Protein AF-0000000084512178 (afdb_homodimer)

pLDDT: mean 80.13, std 13.86, range [30.59, 97.69]

Nearest PDB structures (foldseek):
  5dlq-assembly1_B  TM=6.573E-01  e=3.304E-13  Mus musculus
  4xri-assembly1_A  TM=3.432E-01  e=1.211E-05  Thermochaetoides thermophila DSM 1495
  8cwy-assembly1_A  TM=2.406E-01  e=3.031E-02  synthetic construct
  8qai-assembly2_B  TM=3.534E-01  e=3.032E+00  synthetic construct
  5dlq-assembly1_B  TM=6.568E-01  e=6.562E-14  Mus musculus

Solvent-accessible surface area (backbone atoms only — not comparable to full-atom values): 116166 Å² total; per-residue (Å²): 128,63,84,37,84,50,63,65,41,44,38,54,45,29,51,36,33,78,71,64,36,64,70,46,45,47,45,48,70,71,54,32,53,59,50,51,46,60,48,41,31,71,69,50,49,51,43,30,66,72,64,54,84,49,46,52,35,36,29,49,53,24,51,35,45,51,74,32,43,51,74,74,34,19,33,64,63,52,42,48,50,48,40,52,48,50,50,49,45,48,68,70,43,50,86,79,46,50,72,65,26,47,52,26,50,40,50,29,41,32,51,48,30,62,69,32,34,89,74,25,70,65,41,50,37,35,67,54,51,52,46,52,52,44,54,52,32,62,76,62,76,50,66,62,64,58,45,24,52,52,28,44,44,50,26,50,28,47,49,53,46,56,42,78,72,60,24,41,71,66,53,32,28,45,49,32,44,47,42,52,73,72,40,46,61,59,51,43,49,48,22,52,49,45,55,70,64,51,57,79,84,45,50,65,39,42,43,26,21,36,46,24,38,30,40,55,70,65,46,66,77,81,46,66,79,67,76,57,80,60,59,88,71,62,59,64,53,79,73,64,78,89,45,38,75,71,68,70,38,68,69,57,54,51,46,49,53,54,59,61,65,46,82,88,61,56,68,67,49,49,35,34,50,42,49,36,48,33,56,61,48,11,38,49,63,83,62,51,85,48,69,68,59,44,51,50,52,52,49,52,50,49,50,54,51,34,49,37,49,69,66,49,68,77,47,83,45,48,66,38,35,29,50,49,29,44,32,58,38,17,44,56,84,29,42,60,57,53,66,50,63,70,39,86,58,39,68,59,31,54,51,33,48,41,53,39,50,47,52,40,41,75,41,35,91,61,29,61,80,25,49,50,34,45,40,44,30,50,21,54,53,40,59,43,47,82,71,37,87,66,89,57,64,68,57,46,52,42,48,45,49,49,54,53,42,49,56,49,31,49,53,51,52,46,47,50,48,44,51,52,47,47,47,58,56,48,55,51,59,71,55,56,59,85,72,68,66,72,83,75,69,81,72,82,67,47,61,73,74,74,41,49,66,60,51,44,52,43,41,37,28,50,46,47,34,26,60,54,51,36,70,68,34,44,50,51,54,51,49,48,48,49,52,39,50,50,48,35,48,48,51,62,68,48,75,67,86,72,82,48,72,65,51,53,39,36,45,52,48,38,25,50,46,35,46,45,48,37,29,51,68,68,43,89,58,37,68,81,68,48,42,66,62,59,51,47,52,49,50,49,49,50,51,48,44,54,49,46,44,74,40,42,74,61,50,48,71,36,59,36,67,61,37,34,48,34,50,48,29,49,46,51,31,51,50,48,52,45,55,50,44,44,46,42,50,62,67,42,74,44,72,70,34,70,40,55,51,49,48,41,51,49,35,39,72,67,66,76,37,58,93,89,56,49,59,66,36,52,48,51,31,51,52,51,44,35,50,49,34,55,48,48,36,76,45,48,50,67,68,51,44,40,51,48,44,51,51,49,40,55,40,42,73,30,69,74,52,40,58,37,37,67,75,26,77,51,38,67,67,46,65,52,68,44,83,83,54,53,44,65,56,49,71,41,81,84,31,56,71,53,36,28,47,52,38,30,34,32,40,39,57,60,48,63,49,60,97,56,65,36,63,63,52,51,44,55,53,44,48,50,51,52,50,52,51,50,52,60,71,63,62,77,70,86,62,62,71,62,61,54,40,41,50,45,22,51,50,36,35,47,53,34,15,52,57,65,59,57,50,43,65,64,46,54,39,51,49,56,72,43,51,85,51,48,63,62,52,50,55,66,34,65,42,81,87,64,78,37,64,63,22,40,52,30,44,43,52,27,49,31,52,71,40,45,44,50,87,67,22,63,71,70,61,43,60,46,42,57,46,59,53,53,49,40,51,49,25,54,51,41,41,54,50,45,51,51,19,45,55,41,51,55,68,62,71,62,83,84,71,68,82,59,79,80,54,49,63,50,41,52,47,15,51,52,46,45,29,42,42,34,46,33,50,34,25,63,72,62,42,67,58,45,51,52,19,45,40,56,73,68,63,41,59,47,61,57,46,34,53,52,39,52,50,48,61,67,65,62,62,60,67,73,66,43,68,76,35,62,71,44,42,50,27,51,40,51,34,48,39,59,53,36,39,68,73,40,38,72,58,60,63,71,46,58,40,68,60,51,37,50,50,53,47,52,38,48,48,44,38,63,49,94,76,71,54,74,76,44,44,59,49,19,52,49,19,41,51,28,51,42,41,46,50,48,40,29,44,66,68,46,65,65,43,56,66,58,38,50,48,8,51,50,44,42,51,41,50,39,67,33,35,77,52,50,68,38,49,50,51,45,51,32,51,51,40,34,59,60,41,50,39,66,75,46,52,66,39,48,65,50,49,45,65,57,35,62,67,36,48,56,55,43,42,51,58,52,33,75,54,27,41,38,76,66,36,18,50,49,46,48,51,46,47,47,50,50,50,47,54,63,68,67,50,85,62,61,41,73,65,52,51,48,52,48,51,52,50,47,50,52,39,50,51,46,46,60,57,20,37,128,64,84,36,85,50,64,65,42,44,39,53,46,28,49,37,32,79,72,65,35,65,71,47,45,48,45,49,63,71,55,33,52,60,50,52,47,60,47,43,31,70,68,50,48,51,45,31,68,71,64,54,84,49,46,52,34,35,31,48,54,24,50,36,46,52,75,33,42,43,58,72,33,14,37,62,63,53,40,48,50,48,39,52,49,50,48,49,46,47,69,70,43,50,87,80,47,51,69,65,25,46,52,26,51,40,48,29,41,33,51,49,31,61,69,31,35,89,74,24,69,63,42,52,38,36,68,54,50,52,46,51,53,43,54,52,33,62,77,61,78,50,66,61,62,58,44,24,52,51,29,44,43,49,27,50,29,46,50,53,48,55,41,76,71,59,31,46,71,66,54,34,29,46,48,33,45,48,41,53,74,74,40,46,62,59,54,43,51,48,22,51,48,44,54,70,65,52,56,77,86,44,50,64,39,42,45,27,20,38,48,24,38,31,42,54,71,65,45,68,75,80,46,65,79,69,76,59,79,61,59,89,70,63,58,63,50,81,74,66,79,89,46,39,75,71,67,70,39,68,68,55,53,51,46,48,54,54,59,59,66,46,81,87,58,57,67,67,49,47,34,33,49,42,50,36,47,33,57,61,48,10,40,51,62,83,62,50,84,49,68,68,59,44,50,50,50,53,49,50,51,49,51,53,50,34,50,38,50,71,64,50,68,76,47,82,46,48,65,37,34,29,48,49,27,44,32,56,38,16,44,57,83,31,40,61,57,54,66,51,63,69,38,84,59,38,68,58,33,53,51,32,48,42,54,39,52,47,52,39,40,75,42,35,92,62,30,60,80,25,47,51,35,45,41,44,30,50,22,52,51,40,60,43,51,84,72,37,86,64,90,58,65,68,58,44,51,42,50,44,49,50,54,53,42,49,56,49,31,50,51,49,51,46,46,52,47,44,50,52,48,47,47,58,55,49,56,51,58,71,56,56,60,86,70,69,68,73,80,74,70,81,71,80,64,50,60,73,74,72,41,47,66,60,50,42,51,40,43,37,27,50,46,47,34,26,59,52,52,38,69,68,34,45,49,51,54,49,50,48,48,48,52,39,51,50,49,36,47,49,51,62,67,48,75,67,84,72,82,46,75,66,50,53,36,37,43,51,49,39,24,50,48,35,45,47,50,37,27,52,68,69,41,88,59,41,68,81,68,47,42,65,64,61,49,48,52,49,51,48,48,50,51,49,45,54,49,46,39,74,36,39,74,61,48,42,71,35,58,36,66,62,34,31,48,34,50,45,27,48,44,52,30,52,50,48,52,45,53,49,46,46,45,42,49,62,69,42,75,44,73,72,36,68,41,57,50,48,48,40,53,50,35,39,72,68,67,75,37,60,94,88,56,50,58,67,36,52,49,50,33,50,53,50,46,35,51,49,33,55,48,49,34,77,43,47,50,66,68,47,43,38,52,44,43,51,52,49,39,54,41,42,73,31,68,75,50,40,58,37,37,68,73,27,78,52,39,67,67,46,64,50,68,44,83,82,53,54,44,65,56,48,72,40,82,83,30,56,70,52,35,26,46,50,38,30,33,32,40,40,56,59,48,64,50,60,96,58,64,38,63,65,52,51,44,55,54,44,48,48,52,52,50,51,50,51,51,62,72,62,60,79,70,86,60,60,70,63,62,54,42,40,50,45,21,51,50,37,34,46,54,34,14,51,56,63,60,56,49,42,67,63,47,52,39,52,49,55,70,44,53,85,50,48,62,62,52,50,55,64,33,64,42,82,86,64,77,39,64,64,22,41,53,30,44,42,52,28,49,30,53,70,40,45,44,49,85,67,22,63,71,71,61,42,59,47,41,58,46,59,52,53,49,41,52,50,26,54,52,39,40,54,49,46,51,50,19,45,56,40,51,54,66,63,70,60,81,83,72,69,80,60,79,81,53,49,63,50,40,52,47,16,50,51,47,44,29,42,43,34,46,33,49,34,25,62,72,63,42,68,58,45,51,52,18,44,40,58,74,67,65,41,60,46,61,57,46,35,53,52,40,52,50,48,62,67,65,62,62,60,65,73,67,43,70,76,34,62,71,43,42,48,28,50,39,51,33,49,38,56,54,36,39,68,73,40,37,73,59,59,62,71,46,58,40,68,59,52,37,50,53,54,46,52,38,48,48,46,39,62,48,89,76,70,54,75,76,42,44,61,51,18,51,49,19,41,51,28,50,41,40,47,52,49,41,28,45,67,67,44,65,64,44,56,65,60,38,52,48,7,52,50,44,42,51,39,51,38,67,33,35,76,52,49,68,38,49,49,51,47,50,32,51,51,40,33,59,65,44,52,39,66,76,46,53,66,38,47,65,51,50,45,66,58,37,61,68,36,48,56,54,43,42,51,61,50,32,73,48,26,46,33,75,64,34,19,49,50,46,48,50,46,49,48,50,52,48,46,55,63,68,66,50,85,63,61,41,73,65,50,50,49,52,47,50,50,51,48,53,50,40,50,52,46,45,55,51,16,22

Structure (mmCIF, N/CA/C/O backbone):
data_AF-0000000084512178-model_v1
#
loop_
_entity.id
_entity.type
_entity.pdbx_description
1 polymer 'Uncharacterized protein'
#
loop_
_atom_site.group_PDB
_atom_site.id
_atom_site.type_symbol
_atom_site.label_atom_id
_atom_site.label_alt_id
_atom_site.label_comp_id
_atom_site.label_asym_id
_atom_site.label_entity_id
_atom_site.label_seq_id
_atom_site.pdbx_PDB_ins_code
_atom_site.Cartn_x
_atom_site.Cartn_y
_atom_site.Cartn_z
_atom_site.occupancy
_atom_site.B_iso_or_equiv
_atom_site.auth_seq_id
_atom_site.auth_comp_id
_atom_site.auth_asym_id
_atom_site.auth_atom_id
_atom_site.pdbx_PDB_model_num
ATOM 1 N N . MET A 1 1 ? 41.188 -53.906 -5.359 1 37.03 1 MET A N 1
ATOM 2 C CA . MET A 1 1 ? 41.531 -54.344 -6.715 1 37.03 1 MET A CA 1
ATOM 3 C C . MET A 1 1 ? 40.438 -53.906 -7.699 1 37.03 1 MET A C 1
ATOM 5 O O . MET A 1 1 ? 39.25 -54.031 -7.418 1 37.03 1 MET A O 1
ATOM 9 N N . SER A 1 2 ? 40.781 -53.094 -8.656 1 55.5 2 SER A N 1
ATOM 10 C CA . SER A 1 2 ? 39.844 -52.594 -9.641 1 55.5 2 SER A CA 1
ATOM 11 C C . SER A 1 2 ? 39.094 -53.719 -10.344 1 55.5 2 SER A C 1
ATOM 13 O O . SER A 1 2 ? 39.719 -54.688 -10.781 1 55.5 2 SER A O 1
ATOM 15 N N . GLU A 1 3 ? 38.031 -53.969 -10.117 1 67.5 3 GLU A N 1
ATOM 16 C CA . GLU A 1 3 ? 37.219 -55.062 -10.648 1 67.5 3 GLU A CA 1
ATOM 17 C C . GLU A 1 3 ? 37.25 -55.062 -12.172 1 67.5 3 GLU A C 1
ATOM 19 O O . GLU A 1 3 ? 36.875 -56.094 -12.789 1 67.5 3 GLU A O 1
ATOM 24 N N . PHE A 1 4 ? 37.906 -54.031 -12.82 1 78.38 4 PHE A N 1
ATOM 25 C CA . PHE A 1 4 ? 37.938 -53.969 -14.273 1 78.38 4 PHE A CA 1
ATOM 26 C C . PHE A 1 4 ? 39.375 -54 -14.773 1 78.38 4 PHE A C 1
ATOM 28 O O . PHE A 1 4 ? 40.125 -53.031 -14.664 1 78.38 4 PHE A O 1
ATOM 35 N N . THR A 1 5 ? 39.969 -55.094 -15.227 1 76.56 5 THR A N 1
ATOM 36 C CA . THR A 1 5 ? 41.375 -55.188 -15.664 1 76.56 5 THR A CA 1
ATOM 37 C C . THR A 1 5 ? 41.438 -55.406 -17.172 1 76.56 5 THR A C 1
ATOM 39 O O . THR A 1 5 ? 42.469 -55.125 -17.781 1 76.56 5 THR A O 1
ATOM 42 N N . ARG A 1 6 ? 40.531 -55.969 -17.797 1 82 6 ARG A N 1
ATOM 43 C CA . ARG A 1 6 ? 40.5 -56.25 -19.234 1 82 6 ARG A CA 1
ATOM 44 C C . ARG A 1 6 ? 39.188 -55.844 -19.844 1 82 6 ARG A C 1
ATOM 46 O O . ARG A 1 6 ? 38.219 -55.531 -19.141 1 82 6 ARG A O 1
ATOM 53 N N . ILE A 1 7 ? 39.125 -55.906 -21.203 1 85.69 7 ILE A N 1
ATOM 54 C CA . ILE A 1 7 ? 37.938 -55.531 -21.953 1 85.69 7 ILE A CA 1
ATOM 55 C C . ILE A 1 7 ? 36.812 -56.469 -21.609 1 85.69 7 ILE A C 1
ATOM 57 O O . ILE A 1 7 ? 35.656 -56.062 -21.516 1 85.69 7 ILE A O 1
ATOM 61 N N . GLU A 1 8 ? 37.188 -57.719 -21.312 1 86 8 GLU A N 1
ATOM 62 C CA . GLU A 1 8 ? 36.188 -58.75 -21.047 1 86 8 GLU A CA 1
ATOM 63 C C . GLU A 1 8 ? 35.5 -58.531 -19.703 1 86 8 GLU A C 1
ATOM 65 O O . GLU A 1 8 ? 34.344 -58.906 -19.516 1 86 8 GLU A O 1
ATOM 70 N N . ASP A 1 9 ? 36.281 -57.875 -18.812 1 84.94 9 ASP A N 1
ATOM 71 C CA . ASP A 1 9 ? 35.688 -57.562 -17.516 1 84.94 9 ASP A CA 1
ATOM 72 C C . ASP A 1 9 ? 34.594 -56.5 -17.656 1 84.94 9 ASP A C 1
ATOM 74 O O . ASP A 1 9 ? 33.562 -56.562 -17.016 1 84.94 9 ASP A O 1
ATOM 78 N N . VAL A 1 10 ? 34.938 -55.562 -18.5 1 86.25 10 VAL A N 1
ATOM 79 C CA . VAL A 1 10 ? 33.969 -54.5 -18.719 1 86.25 10 VAL A CA 1
ATOM 80 C C . VAL A 1 10 ? 32.75 -55.031 -19.469 1 86.25 10 VAL A C 1
ATOM 82 O O . VAL A 1 10 ? 31.609 -54.688 -19.125 1 86.25 10 VAL A O 1
ATOM 85 N N . ASP A 1 11 ? 33 -55.938 -20.344 1 86.88 11 ASP A N 1
ATOM 86 C CA . ASP A 1 11 ? 31.922 -56.531 -21.109 1 86.88 11 ASP A CA 1
ATOM 87 C C . ASP A 1 11 ? 30.984 -57.344 -20.219 1 86.88 11 ASP A C 1
ATOM 89 O O . ASP A 1 11 ? 29.766 -57.281 -20.375 1 86.88 11 ASP A O 1
ATOM 93 N N . ALA A 1 12 ? 31.594 -58.062 -19.344 1 83.19 12 ALA A N 1
ATOM 94 C CA . ALA A 1 12 ? 30.797 -58.875 -18.438 1 83.19 12 ALA A CA 1
ATOM 95 C C . ALA A 1 12 ? 29.969 -58 -17.5 1 83.19 12 ALA A C 1
ATOM 97 O O . ALA A 1 12 ? 28.797 -58.281 -17.234 1 83.19 12 ALA A O 1
ATOM 98 N N . PHE A 1 13 ? 30.578 -56.938 -17.156 1 83.56 13 PHE A N 1
ATOM 99 C CA . PHE A 1 13 ? 29.875 -56.031 -16.281 1 83.56 13 PHE A CA 1
ATOM 100 C C . PHE A 1 13 ? 28.688 -55.375 -17.016 1 83.56 13 PHE A C 1
ATOM 102 O O . PHE A 1 13 ? 27.578 -55.312 -16.469 1 83.56 13 PHE A O 1
ATOM 109 N N . CYS A 1 14 ? 28.938 -54.844 -18.203 1 84.81 14 CYS A N 1
ATOM 110 C CA . CYS A 1 14 ? 27.922 -54.125 -18.953 1 84.81 14 CYS A CA 1
ATOM 111 C C . CYS A 1 14 ? 26.797 -55.062 -19.375 1 84.81 14 CYS A C 1
ATOM 113 O O . CYS A 1 14 ? 25.625 -54.688 -19.391 1 84.81 14 CYS A O 1
ATOM 115 N N . LEU A 1 15 ? 27.156 -56.344 -19.656 1 81.06 15 LEU A N 1
ATOM 116 C CA . LEU A 1 15 ? 26.125 -57.312 -19.969 1 81.06 15 LEU A CA 1
ATOM 117 C C . LEU A 1 15 ? 25.234 -57.562 -18.766 1 81.06 15 LEU A C 1
ATOM 119 O O . LEU A 1 15 ? 24 -57.656 -18.906 1 81.06 15 LEU A O 1
ATOM 123 N N . LYS A 1 16 ? 25.828 -57.594 -17.625 1 79.69 16 LYS A N 1
ATOM 124 C CA . LYS A 1 16 ? 25.062 -57.719 -16.391 1 79.69 16 LYS A CA 1
ATOM 125 C C . LYS A 1 16 ? 24.203 -56.5 -16.141 1 79.69 16 LYS A C 1
ATOM 127 O O . LYS A 1 16 ? 23.031 -56.625 -15.75 1 79.69 16 LYS A O 1
ATOM 132 N N . LEU A 1 17 ? 24.75 -55.344 -16.453 1 79.69 17 LEU A N 1
ATOM 133 C CA . LEU A 1 17 ? 24.062 -54.094 -16.188 1 79.69 17 LEU A CA 1
ATOM 134 C C . LEU A 1 17 ? 22.828 -53.938 -17.078 1 79.69 17 LEU A C 1
ATOM 136 O O . LEU A 1 17 ? 21.75 -53.625 -16.594 1 79.69 17 LEU A O 1
ATOM 140 N N . TYR A 1 18 ? 22.953 -54.219 -18.469 1 77.25 18 TYR A N 1
ATOM 141 C CA . TYR A 1 18 ? 21.875 -53.938 -19.422 1 77.25 18 TYR A CA 1
ATOM 142 C C . TYR A 1 18 ? 20.922 -55.125 -19.531 1 77.25 18 TYR A C 1
ATOM 144 O O . TYR A 1 18 ? 19.844 -55.031 -20.125 1 77.25 18 TYR A O 1
ATOM 152 N N . SER A 1 19 ? 21.344 -56.344 -18.922 1 67.56 19 SER A N 1
ATOM 153 C CA . SER A 1 19 ? 20.422 -57.469 -18.828 1 67.56 19 SER A CA 1
ATOM 154 C C . SER A 1 19 ? 19.562 -57.375 -17.578 1 67.56 19 SER A C 1
ATOM 156 O O . SER A 1 19 ? 18.672 -58.219 -17.344 1 67.56 19 SER A O 1
ATOM 158 N N . GLY A 1 20 ? 19.734 -56.312 -16.859 1 65.56 20 GLY A N 1
ATOM 159 C CA . GLY A 1 20 ? 18.875 -56.031 -15.727 1 65.56 20 GLY A CA 1
ATOM 160 C C . GLY A 1 20 ? 19.391 -56.625 -14.422 1 65.56 20 GLY A C 1
ATOM 161 O O . GLY A 1 20 ? 18.609 -56.844 -13.5 1 65.56 20 GLY A O 1
ATOM 162 N N . ASP A 1 21 ? 20.703 -56.969 -14.273 1 70.12 21 ASP A N 1
ATOM 163 C CA . ASP A 1 21 ? 21.297 -57.5 -13.039 1 70.12 21 ASP A CA 1
ATOM 164 C C . ASP A 1 21 ? 21.266 -56.469 -11.93 1 70.12 21 ASP A C 1
ATOM 166 O O . ASP A 1 21 ? 21.656 -55.312 -12.133 1 70.12 21 ASP A O 1
ATOM 170 N N . LYS A 1 22 ? 20.672 -56.75 -10.977 1 63.62 22 LYS A N 1
ATOM 171 C CA . LYS A 1 22 ? 20.422 -55.844 -9.859 1 63.62 22 LYS A CA 1
ATOM 172 C C . LYS A 1 22 ? 21.719 -55.344 -9.258 1 63.62 22 LYS A C 1
ATOM 174 O O . LYS A 1 22 ? 21.828 -54.156 -8.898 1 63.62 22 LYS A O 1
ATOM 179 N N . LYS A 1 23 ? 22.75 -56.125 -9.078 1 66.5 23 LYS A N 1
ATOM 180 C CA . LYS A 1 23 ? 24.031 -55.719 -8.484 1 66.5 23 LYS A CA 1
ATOM 181 C C . LYS A 1 23 ? 24.734 -54.688 -9.359 1 66.5 23 LYS A C 1
ATOM 183 O O . LYS A 1 23 ? 25.297 -53.719 -8.852 1 66.5 23 LYS A O 1
ATOM 188 N N . ALA A 1 24 ? 24.734 -54.812 -10.586 1 72.19 24 ALA A N 1
ATOM 189 C CA . ALA A 1 24 ? 25.406 -53.906 -11.5 1 72.19 24 ALA A CA 1
ATOM 190 C C . ALA A 1 24 ? 24.672 -52.562 -11.555 1 72.19 24 ALA A C 1
ATOM 192 O O . ALA A 1 24 ? 25.297 -51.5 -11.57 1 72.19 24 ALA A O 1
ATOM 193 N N . THR A 1 25 ? 23.453 -52.656 -11.633 1 72.12 25 THR A N 1
ATOM 194 C CA . THR A 1 25 ? 22.656 -51.438 -11.656 1 72.12 25 THR A CA 1
ATOM 195 C C . THR A 1 25 ? 22.844 -50.625 -10.375 1 72.12 25 THR A C 1
ATOM 197 O O . THR A 1 25 ? 22.938 -49.406 -10.406 1 72.12 25 THR A O 1
ATOM 200 N N . LEU A 1 26 ? 22.906 -51.344 -9.289 1 64.5 26 LEU A N 1
ATOM 201 C CA . LEU A 1 26 ? 23.141 -50.688 -8 1 64.5 26 LEU A CA 1
ATOM 202 C C . LEU A 1 26 ? 24.531 -50.062 -7.949 1 64.5 26 LEU A C 1
ATOM 204 O O . LEU A 1 26 ? 24.719 -49 -7.383 1 64.5 26 LEU A O 1
ATOM 208 N N . LYS A 1 27 ? 25.469 -50.625 -8.578 1 70.12 27 LYS A N 1
ATOM 209 C CA . LYS A 1 27 ? 26.828 -50.094 -8.586 1 70.12 27 LYS A CA 1
ATOM 210 C C . LYS A 1 27 ? 26.891 -48.781 -9.352 1 70.12 27 LYS A C 1
ATOM 212 O O . LYS A 1 27 ? 27.516 -47.812 -8.891 1 70.12 27 LYS A O 1
ATOM 217 N N . VAL A 1 28 ? 26.25 -48.656 -10.391 1 71.19 28 VAL A N 1
ATOM 218 C CA . VAL A 1 28 ? 26.281 -47.469 -11.211 1 71.19 28 VAL A CA 1
ATOM 219 C C . VAL A 1 28 ? 25.516 -46.344 -10.508 1 71.19 28 VAL A C 1
ATOM 221 O O . VAL A 1 28 ? 25.938 -45.188 -10.539 1 71.19 28 VAL A O 1
ATOM 224 N N . THR A 1 29 ? 24.484 -46.781 -9.906 1 65.81 29 THR A N 1
ATOM 225 C CA . THR A 1 29 ? 23.656 -45.781 -9.219 1 65.81 29 THR A CA 1
ATOM 226 C C . THR A 1 29 ? 24.344 -45.281 -7.953 1 65.81 29 THR A C 1
ATOM 228 O O . THR A 1 29 ? 24.25 -44.094 -7.613 1 65.81 29 THR A O 1
ATOM 231 N N . LEU A 1 30 ? 25.078 -46.156 -7.242 1 58.12 30 LEU A N 1
ATOM 232 C CA . LEU A 1 30 ? 25.75 -45.812 -5.988 1 58.12 30 LEU A CA 1
ATOM 233 C C . LEU A 1 30 ? 27.094 -45.125 -6.25 1 58.12 30 LEU A C 1
ATOM 235 O O . LEU A 1 30 ? 27.438 -44.125 -5.602 1 58.12 30 LEU A O 1
ATOM 239 N N . GLU A 1 31 ? 27.938 -45.531 -7.105 1 63.84 31 GLU A N 1
ATOM 240 C CA . GLU A 1 31 ? 29.297 -45.031 -7.348 1 63.84 31 GLU A CA 1
ATOM 241 C C . GLU A 1 31 ? 29.281 -43.906 -8.359 1 63.84 31 GLU A C 1
ATOM 243 O O . GLU A 1 31 ? 30.172 -43.031 -8.328 1 63.84 31 GLU A O 1
ATOM 248 N N . GLY A 1 32 ? 28.328 -43.719 -9.07 1 65.19 32 GLY A N 1
ATOM 249 C CA . GLY A 1 32 ? 28.25 -42.719 -10.117 1 65.19 32 GLY A CA 1
ATOM 250 C C . GLY A 1 32 ? 29.109 -43.031 -11.328 1 65.19 32 GLY A C 1
ATOM 251 O O . GLY A 1 32 ? 29.984 -43.906 -11.258 1 65.19 32 GLY A O 1
ATOM 252 N N . TRP A 1 33 ? 28.922 -42.312 -12.344 1 70.62 33 TRP A N 1
ATOM 253 C CA . TRP A 1 33 ? 29.625 -42.594 -13.594 1 70.62 33 TRP A CA 1
ATOM 254 C C . TRP A 1 33 ? 31.125 -42.344 -13.453 1 70.62 33 TRP A C 1
ATOM 256 O O . TRP A 1 33 ? 31.938 -43.062 -14 1 70.62 33 TRP A O 1
ATOM 266 N N . ARG A 1 34 ? 31.391 -41.469 -12.719 1 71.5 34 ARG A N 1
ATOM 267 C CA . ARG A 1 34 ? 32.781 -41.062 -12.625 1 71.5 34 ARG A CA 1
ATOM 268 C C . ARG A 1 34 ? 33.625 -42.094 -11.914 1 71.5 34 ARG A C 1
ATOM 270 O O . ARG A 1 34 ? 34.75 -42.406 -12.352 1 71.5 34 ARG A O 1
ATOM 277 N N . ARG A 1 35 ? 33.094 -42.594 -10.844 1 70.12 35 ARG A N 1
ATOM 278 C CA . ARG A 1 35 ? 33.844 -43.594 -10.094 1 70.12 35 ARG A CA 1
ATOM 279 C C . ARG A 1 35 ? 34.031 -44.875 -10.914 1 70.12 35 ARG A C 1
ATOM 281 O O . ARG A 1 35 ? 35.094 -45.5 -10.836 1 70.12 35 ARG A O 1
ATOM 288 N N . ILE A 1 36 ? 33.125 -45.125 -11.609 1 75.06 36 ILE A N 1
ATOM 289 C CA . ILE A 1 36 ? 33.219 -46.344 -12.422 1 75.06 36 ILE A CA 1
ATOM 290 C C . ILE A 1 36 ? 34.25 -46.125 -13.547 1 75.06 36 ILE A C 1
ATOM 292 O O . ILE A 1 36 ? 35.031 -47.031 -13.852 1 75.06 36 ILE A O 1
ATOM 296 N N . ILE A 1 37 ? 34.219 -44.938 -14.055 1 75.88 37 ILE A N 1
ATOM 297 C CA . ILE A 1 37 ? 35.156 -44.625 -15.117 1 75.88 37 ILE A CA 1
ATOM 298 C C . ILE A 1 37 ? 36.594 -44.594 -14.547 1 75.88 37 ILE A C 1
ATOM 300 O O . ILE A 1 37 ? 37.531 -45.031 -15.203 1 75.88 37 ILE A O 1
ATOM 304 N N . ASP A 1 38 ? 36.625 -44.125 -13.359 1 72.62 38 ASP A N 1
ATOM 305 C CA . ASP A 1 38 ? 37.906 -44.062 -12.688 1 72.62 38 ASP A CA 1
ATOM 306 C C . ASP A 1 38 ? 38.438 -45.469 -12.398 1 72.62 38 ASP A C 1
ATOM 308 O O . ASP A 1 38 ? 39.625 -45.719 -12.492 1 72.62 38 ASP A O 1
ATOM 312 N N . GLU A 1 39 ? 37.625 -46.344 -12.07 1 77.81 39 GLU A N 1
ATOM 313 C CA . GLU A 1 39 ? 37.969 -47.75 -11.844 1 77.81 39 GLU A CA 1
ATOM 314 C C . GLU A 1 39 ? 38.344 -48.438 -13.156 1 77.81 39 GLU A C 1
ATOM 316 O O . GLU A 1 39 ? 39.25 -49.281 -13.188 1 77.81 39 GLU A O 1
ATOM 321 N N . ILE A 1 40 ? 37.719 -48.094 -14.172 1 79.56 40 ILE A N 1
ATOM 322 C CA . ILE A 1 40 ? 38 -48.688 -15.477 1 79.56 40 ILE A CA 1
ATOM 323 C C . ILE A 1 40 ? 39.312 -48.125 -16.016 1 79.56 40 ILE A C 1
ATOM 325 O O . ILE A 1 40 ? 40.125 -48.844 -16.562 1 79.56 40 ILE A O 1
ATOM 329 N N . GLY A 1 41 ? 39.594 -46.844 -15.766 1 76.19 41 GLY A N 1
ATOM 330 C CA . GLY A 1 41 ? 40.781 -46.156 -16.234 1 76.19 41 GLY A CA 1
ATOM 331 C C . GLY A 1 41 ? 40.656 -45.656 -17.656 1 76.19 41 GLY A C 1
ATOM 332 O O . GLY A 1 41 ? 39.938 -46.25 -18.469 1 76.19 41 GLY A O 1
ATOM 333 N N . LEU A 1 42 ? 41.406 -44.719 -18.094 1 77.81 42 LEU A N 1
ATOM 334 C CA . LEU A 1 42 ? 41.344 -44.062 -19.406 1 77.81 42 LEU A CA 1
ATOM 335 C C . LEU A 1 42 ? 41.844 -45 -20.484 1 77.81 42 LEU A C 1
ATOM 337 O O . LEU A 1 42 ? 41.312 -45.062 -21.594 1 77.81 42 LEU A O 1
ATOM 341 N N . GLY A 1 43 ? 42.906 -45.719 -20.031 1 78.88 43 GLY A N 1
ATOM 342 C CA . GLY A 1 43 ? 43.469 -46.656 -20.984 1 78.88 43 GLY A CA 1
ATOM 343 C C . GLY A 1 43 ? 42.5 -47.75 -21.375 1 78.88 43 GLY A C 1
ATOM 344 O O . GLY A 1 43 ? 42.344 -48.062 -22.562 1 78.88 43 GLY A O 1
ATOM 345 N N . LEU A 1 44 ? 41.906 -48.312 -20.375 1 82.56 44 LEU A N 1
ATOM 346 C CA . LEU A 1 44 ? 40.938 -49.375 -20.641 1 82.56 44 LEU A CA 1
ATOM 347 C C . LEU A 1 44 ? 39.688 -48.812 -21.328 1 82.56 44 LEU A C 1
ATOM 349 O O . LEU A 1 44 ? 39.062 -49.5 -22.141 1 82.56 44 LEU A O 1
ATOM 353 N N . LEU A 1 45 ? 39.375 -47.656 -21.031 1 85.56 45 LEU A N 1
ATOM 354 C CA . LEU A 1 45 ? 38.219 -47.031 -21.656 1 85.56 45 LEU A CA 1
ATOM 355 C C . LEU A 1 45 ? 38.438 -46.906 -23.172 1 85.56 45 LEU A C 1
ATOM 357 O O . LEU A 1 45 ? 37.531 -47.219 -23.953 1 85.56 45 LEU A O 1
ATOM 361 N N . LEU A 1 46 ? 39.594 -46.469 -23.438 1 83.62 46 LEU A N 1
ATOM 362 C CA . LEU A 1 46 ? 39.906 -46.312 -24.859 1 83.62 46 LEU A CA 1
ATOM 363 C C . LEU A 1 46 ? 40 -47.656 -25.547 1 83.62 46 LEU A C 1
ATOM 365 O O . LEU A 1 46 ? 39.625 -47.812 -26.719 1 83.62 46 LEU A O 1
ATOM 369 N N . ALA A 1 47 ? 40.406 -48.625 -24.734 1 85.19 47 ALA A N 1
ATOM 370 C CA . ALA A 1 47 ? 40.531 -49.969 -25.281 1 85.19 47 ALA A CA 1
ATOM 371 C C . ALA A 1 47 ? 39.156 -50.562 -25.562 1 85.19 47 ALA A C 1
ATOM 373 O O . ALA A 1 47 ? 38.969 -51.281 -26.547 1 85.19 47 ALA A O 1
ATOM 374 N N . VAL A 1 48 ? 38.375 -50.219 -24.719 1 86.44 48 VAL A N 1
ATOM 375 C CA . VAL A 1 48 ? 37 -50.719 -24.906 1 86.44 48 VAL A CA 1
ATOM 376 C C . VAL A 1 48 ? 36.375 -50.094 -26.156 1 86.44 48 VAL A C 1
ATOM 378 O O . VAL A 1 48 ? 35.75 -50.781 -26.969 1 86.44 48 VAL A O 1
ATOM 381 N N . LEU A 1 49 ? 36.656 -48.875 -26.328 1 87.38 49 LEU A N 1
ATOM 382 C CA . LEU A 1 49 ? 36.094 -48.156 -27.5 1 87.38 49 LEU A CA 1
ATOM 383 C C . LEU A 1 49 ? 36.75 -48.656 -28.781 1 87.38 49 LEU A C 1
ATOM 385 O O . LEU A 1 49 ? 36.094 -48.719 -29.828 1 87.38 49 LEU A O 1
ATOM 389 N N . GLN A 1 50 ? 37.938 -49.125 -28.672 1 84.56 50 GLN A N 1
ATOM 390 C CA . GLN A 1 50 ? 38.688 -49.5 -29.859 1 84.56 50 GLN A CA 1
ATOM 391 C C . GLN A 1 50 ? 38.469 -50.969 -30.219 1 84.56 50 GLN A C 1
ATOM 393 O O . GLN A 1 50 ? 38.375 -51.312 -31.406 1 84.56 50 GLN A O 1
ATOM 398 N N . HIS A 1 51 ? 38.219 -51.781 -29.172 1 84.5 51 HIS A N 1
ATOM 399 C CA . HIS A 1 51 ? 38.312 -53.219 -29.5 1 84.5 51 HIS A CA 1
ATOM 400 C C . HIS A 1 51 ? 37.062 -53.938 -29.078 1 84.5 51 HIS A C 1
ATOM 402 O O . HIS A 1 51 ? 36.812 -55.094 -29.516 1 84.5 51 HIS A O 1
ATOM 408 N N . SER A 1 52 ? 36.406 -53.438 -28.266 1 84.62 52 SER A N 1
ATOM 409 C CA . SER A 1 52 ? 35.25 -54.188 -27.766 1 84.62 52 SER A CA 1
ATOM 410 C C . SER A 1 52 ? 34.188 -54.344 -28.844 1 84.62 52 SER A C 1
ATOM 412 O O . SER A 1 52 ? 33.969 -53.406 -29.625 1 84.62 52 SER A O 1
ATOM 414 N N . THR A 1 53 ? 33.531 -55.438 -28.953 1 78.62 53 THR A N 1
ATOM 415 C CA . THR A 1 53 ? 32.469 -55.656 -29.938 1 78.62 53 THR A CA 1
ATOM 416 C C . THR A 1 53 ? 31.094 -55.688 -29.25 1 78.62 53 THR A C 1
ATOM 418 O O . THR A 1 53 ? 30.062 -55.844 -29.906 1 78.62 53 THR A O 1
ATOM 421 N N . SER A 1 54 ? 31.156 -55.5 -27.969 1 81.38 54 SER A N 1
ATOM 422 C CA . SER A 1 54 ? 29.891 -55.469 -27.219 1 81.38 54 SER A CA 1
ATOM 423 C C . SER A 1 54 ? 29.25 -54.094 -27.297 1 81.38 54 SER A C 1
ATOM 425 O O . SER A 1 54 ? 29.859 -53.094 -26.875 1 81.38 54 SER A O 1
ATOM 427 N N . ALA A 1 55 ? 28.031 -54.062 -27.812 1 82.75 55 ALA A N 1
ATOM 428 C CA . ALA A 1 55 ? 27.297 -52.812 -27.906 1 82.75 55 ALA A CA 1
ATOM 429 C C . ALA A 1 55 ? 27.031 -52.219 -26.531 1 82.75 55 ALA A C 1
ATOM 431 O O . ALA A 1 55 ? 27.078 -51 -26.344 1 82.75 55 ALA A O 1
ATOM 432 N N . TYR A 1 56 ? 26.875 -53.062 -25.562 1 83 56 TYR A N 1
ATOM 433 C CA . TYR A 1 56 ? 26.578 -52.594 -24.203 1 83 56 TYR A CA 1
ATOM 434 C C . TYR A 1 56 ? 27.781 -51.906 -23.594 1 83 56 TYR A C 1
ATOM 436 O O . TYR A 1 56 ? 27.625 -50.844 -22.953 1 83 56 TYR A O 1
ATOM 444 N N . SER A 1 57 ? 28.891 -52.531 -23.781 1 84.62 57 SER A N 1
ATOM 445 C CA . SER A 1 57 ? 30.094 -51.938 -23.203 1 84.62 57 SER A CA 1
ATOM 446 C C . SER A 1 57 ? 30.406 -50.594 -23.844 1 84.62 57 SER A C 1
ATOM 448 O O . SER A 1 57 ? 30.766 -49.656 -23.141 1 84.62 57 SER A O 1
ATOM 450 N N . ILE A 1 58 ? 30.234 -50.469 -25.062 1 86 58 ILE A N 1
ATOM 451 C CA . ILE A 1 58 ? 30.531 -49.25 -25.781 1 86 58 ILE A CA 1
ATOM 452 C C . ILE A 1 58 ? 29.547 -48.156 -25.344 1 86 58 ILE A C 1
ATOM 454 O O . ILE A 1 58 ? 29.953 -47 -25.078 1 86 58 ILE A O 1
ATOM 458 N N . MET A 1 59 ? 28.344 -48.531 -25.281 1 87.25 59 MET A N 1
ATOM 459 C CA . MET A 1 59 ? 27.328 -47.562 -24.859 1 87.25 59 MET A CA 1
ATOM 460 C C . MET A 1 59 ? 27.578 -47.062 -23.438 1 87.25 59 MET A C 1
ATOM 462 O O . MET A 1 59 ? 27.469 -45.875 -23.172 1 87.25 59 MET A O 1
ATOM 466 N N . PHE A 1 60 ? 27.906 -47.938 -22.656 1 84.25 60 PHE A N 1
ATOM 467 C CA . PHE A 1 60 ? 28.141 -47.594 -21.266 1 84.25 60 PHE A CA 1
ATOM 468 C C . PHE A 1 60 ? 29.359 -46.688 -21.125 1 84.25 60 PHE A C 1
ATOM 470 O O . PHE A 1 60 ? 29.281 -45.625 -20.5 1 84.25 60 PHE A O 1
ATOM 477 N N . VAL A 1 61 ? 30.406 -47.094 -21.703 1 84.12 61 VAL A N 1
ATOM 478 C CA . VAL A 1 61 ? 31.641 -46.344 -21.594 1 84.12 61 VAL A CA 1
ATOM 479 C C . VAL A 1 61 ? 31.484 -44.969 -22.266 1 84.12 61 VAL A C 1
ATOM 481 O O . VAL A 1 61 ? 31.969 -43.969 -21.766 1 84.12 61 VAL A O 1
ATOM 484 N N . SER A 1 62 ? 30.797 -44.906 -23.328 1 85.38 62 SER A N 1
ATOM 485 C CA . SER A 1 62 ? 30.562 -43.656 -24.031 1 85.38 62 SER A CA 1
ATOM 486 C C . SER A 1 62 ? 29.719 -42.688 -23.203 1 85.38 62 SER A C 1
ATOM 488 O O . SER A 1 62 ? 30.031 -41.5 -23.109 1 85.38 62 SER A O 1
ATOM 490 N N . ARG A 1 63 ? 28.672 -43.156 -22.766 1 81.94 63 ARG A N 1
ATOM 491 C CA . ARG A 1 63 ? 27.797 -42.344 -21.953 1 81.94 63 ARG A CA 1
ATOM 492 C C . ARG A 1 63 ? 28.516 -41.844 -20.688 1 81.94 63 ARG A C 1
ATOM 494 O O . ARG A 1 63 ? 28.406 -40.688 -20.312 1 81.94 63 ARG A O 1
ATOM 501 N N . ALA A 1 64 ? 29.141 -42.781 -20.125 1 78.56 64 ALA A N 1
ATOM 502 C CA . ALA A 1 64 ? 29.906 -42.438 -18.922 1 78.56 64 ALA A CA 1
ATOM 503 C C . ALA A 1 64 ? 30.953 -41.375 -19.25 1 78.56 64 ALA A C 1
ATOM 505 O O . ALA A 1 64 ? 31.141 -40.406 -18.5 1 78.56 64 ALA A O 1
ATOM 506 N N . ALA A 1 65 ? 31.672 -41.562 -20.312 1 80.31 65 ALA A N 1
ATOM 507 C CA . ALA A 1 65 ? 32.688 -40.594 -20.734 1 80.31 65 ALA A CA 1
ATOM 508 C C . ALA A 1 65 ? 32.062 -39.25 -21.031 1 80.31 65 ALA A C 1
ATOM 510 O O . ALA A 1 65 ? 32.625 -38.188 -20.688 1 80.31 65 ALA A O 1
ATOM 511 N N . SER A 1 66 ? 30.922 -39.25 -21.641 1 81.12 66 SER A N 1
ATOM 512 C CA . SER A 1 66 ? 30.234 -38 -22.031 1 81.12 66 SER A CA 1
ATOM 513 C C . SER A 1 66 ? 29.844 -37.188 -20.797 1 81.12 66 SER A C 1
ATOM 515 O O . SER A 1 66 ? 29.922 -35.969 -20.797 1 81.12 66 SER A O 1
ATOM 517 N N . GLU A 1 67 ? 29.484 -37.938 -19.875 1 72.31 67 GLU A N 1
ATOM 518 C CA . GLU A 1 67 ? 29.031 -37.281 -18.656 1 72.31 67 GLU A CA 1
ATOM 519 C C . GLU A 1 67 ? 30.203 -36.75 -17.844 1 72.31 67 GLU A C 1
ATOM 521 O O . GLU A 1 67 ? 30.062 -35.812 -17.062 1 72.31 67 GLU A O 1
ATOM 526 N N . CYS A 1 68 ? 31.391 -37.312 -18.172 1 74.62 68 CYS A N 1
ATOM 527 C CA . CYS A 1 68 ? 32.562 -36.969 -17.344 1 74.62 68 CYS A CA 1
ATOM 528 C C . CYS A 1 68 ? 33.656 -36.312 -18.188 1 74.62 68 CYS A C 1
ATOM 530 O O . CYS A 1 68 ? 34.812 -36.375 -17.828 1 74.62 68 CYS A O 1
ATOM 532 N N . LEU A 1 69 ? 33.406 -35.75 -19.203 1 76.25 69 LEU A N 1
ATOM 533 C CA . LEU A 1 69 ? 34.375 -35.188 -20.125 1 76.25 69 LEU A CA 1
ATOM 534 C C . LEU A 1 69 ? 35.188 -34.062 -19.469 1 76.25 69 LEU A C 1
ATOM 536 O O . LEU A 1 69 ? 36.406 -33.969 -19.672 1 76.25 69 LEU A O 1
ATOM 540 N N . GLU A 1 70 ? 34.406 -33.25 -18.766 1 65.19 70 GLU A N 1
ATOM 541 C CA . GLU A 1 70 ? 35.031 -32.094 -18.125 1 65.19 70 GLU A CA 1
ATOM 542 C C . GLU A 1 70 ? 36.031 -32.531 -17.047 1 65.19 70 GLU A C 1
ATOM 544 O O . GLU A 1 70 ? 37.062 -31.875 -16.828 1 65.19 70 GLU A O 1
ATOM 549 N N . THR A 1 71 ? 35.781 -33.75 -16.469 1 67.12 71 THR A N 1
ATOM 550 C CA . THR A 1 71 ? 36.594 -34.25 -15.391 1 67.12 71 THR A CA 1
ATOM 551 C C . THR A 1 71 ? 37.688 -35.188 -15.922 1 67.12 71 THR A C 1
ATOM 553 O O . THR A 1 71 ? 38.75 -35.312 -15.305 1 67.12 71 THR A O 1
ATOM 556 N N . ILE A 1 72 ? 37.594 -35.812 -16.969 1 69.81 72 ILE A N 1
ATOM 557 C CA . ILE A 1 72 ? 38.562 -36.75 -17.547 1 69.81 72 ILE A CA 1
ATOM 558 C C . ILE A 1 72 ? 39.688 -35.969 -18.234 1 69.81 72 ILE A C 1
ATOM 560 O O . ILE A 1 72 ? 40.844 -36.344 -18.125 1 69.81 72 ILE A O 1
ATOM 564 N N . PHE A 1 73 ? 39.281 -34.875 -18.969 1 70.75 73 PHE A N 1
ATOM 565 C CA . PHE A 1 73 ? 40.281 -34.125 -19.734 1 70.75 73 PHE A CA 1
ATOM 566 C C . PHE A 1 73 ? 40.406 -32.719 -19.219 1 70.75 73 PHE A C 1
ATOM 568 O O . PHE A 1 73 ? 39.438 -31.938 -19.312 1 70.75 73 PHE A O 1
ATOM 575 N N . SER A 1 74 ? 41.344 -32.344 -18.547 1 64.06 74 SER A N 1
ATOM 576 C CA . SER A 1 74 ? 41.562 -31.016 -17.969 1 64.06 74 SER A CA 1
ATOM 577 C C . SER A 1 74 ? 42.125 -30.047 -19.016 1 64.06 74 SER A C 1
ATOM 579 O O . SER A 1 74 ? 41.906 -28.844 -18.922 1 64.06 74 SER A O 1
ATOM 581 N N . ASP A 1 75 ? 42.812 -30.531 -20.016 1 72.19 75 ASP A N 1
ATOM 582 C CA . ASP A 1 75 ? 43.469 -29.75 -21.062 1 72.19 75 ASP A CA 1
ATOM 583 C C . ASP A 1 75 ? 42.688 -29.797 -22.359 1 72.19 75 ASP A C 1
ATOM 585 O O . ASP A 1 75 ? 42.219 -30.859 -22.781 1 72.19 75 ASP A O 1
ATOM 589 N N . VAL A 1 76 ? 42.5 -28.672 -22.969 1 77.31 76 VAL A N 1
ATOM 590 C CA . VAL A 1 76 ? 41.75 -28.531 -24.219 1 77.31 76 VAL A CA 1
ATOM 591 C C . VAL A 1 76 ? 42.406 -29.344 -25.328 1 77.31 76 VAL A C 1
ATOM 593 O O . VAL A 1 76 ? 41.719 -29.875 -26.203 1 77.31 76 VAL A O 1
ATOM 596 N N . GLU A 1 77 ? 43.656 -29.469 -25.141 1 80.81 77 GLU A N 1
ATOM 597 C CA . GLU A 1 77 ? 44.375 -30.219 -26.172 1 80.81 77 GLU A CA 1
ATOM 598 C C . GLU A 1 77 ? 44.094 -31.703 -26.062 1 80.81 77 GLU A C 1
ATOM 600 O O . GLU A 1 77 ? 43.938 -32.406 -27.078 1 80.81 77 GLU A O 1
ATOM 605 N N . GLN A 1 78 ? 44 -32.125 -24.906 1 80.81 78 GLN A N 1
ATOM 606 C CA . GLN A 1 78 ? 43.688 -33.531 -24.703 1 80.81 78 GLN A CA 1
ATOM 607 C C . GLN A 1 78 ? 42.25 -33.844 -25.141 1 80.81 78 GLN A C 1
ATOM 609 O O . GLN A 1 78 ? 42 -34.875 -25.75 1 80.81 78 GLN A O 1
ATOM 614 N N . LEU A 1 79 ? 41.562 -32.969 -24.766 1 86.62 79 LEU A N 1
ATOM 615 C CA . LEU A 1 79 ? 40.188 -33.156 -25.203 1 86.62 79 LEU A CA 1
ATOM 616 C C . LEU A 1 79 ? 40.094 -33.156 -26.719 1 86.62 79 LEU A C 1
ATOM 618 O O . LEU A 1 79 ? 39.344 -33.969 -27.297 1 86.62 79 LEU A O 1
ATOM 622 N N . THR A 1 80 ? 40.812 -32.25 -27.25 1 87.88 80 THR A N 1
ATOM 623 C CA . THR A 1 80 ? 40.844 -32.188 -28.703 1 87.88 80 THR A CA 1
ATOM 624 C C . THR A 1 80 ? 41.375 -33.5 -29.297 1 87.88 80 THR A C 1
ATOM 626 O O . THR A 1 80 ? 40.781 -34.031 -30.25 1 87.88 80 THR A O 1
ATOM 629 N N . GLN A 1 81 ? 42.406 -33.969 -28.688 1 85.81 81 GLN A N 1
ATOM 630 C CA . GLN A 1 81 ? 43 -35.188 -29.188 1 85.81 81 GLN A CA 1
ATOM 631 C C . GLN A 1 81 ? 42.062 -36.375 -28.953 1 85.81 81 GLN A C 1
ATOM 633 O O . GLN A 1 81 ? 41.906 -37.25 -29.812 1 85.81 81 GLN A O 1
ATOM 638 N N . PHE A 1 82 ? 41.531 -36.375 -27.875 1 85.75 82 PHE A N 1
ATOM 639 C CA . PHE A 1 82 ? 40.562 -37.406 -27.562 1 85.75 82 PHE A CA 1
ATOM 640 C C . PHE A 1 82 ? 39.406 -37.406 -28.547 1 85.75 82 PHE A C 1
ATOM 642 O O . PHE A 1 82 ? 39.031 -38.438 -29.094 1 85.75 82 PHE A O 1
ATOM 649 N N . THR A 1 83 ? 38.906 -36.281 -28.734 1 89.81 83 THR A N 1
ATOM 650 C CA . THR A 1 83 ? 37.75 -36.156 -29.594 1 89.81 83 THR A CA 1
ATOM 651 C C . THR A 1 83 ? 38.094 -36.562 -31.016 1 89.81 83 THR A C 1
ATOM 653 O O . THR A 1 83 ? 37.312 -37.281 -31.656 1 89.81 83 THR A O 1
ATOM 656 N N . THR A 1 84 ? 39.188 -36.125 -31.422 1 87.94 84 THR A N 1
ATOM 657 C CA . THR A 1 84 ? 39.625 -36.469 -32.781 1 87.94 84 THR A CA 1
ATOM 658 C C . THR A 1 84 ? 39.875 -37.969 -32.875 1 87.94 84 THR A C 1
ATOM 660 O O . THR A 1 84 ? 39.594 -38.594 -33.906 1 87.94 84 THR A O 1
ATOM 663 N N . SER A 1 85 ? 40.438 -38.531 -31.812 1 86.62 85 SER A N 1
ATOM 664 C CA . SER A 1 85 ? 40.688 -39.969 -31.797 1 86.62 85 SER A CA 1
ATOM 665 C C . SER A 1 85 ? 39.406 -40.75 -31.812 1 86.62 85 SER A C 1
ATOM 667 O O . SER A 1 85 ? 39.312 -41.781 -32.5 1 86.62 85 SER A O 1
ATOM 669 N N . VAL A 1 86 ? 38.562 -40.281 -31.094 1 87.81 86 VAL A N 1
ATOM 670 C CA . VAL A 1 86 ? 37.281 -41 -31.031 1 87.81 86 VAL A CA 1
ATOM 671 C C . VAL A 1 86 ? 36.531 -40.844 -32.375 1 87.81 86 VAL A C 1
ATOM 673 O O . VAL A 1 86 ? 35.906 -41.812 -32.844 1 87.81 86 VAL A O 1
ATOM 676 N N . TYR A 1 87 ? 36.625 -39.75 -32.906 1 90.62 87 TYR A N 1
ATOM 677 C CA . TYR A 1 87 ? 36 -39.531 -34.219 1 90.62 87 TYR A CA 1
ATOM 678 C C . TYR A 1 87 ? 36.656 -40.438 -35.281 1 90.62 87 TYR A C 1
ATOM 680 O O . TYR A 1 87 ? 35.938 -41.031 -36.094 1 90.62 87 TYR A O 1
ATOM 688 N N . ASP A 1 88 ? 37.906 -40.562 -35.156 1 87.56 88 ASP A N 1
ATOM 689 C CA . ASP A 1 88 ? 38.625 -41.469 -36.094 1 87.56 88 ASP A CA 1
ATOM 690 C C . ASP A 1 88 ? 38.219 -42.906 -35.844 1 87.56 88 ASP A C 1
ATOM 692 O O . ASP A 1 88 ? 38.094 -43.688 -36.812 1 87.56 88 ASP A O 1
ATOM 696 N N . LEU A 1 89 ? 38.094 -43.156 -34.656 1 87.5 89 LEU A N 1
ATOM 697 C CA . LEU A 1 89 ? 37.656 -44.5 -34.281 1 87.5 89 LEU A CA 1
ATOM 698 C C . LEU A 1 89 ? 36.25 -44.781 -34.812 1 87.5 89 LEU A C 1
ATOM 700 O O . LEU A 1 89 ? 35.969 -45.906 -35.312 1 87.5 89 LEU A O 1
ATOM 704 N N . LEU A 1 90 ? 35.469 -43.812 -34.719 1 89 90 LEU A N 1
ATOM 705 C CA . LEU A 1 90 ? 34.094 -43.938 -35.219 1 89 90 LEU A CA 1
ATOM 706 C C . LEU A 1 90 ? 34.125 -44.156 -36.75 1 89 90 LEU A C 1
ATOM 708 O O . LEU A 1 90 ? 33.375 -45 -37.25 1 89 90 LEU A O 1
ATOM 712 N N . CYS A 1 91 ? 34.938 -43.531 -37.375 1 86.25 91 CYS A N 1
ATOM 713 C CA . CYS A 1 91 ? 35.031 -43.656 -38.812 1 86.25 91 CYS A CA 1
ATOM 714 C C . CYS A 1 91 ? 35.594 -45 -39.219 1 86.25 91 CYS A C 1
ATOM 716 O O . CYS A 1 91 ? 35.156 -45.625 -40.188 1 86.25 91 CYS A O 1
ATOM 718 N N . ALA A 1 92 ? 36.469 -45.531 -38.406 1 85.56 92 ALA A N 1
ATOM 719 C CA . ALA A 1 92 ? 37.156 -46.781 -38.719 1 85.56 92 ALA A CA 1
ATOM 720 C C . ALA A 1 92 ? 36.281 -47.969 -38.344 1 85.56 92 ALA A C 1
ATOM 722 O O . ALA A 1 92 ? 36.25 -48.969 -39.062 1 85.56 92 ALA A O 1
ATOM 723 N N . ARG A 1 93 ? 35.562 -47.875 -37.375 1 86.12 93 ARG A N 1
ATOM 724 C CA . ARG A 1 93 ? 34.844 -49.031 -36.844 1 86.12 93 ARG A CA 1
ATOM 725 C C . ARG A 1 93 ? 33.375 -49 -37.219 1 86.12 93 ARG A C 1
ATOM 727 O O . ARG A 1 93 ? 32.594 -49.906 -36.875 1 86.12 93 ARG A O 1
ATOM 734 N N . ASP A 1 94 ? 32.906 -48.094 -37.969 1 85.94 94 ASP A N 1
ATOM 735 C CA . ASP A 1 94 ? 31.484 -47.844 -38.219 1 85.94 94 ASP A CA 1
ATOM 736 C C . ASP A 1 94 ? 30.828 -49.062 -38.844 1 85.94 94 ASP A C 1
ATOM 738 O O . ASP A 1 94 ? 29.734 -49.469 -38.438 1 85.94 94 ASP A O 1
ATOM 742 N N . PRO A 1 95 ? 31.531 -49.812 -39.688 1 82.12 95 PRO A N 1
ATOM 743 C CA . PRO A 1 95 ? 30.859 -50.938 -40.312 1 82.12 95 PRO A CA 1
ATOM 744 C C . PRO A 1 95 ? 30.656 -52.125 -39.375 1 82.12 95 PRO A C 1
ATOM 746 O O . PRO A 1 95 ? 29.734 -52.938 -39.562 1 82.12 95 PRO A O 1
ATOM 749 N N . GLU A 1 96 ? 31.469 -52.219 -38.312 1 82.06 96 GLU A N 1
ATOM 750 C CA . GLU A 1 96 ? 31.438 -53.344 -37.438 1 82.06 96 GLU A CA 1
ATOM 751 C C . GLU A 1 96 ? 30.547 -53.094 -36.219 1 82.06 96 GLU A C 1
ATOM 753 O O . GLU A 1 96 ? 30.172 -54.031 -35.5 1 82.06 96 GLU A O 1
ATOM 758 N N . LEU A 1 97 ? 30.141 -51.906 -36.125 1 83 97 LEU A N 1
ATOM 759 C CA . LEU A 1 97 ? 29.438 -51.562 -34.906 1 83 97 LEU A CA 1
ATOM 760 C C . LEU A 1 97 ? 27.938 -51.594 -35.094 1 83 97 LEU A C 1
ATOM 762 O O . LEU A 1 97 ? 27.438 -51.406 -36.219 1 83 97 LEU A O 1
ATOM 766 N N . ASN A 1 98 ? 27.297 -52 -34 1 81.62 98 ASN A N 1
ATOM 767 C CA . ASN A 1 98 ? 25.828 -51.969 -34.031 1 81.62 98 ASN A CA 1
ATOM 768 C C . ASN A 1 98 ? 25.297 -50.531 -33.938 1 81.62 98 ASN A C 1
ATOM 770 O O . ASN A 1 98 ? 26.031 -49.625 -33.562 1 81.62 98 ASN A O 1
ATOM 774 N N . ALA A 1 99 ? 24.062 -50.344 -34.25 1 81.44 99 ALA A N 1
ATOM 775 C CA . ALA A 1 99 ? 23.438 -49.031 -34.312 1 81.44 99 ALA A CA 1
ATOM 776 C C . ALA A 1 99 ? 23.516 -48.312 -32.969 1 81.44 99 ALA A C 1
ATOM 778 O O . ALA A 1 99 ? 23.781 -47.094 -32.938 1 81.44 99 ALA A O 1
ATOM 779 N N . ALA A 1 100 ? 23.328 -49.062 -31.953 1 83.31 100 ALA A N 1
ATOM 780 C CA . ALA A 1 100 ? 23.344 -48.438 -30.625 1 83.31 100 ALA A CA 1
ATOM 781 C C . ALA A 1 100 ? 24.734 -47.969 -30.266 1 83.31 100 ALA A C 1
ATOM 783 O O . ALA A 1 100 ? 24.891 -46.875 -29.688 1 83.31 100 ALA A O 1
ATOM 784 N N . ALA A 1 101 ? 25.688 -48.844 -30.531 1 83.12 101 ALA A N 1
ATOM 785 C CA . ALA A 1 101 ? 27.078 -48.438 -30.266 1 83.12 101 ALA A CA 1
ATOM 786 C C . ALA A 1 101 ? 27.484 -47.25 -31.109 1 83.12 101 ALA A C 1
ATOM 788 O O . ALA A 1 101 ? 28.188 -46.344 -30.625 1 83.12 101 ALA A O 1
ATOM 789 N N . LYS A 1 102 ? 27.031 -47.156 -32.312 1 86.38 102 LYS A N 1
ATOM 790 C CA . LYS A 1 102 ? 27.328 -46.031 -33.156 1 86.38 102 LYS A CA 1
ATOM 791 C C . LYS A 1 102 ? 26.766 -44.719 -32.594 1 86.38 102 LYS A C 1
ATOM 793 O O . LYS A 1 102 ? 27.453 -43.719 -32.562 1 86.38 102 LYS A O 1
ATOM 798 N N . LEU A 1 103 ? 25.516 -44.812 -32.219 1 87.62 103 LEU A N 1
ATOM 799 C CA . LEU A 1 103 ? 24.844 -43.656 -31.672 1 87.62 103 LEU A CA 1
ATOM 800 C C . LEU A 1 103 ? 25.578 -43.156 -30.422 1 87.62 103 LEU A C 1
ATOM 802 O O . LEU A 1 103 ? 25.75 -41.938 -30.234 1 87.62 103 LEU A O 1
ATOM 806 N N . ALA A 1 104 ? 25.969 -44.094 -29.594 1 85.19 104 ALA A N 1
ATOM 807 C CA . ALA A 1 104 ? 26.656 -43.75 -28.359 1 85.19 104 ALA A CA 1
ATOM 808 C C . ALA A 1 104 ? 27.984 -43.031 -28.656 1 85.19 104 ALA A C 1
ATOM 810 O O . ALA A 1 104 ? 28.312 -42.031 -28.016 1 85.19 104 ALA A O 1
ATOM 811 N N . LEU A 1 105 ? 28.734 -43.594 -29.562 1 86.44 105 LEU A N 1
ATOM 812 C CA . LEU A 1 105 ? 30 -43 -29.922 1 86.44 105 LEU A CA 1
ATOM 813 C C . LEU A 1 105 ? 29.812 -41.625 -30.547 1 86.44 105 LEU A C 1
ATOM 815 O O . LEU A 1 105 ? 30.562 -40.688 -30.281 1 86.44 105 LEU A O 1
ATOM 819 N N . ARG A 1 106 ? 28.828 -41.469 -31.312 1 90.44 106 ARG A N 1
ATOM 820 C CA . ARG A 1 106 ? 28.531 -40.188 -31.938 1 90.44 106 ARG A CA 1
ATOM 821 C C . ARG A 1 106 ? 28.188 -39.156 -30.891 1 90.44 106 ARG A C 1
ATOM 823 O O . ARG A 1 106 ? 28.656 -38 -30.953 1 90.44 106 ARG A O 1
ATOM 830 N N . GLN A 1 107 ? 27.359 -39.562 -30.094 1 88.38 107 GLN A N 1
ATOM 831 C CA . GLN A 1 107 ? 26.953 -38.656 -29.047 1 88.38 107 GLN A CA 1
ATOM 832 C C . GLN A 1 107 ? 28.141 -38.219 -28.203 1 88.38 107 GLN A C 1
ATOM 834 O O . GLN A 1 107 ? 28.234 -37.062 -27.797 1 88.38 107 GLN A O 1
ATOM 839 N N . LEU A 1 108 ? 28.969 -39.156 -27.984 1 86.44 108 LEU A N 1
ATOM 840 C CA . LEU A 1 108 ? 30.188 -38.812 -27.234 1 86.44 108 LEU A CA 1
ATOM 841 C C . LEU A 1 108 ? 31 -37.781 -27.969 1 86.44 108 LEU A C 1
ATOM 843 O O . LEU A 1 108 ? 31.469 -36.812 -27.375 1 86.44 108 LEU A O 1
ATOM 847 N N . VAL A 1 109 ? 31.156 -37.938 -29.188 1 88.5 109 VAL A N 1
ATOM 848 C CA . VAL A 1 109 ? 31.906 -37 -30 1 88.5 109 VAL A CA 1
ATOM 849 C C . VAL A 1 109 ? 31.234 -35.625 -29.938 1 88.5 109 VAL A C 1
ATOM 851 O O . VAL A 1 109 ? 31.891 -34.594 -29.75 1 88.5 109 VAL A O 1
ATOM 854 N N . CYS A 1 110 ? 29.969 -35.562 -30.094 1 89.5 110 CYS A N 1
ATOM 855 C CA . CYS A 1 110 ? 29.219 -34.312 -30.156 1 89.5 110 CYS A CA 1
ATOM 856 C C . CYS A 1 110 ? 29.266 -33.562 -28.828 1 89.5 110 CYS A C 1
ATOM 858 O O . CYS A 1 110 ? 29.453 -32.344 -28.797 1 89.5 110 CYS A O 1
ATOM 860 N N . VAL A 1 111 ? 29.109 -34.312 -27.859 1 85 111 VAL A N 1
ATOM 861 C CA . VAL A 1 111 ? 29.141 -33.688 -26.531 1 85 111 VAL A CA 1
ATOM 862 C C . VAL A 1 111 ? 30.531 -33.156 -26.25 1 85 111 VAL A C 1
ATOM 864 O O . VAL A 1 111 ? 30.688 -32.062 -25.672 1 85 111 VAL A O 1
ATOM 867 N N . ALA A 1 112 ? 31.453 -33.875 -26.688 1 84.25 112 ALA A N 1
ATOM 868 C CA . ALA A 1 112 ? 32.844 -33.438 -26.547 1 84.25 112 ALA A CA 1
ATOM 869 C C . ALA A 1 112 ? 33.094 -32.156 -27.344 1 84.25 112 ALA A C 1
ATOM 871 O O . ALA A 1 112 ? 33.781 -31.25 -26.875 1 84.25 112 ALA A O 1
ATOM 872 N N . VAL A 1 113 ? 32.594 -32.031 -28.438 1 88.19 113 VAL A N 1
ATOM 873 C CA . VAL A 1 113 ? 32.719 -30.844 -29.266 1 88.19 113 VAL A CA 1
ATOM 874 C C . VAL A 1 113 ? 32.031 -29.656 -28.609 1 88.19 113 VAL A C 1
ATOM 876 O O . VAL A 1 113 ? 32.562 -28.547 -28.578 1 88.19 113 VAL A O 1
ATOM 879 N N . GLN A 1 114 ? 30.844 -29.906 -28.219 1 86.12 114 GLN A N 1
ATOM 880 C CA . GLN A 1 114 ? 30.078 -28.844 -27.562 1 86.12 114 GLN A CA 1
ATOM 881 C C . GLN A 1 114 ? 30.828 -28.281 -26.375 1 86.12 114 GLN A C 1
ATOM 883 O O . GLN A 1 114 ? 30.891 -27.062 -26.188 1 86.12 114 GLN A O 1
ATOM 888 N N . ARG A 1 115 ? 31.453 -29.172 -25.781 1 77.12 115 ARG A N 1
ATOM 889 C CA . ARG A 1 115 ? 32.188 -28.797 -24.578 1 77.12 115 ARG A CA 1
ATOM 890 C C . ARG A 1 115 ? 33.469 -28.031 -24.953 1 77.12 115 ARG A C 1
ATOM 892 O O . ARG A 1 115 ? 33.844 -27.094 -24.25 1 77.12 115 ARG A O 1
ATOM 899 N N . GLY A 1 116 ? 34.062 -28.406 -25.938 1 79.75 116 GLY A N 1
ATOM 900 C CA . GLY A 1 116 ? 35.312 -27.797 -26.375 1 79.75 116 GLY A CA 1
ATOM 901 C C . GLY A 1 116 ? 35.125 -26.688 -27.391 1 79.75 116 GLY A C 1
ATOM 902 O O . GLY A 1 116 ? 36.094 -26.109 -27.891 1 79.75 116 GLY A O 1
ATOM 903 N N . TYR A 1 117 ? 33.938 -26.219 -27.688 1 85.19 117 TYR A N 1
ATOM 904 C CA . TYR A 1 117 ? 33.625 -25.344 -28.828 1 85.19 117 TYR A CA 1
ATOM 905 C C . TYR A 1 117 ? 34.25 -23.969 -28.641 1 85.19 117 TYR A C 1
ATOM 907 O O . TYR A 1 117 ? 34.781 -23.391 -29.578 1 85.19 117 TYR A O 1
ATOM 915 N N . ARG A 1 118 ? 34.312 -23.484 -27.5 1 73.5 118 ARG A N 1
ATOM 916 C CA . ARG A 1 118 ? 34.781 -22.125 -27.25 1 73.5 118 ARG A CA 1
ATOM 917 C C . ARG A 1 118 ? 36.281 -22.109 -26.984 1 73.5 118 ARG A C 1
ATOM 919 O O . ARG A 1 118 ? 36.938 -21.078 -27.156 1 73.5 118 ARG A O 1
ATOM 926 N N . TYR A 1 119 ? 36.812 -23.312 -26.703 1 77.06 119 TYR A N 1
ATOM 927 C CA . TYR A 1 119 ? 38.156 -23.375 -26.203 1 77.06 119 TYR A CA 1
ATOM 928 C C . TYR A 1 119 ? 39.125 -23.922 -27.266 1 77.06 119 TYR A C 1
ATOM 930 O O . TYR A 1 119 ? 40.312 -23.625 -27.25 1 77.06 119 TYR A O 1
ATOM 938 N N . SER A 1 120 ? 38.656 -24.734 -28.047 1 80.88 120 SER A N 1
ATOM 939 C CA . SER A 1 120 ? 39.469 -25.359 -29.078 1 80.88 120 SER A CA 1
ATOM 940 C C . SER A 1 120 ? 39 -24.938 -30.469 1 80.88 120 SER A C 1
ATOM 942 O O . SER A 1 120 ? 37.906 -25.281 -30.891 1 80.88 120 SER A O 1
ATOM 944 N N . PRO A 1 121 ? 39.875 -24.25 -31.094 1 84.31 121 PRO A N 1
ATOM 945 C CA . PRO A 1 121 ? 39.5 -23.891 -32.469 1 84.31 121 PRO A CA 1
ATOM 946 C C . PRO A 1 121 ? 39.281 -25.109 -33.375 1 84.31 121 PRO A C 1
ATOM 948 O O . PRO A 1 121 ? 38.469 -25.047 -34.281 1 84.31 121 PRO A O 1
ATOM 951 N N . THR A 1 122 ? 40 -26.109 -32.969 1 85.94 122 THR A N 1
ATOM 952 C CA . THR A 1 122 ? 39.844 -27.328 -33.781 1 85.94 122 THR A CA 1
ATOM 953 C C . THR A 1 122 ? 38.438 -27.922 -33.562 1 85.94 122 THR A C 1
ATOM 955 O O . THR A 1 122 ? 37.781 -28.328 -34.531 1 85.94 122 THR A O 1
ATOM 958 N N . LEU A 1 123 ? 38.062 -27.875 -32.438 1 86.31 123 LEU A N 1
ATOM 959 C CA . LEU A 1 123 ? 36.75 -28.422 -32.156 1 86.31 123 LEU A CA 1
ATOM 960 C C . LEU A 1 123 ? 35.656 -27.469 -32.625 1 86.31 123 LEU A C 1
ATOM 962 O O . LEU A 1 123 ? 34.594 -27.906 -33.062 1 86.31 123 LEU A O 1
ATOM 966 N N . ALA A 1 124 ? 35.969 -26.219 -32.531 1 86.56 124 ALA A N 1
ATOM 967 C CA . ALA A 1 124 ? 35 -25.25 -33.031 1 86.56 124 ALA A CA 1
ATOM 968 C C . ALA A 1 124 ? 34.812 -25.359 -34.531 1 86.56 124 ALA A C 1
ATOM 970 O O . ALA A 1 124 ? 33.719 -25.141 -35.031 1 86.56 124 ALA A O 1
ATOM 971 N N . GLN A 1 125 ? 35.906 -25.844 -35.062 1 86.44 125 GLN A N 1
ATOM 972 C CA . GLN A 1 125 ? 35.875 -25.938 -36.531 1 86.44 125 GLN A CA 1
ATOM 973 C C . GLN A 1 125 ? 35.594 -27.359 -37 1 86.44 125 GLN A C 1
ATOM 975 O O . GLN A 1 125 ? 35.656 -27.656 -38.188 1 86.44 125 GLN A O 1
ATOM 980 N N . MET A 1 126 ? 35.312 -28.062 -36.125 1 89.56 126 MET A N 1
ATOM 981 C CA . MET A 1 126 ? 35.094 -29.469 -36.469 1 89.56 126 MET A CA 1
ATOM 982 C C . MET A 1 126 ? 33.969 -29.625 -37.469 1 89.56 126 MET A C 1
ATOM 984 O O . MET A 1 126 ? 34.094 -30.375 -38.438 1 89.56 126 MET A O 1
ATOM 988 N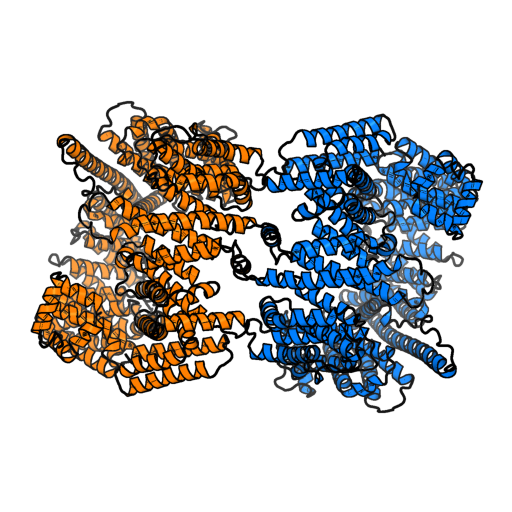 N . ALA A 1 127 ? 32.906 -28.953 -37.281 1 90.81 127 ALA A N 1
ATOM 989 C CA . ALA A 1 127 ? 31.797 -29.047 -38.219 1 90.81 127 ALA A CA 1
ATOM 990 C C . ALA A 1 127 ? 32.25 -28.688 -39.625 1 90.81 127 ALA A C 1
ATOM 992 O O . ALA A 1 127 ? 31.891 -29.391 -40.562 1 90.81 127 ALA A O 1
ATOM 993 N N . SER A 1 128 ? 33 -27.719 -39.719 1 89.38 128 SER A N 1
ATOM 994 C CA . SER A 1 128 ? 33.469 -27.281 -41 1 89.38 128 SER A CA 1
ATOM 995 C C . SER A 1 128 ? 34.5 -28.266 -41.594 1 89.38 128 SER A C 1
ATOM 997 O O . SER A 1 128 ? 34.531 -28.5 -42.781 1 89.38 128 SER A O 1
ATOM 999 N N . SER A 1 129 ? 35.312 -28.797 -40.719 1 88.5 129 SER A N 1
ATOM 1000 C CA . SER A 1 129 ? 36.312 -29.781 -41.156 1 88.5 129 SER A CA 1
ATOM 1001 C C . SER A 1 129 ? 35.625 -31.031 -41.688 1 88.5 129 SER A C 1
ATOM 1003 O O . SER A 1 129 ? 36.031 -31.578 -42.719 1 88.5 129 SER A O 1
ATOM 1005 N N . VAL A 1 130 ? 34.719 -31.406 -41 1 90.56 130 VAL A N 1
ATOM 1006 C CA . VAL A 1 130 ? 33.969 -32.594 -41.438 1 90.56 130 VAL A CA 1
ATOM 1007 C C . VAL A 1 130 ? 33.25 -32.281 -42.75 1 90.56 130 VAL A C 1
ATOM 1009 O O . VAL A 1 130 ? 33.219 -33.125 -43.656 1 90.56 130 VAL A O 1
ATOM 1012 N N . CYS A 1 131 ? 32.719 -31.141 -42.906 1 91.38 131 CYS A N 1
ATOM 1013 C CA . CYS A 1 131 ? 32.062 -30.734 -44.125 1 91.38 131 CYS A CA 1
ATOM 1014 C C . CYS A 1 131 ? 33.031 -30.75 -45.312 1 91.38 131 CYS A C 1
ATOM 1016 O O . CYS A 1 131 ? 32.688 -31.25 -46.375 1 91.38 131 CYS A O 1
ATOM 1018 N N . THR A 1 132 ? 34.219 -30.234 -45 1 88.69 132 THR A N 1
ATOM 1019 C CA . THR A 1 132 ? 35.219 -30.203 -46.062 1 88.69 132 THR A CA 1
ATOM 1020 C C . THR A 1 132 ? 35.625 -31.625 -46.469 1 88.69 132 THR A C 1
ATOM 1022 O O . THR A 1 132 ? 35.781 -31.891 -47.656 1 88.69 132 THR A O 1
ATOM 1025 N N . SER A 1 133 ? 35.75 -32.438 -45.562 1 86.81 133 SER A N 1
ATOM 1026 C CA . SER A 1 133 ? 36.062 -33.812 -45.844 1 86.81 133 SER A CA 1
ATOM 1027 C C . SER A 1 133 ? 34.969 -34.469 -46.656 1 86.81 133 SER A C 1
ATOM 1029 O O . SER A 1 133 ? 35.219 -35.219 -47.594 1 86.81 133 SER A O 1
ATOM 1031 N N . CYS A 1 134 ? 33.781 -34.188 -46.312 1 87.56 134 CYS A N 1
ATOM 1032 C CA . CYS A 1 134 ? 32.625 -34.781 -47 1 87.56 134 CYS A CA 1
ATOM 1033 C C . CYS A 1 134 ? 32.531 -34.25 -48.438 1 87.56 134 CYS A C 1
ATOM 1035 O O . CYS A 1 134 ? 32.219 -35 -49.344 1 87.56 134 CYS A O 1
ATOM 1037 N N . PHE A 1 135 ? 32.781 -32.938 -48.625 1 86.88 135 PHE A N 1
ATOM 1038 C CA . PHE A 1 135 ? 32.781 -32.375 -49.969 1 86.88 135 PHE A CA 1
ATOM 1039 C C . PHE A 1 135 ? 33.812 -33.031 -50.844 1 86.88 135 PHE A C 1
ATOM 1041 O O . PHE A 1 135 ? 33.562 -33.281 -52.031 1 86.88 135 PHE A O 1
ATOM 1048 N N . SER A 1 136 ? 34.938 -33.344 -50.188 1 82.88 136 SER A N 1
ATOM 1049 C CA . SER A 1 136 ? 36 -34.031 -50.938 1 82.88 136 SER A CA 1
ATOM 1050 C C . SER A 1 136 ? 35.594 -35.438 -51.344 1 82.88 136 SER A C 1
ATOM 1052 O O . SER A 1 136 ? 35.938 -35.906 -52.406 1 82.88 136 SER A O 1
ATOM 1054 N N . PHE A 1 137 ? 34.844 -36.062 -50.594 1 81.44 137 PHE A N 1
ATOM 1055 C CA . PHE A 1 137 ? 34.375 -37.406 -50.875 1 81.44 137 PHE A CA 1
ATOM 1056 C C . PHE A 1 137 ? 33.375 -37.406 -52 1 81.44 137 PHE A C 1
ATOM 1058 O O . PHE A 1 137 ? 33.344 -38.312 -52.844 1 81.44 137 PHE A O 1
ATOM 1065 N N . ILE A 1 138 ? 32.5 -36.344 -52.094 1 78.31 138 ILE A N 1
ATOM 1066 C CA . ILE A 1 138 ? 31.5 -36.188 -53.156 1 78.31 138 ILE A CA 1
ATOM 1067 C C . ILE A 1 138 ? 32.188 -36.031 -54.5 1 78.31 138 ILE A C 1
ATOM 1069 O O . ILE A 1 138 ? 31.781 -36.625 -55.5 1 78.31 138 ILE A O 1
ATOM 1073 N N . ARG A 1 139 ? 33.344 -35.281 -54.625 1 76.44 139 ARG A N 1
ATOM 1074 C CA . ARG A 1 139 ? 34.062 -35 -55.844 1 76.44 139 ARG A CA 1
ATOM 1075 C C . ARG A 1 139 ? 34.781 -36.219 -56.375 1 76.44 139 ARG A C 1
ATOM 1077 O O . ARG A 1 139 ? 34.844 -36.438 -57.594 1 76.44 139 ARG A O 1
ATOM 1084 N N . HIS A 1 140 ? 35.125 -37.031 -55.438 1 71.44 140 HIS A N 1
ATOM 1085 C CA . HIS A 1 140 ? 35.938 -38.156 -55.906 1 71.44 140 HIS A CA 1
ATOM 1086 C C . HIS A 1 140 ? 35.062 -39.438 -56 1 71.44 140 HIS A C 1
ATOM 1088 O O . HIS A 1 140 ? 35.562 -40.5 -56.344 1 71.44 140 HIS A O 1
ATOM 1094 N N . GLU A 1 141 ? 33.688 -39.25 -55.906 1 66.19 141 GLU A N 1
ATOM 1095 C CA . GLU A 1 141 ? 32.719 -40.344 -56.094 1 66.19 141 GLU A CA 1
ATOM 1096 C C . GLU A 1 141 ? 33.125 -41.594 -55.312 1 66.19 141 GLU A C 1
ATOM 1098 O O . GLU A 1 141 ? 33 -42.688 -55.844 1 66.19 141 GLU A O 1
ATOM 1103 N N . ALA A 1 142 ? 34 -41.5 -54.25 1 62.25 142 ALA A N 1
ATOM 1104 C CA . ALA A 1 142 ? 34.594 -42.562 -53.469 1 62.25 142 ALA A CA 1
ATOM 1105 C C . ALA A 1 142 ? 34.062 -42.531 -52.031 1 62.25 142 ALA A C 1
ATOM 1107 O O . ALA A 1 142 ? 33.562 -41.5 -51.562 1 62.25 142 ALA A O 1
ATOM 1108 N N . GLN A 1 143 ? 33.625 -43.875 -51.406 1 71.94 143 GLN A N 1
ATOM 1109 C CA . GLN A 1 143 ? 33.469 -44.312 -50.031 1 71.94 143 GLN A CA 1
ATOM 1110 C C . GLN A 1 143 ? 32.188 -43.75 -49.438 1 71.94 143 GLN A C 1
ATOM 1112 O O . GLN A 1 143 ? 32.219 -42.906 -48.531 1 71.94 143 GLN A O 1
ATOM 1117 N N . TRP A 1 144 ? 31.016 -44.062 -49.812 1 75.62 144 TRP A N 1
ATOM 1118 C CA . TRP A 1 144 ? 29.688 -43.625 -49.375 1 75.62 144 TRP A CA 1
ATOM 1119 C C . TRP A 1 144 ? 29.469 -43.906 -47.906 1 75.62 144 TRP A C 1
ATOM 1121 O O . TRP A 1 144 ? 28.703 -43.188 -47.25 1 75.62 144 TRP A O 1
ATOM 1131 N N . ASP A 1 145 ? 30.172 -44.719 -47.438 1 79.5 145 ASP A N 1
ATOM 1132 C CA . ASP A 1 145 ? 30.031 -45.062 -46.031 1 79.5 145 ASP A CA 1
ATOM 1133 C C . ASP A 1 145 ? 30.609 -43.969 -45.125 1 79.5 145 ASP A C 1
ATOM 1135 O O . ASP A 1 145 ? 30.047 -43.625 -44.094 1 79.5 145 ASP A O 1
ATOM 1139 N N . ARG A 1 146 ? 31.641 -43.469 -45.625 1 80.12 146 ARG A N 1
ATOM 1140 C CA . ARG A 1 146 ? 32.25 -42.375 -44.844 1 80.12 146 ARG A CA 1
ATOM 1141 C C . ARG A 1 146 ? 31.375 -41.125 -44.875 1 80.12 146 ARG A C 1
ATOM 1143 O O . ARG A 1 146 ? 31.328 -40.375 -43.906 1 80.12 146 ARG A O 1
ATOM 1150 N N . LEU A 1 147 ? 30.734 -41 -46 1 86 147 LEU A N 1
ATOM 1151 C CA . LEU A 1 147 ? 29.828 -39.875 -46.125 1 86 147 LEU A CA 1
ATOM 1152 C C . LEU A 1 147 ? 28.656 -40 -45.156 1 86 147 LEU A C 1
ATOM 1154 O O . LEU A 1 147 ? 28.25 -39.031 -44.5 1 86 147 LEU A O 1
ATOM 1158 N N . ARG A 1 148 ? 28.234 -41.156 -45.062 1 87.88 148 ARG A N 1
ATOM 1159 C CA . ARG A 1 148 ? 27.141 -41.406 -44.156 1 87.88 148 ARG A CA 1
ATOM 1160 C C . ARG A 1 148 ? 27.547 -41.094 -42.719 1 87.88 148 ARG A C 1
ATOM 1162 O O . ARG A 1 148 ? 26.812 -40.438 -41.969 1 87.88 148 ARG A O 1
ATOM 1169 N N . VAL A 1 149 ? 28.625 -41.562 -42.312 1 88.25 149 VAL A N 1
ATOM 1170 C CA . VAL A 1 149 ? 29.109 -41.344 -40.969 1 88.25 149 VAL A CA 1
ATOM 1171 C C . VAL A 1 149 ? 29.266 -39.844 -40.719 1 88.25 149 VAL A C 1
ATOM 1173 O O . VAL A 1 149 ? 28.875 -39.344 -39.656 1 88.25 149 VAL A O 1
ATOM 1176 N N . GLY A 1 150 ? 29.828 -39.188 -41.656 1 88.88 150 GLY A N 1
ATOM 1177 C CA . GLY A 1 150 ? 29.984 -37.75 -41.531 1 88.88 150 GLY A CA 1
ATOM 1178 C C . GLY A 1 150 ? 28.656 -37.031 -41.344 1 88.88 150 GLY A C 1
ATOM 1179 O O . GLY A 1 150 ? 28.547 -36.156 -40.469 1 88.88 150 GLY A O 1
ATOM 1180 N N . CYS A 1 151 ? 27.703 -37.375 -42.062 1 91.75 151 CYS A N 1
ATOM 1181 C CA . CYS A 1 151 ? 26.391 -36.75 -41.969 1 91.75 151 CYS A CA 1
ATOM 1182 C C . CYS A 1 151 ? 25.719 -37.031 -40.625 1 91.75 151 CYS A C 1
ATOM 1184 O O . CYS A 1 151 ? 25.109 -36.156 -40.031 1 91.75 151 CYS A O 1
ATOM 1186 N N . GLU A 1 152 ? 25.891 -38.188 -40.219 1 91.25 152 GLU A N 1
ATOM 1187 C CA . GLU A 1 152 ? 25.266 -38.594 -38.969 1 91.25 152 GLU A CA 1
ATOM 1188 C C . GLU A 1 152 ? 25.906 -37.844 -37.781 1 91.25 152 GLU A C 1
ATOM 1190 O O . GLU A 1 152 ? 25.203 -37.406 -36.875 1 91.25 152 GLU A O 1
ATOM 1195 N N . VAL A 1 153 ? 27.078 -37.781 -37.875 1 91.44 153 VAL A N 1
ATOM 1196 C CA . VAL A 1 153 ? 27.766 -37.031 -36.812 1 91.44 153 VAL A CA 1
ATOM 1197 C C . VAL A 1 153 ? 27.344 -35.562 -36.812 1 91.44 153 VAL A C 1
ATOM 1199 O O . VAL A 1 153 ? 27.094 -35 -35.781 1 91.44 153 VAL A O 1
ATOM 1202 N N . LEU A 1 154 ? 27.312 -35.031 -37.969 1 93.06 154 LEU A N 1
ATOM 1203 C CA . LEU A 1 154 ? 26.906 -33.625 -38.062 1 93.06 154 LEU A CA 1
ATOM 1204 C C . LEU A 1 154 ? 25.484 -33.438 -37.594 1 93.06 154 LEU A C 1
ATOM 1206 O O . LEU A 1 154 ? 25.172 -32.438 -36.938 1 93.06 154 LEU A O 1
ATOM 1210 N N . ALA A 1 155 ? 24.641 -34.281 -37.875 1 92.25 155 ALA A N 1
ATOM 1211 C CA . ALA A 1 155 ? 23.25 -34.188 -37.438 1 92.25 155 ALA A CA 1
ATOM 1212 C C . ALA A 1 155 ? 23.141 -34.219 -35.938 1 92.25 155 ALA A C 1
ATOM 1214 O O . ALA A 1 155 ? 22.422 -33.406 -35.344 1 92.25 155 ALA A O 1
ATOM 1215 N N . ASP A 1 156 ? 23.828 -35.156 -35.438 1 90.56 156 ASP A N 1
ATOM 1216 C CA . ASP A 1 156 ? 23.812 -35.219 -34 1 90.56 156 ASP A CA 1
ATOM 1217 C C . ASP A 1 156 ? 24.469 -34 -33.375 1 90.56 156 ASP A C 1
ATOM 1219 O O . ASP A 1 156 ? 24.062 -33.531 -32.312 1 90.56 156 ASP A O 1
ATOM 1223 N N . LEU A 1 157 ? 25.375 -33.562 -34 1 91 157 LEU A N 1
ATOM 1224 C CA . LEU A 1 157 ? 26.047 -32.375 -33.531 1 91 157 LEU A CA 1
ATOM 1225 C C . LEU A 1 157 ? 25.109 -31.156 -33.562 1 91 157 LEU A C 1
ATOM 1227 O O . LEU A 1 157 ? 25.094 -30.359 -32.625 1 91 157 LEU A O 1
ATOM 1231 N N . VAL A 1 158 ? 24.391 -30.953 -34.562 1 91.31 158 VAL A N 1
ATOM 1232 C CA . VAL A 1 158 ? 23.438 -29.859 -34.719 1 91.31 158 VAL A CA 1
ATOM 1233 C C . VAL A 1 158 ? 22.422 -29.906 -33.562 1 91.31 158 VAL A C 1
ATOM 1235 O O . VAL A 1 158 ? 22.125 -28.891 -32.938 1 91.31 158 VAL A O 1
ATOM 1238 N N . VAL A 1 159 ? 21.969 -31.062 -33.344 1 86.88 159 VAL A N 1
ATOM 1239 C CA . VAL A 1 159 ? 20.984 -31.234 -32.281 1 86.88 159 VAL A CA 1
ATOM 1240 C C . VAL A 1 159 ? 21.609 -30.922 -30.922 1 86.88 159 VAL A C 1
ATOM 1242 O O . VAL A 1 159 ? 21.016 -30.203 -30.109 1 86.88 159 VAL A O 1
ATOM 1245 N N . THR A 1 160 ? 22.766 -31.391 -30.797 1 84.81 160 THR A N 1
ATOM 1246 C CA . THR A 1 160 ? 23.469 -31.203 -29.531 1 84.81 160 THR A CA 1
ATOM 1247 C C . THR A 1 160 ? 23.781 -29.734 -29.281 1 84.81 160 THR A C 1
ATOM 1249 O O . THR A 1 160 ? 23.625 -29.234 -28.172 1 84.81 160 THR A O 1
ATOM 1252 N N . LEU A 1 161 ? 24.203 -29.078 -30.297 1 84.56 161 LEU A N 1
ATOM 1253 C CA . LEU A 1 161 ? 24.578 -27.672 -30.156 1 84.56 161 LEU A CA 1
ATOM 1254 C C . LEU A 1 161 ? 23.328 -26.797 -30.062 1 84.56 161 LEU A C 1
ATOM 1256 O O . LEU A 1 161 ? 23.406 -25.672 -29.562 1 84.56 161 LEU A O 1
ATOM 1260 N N . ASN A 1 162 ? 22.172 -27.312 -30.562 1 80.31 162 ASN A N 1
ATOM 1261 C CA . ASN A 1 162 ? 20.906 -26.609 -30.453 1 80.31 162 ASN A CA 1
ATOM 1262 C C . ASN A 1 162 ? 20.312 -26.75 -29.062 1 80.31 162 ASN A C 1
ATOM 1264 O O . ASN A 1 162 ? 19.594 -25.859 -28.594 1 80.31 162 ASN A O 1
ATOM 1268 N N . GLU A 1 163 ? 20.5 -27.859 -28.656 1 67.19 163 GLU A N 1
ATOM 1269 C CA . GLU A 1 163 ? 19.938 -28.188 -27.344 1 67.19 163 GLU A CA 1
ATOM 1270 C C . GLU A 1 163 ? 20.719 -27.516 -26.219 1 67.19 163 GLU A C 1
ATOM 1272 O O . GLU A 1 163 ? 21.938 -27.344 -26.328 1 67.19 163 GLU A O 1
ATOM 1277 N N . HIS A 1 164 ? 19.984 -26.703 -25.516 1 53.91 164 HIS A N 1
ATOM 1278 C CA . HIS A 1 164 ? 20.594 -25.984 -24.422 1 53.91 164 HIS A CA 1
ATOM 1279 C C . HIS A 1 164 ? 20.984 -26.938 -23.281 1 53.91 164 HIS A C 1
ATOM 1281 O O . HIS A 1 164 ? 20.203 -27.109 -22.344 1 53.91 164 HIS A O 1
ATOM 1287 N N . ARG A 1 165 ? 21.875 -27.766 -23.641 1 48.03 165 ARG A N 1
ATOM 1288 C CA . ARG A 1 165 ? 22.219 -28.812 -22.688 1 48.03 165 ARG A CA 1
ATOM 1289 C C . ARG A 1 165 ? 23.281 -28.328 -21.703 1 48.03 165 ARG A C 1
ATOM 1291 O O . ARG A 1 165 ? 23.609 -29.031 -20.734 1 48.03 165 ARG A O 1
ATOM 1298 N N . MET A 1 166 ? 23.969 -27.266 -22.062 1 48.41 166 MET A N 1
ATOM 1299 C CA . MET A 1 166 ? 25.172 -27 -21.281 1 48.41 166 MET A CA 1
ATOM 1300 C C . MET A 1 166 ? 24.828 -26.281 -19.984 1 48.41 166 MET A C 1
ATOM 1302 O O . MET A 1 166 ? 23.688 -25.875 -19.766 1 48.41 166 MET A O 1
ATOM 1306 N N . SER A 1 167 ? 25.766 -25.875 -19.188 1 45.28 167 SER A N 1
ATOM 1307 C CA . SER A 1 167 ? 25.766 -25.453 -17.797 1 45.28 167 SER A CA 1
ATOM 1308 C C . SER A 1 167 ? 25.031 -24.125 -17.625 1 45.28 167 SER A C 1
ATOM 1310 O O . SER A 1 167 ? 24.297 -23.922 -16.641 1 45.28 167 SER A O 1
ATOM 1312 N N . THR A 1 168 ? 25.469 -22.969 -18.5 1 50.06 168 THR A N 1
ATOM 1313 C CA . THR A 1 168 ? 24.812 -21.672 -18.391 1 50.06 168 THR A CA 1
ATOM 1314 C C . THR A 1 168 ? 24.047 -21.344 -19.672 1 50.06 168 THR A C 1
ATOM 1316 O O . THR A 1 168 ? 24.547 -21.625 -20.781 1 50.06 168 THR A O 1
ATOM 1319 N N . PHE A 1 169 ? 22.969 -20.938 -19.578 1 56.69 169 PHE A N 1
ATOM 1320 C CA . PHE A 1 169 ? 22.109 -20.547 -20.688 1 56.69 169 PHE A CA 1
ATOM 1321 C C . PHE A 1 169 ? 22.812 -19.531 -21.594 1 56.69 169 PHE A C 1
ATOM 1323 O O . PHE A 1 169 ? 22.719 -19.625 -22.812 1 56.69 169 PHE A O 1
ATOM 1330 N N . ALA A 1 170 ? 23.656 -18.75 -20.969 1 57.78 170 ALA A N 1
ATOM 1331 C CA . ALA A 1 170 ? 24.312 -17.703 -21.75 1 57.78 170 ALA A CA 1
ATOM 1332 C C . ALA A 1 170 ? 25.375 -18.297 -22.672 1 57.78 170 ALA A C 1
ATOM 1334 O O . ALA A 1 170 ? 25.516 -17.875 -23.812 1 57.78 170 ALA A O 1
ATOM 1335 N N . SER A 1 171 ? 26.078 -19.297 -22.234 1 66.25 171 SER A N 1
ATOM 1336 C CA . SER A 1 171 ? 27.094 -19.922 -23.062 1 66.25 171 SER A CA 1
ATOM 1337 C C . SER A 1 171 ? 26.484 -20.719 -24.188 1 66.25 171 SER A C 1
ATOM 1339 O O . SER A 1 171 ? 26.969 -20.688 -25.328 1 66.25 171 SER A O 1
ATOM 1341 N N . ASP A 1 172 ? 25.5 -21.422 -23.812 1 67.12 172 ASP A N 1
ATOM 1342 C CA . ASP A 1 172 ? 24.828 -22.203 -24.844 1 67.12 172 ASP A CA 1
ATOM 1343 C C . ASP A 1 172 ? 24.281 -21.312 -25.938 1 67.12 172 ASP A C 1
ATOM 1345 O O . ASP A 1 172 ? 24.391 -21.641 -27.125 1 67.12 172 ASP A O 1
ATOM 1349 N N . VAL A 1 173 ? 23.797 -20.266 -25.391 1 71.25 173 VAL A N 1
ATOM 1350 C CA . VAL A 1 173 ? 23.25 -19.344 -26.375 1 71.25 173 VAL A CA 1
ATOM 1351 C C . VAL A 1 173 ? 24.359 -18.766 -27.25 1 71.25 173 VAL A C 1
ATOM 1353 O O . VAL A 1 173 ? 24.203 -18.641 -28.453 1 71.25 173 VAL A O 1
ATOM 1356 N N . SER A 1 174 ? 25.406 -18.578 -26.531 1 76.56 174 SER A N 1
ATOM 1357 C CA . SER A 1 174 ? 26.531 -18.031 -27.266 1 76.56 174 SER A CA 1
ATOM 1358 C C . SER A 1 174 ? 27.094 -19.047 -28.266 1 76.56 174 SER A C 1
ATOM 1360 O O . SER A 1 174 ? 27.438 -18.688 -29.391 1 76.56 174 SER A O 1
ATOM 1362 N N . ILE A 1 175 ? 27.266 -20.188 -27.859 1 79 175 ILE A N 1
ATOM 1363 C CA . ILE A 1 175 ? 27.75 -21.25 -28.75 1 79 175 ILE A CA 1
ATOM 1364 C C . ILE A 1 175 ? 26.766 -21.453 -29.891 1 79 175 ILE A C 1
ATOM 1366 O O . ILE A 1 175 ? 27.156 -21.562 -31.062 1 79 175 ILE A O 1
ATOM 1370 N N . ALA A 1 176 ? 25.594 -21.547 -29.469 1 80.75 176 ALA A N 1
ATOM 1371 C CA . ALA A 1 176 ? 24.578 -21.734 -30.5 1 80.75 176 ALA A CA 1
ATOM 1372 C C . ALA A 1 176 ? 24.594 -20.594 -31.516 1 80.75 176 ALA A C 1
ATOM 1374 O O . ALA A 1 176 ? 24.484 -20.812 -32.719 1 80.75 176 ALA A O 1
ATOM 1375 N N . LYS A 1 177 ? 24.781 -19.438 -30.984 1 80.75 177 LYS A N 1
ATOM 1376 C CA . LYS A 1 177 ? 24.828 -18.266 -31.859 1 80.75 177 LYS A CA 1
ATOM 1377 C C . LYS A 1 177 ? 26.047 -18.312 -32.781 1 80.75 177 LYS A C 1
ATOM 1379 O O . LYS A 1 177 ? 25.953 -18.047 -33.969 1 80.75 177 LYS A O 1
ATOM 1384 N N . SER A 1 178 ? 27.094 -18.672 -32.125 1 82.44 178 SER A N 1
ATOM 1385 C CA . SER A 1 178 ? 28.328 -18.797 -32.906 1 82.44 178 SER A CA 1
ATOM 1386 C C . SER A 1 178 ? 28.203 -19.891 -33.969 1 82.44 178 SER A C 1
ATOM 1388 O O . SER A 1 178 ? 28.594 -19.688 -35.125 1 82.44 178 SER A O 1
ATOM 1390 N N . PHE A 1 179 ? 27.797 -20.953 -33.594 1 89.44 179 PHE A N 1
ATOM 1391 C CA . PHE A 1 179 ? 27.609 -22.062 -34.5 1 89.44 179 PHE A CA 1
ATOM 1392 C C . PHE A 1 179 ? 26.672 -21.672 -35.625 1 89.44 179 PHE A C 1
ATOM 1394 O O . PHE A 1 179 ? 26.938 -21.953 -36.812 1 89.44 179 PHE A O 1
ATOM 1401 N N . ARG A 1 180 ? 25.609 -21.094 -35.281 1 88.44 180 ARG A N 1
ATOM 1402 C CA . ARG A 1 180 ? 24.625 -20.656 -36.281 1 88.44 180 ARG A CA 1
ATOM 1403 C C . ARG A 1 180 ? 25.266 -19.734 -37.312 1 88.44 180 ARG A C 1
ATOM 1405 O O . ARG A 1 180 ? 25.094 -19.922 -38.531 1 88.44 180 ARG A O 1
ATOM 1412 N N . ASP A 1 181 ? 26.047 -18.828 -36.844 1 84.44 181 ASP A N 1
ATOM 1413 C CA . ASP A 1 181 ? 26.562 -17.781 -37.719 1 84.44 181 ASP A CA 1
ATOM 1414 C C . ASP A 1 181 ? 27.766 -18.266 -38.531 1 84.44 181 ASP A C 1
ATOM 1416 O O . ASP A 1 181 ? 27.922 -17.891 -39.688 1 84.44 181 ASP A O 1
ATOM 1420 N N . GLU A 1 182 ? 28.531 -19.219 -37.969 1 86.75 182 GLU A N 1
ATOM 1421 C CA . GLU A 1 182 ? 29.797 -19.562 -38.625 1 86.75 182 GLU A CA 1
ATOM 1422 C C . GLU A 1 182 ? 29.688 -20.875 -39.406 1 86.75 182 GLU A C 1
ATOM 1424 O O . GLU A 1 182 ? 30.344 -21.047 -40.438 1 86.75 182 GLU A O 1
ATOM 1429 N N . HIS A 1 183 ? 28.922 -21.781 -38.906 1 90.44 183 HIS A N 1
ATOM 1430 C CA . HIS A 1 183 ? 29.047 -23.125 -39.438 1 90.44 183 HIS A CA 1
ATOM 1431 C C . HIS A 1 183 ? 27.719 -23.641 -39.969 1 90.44 183 HIS A C 1
ATOM 1433 O O . HIS A 1 183 ? 27.688 -24.438 -40.906 1 90.44 183 HIS A O 1
ATOM 1439 N N . LEU A 1 184 ? 26.672 -23.312 -39.5 1 92.38 184 LEU A N 1
ATOM 1440 C CA . LEU A 1 184 ? 25.375 -23.953 -39.75 1 92.38 184 LEU A CA 1
ATOM 1441 C C . LEU A 1 184 ? 25 -23.859 -41.219 1 92.38 184 LEU A C 1
ATOM 1443 O O . LEU A 1 184 ? 24.453 -24.812 -41.781 1 92.38 184 LEU A O 1
ATOM 1447 N N . LEU A 1 185 ? 25.312 -22.797 -41.781 1 92.25 185 LEU A N 1
ATOM 1448 C CA . LEU A 1 185 ? 24.969 -22.641 -43.188 1 92.25 185 LEU A CA 1
ATOM 1449 C C . LEU A 1 185 ? 25.766 -23.609 -44.062 1 92.25 185 LEU A C 1
ATOM 1451 O O . LEU A 1 185 ? 25.219 -24.188 -45 1 92.25 185 LEU A O 1
ATOM 1455 N N . ASP A 1 186 ? 27.016 -23.797 -43.719 1 91.62 186 ASP A N 1
ATOM 1456 C CA . ASP A 1 186 ? 27.844 -24.734 -44.438 1 91.62 186 ASP A CA 1
ATOM 1457 C C . ASP A 1 186 ? 27.328 -26.172 -44.281 1 91.62 186 ASP A C 1
ATOM 1459 O O . ASP A 1 186 ? 27.359 -26.953 -45.25 1 91.62 186 ASP A O 1
ATOM 1463 N N . VAL A 1 187 ? 26.922 -26.422 -43.219 1 93.44 187 VAL A N 1
ATOM 1464 C CA . VAL A 1 187 ? 26.375 -27.75 -42.969 1 93.44 187 VAL A CA 1
ATOM 1465 C C . VAL A 1 187 ? 25.094 -27.938 -43.781 1 93.44 187 VAL A C 1
ATOM 1467 O O . VAL A 1 187 ? 24.875 -29.016 -44.344 1 93.44 187 VAL A O 1
ATOM 1470 N N . TYR A 1 188 ? 24.328 -27 -43.844 1 94.56 188 TYR A N 1
ATOM 1471 C CA . TYR A 1 188 ? 23.109 -27.078 -44.656 1 94.56 188 TYR A CA 1
ATOM 1472 C C . TYR A 1 188 ? 23.453 -27.281 -46.125 1 94.56 188 TYR A C 1
ATOM 1474 O O . TYR A 1 188 ? 22.844 -28.125 -46.781 1 94.56 188 TYR A O 1
ATOM 1482 N N . ARG A 1 189 ? 24.406 -26.562 -46.531 1 92.75 189 ARG A N 1
ATOM 1483 C CA . ARG A 1 189 ? 24.812 -26.672 -47.938 1 92.75 189 ARG A CA 1
ATOM 1484 C C . ARG A 1 189 ? 25.344 -28.062 -48.25 1 92.75 189 ARG A C 1
ATOM 1486 O O . ARG A 1 189 ? 25.078 -28.594 -49.344 1 92.75 189 ARG A O 1
ATOM 1493 N N . LEU A 1 190 ? 26.031 -28.547 -47.375 1 92.62 190 LEU A N 1
ATOM 1494 C CA . LEU A 1 190 ? 26.516 -29.906 -47.531 1 92.62 190 LEU A CA 1
ATOM 1495 C C . LEU A 1 190 ? 25.359 -30.891 -47.656 1 92.62 190 LEU A C 1
ATOM 1497 O O . LEU A 1 190 ? 25.359 -31.719 -48.562 1 92.62 190 LEU A O 1
ATOM 1501 N N . ALA A 1 191 ? 24.469 -30.812 -46.781 1 93.31 191 ALA A N 1
ATOM 1502 C CA . ALA A 1 191 ? 23.328 -31.719 -46.812 1 93.31 191 ALA A CA 1
ATOM 1503 C C . ALA A 1 191 ? 22.562 -31.625 -48.125 1 93.31 191 ALA A C 1
ATOM 1505 O O . ALA A 1 191 ? 22.203 -32.625 -48.719 1 93.31 191 ALA A O 1
ATOM 1506 N N . VAL A 1 192 ? 22.359 -30.422 -48.562 1 93.5 192 VAL A N 1
ATOM 1507 C CA . VAL A 1 192 ? 21.625 -30.172 -49.812 1 93.5 192 VAL A CA 1
ATOM 1508 C C . VAL A 1 192 ? 22.406 -30.75 -50.969 1 93.5 192 VAL A C 1
ATOM 1510 O O . VAL A 1 192 ? 21.828 -31.406 -51.844 1 93.5 192 VAL A O 1
ATOM 1513 N N . GLU A 1 193 ? 23.688 -30.578 -50.906 1 90.44 193 GLU A N 1
ATOM 1514 C CA . GLU A 1 193 ? 24.516 -31.062 -52.031 1 90.44 193 GLU A CA 1
ATOM 1515 C C . GLU A 1 193 ? 24.531 -32.594 -52.062 1 90.44 193 GLU A C 1
ATOM 1517 O O . GLU A 1 193 ? 24.516 -33.188 -53.156 1 90.44 193 GLU A O 1
ATOM 1522 N N . ILE A 1 194 ? 24.578 -33.156 -51 1 90.69 194 ILE A N 1
ATOM 1523 C CA . ILE A 1 194 ? 24.578 -34.625 -50.969 1 90.69 194 ILE A CA 1
ATOM 1524 C C . ILE A 1 194 ? 23.25 -35.156 -51.5 1 90.69 194 ILE A C 1
ATOM 1526 O O . ILE A 1 194 ? 23.234 -36.094 -52.312 1 90.69 194 ILE A O 1
ATOM 1530 N N . VAL A 1 195 ? 22.172 -34.531 -51.125 1 91.56 195 VAL A N 1
ATOM 1531 C CA . VAL A 1 195 ? 20.844 -35 -51.562 1 91.56 195 VAL A CA 1
ATOM 1532 C C . VAL A 1 195 ? 20.719 -34.781 -53.062 1 91.56 195 VAL A C 1
ATOM 1534 O O . VAL A 1 195 ? 20.125 -35.625 -53.75 1 91.56 195 VAL A O 1
ATOM 1537 N N . LYS A 1 196 ? 21.266 -33.781 -53.562 1 88.56 196 LYS A N 1
ATOM 1538 C CA . LYS A 1 196 ? 21.141 -33.469 -54.969 1 88.56 196 LYS A CA 1
ATOM 1539 C C . LYS A 1 196 ? 22.062 -34.344 -55.812 1 88.56 196 LYS A C 1
ATOM 1541 O O . LYS A 1 196 ? 21.656 -34.812 -56.875 1 88.56 196 LYS A O 1
ATOM 1546 N N . GLN A 1 197 ? 23.203 -34.719 -55.281 1 86.38 197 GLN A N 1
ATOM 1547 C CA . GLN A 1 197 ? 24.234 -35.312 -56.125 1 86.38 197 GLN A CA 1
ATOM 1548 C C . GLN A 1 197 ? 24.297 -36.844 -55.906 1 86.38 197 GLN A C 1
ATOM 1550 O O . GLN A 1 197 ? 24.625 -37.594 -56.812 1 86.38 197 GLN A O 1
ATOM 1555 N N . VAL A 1 198 ? 24.125 -37.281 -54.781 1 84.88 198 VAL A N 1
ATOM 1556 C CA . VAL A 1 198 ? 24.266 -38.719 -54.5 1 84.88 198 VAL A CA 1
ATOM 1557 C C . VAL A 1 198 ? 23.094 -39.5 -55.094 1 84.88 198 VAL A C 1
ATOM 1559 O O . VAL A 1 198 ? 21.938 -39.094 -54.906 1 84.88 198 VAL A O 1
ATOM 1562 N N . PRO A 1 199 ? 23.391 -40.438 -55.781 1 82 199 PRO A N 1
ATOM 1563 C CA . PRO A 1 199 ? 22.328 -41.219 -56.438 1 82 199 PRO A CA 1
ATOM 1564 C C . PRO A 1 199 ? 21.438 -41.938 -55.406 1 82 199 PRO A C 1
ATOM 1566 O O . PRO A 1 199 ? 21.922 -42.344 -54.344 1 82 199 PRO A O 1
ATOM 1569 N N . PRO A 1 200 ? 20.203 -42.031 -55.688 1 78.12 200 PRO A N 1
ATOM 1570 C CA . PRO A 1 200 ? 19.234 -42.656 -54.781 1 78.12 200 PRO A CA 1
ATOM 1571 C C . PRO A 1 200 ? 19.547 -44.094 -54.469 1 78.12 200 PRO A C 1
ATOM 1573 O O . PRO A 1 200 ? 19.016 -44.656 -53.5 1 78.12 200 PRO A O 1
ATOM 1576 N N . SER A 1 201 ? 20.5 -44.719 -55.281 1 78.75 201 SER A N 1
ATOM 1577 C CA . SER A 1 201 ? 20.891 -46.094 -55 1 78.75 201 SER A CA 1
ATOM 1578 C C . SER A 1 201 ? 21.625 -46.219 -53.656 1 78.75 201 SER A C 1
ATOM 1580 O O . SER A 1 201 ? 21.578 -47.25 -53.031 1 78.75 201 SER A O 1
ATOM 1582 N N . CYS A 1 202 ? 22.234 -45.156 -53.344 1 82.44 202 CYS A N 1
ATOM 1583 C CA . CYS A 1 202 ? 22.859 -45.125 -52 1 82.44 202 CYS A CA 1
ATOM 1584 C C . CYS A 1 202 ? 21.859 -44.625 -50.969 1 82.44 202 CYS A C 1
ATOM 1586 O O . CYS A 1 202 ? 21.938 -43.469 -50.531 1 82.44 202 CYS A O 1
ATOM 1588 N N . ARG A 1 203 ? 21.078 -45.5 -50.625 1 81.44 203 ARG A N 1
ATOM 1589 C CA . ARG A 1 203 ? 19.938 -45.156 -49.75 1 81.44 203 ARG A CA 1
ATOM 1590 C C . ARG A 1 203 ? 20.406 -44.688 -48.375 1 81.44 203 ARG A C 1
ATOM 1592 O O . ARG A 1 203 ? 19.859 -43.719 -47.844 1 81.44 203 ARG A O 1
ATOM 1599 N N . ILE A 1 204 ? 21.453 -45.219 -47.906 1 83.31 204 ILE A N 1
ATOM 1600 C CA . ILE A 1 204 ? 21.906 -44.938 -46.562 1 83.31 204 ILE A CA 1
ATOM 1601 C C . ILE A 1 204 ? 22.5 -43.531 -46.531 1 83.31 204 ILE A C 1
ATOM 1603 O O . ILE A 1 204 ? 22.266 -42.781 -45.562 1 83.31 204 ILE A O 1
ATOM 1607 N N . GLY A 1 205 ? 23.219 -43.219 -47.594 1 82.62 205 GLY A N 1
ATOM 1608 C CA . GLY A 1 205 ? 23.797 -41.906 -47.656 1 82.62 205 GLY A CA 1
ATOM 1609 C C . GLY A 1 205 ? 22.75 -40.812 -47.781 1 82.62 205 GLY A C 1
ATOM 1610 O O . GLY A 1 205 ? 22.828 -39.781 -47.094 1 82.62 205 GLY A O 1
ATOM 1611 N N . VAL A 1 206 ? 21.797 -41.031 -48.531 1 88.25 206 VAL A N 1
ATOM 1612 C CA . VAL A 1 206 ? 20.734 -40.062 -48.75 1 88.25 206 VAL A CA 1
ATOM 1613 C C . VAL A 1 206 ? 19.906 -39.875 -47.469 1 88.25 206 VAL A C 1
ATOM 1615 O O . VAL A 1 206 ? 19.547 -38.75 -47.094 1 88.25 206 VAL A O 1
ATOM 1618 N N . ALA A 1 207 ? 19.641 -40.969 -46.875 1 89.12 207 ALA A N 1
ATOM 1619 C CA . ALA A 1 207 ? 18.859 -40.906 -45.625 1 89.12 207 ALA A CA 1
ATOM 1620 C C . ALA A 1 207 ? 19.578 -40.094 -44.562 1 89.12 207 ALA A C 1
ATOM 1622 O O . ALA A 1 207 ? 18.953 -39.312 -43.844 1 89.12 207 ALA A O 1
ATOM 1623 N N . ALA A 1 208 ? 20.828 -40.312 -44.5 1 90.12 208 ALA A N 1
ATOM 1624 C CA . ALA A 1 208 ? 21.609 -39.562 -43.5 1 90.12 208 ALA A CA 1
ATOM 1625 C C . ALA A 1 208 ? 21.625 -38.062 -43.812 1 90.12 208 ALA A C 1
ATOM 1627 O O . ALA A 1 208 ? 21.531 -37.25 -42.906 1 90.12 208 ALA A O 1
ATOM 1628 N N . ALA A 1 209 ? 21.703 -37.781 -45.031 1 92.69 209 ALA A N 1
ATOM 1629 C CA . ALA A 1 209 ? 21.734 -36.375 -45.438 1 92.69 209 ALA A CA 1
ATOM 1630 C C . ALA A 1 209 ? 20.391 -35.719 -45.188 1 92.69 209 ALA A C 1
ATOM 1632 O O . ALA A 1 209 ? 20.328 -34.531 -44.812 1 92.69 209 ALA A O 1
ATOM 1633 N N . LEU A 1 210 ? 19.406 -36.375 -45.406 1 93.25 210 LEU A N 1
ATOM 1634 C CA . LEU A 1 210 ? 18.078 -35.844 -45.156 1 93.25 210 LEU A CA 1
ATOM 1635 C C . LEU A 1 210 ? 17.875 -35.562 -43.656 1 93.25 210 LEU A C 1
ATOM 1637 O O . LEU A 1 210 ? 17.328 -34.531 -43.281 1 93.25 210 LEU A O 1
ATOM 1641 N N . ARG A 1 211 ? 18.25 -36.438 -42.938 1 92.06 211 ARG A N 1
ATOM 1642 C CA . ARG A 1 211 ? 18.156 -36.219 -41.5 1 92.06 211 ARG A CA 1
ATOM 1643 C C . ARG A 1 211 ? 18.969 -35.031 -41.062 1 92.06 211 ARG A C 1
ATOM 1645 O O . ARG A 1 211 ? 18.547 -34.25 -40.188 1 92.06 211 ARG A O 1
ATOM 1652 N N . LEU A 1 212 ? 20.062 -34.938 -41.656 1 94.06 212 LEU A N 1
ATOM 1653 C CA . LEU A 1 212 ? 20.906 -33.781 -41.375 1 94.06 212 LEU A CA 1
ATOM 1654 C C . LEU A 1 212 ? 20.203 -32.469 -41.75 1 94.06 212 LEU A C 1
ATOM 1656 O O . LEU A 1 212 ? 20.172 -31.531 -41 1 94.06 212 LEU A O 1
ATOM 1660 N N . ALA A 1 213 ? 19.688 -32.469 -42.875 1 93.56 213 ALA A N 1
ATOM 1661 C CA . ALA A 1 213 ? 18.969 -31.297 -43.344 1 93.56 213 ALA A CA 1
ATOM 1662 C C . ALA A 1 213 ? 17.812 -30.953 -42.406 1 93.56 213 ALA A C 1
ATOM 1664 O O . ALA A 1 213 ? 17.594 -29.781 -42.062 1 93.56 213 ALA A O 1
ATOM 1665 N N . GLN A 1 214 ? 17.172 -31.922 -42.031 1 92.25 214 GLN A N 1
ATOM 1666 C CA . GLN A 1 214 ? 16.047 -31.734 -41.125 1 92.25 214 GLN A CA 1
ATOM 1667 C C . GLN A 1 214 ? 16.516 -31.109 -39.812 1 92.25 214 GLN A C 1
ATOM 1669 O O . GLN A 1 214 ? 15.922 -30.141 -39.344 1 92.25 214 GLN A O 1
ATOM 1674 N N . ARG A 1 215 ? 17.453 -31.656 -39.344 1 92.19 215 ARG A N 1
ATOM 1675 C CA . ARG A 1 215 ? 17.953 -31.172 -38.062 1 92.19 215 ARG A CA 1
ATOM 1676 C C . ARG A 1 215 ? 18.453 -29.734 -38.156 1 92.19 215 ARG A C 1
ATOM 1678 O O . ARG A 1 215 ? 18.281 -28.953 -37.25 1 92.19 215 ARG A O 1
ATOM 1685 N N . VAL A 1 216 ? 19.078 -29.422 -39.188 1 92.81 216 VAL A N 1
ATOM 1686 C CA . VAL A 1 216 ? 19.578 -28.062 -39.406 1 92.81 216 VAL A CA 1
ATOM 1687 C C . VAL A 1 216 ? 18.406 -27.094 -39.5 1 92.81 216 VAL A C 1
ATOM 1689 O O . VAL A 1 216 ? 18.422 -26.031 -38.875 1 92.81 216 VAL A O 1
ATOM 1692 N N . LEU A 1 217 ? 17.438 -27.438 -40.156 1 90.06 217 LEU A N 1
ATOM 1693 C CA . LEU A 1 217 ? 16.281 -26.562 -40.375 1 90.06 217 LEU A CA 1
ATOM 1694 C C . LEU A 1 217 ? 15.484 -26.422 -39.062 1 90.06 217 LEU A C 1
ATOM 1696 O O . LEU A 1 217 ? 14.781 -25.422 -38.875 1 90.06 217 LEU A O 1
ATOM 1700 N N . ASP A 1 218 ? 15.625 -27.328 -38.312 1 85.31 218 ASP A N 1
ATOM 1701 C CA . ASP A 1 218 ? 14.898 -27.297 -37.031 1 85.31 218 ASP A CA 1
ATOM 1702 C C . ASP A 1 218 ? 15.711 -26.594 -35.938 1 85.31 218 ASP A C 1
ATOM 1704 O O . ASP A 1 218 ? 15.266 -26.484 -34.812 1 85.31 218 ASP A O 1
ATOM 1708 N N . PHE A 1 219 ? 16.781 -26.172 -36.312 1 87 219 PHE A N 1
ATOM 1709 C CA . PHE A 1 219 ? 17.641 -25.438 -35.375 1 87 219 PHE A CA 1
ATOM 1710 C C . PHE A 1 219 ? 16.953 -24.172 -34.906 1 87 219 PHE A C 1
ATOM 1712 O O . PHE A 1 219 ? 16.297 -23.469 -35.688 1 87 219 PHE A O 1
ATOM 1719 N N . ASP A 1 220 ? 17.109 -23.672 -33.625 1 78.88 220 ASP A N 1
ATOM 1720 C CA . ASP A 1 220 ? 16.547 -22.438 -33.094 1 78.88 220 ASP A CA 1
ATOM 1721 C C . ASP A 1 220 ? 17.406 -21.219 -33.469 1 78.88 220 ASP A C 1
ATOM 1723 O O . ASP A 1 220 ? 18.406 -20.938 -32.844 1 78.88 220 ASP A O 1
ATOM 1727 N N . PHE A 1 221 ? 17.016 -20.609 -34.438 1 82.31 221 PHE A N 1
ATOM 1728 C CA . PHE A 1 221 ? 17.812 -19.531 -35.031 1 82.31 221 PHE A CA 1
ATOM 1729 C C . PHE A 1 221 ? 17.766 -18.281 -34.156 1 82.31 221 PHE A C 1
ATOM 1731 O O . PHE A 1 221 ? 18.578 -17.375 -34.312 1 82.31 221 PHE A O 1
ATOM 1738 N N . THR A 1 222 ? 16.781 -17.922 -33.375 1 71.44 222 THR A N 1
ATOM 1739 C CA . THR A 1 222 ? 16.734 -16.766 -32.469 1 71.44 222 THR A CA 1
ATOM 1740 C C . THR A 1 222 ? 17.703 -16.938 -31.312 1 71.44 222 THR A C 1
ATOM 1742 O O . THR A 1 222 ? 18.188 -15.961 -30.75 1 71.44 222 THR A O 1
ATOM 1745 N N . CYS A 1 223 ? 18.109 -18.156 -31.047 1 63.28 223 CYS A N 1
ATOM 1746 C CA . CYS A 1 223 ? 19.016 -18.547 -29.969 1 63.28 223 CYS A CA 1
ATOM 1747 C C . CYS A 1 223 ? 18.562 -18 -28.625 1 63.28 223 CYS A C 1
ATOM 1749 O O . CYS A 1 223 ? 19.391 -17.75 -27.75 1 63.28 223 CYS A O 1
ATOM 1751 N N . ASP A 1 224 ? 17.312 -17.078 -28.422 1 51.72 224 ASP A N 1
ATOM 1752 C CA . ASP A 1 224 ? 16.844 -16.484 -27.156 1 51.72 224 ASP A CA 1
ATOM 1753 C C . ASP A 1 224 ? 16.359 -17.562 -26.188 1 51.72 224 ASP A C 1
ATOM 1755 O O . ASP A 1 224 ? 15.836 -18.594 -26.609 1 51.72 224 ASP A O 1
ATOM 1759 N N . ALA A 1 225 ? 16.984 -17.656 -25.297 1 46.62 225 ALA A N 1
ATOM 1760 C CA . ALA A 1 225 ? 16.734 -18.656 -24.266 1 46.62 225 ALA A CA 1
ATOM 1761 C C . ALA A 1 225 ? 15.25 -18.781 -23.953 1 46.62 225 ALA A C 1
ATOM 1763 O O . ALA A 1 225 ? 14.844 -19.641 -23.172 1 46.62 225 ALA A O 1
ATOM 1764 N N . GLY A 1 226 ? 14.461 -17.578 -23.766 1 40.66 226 GLY A N 1
ATOM 1765 C CA . GLY A 1 226 ? 13.195 -17.531 -23.047 1 40.66 226 GLY A CA 1
ATOM 1766 C C . GLY A 1 226 ? 12.195 -18.547 -23.531 1 40.66 226 GLY A C 1
ATOM 1767 O O . GLY A 1 226 ? 12.32 -19.078 -24.641 1 40.66 226 GLY A O 1
ATOM 1768 N N . LEU A 1 227 ? 11.531 -18.984 -22.438 1 39.62 227 LEU A N 1
ATOM 1769 C CA . LEU A 1 227 ? 10.367 -19.859 -22.406 1 39.62 227 LEU A CA 1
ATOM 1770 C C . LEU A 1 227 ? 9.422 -19.531 -23.562 1 39.62 227 LEU A C 1
ATOM 1772 O O . LEU A 1 227 ? 8.391 -18.875 -23.359 1 39.62 227 LEU A O 1
ATOM 1776 N N . VAL A 1 228 ? 9.805 -18.594 -24.328 1 37.5 228 VAL A N 1
ATOM 1777 C CA . VAL A 1 228 ? 8.625 -18.438 -25.172 1 37.5 228 VAL A CA 1
ATOM 1778 C C . VAL A 1 228 ? 8 -19.797 -25.453 1 37.5 228 VAL A C 1
ATOM 1780 O O . VAL A 1 228 ? 8.703 -20.781 -25.703 1 37.5 228 VAL A O 1
ATOM 1783 N N . ASP A 1 229 ? 7.02 -20.031 -24.703 1 38.44 229 ASP A N 1
ATOM 1784 C CA . ASP A 1 229 ? 6.16 -21.125 -25.156 1 38.44 229 ASP A CA 1
ATOM 1785 C C . ASP A 1 229 ? 6.383 -21.422 -26.641 1 38.44 229 ASP A C 1
ATOM 1787 O O . ASP A 1 229 ? 5.844 -20.734 -27.5 1 38.44 229 ASP A O 1
ATOM 1791 N N . ALA A 1 230 ? 7.543 -21.594 -27 1 39.78 230 ALA A N 1
ATOM 1792 C CA . ALA A 1 230 ? 7.84 -22.094 -28.344 1 39.78 230 ALA A CA 1
ATOM 1793 C C . ALA A 1 230 ? 6.695 -22.938 -28.875 1 39.78 230 ALA A C 1
ATOM 1795 O O . ALA A 1 230 ? 6.363 -23.984 -28.297 1 39.78 230 ALA A O 1
ATOM 1796 N N . GLU A 1 231 ? 5.797 -22.359 -29.188 1 43.56 231 GLU A N 1
ATOM 1797 C CA . GLU A 1 231 ? 4.852 -23.156 -29.969 1 43.56 231 GLU A CA 1
ATOM 1798 C C . GLU A 1 231 ? 5.559 -24.266 -30.719 1 43.56 231 GLU A C 1
ATOM 1800 O O . GLU A 1 231 ? 6.539 -24.016 -31.438 1 43.56 231 GLU A O 1
ATOM 1805 N N . GLU A 1 232 ? 5.91 -25.438 -30.172 1 48.94 232 GLU A N 1
ATOM 1806 C CA . GLU A 1 232 ? 6.59 -26.609 -30.688 1 48.94 232 GLU A CA 1
ATOM 1807 C C . GLU A 1 232 ? 6.703 -26.562 -32.219 1 48.94 232 GLU A C 1
ATOM 1809 O O . GLU A 1 232 ? 7.699 -27.016 -32.781 1 48.94 232 GLU A O 1
ATOM 1814 N N . ASN A 1 233 ? 5.727 -26.219 -32.906 1 52.25 233 ASN A N 1
ATOM 1815 C CA . ASN A 1 233 ? 5.766 -26.25 -34.344 1 52.25 233 ASN A CA 1
ATOM 1816 C C . ASN A 1 233 ? 5.281 -24.938 -34.969 1 52.25 233 ASN A C 1
ATOM 1818 O O . ASN A 1 233 ? 4.098 -24.797 -35.25 1 52.25 233 ASN A O 1
ATOM 1822 N N . PRO A 1 234 ? 6.203 -24.016 -34.844 1 58.66 234 PRO A N 1
ATOM 1823 C CA . PRO A 1 234 ? 5.746 -22.734 -35.375 1 58.66 234 PRO A CA 1
ATOM 1824 C C . PRO A 1 234 ? 5.25 -22.859 -36.812 1 58.66 234 PRO A C 1
ATOM 1826 O O . PRO A 1 234 ? 5.84 -23.594 -37.625 1 58.66 234 PRO A O 1
ATOM 1829 N N . VAL A 1 235 ? 4.152 -22.328 -37.219 1 73.94 235 VAL A N 1
ATOM 1830 C CA . VAL A 1 235 ? 3.561 -22.344 -38.562 1 73.94 235 VAL A CA 1
ATOM 1831 C C . VAL A 1 235 ? 4.473 -21.625 -39.531 1 73.94 235 VAL A C 1
ATOM 1833 O O . VAL A 1 235 ? 4.602 -22.031 -40.688 1 73.94 235 VAL A O 1
ATOM 1836 N N . THR A 1 236 ? 5.277 -20.641 -39 1 80.12 236 THR A N 1
ATOM 1837 C CA . THR A 1 236 ? 6.195 -19.891 -39.844 1 80.12 236 THR A CA 1
ATOM 1838 C C . THR A 1 236 ? 7.598 -19.859 -39.25 1 80.12 236 THR A C 1
ATOM 1840 O O . THR A 1 236 ? 7.754 -19.703 -38.031 1 80.12 236 THR A O 1
ATOM 1843 N N . ARG A 1 237 ? 8.469 -20.141 -40.094 1 81.88 237 ARG A N 1
ATOM 1844 C CA . ARG A 1 237 ? 9.852 -20.172 -39.656 1 81.88 237 ARG A CA 1
ATOM 1845 C C . ARG A 1 237 ? 10.656 -19.031 -40.219 1 81.88 237 ARG A C 1
ATOM 1847 O O . ARG A 1 237 ? 10.469 -18.656 -41.406 1 81.88 237 ARG A O 1
ATOM 1854 N N . THR A 1 238 ? 11.406 -18.375 -39.438 1 83.5 238 THR A N 1
ATOM 1855 C CA . THR A 1 238 ? 12.242 -17.266 -39.875 1 83.5 238 THR A CA 1
ATOM 1856 C C . THR A 1 238 ? 13.719 -17.641 -39.812 1 83.5 238 THR A C 1
ATOM 1858 O O . THR A 1 238 ? 14.172 -18.203 -38.812 1 83.5 238 THR A O 1
ATOM 1861 N N . TYR A 1 239 ? 14.383 -17.562 -40.938 1 84.69 239 TYR A N 1
ATOM 1862 C CA . TYR A 1 239 ? 15.812 -17.828 -41.062 1 84.69 239 TYR A CA 1
ATOM 1863 C C . TYR A 1 239 ? 16.594 -16.547 -41.281 1 84.69 239 TYR A C 1
ATOM 1865 O O . TYR A 1 239 ? 16.031 -15.547 -41.75 1 84.69 239 TYR A O 1
ATOM 1873 N N . PRO A 1 240 ? 17.844 -16.531 -41 1 83.44 240 PRO A N 1
ATOM 1874 C CA . PRO A 1 240 ? 18.641 -15.328 -41.25 1 83.44 240 PRO A CA 1
ATOM 1875 C C . PRO A 1 240 ? 18.672 -14.953 -42.719 1 83.44 240 PRO A C 1
ATOM 1877 O O . PRO A 1 240 ? 18.594 -15.82 -43.594 1 83.44 240 PRO A O 1
ATOM 1880 N N . GLU A 1 241 ? 18.828 -13.656 -43.125 1 82.44 241 GLU A N 1
ATOM 1881 C CA . GLU A 1 241 ? 18.766 -13.133 -44.5 1 82.44 241 GLU A CA 1
ATOM 1882 C C . GLU A 1 241 ? 19.859 -13.75 -45.375 1 82.44 241 GLU A C 1
ATOM 1884 O O . GLU A 1 241 ? 19.656 -13.953 -46.562 1 82.44 241 GLU A O 1
ATOM 1889 N N . SER A 1 242 ? 20.969 -14.086 -44.844 1 84.31 242 SER A N 1
ATOM 1890 C CA . SER A 1 242 ? 22.094 -14.648 -45.562 1 84.31 242 SER A CA 1
ATOM 1891 C C . SER A 1 242 ? 21.766 -16.047 -46.094 1 84.31 242 SER A C 1
ATOM 1893 O O . SER A 1 242 ? 22.422 -16.547 -47 1 84.31 242 SER A O 1
ATOM 1895 N N . TRP A 1 243 ? 20.703 -16.656 -45.625 1 89.25 243 TRP A N 1
ATOM 1896 C CA . TRP A 1 243 ? 20.344 -18.016 -45.969 1 89.25 243 TRP A CA 1
ATOM 1897 C C . TRP A 1 243 ? 19.391 -18.047 -47.188 1 89.25 243 TRP A C 1
ATOM 1899 O O . TRP A 1 243 ? 19.156 -19.094 -47.781 1 89.25 243 TRP A O 1
ATOM 1909 N N . THR A 1 244 ? 18.828 -17.016 -47.625 1 87.19 244 THR A N 1
ATOM 1910 C CA . THR A 1 244 ? 17.734 -16.906 -48.562 1 87.19 244 THR A CA 1
ATOM 1911 C C . THR A 1 244 ? 18.078 -17.578 -49.875 1 87.19 244 THR A C 1
ATOM 1913 O O . THR A 1 244 ? 17.297 -18.375 -50.406 1 87.19 244 THR A O 1
ATOM 1916 N N . PRO A 1 245 ? 19.344 -17.344 -50.312 1 85.12 245 PRO A N 1
ATOM 1917 C CA . PRO A 1 245 ? 19.656 -17.953 -51.625 1 85.12 245 PRO A CA 1
ATOM 1918 C C . PRO A 1 245 ? 19.766 -19.469 -51.562 1 85.12 245 PRO A C 1
ATOM 1920 O O . PRO A 1 245 ? 19.594 -20.156 -52.562 1 85.12 245 PRO A O 1
ATOM 1923 N N . TYR A 1 246 ? 19.969 -19.984 -50.438 1 89.31 246 TYR A N 1
ATOM 1924 C CA . TYR A 1 246 ? 20.188 -21.406 -50.281 1 89.31 246 TYR A CA 1
ATOM 1925 C C . TYR A 1 246 ? 18.891 -22.109 -49.906 1 89.31 246 TYR A C 1
ATOM 1927 O O . TYR A 1 246 ? 18.734 -23.312 -50.094 1 89.31 246 TYR A O 1
ATOM 1935 N N . LEU A 1 247 ? 18.047 -21.422 -49.375 1 91.5 247 LEU A N 1
ATOM 1936 C CA . LEU A 1 247 ? 16.766 -21.984 -48.969 1 91.5 247 LEU A CA 1
ATOM 1937 C C . LEU A 1 247 ? 15.805 -22.078 -50.156 1 91.5 247 LEU A C 1
ATOM 1939 O O . LEU A 1 247 ? 15.117 -23.094 -50.312 1 91.5 247 LEU A O 1
ATOM 1943 N N . VAL A 1 248 ? 15.82 -21 -50.906 1 91.06 248 VAL A N 1
ATOM 1944 C CA . VAL A 1 248 ? 14.938 -20.969 -52.062 1 91.06 248 VAL A CA 1
ATOM 1945 C C . VAL A 1 248 ? 15.641 -21.625 -53.25 1 91.06 248 VAL A C 1
ATOM 1947 O O . VAL A 1 248 ? 16.094 -20.922 -54.156 1 91.06 248 VAL A O 1
ATOM 1950 N N . ASP A 1 249 ? 15.797 -22.922 -53.219 1 89.69 249 ASP A N 1
ATOM 1951 C CA . ASP A 1 249 ? 16.422 -23.734 -54.281 1 89.69 249 ASP A CA 1
ATOM 1952 C C . ASP A 1 249 ? 15.406 -24.688 -54.906 1 89.69 249 ASP A C 1
ATOM 1954 O O . ASP A 1 249 ? 15.102 -25.734 -54.344 1 89.69 249 ASP A O 1
ATOM 1958 N N . VAL A 1 250 ? 14.945 -24.375 -56.094 1 88.62 250 VAL A N 1
ATOM 1959 C CA . VAL A 1 250 ? 13.891 -25.109 -56.781 1 88.62 250 VAL A CA 1
ATOM 1960 C C . VAL A 1 250 ? 14.398 -26.516 -57.125 1 88.62 250 VAL A C 1
ATOM 1962 O O . VAL A 1 250 ? 13.641 -27.484 -57.062 1 88.62 250 VAL A O 1
ATOM 1965 N N . SER A 1 251 ? 15.625 -26.516 -57.469 1 89.19 251 SER A N 1
ATOM 1966 C CA . SER A 1 251 ? 16.188 -27.812 -57.812 1 89.19 251 SER A CA 1
ATOM 1967 C C . SER A 1 251 ? 16.219 -28.75 -56.625 1 89.19 251 SER A C 1
ATOM 1969 O O . SER A 1 251 ? 16 -29.953 -56.75 1 89.19 251 SER A O 1
ATOM 1971 N N . PHE A 1 252 ? 16.453 -28.25 -55.531 1 93.12 252 PHE A N 1
ATOM 1972 C CA . PHE A 1 252 ? 16.469 -29.047 -54.312 1 93.12 252 PHE A CA 1
ATOM 1973 C C . PHE A 1 252 ? 15.078 -29.578 -53.969 1 93.12 252 PHE A C 1
ATOM 1975 O O . PHE A 1 252 ? 14.906 -30.75 -53.656 1 93.12 252 PHE A O 1
ATOM 1982 N N . VAL A 1 253 ? 14.07 -28.797 -54.094 1 93.12 253 VAL A N 1
ATOM 1983 C CA . VAL A 1 253 ? 12.695 -29.172 -53.812 1 93.12 253 VAL A CA 1
ATOM 1984 C C . VAL A 1 253 ? 12.219 -30.25 -54.781 1 93.12 253 VAL A C 1
ATOM 1986 O O . VAL A 1 253 ? 11.562 -31.203 -54.375 1 93.12 253 VAL A O 1
ATOM 1989 N N . ASP A 1 254 ? 12.641 -30.062 -55.938 1 91.38 254 ASP A N 1
ATOM 1990 C CA . ASP A 1 254 ? 12.281 -31.047 -56.969 1 91.38 254 ASP A CA 1
ATOM 1991 C C . ASP A 1 254 ? 12.906 -32.406 -56.656 1 91.38 254 ASP A C 1
ATOM 1993 O O . ASP A 1 254 ? 12.273 -33.438 -56.844 1 91.38 254 ASP A O 1
ATOM 1997 N N . ARG A 1 255 ? 14.055 -32.281 -56.25 1 92.31 255 ARG A N 1
ATOM 1998 C CA . ARG A 1 255 ? 14.742 -33.5 -55.875 1 92.31 255 ARG A CA 1
ATOM 1999 C C . ARG A 1 255 ? 14.078 -34.156 -54.688 1 92.31 255 ARG A C 1
ATOM 2001 O O . ARG A 1 255 ? 13.953 -35.406 -54.625 1 92.31 255 ARG A O 1
ATOM 2008 N N . LEU A 1 256 ? 13.688 -33.438 -53.812 1 94 256 LEU A N 1
ATOM 2009 C CA . LEU A 1 256 ? 13.031 -33.969 -52.625 1 94 256 LEU A CA 1
ATOM 2010 C C . LEU A 1 256 ? 11.734 -34.688 -53 1 94 256 LEU A C 1
ATOM 2012 O O . LEU A 1 256 ? 11.477 -35.812 -52.531 1 94 256 LEU A O 1
ATOM 2016 N N . TRP A 1 257 ? 10.953 -34.125 -53.844 1 93.31 257 TRP A N 1
ATOM 2017 C CA . TRP A 1 257 ? 9.711 -34.75 -54.281 1 93.31 257 TRP A CA 1
ATOM 2018 C C . TRP A 1 257 ? 9.992 -36 -55.125 1 93.31 257 TRP A C 1
ATOM 2020 O O . TRP A 1 257 ? 9.25 -36.969 -55.031 1 93.31 257 TRP A O 1
ATOM 2030 N N . SER A 1 258 ? 11.094 -35.875 -55.844 1 90.94 258 SER A N 1
ATOM 2031 C CA . SER A 1 258 ? 11.484 -37.062 -56.625 1 90.94 258 SER A CA 1
ATOM 2032 C C . SER A 1 258 ? 11.867 -38.219 -55.719 1 90.94 258 SER A C 1
ATOM 2034 O O . SER A 1 258 ? 11.523 -39.375 -56 1 90.94 258 SER A O 1
ATOM 2036 N N . LEU A 1 259 ? 12.508 -37.906 -54.688 1 91.31 259 LEU A N 1
ATOM 2037 C CA . LEU A 1 259 ? 12.883 -38.938 -53.719 1 91.31 259 LEU A CA 1
ATOM 2038 C C . LEU A 1 259 ? 11.648 -39.5 -53 1 91.31 259 LEU A C 1
ATOM 2040 O O . LEU A 1 259 ? 11.562 -40.719 -52.75 1 91.31 259 LEU A O 1
ATOM 2044 N N . TYR A 1 260 ? 10.648 -38.688 -52.75 1 92.94 260 TYR A N 1
ATOM 2045 C CA . TYR A 1 260 ? 9.445 -39.125 -52.062 1 92.94 260 TYR A CA 1
ATOM 2046 C C . TYR A 1 260 ? 8.617 -40.062 -52.938 1 92.94 260 TYR A C 1
ATOM 2048 O O . TYR A 1 260 ? 7.922 -40.938 -52.438 1 92.94 260 TYR A O 1
ATOM 2056 N N . ARG A 1 261 ? 8.75 -40 -54.219 1 88.25 261 ARG A N 1
ATOM 2057 C CA . ARG A 1 261 ? 7.957 -40.781 -55.156 1 88.25 261 ARG A CA 1
ATOM 2058 C C . ARG A 1 261 ? 8.492 -42.219 -55.281 1 88.25 261 ARG A C 1
ATOM 2060 O O . ARG A 1 261 ? 7.793 -43.094 -55.75 1 88.25 261 ARG A O 1
ATOM 2067 N N . ILE A 1 262 ? 9.648 -42.344 -54.75 1 87.75 262 ILE A N 1
ATOM 2068 C CA . ILE A 1 262 ? 10.211 -43.688 -54.812 1 87.75 262 ILE A CA 1
ATOM 2069 C C . ILE A 1 262 ? 9.43 -44.625 -53.906 1 87.75 262 ILE A C 1
ATOM 2071 O O . ILE A 1 262 ? 9.305 -44.375 -52.688 1 87.75 262 ILE A O 1
ATOM 2075 N N . ALA A 1 263 ? 8.812 -45.656 -54.406 1 80.12 263 ALA A N 1
ATOM 2076 C CA . ALA A 1 263 ? 7.84 -46.5 -53.75 1 80.12 263 ALA A CA 1
ATOM 2077 C C . ALA A 1 263 ? 8.516 -47.375 -52.688 1 80.12 263 ALA A C 1
ATOM 2079 O O . ALA A 1 263 ? 7.918 -47.688 -51.625 1 80.12 263 ALA A O 1
ATOM 2080 N N . ASP A 1 264 ? 9.797 -47.781 -52.875 1 81.31 264 ASP A N 1
ATOM 2081 C CA . ASP A 1 264 ? 10.406 -48.781 -52.031 1 81.31 264 ASP A CA 1
ATOM 2082 C C . ASP A 1 264 ? 11.242 -48.125 -50.938 1 81.31 264 ASP A C 1
ATOM 2084 O O . ASP A 1 264 ? 12.141 -48.781 -50.344 1 81.31 264 ASP A O 1
ATOM 2088 N N . TRP A 1 265 ? 10.922 -46.844 -50.469 1 79.12 265 TRP A N 1
ATOM 2089 C CA . TRP A 1 265 ? 11.68 -46.188 -49.406 1 79.12 265 TRP A CA 1
ATOM 2090 C C . TRP A 1 265 ? 11.211 -46.656 -48.031 1 79.12 265 TRP A C 1
ATOM 2092 O O . TRP A 1 265 ? 10.031 -46.938 -47.844 1 79.12 265 TRP A O 1
ATOM 2102 N N . GLU A 1 266 ? 12.125 -46.875 -47.094 1 82 266 GLU A N 1
ATOM 2103 C CA . GLU A 1 266 ? 11.773 -47.125 -45.688 1 82 266 GLU A CA 1
ATOM 2104 C C . GLU A 1 266 ? 10.938 -45.969 -45.125 1 82 266 GLU A C 1
ATOM 2106 O O . GLU A 1 266 ? 11.117 -44.812 -45.531 1 82 266 GLU A O 1
ATOM 2111 N N . ALA A 1 267 ? 10 -46.219 -44.406 1 84 267 ALA A N 1
ATOM 2112 C CA . ALA A 1 267 ? 9.047 -45.25 -43.844 1 84 267 ALA A CA 1
ATOM 2113 C C . ALA A 1 267 ? 9.773 -44.094 -43.156 1 84 267 ALA A C 1
ATOM 2115 O O . ALA A 1 267 ? 9.336 -42.938 -43.219 1 84 267 ALA A O 1
ATOM 2116 N N . GLU A 1 268 ? 10.844 -44.375 -42.562 1 85.94 268 GLU A N 1
ATOM 2117 C CA . GLU A 1 268 ? 11.586 -43.344 -41.844 1 85.94 268 GLU A CA 1
ATOM 2118 C C . GLU A 1 268 ? 12.172 -42.312 -42.781 1 85.94 268 GLU A C 1
ATOM 2120 O O . GLU A 1 268 ? 12.211 -41.125 -42.5 1 85.94 268 GLU A O 1
ATOM 2125 N N . VAL A 1 269 ? 12.602 -42.781 -43.906 1 87.94 269 VAL A N 1
ATOM 2126 C CA . VAL A 1 269 ? 13.195 -41.875 -44.875 1 87.94 269 VAL A CA 1
ATOM 2127 C C . VAL A 1 269 ? 12.109 -41 -45.5 1 87.94 269 VAL A C 1
ATOM 2129 O O . VAL A 1 269 ? 12.312 -39.781 -45.688 1 87.94 269 VAL A O 1
ATOM 2132 N N . ALA A 1 270 ? 11.039 -41.656 -45.75 1 90.94 270 ALA A N 1
ATOM 2133 C CA . ALA A 1 270 ? 9.93 -40.875 -46.281 1 90.94 270 ALA A CA 1
ATOM 2134 C C . ALA A 1 270 ? 9.508 -39.781 -45.281 1 90.94 270 ALA A C 1
ATOM 2136 O O . ALA A 1 270 ? 9.211 -38.656 -45.688 1 90.94 270 ALA A O 1
ATOM 2137 N N . GLN A 1 271 ? 9.516 -40.094 -44.125 1 91.81 271 GLN A N 1
ATOM 2138 C CA . GLN A 1 271 ? 9.164 -39.125 -43.094 1 91.81 271 GLN A CA 1
ATOM 2139 C C . GLN A 1 271 ? 10.156 -37.969 -43.062 1 91.81 271 GLN A C 1
ATOM 2141 O O . GLN A 1 271 ? 9.758 -36.812 -42.938 1 91.81 271 GLN A O 1
ATOM 2146 N N . SER A 1 272 ? 11.391 -38.312 -43.094 1 91.81 272 SER A N 1
ATOM 2147 C CA . SER A 1 272 ? 12.422 -37.281 -43.062 1 91.81 272 SER A CA 1
ATOM 2148 C C . SER A 1 272 ? 12.289 -36.344 -44.25 1 91.81 272 SER A C 1
ATOM 2150 O O . SER A 1 272 ? 12.508 -35.125 -44.125 1 91.81 272 SER A O 1
ATOM 2152 N N . VAL A 1 273 ? 11.984 -36.906 -45.375 1 93.69 273 VAL A N 1
ATOM 2153 C CA . VAL A 1 273 ? 11.781 -36.062 -46.562 1 93.69 273 VAL A CA 1
ATOM 2154 C C . VAL A 1 273 ? 10.648 -35.062 -46.312 1 93.69 273 VAL A C 1
ATOM 2156 O O . VAL A 1 273 ? 10.797 -33.875 -46.594 1 93.69 273 VAL A O 1
ATOM 2159 N N . LEU A 1 274 ? 9.617 -35.594 -45.75 1 93.5 274 LEU A N 1
ATOM 2160 C CA . LEU A 1 274 ? 8.461 -34.719 -45.5 1 93.5 274 LEU A CA 1
ATOM 2161 C C . LEU A 1 274 ? 8.789 -33.656 -44.469 1 93.5 274 LEU A C 1
ATOM 2163 O O . LEU A 1 274 ? 8.312 -32.531 -44.531 1 93.5 274 LEU A O 1
ATOM 2167 N N . GLU A 1 275 ? 9.547 -34.031 -43.562 1 93 275 GLU A N 1
ATOM 2168 C CA . GLU A 1 275 ? 9.938 -33.094 -42.531 1 93 275 GLU A CA 1
ATOM 2169 C C . GLU A 1 275 ? 10.734 -31.938 -43.125 1 93 275 GLU A C 1
ATOM 2171 O O . GLU A 1 275 ? 10.547 -30.781 -42.719 1 93 275 GLU A O 1
ATOM 2176 N N . VAL A 1 276 ? 11.609 -32.219 -43.906 1 93.5 276 VAL A N 1
ATOM 2177 C CA . VAL A 1 276 ? 12.398 -31.203 -44.594 1 93.5 276 VAL A CA 1
ATOM 2178 C C . VAL A 1 276 ? 11.492 -30.328 -45.438 1 93.5 276 VAL A C 1
ATOM 2180 O O . VAL A 1 276 ? 11.602 -29.109 -45.438 1 93.5 276 VAL A O 1
ATOM 2183 N N . LEU A 1 277 ? 10.664 -31.016 -46.125 1 94 277 LEU A N 1
ATOM 2184 C CA . LEU A 1 277 ? 9.727 -30.281 -46.969 1 94 277 LEU A CA 1
ATOM 2185 C C . LEU A 1 277 ? 8.844 -29.375 -46.125 1 94 277 LEU A C 1
ATOM 2187 O O . LEU A 1 277 ? 8.555 -28.234 -46.531 1 94 277 LEU A O 1
ATOM 2191 N N . ALA A 1 278 ? 8.352 -29.891 -45.094 1 92.31 278 ALA A N 1
ATOM 2192 C CA . ALA A 1 278 ? 7.512 -29.094 -44.188 1 92.31 278 ALA A CA 1
ATOM 2193 C C . ALA A 1 278 ? 8.242 -27.844 -43.719 1 92.31 278 ALA A C 1
ATOM 2195 O O . ALA A 1 278 ? 7.645 -26.766 -43.625 1 92.31 278 ALA A O 1
ATOM 2196 N N . ALA A 1 279 ? 9.469 -27.969 -43.406 1 90.81 279 ALA A N 1
ATOM 2197 C CA . ALA A 1 279 ? 10.258 -26.828 -43 1 90.81 279 ALA A CA 1
ATOM 2198 C C . ALA A 1 279 ? 10.398 -25.812 -44.125 1 90.81 279 ALA A C 1
ATOM 2200 O O . ALA A 1 279 ? 10.336 -24.594 -43.906 1 90.81 279 ALA A O 1
ATOM 2201 N N . LEU A 1 280 ? 10.547 -26.281 -45.281 1 91.69 280 LEU A N 1
ATOM 2202 C CA . LEU A 1 280 ? 10.742 -25.406 -46.438 1 91.69 280 LEU A CA 1
ATOM 2203 C C . LEU A 1 280 ? 9.43 -24.734 -46.844 1 91.69 280 LEU A C 1
ATOM 2205 O O . LEU A 1 280 ? 9.438 -23.625 -47.375 1 91.69 280 LEU A O 1
ATOM 2209 N N . VAL A 1 281 ? 8.367 -25.375 -46.594 1 91.44 281 VAL A N 1
ATOM 2210 C CA . VAL A 1 281 ? 7.066 -24.781 -46.906 1 91.44 281 VAL A CA 1
ATOM 2211 C C . VAL A 1 281 ? 6.738 -23.703 -45.875 1 91.44 281 VAL A C 1
ATOM 2213 O O . VAL A 1 281 ? 5.957 -22.797 -46.125 1 91.44 281 VAL A O 1
ATOM 2216 N N . SER A 1 282 ? 7.379 -23.719 -44.812 1 90.31 282 SER A N 1
ATOM 2217 C CA . SER A 1 282 ? 7.117 -22.797 -43.719 1 90.31 282 SER A CA 1
ATOM 2218 C C . SER A 1 282 ? 7.879 -21.484 -43.906 1 90.31 282 SER A C 1
ATOM 2220 O O . SER A 1 282 ? 7.879 -20.625 -43 1 90.31 282 SER A O 1
ATOM 2222 N N . LEU A 1 283 ? 8.406 -21.281 -45.031 1 89.56 283 LEU A N 1
ATOM 2223 C CA . LEU A 1 283 ? 9.148 -20.047 -45.312 1 89.56 283 LEU A CA 1
ATOM 2224 C C . LEU A 1 283 ? 8.195 -18.891 -45.594 1 89.56 283 LEU A C 1
ATOM 2226 O O . LEU A 1 283 ? 7.184 -19.062 -46.281 1 89.56 283 LEU A O 1
ATOM 2230 N N . ARG A 1 284 ? 8.531 -17.688 -45.156 1 83.44 284 ARG A N 1
ATOM 2231 C CA . ARG A 1 284 ? 7.707 -16.5 -45.344 1 83.44 284 ARG A CA 1
ATOM 2232 C C . ARG A 1 284 ? 7.797 -15.984 -46.781 1 83.44 284 ARG A C 1
ATOM 2234 O O . ARG A 1 284 ? 8.781 -16.234 -47.469 1 83.44 284 ARG A O 1
ATOM 2241 N N . LYS A 1 285 ? 6.871 -15.297 -47.125 1 84.56 285 LYS A N 1
ATOM 2242 C CA . LYS A 1 285 ? 6.777 -14.742 -48.469 1 84.56 285 LYS A CA 1
ATOM 2243 C C . LYS A 1 285 ? 7.938 -13.789 -48.75 1 84.56 285 LYS A C 1
ATOM 2245 O O . LYS A 1 285 ? 8.422 -13.711 -49.875 1 84.56 285 LYS A O 1
ATOM 2250 N N . THR A 1 286 ? 8.398 -13.117 -47.781 1 82.06 286 THR A N 1
ATOM 2251 C CA . THR A 1 286 ? 9.398 -12.062 -47.938 1 82.06 286 THR A CA 1
ATOM 2252 C C . THR A 1 286 ? 10.75 -12.656 -48.312 1 82.06 286 THR A C 1
ATOM 2254 O O . THR A 1 286 ? 11.633 -11.945 -48.812 1 82.06 286 THR A O 1
ATOM 2257 N N . VAL A 1 287 ? 10.828 -13.891 -48.188 1 87.06 287 VAL A N 1
ATOM 2258 C CA . VAL A 1 287 ? 12.102 -14.547 -48.469 1 87.06 287 VAL A CA 1
ATOM 2259 C C . VAL A 1 287 ? 12.289 -14.711 -49.969 1 87.06 287 VAL A C 1
ATOM 2261 O O . VAL A 1 287 ? 13.414 -14.758 -50.469 1 87.06 287 VAL A O 1
ATOM 2264 N N . PHE A 1 288 ? 11.227 -14.727 -50.688 1 87.81 288 PHE A N 1
ATOM 2265 C CA . PHE A 1 288 ? 11.273 -14.859 -52.125 1 87.81 288 PHE A CA 1
ATOM 2266 C C . PHE A 1 288 ? 11.531 -13.516 -52.781 1 87.81 288 PHE A C 1
ATOM 2268 O O . PHE A 1 288 ? 10.641 -12.664 -52.875 1 87.81 288 PHE A O 1
ATOM 2275 N N . VAL A 1 289 ? 12.727 -13.266 -53.25 1 80.81 289 VAL A N 1
ATOM 2276 C CA . VAL A 1 289 ? 13.094 -12.008 -53.906 1 80.81 289 VAL A CA 1
ATOM 2277 C C . VAL A 1 289 ? 12.438 -11.922 -55.281 1 80.81 289 VAL A C 1
ATOM 2279 O O . VAL A 1 289 ? 11.953 -10.859 -55.688 1 80.81 289 VAL A O 1
ATOM 2282 N N . ASP A 1 290 ? 12.359 -13.078 -55.969 1 82.94 290 ASP A N 1
ATOM 2283 C CA . ASP A 1 290 ? 11.789 -13.141 -57.312 1 82.94 290 ASP A CA 1
ATOM 2284 C C . ASP A 1 290 ? 10.367 -13.695 -57.281 1 82.94 290 ASP A C 1
ATOM 2286 O O . ASP A 1 290 ? 10.148 -14.82 -56.844 1 82.94 290 ASP A O 1
ATOM 2290 N N . ALA A 1 291 ? 9.422 -12.977 -57.906 1 84.12 291 ALA A N 1
ATOM 2291 C CA . ALA A 1 291 ? 8.008 -13.359 -57.906 1 84.12 291 ALA A CA 1
ATOM 2292 C C . ALA A 1 291 ? 7.77 -14.594 -58.781 1 84.12 291 ALA A C 1
ATOM 2294 O O . ALA A 1 291 ? 6.91 -15.422 -58.469 1 84.12 291 ALA A O 1
ATOM 2295 N N . ALA A 1 292 ? 8.586 -14.664 -59.75 1 87.19 292 ALA A N 1
ATOM 2296 C CA . ALA A 1 292 ? 8.398 -15.797 -60.656 1 87.19 292 ALA A CA 1
ATOM 2297 C C . ALA A 1 292 ? 8.805 -17.109 -60 1 87.19 292 ALA A C 1
ATOM 2299 O O . ALA A 1 292 ? 8.133 -18.125 -60.156 1 87.19 292 ALA A O 1
ATOM 2300 N N . VAL A 1 293 ? 9.805 -17.078 -59.25 1 89.5 293 VAL A N 1
ATOM 2301 C CA . VAL A 1 293 ? 10.289 -18.25 -58.531 1 89.5 293 VAL A CA 1
ATOM 2302 C C . VAL A 1 293 ? 9.281 -18.641 -57.438 1 89.5 293 VAL A C 1
ATOM 2304 O O . VAL A 1 293 ? 9.031 -19.828 -57.219 1 89.5 293 VAL A O 1
ATOM 2307 N N . ARG A 1 294 ? 8.727 -17.641 -56.969 1 90.69 294 ARG A N 1
ATOM 2308 C CA . ARG A 1 294 ? 7.734 -17.875 -55.906 1 90.69 294 ARG A CA 1
ATOM 2309 C C . ARG A 1 294 ? 6.512 -18.594 -56.469 1 90.69 294 ARG A C 1
ATOM 2311 O O . ARG A 1 294 ? 6.031 -19.562 -55.875 1 90.69 294 ARG A O 1
ATOM 2318 N N . GLN A 1 295 ? 6.109 -18.25 -57.594 1 89 295 GLN A N 1
ATOM 2319 C CA . GLN A 1 295 ? 4.945 -18.859 -58.219 1 89 295 GLN A CA 1
ATOM 2320 C C . GLN A 1 295 ? 5.238 -20.297 -58.656 1 89 295 GLN A C 1
ATOM 2322 O O . GLN A 1 295 ? 4.379 -21.172 -58.531 1 89 295 GLN A O 1
ATOM 2327 N N . GLN A 1 296 ? 6.395 -20.422 -59.062 1 89.81 296 GLN A N 1
ATOM 2328 C CA . GLN A 1 296 ? 6.789 -21.781 -59.406 1 89.81 296 GLN A CA 1
ATOM 2329 C C . GLN A 1 296 ? 6.859 -22.672 -58.156 1 89.81 296 GLN A C 1
ATOM 2331 O O . GLN A 1 296 ? 6.406 -23.812 -58.188 1 89.81 296 GLN A O 1
ATOM 2336 N N . TRP A 1 297 ? 7.363 -22.078 -57.156 1 91.25 297 TRP A N 1
ATOM 2337 C CA . TRP A 1 297 ? 7.473 -22.766 -55.875 1 91.25 297 TRP A CA 1
ATOM 2338 C C . TRP A 1 297 ? 6.102 -23.203 -55.375 1 91.25 297 TRP A C 1
ATOM 2340 O O . TRP A 1 297 ? 5.914 -24.375 -55.031 1 91.25 297 TRP A O 1
ATOM 2350 N N . TYR A 1 298 ? 5.09 -22.406 -55.438 1 92.5 298 TYR A N 1
ATOM 2351 C CA . TYR A 1 298 ? 3.738 -22.703 -54.969 1 92.5 298 TYR A CA 1
ATOM 2352 C C . TYR A 1 298 ? 3.064 -23.734 -55.875 1 92.5 298 TYR A C 1
ATOM 2354 O O . TYR A 1 298 ? 2.375 -24.625 -55.375 1 92.5 298 TYR A O 1
ATOM 2362 N N . GLY A 1 299 ? 3.369 -23.562 -57.094 1 90.75 299 GLY A N 1
ATOM 2363 C CA . GLY A 1 299 ? 2.771 -24.469 -58.062 1 90.75 299 GLY A CA 1
ATOM 2364 C C . GLY A 1 299 ? 3.221 -25.906 -57.875 1 90.75 299 GLY A C 1
ATOM 2365 O O . GLY A 1 299 ? 2.398 -26.828 -57.906 1 90.75 299 GLY A O 1
ATOM 2366 N N . VAL A 1 300 ? 4.469 -26.078 -57.625 1 91.19 300 VAL A N 1
ATOM 2367 C CA . VAL A 1 300 ? 5.02 -27.406 -57.438 1 91.19 300 VAL A CA 1
ATOM 2368 C C . VAL A 1 300 ? 4.5 -27.984 -56.125 1 91.19 300 VAL A C 1
ATOM 2370 O O . VAL A 1 300 ? 4.16 -29.172 -56.031 1 91.19 300 VAL A O 1
ATOM 2373 N N . LEU A 1 301 ? 4.438 -27.219 -55.156 1 93.19 301 LEU A N 1
ATOM 2374 C CA . LEU A 1 301 ? 3.963 -27.656 -53.875 1 93.19 301 LEU A CA 1
ATOM 2375 C C . LEU A 1 301 ? 2.518 -28.141 -53.938 1 93.19 301 LEU A C 1
ATOM 2377 O O . LEU A 1 301 ? 2.186 -29.203 -53.438 1 93.19 301 LEU A O 1
ATOM 2381 N N . LEU A 1 302 ? 1.674 -27.422 -54.594 1 94.5 302 LEU A N 1
ATOM 2382 C CA . LEU A 1 302 ? 0.262 -27.766 -54.719 1 94.5 302 LEU A CA 1
ATOM 2383 C C . LEU A 1 302 ? 0.08 -29.047 -55.531 1 94.5 302 LEU A C 1
ATOM 2385 O O . LEU A 1 302 ? -0.68 -29.938 -55.156 1 94.5 302 LEU A O 1
ATOM 2389 N N . LEU A 1 303 ? 0.854 -29.125 -56.531 1 93.88 303 LEU A N 1
ATOM 2390 C CA . LEU A 1 303 ? 0.717 -30.266 -57.438 1 93.88 303 LEU A CA 1
ATOM 2391 C C . LEU A 1 303 ? 1.186 -31.547 -56.75 1 93.88 303 LEU A C 1
ATOM 2393 O O . LEU A 1 303 ? 0.484 -32.562 -56.75 1 93.88 303 LEU A O 1
ATOM 2397 N N . GLN A 1 304 ? 2.332 -31.469 -56.188 1 93.06 304 GLN A N 1
ATOM 2398 C CA . GLN A 1 304 ? 2.9 -32.656 -55.562 1 93.06 304 GLN A CA 1
ATOM 2399 C C . GLN A 1 304 ? 2.09 -33.094 -54.344 1 93.06 304 GLN A C 1
ATOM 2401 O O . GLN A 1 304 ? 1.874 -34.281 -54.125 1 93.06 304 GLN A O 1
ATOM 2406 N N . SER A 1 305 ? 1.675 -32.156 -53.562 1 94.38 305 SER A N 1
ATOM 2407 C CA . SER A 1 305 ? 0.86 -32.531 -52.406 1 94.38 305 SER A CA 1
ATOM 2408 C C . SER A 1 305 ? -0.494 -33.094 -52.844 1 94.38 305 SER A C 1
ATOM 2410 O O . SER A 1 305 ? -1.033 -33.969 -52.188 1 94.38 305 SER A O 1
ATOM 2412 N N . GLN A 1 306 ? -1.048 -32.562 -53.812 1 95.06 306 GLN A N 1
ATOM 2413 C CA . GLN A 1 306 ? -2.295 -33.094 -54.375 1 95.06 306 GLN A CA 1
ATOM 2414 C C . GLN A 1 306 ? -2.139 -34.562 -54.781 1 95.06 306 GLN A C 1
ATOM 2416 O O . GLN A 1 306 ? -3.012 -35.375 -54.5 1 95.06 306 GLN A O 1
ATOM 2421 N N . LEU A 1 307 ? -1.05 -34.844 -55.406 1 92.88 307 LEU A N 1
ATOM 2422 C CA . LEU A 1 307 ? -0.797 -36.188 -55.844 1 92.88 307 LEU A CA 1
ATOM 2423 C C . LEU A 1 307 ? -0.614 -37.125 -54.656 1 92.88 307 LEU A C 1
ATOM 2425 O O . LEU A 1 307 ? -1.075 -38.281 -54.688 1 92.88 307 LEU A O 1
ATOM 2429 N N . VAL A 1 308 ? 0.006 -36.656 -53.656 1 93.12 308 VAL A N 1
ATOM 2430 C CA . VAL A 1 308 ? 0.203 -37.469 -52.469 1 93.12 308 VAL A CA 1
ATOM 2431 C C . VAL A 1 308 ? -1.145 -37.75 -51.812 1 93.12 308 VAL A C 1
ATOM 2433 O O . VAL A 1 308 ? -1.396 -38.875 -51.375 1 93.12 308 VAL A O 1
ATOM 2436 N N . MET A 1 309 ? -2.006 -36.844 -51.75 1 94.69 309 MET A N 1
ATOM 2437 C CA . MET A 1 309 ? -3.322 -37.031 -51.156 1 94.69 309 MET A CA 1
ATOM 2438 C C . MET A 1 309 ? -4.172 -38 -51.938 1 94.69 309 MET A C 1
ATOM 2440 O O . MET A 1 309 ? -4.949 -38.781 -51.375 1 94.69 309 MET A O 1
ATOM 2444 N N . LYS A 1 310 ? -3.926 -38.031 -53.188 1 92.12 310 LYS A N 1
ATOM 2445 C CA . LYS A 1 310 ? -4.723 -38.906 -54.062 1 92.12 310 LYS A CA 1
ATOM 2446 C C . LYS A 1 310 ? -4.207 -40.344 -54.031 1 92.12 310 LYS A C 1
ATOM 2448 O O . LYS A 1 310 ? -4.996 -41.281 -54 1 92.12 310 LYS A O 1
ATOM 2453 N N . ARG A 1 311 ? -2.967 -40.406 -54 1 90.12 311 ARG A N 1
ATOM 2454 C CA . ARG A 1 311 ? -2.381 -41.75 -54.156 1 90.12 311 ARG A CA 1
ATOM 2455 C C . ARG A 1 311 ? -2.059 -42.344 -52.781 1 90.12 311 ARG A C 1
ATOM 2457 O O . ARG A 1 311 ? -1.819 -43.562 -52.656 1 90.12 311 ARG A O 1
ATOM 2464 N N . TYR A 1 312 ? -2.043 -41.562 -51.812 1 91 312 TYR A N 1
ATOM 2465 C CA . TYR A 1 312 ? -1.734 -41.969 -50.438 1 91 312 TYR A CA 1
ATOM 2466 C C . TYR A 1 312 ? -0.361 -42.625 -50.375 1 91 312 TYR A C 1
ATOM 2468 O O . TYR A 1 312 ? -0.189 -43.656 -49.719 1 91 312 TYR A O 1
ATOM 2476 N N . THR A 1 313 ? 0.549 -42.031 -51.094 1 89.12 313 THR A N 1
ATOM 2477 C CA . THR A 1 313 ? 1.892 -42.594 -51.156 1 89.12 313 THR A CA 1
ATOM 2478 C C . THR A 1 313 ? 2.564 -42.5 -49.781 1 89.12 313 THR A C 1
ATOM 2480 O O . THR A 1 313 ? 2.727 -41.438 -49.25 1 89.12 313 THR A O 1
ATOM 2483 N N . HIS A 1 314 ? 2.971 -43.594 -49.125 1 88.25 314 HIS A N 1
ATOM 2484 C CA . HIS A 1 314 ? 3.723 -43.75 -47.875 1 88.25 314 HIS A CA 1
ATOM 2485 C C . HIS A 1 314 ? 2.914 -43.281 -46.688 1 88.25 314 HIS A C 1
ATOM 2487 O O . HIS A 1 314 ? 3.482 -42.844 -45.656 1 88.25 314 HIS A O 1
ATOM 2493 N N . LEU A 1 315 ? 1.631 -43.188 -46.688 1 89.75 315 LEU A N 1
ATOM 2494 C CA . LEU A 1 315 ? 0.829 -42.625 -45.625 1 89.75 315 LEU A CA 1
ATOM 2495 C C . LEU A 1 315 ? 0.182 -43.719 -44.781 1 89.75 315 LEU A C 1
ATOM 2497 O O . LEU A 1 315 ? -0.759 -43.469 -44.031 1 89.75 315 LEU A O 1
ATOM 2501 N N . GLU A 1 316 ? 0.73 -44.906 -44.875 1 85.94 316 GLU A N 1
ATOM 2502 C CA . GLU A 1 316 ? 0.188 -46.031 -44.125 1 85.94 316 GLU A CA 1
ATOM 2503 C C . GLU A 1 316 ? 0.594 -45.969 -42.656 1 85.94 316 GLU A C 1
ATOM 2505 O O . GLU A 1 316 ? -0.177 -46.375 -41.781 1 85.94 316 GLU A O 1
ATOM 2510 N N . GLU A 1 317 ? 1.739 -45.406 -42.438 1 85.44 317 GLU A N 1
ATOM 2511 C CA . GLU A 1 317 ? 2.207 -45.281 -41.062 1 85.44 317 GLU A CA 1
ATOM 2512 C C . GLU A 1 317 ? 1.663 -44 -40.438 1 85.44 317 GLU A C 1
ATOM 2514 O O . GLU A 1 317 ? 1.665 -42.938 -41.062 1 85.44 317 GLU A O 1
ATOM 2519 N N . GLU A 1 318 ? 1.193 -44.062 -39.312 1 86.81 318 GLU A N 1
ATOM 2520 C CA . GLU A 1 318 ? 0.561 -42.938 -38.594 1 86.81 318 GLU A CA 1
ATOM 2521 C C . GLU A 1 318 ? 1.518 -41.75 -38.469 1 86.81 318 GLU A C 1
ATOM 2523 O O . GLU A 1 318 ? 1.112 -40.594 -38.625 1 86.81 318 GLU A O 1
ATOM 2528 N N . ASP A 1 319 ? 2.74 -42.031 -38.219 1 87 319 ASP A N 1
ATOM 2529 C CA . ASP A 1 319 ? 3.699 -40.938 -38 1 87 319 ASP A CA 1
ATOM 2530 C C . ASP A 1 319 ? 3.92 -40.188 -39.312 1 87 319 ASP A C 1
ATOM 2532 O O . ASP A 1 319 ? 4.02 -38.938 -39.281 1 87 319 ASP A O 1
ATOM 2536 N N . THR A 1 320 ? 4.094 -40.906 -40.344 1 90 320 THR A N 1
ATOM 2537 C CA . THR A 1 320 ? 4.273 -40.25 -41.625 1 90 320 THR A CA 1
ATOM 2538 C C . THR A 1 320 ? 3.031 -39.438 -42 1 90 320 THR A C 1
ATOM 2540 O O . THR A 1 320 ? 3.141 -38.344 -42.531 1 90 320 THR A O 1
ATOM 2543 N N . LEU A 1 321 ? 1.944 -40.062 -41.625 1 92 321 LEU A N 1
ATOM 2544 C CA . LEU A 1 321 ? 0.687 -39.375 -41.906 1 92 321 LEU A CA 1
ATOM 2545 C C . LEU A 1 321 ? 0.609 -38.062 -41.094 1 92 321 LEU A C 1
ATOM 2547 O O . LEU A 1 321 ? 0.161 -37.031 -41.625 1 92 321 LEU A O 1
ATOM 2551 N N . SER A 1 322 ? 1.027 -38.156 -40 1 91.12 322 SER A N 1
ATOM 2552 C CA . SER A 1 322 ? 0.998 -36.969 -39.125 1 91.12 322 SER A CA 1
ATOM 2553 C C . SER A 1 322 ? 1.892 -35.844 -39.688 1 91.12 322 SER A C 1
ATOM 2555 O O . SER A 1 322 ? 1.5 -34.688 -39.688 1 91.12 322 SER A O 1
ATOM 2557 N N . VAL A 1 323 ? 3.102 -36.156 -40.094 1 92.19 323 VAL A N 1
ATOM 2558 C CA . VAL A 1 323 ? 4.023 -35.156 -40.625 1 92.19 323 VAL A CA 1
ATOM 2559 C C . VAL A 1 323 ? 3.465 -34.562 -41.906 1 92.19 323 VAL A C 1
ATOM 2561 O O . VAL A 1 323 ? 3.57 -33.344 -42.156 1 92.19 323 VAL A O 1
ATOM 2564 N N . PHE A 1 324 ? 2.914 -35.406 -42.719 1 93.25 324 PHE A N 1
ATOM 2565 C CA . PHE A 1 324 ? 2.311 -34.906 -43.938 1 93.25 324 PHE A CA 1
ATOM 2566 C C . PHE A 1 324 ? 1.178 -33.938 -43.656 1 93.25 324 PHE A C 1
ATOM 2568 O O . PHE A 1 324 ? 1.054 -32.906 -44.312 1 93.25 324 PHE A O 1
ATOM 2575 N N . SER A 1 325 ? 0.349 -34.281 -42.719 1 92.81 325 SER A N 1
ATOM 2576 C CA . SER A 1 325 ? -0.739 -33.406 -42.344 1 92.81 325 SER A CA 1
ATOM 2577 C C . SER A 1 325 ? -0.205 -32.062 -41.812 1 92.81 325 SER A C 1
ATOM 2579 O O . SER A 1 325 ? -0.787 -31.016 -42.062 1 92.81 325 SER A O 1
ATOM 2581 N N . ARG A 1 326 ? 0.801 -32.188 -41.125 1 91.38 326 ARG A N 1
ATOM 2582 C CA . ARG A 1 326 ? 1.43 -30.953 -40.625 1 91.38 326 ARG A CA 1
ATOM 2583 C C . ARG A 1 326 ? 1.946 -30.109 -41.781 1 91.38 326 ARG A C 1
ATOM 2585 O O . ARG A 1 326 ? 1.884 -28.875 -41.75 1 91.38 326 ARG A O 1
ATOM 2592 N N . LEU A 1 327 ? 2.512 -30.75 -42.719 1 93.62 327 LEU A N 1
ATOM 2593 C CA . LEU A 1 327 ? 2.98 -30.062 -43.906 1 93.62 327 LEU A CA 1
ATOM 2594 C C . LEU A 1 327 ? 1.84 -29.312 -44.594 1 93.62 327 LEU A C 1
ATOM 2596 O O . LEU A 1 327 ? 1.995 -28.141 -44.969 1 93.62 327 LEU A O 1
ATOM 2600 N N . LEU A 1 328 ? 0.75 -29.953 -44.656 1 93.56 328 LEU A N 1
ATOM 2601 C CA . LEU A 1 328 ? -0.412 -29.312 -45.281 1 93.56 328 LEU A CA 1
ATOM 2602 C C . LEU A 1 328 ? -0.84 -28.094 -44.469 1 93.56 328 LEU A C 1
ATOM 2604 O O . LEU A 1 328 ? -1.249 -27.078 -45.062 1 93.56 328 LEU A O 1
ATOM 2608 N N . ASN A 1 329 ? -0.753 -28.203 -43.281 1 92.38 329 ASN A N 1
ATOM 2609 C CA . ASN A 1 329 ? -1.158 -27.141 -42.375 1 92.38 329 ASN A CA 1
ATOM 2610 C C . ASN A 1 329 ? -0.268 -25.906 -42.531 1 92.38 329 ASN A C 1
ATOM 2612 O O . ASN A 1 329 ? -0.679 -24.797 -42.188 1 92.38 329 ASN A O 1
ATOM 2616 N N . ARG A 1 330 ? 0.824 -26.031 -43.062 1 91.62 330 ARG A N 1
ATOM 2617 C CA . ARG A 1 330 ? 1.775 -24.938 -43.156 1 91.62 330 ARG A CA 1
ATOM 2618 C C . ARG A 1 330 ? 1.592 -24.188 -44.5 1 91.62 330 ARG A C 1
ATOM 2620 O O . ARG A 1 330 ? 2.16 -23.125 -44.688 1 91.62 330 ARG A O 1
ATOM 2627 N N . VAL A 1 331 ? 0.834 -24.594 -45.312 1 90.69 331 VAL A N 1
ATOM 2628 C CA . VAL A 1 331 ? 0.716 -24.047 -46.656 1 90.69 331 VAL A CA 1
ATOM 2629 C C . VAL A 1 331 ? 0.037 -22.688 -46.625 1 90.69 331 VAL A C 1
ATOM 2631 O O . VAL A 1 331 ? 0.624 -21.688 -47.031 1 90.69 331 VAL A O 1
ATOM 2634 N N . LYS A 1 332 ? -1.093 -22.609 -46.094 1 89.62 332 LYS A N 1
ATOM 2635 C CA . LYS A 1 332 ? -1.882 -21.391 -46.156 1 89.62 332 LYS A CA 1
ATOM 2636 C C . LYS A 1 332 ? -1.239 -20.281 -45.344 1 89.62 332 LYS A C 1
ATOM 2638 O O . LYS A 1 332 ? -1.173 -19.125 -45.781 1 89.62 332 LYS A O 1
ATOM 2643 N N . PRO A 1 333 ? -0.805 -20.562 -44.219 1 86.62 333 PRO A N 1
ATOM 2644 C CA . PRO A 1 333 ? -0.255 -19.484 -43.406 1 86.62 333 PRO A CA 1
ATOM 2645 C C . PRO A 1 333 ? 0.936 -18.797 -44.094 1 86.62 333 PRO A C 1
ATOM 2647 O O . PRO A 1 333 ? 1.187 -17.609 -43.844 1 86.62 333 PRO A O 1
ATOM 2650 N N . ASN A 1 334 ? 1.559 -19.484 -44.812 1 87.31 334 ASN A N 1
ATOM 2651 C CA . ASN A 1 334 ? 2.783 -18.922 -45.406 1 87.31 334 ASN A CA 1
ATOM 2652 C C . ASN A 1 334 ? 2.584 -18.516 -46.844 1 87.31 334 ASN A C 1
ATOM 2654 O O . ASN A 1 334 ? 3.51 -18 -47.469 1 87.31 334 ASN A O 1
ATOM 2658 N N . CYS A 1 335 ? 1.457 -18.719 -47.406 1 87.94 335 CYS A N 1
ATOM 2659 C CA . CYS A 1 335 ? 1.118 -18.328 -48.781 1 87.94 335 CYS A CA 1
ATOM 2660 C C . CYS A 1 335 ? -0.144 -17.469 -48.781 1 87.94 335 CYS A C 1
ATOM 2662 O O . CYS A 1 335 ? -1.111 -17.766 -48.094 1 87.94 335 CYS A O 1
ATOM 2664 N N . GLU A 1 336 ? -0.104 -16.391 -49.562 1 88.19 336 GLU A N 1
ATOM 2665 C CA . GLU A 1 336 ? -1.304 -15.562 -49.688 1 88.19 336 GLU A CA 1
ATOM 2666 C C . GLU A 1 336 ? -2.391 -16.281 -50.469 1 88.19 336 GLU A C 1
ATOM 2668 O O . GLU A 1 336 ? -2.102 -16.969 -51.469 1 88.19 336 GLU A O 1
ATOM 2673 N N . MET A 1 337 ? -3.568 -16.203 -50.094 1 89.38 337 MET A N 1
ATOM 2674 C CA . MET A 1 337 ? -4.707 -16.922 -50.656 1 89.38 337 MET A CA 1
ATOM 2675 C C . MET A 1 337 ? -4.852 -16.609 -52.156 1 89.38 337 MET A C 1
ATOM 2677 O O . MET A 1 337 ? -5.047 -17.5 -52.969 1 89.38 337 MET A O 1
ATOM 2681 N N . ASN A 1 338 ? -4.625 -15.336 -52.469 1 88.62 338 ASN A N 1
ATOM 2682 C CA . ASN A 1 338 ? -4.793 -14.938 -53.875 1 88.62 338 ASN A CA 1
ATOM 2683 C C . ASN A 1 338 ? -3.715 -15.555 -54.781 1 88.62 338 ASN A C 1
ATOM 2685 O O . ASN A 1 338 ? -3.984 -15.914 -55.906 1 88.62 338 ASN A O 1
ATOM 2689 N N . GLU A 1 339 ? -2.57 -15.688 -54.281 1 89.75 339 GLU A N 1
ATOM 2690 C CA . GLU A 1 339 ? -1.479 -16.297 -55.031 1 89.75 339 GLU A CA 1
ATOM 2691 C C . GLU A 1 339 ? -1.712 -17.797 -55.219 1 89.75 339 GLU A C 1
ATOM 2693 O O . GLU A 1 339 ? -1.376 -18.359 -56.25 1 89.75 339 GLU A O 1
ATOM 2698 N N . LEU A 1 340 ? -2.27 -18.422 -54.25 1 91.56 340 LEU A N 1
ATOM 2699 C CA . LEU A 1 340 ? -2.594 -19.844 -54.344 1 91.56 340 LEU A CA 1
ATOM 2700 C C . LEU A 1 340 ? -3.709 -20.078 -55.344 1 91.56 340 LEU A C 1
ATOM 2702 O O . LEU A 1 340 ? -3.641 -21.016 -56.156 1 91.56 340 LEU A O 1
ATOM 2706 N N . MET A 1 341 ? -4.676 -19.234 -55.344 1 91.44 341 MET A N 1
ATOM 2707 C CA . MET A 1 341 ? -5.848 -19.391 -56.188 1 91.44 341 MET A CA 1
ATOM 2708 C C . MET A 1 341 ? -5.508 -19.109 -57.656 1 91.44 341 MET A C 1
ATOM 2710 O O . MET A 1 341 ? -6.258 -19.484 -58.562 1 91.44 341 MET A O 1
ATOM 2714 N N . GLN A 1 342 ? -4.434 -18.438 -57.875 1 89.31 342 GLN A N 1
ATOM 2715 C CA . GLN A 1 342 ? -3.996 -18.125 -59.25 1 89.31 342 GLN A CA 1
ATOM 2716 C C . GLN A 1 342 ? -3.549 -19.391 -59.969 1 89.31 342 GLN A C 1
ATOM 2718 O O . GLN A 1 342 ? -3.537 -19.438 -61.219 1 89.31 342 GLN A O 1
ATOM 2723 N N . HIS A 1 343 ? -3.24 -20.391 -59.25 1 91.44 343 HIS A N 1
ATOM 2724 C CA . HIS A 1 343 ? -2.787 -21.641 -59.844 1 91.44 343 HIS A CA 1
ATOM 2725 C C . HIS A 1 343 ? -3.967 -22.516 -60.25 1 91.44 343 HIS A C 1
ATOM 2727 O O . HIS A 1 343 ? -4.902 -22.703 -59.469 1 91.44 343 HIS A O 1
ATOM 2733 N N . ASP A 1 344 ? -3.906 -23.109 -61.375 1 88.38 344 ASP A N 1
ATOM 2734 C CA . ASP A 1 344 ? -4.996 -23.922 -61.938 1 88.38 344 ASP A CA 1
ATOM 2735 C C . ASP A 1 344 ? -5.195 -25.188 -61.094 1 88.38 344 ASP A C 1
ATOM 2737 O O . ASP A 1 344 ? -6.258 -25.812 -61.156 1 88.38 344 ASP A O 1
ATOM 2741 N N . VAL A 1 345 ? -4.25 -25.578 -60.406 1 90.31 345 VAL A N 1
ATOM 2742 C CA . VAL A 1 345 ? -4.293 -26.828 -59.656 1 90.31 345 VAL A CA 1
ATOM 2743 C C . VAL A 1 345 ? -5.016 -26.609 -58.312 1 90.31 345 VAL A C 1
ATOM 2745 O O . VAL A 1 345 ? -5.457 -27.578 -57.688 1 90.31 345 VAL A O 1
ATOM 2748 N N . PHE A 1 346 ? -5.328 -25.438 -57.938 1 92.75 346 PHE A N 1
ATOM 2749 C CA . PHE A 1 346 ? -5.793 -25.109 -56.594 1 92.75 346 PHE A CA 1
ATOM 2750 C C . PHE A 1 346 ? -7.188 -25.688 -56.375 1 92.75 346 PHE A C 1
ATOM 2752 O O . PHE A 1 346 ? -7.438 -26.328 -55.344 1 92.75 346 PHE A O 1
ATOM 2759 N N . PRO A 1 347 ? -8.086 -25.609 -57.312 1 90.94 347 PRO A N 1
ATOM 2760 C CA . PRO A 1 347 ? -9.398 -26.203 -57.062 1 90.94 347 PRO A CA 1
ATOM 2761 C C . PRO A 1 347 ? -9.344 -27.719 -56.906 1 90.94 347 PRO A C 1
ATOM 2763 O O . PRO A 1 347 ? -10.062 -28.281 -56.094 1 90.94 347 PRO A O 1
ATOM 2766 N N . ARG A 1 348 ? -8.531 -28.344 -57.625 1 93.06 348 ARG A N 1
ATOM 2767 C CA . ARG A 1 348 ? -8.359 -29.781 -57.5 1 93.06 348 ARG A CA 1
ATOM 2768 C C . ARG A 1 348 ? -7.699 -30.141 -56.188 1 93.06 348 ARG A C 1
ATOM 2770 O O . ARG A 1 348 ? -8 -31.188 -55.594 1 93.06 348 ARG A O 1
ATOM 2777 N N . TRP A 1 349 ? -6.82 -29.25 -55.812 1 94 349 TRP A N 1
ATOM 2778 C CA . TRP A 1 349 ? -6.148 -29.438 -54.531 1 94 349 TRP A CA 1
ATOM 2779 C C . TRP A 1 349 ? -7.148 -29.391 -53.375 1 94 349 TRP A C 1
ATOM 2781 O O . TRP A 1 349 ? -7.09 -30.219 -52.469 1 94 349 TRP A O 1
ATOM 2791 N N . ILE A 1 350 ? -8.078 -28.547 -53.375 1 93.94 350 ILE A N 1
ATOM 2792 C CA . ILE A 1 350 ? -9.094 -28.406 -52.344 1 93.94 350 ILE A CA 1
ATOM 2793 C C . ILE A 1 350 ? -9.977 -29.656 -52.312 1 93.94 350 ILE A C 1
ATOM 2795 O O . ILE A 1 350 ? -10.312 -30.172 -51.25 1 93.94 350 ILE A O 1
ATOM 2799 N N . GLU A 1 351 ? -10.234 -30.172 -53.469 1 93.62 351 GLU A N 1
ATOM 2800 C CA . GLU A 1 351 ? -11.039 -31.375 -53.562 1 93.62 351 GLU A CA 1
ATOM 2801 C C . GLU A 1 351 ? -10.289 -32.594 -53 1 93.62 351 GLU A C 1
ATOM 2803 O O . GLU A 1 351 ? -10.883 -33.406 -52.281 1 93.62 351 GLU A O 1
ATOM 2808 N N . SER A 1 352 ? -9.117 -32.656 -53.344 1 94.69 352 SER A N 1
ATOM 2809 C CA . SER A 1 352 ? -8.305 -33.75 -52.812 1 94.69 352 SER A CA 1
ATOM 2810 C C . SER A 1 352 ? -8.141 -33.625 -51.312 1 94.69 352 SER A C 1
ATOM 2812 O O . SER A 1 352 ? -8.125 -34.656 -50.594 1 94.69 352 SER A O 1
ATOM 2814 N N . LEU A 1 353 ? -8.016 -32.438 -50.844 1 95.69 353 LEU A N 1
ATOM 2815 C CA . LEU A 1 353 ? -7.902 -32.219 -49.406 1 95.69 353 LEU A CA 1
ATOM 2816 C C . LEU A 1 353 ? -9.18 -32.656 -48.688 1 95.69 353 LEU A C 1
ATOM 2818 O O . LEU A 1 353 ? -9.117 -33.25 -47.594 1 95.69 353 LEU A O 1
ATOM 2822 N N . ARG A 1 354 ? -10.281 -32.312 -49.25 1 95.31 354 ARG A N 1
ATOM 2823 C CA . ARG A 1 354 ? -11.57 -32.75 -48.688 1 95.31 354 ARG A CA 1
ATOM 2824 C C . ARG A 1 354 ? -11.656 -34.25 -48.594 1 95.31 354 ARG A C 1
ATOM 2826 O O . ARG A 1 354 ? -11.984 -34.812 -47.531 1 95.31 354 ARG A O 1
ATOM 2833 N N . ASP A 1 355 ? -11.297 -34.906 -49.688 1 94.88 355 ASP A N 1
ATOM 2834 C CA . ASP A 1 355 ? -11.391 -36.344 -49.719 1 94.88 355 ASP A CA 1
ATOM 2835 C C . ASP A 1 355 ? -10.383 -37 -48.781 1 94.88 355 ASP A C 1
ATOM 2837 O O . ASP A 1 355 ? -10.68 -38 -48.156 1 94.88 355 ASP A O 1
ATOM 2841 N N . PHE A 1 356 ? -9.273 -36.438 -48.781 1 94.62 356 PHE A N 1
ATOM 2842 C CA . PHE A 1 356 ? -8.234 -36.938 -47.875 1 94.62 356 PHE A CA 1
ATOM 2843 C C . PHE A 1 356 ? -8.68 -36.781 -46.438 1 94.62 356 PHE A C 1
ATOM 2845 O O . PHE A 1 356 ? -8.508 -37.719 -45.625 1 94.62 356 PHE A O 1
ATOM 2852 N N . THR A 1 357 ? -9.211 -35.656 -46.062 1 95.19 357 THR A N 1
ATOM 2853 C CA . THR A 1 357 ? -9.695 -35.438 -44.719 1 95.19 357 THR A CA 1
ATOM 2854 C C . THR A 1 357 ? -10.812 -36.406 -44.344 1 95.19 357 THR A C 1
ATOM 2856 O O . THR A 1 357 ? -10.867 -36.938 -43.25 1 95.19 357 THR A O 1
ATOM 2859 N N . LYS A 1 358 ? -11.672 -36.688 -45.25 1 94.38 358 LYS A N 1
ATOM 2860 C CA . LYS A 1 358 ? -12.75 -37.625 -45.031 1 94.38 358 LYS A CA 1
ATOM 2861 C C . LYS A 1 358 ? -12.203 -39.031 -44.75 1 94.38 358 LYS A C 1
ATOM 2863 O O . LYS A 1 358 ? -12.672 -39.719 -43.844 1 94.38 358 LYS A O 1
ATOM 2868 N N . GLN A 1 359 ? -11.25 -39.375 -45.469 1 93.38 359 GLN A N 1
ATOM 2869 C CA . GLN A 1 359 ? -10.641 -40.688 -45.281 1 93.38 359 GLN A CA 1
ATOM 2870 C C . GLN A 1 359 ? -9.984 -40.781 -43.906 1 93.38 359 GLN A C 1
ATOM 2872 O O . GLN A 1 359 ? -10.031 -41.844 -43.25 1 93.38 359 GLN A O 1
ATOM 2877 N N . CYS A 1 360 ? -9.391 -39.719 -43.562 1 92.38 360 CYS A N 1
ATOM 2878 C CA . CYS A 1 360 ? -8.766 -39.719 -42.25 1 92.38 360 CYS A CA 1
ATOM 2879 C C . CYS A 1 360 ? -9.82 -39.781 -41.156 1 92.38 360 CYS A C 1
ATOM 2881 O O . CYS A 1 360 ? -9.617 -40.438 -40.125 1 92.38 360 CYS A O 1
ATOM 2883 N N . PHE A 1 361 ? -11.016 -39.188 -41.344 1 92.94 361 PHE A N 1
ATOM 2884 C CA . PHE A 1 361 ? -12.109 -39.219 -40.375 1 92.94 361 PHE A CA 1
ATOM 2885 C C . PHE A 1 361 ? -12.656 -40.656 -40.25 1 92.94 361 PHE A C 1
ATOM 2887 O O . PHE A 1 361 ? -12.945 -41.125 -39.156 1 92.94 361 PHE A O 1
ATOM 2894 N N . THR A 1 362 ? -12.711 -41.312 -41.344 1 90.56 362 THR A N 1
ATOM 2895 C CA . THR A 1 362 ? -13.258 -42.688 -41.375 1 90.56 362 THR A CA 1
ATOM 2896 C C . THR A 1 362 ? -12.312 -43.656 -40.688 1 90.56 362 THR A C 1
ATOM 2898 O O . THR A 1 362 ? -12.75 -44.594 -40.031 1 90.56 362 THR A O 1
ATOM 2901 N N . ASN A 1 363 ? -11.039 -43.344 -40.812 1 88.56 363 ASN A N 1
ATOM 2902 C CA . ASN A 1 363 ? -10.031 -44.188 -40.188 1 88.56 363 ASN A CA 1
ATOM 2903 C C . ASN A 1 363 ? -9.383 -43.5 -39 1 88.56 363 ASN A C 1
ATOM 2905 O O . ASN A 1 363 ? -8.156 -43.5 -38.875 1 88.56 363 ASN A O 1
ATOM 2909 N N . TRP A 1 364 ? -10.234 -42.938 -38.219 1 86.38 364 TRP A N 1
ATOM 2910 C CA . TRP A 1 364 ? -9.758 -42.094 -37.156 1 86.38 364 TRP A CA 1
ATOM 2911 C C . TRP A 1 364 ? -8.898 -42.875 -36.156 1 86.38 364 TRP A C 1
ATOM 2913 O O . TRP A 1 364 ? -8.031 -42.312 -35.5 1 86.38 364 TRP A O 1
ATOM 2923 N N . ARG A 1 365 ? -8.977 -44.188 -36 1 82.62 365 ARG A N 1
ATOM 2924 C CA . ARG A 1 365 ? -8.219 -45 -35.062 1 82.62 365 ARG A CA 1
ATOM 2925 C C . ARG A 1 365 ? -6.727 -44.969 -35.375 1 82.62 365 ARG A C 1
ATOM 2927 O O . ARG A 1 365 ? -5.891 -45 -34.469 1 82.62 365 ARG A O 1
ATOM 2934 N N . HIS A 1 366 ? -6.512 -44.688 -36.625 1 82.94 366 HIS A N 1
ATOM 2935 C CA . HIS A 1 366 ? -5.121 -44.688 -37.062 1 82.94 366 HIS A CA 1
ATOM 2936 C C . HIS A 1 366 ? -4.652 -43.25 -37.375 1 82.94 366 HIS A C 1
ATOM 2938 O O . HIS A 1 366 ? -3.49 -43.062 -37.75 1 82.94 366 HIS A O 1
ATOM 2944 N N . ALA A 1 367 ? -5.574 -42.375 -37.344 1 86.56 367 ALA A N 1
ATOM 2945 C CA . ALA A 1 367 ? -5.227 -41 -37.75 1 86.56 367 ALA A CA 1
ATOM 2946 C C . ALA A 1 367 ? -5.5 -40.031 -36.594 1 86.56 367 ALA A C 1
ATOM 2948 O O . ALA A 1 367 ? -5.715 -38.844 -36.812 1 86.56 367 ALA A O 1
ATOM 2949 N N . SER A 1 368 ? -5.488 -40.438 -35.531 1 80.56 368 SER A N 1
ATOM 2950 C CA . SER A 1 368 ? -5.902 -39.625 -34.406 1 80.56 368 SER A CA 1
ATOM 2951 C C . SER A 1 368 ? -4.977 -38.438 -34.219 1 80.56 368 SER A C 1
ATOM 2953 O O . SER A 1 368 ? -5.434 -37.312 -33.938 1 80.56 368 SER A O 1
ATOM 2955 N N . THR A 1 369 ? -3.719 -38.5 -34.469 1 80.81 369 THR A N 1
ATOM 2956 C CA . THR A 1 369 ? -2.752 -37.438 -34.25 1 80.81 369 THR A CA 1
ATOM 2957 C C . THR A 1 369 ? -2.814 -36.438 -35.406 1 80.81 369 THR A C 1
ATOM 2959 O O . THR A 1 369 ? -2.352 -35.281 -35.25 1 80.81 369 THR A O 1
ATOM 2962 N N . SER A 1 370 ? -3.412 -36.844 -36.438 1 89.12 370 SER A N 1
ATOM 2963 C CA . SER A 1 370 ? -3.402 -36 -37.656 1 89.12 370 SER A CA 1
ATOM 2964 C C . SER A 1 370 ? -4.66 -35.156 -37.719 1 89.12 370 SER A C 1
ATOM 2966 O O . SER A 1 370 ? -4.699 -34.156 -38.469 1 89.12 370 SER A O 1
ATOM 2968 N N . LEU A 1 371 ? -5.609 -35.5 -37.031 1 89.5 371 LEU A N 1
ATOM 2969 C CA . LEU A 1 371 ? -6.902 -34.844 -37.156 1 89.5 371 LEU A CA 1
ATOM 2970 C C . LEU A 1 371 ? -6.801 -33.375 -36.75 1 89.5 371 LEU A C 1
ATOM 2972 O O . LEU A 1 371 ? -7.395 -32.5 -37.406 1 89.5 371 LEU A O 1
ATOM 2976 N N . LEU A 1 372 ? -6.059 -33.125 -35.844 1 88.19 372 LEU A N 1
ATOM 2977 C CA . LEU A 1 372 ? -5.91 -31.766 -35.375 1 88.19 372 LEU A CA 1
ATOM 2978 C C . LEU A 1 372 ? -5.281 -30.891 -36.438 1 88.19 372 LEU A C 1
ATOM 2980 O O . LEU A 1 372 ? -5.762 -29.781 -36.688 1 88.19 372 LEU A O 1
ATOM 2984 N N . SER A 1 373 ? -4.242 -31.391 -37 1 90 373 SER A N 1
ATOM 2985 C CA . SER A 1 373 ? -3.545 -30.625 -38.031 1 90 373 SER A CA 1
ATOM 2986 C C . SER A 1 373 ? -4.434 -30.406 -39.25 1 90 373 SER A C 1
ATOM 2988 O O . SER A 1 373 ? -4.43 -29.328 -39.844 1 90 373 SER A O 1
ATOM 2990 N N . LEU A 1 374 ? -5.152 -31.375 -39.562 1 93.38 374 LEU A N 1
ATOM 2991 C CA . LEU A 1 374 ? -6.023 -31.266 -40.719 1 93.38 374 LEU A CA 1
ATOM 2992 C C . LEU A 1 374 ? -7.145 -30.266 -40.5 1 93.38 374 LEU A C 1
ATOM 2994 O O . LEU A 1 374 ? -7.449 -29.453 -41.375 1 93.38 374 LEU A O 1
ATOM 2998 N N . LEU A 1 375 ? -7.711 -30.344 -39.344 1 92.81 375 LEU A N 1
ATOM 2999 C CA . LEU A 1 375 ? -8.766 -29.406 -39.031 1 92.81 375 LEU A CA 1
ATOM 3000 C C . LEU A 1 375 ? -8.219 -27.984 -38.938 1 92.81 375 LEU A C 1
ATOM 3002 O O . LEU A 1 375 ? -8.883 -27.031 -39.375 1 92.81 375 LEU A O 1
ATOM 3006 N N . SER A 1 376 ? -7.102 -27.844 -38.469 1 91.25 376 SER A N 1
ATOM 3007 C CA . SER A 1 376 ? -6.453 -26.547 -38.406 1 91.25 376 SER A CA 1
ATOM 3008 C C . SER A 1 376 ? -6.211 -26 -39.844 1 91.25 376 SER A C 1
ATOM 3010 O O . SER A 1 376 ? -6.363 -24.812 -40.094 1 91.25 376 SER A O 1
ATOM 3012 N N . THR A 1 377 ? -5.812 -26.859 -40.75 1 93.75 377 THR A N 1
ATOM 3013 C CA . THR A 1 377 ? -5.602 -26.469 -42.125 1 93.75 377 THR A CA 1
ATOM 3014 C C . THR A 1 377 ? -6.883 -25.906 -42.75 1 93.75 377 THR A C 1
ATOM 3016 O O . THR A 1 377 ? -6.867 -24.844 -43.344 1 93.75 377 THR A O 1
ATOM 3019 N N . TRP A 1 378 ? -7.871 -26.609 -42.5 1 93.44 378 TRP A N 1
ATOM 3020 C CA . TRP A 1 378 ? -9.156 -26.156 -43.031 1 93.44 378 TRP A CA 1
ATOM 3021 C C . TRP A 1 378 ? -9.57 -24.844 -42.406 1 93.44 378 TRP A C 1
ATOM 3023 O O . TRP A 1 378 ? -10.086 -23.953 -43.062 1 93.44 378 TRP A O 1
ATOM 3033 N N . ALA A 1 379 ? -9.406 -24.703 -41.156 1 90.38 379 ALA A N 1
ATOM 3034 C CA . ALA A 1 379 ? -9.75 -23.469 -40.469 1 90.38 379 ALA A CA 1
ATOM 3035 C C . ALA A 1 379 ? -8.977 -22.281 -41.031 1 90.38 379 ALA A C 1
ATOM 3037 O O . ALA A 1 379 ? -9.555 -21.219 -41.25 1 90.38 379 ALA A O 1
ATOM 3038 N N . CYS A 1 380 ? -7.754 -22.438 -41.281 1 89.06 380 CYS A N 1
ATOM 3039 C CA . CYS A 1 380 ? -6.922 -21.359 -41.844 1 89.06 380 CYS A CA 1
ATOM 3040 C C . CYS A 1 380 ? -7.367 -21 -43.25 1 89.06 380 CYS A C 1
ATOM 3042 O O . CYS A 1 380 ? -7.406 -19.828 -43.594 1 89.06 380 CYS A O 1
ATOM 3044 N N . LEU A 1 381 ? -7.688 -21.969 -44.031 1 92.06 381 LEU A N 1
ATOM 3045 C CA . LEU A 1 381 ? -8.133 -21.75 -45.406 1 92.06 381 LEU A CA 1
ATOM 3046 C C . LEU A 1 381 ? -9.445 -20.969 -45.406 1 92.06 381 LEU A C 1
ATOM 3048 O O . LEU A 1 381 ? -9.594 -20.016 -46.188 1 92.06 381 LEU A O 1
ATOM 3052 N N . ILE A 1 382 ? -10.312 -21.359 -44.562 1 90.75 382 ILE A N 1
ATOM 3053 C CA . ILE A 1 382 ? -11.633 -20.75 -44.562 1 90.75 382 ILE A CA 1
ATOM 3054 C C . ILE A 1 382 ? -11.555 -19.344 -44 1 90.75 382 ILE A C 1
ATOM 3056 O O . ILE A 1 382 ? -12.242 -18.422 -44.469 1 90.75 382 ILE A O 1
ATOM 3060 N N . GLU A 1 383 ? -10.789 -19.156 -43.094 1 85.5 383 GLU A N 1
ATOM 3061 C CA . GLU A 1 383 ? -10.602 -17.828 -42.531 1 85.5 383 GLU A CA 1
ATOM 3062 C C . GLU A 1 383 ? -10.023 -16.859 -43.562 1 85.5 383 GLU A C 1
ATOM 3064 O O . GLU A 1 383 ? -10.344 -15.672 -43.531 1 85.5 383 GLU A O 1
ATOM 3069 N N . ALA A 1 384 ? -9.242 -17.375 -44.344 1 86.62 384 ALA A N 1
ATOM 3070 C CA . ALA A 1 384 ? -8.562 -16.547 -45.344 1 86.62 384 ALA A CA 1
ATOM 3071 C C . ALA A 1 384 ? -9.484 -16.25 -46.531 1 86.62 384 ALA A C 1
ATOM 3073 O O . ALA A 1 384 ? -9.133 -15.477 -47.406 1 86.62 384 ALA A O 1
ATOM 3074 N N . ARG A 1 385 ? -10.641 -16.75 -46.562 1 86.69 385 ARG A N 1
ATOM 3075 C CA . ARG A 1 385 ? -11.602 -16.531 -47.656 1 86.69 385 ARG A CA 1
ATOM 3076 C C . ARG A 1 385 ? -11.969 -15.062 -47.781 1 86.69 385 ARG A C 1
ATOM 3078 O O . ARG A 1 385 ? -12.219 -14.57 -48.875 1 86.69 385 ARG A O 1
ATOM 3085 N N . SER A 1 386 ? -12 -14.328 -46.719 1 79.56 386 SER A N 1
ATOM 3086 C CA . SER A 1 386 ? -12.414 -12.93 -46.719 1 79.56 386 SER A CA 1
ATOM 3087 C C . SER A 1 386 ? -11.414 -12.055 -47.469 1 79.56 386 SER A C 1
ATOM 3089 O O . SER A 1 386 ? -11.758 -10.984 -47.969 1 79.56 386 SER A O 1
ATOM 3091 N N . TYR A 1 387 ? -10.258 -12.648 -47.656 1 78.19 387 TYR A N 1
ATOM 3092 C CA . TYR A 1 387 ? -9.203 -11.891 -48.344 1 78.19 387 TYR A CA 1
ATOM 3093 C C . TYR A 1 387 ? -9.031 -12.352 -49.781 1 78.19 387 TYR A C 1
ATOM 3095 O O . TYR A 1 387 ? -8.195 -11.82 -50.5 1 78.19 387 TYR A O 1
ATOM 3103 N N . ALA A 1 388 ? -9.875 -13.305 -50.156 1 83.88 388 ALA A N 1
ATOM 3104 C CA . ALA A 1 388 ? -9.703 -13.891 -51.469 1 83.88 388 ALA A CA 1
ATOM 3105 C C . ALA A 1 388 ? -10.406 -13.047 -52.531 1 83.88 388 ALA A C 1
ATOM 3107 O O . ALA A 1 388 ? -11.516 -12.547 -52.312 1 83.88 388 ALA A O 1
ATOM 3108 N N . SER A 1 389 ? -9.789 -12.633 -53.625 1 77 389 SER A N 1
ATOM 3109 C CA . SER A 1 389 ? -10.336 -11.875 -54.75 1 77 389 SER A CA 1
ATOM 3110 C C . SER A 1 389 ? -11.055 -12.797 -55.719 1 77 389 SER A C 1
ATOM 3112 O O . SER A 1 389 ? -11.773 -12.32 -56.625 1 77 389 SER A O 1
ATOM 3114 N N . TYR A 1 390 ? -10.867 -14.156 -55.688 1 84.19 390 TYR A N 1
ATOM 3115 C CA . TYR A 1 390 ? -11.469 -15.133 -56.594 1 84.19 390 TYR A CA 1
ATOM 3116 C C . TYR A 1 390 ? -12.664 -15.82 -55.938 1 84.19 390 TYR A C 1
ATOM 3118 O O . TYR A 1 390 ? -12.945 -15.609 -54.781 1 84.19 390 TYR A O 1
ATOM 3126 N N . ASP A 1 391 ? -13.328 -16.625 -56.688 1 82.12 391 ASP A N 1
ATOM 3127 C CA . ASP A 1 391 ? -14.523 -17.328 -56.219 1 82.12 391 ASP A CA 1
ATOM 3128 C C . ASP A 1 391 ? -14.156 -18.422 -55.219 1 82.12 391 ASP A C 1
ATOM 3130 O O . ASP A 1 391 ? -13.352 -19.297 -55.531 1 82.12 391 ASP A O 1
ATOM 3134 N N . THR A 1 392 ? -14.703 -18.359 -54.031 1 88.5 392 THR A N 1
ATOM 3135 C CA . THR A 1 392 ? -14.352 -19.281 -52.969 1 88.5 392 THR A CA 1
ATOM 3136 C C . THR A 1 392 ? -15.516 -20.219 -52.656 1 88.5 392 THR A C 1
ATOM 3138 O O . THR A 1 392 ? -15.523 -20.875 -51.625 1 88.5 392 THR A O 1
ATOM 3141 N N . ALA A 1 393 ? -16.484 -20.344 -53.5 1 84.69 393 ALA A N 1
ATOM 3142 C CA . ALA A 1 393 ? -17.688 -21.125 -53.25 1 84.69 393 ALA A CA 1
ATOM 3143 C C . ALA A 1 393 ? -17.359 -22.609 -53.125 1 84.69 393 ALA A C 1
ATOM 3145 O O . ALA A 1 393 ? -17.906 -23.312 -52.281 1 84.69 393 ALA A O 1
ATOM 3146 N N . ALA A 1 394 ? -16.484 -23.094 -53.938 1 86.75 394 ALA A N 1
ATOM 3147 C CA . ALA A 1 394 ? -16.109 -24.5 -53.906 1 86.75 394 ALA A CA 1
ATOM 3148 C C . ALA A 1 394 ? -15.391 -24.844 -52.625 1 86.75 394 ALA A C 1
ATOM 3150 O O . ALA A 1 394 ? -15.586 -25.938 -52.062 1 86.75 394 ALA A O 1
ATOM 3151 N N . MET A 1 395 ? -14.664 -23.953 -52.156 1 90.62 395 MET A N 1
ATOM 3152 C CA . MET A 1 395 ? -13.953 -24.156 -50.906 1 90.62 395 MET A CA 1
ATOM 3153 C C . MET A 1 395 ? -14.914 -24.188 -49.719 1 90.62 395 MET A C 1
ATOM 3155 O O . MET A 1 395 ? -14.766 -25 -48.812 1 90.62 395 MET A O 1
ATOM 3159 N N . ALA A 1 396 ? -15.875 -23.359 -49.75 1 90.31 396 ALA A N 1
ATOM 3160 C CA . ALA A 1 396 ? -16.875 -23.312 -48.688 1 90.31 396 ALA A CA 1
ATOM 3161 C C . ALA A 1 396 ? -17.703 -24.594 -48.656 1 90.31 396 ALA A C 1
ATOM 3163 O O . ALA A 1 396 ? -18.016 -25.109 -47.594 1 90.31 396 ALA A O 1
ATOM 3164 N N . GLN A 1 397 ? -17.938 -25.109 -49.812 1 90 397 GLN A N 1
ATOM 3165 C CA . GLN A 1 397 ? -18.703 -26.359 -49.906 1 90 397 GLN A CA 1
ATOM 3166 C C . GLN A 1 397 ? -17.891 -27.547 -49.375 1 90 397 GLN A C 1
ATOM 3168 O O . GLN A 1 397 ? -18.422 -28.438 -48.719 1 90 397 GLN A O 1
ATOM 3173 N N . ALA A 1 398 ? -16.703 -27.578 -49.719 1 92.75 398 ALA A N 1
ATOM 3174 C CA . ALA A 1 398 ? -15.82 -28.641 -49.25 1 92.75 398 ALA A CA 1
ATOM 3175 C C . ALA A 1 398 ? -15.695 -28.578 -47.719 1 92.75 398 ALA A C 1
ATOM 3177 O O . ALA A 1 398 ? -15.68 -29.625 -47.062 1 92.75 398 ALA A O 1
ATOM 3178 N N . ALA A 1 399 ? -15.633 -27.391 -47.281 1 93.5 399 ALA A N 1
ATOM 3179 C CA . ALA A 1 399 ? -15.508 -27.219 -45.812 1 93.5 399 ALA A CA 1
ATOM 3180 C C . ALA A 1 399 ? -16.766 -27.688 -45.094 1 93.5 399 ALA A C 1
ATOM 3182 O O . ALA A 1 399 ? -16.688 -28.25 -44 1 93.5 399 ALA A O 1
ATOM 3183 N N . LEU A 1 400 ? -17.875 -27.453 -45.656 1 92 400 LEU A N 1
ATOM 3184 C CA . LEU A 1 400 ? -19.141 -27.906 -45.094 1 92 400 LEU A CA 1
ATOM 3185 C C . LEU A 1 400 ? -19.172 -29.422 -45 1 92 400 LEU A C 1
ATOM 3187 O O . LEU A 1 400 ? -19.641 -29.969 -44 1 92 400 LEU A O 1
ATOM 3191 N N . GLU A 1 401 ? -18.641 -30 -45.938 1 93.44 401 GLU A N 1
ATOM 3192 C CA . GLU A 1 401 ? -18.578 -31.469 -45.906 1 93.44 401 GLU A CA 1
ATOM 3193 C C . GLU A 1 401 ? -17.625 -31.969 -44.812 1 93.44 401 GLU A C 1
ATOM 3195 O O . GLU A 1 401 ? -17.875 -33 -44.219 1 93.44 401 GLU A O 1
ATOM 3200 N N . VAL A 1 402 ? -16.594 -31.266 -44.688 1 93.94 402 VAL A N 1
ATOM 3201 C CA . VAL A 1 402 ? -15.641 -31.625 -43.625 1 93.94 402 VAL A CA 1
ATOM 3202 C C . VAL A 1 402 ? -16.328 -31.562 -42.25 1 93.94 402 VAL A C 1
ATOM 3204 O O . VAL A 1 402 ? -16.094 -32.438 -41.406 1 93.94 402 VAL A O 1
ATOM 3207 N N . VAL A 1 403 ? -17.125 -30.562 -42.031 1 91.94 403 VAL A N 1
ATOM 3208 C CA . VAL A 1 403 ? -17.828 -30.422 -40.75 1 91.94 403 VAL A CA 1
ATOM 3209 C C . VAL A 1 403 ? -18.781 -31.594 -40.562 1 91.94 403 VAL A C 1
ATOM 3211 O O . VAL A 1 403 ? -18.828 -32.188 -39.469 1 91.94 403 VAL A O 1
ATOM 3214 N N . LYS A 1 404 ? -19.453 -32 -41.594 1 91.69 404 LYS A N 1
ATOM 3215 C CA . LYS A 1 404 ? -20.391 -33.125 -41.531 1 91.69 404 LYS A CA 1
ATOM 3216 C C . LYS A 1 404 ? -19.641 -34.438 -41.25 1 91.69 404 LYS A C 1
ATOM 3218 O O . LYS A 1 404 ? -20.094 -35.219 -40.406 1 91.69 404 LYS A O 1
ATOM 3223 N N . ASN A 1 405 ? -18.578 -34.562 -41.906 1 92.81 405 ASN A N 1
ATOM 3224 C CA . ASN A 1 405 ? -17.797 -35.75 -41.719 1 92.81 405 ASN A CA 1
ATOM 3225 C C . ASN A 1 405 ? -17.203 -35.844 -40.312 1 92.81 405 ASN A C 1
ATOM 3227 O O . ASN A 1 405 ? -17.047 -36.938 -39.75 1 92.81 405 ASN A O 1
ATOM 3231 N N . TYR A 1 406 ? -16.812 -34.688 -39.781 1 91.44 406 TYR A N 1
ATOM 3232 C CA . TYR A 1 406 ? -16.281 -34.688 -38.406 1 91.44 406 TYR A CA 1
ATOM 3233 C C . TYR A 1 406 ? -17.344 -35.125 -37.406 1 91.44 406 TYR A C 1
ATOM 3235 O O . TYR A 1 406 ? -17.047 -35.875 -36.469 1 91.44 406 TYR A O 1
ATOM 3243 N N . LEU A 1 407 ? -18.609 -34.688 -37.625 1 89.12 407 LEU A N 1
ATOM 3244 C CA . LEU A 1 407 ? -19.703 -35.062 -36.75 1 89.12 407 LEU A CA 1
ATOM 3245 C C . LEU A 1 407 ? -19.984 -36.562 -36.844 1 89.12 407 LEU A C 1
ATOM 3247 O O . LEU A 1 407 ? -20.266 -37.219 -35.844 1 89.12 407 LEU A O 1
ATOM 3251 N N . ASP A 1 408 ? -19.828 -37.094 -37.969 1 89.12 408 ASP A N 1
ATOM 3252 C CA . ASP A 1 408 ? -19.969 -38.531 -38.156 1 89.12 408 ASP A CA 1
ATOM 3253 C C . ASP A 1 408 ? -18.828 -39.281 -37.5 1 89.12 408 ASP A C 1
ATOM 3255 O O . ASP A 1 408 ? -19.031 -40.375 -36.969 1 89.12 408 ASP A O 1
ATOM 3259 N N . CYS A 1 409 ? -17.734 -38.625 -37.625 1 88.44 409 CYS A N 1
ATOM 3260 C CA . CYS A 1 409 ? -16.578 -39.219 -36.938 1 88.44 409 CYS A CA 1
ATOM 3261 C C . CYS A 1 409 ? -16.797 -39.312 -35.438 1 88.44 409 CYS A C 1
ATOM 3263 O O . CYS A 1 409 ? -16.469 -40.312 -34.812 1 88.44 409 CYS A O 1
ATOM 3265 N N . ILE A 1 410 ? -17.422 -38.344 -34.875 1 85.31 410 ILE A N 1
ATOM 3266 C CA . ILE A 1 410 ? -17.719 -38.344 -33.469 1 85.31 410 ILE A CA 1
ATOM 3267 C C . ILE A 1 410 ? -18.703 -39.469 -33.125 1 85.31 410 ILE A C 1
ATOM 3269 O O . ILE A 1 410 ? -18.516 -40.188 -32.156 1 85.31 410 ILE A O 1
ATOM 3273 N N . HIS A 1 411 ? -19.641 -39.625 -33.938 1 83.12 411 HIS A N 1
ATOM 3274 C CA . HIS A 1 411 ? -20.625 -40.688 -33.75 1 83.12 411 HIS A CA 1
ATOM 3275 C C . HIS A 1 411 ? -19.953 -42.062 -33.75 1 83.12 411 HIS A C 1
ATOM 3277 O O . HIS A 1 411 ? -20.266 -42.938 -32.938 1 83.12 411 HIS A O 1
ATOM 3283 N N . SER A 1 412 ? -19.078 -42.156 -34.656 1 85.38 412 SER A N 1
ATOM 3284 C CA . SER A 1 412 ? -18.375 -43.438 -34.781 1 85.38 412 SER A CA 1
ATOM 3285 C C . SER A 1 412 ? -17.484 -43.688 -33.562 1 85.38 412 SER A C 1
ATOM 3287 O O . SER A 1 412 ? -17.422 -44.781 -33.062 1 85.38 412 SER A O 1
ATOM 3289 N N . ARG A 1 413 ? -16.891 -42.688 -33.156 1 82.94 413 ARG A N 1
ATOM 3290 C CA . ARG A 1 413 ? -16.031 -42.812 -32 1 82.94 413 ARG A CA 1
ATOM 3291 C C . ARG A 1 413 ? -16.828 -43.188 -30.766 1 82.94 413 ARG A C 1
ATOM 3293 O O . ARG A 1 413 ? -16.406 -44.031 -29.969 1 82.94 413 ARG A O 1
ATOM 3300 N N . VAL A 1 414 ? -17.969 -42.594 -30.609 1 82.62 414 VAL A N 1
ATOM 3301 C CA . VAL A 1 414 ? -18.828 -42.875 -29.469 1 82.62 414 VAL A CA 1
ATOM 3302 C C . VAL A 1 414 ? -19.344 -44.312 -29.531 1 82.62 414 VAL A C 1
ATOM 3304 O O . VAL A 1 414 ? -19.375 -45 -28.531 1 82.62 414 VAL A O 1
ATOM 3307 N N . HIS A 1 415 ? -19.641 -44.75 -30.672 1 80.75 415 HIS A N 1
ATOM 3308 C CA . HIS A 1 415 ? -20.156 -46.094 -30.859 1 80.75 415 HIS A CA 1
ATOM 3309 C C . HIS A 1 415 ? -19.094 -47.156 -30.547 1 80.75 415 HIS A C 1
ATOM 3311 O O . HIS A 1 415 ? -19.391 -48.156 -29.906 1 80.75 415 HIS A O 1
ATOM 3317 N N . VAL A 1 416 ? -17.969 -46.844 -30.984 1 79.31 416 VAL A N 1
ATOM 3318 C CA . VAL A 1 416 ? -16.891 -47.812 -30.719 1 79.31 416 VAL A CA 1
ATOM 3319 C C . VAL A 1 416 ? -16.609 -47.844 -29.219 1 79.31 416 VAL A C 1
ATOM 3321 O O . VAL A 1 416 ? -16.391 -48.938 -28.656 1 79.31 416 VAL A O 1
ATOM 3324 N N . PHE A 1 417 ? -16.625 -46.781 -28.641 1 75.69 417 PHE A N 1
ATOM 3325 C CA . PHE A 1 417 ? -16.391 -46.719 -27.203 1 75.69 417 PHE A CA 1
ATOM 3326 C C . PHE A 1 417 ? -17.469 -47.5 -26.453 1 75.69 417 PHE A C 1
ATOM 3328 O O . PHE A 1 417 ? -17.156 -48.281 -25.547 1 75.69 417 PHE A O 1
ATOM 3335 N N . THR A 1 418 ? -18.734 -47.25 -26.828 1 75.69 418 THR A N 1
ATOM 3336 C CA . THR A 1 418 ? -19.859 -47.906 -26.141 1 75.69 418 THR A CA 1
ATOM 3337 C C . THR A 1 418 ? -19.828 -49.406 -26.344 1 75.69 418 THR A C 1
ATOM 3339 O O . THR A 1 418 ? -20.141 -50.156 -25.422 1 75.69 418 THR A O 1
ATOM 3342 N N . THR A 1 419 ? -19.422 -49.75 -27.516 1 75.25 419 THR A N 1
ATOM 3343 C CA . THR A 1 419 ? -19.344 -51.188 -27.812 1 75.25 419 THR A CA 1
ATOM 3344 C C . THR A 1 419 ? -18.219 -51.844 -27.016 1 75.25 419 THR A C 1
ATOM 3346 O O . THR A 1 419 ? -18.391 -52.938 -26.469 1 75.25 419 THR A O 1
ATOM 3349 N N . GLU A 1 420 ? -17.188 -51.094 -27 1 71.81 420 GLU A N 1
ATOM 3350 C CA . GLU A 1 420 ? -16.062 -51.656 -26.219 1 71.81 420 GLU A CA 1
ATOM 3351 C C . GLU A 1 420 ? -16.391 -51.656 -24.734 1 71.81 420 GLU A C 1
ATOM 3353 O O . GLU A 1 420 ? -16.031 -52.594 -24.016 1 71.81 420 GLU A O 1
ATOM 3358 N N . PHE A 1 421 ? -17.047 -50.594 -24.422 1 72.44 421 PHE A N 1
ATOM 3359 C CA . PHE A 1 421 ? -17.469 -50.5 -23.031 1 72.44 421 PHE A CA 1
ATOM 3360 C C . PHE A 1 421 ? -18.469 -51.594 -22.672 1 72.44 421 PHE A C 1
ATOM 3362 O O . PHE A 1 421 ? -18.391 -52.188 -21.609 1 72.44 421 PHE A O 1
ATOM 3369 N N . GLY A 1 422 ? -19.422 -51.875 -23.5 1 63.41 422 GLY A N 1
ATOM 3370 C CA . GLY A 1 422 ? -20.391 -52.938 -23.344 1 63.41 422 GLY A CA 1
ATOM 3371 C C . GLY A 1 422 ? -19.766 -54.312 -23.25 1 63.41 422 GLY A C 1
ATOM 3372 O O . GLY A 1 422 ? -20.203 -55.156 -22.453 1 63.41 422 GLY A O 1
ATOM 3373 N N . ARG A 1 423 ? -18.734 -54.531 -23.953 1 64.38 423 ARG A N 1
ATOM 3374 C CA . ARG A 1 423 ? -18.031 -55.812 -23.922 1 64.38 423 ARG A CA 1
ATOM 3375 C C . ARG A 1 423 ? -17.344 -56.031 -22.594 1 64.38 423 ARG A C 1
ATOM 3377 O O . ARG A 1 423 ? -17.328 -57.156 -22.062 1 64.38 423 ARG A O 1
ATOM 3384 N N . VAL A 1 424 ? -16.766 -54.875 -22.312 1 60.84 424 VAL A N 1
ATOM 3385 C CA . VAL A 1 424 ? -16.094 -54.969 -21.031 1 60.84 424 VAL A CA 1
ATOM 3386 C C . VAL A 1 424 ? -17.109 -55.219 -19.922 1 60.84 424 VAL A C 1
ATOM 3388 O O . VAL A 1 424 ? -16.859 -56 -19.016 1 60.84 424 VAL A O 1
ATOM 3391 N N . MET A 1 425 ? -18.297 -54.594 -20.047 1 59.19 425 MET A N 1
ATOM 3392 C CA . MET A 1 425 ? -19.344 -54.719 -19.031 1 59.19 425 MET A CA 1
ATOM 3393 C C . MET A 1 425 ? -19.984 -56.125 -19.109 1 59.19 425 MET A C 1
ATOM 3395 O O . MET A 1 425 ? -20.359 -56.688 -18.078 1 59.19 425 MET A O 1
ATOM 3399 N N . ALA A 1 426 ? -20.219 -56.812 -20.312 1 55.16 426 ALA A N 1
ATOM 3400 C CA . ALA A 1 426 ? -20.812 -58.125 -20.516 1 55.16 426 ALA A CA 1
ATOM 3401 C C . ALA A 1 426 ? -19.891 -59.219 -20.031 1 55.16 426 ALA A C 1
ATOM 3403 O O . ALA A 1 426 ? -20.344 -60.25 -19.531 1 55.16 426 ALA A O 1
ATOM 3404 N N . VAL A 1 427 ? -18.641 -59.156 -20.406 1 50.56 427 VAL A N 1
ATOM 3405 C CA . VAL A 1 427 ? -17.703 -60.156 -19.906 1 50.56 427 VAL A CA 1
ATOM 3406 C C . VAL A 1 427 ? -17.75 -60.188 -18.375 1 50.56 427 VAL A C 1
ATOM 3408 O O . VAL A 1 427 ? -17.656 -61.25 -17.766 1 50.56 427 VAL A O 1
ATOM 3411 N N . ASP A 1 428 ? -17.953 -59.094 -17.875 1 45.88 428 ASP A N 1
ATOM 3412 C CA . ASP A 1 428 ? -18.016 -59.062 -16.422 1 45.88 428 ASP A CA 1
ATOM 3413 C C . ASP A 1 428 ? -19.266 -59.781 -15.914 1 45.88 428 ASP A C 1
ATOM 3415 O O . ASP A 1 428 ? -19.266 -60.375 -14.828 1 45.88 428 ASP A O 1
ATOM 3419 N N . ASP A 1 429 ? -20.375 -59.781 -16.703 1 44.66 429 ASP A N 1
ATOM 3420 C CA . ASP A 1 429 ? -21.562 -60.469 -16.203 1 44.66 429 ASP A CA 1
ATOM 3421 C C . ASP A 1 429 ? -21.422 -62 -16.375 1 44.66 429 ASP A C 1
ATOM 3423 O O . ASP A 1 429 ? -22.062 -62.75 -15.641 1 44.66 429 ASP A O 1
ATOM 3427 N N . ALA A 1 430 ? -21.016 -62.625 -17.531 1 44.66 430 ALA A N 1
ATOM 3428 C CA . ALA A 1 430 ? -20.984 -64.062 -17.609 1 44.66 430 ALA A CA 1
ATOM 3429 C C . ALA A 1 430 ? -20.078 -64.688 -16.531 1 44.66 430 ALA A C 1
ATOM 3431 O O . ALA A 1 430 ? -20.359 -65.75 -15.984 1 44.66 430 ALA A O 1
ATOM 3432 N N . GLN A 1 431 ? -18.766 -64.375 -16.609 1 37.5 431 GLN A N 1
ATOM 3433 C CA . GLN A 1 431 ? -17.938 -65 -15.578 1 37.5 431 GLN A CA 1
ATOM 3434 C C . GLN A 1 431 ? -18.219 -64.312 -14.219 1 37.5 431 GLN A C 1
ATOM 3436 O O . GLN A 1 431 ? -17.391 -63.562 -13.695 1 37.5 431 GLN A O 1
ATOM 3441 N N . ALA A 1 432 ? -19.359 -63.875 -14.023 1 39.25 432 ALA A N 1
ATOM 3442 C CA . ALA A 1 432 ? -19.609 -63.594 -12.617 1 39.25 432 ALA A CA 1
ATOM 3443 C C . ALA A 1 432 ? -19.25 -64.812 -11.734 1 39.25 432 ALA A C 1
ATOM 3445 O O . ALA A 1 432 ? -19.641 -64.812 -10.57 1 39.25 432 ALA A O 1
ATOM 3446 N N . GLY A 1 433 ? -18.922 -66 -12.242 1 33.5 433 GLY A N 1
ATOM 3447 C CA . GLY A 1 433 ? -18.312 -66.625 -11.094 1 33.5 433 GLY A CA 1
ATOM 3448 C C . GLY A 1 433 ? -17.219 -65.812 -10.453 1 33.5 433 GLY A C 1
ATOM 3449 O O . GLY A 1 433 ? -16.938 -64.688 -10.898 1 33.5 433 GLY A O 1
ATOM 3450 N N . GLY A 1 434 ? -16.141 -66.5 -9.664 1 31.42 434 GLY A N 1
ATOM 3451 C CA . GLY A 1 434 ? -15.133 -66 -8.742 1 31.42 434 GLY A CA 1
ATOM 3452 C C . GLY A 1 434 ? -14.297 -64.875 -9.312 1 31.42 434 GLY A C 1
ATOM 3453 O O . GLY A 1 434 ? -13.797 -64 -8.562 1 31.42 434 GLY A O 1
ATOM 3454 N N . LEU A 1 435 ? -13.469 -65.188 -10.461 1 30.69 435 LEU A N 1
ATOM 3455 C CA . LEU A 1 435 ? -12.25 -64.438 -10.688 1 30.69 435 LEU A CA 1
ATOM 3456 C C . LEU A 1 435 ? -12.578 -63 -11.109 1 30.69 435 LEU A C 1
ATOM 3458 O O . LEU A 1 435 ? -13.273 -62.781 -12.109 1 30.69 435 LEU A O 1
ATOM 3462 N N . ARG A 1 436 ? -12.703 -62.031 -10.188 1 37.91 436 ARG A N 1
ATOM 3463 C CA . ARG A 1 436 ? -12.648 -60.562 -10.273 1 37.91 436 ARG A CA 1
ATOM 3464 C C . ARG A 1 436 ? -11.828 -60.125 -11.484 1 37.91 436 ARG A C 1
ATOM 3466 O O . ARG A 1 436 ? -10.633 -60.406 -11.57 1 37.91 436 ARG A O 1
ATOM 3473 N N . LEU A 1 437 ? -12.273 -60.344 -12.586 1 33.44 437 LEU A N 1
ATOM 3474 C CA . LEU A 1 437 ? -11.438 -59.781 -13.648 1 33.44 437 LEU A CA 1
ATOM 3475 C C . LEU A 1 437 ? -10.695 -58.562 -13.164 1 33.44 437 LEU A C 1
ATOM 3477 O O . LEU A 1 437 ? -11.281 -57.688 -12.516 1 33.44 437 LEU A O 1
ATOM 3481 N N . PRO A 1 438 ? -9.375 -58.719 -12.867 1 33.78 438 PRO A N 1
ATOM 3482 C CA . PRO A 1 438 ? -8.586 -57.531 -12.484 1 33.78 438 PRO A CA 1
ATOM 3483 C C . PRO A 1 438 ? -8.977 -56.281 -13.258 1 33.78 438 PRO A C 1
ATOM 3485 O O . PRO A 1 438 ? -8.914 -56.281 -14.492 1 33.78 438 PRO A O 1
ATOM 3488 N N . THR A 1 439 ? -10.164 -55.656 -13.008 1 36.09 439 THR A N 1
ATOM 3489 C CA . THR A 1 439 ? -10.617 -54.344 -13.398 1 36.09 439 THR A CA 1
ATOM 3490 C C . THR A 1 439 ? -9.438 -53.469 -13.812 1 36.09 439 THR A C 1
ATOM 3492 O O . THR A 1 439 ? -9.617 -52.281 -14.164 1 36.09 439 THR A O 1
ATOM 3495 N N . HIS A 1 440 ? -8.219 -53.812 -13.391 1 33.81 440 HIS A N 1
ATOM 3496 C CA . HIS A 1 440 ? -7.031 -52.969 -13.508 1 33.81 440 HIS A CA 1
ATOM 3497 C C . HIS A 1 440 ? -6.641 -52.781 -14.969 1 33.81 440 HIS A C 1
ATOM 3499 O O . HIS A 1 440 ? -5.895 -51.875 -15.297 1 33.81 440 HIS A O 1
ATOM 3505 N N . ASN A 1 441 ? -6.562 -53.875 -15.859 1 36.75 441 ASN A N 1
ATOM 3506 C CA . ASN A 1 441 ? -5.664 -53.844 -17 1 36.75 441 ASN A CA 1
ATOM 3507 C C . ASN A 1 441 ? -6.301 -53.125 -18.188 1 36.75 441 ASN A C 1
ATOM 3509 O O . ASN A 1 441 ? -5.598 -52.594 -19.047 1 36.75 441 ASN A O 1
ATOM 3513 N N . THR A 1 442 ? -7.531 -53.656 -18.734 1 40.34 442 THR A N 1
ATOM 3514 C CA . THR A 1 442 ? -7.859 -53.031 -20.031 1 40.34 442 THR A CA 1
ATOM 3515 C C . THR A 1 442 ? -8.414 -51.625 -19.828 1 40.34 442 THR A C 1
ATOM 3517 O O . THR A 1 442 ? -9.531 -51.469 -19.328 1 40.34 442 THR A O 1
ATOM 3520 N N . HIS A 1 443 ? -7.754 -50.625 -19.484 1 42.62 443 HIS A N 1
ATOM 3521 C CA . HIS A 1 443 ? -8.078 -49.188 -19.375 1 42.62 443 HIS A CA 1
ATOM 3522 C C . HIS A 1 443 ? -8.914 -48.75 -20.562 1 42.62 443 HIS A C 1
ATOM 3524 O O . HIS A 1 443 ? -8.398 -48.594 -21.672 1 42.62 443 HIS A O 1
ATOM 3530 N N . VAL A 1 444 ? -10.133 -49.062 -20.703 1 49.78 444 VAL A N 1
ATOM 3531 C CA . VAL A 1 444 ? -10.961 -48.406 -21.688 1 49.78 444 VAL A CA 1
ATOM 3532 C C . VAL A 1 444 ? -10.906 -46.875 -21.469 1 49.78 444 VAL A C 1
ATOM 3534 O O . VAL A 1 444 ? -11.469 -46.375 -20.484 1 49.78 444 VAL A O 1
ATOM 3537 N N . VAL A 1 445 ? -9.906 -46.281 -21.859 1 53.53 445 VAL A N 1
ATOM 3538 C CA . VAL A 1 445 ? -9.664 -44.875 -21.734 1 53.53 445 VAL A CA 1
ATOM 3539 C C . VAL A 1 445 ? -10.539 -44.094 -22.719 1 53.53 445 VAL A C 1
ATOM 3541 O O . VAL A 1 445 ? -10.477 -44.344 -23.922 1 53.53 445 VAL A O 1
ATOM 3544 N N . TYR A 1 446 ? -11.641 -43.594 -22.25 1 59.66 446 TYR A N 1
ATOM 3545 C CA . TYR A 1 446 ? -12.469 -42.719 -23.062 1 59.66 446 TYR A CA 1
ATOM 3546 C C . TYR A 1 446 ? -11.711 -41.438 -23.453 1 59.66 446 TYR A C 1
ATOM 3548 O O . TYR A 1 446 ? -10.898 -40.938 -22.688 1 59.66 446 TYR A O 1
ATOM 3556 N N . MET A 1 447 ? -11.789 -41.156 -24.703 1 62.56 447 MET A N 1
ATOM 3557 C CA . MET A 1 447 ? -11.055 -40.031 -25.25 1 62.56 447 MET A CA 1
ATOM 3558 C C . MET A 1 447 ? -11.219 -38.781 -24.359 1 62.56 447 MET A C 1
ATOM 3560 O O . MET A 1 447 ? -10.266 -38.031 -24.156 1 62.56 447 MET A O 1
ATOM 3564 N N . LEU A 1 448 ? -12.422 -38.656 -23.828 1 62.5 448 LEU A N 1
ATOM 3565 C CA . LEU A 1 448 ? -12.672 -37.469 -23 1 62.5 448 LEU A CA 1
ATOM 3566 C C . LEU A 1 448 ? -12 -37.594 -21.641 1 62.5 448 LEU A C 1
ATOM 3568 O O . LEU A 1 448 ? -11.773 -36.594 -20.969 1 62.5 448 LEU A O 1
ATOM 3572 N N . ASP A 1 449 ? -11.633 -38.781 -21.328 1 59.72 449 ASP A N 1
ATOM 3573 C CA . ASP A 1 449 ? -10.945 -39 -20.062 1 59.72 449 ASP A CA 1
ATOM 3574 C C . ASP A 1 449 ? -9.438 -38.781 -20.219 1 59.72 449 ASP A C 1
ATOM 3576 O O . ASP A 1 449 ? -8.789 -38.219 -19.344 1 59.72 449 ASP A O 1
ATOM 3580 N N . ASP A 1 450 ? -8.945 -39.188 -21.438 1 57.56 450 ASP A N 1
ATOM 3581 C CA . ASP A 1 450 ? -7.496 -39.25 -21.609 1 57.56 450 ASP A CA 1
ATOM 3582 C C . ASP A 1 450 ? -6.961 -37.938 -22.156 1 57.56 450 ASP A C 1
ATOM 3584 O O . ASP A 1 450 ? -5.895 -37.469 -21.75 1 57.56 450 ASP A O 1
ATOM 3588 N N . ASP A 1 451 ? -7.742 -37.344 -23.281 1 64.06 451 ASP A N 1
ATOM 3589 C CA . ASP A 1 451 ? -7.203 -36.188 -23.969 1 64.06 451 ASP A CA 1
ATOM 3590 C C . ASP A 1 451 ? -8.258 -35.094 -24.078 1 64.06 451 ASP A C 1
ATOM 3592 O O . ASP A 1 451 ? -8.672 -34.719 -25.188 1 64.06 451 ASP A O 1
ATOM 3596 N N . ARG A 1 452 ? -8.594 -34.531 -23.062 1 67.94 452 ARG A N 1
ATOM 3597 C CA . ARG A 1 452 ? -9.617 -33.5 -23.016 1 67.94 452 ARG A CA 1
ATOM 3598 C C . ARG A 1 452 ? -9.164 -32.25 -23.781 1 67.94 452 ARG A C 1
ATOM 3600 O O . ARG A 1 452 ? -9.953 -31.625 -24.484 1 67.94 452 ARG A O 1
ATOM 3607 N N . GLU A 1 453 ? -7.93 -31.938 -23.703 1 69.81 453 GLU A N 1
ATOM 3608 C CA . GLU A 1 453 ? -7.422 -30.734 -24.359 1 69.81 453 GLU A CA 1
ATOM 3609 C C . GLU A 1 453 ? -7.387 -30.891 -25.875 1 69.81 453 GLU A C 1
ATOM 3611 O O . GLU A 1 453 ? -7.699 -29.953 -26.609 1 69.81 453 GLU A O 1
ATOM 3616 N N . GLY A 1 454 ? -7.004 -32.062 -26.25 1 71.81 454 GLY A N 1
ATOM 3617 C CA . GLY A 1 454 ? -6.992 -32.344 -27.672 1 71.81 454 GLY A CA 1
ATOM 3618 C C . GLY A 1 454 ? -8.367 -32.219 -28.312 1 71.81 454 GLY A C 1
ATOM 3619 O O . GLY A 1 454 ? -8.508 -31.625 -29.375 1 71.81 454 GLY A O 1
ATOM 3620 N N . VAL A 1 455 ? -9.305 -32.688 -27.562 1 75.88 455 VAL A N 1
ATOM 3621 C CA . VAL A 1 455 ? -10.664 -32.625 -28.078 1 75.88 455 VAL A CA 1
ATOM 3622 C C . VAL A 1 455 ? -11.148 -31.172 -28.094 1 75.88 455 VAL A C 1
ATOM 3624 O O . VAL A 1 455 ? -11.828 -30.734 -29.031 1 75.88 455 VAL A O 1
ATOM 3627 N N . ARG A 1 456 ? -10.828 -30.531 -27.203 1 76 456 ARG A N 1
ATOM 3628 C CA . ARG A 1 456 ? -11.211 -29.125 -27.141 1 76 456 ARG A CA 1
ATOM 3629 C C . ARG A 1 456 ? -10.648 -28.359 -28.328 1 76 456 ARG A C 1
ATOM 3631 O O . ARG A 1 456 ? -11.359 -27.562 -28.953 1 76 456 ARG A O 1
ATOM 3638 N N . LEU A 1 457 ? -9.422 -28.562 -28.609 1 77.44 457 LEU A N 1
ATOM 3639 C CA . LEU A 1 457 ? -8.797 -27.875 -29.734 1 77.44 457 LEU A CA 1
ATOM 3640 C C . LEU A 1 457 ? -9.438 -28.297 -31.047 1 77.44 457 LEU A C 1
ATOM 3642 O O . LEU A 1 457 ? -9.656 -27.453 -31.938 1 77.44 457 LEU A O 1
ATOM 3646 N N . GLU A 1 458 ? -9.719 -29.562 -31.141 1 83.44 458 GLU A N 1
ATOM 3647 C CA . GLU A 1 458 ? -10.406 -30.031 -32.344 1 83.44 458 GLU A CA 1
ATOM 3648 C C . GLU A 1 458 ? -11.734 -29.297 -32.531 1 83.44 458 GLU A C 1
ATOM 3650 O O . GLU A 1 458 ? -12.016 -28.812 -33.625 1 83.44 458 GLU A O 1
ATOM 3655 N N . THR A 1 459 ? -12.422 -29.266 -31.484 1 82 459 THR A N 1
ATOM 3656 C CA . THR A 1 459 ? -13.734 -28.641 -31.578 1 82 459 THR A CA 1
ATOM 3657 C C . THR A 1 459 ? -13.594 -27.141 -31.859 1 82 459 THR A C 1
ATOM 3659 O O . THR A 1 459 ? -14.406 -26.562 -32.562 1 82 459 THR A O 1
ATOM 3662 N N . GLU A 1 460 ? -12.68 -26.562 -31.453 1 80.44 460 GLU A N 1
ATOM 3663 C CA . GLU A 1 460 ? -12.438 -25.156 -31.719 1 80.44 460 GLU A CA 1
ATOM 3664 C C . GLU A 1 460 ? -12.172 -24.906 -33.219 1 80.44 460 GLU A C 1
ATOM 3666 O O . GLU A 1 460 ? -12.68 -23.953 -33.781 1 80.44 460 GLU A O 1
ATOM 3671 N N . PHE A 1 461 ? -11.336 -25.688 -33.688 1 86.5 461 PHE A N 1
ATOM 3672 C CA . PHE A 1 461 ? -11.023 -25.547 -35.094 1 86.5 461 PHE A CA 1
ATOM 3673 C C . PHE A 1 461 ? -12.258 -25.797 -35.969 1 86.5 461 PHE A C 1
ATOM 3675 O O . PHE A 1 461 ? -12.484 -25.094 -36.938 1 86.5 461 PHE A O 1
ATOM 3682 N N . VAL A 1 462 ? -13.016 -26.734 -35.531 1 88.19 462 VAL A N 1
ATOM 3683 C CA . VAL A 1 462 ? -14.242 -27.016 -36.281 1 88.19 462 VAL A CA 1
ATOM 3684 C C . VAL A 1 462 ? -15.172 -25.797 -36.219 1 88.19 462 VAL A C 1
ATOM 3686 O O . VAL A 1 462 ? -15.789 -25.422 -37.219 1 88.19 462 VAL A O 1
ATOM 3689 N N . LEU A 1 463 ? -15.188 -25.234 -35.188 1 82.94 463 LEU A N 1
ATOM 3690 C CA . LEU A 1 463 ? -16.078 -24.094 -35.031 1 82.94 463 LEU A CA 1
ATOM 3691 C C . LEU A 1 463 ? -15.555 -22.891 -35.844 1 82.94 463 LEU A C 1
ATOM 3693 O O . LEU A 1 463 ? -16.344 -22.078 -36.312 1 82.94 463 LEU A O 1
ATOM 3697 N N . LYS A 1 464 ? -14.328 -22.766 -35.906 1 82.31 464 LYS A N 1
ATOM 3698 C CA . LYS A 1 464 ? -13.773 -21.734 -36.75 1 82.31 464 LYS A CA 1
ATOM 3699 C C . LYS A 1 464 ? -14.195 -21.953 -38.219 1 82.31 464 LYS A C 1
ATOM 3701 O O . LYS A 1 464 ? -14.5 -20.984 -38.938 1 82.31 464 LYS A O 1
ATOM 3706 N N . ILE A 1 465 ? -14.219 -23.188 -38.562 1 88.25 465 ILE A N 1
ATOM 3707 C CA . ILE A 1 465 ? -14.664 -23.531 -39.906 1 88.25 465 ILE A CA 1
ATOM 3708 C C . ILE A 1 465 ? -16.141 -23.203 -40.062 1 88.25 465 ILE A C 1
ATOM 3710 O O . ILE A 1 465 ? -16.547 -22.594 -41.094 1 88.25 465 ILE A O 1
ATOM 3714 N N . VAL A 1 466 ? -16.859 -23.453 -39.094 1 84.44 466 VAL A N 1
ATOM 3715 C CA . VAL A 1 466 ? -18.297 -23.203 -39.125 1 84.44 466 VAL A CA 1
ATOM 3716 C C . VAL A 1 466 ? -18.562 -21.703 -39.188 1 84.44 466 VAL A C 1
ATOM 3718 O O . VAL A 1 466 ? -19.391 -21.266 -40 1 84.44 466 VAL A O 1
ATOM 3721 N N . THR A 1 467 ? -17.891 -21 -38.531 1 79.19 467 THR A N 1
ATOM 3722 C CA . THR A 1 467 ? -18.094 -19.562 -38.531 1 79.19 467 THR A CA 1
ATOM 3723 C C . THR A 1 467 ? -17.688 -18.953 -39.875 1 79.19 467 THR A C 1
ATOM 3725 O O . THR A 1 467 ? -18.328 -18.031 -40.375 1 79.19 467 THR A O 1
ATOM 3728 N N . GLY A 1 468 ? -16.609 -19.438 -40.375 1 80.75 468 GLY A N 1
ATOM 3729 C CA . GLY A 1 468 ? -16.141 -18.938 -41.656 1 80.75 468 GLY A CA 1
ATOM 3730 C C . GLY A 1 468 ? -17.047 -19.297 -42.812 1 80.75 468 GLY A C 1
ATOM 3731 O O . GLY A 1 468 ? -17.125 -18.547 -43.812 1 80.75 468 GLY A O 1
ATOM 3732 N N . CYS A 1 469 ? -17.734 -20.438 -42.688 1 83.62 469 CYS A N 1
ATOM 3733 C CA . CYS A 1 469 ? -18.625 -20.891 -43.719 1 83.62 469 CYS A CA 1
ATOM 3734 C C . CYS A 1 469 ? -20 -20.25 -43.594 1 83.62 469 CYS A C 1
ATOM 3736 O O . CYS A 1 469 ? -20.812 -20.312 -44.531 1 83.62 469 CYS A O 1
ATOM 3738 N N . GLY A 1 470 ? -20.219 -19.625 -42.469 1 75.06 470 GLY A N 1
ATOM 3739 C CA . GLY A 1 470 ? -21.406 -18.812 -42.312 1 75.06 470 GLY A CA 1
ATOM 3740 C C . GLY A 1 470 ? -22.609 -19.609 -41.875 1 75.06 470 GLY A C 1
ATOM 3741 O O . GLY A 1 470 ? -22.469 -20.594 -41.125 1 75.06 470 GLY A O 1
ATOM 3742 N N . GLU A 1 471 ? -23.875 -19.359 -42.406 1 74.62 471 GLU A N 1
ATOM 3743 C CA . GLU A 1 471 ? -25.156 -19.828 -41.875 1 74.62 471 GLU A CA 1
ATOM 3744 C C . GLU A 1 471 ? -25.375 -21.297 -42.219 1 74.62 471 GLU A C 1
ATOM 3746 O O . GLU A 1 471 ? -25.906 -22.047 -41.406 1 74.62 471 GLU A O 1
ATOM 3751 N N . GLU A 1 472 ? -24.891 -21.734 -43.312 1 82 472 GLU A N 1
ATOM 3752 C CA . GLU A 1 472 ? -25.109 -23.125 -43.719 1 82 472 GLU A CA 1
ATOM 3753 C C . GLU A 1 472 ? -24.391 -24.094 -42.812 1 82 472 GLU A C 1
ATOM 3755 O O . GLU A 1 472 ? -24.922 -25.156 -42.469 1 82 472 GLU A O 1
ATOM 3760 N N . ALA A 1 473 ? -23.234 -23.766 -42.469 1 82.62 473 ALA A N 1
ATOM 3761 C CA . ALA A 1 473 ? -22.453 -24.625 -41.562 1 82.62 473 ALA A CA 1
ATOM 3762 C C . ALA A 1 473 ? -23.062 -24.641 -40.188 1 82.62 473 ALA A C 1
ATOM 3764 O O . ALA A 1 473 ? -23.078 -25.688 -39.531 1 82.62 473 ALA A O 1
ATOM 3765 N N . TRP A 1 474 ? -23.594 -23.562 -39.781 1 78.75 474 TRP A N 1
ATOM 3766 C CA . TRP A 1 474 ? -24.219 -23.484 -38.438 1 78.75 474 TRP A CA 1
ATOM 3767 C C . TRP A 1 474 ? -25.484 -24.328 -38.406 1 78.75 474 TRP A C 1
ATOM 3769 O O . TRP A 1 474 ? -25.781 -24.953 -37.375 1 78.75 474 TRP A O 1
ATOM 3779 N N . ASP A 1 475 ? -26.109 -24.406 -39.469 1 78.56 475 ASP A N 1
ATOM 3780 C CA . ASP A 1 475 ? -27.312 -25.203 -39.562 1 78.56 475 ASP A CA 1
ATOM 3781 C C . ASP A 1 475 ? -27 -26.688 -39.344 1 78.56 475 ASP A C 1
ATOM 3783 O O . ASP A 1 475 ? -27.781 -27.406 -38.688 1 78.56 475 ASP A O 1
ATOM 3787 N N . VAL A 1 476 ? -25.906 -27.031 -39.75 1 83.5 476 VAL A N 1
ATOM 3788 C CA . VAL A 1 476 ? -25.516 -28.438 -39.594 1 83.5 476 VAL A CA 1
ATOM 3789 C C . VAL A 1 476 ? -25.203 -28.734 -38.156 1 83.5 476 VAL A C 1
ATOM 3791 O O . VAL A 1 476 ? -25.656 -29.75 -37.594 1 83.5 476 VAL A O 1
ATOM 3794 N N . VAL A 1 477 ? -24.5 -27.859 -37.562 1 80.44 477 VAL A N 1
ATOM 3795 C CA . VAL A 1 477 ? -24.094 -28.062 -36.188 1 80.44 477 VAL A CA 1
ATOM 3796 C C . VAL A 1 477 ? -25.328 -27.969 -35.281 1 80.44 477 VAL A C 1
ATOM 3798 O O . VAL A 1 477 ? -25.453 -28.75 -34.312 1 80.44 477 VAL A O 1
ATOM 3801 N N . GLU A 1 478 ? -26.203 -27.062 -35.594 1 74.56 478 GLU A N 1
ATOM 3802 C CA . GLU A 1 478 ? -27.438 -26.906 -34.812 1 74.56 478 GLU A CA 1
ATOM 3803 C C . GLU A 1 478 ? -28.328 -28.141 -34.938 1 74.56 478 GLU A C 1
ATOM 3805 O O . GLU A 1 478 ? -28.938 -28.578 -33.969 1 74.56 478 GLU A O 1
ATOM 3810 N N . ALA A 1 479 ? -28.344 -28.609 -36.125 1 77.94 479 ALA A N 1
ATOM 3811 C CA . ALA A 1 479 ? -29.156 -29.797 -36.375 1 77.94 479 ALA A CA 1
ATOM 3812 C C . ALA A 1 479 ? -28.609 -31 -35.594 1 77.94 479 ALA A C 1
ATOM 3814 O O . ALA A 1 479 ? -29.391 -31.797 -35.062 1 77.94 479 ALA A O 1
ATOM 3815 N N . TYR A 1 480 ? -27.406 -31.078 -35.594 1 79.5 480 TYR A N 1
ATOM 3816 C CA . TYR A 1 480 ? -26.781 -32.156 -34.844 1 79.5 480 TYR A CA 1
ATOM 3817 C C . TYR A 1 480 ? -27.062 -32 -33.344 1 79.5 480 TYR A C 1
ATOM 3819 O O . TYR A 1 480 ? -27.453 -32.969 -32.688 1 79.5 480 TYR A O 1
ATOM 3827 N N . ALA A 1 481 ? -26.859 -30.891 -32.875 1 74.88 481 ALA A N 1
ATOM 3828 C CA . ALA A 1 481 ? -27.047 -30.625 -31.453 1 74.88 481 ALA A CA 1
ATOM 3829 C C . ALA A 1 481 ? -28.5 -30.859 -31.047 1 74.88 481 ALA A C 1
ATOM 3831 O O . ALA A 1 481 ? -28.766 -31.422 -29.969 1 74.88 481 ALA A O 1
ATOM 3832 N N . GLU A 1 482 ? -29.328 -30.469 -31.844 1 73.5 482 GLU A N 1
ATOM 3833 C CA . GLU A 1 482 ? -30.75 -30.672 -31.578 1 73.5 482 GLU A CA 1
ATOM 3834 C C . GLU A 1 482 ? -31.109 -32.156 -31.609 1 73.5 482 GLU A C 1
ATOM 3836 O O . GLU A 1 482 ? -31.891 -32.625 -30.781 1 73.5 482 GLU A O 1
ATOM 3841 N N . GLY A 1 483 ? -30.578 -32.812 -32.562 1 77.62 483 GLY A N 1
ATOM 3842 C CA . GLY A 1 483 ? -30.844 -34.219 -32.688 1 77.62 483 GLY A CA 1
ATOM 3843 C C . GLY A 1 483 ? -30.359 -35 -31.469 1 77.62 483 GLY A C 1
ATOM 3844 O O . GLY A 1 483 ? -31.094 -35.844 -30.922 1 77.62 483 GLY A O 1
ATOM 3845 N N . VAL A 1 484 ? -29.188 -34.688 -31.078 1 77.56 484 VAL A N 1
ATOM 3846 C CA . VAL A 1 484 ? -28.625 -35.375 -29.922 1 77.56 484 VAL A CA 1
ATOM 3847 C C . VAL A 1 484 ? -29.391 -34.969 -28.656 1 77.56 484 VAL A C 1
ATOM 3849 O O . VAL A 1 484 ? -29.672 -35.812 -27.797 1 77.56 484 VAL A O 1
ATOM 3852 N N . GLY A 1 485 ? -29.672 -33.688 -28.562 1 72.69 485 GLY A N 1
ATOM 3853 C CA . GLY A 1 485 ? -30.422 -33.188 -27.422 1 72.69 485 GLY A CA 1
ATOM 3854 C C . GLY A 1 485 ? -31.766 -33.875 -27.25 1 72.69 485 GLY A C 1
ATOM 3855 O O . GLY A 1 485 ? -32.125 -34.281 -26.156 1 72.69 485 GLY A O 1
ATOM 3856 N N . GLN A 1 486 ? -32.406 -34.062 -28.344 1 73.5 486 GLN A N 1
ATOM 3857 C CA . GLN A 1 486 ? -33.719 -34.719 -28.328 1 73.5 486 GLN A CA 1
ATOM 3858 C C . GLN A 1 486 ? -33.594 -36.188 -27.953 1 73.5 486 GLN A C 1
ATOM 3860 O O . GLN A 1 486 ? -34.438 -36.719 -27.25 1 73.5 486 GLN A O 1
ATOM 3865 N N . ALA A 1 487 ? -32.594 -36.75 -28.391 1 76.31 487 ALA A N 1
ATOM 3866 C CA . ALA A 1 487 ? -32.375 -38.156 -28.094 1 76.31 487 ALA A CA 1
ATOM 3867 C C . ALA A 1 487 ? -32.094 -38.344 -26.609 1 76.31 487 ALA A C 1
ATOM 3869 O O . ALA A 1 487 ? -32.594 -39.281 -26 1 76.31 487 ALA A O 1
ATOM 3870 N N . VAL A 1 488 ? -31.312 -37.5 -26.156 1 73.12 488 VAL A N 1
ATOM 3871 C CA . VAL A 1 488 ? -30.953 -37.594 -24.75 1 73.12 488 VAL A CA 1
ATOM 3872 C C . VAL A 1 488 ? -32.188 -37.344 -23.891 1 73.12 488 VAL A C 1
ATOM 3874 O O . VAL A 1 488 ? -32.438 -38.062 -22.922 1 73.12 488 VAL A O 1
ATOM 3877 N N . LEU A 1 489 ? -32.969 -36.344 -24.281 1 69.44 489 LEU A N 1
ATOM 3878 C CA . LEU A 1 489 ? -34.156 -36 -23.516 1 69.44 489 LEU A CA 1
ATOM 3879 C C . LEU A 1 489 ? -35.188 -37.125 -23.562 1 69.44 489 LEU A C 1
ATOM 3881 O O . LEU A 1 489 ? -35.844 -37.406 -22.562 1 69.44 489 LEU A O 1
ATOM 3885 N N . SER A 1 490 ? -35.312 -37.688 -24.672 1 72.56 490 SER A N 1
ATOM 3886 C CA . SER A 1 490 ? -36.25 -38.781 -24.812 1 72.56 490 SER A CA 1
ATOM 3887 C C . SER A 1 490 ? -35.844 -39.969 -23.953 1 72.56 490 SER A C 1
ATOM 3889 O O . SER A 1 490 ? -36.688 -40.656 -23.391 1 72.56 490 SER A O 1
ATOM 3891 N N . LEU A 1 491 ? -34.625 -40.094 -23.922 1 71.56 491 LEU A N 1
ATOM 3892 C CA . LEU A 1 491 ? -34.125 -41.188 -23.078 1 71.56 491 LEU A CA 1
ATOM 3893 C C . LEU A 1 491 ? -34.375 -40.906 -21.609 1 71.56 491 LEU A C 1
ATOM 3895 O O . LEU A 1 491 ? -34.75 -41.781 -20.844 1 71.56 491 LEU A O 1
ATOM 3899 N N . LEU A 1 492 ? -34.125 -39.656 -21.297 1 64.75 492 LEU A N 1
ATOM 3900 C CA . LEU A 1 492 ? -34.25 -39.281 -19.906 1 64.75 492 LEU A CA 1
ATOM 3901 C C . LEU A 1 492 ? -35.719 -39.312 -19.469 1 64.75 492 LEU A C 1
ATOM 3903 O O . LEU A 1 492 ? -36.031 -39.625 -18.312 1 64.75 492 LEU A O 1
ATOM 3907 N N . ARG A 1 493 ? -36.594 -38.875 -20.406 1 61.88 493 ARG A N 1
ATOM 3908 C CA . ARG A 1 493 ? -38.031 -38.906 -20.109 1 61.88 493 ARG A CA 1
ATOM 3909 C C . ARG A 1 493 ? -38.562 -40.344 -20.125 1 61.88 493 ARG A C 1
ATOM 3911 O O . ARG A 1 493 ? -39.5 -40.656 -19.391 1 61.88 493 ARG A O 1
ATOM 3918 N N . GLY A 1 494 ? -38.062 -41.25 -21.062 1 58.78 494 GLY A N 1
ATOM 3919 C CA . GLY A 1 494 ? -38.562 -42.594 -21.234 1 58.78 494 GLY A CA 1
ATOM 3920 C C . GLY A 1 494 ? -38.094 -43.562 -20.141 1 58.78 494 GLY A C 1
ATOM 3921 O O . GLY A 1 494 ? -36.906 -43.625 -19.844 1 58.78 494 GLY A O 1
ATOM 3922 N N . ALA A 1 495 ? -38.781 -43.625 -19.078 1 50.22 495 ALA A N 1
ATOM 3923 C CA . ALA A 1 495 ? -38.781 -44.438 -17.875 1 50.22 495 ALA A CA 1
ATOM 3924 C C . ALA A 1 495 ? -38.25 -45.844 -18.156 1 50.22 495 ALA A C 1
ATOM 3926 O O . ALA A 1 495 ? -38.781 -46.812 -17.609 1 50.22 495 ALA A O 1
ATOM 3927 N N . SER A 1 496 ? -37.719 -46.188 -19.359 1 49.59 496 SER A N 1
ATOM 3928 C CA . SER A 1 496 ? -37.531 -47.656 -19.391 1 49.59 496 SER A CA 1
ATOM 3929 C C . SER A 1 496 ? -36.438 -48.094 -18.406 1 49.59 496 SER A C 1
ATOM 3931 O O . SER A 1 496 ? -35.375 -47.5 -18.359 1 49.59 496 SER A O 1
ATOM 3933 N N . PRO A 1 497 ? -36.75 -48.812 -17.469 1 51.97 497 PRO A N 1
ATOM 3934 C CA . PRO A 1 497 ? -35.938 -49.375 -16.391 1 51.97 497 PRO A CA 1
ATOM 3935 C C . PRO A 1 497 ? -34.594 -49.938 -16.891 1 51.97 497 PRO A C 1
ATOM 3937 O O . PRO A 1 497 ? -33.625 -50.031 -16.125 1 51.97 497 PRO A O 1
ATOM 3940 N N . ASN A 1 498 ? -34.5 -50.562 -18.156 1 51.72 498 ASN A N 1
ATOM 3941 C CA . ASN A 1 498 ? -33.312 -51.312 -18.562 1 51.72 498 ASN A CA 1
ATOM 3942 C C . ASN A 1 498 ? -32.406 -50.469 -19.438 1 51.72 498 ASN A C 1
ATOM 3944 O O . ASN A 1 498 ? -32.812 -50 -20.5 1 51.72 498 ASN A O 1
ATOM 3948 N N . LEU A 1 499 ? -31.359 -49.875 -18.922 1 58.66 499 LEU A N 1
ATOM 3949 C CA . LEU A 1 499 ? -30.359 -49.062 -19.641 1 58.66 499 LEU A CA 1
ATOM 3950 C C . LEU A 1 499 ? -29.719 -49.906 -20.75 1 58.66 499 LEU A C 1
ATOM 3952 O O . LEU A 1 499 ? -29.109 -50.938 -20.5 1 58.66 499 LEU A O 1
ATOM 3956 N N . SER A 1 500 ? -30.219 -49.906 -21.953 1 65.12 500 SER A N 1
ATOM 3957 C CA . SER A 1 500 ? -29.672 -50.594 -23.125 1 65.12 500 SER A CA 1
ATOM 3958 C C . SER A 1 500 ? -28.422 -49.875 -23.641 1 65.12 500 SER A C 1
ATOM 3960 O O . SER A 1 500 ? -28.109 -48.781 -23.219 1 65.12 500 SER A O 1
ATOM 3962 N N . ALA A 1 501 ? -27.531 -50.5 -24.344 1 68.31 501 ALA A N 1
ATOM 3963 C CA . ALA A 1 501 ? -26.344 -49.969 -24.984 1 68.31 501 ALA A CA 1
ATOM 3964 C C . ALA A 1 501 ? -26.688 -48.688 -25.766 1 68.31 501 ALA A C 1
ATOM 3966 O O . ALA A 1 501 ? -25.891 -47.75 -25.797 1 68.31 501 ALA A O 1
ATOM 3967 N N . ASP A 1 502 ? -27.906 -48.688 -26.156 1 71.19 502 ASP A N 1
ATOM 3968 C CA . ASP A 1 502 ? -28.328 -47.562 -26.953 1 71.19 502 ASP A CA 1
ATOM 3969 C C . ASP A 1 502 ? -28.469 -46.312 -26.078 1 71.19 502 ASP A C 1
ATOM 3971 O O . ASP A 1 502 ? -28.188 -45.188 -26.531 1 71.19 502 ASP A O 1
ATOM 3975 N N . HIS A 1 503 ? -28.766 -46.688 -24.938 1 73.25 503 HIS A N 1
ATOM 3976 C CA . HIS A 1 503 ? -28.922 -45.562 -24.016 1 73.25 503 HIS A CA 1
ATOM 3977 C C . HIS A 1 503 ? -27.578 -44.938 -23.672 1 73.25 503 HIS A C 1
ATOM 3979 O O . HIS A 1 503 ? -27.453 -43.719 -23.578 1 73.25 503 HIS A O 1
ATOM 3985 N N . VAL A 1 504 ? -26.609 -45.719 -23.609 1 74.81 504 VAL A N 1
ATOM 3986 C CA . VAL A 1 504 ? -25.281 -45.25 -23.266 1 74.81 504 VAL A CA 1
ATOM 3987 C C . VAL A 1 504 ? -24.719 -44.406 -24.406 1 74.81 504 VAL A C 1
ATOM 3989 O O . VAL A 1 504 ? -24.062 -43.375 -24.172 1 74.81 504 VAL A O 1
ATOM 3992 N N . VAL A 1 505 ? -25.031 -44.844 -25.547 1 78.31 505 VAL A N 1
ATOM 3993 C CA . VAL A 1 505 ? -24.547 -44.125 -26.734 1 78.31 505 VAL A CA 1
ATOM 3994 C C . VAL A 1 505 ? -25.125 -42.719 -26.75 1 78.31 505 VAL A C 1
ATOM 3996 O O . VAL A 1 505 ? -24.406 -41.75 -26.984 1 78.31 505 VAL A O 1
ATOM 3999 N N . VAL A 1 506 ? -26.328 -42.625 -26.469 1 75.94 506 VAL A N 1
ATOM 4000 C CA . VAL A 1 506 ? -27.016 -41.344 -26.531 1 75.94 506 VAL A CA 1
ATOM 4001 C C . VAL A 1 506 ? -26.453 -40.406 -25.469 1 75.94 506 VAL A C 1
ATOM 4003 O O . VAL A 1 506 ? -26.234 -39.219 -25.734 1 75.94 506 VAL A O 1
ATOM 4006 N N . ILE A 1 507 ? -26.172 -40.969 -24.422 1 75.31 507 ILE A N 1
ATOM 4007 C CA . ILE A 1 507 ? -25.688 -40.156 -23.312 1 75.31 507 ILE A CA 1
ATOM 4008 C C . ILE A 1 507 ? -24.266 -39.656 -23.609 1 75.31 507 ILE A C 1
ATOM 4010 O O . ILE A 1 507 ? -23.938 -38.531 -23.344 1 75.31 507 ILE A O 1
ATOM 4014 N N . GLU A 1 508 ? -23.531 -40.531 -24.109 1 76.81 508 GLU A N 1
ATOM 4015 C CA . GLU A 1 508 ? -22.172 -40.125 -24.469 1 76.81 508 GLU A CA 1
ATOM 4016 C C . GLU A 1 508 ? -22.156 -39.094 -25.578 1 76.81 508 GLU A C 1
ATOM 4018 O O . GLU A 1 508 ? -21.312 -38.188 -25.594 1 76.81 508 GLU A O 1
ATOM 4023 N N . GLU A 1 509 ? -23.031 -39.281 -26.438 1 78.19 509 GLU A N 1
ATOM 4024 C CA . GLU A 1 509 ? -23.156 -38.25 -27.484 1 78.19 509 GLU A CA 1
ATOM 4025 C C . GLU A 1 509 ? -23.578 -36.906 -26.906 1 78.19 509 GLU A C 1
ATOM 4027 O O . GLU A 1 509 ? -23.156 -35.875 -27.391 1 78.19 509 GLU A O 1
ATOM 4032 N N . GLY A 1 510 ? -24.375 -37.062 -25.938 1 75.75 510 GLY A N 1
ATOM 4033 C CA . GLY A 1 510 ? -24.75 -35.844 -25.234 1 75.75 510 GLY A CA 1
ATOM 4034 C C . GLY A 1 510 ? -23.562 -35.156 -24.578 1 75.75 510 GLY A C 1
ATOM 4035 O O . GLY A 1 510 ? -23.438 -33.938 -24.625 1 75.75 510 GLY A O 1
ATOM 4036 N N . ALA A 1 511 ? -22.75 -35.938 -24 1 76.38 511 ALA A N 1
ATOM 4037 C CA . ALA A 1 511 ? -21.547 -35.375 -23.375 1 76.38 511 ALA A CA 1
ATOM 4038 C C . ALA A 1 511 ? -20.688 -34.656 -24.406 1 76.38 511 ALA A C 1
ATOM 4040 O O . ALA A 1 511 ? -20.156 -33.594 -24.141 1 76.38 511 ALA A O 1
ATOM 4041 N N . TRP A 1 512 ? -20.562 -35.188 -25.578 1 77.56 512 TRP A N 1
ATOM 4042 C CA . TRP A 1 512 ? -19.781 -34.594 -26.656 1 77.56 512 TRP A CA 1
ATOM 4043 C C . TRP A 1 512 ? -20.438 -33.281 -27.125 1 77.56 512 TRP A C 1
ATOM 4045 O O . TRP A 1 512 ? -19.734 -32.344 -27.453 1 77.56 512 TRP A O 1
ATOM 4055 N N . SER A 1 513 ? -21.688 -33.344 -27.172 1 75.56 513 SER A N 1
ATOM 4056 C CA . SER A 1 513 ? -22.391 -32.125 -27.562 1 75.56 513 SER A CA 1
ATOM 4057 C C . SER A 1 513 ? -22.125 -31 -26.594 1 75.56 513 SER A C 1
ATOM 4059 O O . SER A 1 513 ? -21.969 -29.844 -27 1 75.56 513 SER A O 1
ATOM 4061 N N . LEU A 1 514 ? -22.094 -31.422 -25.438 1 74.44 514 LEU A N 1
ATOM 4062 C CA . LEU A 1 514 ? -21.797 -30.406 -24.422 1 74.44 514 LEU A CA 1
ATOM 4063 C C . LEU A 1 514 ? -20.375 -29.891 -24.578 1 74.44 514 LEU A C 1
ATOM 4065 O O . LEU A 1 514 ? -20.109 -28.703 -24.375 1 74.44 514 LEU A O 1
ATOM 4069 N N . HIS A 1 515 ? -19.484 -30.672 -24.891 1 72.19 515 HIS A N 1
ATOM 4070 C CA . HIS A 1 515 ? -18.109 -30.234 -25.141 1 72.19 515 HIS A CA 1
ATOM 4071 C C . HIS A 1 515 ? -18.062 -29.281 -26.328 1 72.19 515 HIS A C 1
ATOM 4073 O O . HIS A 1 515 ? -17.297 -28.312 -26.312 1 72.19 515 HIS A O 1
ATOM 4079 N N . LEU A 1 516 ? -18.797 -29.641 -27.297 1 73.44 516 LEU A N 1
ATOM 4080 C CA . LEU A 1 516 ? -18.891 -28.766 -28.469 1 73.44 516 LEU A CA 1
ATOM 4081 C C . LEU A 1 516 ? -19.438 -27.391 -28.094 1 73.44 516 LEU A C 1
ATOM 4083 O O . LEU A 1 516 ? -18.938 -26.375 -28.562 1 73.44 516 LEU A O 1
ATOM 4087 N N . LEU A 1 517 ? -20.344 -27.469 -27.312 1 70.81 517 LEU A N 1
ATOM 4088 C CA . LEU A 1 517 ? -20.906 -26.203 -26.828 1 70.81 517 LEU A CA 1
ATOM 4089 C C . LEU A 1 517 ? -19.859 -25.422 -26.047 1 70.81 517 LEU A C 1
ATOM 4091 O O . LEU A 1 517 ? -19.719 -24.219 -26.219 1 70.81 517 LEU A O 1
ATOM 4095 N N . ASN A 1 518 ? -19.25 -26.094 -25.203 1 72.12 518 ASN A N 1
ATOM 4096 C CA . ASN A 1 518 ? -18.188 -25.453 -24.422 1 72.12 518 ASN A CA 1
ATOM 4097 C C . ASN A 1 518 ? -17.156 -24.781 -25.312 1 72.12 518 ASN A C 1
ATOM 4099 O O . ASN A 1 518 ? -16.781 -23.625 -25.078 1 72.12 518 ASN A O 1
ATOM 4103 N N . ALA A 1 519 ? -16.766 -25.406 -26.25 1 70.88 519 ALA A N 1
ATOM 4104 C CA . ALA A 1 519 ? -15.766 -24.875 -27.172 1 70.88 519 ALA A CA 1
ATOM 4105 C C . ALA A 1 519 ? -16.312 -23.672 -27.938 1 70.88 519 ALA A C 1
ATOM 4107 O O . ALA A 1 519 ? -15.594 -22.719 -28.203 1 70.88 519 ALA A O 1
ATOM 4108 N N . ALA A 1 520 ? -17.531 -23.766 -28.344 1 70 520 ALA A N 1
ATOM 4109 C CA . ALA A 1 520 ? -18.172 -22.672 -29.078 1 70 520 ALA A CA 1
ATOM 4110 C C . ALA A 1 520 ? -18.234 -21.406 -28.25 1 70 520 ALA A C 1
ATOM 4112 O O . ALA A 1 520 ? -18 -20.312 -28.766 1 70 520 ALA A O 1
ATOM 4113 N N . LEU A 1 521 ? -18.438 -21.609 -27.031 1 68.81 521 LEU A N 1
ATOM 4114 C CA . LEU A 1 521 ? -18.531 -20.469 -26.141 1 68.81 521 LEU A CA 1
ATOM 4115 C C . LEU A 1 521 ? -17.172 -19.828 -25.906 1 68.81 521 LEU A C 1
ATOM 4117 O O . LEU A 1 521 ? -17.078 -18.625 -25.688 1 68.81 521 LEU A O 1
ATOM 4121 N N . LEU A 1 522 ? -16.141 -20.547 -25.875 1 63.28 522 LEU A N 1
ATOM 4122 C CA . LEU A 1 522 ? -14.797 -20.047 -25.641 1 63.28 522 LEU A CA 1
ATOM 4123 C C . LEU A 1 522 ? -14.227 -19.406 -26.891 1 63.28 522 LEU A C 1
ATOM 4125 O O . LEU A 1 522 ? -13.273 -18.625 -26.812 1 63.28 522 LEU A O 1
ATOM 4129 N N . SER A 1 523 ? -14.656 -19.688 -28.016 1 60.53 523 SER A N 1
ATOM 4130 C CA . SER A 1 523 ? -14.125 -19.188 -29.266 1 60.53 523 SER A CA 1
ATOM 4131 C C . SER A 1 523 ? -14.367 -17.688 -29.406 1 60.53 523 SER A C 1
ATOM 4133 O O . SER A 1 523 ? -15.383 -17.172 -28.938 1 60.53 523 SER A O 1
ATOM 4135 N N . ALA A 1 524 ? -13.336 -16.844 -29.766 1 53.31 524 ALA A N 1
ATOM 4136 C CA . ALA A 1 524 ? -13.32 -15.398 -29.953 1 53.31 524 ALA A CA 1
ATOM 4137 C C . ALA A 1 524 ? -14.406 -14.961 -30.938 1 53.31 524 ALA A C 1
ATOM 4139 O O . ALA A 1 524 ? -14.602 -15.586 -31.984 1 53.31 524 ALA A O 1
ATOM 4140 N N . GLY A 1 525 ? -15.391 -14.023 -30.625 1 52.34 525 GLY A N 1
ATOM 4141 C CA . GLY A 1 525 ? -16.359 -13.422 -31.531 1 52.34 525 GLY A CA 1
ATOM 4142 C C . GLY A 1 525 ? -17.766 -13.938 -31.328 1 52.34 525 GLY A C 1
ATOM 4143 O O . GLY A 1 525 ? -18.719 -13.422 -31.938 1 52.34 525 GLY A O 1
ATOM 4144 N N . ALA A 1 526 ? -17.75 -15.039 -30.703 1 51.94 526 ALA A N 1
ATOM 4145 C CA . ALA A 1 526 ? -19.062 -15.672 -30.656 1 51.94 526 ALA A CA 1
ATOM 4146 C C . ALA A 1 526 ? -20.062 -14.797 -29.906 1 51.94 526 ALA A C 1
ATOM 4148 O O . ALA A 1 526 ? -21.172 -14.57 -30.391 1 51.94 526 ALA A O 1
ATOM 4149 N N . VAL A 1 527 ? -19.562 -14.422 -28.656 1 53.16 527 VAL A N 1
ATOM 4150 C CA . VAL A 1 527 ? -20.531 -13.703 -27.844 1 53.16 527 VAL A CA 1
ATOM 4151 C C . VAL A 1 527 ? -20.625 -12.25 -28.297 1 53.16 527 VAL A C 1
ATOM 4153 O O . VAL A 1 527 ? -21.703 -11.664 -28.312 1 53.16 527 VAL A O 1
ATOM 4156 N N . ASP A 1 528 ? -19.484 -11.648 -28.656 1 48.12 528 ASP A N 1
ATOM 4157 C CA . ASP A 1 528 ? -19.484 -10.219 -28.938 1 48.12 528 ASP A CA 1
ATOM 4158 C C . ASP A 1 528 ? -20.297 -9.914 -30.203 1 48.12 528 ASP A C 1
ATOM 4160 O O . ASP A 1 528 ? -20.922 -8.852 -30.297 1 48.12 528 ASP A O 1
ATOM 4164 N N . GLN A 1 529 ? -20.156 -10.711 -31.328 1 47 529 GLN A N 1
ATOM 4165 C CA . GLN A 1 529 ? -20.812 -10.32 -32.562 1 47 529 GLN A CA 1
ATOM 4166 C C . GLN A 1 529 ? -22.266 -10.773 -32.594 1 47 529 GLN A C 1
ATOM 4168 O O . GLN A 1 529 ? -22.906 -10.766 -33.656 1 47 529 GLN A O 1
ATOM 4173 N N . GLY A 1 530 ? -22.844 -11.102 -31.469 1 50.97 530 GLY A N 1
ATOM 4174 C CA . GLY A 1 530 ? -24.266 -11.398 -31.422 1 50.97 530 GLY A CA 1
ATOM 4175 C C . GLY A 1 530 ? -24.641 -12.648 -32.188 1 50.97 530 GLY A C 1
ATOM 4176 O O . GLY A 1 530 ? -25.703 -12.695 -32.844 1 50.97 530 GLY A O 1
ATOM 4177 N N . ALA A 1 531 ? -23.859 -13.594 -32.344 1 55.62 531 ALA A N 1
ATOM 4178 C CA . ALA A 1 531 ? -24.125 -14.688 -33.25 1 55.62 531 ALA A CA 1
ATOM 4179 C C . ALA A 1 531 ? -25.312 -15.523 -32.781 1 55.62 531 ALA A C 1
ATOM 4181 O O . ALA A 1 531 ? -25.312 -16.047 -31.672 1 55.62 531 ALA A O 1
ATOM 4182 N N . PRO A 1 532 ? -26.516 -15.453 -33.281 1 59.47 532 PRO A N 1
ATOM 4183 C CA . PRO A 1 532 ? -27.781 -16.125 -32.969 1 59.47 532 PRO A CA 1
ATOM 4184 C C . PRO A 1 532 ? -27.609 -17.641 -32.75 1 59.47 532 PRO A C 1
ATOM 4186 O O . PRO A 1 532 ? -28.328 -18.234 -31.953 1 59.47 532 PRO A O 1
ATOM 4189 N N . HIS A 1 533 ? -26.531 -18.156 -33.375 1 62.03 533 HIS A N 1
ATOM 4190 C CA . HIS A 1 533 ? -26.375 -19.609 -33.312 1 62.03 533 HIS A CA 1
ATOM 4191 C C . HIS A 1 533 ? -25.797 -20.031 -31.984 1 62.03 533 HIS A C 1
ATOM 4193 O O . HIS A 1 533 ? -26.203 -21.047 -31.406 1 62.03 533 HIS A O 1
ATOM 4199 N N . VAL A 1 534 ? -24.906 -19.234 -31.578 1 62.38 534 VAL A N 1
ATOM 4200 C CA . VAL A 1 534 ? -24.312 -19.531 -30.281 1 62.38 534 VAL A CA 1
ATOM 4201 C C . VAL A 1 534 ? -25.375 -19.391 -29.188 1 62.38 534 VAL A C 1
ATOM 4203 O O . VAL A 1 534 ? -25.438 -20.188 -28.266 1 62.38 534 VAL A O 1
ATOM 4206 N N . LEU A 1 535 ? -26.203 -18.453 -29.422 1 60.69 535 LEU A N 1
ATOM 4207 C CA . LEU A 1 535 ? -27.297 -18.234 -28.484 1 60.69 535 LEU A CA 1
ATOM 4208 C C . LEU A 1 535 ? -28.234 -19.438 -28.453 1 60.69 535 LEU A C 1
ATOM 4210 O O . LEU A 1 535 ? -28.672 -19.859 -27.391 1 60.69 535 LEU A O 1
ATOM 4214 N N . LEU A 1 536 ? -28.438 -19.953 -29.578 1 61.75 536 LEU A N 1
ATOM 4215 C CA . LEU A 1 536 ? -29.328 -21.094 -29.672 1 61.75 536 LEU A CA 1
ATOM 4216 C C . LEU A 1 536 ? -28.734 -22.328 -29 1 61.75 536 LEU A C 1
ATOM 4218 O O . LEU A 1 536 ? -29.438 -23.047 -28.281 1 61.75 536 LEU A O 1
ATOM 4222 N N . MET A 1 537 ? -27.578 -22.484 -29.219 1 63.78 537 MET A N 1
ATOM 4223 C CA . MET A 1 537 ? -26.906 -23.625 -28.594 1 63.78 537 MET A CA 1
ATOM 4224 C C . MET A 1 537 ? -26.891 -23.484 -27.078 1 63.78 537 MET A C 1
ATOM 4226 O O . MET A 1 537 ? -27.094 -24.453 -26.359 1 63.78 537 MET A O 1
ATOM 4230 N N . LEU A 1 538 ? -26.688 -22.281 -26.703 1 65.62 538 LEU A N 1
ATOM 4231 C CA . LEU A 1 538 ? -26.703 -22.031 -25.266 1 65.62 538 LEU A CA 1
ATOM 4232 C C . LEU A 1 538 ? -28.078 -22.328 -24.672 1 65.62 538 LEU A C 1
ATOM 4234 O O . LEU A 1 538 ? -28.172 -22.969 -23.625 1 65.62 538 LEU A O 1
ATOM 4238 N N . LEU A 1 539 ? -29.047 -21.844 -25.391 1 62.72 539 LEU A N 1
ATOM 4239 C CA . LEU A 1 539 ? -30.406 -22.047 -24.922 1 62.72 539 LEU A CA 1
ATOM 4240 C C . LEU A 1 539 ? -30.75 -23.531 -24.859 1 62.72 539 LEU A C 1
ATOM 4242 O O . LEU A 1 539 ? -31.344 -24 -23.891 1 62.72 539 LEU A O 1
ATOM 4246 N N . HIS A 1 540 ? -30.281 -24.156 -25.781 1 62.84 540 HIS A N 1
ATOM 4247 C CA . HIS A 1 540 ? -30.531 -25.578 -25.828 1 62.84 540 HIS A CA 1
ATOM 4248 C C . HIS A 1 540 ? -29.828 -26.312 -24.688 1 62.84 540 HIS A C 1
ATOM 4250 O O . HIS A 1 540 ? -30.422 -27.156 -24.016 1 62.84 540 HIS A O 1
ATOM 4256 N N . SER A 1 541 ? -28.703 -25.875 -24.547 1 63.81 541 SER A N 1
ATOM 4257 C CA . SER A 1 541 ? -27.938 -26.484 -23.469 1 63.81 541 SER A CA 1
ATOM 4258 C C . SER A 1 541 ? -28.578 -26.188 -22.109 1 63.81 541 SER A C 1
ATOM 4260 O O . SER A 1 541 ? -28.609 -27.062 -21.25 1 63.81 541 SER A O 1
ATOM 4262 N N . LEU A 1 542 ? -29.047 -25.047 -22 1 64.44 542 LEU A N 1
ATOM 4263 C CA . LEU A 1 542 ? -29.703 -24.672 -20.766 1 64.44 542 LEU A CA 1
ATOM 4264 C C . LEU A 1 542 ? -30.969 -25.5 -20.562 1 64.44 542 LEU A C 1
ATOM 4266 O O . LEU A 1 542 ? -31.266 -25.938 -19.438 1 64.44 542 LEU A O 1
ATOM 4270 N N . MET A 1 543 ? -31.609 -25.75 -21.609 1 63.44 543 MET A N 1
ATOM 4271 C CA . MET A 1 543 ? -32.812 -26.578 -21.547 1 63.44 543 MET A CA 1
ATOM 4272 C C . MET A 1 543 ? -32.469 -28.016 -21.156 1 63.44 543 MET A C 1
ATOM 4274 O O . MET A 1 543 ? -33.156 -28.625 -20.344 1 63.44 543 MET A O 1
ATOM 4278 N N . GLN A 1 544 ? -31.406 -28.406 -21.672 1 63.12 544 GLN A N 1
ATOM 4279 C CA . GLN A 1 544 ? -30.953 -29.75 -21.328 1 63.12 544 GLN A CA 1
ATOM 4280 C C . GLN A 1 544 ? -30.562 -29.844 -19.859 1 63.12 544 GLN A C 1
ATOM 4282 O O . GLN A 1 544 ? -30.906 -30.828 -19.188 1 63.12 544 GLN A O 1
ATOM 4287 N N . LEU A 1 545 ? -29.953 -28.859 -19.5 1 64.56 545 LEU A N 1
ATOM 4288 C CA . LEU A 1 545 ? -29.531 -28.812 -18.109 1 64.56 545 LEU A CA 1
ATOM 4289 C C . LEU A 1 545 ? -30.734 -28.797 -17.172 1 64.56 545 LEU A C 1
ATOM 4291 O O . LEU A 1 545 ? -30.719 -29.438 -16.125 1 64.56 545 LEU A O 1
ATOM 4295 N N . THR A 1 546 ? -31.734 -28.062 -17.516 1 62.75 546 THR A N 1
ATOM 4296 C CA . THR A 1 546 ? -32.938 -28.031 -16.703 1 62.75 546 THR A CA 1
ATOM 4297 C C . THR A 1 546 ? -33.562 -29.422 -16.609 1 62.75 546 THR A C 1
ATOM 4299 O O . THR A 1 546 ? -34.031 -29.828 -15.539 1 62.75 546 THR A O 1
ATOM 4302 N N . GLN A 1 547 ? -33.5 -30.031 -17.656 1 64.62 547 GLN A N 1
ATOM 4303 C CA . GLN A 1 547 ? -34.125 -31.359 -17.703 1 64.62 547 GLN A CA 1
ATOM 4304 C C . GLN A 1 547 ? -33.281 -32.375 -16.938 1 64.62 547 GLN A C 1
ATOM 4306 O O . GLN A 1 547 ? -33.844 -33.281 -16.281 1 64.62 547 GLN A O 1
ATOM 4311 N N . TYR A 1 548 ? -32.062 -32.156 -17.047 1 60.94 548 TYR A N 1
ATOM 4312 C CA . TYR A 1 548 ? -31.172 -33 -16.25 1 60.94 548 TYR A CA 1
ATOM 4313 C C . TYR A 1 548 ? -31.438 -32.812 -14.766 1 60.94 548 TYR A C 1
ATOM 4315 O O . TYR A 1 548 ? -31.469 -33.812 -14.016 1 60.94 548 TYR A O 1
ATOM 4323 N N . ALA A 1 549 ? -31.562 -31.656 -14.336 1 59.78 549 ALA A N 1
ATOM 4324 C CA . ALA A 1 549 ? -31.797 -31.344 -12.93 1 59.78 549 ALA A CA 1
ATOM 4325 C C . ALA A 1 549 ? -33.094 -31.984 -12.43 1 59.78 549 ALA A C 1
ATOM 4327 O O . ALA A 1 549 ? -33.188 -32.406 -11.281 1 59.78 549 ALA A O 1
ATOM 4328 N N . SER A 1 550 ? -34.031 -32.156 -13.344 1 59.12 550 SER A N 1
ATOM 4329 C CA . SER A 1 550 ? -35.312 -32.75 -12.961 1 59.12 550 SER A CA 1
ATOM 4330 C C . SER A 1 550 ? -35.25 -34.281 -13.031 1 59.12 550 SER A C 1
ATOM 4332 O O . SER A 1 550 ? -36.031 -34.969 -12.359 1 59.12 550 SER A O 1
ATOM 4334 N N . GLY A 1 551 ? -34.344 -34.906 -13.844 1 57.34 551 GLY A N 1
ATOM 4335 C CA . GLY A 1 551 ? -34.312 -36.344 -14.078 1 57.34 551 GLY A CA 1
ATOM 4336 C C . GLY A 1 551 ? -33.156 -37.031 -13.328 1 57.34 551 GLY A C 1
ATOM 4337 O O . GLY A 1 551 ? -32.656 -38.062 -13.758 1 57.34 551 GLY A O 1
ATOM 4338 N N . ALA A 1 552 ? -32.625 -36.594 -12.273 1 56.34 552 ALA A N 1
ATOM 4339 C CA . ALA A 1 552 ? -31.484 -37.031 -11.5 1 56.34 552 ALA A CA 1
ATOM 4340 C C . ALA A 1 552 ? -31.625 -38.5 -11.117 1 56.34 552 ALA A C 1
ATOM 4342 O O . ALA A 1 552 ? -30.641 -39.25 -11.094 1 56.34 552 ALA A O 1
ATOM 4343 N N . ASP A 1 553 ? -32.812 -39 -10.977 1 59.03 553 ASP A N 1
ATOM 4344 C CA . ASP A 1 553 ? -33.062 -40.406 -10.602 1 59.03 553 ASP A CA 1
ATOM 4345 C C . ASP A 1 553 ? -32.656 -41.344 -11.734 1 59.03 553 ASP A C 1
ATOM 4347 O O . ASP A 1 553 ? -32.156 -42.438 -11.492 1 59.03 553 ASP A O 1
ATOM 4351 N N . SER A 1 554 ? -32.844 -40.875 -12.93 1 58.53 554 SER A N 1
ATOM 4352 C CA . SER A 1 554 ? -32.531 -41.719 -14.078 1 58.53 554 SER A CA 1
ATOM 4353 C C . SER A 1 554 ? -31.016 -41.812 -14.312 1 58.53 554 SER A C 1
ATOM 4355 O O . SER A 1 554 ? -30.516 -42.812 -14.805 1 58.53 554 SER A O 1
ATOM 4357 N N . LEU A 1 555 ? -30.375 -40.781 -13.891 1 62.16 555 LEU A N 1
ATOM 4358 C CA . LEU A 1 555 ? -28.922 -40.781 -14.062 1 62.16 555 LEU A CA 1
ATOM 4359 C C . LEU A 1 555 ? -28.25 -41.75 -13.094 1 62.16 555 LEU A C 1
ATOM 4361 O O . LEU A 1 555 ? -27.188 -42.281 -13.398 1 62.16 555 LEU A O 1
ATOM 4365 N N . ASP A 1 556 ? -28.859 -41.938 -12 1 62.16 556 ASP A N 1
ATOM 4366 C CA . ASP A 1 556 ? -28.281 -42.812 -10.992 1 62.16 556 ASP A CA 1
ATOM 4367 C C . ASP A 1 556 ? -28.266 -44.281 -11.484 1 62.16 556 ASP A C 1
ATOM 4369 O O . ASP A 1 556 ? -27.547 -45.125 -10.938 1 62.16 556 ASP A O 1
ATOM 4373 N N . ARG A 1 557 ? -29.078 -44.438 -12.547 1 69.5 557 ARG A N 1
ATOM 4374 C CA . ARG A 1 557 ? -29.188 -45.812 -13.086 1 69.5 557 ARG A CA 1
ATOM 4375 C C . ARG A 1 557 ? -28.078 -46.094 -14.102 1 69.5 557 ARG A C 1
ATOM 4377 O O . ARG A 1 557 ? -27.844 -47.219 -14.477 1 69.5 557 ARG A O 1
ATOM 4384 N N . LEU A 1 558 ? -27.312 -44.938 -14.43 1 69.75 558 LEU A N 1
ATOM 4385 C CA . LEU A 1 558 ? -26.234 -45.094 -15.414 1 69.75 558 LEU A CA 1
ATOM 4386 C C . LEU A 1 558 ? -24.969 -45.625 -14.766 1 69.75 558 LEU A C 1
ATOM 4388 O O . LEU A 1 558 ? -24.75 -45.438 -13.562 1 69.75 558 LEU A O 1
ATOM 4392 N N . PRO A 1 559 ? -24.281 -46.5 -15.633 1 68.12 559 PRO A N 1
ATOM 4393 C CA . PRO A 1 559 ? -22.984 -46.906 -15.086 1 68.12 559 PRO A CA 1
ATOM 4394 C C . PRO A 1 559 ? -22.109 -45.75 -14.648 1 68.12 559 PRO A C 1
ATOM 4396 O O . PRO A 1 559 ? -22.172 -44.656 -15.25 1 68.12 559 PRO A O 1
ATOM 4399 N N . GLY A 1 560 ? -21.453 -45.844 -13.672 1 66.88 560 GLY A N 1
ATOM 4400 C CA . GLY A 1 560 ? -20.672 -44.812 -13.016 1 66.88 560 GLY A CA 1
ATOM 4401 C C . GLY A 1 560 ? -19.797 -44.031 -13.984 1 66.88 560 GLY A C 1
ATOM 4402 O O . GLY A 1 560 ? -19.703 -42.812 -13.891 1 66.88 560 GLY A O 1
ATOM 4403 N N . LEU A 1 561 ? -19.188 -44.781 -14.883 1 68.94 561 LEU A N 1
ATOM 4404 C CA . LEU A 1 561 ? -18.266 -44.125 -15.812 1 68.94 561 LEU A CA 1
ATOM 4405 C C . LEU A 1 561 ? -19.016 -43.219 -16.781 1 68.94 561 LEU A C 1
ATOM 4407 O O . LEU A 1 561 ? -18.578 -42.094 -17.062 1 68.94 561 LEU A O 1
ATOM 4411 N N . VAL A 1 562 ? -20.141 -43.75 -17.266 1 70.88 562 VAL A N 1
ATOM 4412 C CA . VAL A 1 562 ? -20.938 -43 -18.219 1 70.88 562 VAL A CA 1
ATOM 4413 C C . VAL A 1 562 ? -21.531 -41.75 -17.547 1 70.88 562 VAL A C 1
ATOM 4415 O O . VAL A 1 562 ? -21.516 -40.656 -18.109 1 70.88 562 VAL A O 1
ATOM 4418 N N . HIS A 1 563 ? -21.922 -42.062 -16.375 1 69.5 563 HIS A N 1
ATOM 4419 C CA . HIS A 1 563 ? -22.453 -40.969 -15.578 1 69.5 563 HIS A CA 1
ATOM 4420 C C . HIS A 1 563 ? -21.391 -39.906 -15.305 1 69.5 563 HIS A C 1
ATOM 4422 O O . HIS A 1 563 ? -21.641 -38.719 -15.391 1 69.5 563 HIS A O 1
ATOM 4428 N N . GLY A 1 564 ? -20.297 -40.375 -15.031 1 70.25 564 GLY A N 1
ATOM 4429 C CA . GLY A 1 564 ? -19.188 -39.5 -14.727 1 70.25 564 GLY A CA 1
ATOM 4430 C C . GLY A 1 564 ? -18.812 -38.594 -15.898 1 70.25 564 GLY A C 1
ATOM 4431 O O . GLY A 1 564 ? -18.562 -37.406 -15.719 1 70.25 564 GLY A O 1
ATOM 4432 N N . HIS A 1 565 ? -18.812 -39.156 -17.031 1 71.81 565 HIS A N 1
ATOM 4433 C CA . HIS A 1 565 ? -18.469 -38.406 -18.219 1 71.81 565 HIS A CA 1
ATOM 4434 C C . HIS A 1 565 ? -19.5 -37.312 -18.484 1 71.81 565 HIS A C 1
ATOM 4436 O O . HIS A 1 565 ? -19.125 -36.156 -18.766 1 71.81 565 HIS A O 1
ATOM 4442 N N . PHE A 1 566 ? -20.594 -37.719 -18.391 1 71.19 566 PHE A N 1
ATOM 4443 C CA . PHE A 1 566 ? -21.656 -36.75 -18.656 1 71.19 566 PHE A CA 1
ATOM 4444 C C . PHE A 1 566 ? -21.625 -35.656 -17.625 1 71.19 566 PHE A C 1
ATOM 4446 O O . PHE A 1 566 ? -21.719 -34.469 -17.984 1 71.19 566 PHE A O 1
ATOM 4453 N N . ALA A 1 567 ? -21.5 -36.094 -16.438 1 70.81 567 ALA A N 1
ATOM 4454 C CA . ALA A 1 567 ? -21.484 -35.094 -15.359 1 70.81 567 ALA A CA 1
ATOM 4455 C C . ALA A 1 567 ? -20.281 -34.188 -15.477 1 70.81 567 ALA A C 1
ATOM 4457 O O . ALA A 1 567 ? -20.406 -32.969 -15.289 1 70.81 567 ALA A O 1
ATOM 4458 N N . SER A 1 568 ? -19.156 -34.688 -15.758 1 73.06 568 SER A N 1
ATOM 4459 C CA . SER A 1 568 ? -17.953 -33.875 -15.914 1 73.06 568 SER A CA 1
ATOM 4460 C C . SER A 1 568 ? -18.109 -32.875 -17.047 1 73.06 568 SER A C 1
ATOM 4462 O O . SER A 1 568 ? -17.719 -31.719 -16.922 1 73.06 568 SER A O 1
ATOM 4464 N N . SER A 1 569 ? -18.719 -33.375 -18.125 1 71.88 569 SER A N 1
ATOM 4465 C CA . SER A 1 569 ? -18.953 -32.5 -19.281 1 71.88 569 SER A CA 1
ATOM 4466 C C . SER A 1 569 ? -19.938 -31.391 -18.938 1 71.88 569 SER A C 1
ATOM 4468 O O . SER A 1 569 ? -19.781 -30.25 -19.375 1 71.88 569 SER A O 1
ATOM 4470 N N . ALA A 1 570 ? -20.859 -31.781 -18.188 1 69.38 570 ALA A N 1
ATOM 4471 C CA . ALA A 1 570 ? -21.859 -30.781 -17.781 1 69.38 570 ALA A CA 1
ATOM 4472 C C . ALA A 1 570 ? -21.234 -29.734 -16.875 1 69.38 570 ALA A C 1
ATOM 4474 O O . ALA A 1 570 ? -21.5 -28.531 -17.016 1 69.38 570 ALA A O 1
ATOM 4475 N N . VAL A 1 571 ? -20.391 -30.219 -16.016 1 73.12 571 VAL A N 1
ATOM 4476 C CA . VAL A 1 571 ? -19.719 -29.297 -15.094 1 73.12 571 VAL A CA 1
ATOM 4477 C C . VAL A 1 571 ? -18.844 -28.328 -15.883 1 73.12 571 VAL A C 1
ATOM 4479 O O . VAL A 1 571 ? -18.828 -27.125 -15.602 1 73.12 571 VAL A O 1
ATOM 4482 N N . GLN A 1 572 ? -18.203 -28.797 -16.828 1 70.5 572 GLN A N 1
ATOM 4483 C CA . GLN A 1 572 ? -17.328 -27.938 -17.625 1 70.5 572 GLN A CA 1
ATOM 4484 C C . GLN A 1 572 ? -18.141 -26.922 -18.422 1 70.5 572 GLN A C 1
ATOM 4486 O O . GLN A 1 572 ? -17.75 -25.75 -18.5 1 70.5 572 GLN A O 1
ATOM 4491 N N . ALA A 1 573 ? -19.156 -27.406 -18.953 1 70.56 573 ALA A N 1
ATOM 4492 C CA . ALA A 1 573 ? -20.016 -26.516 -19.719 1 70.56 573 ALA A CA 1
ATOM 4493 C C . ALA A 1 573 ? -20.594 -25.406 -18.828 1 70.56 573 ALA A C 1
ATOM 4495 O O . ALA A 1 573 ? -20.625 -24.234 -19.203 1 70.56 573 ALA A O 1
ATOM 4496 N N . LEU A 1 574 ? -21.031 -25.875 -17.719 1 69.94 574 LEU A N 1
ATOM 4497 C CA . LEU A 1 574 ? -21.562 -24.906 -16.766 1 69.94 574 LEU A CA 1
ATOM 4498 C C . LEU A 1 574 ? -20.5 -23.891 -1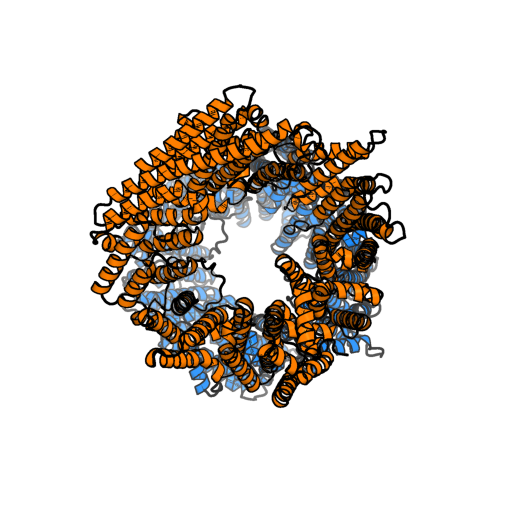6.375 1 69.94 574 LEU A C 1
ATOM 4500 O O . LEU A 1 574 ? -20.781 -22.703 -16.281 1 69.94 574 LEU A O 1
ATOM 4504 N N . GLY A 1 575 ? -19.344 -24.375 -16.156 1 70.06 575 GLY A N 1
ATOM 4505 C CA . GLY A 1 575 ? -18.234 -23.484 -15.812 1 70.06 575 GLY A CA 1
ATOM 4506 C C . GLY A 1 575 ? -17.953 -22.453 -16.875 1 70.06 575 GLY A C 1
ATOM 4507 O O . GLY A 1 575 ? -17.75 -21.281 -16.562 1 70.06 575 GLY A O 1
ATOM 4508 N N . THR A 1 576 ? -18 -22.797 -18.078 1 66.56 576 THR A N 1
ATOM 4509 C CA . THR A 1 576 ? -17.703 -21.906 -19.188 1 66.56 576 THR A CA 1
ATOM 4510 C C . THR A 1 576 ? -18.828 -20.875 -19.359 1 66.56 576 THR A C 1
ATOM 4512 O O . THR A 1 576 ? -18.562 -19.703 -19.625 1 66.56 576 THR A O 1
ATOM 4515 N N . VAL A 1 577 ? -20 -21.297 -19.25 1 65.38 577 VAL A N 1
ATOM 4516 C CA . VAL A 1 577 ? -21.125 -20.375 -19.359 1 65.38 577 VAL A CA 1
ATOM 4517 C C . VAL A 1 577 ? -21.031 -19.312 -18.266 1 65.38 577 VAL A C 1
ATOM 4519 O O . VAL A 1 577 ? -21.266 -18.141 -18.516 1 65.38 577 VAL A O 1
ATOM 4522 N N . LEU A 1 578 ? -20.703 -19.828 -17.203 1 65.44 578 LEU A N 1
ATOM 4523 C CA . LEU A 1 578 ? -20.562 -18.891 -16.094 1 65.44 578 LEU A CA 1
ATOM 4524 C C . LEU A 1 578 ? -19.438 -17.891 -16.359 1 65.44 578 LEU A C 1
ATOM 4526 O O . LEU A 1 578 ? -19.609 -16.688 -16.141 1 65.44 578 LEU A O 1
ATOM 4530 N N . ALA A 1 579 ? -18.312 -18.391 -16.688 1 62.5 579 ALA A N 1
ATOM 4531 C CA . ALA A 1 579 ? -17.172 -17.516 -16.969 1 62.5 579 ALA A CA 1
ATOM 4532 C C . ALA A 1 579 ? -17.547 -16.438 -17.984 1 62.5 579 ALA A C 1
ATOM 4534 O O . ALA A 1 579 ? -17.172 -15.273 -17.844 1 62.5 579 ALA A O 1
ATOM 4535 N N . LYS A 1 580 ? -18.344 -16.797 -18.906 1 60.91 580 LYS A N 1
ATOM 4536 C CA . LYS A 1 580 ? -18.75 -15.867 -19.953 1 60.91 580 LYS A CA 1
ATOM 4537 C C . LYS A 1 580 ? -19.797 -14.883 -19.453 1 60.91 580 LYS A C 1
ATOM 4539 O O . LYS A 1 580 ? -19.797 -13.711 -19.812 1 60.91 580 LYS A O 1
ATOM 4544 N N . THR A 1 581 ? -20.594 -15.406 -18.625 1 59 581 THR A N 1
ATOM 4545 C CA . THR A 1 581 ? -21.594 -14.539 -18.031 1 59 581 THR A CA 1
ATOM 4546 C C . THR A 1 581 ? -20.953 -13.492 -17.141 1 59 581 THR A C 1
ATOM 4548 O O . THR A 1 581 ? -21.312 -12.312 -17.188 1 59 581 THR A O 1
ATOM 4551 N N . VAL A 1 582 ? -20.094 -13.953 -16.359 1 60.25 582 VAL A N 1
ATOM 4552 C CA . VAL A 1 582 ? -19.391 -13.031 -15.477 1 60.25 582 VAL A CA 1
ATOM 4553 C C . VAL A 1 582 ? -18.609 -12.016 -16.312 1 60.25 582 VAL A C 1
ATOM 4555 O O . VAL A 1 582 ? -18.609 -10.82 -16 1 60.25 582 VAL A O 1
ATOM 4558 N N . SER A 1 583 ? -17.906 -12.477 -17.297 1 57.41 583 SER A N 1
ATOM 4559 C CA . SER A 1 583 ? -17.125 -11.594 -18.156 1 57.41 583 SER A CA 1
ATOM 4560 C C . SER A 1 583 ? -18.016 -10.57 -18.859 1 57.41 583 SER A C 1
ATOM 4562 O O . SER A 1 583 ? -17.656 -9.398 -18.969 1 57.41 583 SER A O 1
ATOM 4564 N N . VAL A 1 584 ? -19.078 -11.016 -19.344 1 54.47 584 VAL A N 1
ATOM 4565 C CA . VAL A 1 584 ? -19.984 -10.141 -20.078 1 54.47 584 VAL A CA 1
ATOM 4566 C C . VAL A 1 584 ? -20.734 -9.227 -19.125 1 54.47 584 VAL A C 1
ATOM 4568 O O . VAL A 1 584 ? -20.859 -8.023 -19.375 1 54.47 584 VAL A O 1
ATOM 4571 N N . TYR A 1 585 ? -21.219 -9.828 -18.125 1 52.5 585 TYR A N 1
ATOM 4572 C CA . TYR A 1 585 ? -22.094 -9.062 -17.234 1 52.5 585 TYR A CA 1
ATOM 4573 C C . TYR A 1 585 ? -21.266 -8.234 -16.25 1 52.5 585 TYR A C 1
ATOM 4575 O O . TYR A 1 585 ? -21.656 -7.117 -15.891 1 52.5 585 TYR A O 1
ATOM 4583 N N . VAL A 1 586 ? -20.344 -8.82 -15.727 1 51.38 586 VAL A N 1
ATOM 4584 C CA . VAL A 1 586 ? -19.688 -8.156 -14.609 1 51.38 586 VAL A CA 1
ATOM 4585 C C . VAL A 1 586 ? -18.594 -7.23 -15.125 1 51.38 586 VAL A C 1
ATOM 4587 O O . VAL A 1 586 ? -18.484 -6.086 -14.68 1 51.38 586 VAL A O 1
ATOM 4590 N N . HIS A 1 587 ? -17.75 -7.758 -15.945 1 48.06 587 HIS A N 1
ATOM 4591 C CA . HIS A 1 587 ? -16.578 -6.965 -16.312 1 48.06 587 HIS A CA 1
ATOM 4592 C C . HIS A 1 587 ? -16.906 -5.996 -17.453 1 48.06 587 HIS A C 1
ATOM 4594 O O . HIS A 1 587 ? -16.391 -4.871 -17.469 1 48.06 587 HIS A O 1
ATOM 4600 N N . SER A 1 588 ? -17.547 -6.562 -18.438 1 47.34 588 SER A N 1
ATOM 4601 C CA . SER A 1 588 ? -17.828 -5.637 -19.547 1 47.34 588 SER A CA 1
ATOM 4602 C C . SER A 1 588 ? -19.062 -4.793 -19.266 1 47.34 588 SER A C 1
ATOM 4604 O O . SER A 1 588 ? -20.141 -5.324 -18.984 1 47.34 588 SER A O 1
ATOM 4606 N N . ASN A 1 589 ? -19.109 -4.07 -18.156 1 42.66 589 ASN A N 1
ATOM 4607 C CA . ASN A 1 589 ? -20.203 -3.156 -17.875 1 42.66 589 ASN A CA 1
ATOM 4608 C C . ASN A 1 589 ? -21.297 -3.227 -18.938 1 42.66 589 ASN A C 1
ATOM 4610 O O . ASN A 1 589 ? -22.047 -2.27 -19.141 1 42.66 589 ASN A O 1
ATOM 4614 N N . ARG A 1 590 ? -21.234 -3.975 -19.875 1 43.66 590 ARG A N 1
ATOM 4615 C CA . ARG A 1 590 ? -22.125 -3.945 -21.031 1 43.66 590 ARG A CA 1
ATOM 4616 C C . ARG A 1 590 ? -23.453 -4.625 -20.703 1 43.66 590 ARG A C 1
ATOM 4618 O O . ARG A 1 590 ? -23.703 -5.754 -21.141 1 43.66 590 ARG A O 1
ATOM 4625 N N . LYS A 1 591 ? -23.938 -4.434 -19.547 1 48.09 591 LYS A N 1
ATOM 4626 C CA . LYS A 1 591 ? -25.281 -4.887 -19.203 1 48.09 591 LYS A CA 1
ATOM 4627 C C . LYS A 1 591 ? -26.125 -5.066 -20.453 1 48.09 591 LYS A C 1
ATOM 4629 O O . LYS A 1 591 ? -27.109 -5.82 -20.453 1 48.09 591 LYS A O 1
ATOM 4634 N N . THR A 1 592 ? -25.828 -4.27 -21.375 1 50.34 592 THR A N 1
ATOM 4635 C CA . THR A 1 592 ? -26.719 -4.074 -22.516 1 50.34 592 THR A CA 1
ATOM 4636 C C . THR A 1 592 ? -26.156 -4.777 -23.75 1 50.34 592 THR A C 1
ATOM 4638 O O . THR A 1 592 ? -26.266 -4.254 -24.859 1 50.34 592 THR A O 1
ATOM 4641 N N . SER A 1 593 ? -25.359 -5.762 -23.438 1 51.62 593 SER A N 1
ATOM 4642 C CA . SER A 1 593 ? -24.938 -6.305 -24.734 1 51.62 593 SER A CA 1
ATOM 4643 C C . SER A 1 593 ? -26.109 -6.891 -25.5 1 51.62 593 SER A C 1
ATOM 4645 O O . SER A 1 593 ? -27.094 -7.332 -24.906 1 51.62 593 SER A O 1
ATOM 4647 N N . ALA A 1 594 ? -26.141 -6.594 -26.734 1 57.5 594 ALA A N 1
ATOM 4648 C CA . ALA A 1 594 ? -27.188 -7.07 -27.641 1 57.5 594 ALA A CA 1
ATOM 4649 C C . ALA A 1 594 ? -27.453 -8.562 -27.438 1 57.5 594 ALA A C 1
ATOM 4651 O O . ALA A 1 594 ? -28.594 -9.008 -27.531 1 57.5 594 ALA A O 1
ATOM 4652 N N . PHE A 1 595 ? -26.422 -9.242 -26.922 1 60.66 595 PHE A N 1
ATOM 4653 C CA . PHE A 1 595 ? -26.547 -10.68 -26.734 1 60.66 595 PHE A CA 1
ATOM 4654 C C . PHE A 1 595 ? -27.391 -11 -25.516 1 60.66 595 PHE A C 1
ATOM 4656 O O . PHE A 1 595 ? -28.312 -11.828 -25.578 1 60.66 595 PHE A O 1
ATOM 4663 N N . VAL A 1 596 ? -27.125 -10.375 -24.438 1 62.88 596 VAL A N 1
ATOM 4664 C CA . VAL A 1 596 ? -27.844 -10.648 -23.203 1 62.88 596 VAL A CA 1
ATOM 4665 C C . VAL A 1 596 ? -29.297 -10.227 -23.328 1 62.88 596 VAL A C 1
ATOM 4667 O O . VAL A 1 596 ? -30.203 -10.906 -22.828 1 62.88 596 VAL A O 1
ATOM 4670 N N . GLU A 1 597 ? -29.359 -9.203 -24.094 1 65 597 GLU A N 1
ATOM 4671 C CA . GLU A 1 597 ? -30.719 -8.742 -24.312 1 65 597 GLU A CA 1
ATOM 4672 C C . GLU A 1 597 ? -31.516 -9.742 -25.156 1 65 597 GLU A C 1
ATOM 4674 O O . GLU A 1 597 ? -32.688 -10 -24.875 1 65 597 GLU A O 1
ATOM 4679 N N . GLN A 1 598 ? -30.828 -10.289 -26.141 1 67 598 GLN A N 1
ATOM 4680 C CA . GLN A 1 598 ? -31.484 -11.273 -27 1 67 598 GLN A CA 1
ATOM 4681 C C . GLN A 1 598 ? -31.766 -12.562 -26.234 1 67 598 GLN A C 1
ATOM 4683 O O . GLN A 1 598 ? -32.844 -13.172 -26.406 1 67 598 GLN A O 1
ATOM 4688 N N . LEU A 1 599 ? -30.875 -12.852 -25.438 1 69.31 599 LEU A N 1
ATOM 4689 C CA . LEU A 1 599 ? -31.062 -14.062 -24.641 1 69.31 599 LEU A CA 1
ATOM 4690 C C . LEU A 1 599 ? -32.188 -13.891 -23.641 1 69.31 599 LEU A C 1
ATOM 4692 O O . LEU A 1 599 ? -33 -14.797 -23.453 1 69.31 599 LEU A O 1
ATOM 4696 N N . ASN A 1 600 ? -32.188 -12.805 -23.031 1 71.19 600 ASN A N 1
ATOM 4697 C CA . ASN A 1 600 ? -33.281 -12.508 -22.094 1 71.19 600 ASN A CA 1
ATOM 4698 C C . ASN A 1 600 ? -34.625 -12.562 -22.781 1 71.19 600 ASN A C 1
ATOM 4700 O O . ASN A 1 600 ? -35.562 -13.148 -22.234 1 71.19 600 ASN A O 1
ATOM 4704 N N . ALA A 1 601 ? -34.594 -11.953 -23.953 1 71.19 601 ALA A N 1
ATOM 4705 C CA . ALA A 1 601 ? -35.844 -11.906 -24.703 1 71.19 601 ALA A CA 1
ATOM 4706 C C . ALA A 1 601 ? -36.312 -13.312 -25.078 1 71.19 601 ALA A C 1
ATOM 4708 O O . ALA A 1 601 ? -37.469 -13.641 -24.938 1 71.19 601 ALA A O 1
ATOM 4709 N N . ARG A 1 602 ? -35.375 -14.172 -25.453 1 71.25 602 ARG A N 1
ATOM 4710 C CA . ARG A 1 602 ? -35.719 -15.523 -25.875 1 71.25 602 ARG A CA 1
ATOM 4711 C C . ARG A 1 602 ? -36.156 -16.391 -24.703 1 71.25 602 ARG A C 1
ATOM 4713 O O . ARG A 1 602 ? -37.062 -17.188 -24.812 1 71.25 602 ARG A O 1
ATOM 4720 N N . LEU A 1 603 ? -35.562 -16.266 -23.672 1 74.69 603 LEU A N 1
ATOM 4721 C CA . LEU A 1 603 ? -35.906 -17.031 -22.469 1 74.69 603 LEU A CA 1
ATOM 4722 C C . LEU A 1 603 ? -37.25 -16.625 -21.922 1 74.69 603 LEU A C 1
ATOM 4724 O O . LEU A 1 603 ? -38 -17.469 -21.438 1 74.69 603 LEU A O 1
ATOM 4728 N N . ARG A 1 604 ? -37.562 -15.406 -22.078 1 75.62 604 ARG A N 1
ATOM 4729 C CA . ARG A 1 604 ? -38.875 -14.922 -21.672 1 75.62 604 ARG A CA 1
ATOM 4730 C C . ARG A 1 604 ? -39.938 -15.453 -22.609 1 75.62 604 ARG A C 1
ATOM 4732 O O . ARG A 1 604 ? -41.031 -15.836 -22.156 1 75.62 604 ARG A O 1
ATOM 4739 N N . GLN A 1 605 ? -39.531 -15.445 -23.812 1 71.56 605 GLN A N 1
ATOM 4740 C CA . GLN A 1 605 ? -40.469 -15.938 -24.828 1 71.56 605 GLN A CA 1
ATOM 4741 C C . GLN A 1 605 ? -40.781 -17.422 -24.609 1 71.56 605 GLN A C 1
ATOM 4743 O O . GLN A 1 605 ? -41.906 -17.859 -24.797 1 71.56 605 GLN A O 1
ATOM 4748 N N . CYS A 1 606 ? -39.781 -18.094 -24.125 1 65.69 606 CYS A N 1
ATOM 4749 C CA . CYS A 1 606 ? -39.938 -19.516 -23.906 1 65.69 606 CYS A CA 1
ATOM 4750 C C . CYS A 1 606 ? -40.562 -19.781 -22.531 1 65.69 606 CYS A C 1
ATOM 4752 O O . CYS A 1 606 ? -40.719 -20.938 -22.141 1 65.69 606 CYS A O 1
ATOM 4754 N N . GLU A 1 607 ? -40.875 -18.781 -21.703 1 64.12 607 GLU A N 1
ATOM 4755 C CA . GLU A 1 607 ? -41.531 -18.828 -20.406 1 64.12 607 GLU A CA 1
ATOM 4756 C C . GLU A 1 607 ? -40.656 -19.484 -19.359 1 64.12 607 GLU A C 1
ATOM 4758 O O . GLU A 1 607 ? -41.125 -20.125 -18.422 1 64.12 607 GLU A O 1
ATOM 4763 N N . GLU A 1 608 ? -39.406 -19.484 -19.688 1 66.94 608 GLU A N 1
ATOM 4764 C CA . GLU A 1 608 ? -38.469 -20.078 -18.734 1 66.94 608 GLU A CA 1
ATOM 4765 C C . GLU A 1 608 ? -38.031 -19.062 -17.688 1 66.94 608 GLU A C 1
ATOM 4767 O O . GLU A 1 608 ? -37.625 -19.438 -16.578 1 66.94 608 GLU A O 1
ATOM 4772 N N . MET A 1 609 ? -38.094 -17.844 -18.078 1 73.75 609 MET A N 1
ATOM 4773 C CA . MET A 1 609 ? -37.688 -16.766 -17.172 1 73.75 609 MET A CA 1
ATOM 4774 C C . MET A 1 609 ? -38.844 -15.797 -16.906 1 73.75 609 MET A C 1
ATOM 4776 O O . MET A 1 609 ? -39.625 -15.492 -17.812 1 73.75 609 MET A O 1
ATOM 4780 N N . ASP A 1 610 ? -38.938 -15.484 -15.656 1 67.25 610 ASP A N 1
ATOM 4781 C CA . ASP A 1 610 ? -39.969 -14.523 -15.297 1 67.25 610 ASP A CA 1
ATOM 4782 C C . ASP A 1 610 ? -39.688 -13.156 -15.922 1 67.25 610 ASP A C 1
ATOM 4784 O O . ASP A 1 610 ? -38.562 -12.852 -16.312 1 67.25 610 ASP A O 1
ATOM 4788 N N . ALA A 1 611 ? -40.781 -12.438 -16.125 1 63.84 611 ALA A N 1
ATOM 4789 C CA . ALA A 1 611 ? -40.75 -11.133 -16.781 1 63.84 611 ALA A CA 1
ATOM 4790 C C . ALA A 1 611 ? -39.719 -10.219 -16.109 1 63.84 611 ALA A C 1
ATOM 4792 O O . ALA A 1 611 ? -39.062 -9.414 -16.781 1 63.84 611 ALA A O 1
ATOM 4793 N N . ALA A 1 612 ? -39.469 -10.359 -14.758 1 66.44 612 ALA A N 1
ATOM 4794 C CA . ALA A 1 612 ? -38.594 -9.445 -14.031 1 66.44 612 ALA A CA 1
ATOM 4795 C C . ALA A 1 612 ? -37.188 -10.062 -13.836 1 66.44 612 ALA A C 1
ATOM 4797 O O . ALA A 1 612 ? -36.281 -9.406 -13.328 1 66.44 612 ALA A O 1
ATOM 4798 N N . GLY A 1 613 ? -37.062 -11.242 -14.586 1 68.81 613 GLY A N 1
ATOM 4799 C CA . GLY A 1 613 ? -35.812 -11.945 -14.281 1 68.81 613 GLY A CA 1
ATOM 4800 C C . GLY A 1 613 ? -34.688 -11.602 -15.234 1 68.81 613 GLY A C 1
ATOM 4801 O O . GLY A 1 613 ? -34.938 -11.094 -16.328 1 68.81 613 GLY A O 1
ATOM 4802 N N . THR A 1 614 ? -33.469 -11.516 -14.648 1 72.69 614 THR A N 1
ATOM 4803 C CA . THR A 1 614 ? -32.281 -11.328 -15.477 1 72.69 614 THR A CA 1
ATOM 4804 C C . THR A 1 614 ? -31.594 -12.656 -15.766 1 72.69 614 THR A C 1
ATOM 4806 O O . THR A 1 614 ? -31.703 -13.594 -14.969 1 72.69 614 THR A O 1
ATOM 4809 N N . PHE A 1 615 ? -31.047 -12.828 -16.953 1 73.44 615 PHE A N 1
ATOM 4810 C CA . PHE A 1 615 ? -30.391 -14.062 -17.359 1 73.44 615 PHE A CA 1
ATOM 4811 C C . PHE A 1 615 ? -29.422 -14.547 -16.281 1 73.44 615 PHE A C 1
ATOM 4813 O O . PHE A 1 615 ? -29.359 -15.75 -16 1 73.44 615 PHE A O 1
ATOM 4820 N N . GLY A 1 616 ? -28.75 -13.609 -15.703 1 71.56 616 GLY A N 1
ATOM 4821 C CA . GLY A 1 616 ? -27.797 -13.992 -14.688 1 71.56 616 GLY A CA 1
ATOM 4822 C C . GLY A 1 616 ? -28.422 -14.758 -13.531 1 71.56 616 GLY A C 1
ATOM 4823 O O . GLY A 1 616 ? -27.906 -15.812 -13.141 1 71.56 616 GLY A O 1
ATOM 4824 N N . VAL A 1 617 ? -29.484 -14.297 -13.109 1 78.31 617 VAL A N 1
ATOM 4825 C CA . VAL A 1 617 ? -30.156 -14.914 -11.969 1 78.31 617 VAL A CA 1
ATOM 4826 C C . VAL A 1 617 ? -30.734 -16.266 -12.391 1 78.31 617 VAL A C 1
ATOM 4828 O O . VAL A 1 617 ? -30.641 -17.25 -11.641 1 78.31 617 VAL A O 1
ATOM 4831 N N . TYR A 1 618 ? -31.234 -16.281 -13.57 1 78.81 618 TYR A N 1
ATOM 4832 C CA . TYR A 1 618 ? -31.812 -17.516 -14.086 1 78.81 618 TYR A CA 1
ATOM 4833 C C . TYR A 1 618 ? -30.734 -18.594 -14.242 1 78.81 618 TYR A C 1
ATOM 4835 O O . TYR A 1 618 ? -30.922 -19.734 -13.828 1 78.81 618 TYR A O 1
ATOM 4843 N N . PHE A 1 619 ? -29.703 -18.266 -14.805 1 77.44 619 PHE A N 1
ATOM 4844 C CA . PHE A 1 619 ? -28.641 -19.234 -15.055 1 77.44 619 PHE A CA 1
ATOM 4845 C C . PHE A 1 619 ? -28.062 -19.766 -13.75 1 77.44 619 PHE A C 1
ATOM 4847 O O . PHE A 1 619 ? -27.875 -20.969 -13.602 1 77.44 619 PHE A O 1
ATOM 4854 N N . VAL A 1 620 ? -27.734 -18.922 -12.867 1 80.5 620 VAL A N 1
ATOM 4855 C CA . VAL A 1 620 ? -27.141 -19.359 -11.609 1 80.5 620 VAL A CA 1
ATOM 4856 C C . VAL A 1 620 ? -28.094 -20.281 -10.867 1 80.5 620 VAL A C 1
ATOM 4858 O O . VAL A 1 620 ? -27.672 -21.266 -10.258 1 80.5 620 VAL A O 1
ATOM 4861 N N . ASN A 1 621 ? -29.312 -19.984 -10.977 1 81.06 621 ASN A N 1
ATOM 4862 C CA . ASN A 1 621 ? -30.297 -20.844 -10.344 1 81.06 621 ASN A CA 1
ATOM 4863 C C . ASN A 1 621 ? -30.281 -22.25 -10.93 1 81.06 621 ASN A C 1
ATOM 4865 O O . ASN A 1 621 ? -30.25 -23.234 -10.195 1 81.06 621 ASN A O 1
ATOM 4869 N N . LEU A 1 622 ? -30.25 -22.281 -12.219 1 78.25 622 LEU A N 1
ATOM 4870 C CA . LEU A 1 622 ? -30.234 -23.562 -12.906 1 78.25 622 LEU A CA 1
ATOM 4871 C C . LEU A 1 622 ? -28.922 -24.312 -12.648 1 78.25 622 LEU A C 1
ATOM 4873 O O . LEU A 1 622 ? -28.906 -25.531 -12.469 1 78.25 622 LEU A O 1
ATOM 4877 N N . ALA A 1 623 ? -27.906 -23.594 -12.711 1 80.19 623 ALA A N 1
ATOM 4878 C CA . ALA A 1 623 ? -26.578 -24.188 -12.523 1 80.19 623 ALA A CA 1
ATOM 4879 C C . ALA A 1 623 ? -26.453 -24.812 -11.133 1 80.19 623 ALA A C 1
ATOM 4881 O O . ALA A 1 623 ? -25.922 -25.906 -10.984 1 80.19 623 ALA A O 1
ATOM 4882 N N . VAL A 1 624 ? -26.938 -24.203 -10.141 1 83.19 624 VAL A N 1
ATOM 4883 C CA . VAL A 1 624 ? -26.828 -24.703 -8.773 1 83.19 624 VAL A CA 1
ATOM 4884 C C . VAL A 1 624 ? -27.703 -25.938 -8.594 1 83.19 624 VAL A C 1
ATOM 4886 O O . VAL A 1 624 ? -27.281 -26.906 -7.938 1 83.19 624 VAL A O 1
ATOM 4889 N N . TYR A 1 625 ? -28.812 -25.969 -9.219 1 81.12 625 TYR A N 1
ATOM 4890 C CA . TYR A 1 625 ? -29.672 -27.141 -9.148 1 81.12 625 TYR A CA 1
ATOM 4891 C C . TYR A 1 625 ? -29.031 -28.344 -9.836 1 81.12 625 TYR A C 1
ATOM 4893 O O . TYR A 1 625 ? -29.141 -29.469 -9.367 1 81.12 625 TYR A O 1
ATOM 4901 N N . THR A 1 626 ? -28.375 -28.062 -10.922 1 78.94 626 THR A N 1
ATOM 4902 C CA . THR A 1 626 ? -27.688 -29.141 -11.633 1 78.94 626 THR A CA 1
ATOM 4903 C C . THR A 1 626 ? -26.547 -29.703 -10.789 1 78.94 626 THR A C 1
ATOM 4905 O O . THR A 1 626 ? -26.391 -30.922 -10.688 1 78.94 626 THR A O 1
ATOM 4908 N N . LEU A 1 627 ? -25.812 -28.844 -10.234 1 82.38 627 LEU A N 1
ATOM 4909 C CA . LEU A 1 627 ? -24.719 -29.281 -9.375 1 82.38 627 LEU A CA 1
ATOM 4910 C C . LEU A 1 627 ? -25.266 -30.062 -8.172 1 82.38 627 LEU A C 1
ATOM 4912 O O . LEU A 1 627 ? -24.656 -31.062 -7.762 1 82.38 627 LEU A O 1
ATOM 4916 N N . TRP A 1 628 ? -26.406 -29.625 -7.688 1 82.94 628 TRP A N 1
ATOM 4917 C CA . TRP A 1 628 ? -27.016 -30.297 -6.551 1 82.94 628 TRP A CA 1
ATOM 4918 C C . TRP A 1 628 ? -27.438 -31.719 -6.914 1 82.94 628 TRP A C 1
ATOM 4920 O O . TRP A 1 628 ? -27.234 -32.656 -6.129 1 82.94 628 TRP A O 1
ATOM 4930 N N . ALA A 1 629 ? -27.859 -31.859 -8.094 1 79.31 629 ALA A N 1
ATOM 4931 C CA . ALA A 1 629 ? -28.25 -33.188 -8.57 1 79.31 629 ALA A CA 1
ATOM 4932 C C . ALA A 1 629 ? -27.047 -34.094 -8.719 1 79.31 629 ALA A C 1
ATOM 4934 O O . ALA A 1 629 ? -27.109 -35.281 -8.391 1 79.31 629 ALA A O 1
ATOM 4935 N N . MET A 1 630 ? -26.047 -33.531 -9.109 1 77.88 630 MET A N 1
ATOM 4936 C CA . MET A 1 630 ? -24.812 -34.281 -9.258 1 77.88 630 MET A CA 1
ATOM 4937 C C . MET A 1 630 ? -24.25 -34.688 -7.898 1 77.88 630 MET A C 1
ATOM 4939 O O . MET A 1 630 ? -23.75 -35.812 -7.734 1 77.88 630 MET A O 1
ATOM 4943 N N . LEU A 1 631 ? -24.375 -33.844 -6.941 1 84.06 631 LEU A N 1
ATOM 4944 C CA . LEU A 1 631 ? -23.844 -34.094 -5.609 1 84.06 631 LEU A CA 1
ATOM 4945 C C . LEU A 1 631 ? -24.672 -35.188 -4.898 1 84.06 631 LEU A C 1
ATOM 4947 O O . LEU A 1 631 ? -24.141 -35.938 -4.09 1 84.06 631 LEU A O 1
ATOM 4951 N N . ASN A 1 632 ? -25.891 -35.312 -5.277 1 82.06 632 ASN A N 1
ATOM 4952 C CA . ASN A 1 632 ? -26.781 -36.25 -4.609 1 82.06 632 ASN A CA 1
ATOM 4953 C C . ASN A 1 632 ? -26.781 -37.594 -5.32 1 82.06 632 ASN A C 1
ATOM 4955 O O . ASN A 1 632 ? -27.281 -38.594 -4.781 1 82.06 632 ASN A O 1
ATOM 4959 N N . ALA A 1 633 ? -26.078 -37.625 -6.414 1 76.75 633 ALA A N 1
ATOM 4960 C CA . ALA A 1 633 ? -26.062 -38.875 -7.168 1 76.75 633 ALA A CA 1
ATOM 4961 C C . ALA A 1 633 ? -25.203 -39.938 -6.461 1 76.75 633 ALA A C 1
ATOM 4963 O O . ALA A 1 633 ? -24.109 -39.625 -5.996 1 76.75 633 ALA A O 1
ATOM 4964 N N . THR A 1 634 ? -25.688 -41.062 -6.195 1 74.12 634 THR A N 1
ATOM 4965 C CA . THR A 1 634 ? -25.016 -42.094 -5.426 1 74.12 634 THR A CA 1
ATOM 4966 C C . THR A 1 634 ? -23.953 -42.812 -6.27 1 74.12 634 THR A C 1
ATOM 4968 O O . THR A 1 634 ? -22.938 -43.25 -5.75 1 74.12 634 THR A O 1
ATOM 4971 N N . ASN A 1 635 ? -24.203 -42.938 -7.613 1 71.69 635 ASN A N 1
ATOM 4972 C CA . ASN A 1 635 ? -23.297 -43.719 -8.453 1 71.69 635 ASN A CA 1
ATOM 4973 C C . ASN A 1 635 ? -22.297 -42.812 -9.172 1 71.69 635 ASN A C 1
ATOM 4975 O O . ASN A 1 635 ? -21.875 -43.125 -10.297 1 71.69 635 ASN A O 1
ATOM 4979 N N . MET A 1 636 ? -21.891 -41.781 -8.523 1 75.44 636 MET A N 1
ATOM 4980 C CA . MET A 1 636 ? -20.938 -40.844 -9.125 1 75.44 636 MET A CA 1
ATOM 4981 C C . MET A 1 636 ? -19.562 -41 -8.484 1 75.44 636 MET A C 1
ATOM 4983 O O . MET A 1 636 ? -19.453 -41.125 -7.262 1 75.44 636 MET A O 1
ATOM 4987 N N . PRO A 1 637 ? -18.641 -41.094 -9.328 1 72.44 637 PRO A N 1
ATOM 4988 C CA . PRO A 1 637 ? -17.281 -41.156 -8.773 1 72.44 637 PRO A CA 1
ATOM 4989 C C . PRO A 1 637 ? -16.938 -39.938 -7.914 1 72.44 637 PRO A C 1
ATOM 4991 O O . PRO A 1 637 ? -17.422 -38.844 -8.172 1 72.44 637 PRO A O 1
ATOM 4994 N N . SER A 1 638 ? -16.172 -40.125 -6.98 1 78 638 SER A N 1
ATOM 4995 C CA . SER A 1 638 ? -15.812 -39.094 -6.02 1 78 638 SER A CA 1
ATOM 4996 C C . SER A 1 638 ? -15.023 -37.969 -6.695 1 78 638 SER A C 1
ATOM 4998 O O . SER A 1 638 ? -15.141 -36.812 -6.305 1 78 638 SER A O 1
ATOM 5000 N N . GLU A 1 639 ? -14.312 -38.281 -7.746 1 77.06 639 GLU A N 1
ATOM 5001 C CA . GLU A 1 639 ? -13.508 -37.281 -8.438 1 77.06 639 GLU A CA 1
ATOM 5002 C C . GLU A 1 639 ? -14.383 -36.25 -9.125 1 77.06 639 GLU A C 1
ATOM 5004 O O . GLU A 1 639 ? -14.062 -35.062 -9.133 1 77.06 639 GLU A O 1
ATOM 5009 N N . VAL A 1 640 ? -15.469 -36.75 -9.609 1 78.19 640 VAL A N 1
ATOM 5010 C CA . VAL A 1 640 ? -16.391 -35.844 -10.305 1 78.19 640 VAL A CA 1
ATOM 5011 C C . VAL A 1 640 ? -17.109 -34.969 -9.297 1 78.19 640 VAL A C 1
ATOM 5013 O O . VAL A 1 640 ? -17.375 -33.781 -9.562 1 78.19 640 VAL A O 1
ATOM 5016 N N . ARG A 1 641 ? -17.391 -35.562 -8.188 1 82.94 641 ARG A N 1
ATOM 5017 C CA . ARG A 1 641 ? -18.016 -34.781 -7.125 1 82.94 641 ARG A CA 1
ATOM 5018 C C . ARG A 1 641 ? -17.109 -33.625 -6.676 1 82.94 641 ARG A C 1
ATOM 5020 O O . ARG A 1 641 ? -17.578 -32.5 -6.465 1 82.94 641 ARG A O 1
ATOM 5027 N N . ILE A 1 642 ? -15.867 -33.938 -6.609 1 87.06 642 ILE A N 1
ATOM 5028 C CA . ILE A 1 642 ? -14.898 -32.938 -6.191 1 87.06 642 ILE A CA 1
ATOM 5029 C C . ILE A 1 642 ? -14.797 -31.844 -7.254 1 87.06 642 ILE A C 1
ATOM 5031 O O . ILE A 1 642 ? -14.711 -30.656 -6.926 1 87.06 642 ILE A O 1
ATOM 5035 N N . GLU A 1 643 ? -14.906 -32.219 -8.484 1 81.56 643 GLU A N 1
ATOM 5036 C CA . GLU A 1 643 ? -14.852 -31.234 -9.562 1 81.56 643 GLU A CA 1
ATOM 5037 C C . GLU A 1 643 ? -16.047 -30.281 -9.516 1 81.56 643 GLU A C 1
ATOM 5039 O O . GLU A 1 643 ? -15.914 -29.094 -9.75 1 81.56 643 GLU A O 1
ATOM 5044 N N . ALA A 1 644 ? -17.125 -30.906 -9.258 1 83.38 644 ALA A N 1
ATOM 5045 C CA . ALA A 1 644 ? -18.344 -30.109 -9.164 1 83.38 644 ALA A CA 1
ATOM 5046 C C . ALA A 1 644 ? -18.266 -29.109 -8.008 1 83.38 644 ALA A C 1
ATOM 5048 O O . ALA A 1 644 ? -18.625 -27.938 -8.156 1 83.38 644 ALA A O 1
ATOM 5049 N N . LEU A 1 645 ? -17.734 -29.609 -6.953 1 88.88 645 LEU A N 1
ATOM 5050 C CA . LEU A 1 645 ? -17.625 -28.75 -5.773 1 88.88 645 LEU A CA 1
ATOM 5051 C C . LEU A 1 645 ? -16.547 -27.688 -5.973 1 88.88 645 LEU A C 1
ATOM 5053 O O . LEU A 1 645 ? -16.656 -26.578 -5.453 1 88.88 645 LEU A O 1
ATOM 5057 N N . GLU A 1 646 ? -15.555 -28.016 -6.699 1 87.38 646 GLU A N 1
ATOM 5058 C CA . GLU A 1 646 ? -14.523 -27.031 -7.012 1 87.38 646 GLU A CA 1
ATOM 5059 C C . GLU A 1 646 ? -15.102 -25.891 -7.848 1 87.38 646 GLU A C 1
ATOM 5061 O O . GLU A 1 646 ? -14.734 -24.719 -7.652 1 87.38 646 GLU A O 1
ATOM 5066 N N . LEU A 1 647 ? -15.969 -26.219 -8.703 1 84.88 647 LEU A N 1
ATOM 5067 C CA . LEU A 1 647 ? -16.656 -25.188 -9.477 1 84.88 647 LEU A CA 1
ATOM 5068 C C . LEU A 1 647 ? -17.516 -24.312 -8.586 1 84.88 647 LEU A C 1
ATOM 5070 O O . LEU A 1 647 ? -17.516 -23.078 -8.711 1 84.88 647 LEU A O 1
ATOM 5074 N N . LEU A 1 648 ? -18.203 -24.969 -7.715 1 85.62 648 LEU A N 1
ATOM 5075 C CA . LEU A 1 648 ? -19.031 -24.219 -6.777 1 85.62 648 LEU A CA 1
ATOM 5076 C C . LEU A 1 648 ? -18.188 -23.312 -5.902 1 85.62 648 LEU A C 1
ATOM 5078 O O . LEU A 1 648 ? -18.578 -22.172 -5.605 1 85.62 648 LEU A O 1
ATOM 5082 N N . ASN A 1 649 ? -17.094 -23.812 -5.52 1 87.75 649 ASN A N 1
ATOM 5083 C CA . ASN A 1 649 ? -16.156 -23.031 -4.711 1 87.75 649 ASN A CA 1
ATOM 5084 C C . ASN A 1 649 ? -15.68 -21.797 -5.457 1 87.75 649 ASN A C 1
ATOM 5086 O O . ASN A 1 649 ? -15.555 -20.719 -4.867 1 87.75 649 ASN A O 1
ATOM 5090 N N . GLU A 1 650 ? -15.5 -21.875 -6.652 1 81.38 650 GLU A N 1
ATOM 5091 C CA . GLU A 1 650 ? -15.102 -20.734 -7.465 1 81.38 650 GLU A CA 1
ATOM 5092 C C . GLU A 1 650 ? -16.219 -19.688 -7.535 1 81.38 650 GLU A C 1
ATOM 5094 O O . GLU A 1 650 ? -15.945 -18.484 -7.48 1 81.38 650 GLU A O 1
ATOM 5099 N N . TRP A 1 651 ? -17.344 -20.203 -7.547 1 81.38 651 TRP A N 1
ATOM 5100 C CA . TRP A 1 651 ? -18.5 -19.328 -7.645 1 81.38 651 TRP A CA 1
ATOM 5101 C C . TRP A 1 651 ? -18.734 -18.578 -6.332 1 81.38 651 TRP A C 1
ATOM 5103 O O . TRP A 1 651 ? -18.984 -17.375 -6.328 1 81.38 651 TRP A O 1
ATOM 5113 N N . THR A 1 652 ? -18.609 -19.281 -5.316 1 84.38 652 THR A N 1
ATOM 5114 C CA . THR A 1 652 ? -18.875 -18.688 -4.012 1 84.38 652 THR A CA 1
ATOM 5115 C C . THR A 1 652 ? -17.75 -17.75 -3.598 1 84.38 652 THR A C 1
ATOM 5117 O O . THR A 1 652 ? -17.938 -16.875 -2.756 1 84.38 652 THR A O 1
ATOM 5120 N N . SER A 1 653 ? -16.625 -17.906 -4.176 1 82 653 SER A N 1
ATOM 5121 C CA . SER A 1 653 ? -15.477 -17.062 -3.857 1 82 653 SER A CA 1
ATOM 5122 C C . SER A 1 653 ? -15.5 -15.766 -4.672 1 82 653 SER A C 1
ATOM 5124 O O . SER A 1 653 ? -14.727 -14.844 -4.402 1 82 653 SER A O 1
ATOM 5126 N N . THR A 1 654 ? -16.516 -15.672 -5.668 1 76.62 654 THR A N 1
ATOM 5127 C CA . THR A 1 654 ? -16.641 -14.5 -6.52 1 76.62 654 THR A CA 1
ATOM 5128 C C . THR A 1 654 ? -17.812 -13.625 -6.066 1 76.62 654 THR A C 1
ATOM 5130 O O . THR A 1 654 ? -18.969 -14.023 -6.18 1 76.62 654 THR A O 1
ATOM 5133 N N . PRO A 1 655 ? -17.562 -12.477 -5.574 1 75.06 655 PRO A N 1
ATOM 5134 C CA . PRO A 1 655 ? -18.625 -11.641 -4.988 1 75.06 655 PRO A CA 1
ATOM 5135 C C . PRO A 1 655 ? -19.734 -11.32 -5.973 1 75.06 655 PRO A C 1
ATOM 5137 O O . PRO A 1 655 ? -20.906 -11.273 -5.586 1 75.06 655 PRO A O 1
ATOM 5140 N N . SER A 1 656 ? -19.453 -11.148 -7.289 1 74.19 656 SER A N 1
ATOM 5141 C CA . SER A 1 656 ? -20.484 -10.82 -8.281 1 74.19 656 SER A CA 1
ATOM 5142 C C . SER A 1 656 ? -21.469 -11.977 -8.461 1 74.19 656 SER A C 1
ATOM 5144 O O . SER A 1 656 ? -22.672 -11.75 -8.617 1 74.19 656 SER A O 1
ATOM 5146 N N . VAL A 1 657 ? -20.938 -13.164 -8.398 1 79.19 657 VAL A N 1
ATOM 5147 C CA . VAL A 1 657 ? -21.781 -14.336 -8.57 1 79.19 657 VAL A CA 1
ATOM 5148 C C . VAL A 1 657 ? -22.609 -14.57 -7.301 1 79.19 657 VAL A C 1
ATOM 5150 O O . VAL A 1 657 ? -23.766 -14.984 -7.371 1 79.19 657 VAL A O 1
ATOM 5153 N N . LEU A 1 658 ? -22.016 -14.312 -6.223 1 80.75 658 LEU A N 1
ATOM 5154 C CA . LEU A 1 658 ? -22.703 -14.516 -4.949 1 80.75 658 LEU A CA 1
ATOM 5155 C C . LEU A 1 658 ? -23.875 -13.555 -4.805 1 80.75 658 LEU A C 1
ATOM 5157 O O . LEU A 1 658 ? -24.906 -13.914 -4.234 1 80.75 658 LEU A O 1
ATOM 5161 N N . ARG A 1 659 ? -23.766 -12.391 -5.297 1 78.06 659 ARG A N 1
ATOM 5162 C CA . ARG A 1 659 ? -24.875 -11.438 -5.27 1 78.06 659 ARG A CA 1
ATOM 5163 C C . ARG A 1 659 ? -26.047 -11.938 -6.094 1 78.06 659 ARG A C 1
ATOM 5165 O O . ARG A 1 659 ? -27.203 -11.797 -5.691 1 78.06 659 ARG A O 1
ATOM 5172 N N . LEU A 1 660 ? -25.734 -12.555 -7.203 1 79.38 660 LEU A N 1
ATOM 5173 C CA . LEU A 1 660 ? -26.766 -13.133 -8.055 1 79.38 660 LEU A CA 1
ATOM 5174 C C . LEU A 1 660 ? -27.406 -14.344 -7.391 1 79.38 660 LEU A C 1
ATOM 5176 O O . LEU A 1 660 ? -28.609 -14.539 -7.48 1 79.38 660 LEU A O 1
ATOM 5180 N N . LEU A 1 661 ? -26.547 -15.062 -6.738 1 83 661 LEU A N 1
ATOM 5181 C CA . LEU A 1 661 ? -27.031 -16.281 -6.09 1 83 661 LEU A CA 1
ATOM 5182 C C . LEU A 1 661 ? -28.016 -15.953 -4.977 1 83 661 LEU A C 1
ATOM 5184 O O . LEU A 1 661 ? -29 -16.672 -4.777 1 83 661 LEU A O 1
ATOM 5188 N N . LYS A 1 662 ? -27.828 -14.883 -4.301 1 80.5 662 LYS A N 1
ATOM 5189 C CA . LYS A 1 662 ? -28.688 -14.484 -3.193 1 80.5 662 LYS A CA 1
ATOM 5190 C C . LYS A 1 662 ? -30.109 -14.164 -3.678 1 80.5 662 LYS A C 1
ATOM 5192 O O . LYS A 1 662 ? -31.062 -14.281 -2.918 1 80.5 662 LYS A O 1
ATOM 5197 N N . GLU A 1 663 ? -30.125 -13.844 -4.895 1 79.75 663 GLU A N 1
ATOM 5198 C CA . GLU A 1 663 ? -31.422 -13.492 -5.477 1 79.75 663 GLU A CA 1
ATOM 5199 C C . GLU A 1 663 ? -32.156 -14.734 -6 1 79.75 663 GLU A C 1
ATOM 5201 O O . GLU A 1 663 ? -33.312 -14.656 -6.414 1 79.75 663 GLU A O 1
ATOM 5206 N N . THR A 1 664 ? -31.5 -15.859 -5.895 1 83.06 664 THR A N 1
ATOM 5207 C CA . THR A 1 664 ? -32.062 -17.078 -6.465 1 83.06 664 THR A CA 1
ATOM 5208 C C . THR A 1 664 ? -32.75 -17.906 -5.387 1 83.06 664 THR A C 1
ATOM 5210 O O . THR A 1 664 ? -32.5 -17.719 -4.195 1 83.06 664 THR A O 1
ATOM 5213 N N . GLN A 1 665 ? -33.531 -18.906 -5.793 1 80.88 665 GLN A N 1
ATOM 5214 C CA . GLN A 1 665 ? -34.188 -19.844 -4.887 1 80.88 665 GLN A CA 1
ATOM 5215 C C . GLN A 1 665 ? -33.219 -20.938 -4.441 1 80.88 665 GLN A C 1
ATOM 5217 O O . GLN A 1 665 ? -33.406 -21.516 -3.367 1 80.88 665 GLN A O 1
ATOM 5222 N N . SER A 1 666 ? -32.312 -21.125 -5.344 1 82.75 666 SER A N 1
ATOM 5223 C CA . SER A 1 666 ? -31.344 -22.172 -5.051 1 82.75 666 SER A CA 1
ATOM 5224 C C . SER A 1 666 ? -30.422 -21.781 -3.896 1 82.75 666 SER A C 1
ATOM 5226 O O . SER A 1 666 ? -29.734 -22.641 -3.33 1 82.75 666 SER A O 1
ATOM 5228 N N . TYR A 1 667 ? -30.531 -20.562 -3.518 1 84.81 667 TYR A N 1
ATOM 5229 C CA . TYR A 1 667 ? -29.734 -20.047 -2.406 1 84.81 667 TYR A CA 1
ATOM 5230 C C . TYR A 1 667 ? -30.031 -20.812 -1.124 1 84.81 667 TYR A C 1
ATOM 5232 O O . TYR A 1 667 ? -29.141 -21.016 -0.292 1 84.81 667 TYR A O 1
ATOM 5240 N N . LYS A 1 668 ? -31.141 -21.375 -1.011 1 81.75 668 LYS A N 1
ATOM 5241 C CA . LYS A 1 668 ? -31.578 -22.078 0.191 1 81.75 668 LYS A CA 1
ATOM 5242 C C . LYS A 1 668 ? -30.828 -23.406 0.356 1 81.75 668 LYS A C 1
ATOM 5244 O O . LYS A 1 668 ? -30.703 -23.922 1.47 1 81.75 668 LYS A O 1
ATOM 5249 N N . LEU A 1 669 ? -30.328 -23.875 -0.793 1 81.69 669 LEU A N 1
ATOM 5250 C CA . LEU A 1 669 ? -29.625 -25.172 -0.754 1 81.69 669 LEU A CA 1
ATOM 5251 C C . LEU A 1 669 ? -28.234 -25.016 -0.139 1 81.69 669 LEU A C 1
ATOM 5253 O O . LEU A 1 669 ? -27.688 -25.984 0.387 1 81.69 669 LEU A O 1
ATOM 5257 N N . VAL A 1 670 ? -27.797 -23.797 -0.172 1 77.88 670 VAL A N 1
ATOM 5258 C CA . VAL A 1 670 ? -26.406 -23.594 0.258 1 77.88 670 VAL A CA 1
ATOM 5259 C C . VAL A 1 670 ? -26.375 -22.703 1.495 1 77.88 670 VAL A C 1
ATOM 5261 O O . VAL A 1 670 ? -25.375 -22.047 1.771 1 77.88 670 VAL A O 1
ATOM 5264 N N . MET A 1 671 ? -27.484 -22.609 2.273 1 74.38 671 MET A N 1
ATOM 5265 C CA . MET A 1 671 ? -27.562 -21.641 3.355 1 74.38 671 MET A CA 1
ATOM 5266 C C . MET A 1 671 ? -27.438 -22.312 4.715 1 74.38 671 MET A C 1
ATOM 5268 O O . MET A 1 671 ? -27.328 -21.641 5.742 1 74.38 671 MET A O 1
ATOM 5272 N N . ASN A 1 672 ? -27.406 -23.594 4.695 1 75.81 672 ASN A N 1
ATOM 5273 C CA . ASN A 1 672 ? -27.438 -24.188 6.027 1 75.81 672 ASN A CA 1
ATOM 5274 C C . ASN A 1 672 ? -26.547 -25.422 6.109 1 75.81 672 ASN A C 1
ATOM 5276 O O . ASN A 1 672 ? -26.312 -26.094 5.102 1 75.81 672 ASN A O 1
ATOM 5280 N N . LEU A 1 673 ? -25.953 -25.578 7.301 1 79.06 673 LEU A N 1
ATOM 5281 C CA . LEU A 1 673 ? -25.094 -26.719 7.57 1 79.06 673 LEU A CA 1
ATOM 5282 C C . LEU A 1 673 ? -25.797 -27.719 8.484 1 79.06 673 LEU A C 1
ATOM 5284 O O . LEU A 1 673 ? -25.141 -28.406 9.273 1 79.06 673 LEU A O 1
ATOM 5288 N N . SER A 1 674 ? -27.125 -27.719 8.453 1 83 674 SER A N 1
ATOM 5289 C CA . SER A 1 674 ? -27.844 -28.734 9.227 1 83 674 SER A CA 1
ATOM 5290 C C . SER A 1 674 ? -27.578 -30.125 8.68 1 83 674 SER A C 1
ATOM 5292 O O . SER A 1 674 ? -27.156 -30.281 7.527 1 83 674 SER A O 1
ATOM 5294 N N . ALA A 1 675 ? -27.656 -31.125 9.445 1 80.5 675 ALA A N 1
ATOM 5295 C CA . ALA A 1 675 ? -27.359 -32.5 9.062 1 80.5 675 ALA A CA 1
ATOM 5296 C C . ALA A 1 675 ? -28.172 -32.938 7.848 1 80.5 675 ALA A C 1
ATOM 5298 O O . ALA A 1 675 ? -27.672 -33.656 6.98 1 80.5 675 ALA A O 1
ATOM 5299 N N . GLU A 1 676 ? -29.328 -32.312 7.734 1 79.62 676 GLU A N 1
ATOM 5300 C CA . GLU A 1 676 ? -30.234 -32.719 6.656 1 79.62 676 GLU A CA 1
ATOM 5301 C C . GLU A 1 676 ? -29.906 -31.969 5.363 1 79.62 676 GLU A C 1
ATOM 5303 O O . GLU A 1 676 ? -30.312 -32.406 4.277 1 79.62 676 GLU A O 1
ATOM 5308 N N . SER A 1 677 ? -29.078 -31.047 5.531 1 83.06 677 SER A N 1
ATOM 5309 C CA . SER A 1 677 ? -28.781 -30.203 4.375 1 83.06 677 SER A CA 1
ATOM 5310 C C . SER A 1 677 ? -27.656 -30.781 3.535 1 83.06 677 SER A C 1
ATOM 5312 O O . SER A 1 677 ? -27.484 -30.422 2.373 1 83.06 677 SER A O 1
ATOM 5314 N N . PHE A 1 678 ? -26.875 -31.812 4.074 1 88.5 678 PHE A N 1
ATOM 5315 C CA . PHE A 1 678 ? -25.766 -32.406 3.316 1 88.5 678 PHE A CA 1
ATOM 5316 C C . PHE A 1 678 ? -26.297 -33.375 2.275 1 88.5 678 PHE A C 1
ATOM 5318 O O . PHE A 1 678 ? -27.203 -34.188 2.561 1 88.5 678 PHE A O 1
ATOM 5325 N N . PRO A 1 679 ? -25.75 -33.344 1.152 1 86.31 679 PRO A N 1
ATOM 5326 C CA . PRO A 1 679 ? -26.094 -34.406 0.198 1 86.31 679 PRO A CA 1
ATOM 5327 C C . PRO A 1 679 ? -25.781 -35.812 0.737 1 86.31 679 PRO A C 1
ATOM 5329 O O . PRO A 1 679 ? -24.828 -36 1.495 1 86.31 679 PRO A O 1
ATOM 5332 N N . ALA A 1 680 ? -26.422 -36.875 0.45 1 84 680 ALA A N 1
ATOM 5333 C CA . ALA A 1 680 ? -26.406 -38.188 1.032 1 84 680 ALA A CA 1
ATOM 5334 C C . ALA A 1 680 ? -25.016 -38.812 0.937 1 84 680 ALA A C 1
ATOM 5336 O O . ALA A 1 680 ? -24.5 -39.344 1.924 1 84 680 ALA A O 1
ATOM 5337 N N . PRO A 1 681 ? -24.359 -38.625 -0.169 1 85.62 681 PRO A N 1
ATOM 5338 C CA . PRO A 1 681 ? -23.047 -39.281 -0.246 1 85.62 681 PRO A CA 1
ATOM 5339 C C . PRO A 1 681 ? -22.016 -38.594 0.657 1 85.62 681 PRO A C 1
ATOM 5341 O O . PRO A 1 681 ? -21 -39.219 0.999 1 85.62 681 PRO A O 1
ATOM 5344 N N . LEU A 1 682 ? -22.281 -37.344 1.034 1 89 682 LEU A N 1
ATOM 5345 C CA . LEU A 1 682 ? -21.344 -36.594 1.854 1 89 682 LEU A CA 1
ATOM 5346 C C . LEU A 1 682 ? -21.531 -36.938 3.334 1 89 682 LEU A C 1
ATOM 5348 O O . LEU A 1 682 ? -20.75 -36.469 4.176 1 89 682 LEU A O 1
ATOM 5352 N N . ARG A 1 683 ? -22.469 -37.781 3.66 1 86.88 683 ARG A N 1
ATOM 5353 C CA . ARG A 1 683 ? -22.734 -38.219 5.035 1 86.88 683 ARG A CA 1
ATOM 5354 C C . ARG A 1 683 ? -21.984 -39.5 5.375 1 86.88 683 ARG A C 1
ATOM 5356 O O . ARG A 1 683 ? -21.906 -39.875 6.543 1 86.88 683 ARG A O 1
ATOM 5363 N N . GLN A 1 684 ? -21.281 -39.938 4.27 1 82.38 684 GLN A N 1
ATOM 5364 C CA . GLN A 1 684 ? -20.578 -41.188 4.477 1 82.38 684 GLN A CA 1
ATOM 5365 C C . GLN A 1 684 ? -19.234 -40.938 5.188 1 82.38 684 GLN A C 1
ATOM 5367 O O . GLN A 1 684 ? -18.688 -39.844 5.117 1 82.38 684 GLN A O 1
ATOM 5372 N N . ALA A 1 685 ? -18.719 -41.906 5.809 1 75.94 685 ALA A N 1
ATOM 5373 C CA . ALA A 1 685 ? -17.562 -41.812 6.703 1 75.94 685 ALA A CA 1
ATOM 5374 C C . ALA A 1 685 ? -16.297 -41.469 5.93 1 75.94 685 ALA A C 1
ATOM 5376 O O . ALA A 1 685 ? -15.375 -40.844 6.465 1 75.94 685 ALA A O 1
ATOM 5377 N N . ASP A 1 686 ? -16.188 -41.812 4.68 1 76.06 686 ASP A N 1
ATOM 5378 C CA . ASP A 1 686 ? -14.914 -41.625 3.992 1 76.06 686 ASP A CA 1
ATOM 5379 C C . ASP A 1 686 ? -14.977 -40.438 3.031 1 76.06 686 ASP A C 1
ATOM 5381 O O . ASP A 1 686 ? -14.039 -40.219 2.262 1 76.06 686 ASP A O 1
ATOM 5385 N N . ALA A 1 687 ? -16 -39.594 3.141 1 85.81 687 ALA A N 1
ATOM 5386 C CA . ALA A 1 687 ? -16.172 -38.5 2.188 1 85.81 687 ALA A CA 1
ATOM 5387 C C . ALA A 1 687 ? -15.633 -37.188 2.758 1 85.81 687 ALA A C 1
ATOM 5389 O O . ALA A 1 687 ? -16.328 -36.156 2.736 1 85.81 687 ALA A O 1
ATOM 5390 N N . PHE A 1 688 ? -14.383 -37.156 3.152 1 89.44 688 PHE A N 1
ATOM 5391 C CA . PHE A 1 688 ? -13.836 -36 3.836 1 89.44 688 PHE A CA 1
ATOM 5392 C C . PHE A 1 688 ? -13.586 -34.875 2.852 1 89.44 688 PHE A C 1
ATOM 5394 O O . PHE A 1 688 ? -14 -33.719 3.088 1 89.44 688 PHE A O 1
ATOM 5401 N N . ALA A 1 689 ? -12.984 -35.125 1.68 1 88.88 689 ALA A N 1
ATOM 5402 C CA . ALA A 1 689 ? -12.578 -34.062 0.75 1 88.88 689 ALA A CA 1
ATOM 5403 C C . ALA A 1 689 ? -13.781 -33.312 0.194 1 88.88 689 ALA A C 1
ATOM 5405 O O . ALA A 1 689 ? -13.844 -32.094 0.261 1 88.88 689 ALA A O 1
ATOM 5406 N N . PRO A 1 690 ? -14.812 -34.125 -0.256 1 89.88 690 PRO A N 1
ATOM 5407 C CA . PRO A 1 690 ? -15.984 -33.406 -0.765 1 89.88 690 PRO A CA 1
ATOM 5408 C C . PRO A 1 690 ? -16.766 -32.688 0.337 1 89.88 690 PRO A C 1
ATOM 5410 O O . PRO A 1 690 ? -17.297 -31.609 0.111 1 89.88 690 PRO A O 1
ATOM 5413 N N . ARG A 1 691 ? -16.844 -33.312 1.479 1 91.31 691 ARG A N 1
ATOM 5414 C CA . ARG A 1 691 ? -17.562 -32.688 2.582 1 91.31 691 ARG A CA 1
ATOM 5415 C C . ARG A 1 691 ? -16.891 -31.375 3.008 1 91.31 691 ARG A C 1
ATOM 5417 O O . ARG A 1 691 ? -17.562 -30.375 3.26 1 91.31 691 ARG A O 1
ATOM 5424 N N . TYR A 1 692 ? -15.562 -31.359 3.184 1 93.5 692 TYR A N 1
ATOM 5425 C CA . TYR A 1 692 ? -14.797 -30.156 3.494 1 93.5 692 TYR A CA 1
ATOM 5426 C C . TYR A 1 692 ? -15.117 -29.031 2.51 1 93.5 692 TYR A C 1
ATOM 5428 O O . TYR A 1 692 ? -15.398 -27.906 2.914 1 93.5 692 TYR A O 1
ATOM 5436 N N . LEU A 1 693 ? -15.172 -29.312 1.224 1 91.94 693 LEU A N 1
ATOM 5437 C CA . LEU A 1 693 ? -15.406 -28.312 0.184 1 91.94 693 LEU A CA 1
ATOM 5438 C C . LEU A 1 693 ? -16.828 -27.781 0.261 1 91.94 693 LEU A C 1
ATOM 5440 O O . LEU A 1 693 ? -17.047 -26.578 0.065 1 91.94 693 LEU A O 1
ATOM 5444 N N . PHE A 1 694 ? -17.734 -28.688 0.523 1 91.12 694 PHE A N 1
ATOM 5445 C CA . PHE A 1 694 ? -19.125 -28.266 0.632 1 91.12 694 PHE A CA 1
ATOM 5446 C C . PHE A 1 694 ? -19.312 -27.297 1.786 1 91.12 694 PHE A C 1
ATOM 5448 O O . PHE A 1 694 ? -19.922 -26.234 1.621 1 91.12 694 PHE A O 1
ATOM 5455 N N . VAL A 1 695 ? -18.766 -27.672 2.916 1 92.44 695 VAL A N 1
ATOM 5456 C CA . VAL A 1 695 ? -18.891 -26.812 4.09 1 92.44 695 VAL A CA 1
ATOM 5457 C C . VAL A 1 695 ? -18.203 -25.469 3.83 1 92.44 695 VAL A C 1
ATOM 5459 O O . VAL A 1 695 ? -18.703 -24.422 4.238 1 92.44 695 VAL A O 1
ATOM 5462 N N . ARG A 1 696 ? -17.078 -25.484 3.225 1 92.44 696 ARG A N 1
ATOM 5463 C CA . ARG A 1 696 ? -16.359 -24.266 2.869 1 92.44 696 ARG A CA 1
ATOM 5464 C C . ARG A 1 696 ? -17.234 -23.359 2.006 1 92.44 696 ARG A C 1
ATOM 5466 O O . ARG A 1 696 ? -17.281 -22.141 2.227 1 92.44 696 ARG A O 1
ATOM 5473 N N . CYS A 1 697 ? -17.969 -23.906 1.09 1 90.12 697 CYS A N 1
ATOM 5474 C CA . CYS A 1 697 ? -18.844 -23.141 0.205 1 90.12 697 CYS A CA 1
ATOM 5475 C C . CYS A 1 697 ? -19.969 -22.484 0.983 1 90.12 697 CYS A C 1
ATOM 5477 O O . CYS A 1 697 ? -20.281 -21.312 0.781 1 90.12 697 CYS A O 1
ATOM 5479 N N . VAL A 1 698 ? -20.531 -23.266 1.854 1 88.5 698 VAL A N 1
ATOM 5480 C CA . VAL A 1 698 ? -21.641 -22.75 2.646 1 88.5 698 VAL A CA 1
ATOM 5481 C C . VAL A 1 698 ? -21.156 -21.609 3.539 1 88.5 698 VAL A C 1
ATOM 5483 O O . VAL A 1 698 ? -21.828 -20.594 3.664 1 88.5 698 VAL A O 1
ATOM 5486 N N . ALA A 1 699 ? -20 -21.812 4.145 1 90.12 699 ALA A N 1
ATOM 5487 C CA . ALA A 1 699 ? -19.438 -20.766 5.004 1 90.12 699 ALA A CA 1
ATOM 5488 C C . ALA A 1 699 ? -19.156 -19.5 4.219 1 90.12 699 ALA A C 1
ATOM 5490 O O . ALA A 1 699 ? -19.438 -18.391 4.688 1 90.12 699 ALA A O 1
ATOM 5491 N N . GLN A 1 700 ? -18.656 -19.594 3.062 1 86.31 700 GLN A N 1
ATOM 5492 C CA . GLN A 1 700 ? -18.328 -18.453 2.227 1 86.31 700 GLN A CA 1
ATOM 5493 C C . GLN A 1 700 ? -19.578 -17.656 1.863 1 86.31 700 GLN A C 1
ATOM 5495 O O . GLN A 1 700 ? -19.547 -16.422 1.805 1 86.31 700 GLN A O 1
ATOM 5500 N N . VAL A 1 701 ? -20.609 -18.359 1.646 1 85.38 701 VAL A N 1
ATOM 5501 C CA . VAL A 1 701 ? -21.859 -17.719 1.279 1 85.38 701 VAL A CA 1
ATOM 5502 C C . VAL A 1 701 ? -22.391 -16.891 2.453 1 85.38 701 VAL A C 1
ATOM 5504 O O . VAL A 1 701 ? -22.859 -15.766 2.268 1 85.38 701 VAL A O 1
ATOM 5507 N N . LEU A 1 702 ? -22.125 -17.391 3.562 1 81.81 702 LEU A N 1
ATOM 5508 C CA . LEU A 1 702 ? -22.688 -16.719 4.738 1 81.81 702 LEU A CA 1
ATOM 5509 C C . LEU A 1 702 ? -21.781 -15.594 5.207 1 81.81 702 LEU A C 1
ATOM 5511 O O . LEU A 1 702 ? -22.234 -14.641 5.844 1 81.81 702 LEU A O 1
ATOM 5515 N N . PHE A 1 703 ? -20.438 -15.648 4.867 1 82.62 703 PHE A N 1
ATOM 5516 C CA . PHE A 1 703 ? -19.484 -14.617 5.266 1 82.62 703 PHE A CA 1
ATOM 5517 C C . PHE A 1 703 ? -19.5 -13.461 4.281 1 82.62 703 PHE A C 1
ATOM 5519 O O . PHE A 1 703 ? -18.875 -12.422 4.52 1 82.62 703 PHE A O 1
ATOM 5526 N N . PHE A 1 704 ? -20.078 -13.492 3.17 1 72.25 704 PHE A N 1
ATOM 5527 C CA . PHE A 1 704 ? -20 -12.555 2.055 1 72.25 704 PHE A CA 1
ATOM 5528 C C . PHE A 1 704 ? -20.234 -11.125 2.533 1 72.25 704 PHE A C 1
ATOM 5530 O O . PHE A 1 704 ? -19.5 -10.211 2.158 1 72.25 704 PHE A O 1
ATOM 5537 N N . ASP A 1 705 ? -21.094 -10.852 3.266 1 65.12 705 ASP A N 1
ATOM 5538 C CA . ASP A 1 705 ? -21.266 -9.469 3.703 1 65.12 705 ASP A CA 1
ATOM 5539 C C . ASP A 1 705 ? -20.5 -9.195 4.992 1 65.12 705 ASP A C 1
ATOM 5541 O O . ASP A 1 705 ? -21.094 -9.141 6.074 1 65.12 705 ASP A O 1
ATOM 5545 N N . THR A 1 706 ? -19.125 -9.352 4.836 1 58.78 706 THR A N 1
ATOM 5546 C CA . THR A 1 706 ? -18.234 -9.227 5.98 1 58.78 706 THR A CA 1
ATOM 5547 C C . THR A 1 706 ? -18.484 -7.918 6.723 1 58.78 706 THR A C 1
ATOM 5549 O O . THR A 1 706 ? -18.359 -7.863 7.949 1 58.78 706 THR A O 1
ATOM 5552 N N . ALA A 1 707 ? -18.672 -6.852 5.941 1 56.81 707 ALA A N 1
ATOM 5553 C CA . ALA A 1 707 ? -18.922 -5.574 6.602 1 56.81 707 ALA A CA 1
ATOM 5554 C C . ALA A 1 707 ? -20.219 -5.621 7.41 1 56.81 707 ALA A C 1
ATOM 5556 O O . ALA A 1 707 ? -20.359 -4.895 8.398 1 56.81 707 ALA A O 1
ATOM 5557 N N . THR A 1 708 ? -21.047 -6.699 7.004 1 62 708 THR A N 1
ATOM 5558 C CA . THR A 1 708 ? -22.344 -6.781 7.668 1 62 708 THR A CA 1
ATOM 5559 C C . THR A 1 708 ? -22.531 -8.156 8.312 1 62 708 THR A C 1
ATOM 5561 O O . THR A 1 708 ? -23.641 -8.688 8.32 1 62 708 THR A O 1
ATOM 5564 N N . LEU A 1 709 ? -21.391 -8.773 8.648 1 71.38 709 LEU A N 1
ATOM 5565 C CA . LEU A 1 709 ? -21.594 -10.047 9.336 1 71.38 709 LEU A CA 1
ATOM 5566 C C . LEU A 1 709 ? -22.438 -9.859 10.586 1 71.38 709 LEU A C 1
ATOM 5568 O O . LEU A 1 709 ? -21.953 -9.398 11.617 1 71.38 709 LEU A O 1
ATOM 5572 N N . THR A 1 710 ? -23.719 -10.102 10.43 1 74.31 710 THR A N 1
ATOM 5573 C CA . THR A 1 710 ? -24.734 -9.914 11.461 1 74.31 710 THR A CA 1
ATOM 5574 C C . THR A 1 710 ? -24.734 -11.094 12.43 1 74.31 710 THR A C 1
ATOM 5576 O O . THR A 1 710 ? -24.188 -12.148 12.141 1 74.31 710 THR A O 1
ATOM 5579 N N . ASP A 1 711 ? -25.219 -10.875 13.578 1 78.19 711 ASP A N 1
ATOM 5580 C CA . ASP A 1 711 ? -25.312 -11.914 14.602 1 78.19 711 ASP A CA 1
ATOM 5581 C C . ASP A 1 711 ? -26.188 -13.078 14.133 1 78.19 711 ASP A C 1
ATOM 5583 O O . ASP A 1 711 ? -25.875 -14.242 14.406 1 78.19 711 ASP A O 1
ATOM 5587 N N . SER A 1 712 ? -27.078 -12.711 13.258 1 77.62 712 SER A N 1
ATOM 5588 C CA . SER A 1 712 ? -28 -13.742 12.781 1 77.62 712 SER A CA 1
ATOM 5589 C C . SER A 1 712 ? -27.312 -14.672 11.781 1 77.62 712 SER A C 1
ATOM 5591 O O . SER A 1 712 ? -27.5 -15.883 11.828 1 77.62 712 SER A O 1
ATOM 5593 N N . ALA A 1 713 ? -26.562 -14.109 10.961 1 77.06 713 ALA A N 1
ATOM 5594 C CA . ALA A 1 713 ? -25.859 -14.906 9.961 1 77.06 713 ALA A CA 1
ATOM 5595 C C . ALA A 1 713 ? -24.828 -15.812 10.617 1 77.06 713 ALA A C 1
ATOM 5597 O O . ALA A 1 713 ? -24.688 -16.984 10.242 1 77.06 713 ALA A O 1
ATOM 5598 N N . VAL A 1 714 ? -24.172 -15.375 11.656 1 85.12 714 VAL A N 1
ATOM 5599 C CA . VAL A 1 714 ? -23.141 -16.141 12.352 1 85.12 714 VAL A CA 1
ATOM 5600 C C . VAL A 1 714 ? -23.781 -17.281 13.133 1 85.12 714 VAL A C 1
ATOM 5602 O O . VAL A 1 714 ? -23.281 -18.406 13.133 1 85.12 714 VAL A O 1
ATOM 5605 N N . ASN A 1 715 ? -24.906 -16.953 13.648 1 84.94 715 ASN A N 1
ATOM 5606 C CA . ASN A 1 715 ? -25.594 -17.969 14.43 1 84.94 715 ASN A CA 1
ATOM 5607 C C . ASN A 1 715 ? -26.188 -19.062 13.539 1 84.94 715 ASN A C 1
ATOM 5609 O O . ASN A 1 715 ? -26.203 -20.234 13.914 1 84.94 715 ASN A O 1
ATOM 5613 N N . ALA A 1 716 ? -26.609 -18.641 12.398 1 82.25 716 ALA A N 1
ATOM 5614 C CA . ALA A 1 716 ? -27.156 -19.625 11.469 1 82.25 716 ALA A CA 1
ATOM 5615 C C . ALA A 1 716 ? -26.094 -20.625 11.023 1 82.25 716 ALA A C 1
ATOM 5617 O O . ALA A 1 716 ? -26.375 -21.812 10.844 1 82.25 716 ALA A O 1
ATOM 5618 N N . LEU A 1 717 ? -24.922 -20.125 10.93 1 85.75 717 LEU A N 1
ATOM 5619 C CA . LEU A 1 717 ? -23.828 -20.969 10.492 1 85.75 717 LEU A CA 1
ATOM 5620 C C . LEU A 1 717 ? -23.281 -21.797 11.648 1 85.75 717 LEU A C 1
ATOM 5622 O O . LEU A 1 717 ? -23.062 -23 11.508 1 85.75 717 LEU A O 1
ATOM 5626 N N . MET A 1 718 ? -23.141 -21.25 12.82 1 90.62 718 MET A N 1
ATOM 5627 C CA . MET A 1 718 ? -22.328 -21.844 13.883 1 90.62 718 MET A CA 1
ATOM 5628 C C . MET A 1 718 ? -23.203 -22.672 14.82 1 90.62 718 MET A C 1
ATOM 5630 O O . MET A 1 718 ? -22.719 -23.609 15.461 1 90.62 718 MET A O 1
ATOM 5634 N N . GLU A 1 719 ? -24.531 -22.422 14.891 1 90.19 719 GLU A N 1
ATOM 5635 C CA . GLU A 1 719 ? -25.391 -23.125 15.844 1 90.19 719 GLU A CA 1
ATOM 5636 C C . GLU A 1 719 ? -25.422 -24.625 15.555 1 90.19 719 GLU A C 1
ATOM 5638 O O . GLU A 1 719 ? -25.203 -25.438 16.453 1 90.19 719 GLU A O 1
ATOM 5643 N N . PRO A 1 720 ? -25.672 -24.984 14.25 1 91.75 720 PRO A N 1
ATOM 5644 C CA . PRO A 1 720 ? -25.656 -26.422 13.977 1 91.75 720 PRO A CA 1
ATOM 5645 C C . PRO A 1 720 ? -24.281 -27.062 14.227 1 91.75 720 PRO A C 1
ATOM 5647 O O . PRO A 1 720 ? -24.203 -28.203 14.688 1 91.75 720 PRO A O 1
ATOM 5650 N N . LEU A 1 721 ? -23.281 -26.344 13.953 1 92 721 LEU A N 1
ATOM 5651 C CA . LEU A 1 721 ? -21.922 -26.859 14.148 1 92 721 LEU A CA 1
ATOM 5652 C C . LEU A 1 721 ? -21.609 -27.016 15.633 1 92 721 LEU A C 1
ATOM 5654 O O . LEU A 1 721 ? -21.062 -28.047 16.047 1 92 721 LEU A O 1
ATOM 5658 N N . LEU A 1 722 ? -21.969 -26.062 16.453 1 93.38 722 LEU A N 1
ATOM 5659 C CA . LEU A 1 722 ? -21.719 -26.109 17.891 1 93.38 722 LEU A CA 1
ATOM 5660 C C . LEU A 1 722 ? -22.547 -27.219 18.547 1 93.38 722 LEU A C 1
ATOM 5662 O O . LEU A 1 722 ? -22.094 -27.875 19.484 1 93.38 722 LEU A O 1
ATOM 5666 N N . ALA A 1 723 ? -23.719 -27.422 17.953 1 91.62 723 ALA A N 1
ATOM 5667 C CA . ALA A 1 723 ? -24.547 -28.516 18.453 1 91.62 723 ALA A CA 1
ATOM 5668 C C . ALA A 1 723 ? -23.891 -29.875 18.188 1 91.62 723 ALA A C 1
ATOM 5670 O O . ALA A 1 723 ? -23.906 -30.75 19.047 1 91.62 723 ALA A O 1
ATOM 5671 N N . ARG A 1 724 ? -23.328 -30.031 17.047 1 91.12 724 ARG A N 1
ATOM 5672 C CA . ARG A 1 724 ? -22.641 -31.281 16.719 1 91.12 724 ARG A CA 1
ATOM 5673 C C . ARG A 1 724 ? -21.406 -31.469 17.594 1 91.12 724 ARG A C 1
ATOM 5675 O O . ARG A 1 724 ? -21.109 -32.594 18.016 1 91.12 724 ARG A O 1
ATOM 5682 N N . ILE A 1 725 ? -20.688 -30.422 17.922 1 93.25 725 ILE A N 1
ATOM 5683 C CA . ILE A 1 725 ? -19.516 -30.484 18.781 1 93.25 725 ILE A CA 1
ATOM 5684 C C . ILE A 1 725 ? -19.922 -30.922 20.188 1 93.25 725 ILE A C 1
ATOM 5686 O O . ILE A 1 725 ? -19.281 -31.797 20.781 1 93.25 725 ILE A O 1
ATOM 5690 N N . THR A 1 726 ? -21 -30.328 20.609 1 91.81 726 THR A N 1
ATOM 5691 C CA . THR A 1 726 ? -21.484 -30.688 21.953 1 91.81 726 THR A CA 1
ATOM 5692 C C . THR A 1 726 ? -21.953 -32.125 21.984 1 91.81 726 THR A C 1
ATOM 5694 O O . THR A 1 726 ? -21.734 -32.844 22.969 1 91.81 726 THR A O 1
ATOM 5697 N N . GLU A 1 727 ? -22.516 -32.594 20.891 1 88.19 727 GLU A N 1
ATOM 5698 C CA . GLU A 1 727 ? -22.984 -33.969 20.797 1 88.19 727 GLU A CA 1
ATOM 5699 C C . GLU A 1 727 ? -21.828 -34.969 20.844 1 88.19 727 GLU A C 1
ATOM 5701 O O . GLU A 1 727 ? -21.906 -35.969 21.531 1 88.19 727 GLU A O 1
ATOM 5706 N N . VAL A 1 728 ? -20.797 -34.625 20.156 1 88.69 728 VAL A N 1
ATOM 5707 C CA . VAL A 1 728 ? -19.641 -35.5 20.078 1 88.69 728 VAL A CA 1
ATOM 5708 C C . VAL A 1 728 ? -18.906 -35.531 21.422 1 88.69 728 VAL A C 1
ATOM 5710 O O . VAL A 1 728 ? -18.391 -36.562 21.844 1 88.69 728 VAL A O 1
ATOM 5713 N N . LEU A 1 729 ? -18.875 -34.406 22.141 1 88.38 729 LEU A N 1
ATOM 5714 C CA . LEU A 1 729 ? -18.141 -34.281 23.391 1 88.38 729 LEU A CA 1
ATOM 5715 C C . LEU A 1 729 ? -18.922 -34.875 24.547 1 88.38 729 LEU A C 1
ATOM 5717 O O . LEU A 1 729 ? -18.344 -35.312 25.547 1 88.38 729 LEU A O 1
ATOM 5721 N N . SER A 1 730 ? -20.281 -34.875 24.438 1 80.94 730 SER A N 1
ATOM 5722 C CA . SER A 1 730 ? -21.125 -35.406 25.516 1 80.94 730 SER A CA 1
ATOM 5723 C C . SER A 1 730 ? -21.266 -36.938 25.391 1 80.94 730 SER A C 1
ATOM 5725 O O . SER A 1 730 ? -21.922 -37.562 26.234 1 80.94 730 SER A O 1
ATOM 5727 N N . TYR A 1 731 ? -20.797 -37.531 24.281 1 65.81 731 TYR A N 1
ATOM 5728 C CA . TYR A 1 731 ? -21.016 -38.938 24.047 1 65.81 731 TYR A CA 1
ATOM 5729 C C . TYR A 1 731 ? -20.375 -39.781 25.156 1 65.81 731 TYR A C 1
ATOM 5731 O O . TYR A 1 731 ? -19.156 -39.75 25.328 1 65.81 731 TYR A O 1
ATOM 5739 N N . THR A 1 732 ? -21.031 -40 26.281 1 56.09 732 THR A N 1
ATOM 5740 C CA . THR A 1 732 ? -20.688 -40.938 27.344 1 56.09 732 THR A CA 1
ATOM 5741 C C . THR A 1 732 ? -21.047 -42.344 26.953 1 56.09 732 THR A C 1
ATOM 5743 O O . THR A 1 732 ? -20.672 -43.312 27.625 1 56.09 732 THR A O 1
ATOM 5746 N N . THR A 1 733 ? -22.047 -42.656 26.109 1 50.34 733 THR A N 1
ATOM 5747 C CA . THR A 1 733 ? -22.656 -43.969 26.016 1 50.34 733 THR A CA 1
ATOM 5748 C C . THR A 1 733 ? -21.875 -44.844 25.047 1 50.34 733 THR A C 1
ATOM 5750 O O . THR A 1 733 ? -21.219 -44.375 24.125 1 50.34 733 THR A O 1
ATOM 5753 N N . PRO A 1 734 ? -21.922 -46.219 25.203 1 49.06 734 PRO A N 1
ATOM 5754 C CA . PRO A 1 734 ? -21.234 -47.312 24.5 1 49.06 734 PRO A CA 1
ATOM 5755 C C . PRO A 1 734 ? -21.531 -47.312 23 1 49.06 734 PRO A C 1
ATOM 5757 O O . PRO A 1 734 ? -21.938 -48.344 22.453 1 49.06 734 PRO A O 1
ATOM 5760 N N . GLN A 1 735 ? -21.953 -46.406 22.328 1 51.88 735 GLN A N 1
ATOM 5761 C CA . GLN A 1 735 ? -22.031 -46.594 20.891 1 51.88 735 GLN A CA 1
ATOM 5762 C C . GLN A 1 735 ? -20.75 -47.188 20.344 1 51.88 735 GLN A C 1
ATOM 5764 O O . GLN A 1 735 ? -19.672 -47 20.922 1 51.88 735 GLN A O 1
ATOM 5769 N N . PRO A 1 736 ? -20.938 -48.094 19.375 1 59.22 736 PRO A N 1
ATOM 5770 C CA . PRO A 1 736 ? -19.734 -48.75 18.859 1 59.22 736 PRO A CA 1
ATOM 5771 C C . PRO A 1 736 ? -18.641 -47.75 18.469 1 59.22 736 PRO A C 1
ATOM 5773 O O . PRO A 1 736 ? -18.938 -46.688 17.938 1 59.22 736 PRO A O 1
ATOM 5776 N N . ALA A 1 737 ? -17.578 -47.875 19.109 1 63.19 737 ALA A N 1
ATOM 5777 C CA . ALA A 1 737 ? -16.328 -47.094 19.078 1 63.19 737 ALA A CA 1
ATOM 5778 C C . ALA A 1 737 ? -16.047 -46.562 17.672 1 63.19 737 ALA A C 1
ATOM 5780 O O . ALA A 1 737 ? -15.617 -45.438 17.516 1 63.19 737 ALA A O 1
ATOM 5781 N N . ALA A 1 738 ? -16.672 -47.25 16.703 1 72.06 738 ALA A N 1
ATOM 5782 C CA . ALA A 1 738 ? -16.312 -46.906 15.336 1 72.06 738 ALA A CA 1
ATOM 5783 C C . ALA A 1 738 ? -17.172 -45.75 14.805 1 72.06 738 ALA A C 1
ATOM 5785 O O . ALA A 1 738 ? -16.688 -44.875 14.109 1 72.06 738 ALA A O 1
ATOM 5786 N N . SER A 1 739 ? -18.484 -45.812 15.211 1 77.25 739 SER A N 1
ATOM 5787 C CA . SER A 1 739 ? -19.406 -44.781 14.734 1 77.25 739 SER A CA 1
ATOM 5788 C C . SER A 1 739 ? -19.109 -43.438 15.375 1 77.25 739 SER A C 1
ATOM 5790 O O . SER A 1 739 ? -19.188 -42.375 14.719 1 77.25 739 SER A O 1
ATOM 5792 N N . HIS A 1 740 ? -18.656 -43.531 16.594 1 82.94 740 HIS A N 1
ATOM 5793 C CA . HIS A 1 740 ? -18.297 -42.312 17.281 1 82.94 740 HIS A CA 1
ATOM 5794 C C . HIS A 1 740 ? -17.062 -41.656 16.672 1 82.94 740 HIS A C 1
ATOM 5796 O O . HIS A 1 740 ? -16.984 -40.438 16.516 1 82.94 740 HIS A O 1
ATOM 5802 N N . GLN A 1 741 ? -16.219 -42.531 16.297 1 83.12 741 GLN A N 1
ATOM 5803 C CA . GLN A 1 741 ? -14.977 -42.031 15.727 1 83.12 741 GLN A CA 1
ATOM 5804 C C . GLN A 1 741 ? -15.211 -41.406 14.359 1 83.12 741 GLN A C 1
ATOM 5806 O O . GLN A 1 741 ? -14.578 -40.406 14.008 1 83.12 741 GLN A O 1
ATOM 5811 N N . ALA A 1 742 ? -16.125 -41.969 13.695 1 85.69 742 ALA A N 1
ATOM 5812 C CA . ALA A 1 742 ? -16.453 -41.438 12.383 1 85.69 742 ALA A CA 1
ATOM 5813 C C . ALA A 1 742 ? -17.141 -40.062 12.5 1 85.69 742 ALA A C 1
ATOM 5815 O O . ALA A 1 742 ? -16.844 -39.156 11.75 1 85.69 742 ALA A O 1
ATOM 5816 N N . THR A 1 743 ? -18 -39.969 13.531 1 87.25 743 THR A N 1
ATOM 5817 C CA . THR A 1 743 ? -18.719 -38.719 13.734 1 87.25 743 THR A CA 1
ATOM 5818 C C . THR A 1 743 ? -17.75 -37.625 14.219 1 87.25 743 THR A C 1
ATOM 5820 O O . THR A 1 743 ? -17.891 -36.469 13.836 1 87.25 743 THR A O 1
ATOM 5823 N N . LEU A 1 744 ? -16.828 -38.062 15.078 1 90.12 744 LEU A N 1
ATOM 5824 C CA . LEU A 1 744 ? -15.828 -37.125 15.547 1 90.12 744 LEU A CA 1
ATOM 5825 C C . LEU A 1 744 ? -14.984 -36.594 14.383 1 90.12 744 LEU A C 1
ATOM 5827 O O . LEU A 1 744 ? -14.734 -35.406 14.266 1 90.12 744 LEU A O 1
ATOM 5831 N N . ALA A 1 745 ? -14.578 -37.5 13.516 1 92.31 745 ALA A N 1
ATOM 5832 C CA . ALA A 1 745 ? -13.766 -37.125 12.367 1 92.31 745 ALA A CA 1
ATOM 5833 C C . ALA A 1 745 ? -14.539 -36.188 11.438 1 92.31 745 ALA A C 1
ATOM 5835 O O . ALA A 1 745 ? -13.984 -35.219 10.938 1 92.31 745 ALA A O 1
ATOM 5836 N N . LEU A 1 746 ? -15.82 -36.5 11.25 1 91.81 746 LEU A N 1
ATOM 5837 C CA . LEU A 1 746 ? -16.641 -35.688 10.375 1 91.81 746 LEU A CA 1
ATOM 5838 C C . LEU A 1 746 ? -16.859 -34.281 10.969 1 91.81 746 LEU A C 1
ATOM 5840 O O . LEU A 1 746 ? -16.859 -33.281 10.25 1 91.81 746 LEU A O 1
ATOM 5844 N N . THR A 1 747 ? -17 -34.219 12.297 1 92.62 747 THR A N 1
ATOM 5845 C CA . THR A 1 747 ? -17.172 -32.938 12.969 1 92.62 747 THR A CA 1
ATOM 5846 C C . THR A 1 747 ? -15.922 -32.094 12.844 1 92.62 747 THR A C 1
ATOM 5848 O O . THR A 1 747 ? -16.016 -30.875 12.578 1 92.62 747 THR A O 1
ATOM 5851 N N . LEU A 1 748 ? -14.789 -32.688 13.016 1 95.38 748 LEU A N 1
ATOM 5852 C CA . LEU A 1 748 ? -13.531 -31.969 12.859 1 95.38 748 LEU A CA 1
ATOM 5853 C C . LEU A 1 748 ? -13.375 -31.438 11.438 1 95.38 748 LEU A C 1
ATOM 5855 O O . LEU A 1 748 ? -12.898 -30.328 11.234 1 95.38 748 LEU A O 1
ATOM 5859 N N . CYS A 1 749 ? -13.82 -32.219 10.484 1 94.94 749 CYS A N 1
ATOM 5860 C CA . CYS A 1 749 ? -13.781 -31.797 9.078 1 94.94 749 CYS A CA 1
ATOM 5861 C C . CYS A 1 749 ? -14.68 -30.594 8.836 1 94.94 749 CYS A C 1
ATOM 5863 O O . CYS A 1 749 ? -14.312 -29.688 8.102 1 94.94 749 CYS A O 1
ATOM 5865 N N . ASP A 1 750 ? -15.812 -30.656 9.477 1 94.25 750 ASP A N 1
ATOM 5866 C CA . ASP A 1 750 ? -16.75 -29.547 9.328 1 94.25 750 ASP A CA 1
ATOM 5867 C C . ASP A 1 750 ? -16.172 -28.25 9.922 1 94.25 750 ASP A C 1
ATOM 5869 O O . ASP A 1 750 ? -16.281 -27.188 9.32 1 94.25 750 ASP A O 1
ATOM 5873 N N . VAL A 1 751 ? -15.547 -28.375 11.078 1 95.44 751 VAL A N 1
ATOM 5874 C CA . VAL A 1 751 ? -14.953 -27.203 11.711 1 95.44 751 VAL A CA 1
ATOM 5875 C C . VAL A 1 751 ? -13.852 -26.641 10.82 1 95.44 751 VAL A C 1
ATOM 5877 O O . VAL A 1 751 ? -13.719 -25.422 10.68 1 95.44 751 VAL A O 1
ATOM 5880 N N . ARG A 1 752 ? -13.109 -27.484 10.234 1 95.75 752 ARG A N 1
ATOM 5881 C CA . ARG A 1 752 ? -12.055 -27.078 9.32 1 95.75 752 ARG A CA 1
ATOM 5882 C C . ARG A 1 752 ? -12.633 -26.297 8.133 1 95.75 752 ARG A C 1
ATOM 5884 O O . ARG A 1 752 ? -12.078 -25.281 7.727 1 95.75 752 ARG A O 1
ATOM 5891 N N . GLY A 1 753 ? -13.719 -26.766 7.602 1 93.88 753 GLY A N 1
ATOM 5892 C CA . GLY A 1 753 ? -14.359 -26.125 6.465 1 93.88 753 GLY A CA 1
ATOM 5893 C C . GLY A 1 753 ? -14.805 -24.703 6.758 1 93.88 753 GLY A C 1
ATOM 5894 O O . GLY A 1 753 ? -14.609 -23.797 5.941 1 93.88 753 GLY A O 1
ATOM 5895 N N . VAL A 1 754 ? -15.297 -24.531 7.926 1 92.88 754 VAL A N 1
ATOM 5896 C CA . VAL A 1 754 ? -15.781 -23.203 8.305 1 92.88 754 VAL A CA 1
ATOM 5897 C C . VAL A 1 754 ? -14.602 -22.266 8.547 1 92.88 754 VAL A C 1
ATOM 5899 O O . VAL A 1 754 ? -14.648 -21.094 8.18 1 92.88 754 VAL A O 1
ATOM 5902 N N . LEU A 1 755 ? -13.539 -22.781 9.094 1 93.75 755 LEU A N 1
ATOM 5903 C CA . LEU A 1 755 ? -12.367 -22 9.438 1 93.75 755 LEU A CA 1
ATOM 5904 C C . LEU A 1 755 ? -11.516 -21.719 8.203 1 93.75 755 LEU A C 1
ATOM 5906 O O . LEU A 1 755 ? -10.531 -20.969 8.273 1 93.75 755 LEU A O 1
ATOM 5910 N N . SER A 1 756 ? -11.898 -22.203 7.043 1 91.38 756 SER A N 1
ATOM 5911 C CA . SER A 1 756 ? -11.109 -22.047 5.828 1 91.38 756 SER A CA 1
ATOM 5912 C C . SER A 1 756 ? -11.289 -20.656 5.223 1 91.38 756 SER A C 1
ATOM 5914 O O . SER A 1 756 ? -10.758 -20.375 4.152 1 91.38 756 SER A O 1
ATOM 5916 N N . CYS A 1 757 ? -11.883 -19.781 5.926 1 88.56 757 CYS A N 1
ATOM 5917 C CA . CYS A 1 757 ? -12.102 -18.422 5.449 1 88.56 757 CYS A CA 1
ATOM 5918 C C . CYS A 1 757 ? -10.781 -17.672 5.305 1 88.56 757 CYS A C 1
ATOM 5920 O O . CYS A 1 757 ? -9.805 -18 5.98 1 88.56 757 CYS A O 1
ATOM 5922 N N . THR A 1 758 ? -10.672 -16.719 4.395 1 85.94 758 THR A N 1
ATOM 5923 C CA . THR A 1 758 ? -9.445 -15.977 4.137 1 85.94 758 THR A CA 1
ATOM 5924 C C . THR A 1 758 ? -9.523 -14.578 4.734 1 85.94 758 THR A C 1
ATOM 5926 O O . THR A 1 758 ? -8.508 -13.883 4.848 1 85.94 758 THR A O 1
ATOM 5929 N N . GLU A 1 759 ? -10.734 -14.234 5.258 1 87.69 759 GLU A N 1
ATOM 5930 C CA . GLU A 1 759 ? -10.922 -12.883 5.762 1 87.69 759 GLU A CA 1
ATOM 5931 C C . GLU A 1 759 ? -10.586 -12.789 7.246 1 87.69 759 GLU A C 1
ATOM 5933 O O . GLU A 1 759 ? -10.766 -13.758 7.984 1 87.69 759 GLU A O 1
ATOM 5938 N N . ARG A 1 760 ? -10.195 -11.688 7.719 1 88.88 760 ARG A N 1
ATOM 5939 C CA . ARG A 1 760 ? -9.742 -11.469 9.086 1 88.88 760 ARG A CA 1
ATOM 5940 C C . ARG A 1 760 ? -10.906 -11.523 10.07 1 88.88 760 ARG A C 1
ATOM 5942 O O . ARG A 1 760 ? -10.836 -12.203 11.094 1 88.88 760 ARG A O 1
ATOM 5949 N N . ARG A 1 761 ? -12 -10.867 9.828 1 87.75 761 ARG A N 1
ATOM 5950 C CA . ARG A 1 761 ? -13.102 -10.727 10.773 1 87.75 761 ARG A CA 1
ATOM 5951 C C . ARG A 1 761 ? -13.805 -12.062 10.984 1 87.75 761 ARG A C 1
ATOM 5953 O O . ARG A 1 761 ? -14 -12.5 12.117 1 87.75 761 ARG A O 1
ATOM 5960 N N . PRO A 1 762 ? -14.148 -12.758 9.891 1 89.81 762 PRO A N 1
ATOM 5961 C CA . PRO A 1 762 ? -14.766 -14.07 10.102 1 89.81 762 PRO A CA 1
ATOM 5962 C C . PRO A 1 762 ? -13.867 -15.023 10.891 1 89.81 762 PRO A C 1
ATOM 5964 O O . PRO A 1 762 ? -14.352 -15.773 11.742 1 89.81 762 PRO A O 1
ATOM 5967 N N . TYR A 1 763 ? -12.617 -14.969 10.625 1 93.44 763 TYR A N 1
ATOM 5968 C CA . TYR A 1 763 ? -11.695 -15.828 11.352 1 93.44 763 TYR A CA 1
ATOM 5969 C C . TYR A 1 763 ? -11.75 -15.539 12.852 1 93.44 763 TYR A C 1
ATOM 5971 O O . TYR A 1 763 ? -11.812 -16.469 13.656 1 93.44 763 TYR A O 1
ATOM 5979 N N . ARG A 1 764 ? -11.703 -14.336 13.242 1 90.88 764 ARG A N 1
ATOM 5980 C CA . ARG A 1 764 ? -11.703 -13.938 14.641 1 90.88 764 ARG A CA 1
ATOM 5981 C C . ARG A 1 764 ? -12.992 -14.367 15.336 1 90.88 764 ARG A C 1
ATOM 5983 O O . ARG A 1 764 ? -12.961 -14.867 16.469 1 90.88 764 ARG A O 1
ATOM 5990 N N . ILE A 1 765 ? -14.109 -14.258 14.68 1 90.88 765 ILE A N 1
ATOM 5991 C CA . ILE A 1 765 ? -15.414 -14.586 15.242 1 90.88 765 ILE A CA 1
ATOM 5992 C C . ILE A 1 765 ? -15.523 -16.094 15.453 1 90.88 765 ILE A C 1
ATOM 5994 O O . ILE A 1 765 ? -15.938 -16.562 16.516 1 90.88 765 ILE A O 1
ATOM 5998 N N . ILE A 1 766 ? -15.094 -16.844 14.422 1 92.38 766 ILE A N 1
ATOM 5999 C CA . ILE A 1 766 ? -15.188 -18.297 14.5 1 92.38 766 ILE A CA 1
ATOM 6000 C C . ILE A 1 766 ? -14.258 -18.812 15.594 1 92.38 766 ILE A C 1
ATOM 6002 O O . ILE A 1 766 ? -14.641 -19.672 16.391 1 92.38 766 ILE A O 1
ATOM 6006 N N . MET A 1 767 ? -13.07 -18.266 15.641 1 92.88 767 MET A N 1
ATOM 6007 C CA . MET A 1 767 ? -12.109 -18.703 16.656 1 92.88 767 MET A CA 1
ATOM 6008 C C . MET A 1 767 ? -12.633 -18.422 18.062 1 92.88 767 MET A C 1
ATOM 6010 O O . MET A 1 767 ? -12.469 -19.25 18.953 1 92.88 767 MET A O 1
ATOM 6014 N N . ASP A 1 768 ? -13.273 -17.344 18.188 1 91.44 768 ASP A N 1
ATOM 6015 C CA . ASP A 1 768 ? -13.844 -17 19.484 1 91.44 768 ASP A CA 1
ATOM 6016 C C . ASP A 1 768 ? -14.945 -17.969 19.875 1 91.44 768 ASP A C 1
ATOM 6018 O O . ASP A 1 768 ? -15.047 -18.359 21.047 1 91.44 768 ASP A O 1
ATOM 6022 N N . MET A 1 769 ? -15.672 -18.438 18.969 1 91.56 769 MET A N 1
ATOM 6023 C CA . MET A 1 769 ? -16.812 -19.297 19.25 1 91.56 769 MET A CA 1
ATOM 6024 C C . MET A 1 769 ? -16.375 -20.734 19.5 1 91.56 769 MET A C 1
ATOM 6026 O O . MET A 1 769 ? -16.984 -21.438 20.297 1 91.56 769 MET A O 1
ATOM 6030 N N . ILE A 1 770 ? -15.289 -21.141 18.891 1 92.94 770 ILE A N 1
ATOM 6031 C CA . ILE A 1 770 ? -14.906 -22.531 18.984 1 92.94 770 ILE A CA 1
ATOM 6032 C C . ILE A 1 770 ? -13.82 -22.703 20.047 1 92.94 770 ILE A C 1
ATOM 6034 O O . ILE A 1 770 ? -13.523 -23.828 20.484 1 92.94 770 ILE A O 1
ATOM 6038 N N . GLU A 1 771 ? -13.219 -21.703 20.516 1 91.62 771 GLU A N 1
ATOM 6039 C CA . GLU A 1 771 ? -12.078 -21.719 21.422 1 91.62 771 GLU A CA 1
ATOM 6040 C C . GLU A 1 771 ? -12.359 -22.562 22.656 1 91.62 771 GLU A C 1
ATOM 6042 O O . GLU A 1 771 ? -11.547 -23.422 23.031 1 91.62 771 GLU A O 1
ATOM 6047 N N . PRO A 1 772 ? -13.523 -22.5 23.281 1 90.5 772 PRO A N 1
ATOM 6048 C CA . PRO A 1 772 ? -13.773 -23.312 24.469 1 90.5 772 PRO A CA 1
ATOM 6049 C C . PRO A 1 772 ? -13.828 -24.812 24.172 1 90.5 772 PRO A C 1
ATOM 6051 O O . PRO A 1 772 ? -13.625 -25.641 25.062 1 90.5 772 PRO A O 1
ATOM 6054 N N . SER A 1 773 ? -14.055 -25.141 22.922 1 93.94 773 SER A N 1
ATOM 6055 C CA . SER A 1 773 ? -14.242 -26.547 22.562 1 93.94 773 SER A CA 1
ATOM 6056 C C . SER A 1 773 ? -12.969 -27.141 21.969 1 93.94 773 SER A C 1
ATOM 6058 O O . SER A 1 773 ? -12.906 -28.344 21.688 1 93.94 773 SER A O 1
ATOM 6060 N N . LEU A 1 774 ? -11.945 -26.375 21.766 1 94.69 774 LEU A N 1
ATOM 6061 C CA . LEU A 1 774 ? -10.766 -26.812 21.031 1 94.69 774 LEU A CA 1
ATOM 6062 C C . LEU A 1 774 ? -10 -27.875 21.828 1 94.69 774 LEU A C 1
ATOM 6064 O O . LEU A 1 774 ? -9.711 -28.953 21.297 1 94.69 774 LEU A O 1
ATOM 6068 N N . TYR A 1 775 ? -9.711 -27.688 23.109 1 95.19 775 TYR A N 1
ATOM 6069 C CA . TYR A 1 775 ? -8.93 -28.625 23.922 1 95.19 775 TYR A CA 1
ATOM 6070 C C . TYR A 1 775 ? -9.703 -29.906 24.156 1 95.19 775 TYR A C 1
ATOM 6072 O O . TYR A 1 775 ? -9.172 -31 23.953 1 95.19 775 TYR A O 1
ATOM 6080 N N . PRO A 1 776 ? -11.047 -29.781 24.469 1 93.62 776 PRO A N 1
ATOM 6081 C CA . PRO A 1 776 ? -11.82 -31.031 24.625 1 93.62 776 PRO A CA 1
ATOM 6082 C C . PRO A 1 776 ? -11.859 -31.859 23.344 1 93.62 776 PRO A C 1
ATOM 6084 O O . PRO A 1 776 ? -11.789 -33.094 23.391 1 93.62 776 PRO A O 1
ATOM 6087 N N . LEU A 1 777 ? -11.969 -31.219 22.188 1 93.38 777 LEU A N 1
ATOM 6088 C CA . LEU A 1 777 ? -11.984 -31.922 20.906 1 93.38 777 LEU A CA 1
ATOM 6089 C C . LEU A 1 777 ? -10.648 -32.625 20.656 1 93.38 777 LEU A C 1
ATOM 6091 O O . LEU A 1 777 ? -10.609 -33.75 20.203 1 93.38 777 LEU A O 1
ATOM 6095 N N . ALA A 1 778 ? -9.57 -31.953 20.969 1 94.31 778 ALA A N 1
ATOM 6096 C CA . ALA A 1 778 ? -8.234 -32.531 20.781 1 94.31 778 ALA A CA 1
ATOM 6097 C C . ALA A 1 778 ? -8.023 -33.719 21.703 1 94.31 778 ALA A C 1
ATOM 6099 O O . ALA A 1 778 ? -7.5 -34.75 21.281 1 94.31 778 ALA A O 1
ATOM 6100 N N . ASP A 1 779 ? -8.508 -33.625 22.938 1 91.25 779 ASP A N 1
ATOM 6101 C CA . ASP A 1 779 ? -8.352 -34.719 23.906 1 91.25 779 ASP A CA 1
ATOM 6102 C C . ASP A 1 779 ? -9.148 -35.938 23.484 1 91.25 779 ASP A C 1
ATOM 6104 O O . ASP A 1 779 ? -8.703 -37.062 23.672 1 91.25 779 ASP A O 1
ATOM 6108 N N . ALA A 1 780 ? -10.297 -35.625 22.891 1 88.81 780 ALA A N 1
ATOM 6109 C CA . ALA A 1 780 ? -11.133 -36.719 22.422 1 88.81 780 ALA A CA 1
ATOM 6110 C C . ALA A 1 780 ? -10.492 -37.438 21.234 1 88.81 780 ALA A C 1
ATOM 6112 O O . ALA A 1 780 ? -10.555 -38.656 21.141 1 88.81 780 ALA A O 1
ATOM 6113 N N . ALA A 1 781 ? -9.836 -36.719 20.344 1 90.94 781 ALA A N 1
ATOM 6114 C CA . ALA A 1 781 ? -9.242 -37.281 19.125 1 90.94 781 ALA A CA 1
ATOM 6115 C C . ALA A 1 781 ? -7.922 -37.969 19.438 1 90.94 781 ALA A C 1
ATOM 6117 O O . ALA A 1 781 ? -7.586 -39 18.828 1 90.94 781 ALA A O 1
ATOM 6118 N N . LEU A 1 782 ? -7.133 -37.531 20.438 1 90.5 782 LEU A N 1
ATOM 6119 C CA . LEU A 1 782 ? -5.781 -38 20.688 1 90.5 782 LEU A CA 1
ATOM 6120 C C . LEU A 1 782 ? -5.77 -39.062 21.812 1 90.5 782 LEU A C 1
ATOM 6122 O O . LEU A 1 782 ? -4.703 -39.406 22.312 1 90.5 782 LEU A O 1
ATOM 6126 N N . ARG A 1 783 ? -6.934 -39.531 22.031 1 80.81 783 ARG A N 1
ATOM 6127 C CA . ARG A 1 783 ? -6.965 -40.594 23.047 1 80.81 783 ARG A CA 1
ATOM 6128 C C . ARG A 1 783 ? -6.273 -41.875 22.531 1 80.81 783 ARG A C 1
ATOM 6130 O O . ARG A 1 783 ? -6.551 -42.312 21.422 1 80.81 783 ARG A O 1
ATOM 6137 N N . GLU A 1 784 ? -5.156 -42.344 23.016 1 65.44 784 GLU A N 1
ATOM 6138 C CA . GLU A 1 784 ? -4.238 -43.406 22.609 1 65.44 784 GLU A CA 1
ATOM 6139 C C . GLU A 1 784 ? -4.98 -44.75 22.406 1 65.44 784 GLU A C 1
ATOM 6141 O O . GLU A 1 784 ? -4.609 -45.531 21.562 1 65.44 784 GLU A O 1
ATOM 6146 N N . ASP A 1 785 ? -6.02 -45.031 23.234 1 60.88 785 ASP A N 1
ATOM 6147 C CA . ASP A 1 785 ? -6.609 -46.375 23.234 1 60.88 785 ASP A CA 1
ATOM 6148 C C . ASP A 1 785 ? -7.586 -46.531 22.078 1 60.88 785 ASP A C 1
ATOM 6150 O O . ASP A 1 785 ? -8.078 -47.656 21.812 1 60.88 785 ASP A O 1
ATOM 6154 N N . SER A 1 786 ? -7.957 -45.562 21.375 1 54.19 786 SER A N 1
ATOM 6155 C CA . SER A 1 786 ? -9.219 -45.656 20.641 1 54.19 786 SER A CA 1
ATOM 6156 C C . SER A 1 786 ? -8.977 -45.844 19.156 1 54.19 786 SER A C 1
ATOM 6158 O O . SER A 1 786 ? -9.922 -46.031 18.391 1 54.19 786 SER A O 1
ATOM 6160 N N . GLY A 1 787 ? -7.766 -46.312 18.703 1 62.75 787 GLY A N 1
ATOM 6161 C CA . GLY A 1 787 ? -7.641 -46.594 17.281 1 62.75 787 GLY A CA 1
ATOM 6162 C C . GLY A 1 787 ? -8.141 -45.5 16.391 1 62.75 787 GLY A C 1
ATOM 6163 O O . GLY A 1 787 ? -8.695 -45.75 15.32 1 62.75 787 GLY A O 1
ATOM 6164 N N . ASN A 1 788 ? -8.133 -44.188 16.734 1 78.5 788 ASN A N 1
ATOM 6165 C CA . ASN A 1 788 ? -8.758 -43.062 16.031 1 78.5 788 ASN A CA 1
ATOM 6166 C C . ASN A 1 788 ? -7.84 -42.5 14.953 1 78.5 788 ASN A C 1
ATOM 6168 O O . ASN A 1 788 ? -7.504 -41.312 14.977 1 78.5 788 ASN A O 1
ATOM 6172 N N . GLN A 1 789 ? -7.574 -43.344 14.055 1 85.31 789 GLN A N 1
ATOM 6173 C CA . GLN A 1 789 ? -6.602 -42.938 13.039 1 85.31 789 GLN A CA 1
ATOM 6174 C C . GLN A 1 789 ? -7.148 -41.812 12.164 1 85.31 789 GLN A C 1
ATOM 6176 O O . GLN A 1 789 ? -6.457 -40.844 11.898 1 85.31 789 GLN A O 1
ATOM 6181 N N . LEU A 1 790 ? -8.406 -41.875 11.875 1 87.62 790 LEU A N 1
ATOM 6182 C CA . LEU A 1 790 ? -9 -40.875 10.992 1 87.62 790 LEU A CA 1
ATOM 6183 C C . LEU A 1 790 ? -9.219 -39.562 11.719 1 87.62 790 LEU A C 1
ATOM 6185 O O . LEU A 1 790 ? -9.008 -38.5 11.141 1 87.62 790 LEU A O 1
ATOM 6189 N N . ALA A 1 791 ? -9.539 -39.688 13.023 1 90.38 791 ALA A N 1
ATOM 6190 C CA . ALA A 1 791 ? -9.797 -38.469 13.812 1 90.38 791 ALA A CA 1
ATOM 6191 C C . ALA A 1 791 ? -8.508 -37.688 14.047 1 90.38 791 ALA A C 1
ATOM 6193 O O . ALA A 1 791 ? -8.508 -36.469 14.031 1 90.38 791 ALA A O 1
ATOM 6194 N N . VAL A 1 792 ? -7.406 -38.406 14.234 1 93.44 792 VAL A N 1
ATOM 6195 C CA . VAL A 1 792 ? -6.129 -37.719 14.461 1 93.44 792 VAL A CA 1
ATOM 6196 C C . VAL A 1 792 ? -5.707 -36.969 13.203 1 93.44 792 VAL A C 1
ATOM 6198 O O . VAL A 1 792 ? -5.258 -35.812 13.281 1 93.44 792 VAL A O 1
ATOM 6201 N N . VAL A 1 793 ? -5.926 -37.562 12.07 1 93.88 793 VAL A N 1
ATOM 6202 C CA . VAL A 1 793 ? -5.562 -36.938 10.797 1 93.88 793 VAL A CA 1
ATOM 6203 C C . VAL A 1 793 ? -6.395 -35.688 10.578 1 93.88 793 VAL A C 1
ATOM 6205 O O . VAL A 1 793 ? -5.859 -34.625 10.227 1 93.88 793 VAL A O 1
ATOM 6208 N N . GLN A 1 794 ? -7.715 -35.781 10.844 1 94.56 794 GLN A N 1
ATOM 6209 C CA . GLN A 1 794 ? -8.586 -34.625 10.633 1 94.56 794 GLN A CA 1
ATOM 6210 C C . GLN A 1 794 ? -8.297 -33.531 11.648 1 94.56 794 GLN A C 1
ATOM 6212 O O . GLN A 1 794 ? -8.414 -32.344 11.336 1 94.56 794 GLN A O 1
ATOM 6217 N N . LEU A 1 795 ? -7.867 -33.938 12.828 1 95.94 795 LEU A N 1
ATOM 6218 C CA . LEU A 1 795 ? -7.496 -32.969 13.836 1 95.94 795 LEU A CA 1
ATOM 6219 C C . LEU A 1 795 ? -6.262 -32.188 13.406 1 95.94 795 LEU A C 1
ATOM 6221 O O . LEU A 1 795 ? -6.23 -30.953 13.508 1 95.94 795 LEU A O 1
ATOM 6225 N N . LEU A 1 796 ? -5.281 -32.844 12.93 1 97.19 796 LEU A N 1
ATOM 6226 C CA . LEU A 1 796 ? -4.055 -32.188 12.5 1 97.19 796 LEU A CA 1
ATOM 6227 C C . LEU A 1 796 ? -4.32 -31.281 11.305 1 97.19 796 LEU A C 1
ATOM 6229 O O . LEU A 1 796 ? -3.74 -30.203 11.203 1 97.19 796 LEU A O 1
ATOM 6233 N N . LYS A 1 797 ? -5.234 -31.734 10.422 1 96.38 797 LYS A N 1
ATOM 6234 C CA . LYS A 1 797 ? -5.613 -30.875 9.305 1 96.38 797 LYS A CA 1
ATOM 6235 C C . LYS A 1 797 ? -6.328 -29.625 9.789 1 96.38 797 LYS A C 1
ATOM 6237 O O . LYS A 1 797 ? -6.121 -28.531 9.25 1 96.38 797 LYS A O 1
ATOM 6242 N N . LEU A 1 798 ? -7.117 -29.812 10.789 1 97.25 798 LEU A N 1
ATOM 6243 C CA . LEU A 1 798 ? -7.82 -28.672 11.383 1 97.25 798 LEU A CA 1
ATOM 6244 C C . LEU A 1 798 ? -6.84 -27.703 12.031 1 97.25 798 LEU A C 1
ATOM 6246 O O . LEU A 1 798 ? -6.918 -26.5 11.812 1 97.25 798 LEU A O 1
ATOM 6250 N N . VAL A 1 799 ? -5.906 -28.219 12.789 1 97.69 799 VAL A N 1
ATOM 6251 C CA . VAL A 1 799 ? -4.949 -27.375 13.492 1 97.69 799 VAL A CA 1
ATOM 6252 C C . VAL A 1 799 ? -4.062 -26.641 12.484 1 97.69 799 VAL A C 1
ATOM 6254 O O . VAL A 1 799 ? -3.717 -25.484 12.68 1 97.69 799 VAL A O 1
ATOM 6257 N N . ASN A 1 800 ? -3.717 -27.344 11.43 1 96.62 800 ASN A N 1
ATOM 6258 C CA . ASN A 1 800 ? -2.947 -26.672 10.383 1 96.62 800 ASN A CA 1
ATOM 6259 C C . ASN A 1 800 ? -3.738 -25.531 9.742 1 96.62 800 ASN A C 1
ATOM 6261 O O . ASN A 1 800 ? -3.197 -24.453 9.492 1 96.62 800 ASN A O 1
ATOM 6265 N N . GLU A 1 801 ? -5.031 -25.781 9.547 1 95.56 801 GLU A N 1
ATOM 6266 C CA . GLU A 1 801 ? -5.891 -24.75 8.969 1 95.56 801 GLU A CA 1
ATOM 6267 C C . GLU A 1 801 ? -6.008 -23.547 9.891 1 95.56 801 GLU A C 1
ATOM 6269 O O . GLU A 1 801 ? -6.004 -22.391 9.43 1 95.56 801 GLU A O 1
ATOM 6274 N N . LEU A 1 802 ? -6.035 -23.844 11.102 1 95.81 802 LEU A N 1
ATOM 6275 C CA . LEU A 1 802 ? -6.148 -22.812 12.109 1 95.81 802 LEU A CA 1
ATOM 6276 C C . LEU A 1 802 ? -4.875 -21.984 12.188 1 95.81 802 LEU A C 1
ATOM 6278 O O . LEU A 1 802 ? -4.926 -20.781 12.469 1 95.81 802 LEU A O 1
ATOM 6282 N N . ALA A 1 803 ? -3.77 -22.578 11.859 1 95.31 803 ALA A N 1
ATOM 6283 C CA . ALA A 1 803 ? -2.486 -21.922 12.102 1 95.31 803 ALA A CA 1
ATOM 6284 C C . ALA A 1 803 ? -1.94 -21.297 10.82 1 95.31 803 ALA A C 1
ATOM 6286 O O . ALA A 1 803 ? -1.08 -20.422 10.875 1 95.31 803 ALA A O 1
ATOM 6287 N N . VAL A 1 804 ? -2.42 -21.734 9.68 1 94.44 804 VAL A N 1
ATOM 6288 C CA . VAL A 1 804 ? -1.903 -21.219 8.414 1 94.44 804 VAL A CA 1
ATOM 6289 C C . VAL A 1 804 ? -2.404 -19.781 8.203 1 94.44 804 VAL A C 1
ATOM 6291 O O . VAL A 1 804 ? -3.607 -19.531 8.281 1 94.44 804 VAL A O 1
ATOM 6294 N N . ASN A 1 805 ? -1.492 -18.891 8.008 1 92.62 805 ASN A N 1
ATOM 6295 C CA . ASN A 1 805 ? -1.835 -17.484 7.848 1 92.62 805 ASN A CA 1
ATOM 6296 C C . ASN A 1 805 ? -2.125 -17.141 6.391 1 92.62 805 ASN A C 1
ATOM 6298 O O . ASN A 1 805 ? -1.419 -16.328 5.789 1 92.62 805 ASN A O 1
ATOM 6302 N N . LYS A 1 806 ? -3.213 -17.625 5.949 1 88.56 806 LYS A N 1
ATOM 6303 C CA . LYS A 1 806 ? -3.623 -17.359 4.574 1 88.56 806 LYS A CA 1
ATOM 6304 C C . LYS A 1 806 ? -3.91 -15.867 4.367 1 88.56 806 LYS A C 1
ATOM 6306 O O . LYS A 1 806 ? -4.668 -15.266 5.129 1 88.56 806 LYS A O 1
ATOM 6311 N N . SER A 1 807 ? -3.402 -15.156 3.453 1 86.88 807 SER A N 1
ATOM 6312 C CA . SER A 1 807 ? -3.646 -13.758 3.125 1 86.88 807 SER A CA 1
ATOM 6313 C C . SER A 1 807 ? -3.535 -12.867 4.363 1 86.88 807 SER A C 1
ATOM 6315 O O . SER A 1 807 ? -4.301 -11.914 4.523 1 86.88 807 SER A O 1
ATOM 6317 N N . GLN A 1 808 ? -2.686 -13.32 5.332 1 90.25 808 GLN A N 1
ATOM 6318 C CA . GLN A 1 808 ? -2.451 -12.578 6.566 1 90.25 808 GLN A CA 1
ATOM 6319 C C . GLN A 1 808 ? -3.75 -12.375 7.34 1 90.25 808 GLN A C 1
ATOM 6321 O O . GLN A 1 808 ? -4.043 -11.258 7.785 1 90.25 808 GLN A O 1
ATOM 6326 N N . ARG A 1 809 ? -4.547 -13.43 7.398 1 91.38 809 ARG A N 1
ATOM 6327 C CA . ARG A 1 809 ? -5.855 -13.352 8.047 1 91.38 809 ARG A CA 1
ATOM 6328 C C . ARG A 1 809 ? -5.711 -13.352 9.562 1 91.38 809 ARG A C 1
ATOM 6330 O O . ARG A 1 809 ? -6.602 -12.875 10.273 1 91.38 809 ARG A O 1
ATOM 6337 N N . ILE A 1 810 ? -4.621 -13.945 10.109 1 93.94 810 ILE A N 1
ATOM 6338 C CA . ILE A 1 810 ? -4.461 -14.016 11.555 1 93.94 810 ILE A CA 1
ATOM 6339 C C . ILE A 1 810 ? -3.803 -12.734 12.062 1 93.94 810 ILE A C 1
ATOM 6341 O O . ILE A 1 810 ? -2.574 -12.648 12.133 1 93.94 810 ILE A O 1
ATOM 6345 N N . VAL A 1 811 ? -4.52 -11.781 12.336 1 90.25 811 VAL A N 1
ATOM 6346 C CA . VAL A 1 811 ? -4.047 -10.492 12.82 1 90.25 811 VAL A CA 1
ATOM 6347 C C . VAL A 1 811 ? -4.832 -10.086 14.07 1 90.25 811 VAL A C 1
ATOM 6349 O O . VAL A 1 811 ? -6.055 -9.914 14.008 1 90.25 811 VAL A O 1
ATOM 6352 N N . TYR A 1 812 ? -4.031 -10.156 15.047 1 89.25 812 TYR A N 1
ATOM 6353 C CA . TYR A 1 812 ? -4.605 -9.672 16.297 1 89.25 812 TYR A CA 1
ATOM 6354 C C . TYR A 1 812 ? -3.916 -8.391 16.75 1 89.25 812 TYR A C 1
ATOM 6356 O O . TYR A 1 812 ? -2.727 -8.188 16.484 1 89.25 812 TYR A O 1
ATOM 6364 N N . GLY A 1 813 ? -4.496 -7.449 17.047 1 82.94 813 GLY A N 1
ATOM 6365 C CA . GLY A 1 813 ? -3.936 -6.18 17.484 1 82.94 813 GLY A CA 1
ATOM 6366 C C . GLY A 1 813 ? -2.953 -6.324 18.641 1 82.94 813 GLY A C 1
ATOM 6367 O O . GLY A 1 813 ? -2.791 -7.418 19.188 1 82.94 813 GLY A O 1
ATOM 6368 N N . VAL A 1 814 ? -2.211 -5.344 19 1 88.25 814 VAL A N 1
ATOM 6369 C CA . VAL A 1 814 ? -1.159 -5.324 20.016 1 88.25 814 VAL A CA 1
ATOM 6370 C C . VAL A 1 814 ? -1.777 -5.434 21.406 1 88.25 814 VAL A C 1
ATOM 6372 O O . VAL A 1 814 ? -1.062 -5.566 22.406 1 88.25 814 VAL A O 1
ATOM 6375 N N . GLN A 1 815 ? -3.008 -5.578 21.5 1 90 815 GLN A N 1
ATOM 6376 C CA . GLN A 1 815 ? -3.676 -5.621 22.797 1 90 815 GLN A CA 1
ATOM 6377 C C . GLN A 1 815 ? -4.309 -6.992 23.047 1 90 815 GLN A C 1
ATOM 6379 O O . GLN A 1 815 ? -5.035 -7.176 24.031 1 90 815 GLN A O 1
ATOM 6384 N N . SER A 1 816 ? -3.949 -7.949 22.203 1 91.44 816 SER A N 1
ATOM 6385 C CA . SER A 1 816 ? -4.543 -9.273 22.344 1 91.44 816 SER A CA 1
ATOM 6386 C C . SER A 1 816 ? -3.475 -10.344 22.547 1 91.44 816 SER A C 1
ATOM 6388 O O . SER A 1 816 ? -2.422 -10.305 21.906 1 91.44 816 SER A O 1
ATOM 6390 N N . ALA A 1 817 ? -3.721 -11.281 23.438 1 93 817 ALA A N 1
ATOM 6391 C CA . ALA A 1 817 ? -2.814 -12.398 23.688 1 93 817 ALA A CA 1
ATOM 6392 C C . ALA A 1 817 ? -3.256 -13.648 22.938 1 93 817 ALA A C 1
ATOM 6394 O O . ALA A 1 817 ? -2.693 -14.727 23.125 1 93 817 ALA A O 1
ATOM 6395 N N . ARG A 1 818 ? -4.195 -13.539 22.062 1 92.75 818 ARG A N 1
ATOM 6396 C CA . ARG A 1 818 ? -4.824 -14.672 21.406 1 92.75 818 ARG A CA 1
ATOM 6397 C C . ARG A 1 818 ? -3.812 -15.438 20.547 1 92.75 818 ARG A C 1
ATOM 6399 O O . ARG A 1 818 ? -3.844 -16.672 20.484 1 92.75 818 ARG A O 1
ATOM 6406 N N . PRO A 1 819 ? -2.883 -14.742 19.906 1 94 819 PRO A N 1
ATOM 6407 C CA . PRO A 1 819 ? -1.901 -15.492 19.125 1 94 819 PRO A CA 1
ATOM 6408 C C . PRO A 1 819 ? -1.099 -16.484 19.969 1 94 819 PRO A C 1
ATOM 6410 O O . PRO A 1 819 ? -0.801 -17.594 19.516 1 94 819 PRO A O 1
ATOM 6413 N N . VAL A 1 820 ? -0.749 -16.109 21.203 1 95.44 820 VAL A N 1
ATOM 6414 C CA . VAL A 1 820 ? -0.003 -16.984 22.109 1 95.44 820 VAL A CA 1
ATOM 6415 C C . VAL A 1 820 ? -0.878 -18.172 22.516 1 95.44 820 VAL A C 1
ATOM 6417 O O . VAL A 1 820 ? -0.404 -19.312 22.594 1 95.44 820 VAL A O 1
ATOM 6420 N N . LEU A 1 821 ? -2.145 -17.906 22.688 1 95.12 821 LEU A N 1
ATOM 6421 C CA . LEU A 1 821 ? -3.07 -18.953 23.062 1 95.12 821 LEU A CA 1
ATOM 6422 C C . LEU A 1 821 ? -3.264 -19.953 21.922 1 95.12 821 LEU A C 1
ATOM 6424 O O . LEU A 1 821 ? -3.34 -21.156 22.156 1 95.12 821 LEU A O 1
ATOM 6428 N N . ILE A 1 822 ? -3.381 -19.422 20.688 1 95.5 822 ILE A N 1
ATOM 6429 C CA . ILE A 1 822 ? -3.486 -20.281 19.516 1 95.5 822 ILE A CA 1
ATOM 6430 C C . ILE A 1 822 ? -2.219 -21.125 19.391 1 95.5 822 ILE A C 1
ATOM 6432 O O . ILE A 1 822 ? -2.289 -22.328 19.109 1 95.5 822 ILE A O 1
ATOM 6436 N N . PHE A 1 823 ? -1.045 -20.516 19.625 1 96.81 823 PHE A N 1
ATOM 6437 C CA . PHE A 1 823 ? 0.229 -21.219 19.547 1 96.81 823 PHE A CA 1
ATOM 6438 C C . PHE A 1 823 ? 0.288 -22.328 20.594 1 96.81 823 PHE A C 1
ATOM 6440 O O . PHE A 1 823 ? 0.732 -23.453 20.297 1 96.81 823 PHE A O 1
ATOM 6447 N N . ARG A 1 824 ? -0.156 -22.109 21.828 1 97 824 ARG A N 1
ATOM 6448 C CA . ARG A 1 824 ? -0.164 -23.078 22.906 1 97 824 ARG A CA 1
ATOM 6449 C C . ARG A 1 824 ? -1.049 -24.281 22.562 1 97 824 ARG A C 1
ATOM 6451 O O . ARG A 1 824 ? -0.68 -25.422 22.812 1 97 824 ARG A O 1
ATOM 6458 N N . TYR A 1 825 ? -2.203 -24.016 22.016 1 97.12 825 TYR A N 1
ATOM 6459 C CA . TYR A 1 825 ? -3.107 -25.094 21.609 1 97.12 825 TYR A CA 1
ATOM 6460 C C . TYR A 1 825 ? -2.475 -25.953 20.516 1 97.12 825 TYR A C 1
ATOM 6462 O O . TYR A 1 825 ? -2.48 -27.188 20.625 1 97.12 825 TYR A O 1
ATOM 6470 N N . ALA A 1 826 ? -1.942 -25.219 19.453 1 97.25 826 ALA A N 1
ATOM 6471 C CA . ALA A 1 826 ? -1.302 -25.969 18.375 1 97.25 826 ALA A CA 1
ATOM 6472 C C . ALA A 1 826 ? -0.136 -26.797 18.891 1 97.25 826 ALA A C 1
ATOM 6474 O O . ALA A 1 826 ? 0.059 -27.938 18.469 1 97.25 826 ALA A O 1
ATOM 6475 N N . SER A 1 827 ? 0.67 -26.234 19.812 1 97.19 827 SER A N 1
ATOM 6476 C CA . SER A 1 827 ? 1.795 -26.938 20.422 1 97.19 827 SER A CA 1
ATOM 6477 C C . SER A 1 827 ? 1.323 -28.156 21.203 1 97.19 827 SER A C 1
ATOM 6479 O O . SER A 1 827 ? 1.904 -29.234 21.078 1 97.19 827 SER A O 1
ATOM 6481 N N . HIS A 1 828 ? 0.239 -27.984 21.922 1 96.81 828 HIS A N 1
ATOM 6482 C CA . HIS A 1 828 ? -0.32 -29.062 22.719 1 96.81 828 HIS A CA 1
ATOM 6483 C C . HIS A 1 828 ? -0.717 -30.25 21.828 1 96.81 828 HIS A C 1
ATOM 6485 O O . HIS A 1 828 ? -0.405 -31.406 22.141 1 96.81 828 HIS A O 1
ATOM 6491 N N . VAL A 1 829 ? -1.353 -29.969 20.719 1 97.06 829 VAL A N 1
ATOM 6492 C CA . VAL A 1 829 ? -1.808 -31.016 19.812 1 97.06 829 VAL A CA 1
ATOM 6493 C C . VAL A 1 829 ? -0.608 -31.656 19.109 1 97.06 829 VAL A C 1
ATOM 6495 O O . VAL A 1 829 ? -0.524 -32.875 19 1 97.06 829 VAL A O 1
ATOM 6498 N N . LEU A 1 830 ? 0.326 -30.828 18.688 1 97.25 830 LEU A N 1
ATOM 6499 C CA . LEU A 1 830 ? 1.492 -31.297 17.953 1 97.25 830 LEU A CA 1
ATOM 6500 C C . LEU A 1 830 ? 2.35 -32.219 18.828 1 97.25 830 LEU A C 1
ATOM 6502 O O . LEU A 1 830 ? 2.809 -33.25 18.375 1 97.25 830 LEU A O 1
ATOM 6506 N N . VAL A 1 831 ? 2.602 -31.859 20.109 1 96.75 831 VAL A N 1
ATOM 6507 C CA . VAL A 1 831 ? 3.441 -32.656 21.016 1 96.75 831 VAL A CA 1
ATOM 6508 C C . VAL A 1 831 ? 2.836 -34.031 21.234 1 96.75 831 VAL A C 1
ATOM 6510 O O . VAL A 1 831 ? 3.539 -35.031 21.141 1 96.75 831 VAL A O 1
ATOM 6513 N N . ARG A 1 832 ? 1.569 -34.094 21.359 1 94.69 832 ARG A N 1
ATOM 6514 C CA . ARG A 1 832 ? 0.895 -35.375 21.594 1 94.69 832 ARG A CA 1
ATOM 6515 C C . ARG A 1 832 ? 0.823 -36.188 20.312 1 94.69 832 ARG A C 1
ATOM 6517 O O . ARG A 1 832 ? 0.984 -37.438 20.344 1 94.69 832 ARG A O 1
ATOM 6524 N N . ALA A 1 833 ? 0.527 -35.562 19.188 1 94.5 833 ALA A N 1
ATOM 6525 C CA . ALA A 1 833 ? 0.491 -36.25 17.906 1 94.5 833 ALA A CA 1
ATOM 6526 C C . ALA A 1 833 ? 1.872 -36.781 17.531 1 94.5 833 ALA A C 1
ATOM 6528 O O . ALA A 1 833 ? 1.994 -37.875 16.969 1 94.5 833 ALA A O 1
ATOM 6529 N N . ALA A 1 834 ? 2.916 -36 17.812 1 93.75 834 ALA A N 1
ATOM 6530 C CA . ALA A 1 834 ? 4.281 -36.406 17.531 1 93.75 834 ALA A CA 1
ATOM 6531 C C . ALA A 1 834 ? 4.641 -37.656 18.328 1 93.75 834 ALA A C 1
ATOM 6533 O O . ALA A 1 834 ? 5.309 -38.562 17.812 1 93.75 834 ALA A O 1
ATOM 6534 N N . ARG A 1 835 ? 4.156 -37.75 19.516 1 90.75 835 ARG A N 1
ATOM 6535 C CA . ARG A 1 835 ? 4.387 -38.938 20.328 1 90.75 835 ARG A CA 1
ATOM 6536 C C . ARG A 1 835 ? 3.699 -40.156 19.734 1 90.75 835 ARG A C 1
ATOM 6538 O O . ARG A 1 835 ? 4.281 -41.25 19.703 1 90.75 835 ARG A O 1
ATOM 6545 N N . LEU A 1 836 ? 2.51 -39.938 19.219 1 90.19 836 LEU A N 1
ATOM 6546 C CA . LEU A 1 836 ? 1.776 -41.031 18.594 1 90.19 836 LEU A CA 1
ATOM 6547 C C . LEU A 1 836 ? 2.484 -41.5 17.328 1 90.19 836 LEU A C 1
ATOM 6549 O O . LEU A 1 836 ? 2.545 -42.719 17.047 1 90.19 836 LEU A O 1
ATOM 6553 N N . ALA A 1 837 ? 2.967 -40.562 16.562 1 90.31 837 ALA A N 1
ATOM 6554 C CA . ALA A 1 837 ? 3.695 -40.938 15.352 1 90.31 837 ALA A CA 1
ATOM 6555 C C . ALA A 1 837 ? 4.957 -41.719 15.68 1 90.31 837 ALA A C 1
ATOM 6557 O O . ALA A 1 837 ? 5.277 -42.719 15.008 1 90.31 837 ALA A O 1
ATOM 6558 N N . GLN A 1 838 ? 5.641 -41.375 16.766 1 87.94 838 GLN A N 1
ATOM 6559 C CA . GLN A 1 838 ? 6.855 -42.062 17.188 1 87.94 838 GLN A CA 1
ATOM 6560 C C . GLN A 1 838 ? 6.551 -43.469 17.625 1 87.94 838 GLN A C 1
ATOM 6562 O O . GLN A 1 838 ? 7.297 -44.406 17.297 1 87.94 838 GLN A O 1
ATOM 6567 N N . LEU A 1 839 ? 5.445 -43.594 18.297 1 83.56 839 LEU A N 1
ATOM 6568 C CA . LEU A 1 839 ? 5.039 -44.906 18.75 1 83.56 839 LEU A CA 1
ATOM 6569 C C . LEU A 1 839 ? 4.668 -45.781 17.562 1 83.56 839 LEU A C 1
ATOM 6571 O O . LEU A 1 839 ? 4.996 -46.969 17.547 1 83.56 839 LEU A O 1
ATOM 6575 N N . ALA A 1 840 ? 4.043 -45.156 16.578 1 83.5 840 ALA A N 1
ATOM 6576 C CA . ALA A 1 840 ? 3.633 -45.906 15.391 1 83.5 840 ALA A CA 1
ATOM 6577 C C . ALA A 1 840 ? 4.836 -46.281 14.539 1 83.5 840 ALA A C 1
ATOM 6579 O O . ALA A 1 840 ? 4.879 -47.375 13.961 1 83.5 840 ALA A O 1
ATOM 6580 N N . LEU A 1 841 ? 5.859 -45.438 14.484 1 82.56 841 LEU A N 1
ATOM 6581 C CA . LEU A 1 841 ? 7.027 -45.656 13.641 1 82.56 841 LEU A CA 1
ATOM 6582 C C . LEU A 1 841 ? 8.094 -46.469 14.383 1 82.56 841 LEU A C 1
ATOM 6584 O O . LEU A 1 841 ? 8.898 -47.156 13.758 1 82.56 841 LEU A O 1
ATOM 6588 N N . GLY A 1 842 ? 8.383 -46.219 15.672 1 70.69 842 GLY A N 1
ATOM 6589 C CA . GLY A 1 842 ? 9.391 -46.906 16.484 1 70.69 842 GLY A CA 1
ATOM 6590 C C . GLY A 1 842 ? 9.078 -48.375 16.703 1 70.69 842 GLY A C 1
ATOM 6591 O O . GLY A 1 842 ? 9.977 -49.188 16.969 1 70.69 842 GLY A O 1
ATOM 6592 N N . SER A 1 843 ? 7.82 -48.719 16.75 1 53.16 843 SER A N 1
ATOM 6593 C CA . SER A 1 843 ? 7.562 -50.156 16.969 1 53.16 843 SER A CA 1
ATOM 6594 C C . SER A 1 843 ? 8.18 -51 15.875 1 53.16 843 SER A C 1
ATOM 6596 O O . SER A 1 843 ? 8.172 -52.219 15.961 1 53.16 843 SER A O 1
ATOM 6598 N N . THR A 1 844 ? 8.602 -50.406 14.766 1 44.34 844 THR A N 1
ATOM 6599 C CA . THR A 1 844 ? 9.102 -51.25 13.695 1 44.34 844 THR A CA 1
ATOM 6600 C C . THR A 1 844 ? 10.57 -51.625 13.922 1 44.34 844 THR A C 1
ATOM 6602 O O . THR A 1 844 ? 11.156 -52.375 13.148 1 44.34 844 THR A O 1
ATOM 6605 N N . GLY A 1 845 ? 11.422 -50.875 14.68 1 39.91 845 GLY A N 1
ATOM 6606 C CA . GLY A 1 845 ? 12.797 -51.344 14.766 1 39.91 845 GLY A CA 1
ATOM 6607 C C . GLY A 1 845 ? 12.922 -52.719 15.438 1 39.91 845 GLY A C 1
ATOM 6608 O O . GLY A 1 845 ? 14.023 -53.219 15.609 1 39.91 845 GLY A O 1
ATOM 6609 N N . GLY A 1 846 ? 12.336 -53.031 16.562 1 34.75 846 GLY A N 1
ATOM 6610 C CA . GLY A 1 846 ? 12.766 -54.375 16.984 1 34.75 846 GLY A CA 1
ATOM 6611 C C . GLY A 1 846 ? 12.539 -55.438 15.945 1 34.75 846 GLY A C 1
ATOM 6612 O O . GLY A 1 846 ? 12 -55.156 14.867 1 34.75 846 GLY A O 1
ATOM 6613 N N . ALA A 1 847 ? 12.633 -56.938 16.375 1 34.84 847 ALA A N 1
ATOM 6614 C CA . ALA A 1 847 ? 12.68 -58.219 15.695 1 34.84 847 ALA A CA 1
ATOM 6615 C C . ALA A 1 847 ? 11.539 -58.344 14.695 1 34.84 847 ALA A C 1
ATOM 6617 O O . ALA A 1 847 ? 11.57 -59.219 13.812 1 34.84 847 ALA A O 1
ATOM 6618 N N . ALA A 1 848 ? 10.266 -58.219 15.133 1 36.25 848 ALA A N 1
ATOM 6619 C CA . ALA A 1 848 ? 9.242 -58.906 14.367 1 36.25 848 ALA A CA 1
ATOM 6620 C C . ALA A 1 848 ? 9.07 -58.281 12.984 1 36.25 848 ALA A C 1
ATOM 6622 O O . ALA A 1 848 ? 8.398 -57.25 12.836 1 36.25 848 ALA A O 1
ATOM 6623 N N . ALA A 1 849 ? 9.891 -58.281 12.125 1 35.62 849 ALA A N 1
ATOM 6624 C CA . ALA A 1 849 ? 9.906 -58.406 10.672 1 35.62 849 ALA A CA 1
ATOM 6625 C C . ALA A 1 849 ? 8.742 -59.25 10.188 1 35.62 849 ALA A C 1
ATOM 6627 O O . ALA A 1 849 ? 8.578 -59.469 8.977 1 35.62 849 ALA A O 1
ATOM 6628 N N . LEU A 1 850 ? 8.312 -60.344 10.961 1 32.94 850 LEU A N 1
ATOM 6629 C CA . LEU A 1 850 ? 7.59 -61.469 10.367 1 32.94 850 LEU A CA 1
ATOM 6630 C C . LEU A 1 850 ? 6.258 -61 9.789 1 32.94 850 LEU A C 1
ATOM 6632 O O . LEU A 1 850 ? 5.828 -61.5 8.742 1 32.94 850 LEU A O 1
ATOM 6636 N N . HIS A 1 851 ? 5.141 -60.844 10.625 1 34.59 851 HIS A N 1
ATOM 6637 C CA . HIS A 1 851 ? 3.82 -60.781 10.008 1 34.59 851 HIS A CA 1
ATOM 6638 C C . HIS A 1 851 ? 3.555 -59.438 9.367 1 34.59 851 HIS A C 1
ATOM 6640 O O . HIS A 1 851 ? 3.131 -58.5 10.047 1 34.59 851 HIS A O 1
ATOM 6646 N N . ARG A 1 852 ? 4.172 -59.031 8.391 1 41.56 852 ARG A N 1
ATOM 6647 C CA . ARG A 1 852 ? 4.41 -57.938 7.438 1 41.56 852 ARG A CA 1
ATOM 6648 C C . ARG A 1 852 ? 3.098 -57.406 6.883 1 41.56 852 ARG A C 1
ATOM 6650 O O . ARG A 1 852 ? 3.037 -56.25 6.414 1 41.56 852 ARG A O 1
ATOM 6657 N N . ASP A 1 853 ? 2.193 -58.344 6.727 1 41.72 853 ASP A N 1
ATOM 6658 C CA . ASP A 1 853 ? 1.029 -58.062 5.891 1 41.72 853 ASP A CA 1
ATOM 6659 C C . ASP A 1 853 ? 0.117 -57.031 6.531 1 41.72 853 ASP A C 1
ATOM 6661 O O . ASP A 1 853 ? -0.501 -56.219 5.836 1 41.72 853 ASP A O 1
ATOM 6665 N N . ALA A 1 854 ? -0.243 -57.312 7.887 1 43.56 854 ALA A N 1
ATOM 6666 C CA . ALA A 1 854 ? -1.337 -56.656 8.602 1 43.56 854 ALA A CA 1
ATOM 6667 C C . ALA A 1 854 ? -0.937 -55.25 9.07 1 43.56 854 ALA A C 1
ATOM 6669 O O . ALA A 1 854 ? -1.796 -54.438 9.406 1 43.56 854 ALA A O 1
ATOM 6670 N N . GLN A 1 855 ? 0.323 -54.875 9.352 1 49.94 855 GLN A N 1
ATOM 6671 C CA . GLN A 1 855 ? 0.925 -53.781 10.078 1 49.94 855 GLN A CA 1
ATOM 6672 C C . GLN A 1 855 ? 1.206 -52.594 9.156 1 49.94 855 GLN A C 1
ATOM 6674 O O . GLN A 1 855 ? 1.611 -51.531 9.617 1 49.94 855 GLN A O 1
ATOM 6679 N N . ALA A 1 856 ? 1.042 -52.719 8.016 1 59.16 856 ALA A N 1
ATOM 6680 C CA . ALA A 1 856 ? 1.342 -51.781 6.941 1 59.16 856 ALA A CA 1
ATOM 6681 C C . ALA A 1 856 ? 0.47 -50.531 7.043 1 59.16 856 ALA A C 1
ATOM 6683 O O . ALA A 1 856 ? 0.967 -49.406 6.926 1 59.16 856 ALA A O 1
ATOM 6684 N N . PRO A 1 857 ? -0.706 -50.812 7.535 1 76.31 857 PRO A N 1
ATOM 6685 C CA . PRO A 1 857 ? -1.549 -49.625 7.551 1 76.31 857 PRO A CA 1
ATOM 6686 C C . PRO A 1 857 ? -1.188 -48.656 8.68 1 76.31 857 PRO A C 1
ATOM 6688 O O . PRO A 1 857 ? -1.312 -47.438 8.523 1 76.31 857 PRO A O 1
ATOM 6691 N N . LEU A 1 858 ? -0.559 -49.188 9.797 1 81.31 858 LEU A N 1
ATOM 6692 C CA . LEU A 1 858 ? -0.224 -48.312 10.93 1 81.31 858 LEU A CA 1
ATOM 6693 C C . LEU A 1 858 ? 1.041 -47.531 10.641 1 81.31 858 LEU A C 1
ATOM 6695 O O . LEU A 1 858 ? 1.142 -46.344 11.023 1 81.31 858 LEU A O 1
ATOM 6699 N N . THR A 1 859 ? 1.988 -48.156 10.008 1 83.44 859 THR A N 1
ATOM 6700 C CA . THR A 1 859 ? 3.221 -47.469 9.648 1 83.44 859 THR A CA 1
ATOM 6701 C C . THR A 1 859 ? 2.938 -46.344 8.664 1 83.44 859 THR A C 1
ATOM 6703 O O . THR A 1 859 ? 3.504 -45.25 8.781 1 83.44 859 THR A O 1
ATOM 6706 N N . GLU A 1 860 ? 2.098 -46.656 7.719 1 86.06 860 GLU A N 1
ATOM 6707 C CA . GLU A 1 860 ? 1.742 -45.594 6.773 1 86.06 860 GLU A CA 1
ATOM 6708 C C . GLU A 1 860 ? 0.989 -44.469 7.465 1 86.06 860 GLU A C 1
ATOM 6710 O O . GLU A 1 860 ? 1.151 -43.312 7.105 1 86.06 860 GLU A O 1
ATOM 6715 N N . TRP A 1 861 ? 0.199 -44.875 8.422 1 89 861 TRP A N 1
ATOM 6716 C CA . TRP A 1 861 ? -0.497 -43.844 9.211 1 89 861 TRP A CA 1
ATOM 6717 C C . TRP A 1 861 ? 0.491 -43 10.016 1 89 861 TRP A C 1
ATOM 6719 O O . TRP A 1 861 ? 0.346 -41.781 10.109 1 89 861 TRP A O 1
ATOM 6729 N N . GLY A 1 862 ? 1.497 -43.656 10.531 1 89.5 862 GLY A N 1
ATOM 6730 C CA . GLY A 1 862 ? 2.531 -42.938 11.266 1 89.5 862 GLY A CA 1
ATOM 6731 C C . GLY A 1 862 ? 3.26 -41.906 10.422 1 89.5 862 GLY A C 1
ATOM 6732 O O . GLY A 1 862 ? 3.537 -40.812 10.891 1 89.5 862 GLY A O 1
ATOM 6733 N N . TRP A 1 863 ? 3.557 -42.25 9.188 1 91.12 863 TRP A N 1
ATOM 6734 C CA . TRP A 1 863 ? 4.219 -41.344 8.273 1 91.12 863 TRP A CA 1
ATOM 6735 C C . TRP A 1 863 ? 3.311 -40.156 7.934 1 91.12 863 TRP A C 1
ATOM 6737 O O . TRP A 1 863 ? 3.771 -39.031 7.828 1 91.12 863 TRP A O 1
ATOM 6747 N N . LYS A 1 864 ? 2.018 -40.531 7.77 1 92.44 864 LYS A N 1
ATOM 6748 C CA . LYS A 1 864 ? 1.056 -39.469 7.477 1 92.44 864 LYS A CA 1
ATOM 6749 C C . LYS A 1 864 ? 0.936 -38.5 8.641 1 92.44 864 LYS A C 1
ATOM 6751 O O . LYS A 1 864 ? 0.897 -37.281 8.438 1 92.44 864 LYS A O 1
ATOM 6756 N N . VAL A 1 865 ? 0.925 -38.969 9.852 1 93.94 865 VAL A N 1
ATOM 6757 C CA . VAL A 1 865 ? 0.825 -38.156 11.047 1 93.94 865 VAL A CA 1
ATOM 6758 C C . VAL A 1 865 ? 2.094 -37.312 11.203 1 93.94 865 VAL A C 1
ATOM 6760 O O . VAL A 1 865 ? 2.031 -36.125 11.586 1 93.94 865 VAL A O 1
ATOM 6763 N N . MET A 1 866 ? 3.223 -37.875 10.914 1 94.38 866 MET A N 1
ATOM 6764 C CA . MET A 1 866 ? 4.473 -37.125 10.969 1 94.38 866 MET A CA 1
ATOM 6765 C C . MET A 1 866 ? 4.461 -35.969 9.969 1 94.38 866 MET A C 1
ATOM 6767 O O . MET A 1 866 ? 4.824 -34.844 10.305 1 94.38 866 MET A O 1
ATOM 6771 N N . ARG A 1 867 ? 4.051 -36.281 8.805 1 95.44 867 ARG A N 1
ATOM 6772 C CA . ARG A 1 867 ? 3.994 -35.281 7.762 1 95.44 867 ARG A CA 1
ATOM 6773 C C . ARG A 1 867 ? 3.102 -34.094 8.18 1 95.44 867 ARG A C 1
ATOM 6775 O O . ARG A 1 867 ? 3.498 -32.938 8.078 1 95.44 867 ARG A O 1
ATOM 6782 N N . LEU A 1 868 ? 1.934 -34.406 8.68 1 96.81 868 LEU A N 1
ATOM 6783 C CA . LEU A 1 868 ? 0.967 -33.375 9.055 1 96.81 868 LEU A CA 1
ATOM 6784 C C . LEU A 1 868 ? 1.446 -32.594 10.281 1 96.81 868 LEU A C 1
ATOM 6786 O O . LEU A 1 868 ? 1.223 -31.391 10.383 1 96.81 868 LEU A O 1
ATOM 6790 N N . SER A 1 869 ? 2.09 -33.281 11.172 1 96.62 869 SER A N 1
ATOM 6791 C CA . SER A 1 869 ? 2.639 -32.594 12.352 1 96.62 869 SER A CA 1
ATOM 6792 C C . SER A 1 869 ? 3.725 -31.609 11.961 1 96.62 869 SER A C 1
ATOM 6794 O O . SER A 1 869 ? 3.773 -30.5 12.5 1 96.62 869 SER A O 1
ATOM 6796 N N . LEU A 1 870 ? 4.547 -32 11.07 1 96.62 870 LEU A N 1
ATOM 6797 C CA . LEU A 1 870 ? 5.602 -31.109 10.609 1 96.62 870 LEU A CA 1
ATOM 6798 C C . LEU A 1 870 ? 5.02 -29.922 9.852 1 96.62 870 LEU A C 1
ATOM 6800 O O . LEU A 1 870 ? 5.543 -28.797 9.938 1 96.62 870 LEU A O 1
ATOM 6804 N N . ALA A 1 871 ? 3.943 -30.188 9.18 1 96.12 871 ALA A N 1
ATOM 6805 C CA . ALA A 1 871 ? 3.281 -29.078 8.492 1 96.12 871 ALA A CA 1
ATOM 6806 C C . ALA A 1 871 ? 2.732 -28.062 9.484 1 96.12 871 ALA A C 1
ATOM 6808 O O . ALA A 1 871 ? 2.861 -26.859 9.273 1 96.12 871 ALA A O 1
ATOM 6809 N N . VAL A 1 872 ? 2.162 -28.578 10.539 1 97.5 872 VAL A N 1
ATOM 6810 C CA . VAL A 1 872 ? 1.646 -27.703 11.594 1 97.5 872 VAL A CA 1
ATOM 6811 C C . VAL A 1 872 ? 2.795 -26.906 12.219 1 97.5 872 VAL A C 1
ATOM 6813 O O . VAL A 1 872 ? 2.672 -25.703 12.453 1 97.5 872 VAL A O 1
ATOM 6816 N N . ALA A 1 873 ? 3.889 -27.594 12.391 1 97.12 873 ALA A N 1
ATOM 6817 C CA . ALA A 1 873 ? 5.055 -26.938 12.977 1 97.12 873 ALA A CA 1
ATOM 6818 C C . ALA A 1 873 ? 5.555 -25.797 12.086 1 97.12 873 ALA A C 1
ATOM 6820 O O . ALA A 1 873 ? 5.863 -24.719 12.578 1 97.12 873 ALA A O 1
ATOM 6821 N N . CYS A 1 874 ? 5.559 -26.031 10.867 1 95.12 874 CYS A N 1
ATOM 6822 C CA . CYS A 1 874 ? 6 -25.016 9.93 1 95.12 874 CYS A CA 1
ATOM 6823 C C . CYS A 1 874 ? 5.066 -23.812 9.945 1 95.12 874 CYS A C 1
ATOM 6825 O O . CYS A 1 874 ? 5.52 -22.672 9.953 1 95.12 874 CYS A O 1
ATOM 6827 N N . SER A 1 875 ? 3.771 -24.094 10.062 1 95.5 875 SER A N 1
ATOM 6828 C CA . SER A 1 875 ? 2.777 -23.016 10.031 1 95.5 875 SER A CA 1
ATOM 6829 C C . SER A 1 875 ? 2.873 -22.156 11.281 1 95.5 875 SER A C 1
ATOM 6831 O O . SER A 1 875 ? 2.705 -20.938 11.203 1 95.5 875 SER A O 1
ATOM 6833 N N . ILE A 1 876 ? 3.219 -22.734 12.43 1 95.75 876 ILE A N 1
ATOM 6834 C CA . ILE A 1 876 ? 3.234 -21.969 13.672 1 95.75 876 ILE A CA 1
ATOM 6835 C C . ILE A 1 876 ? 4.578 -21.266 13.82 1 95.75 876 ILE A C 1
ATOM 6837 O O . ILE A 1 876 ? 4.652 -20.188 14.422 1 95.75 876 ILE A O 1
ATOM 6841 N N . MET A 1 877 ? 5.602 -21.766 13.195 1 94.12 877 MET A N 1
ATOM 6842 C CA . MET A 1 877 ? 6.926 -21.172 13.336 1 94.12 877 MET A CA 1
ATOM 6843 C C . MET A 1 877 ? 7.137 -20.062 12.312 1 94.12 877 MET A C 1
ATOM 6845 O O . MET A 1 877 ? 7.77 -19.047 12.609 1 94.12 877 MET A O 1
ATOM 6849 N N . GLN A 1 878 ? 6.539 -20.188 11.172 1 91.06 878 GLN A N 1
ATOM 6850 C CA . GLN A 1 878 ? 6.797 -19.234 10.102 1 91.06 878 GLN A CA 1
ATOM 6851 C C . GLN A 1 878 ? 5.566 -18.375 9.82 1 91.06 878 GLN A C 1
ATOM 6853 O O . GLN A 1 878 ? 5.59 -17.516 8.938 1 91.06 878 GLN A O 1
ATOM 6858 N N . GLY A 1 879 ? 4.5 -18.578 10.406 1 90.31 879 GLY A N 1
ATOM 6859 C CA . GLY A 1 879 ? 3.271 -17.859 10.125 1 90.31 879 GLY A CA 1
ATOM 6860 C C . GLY A 1 879 ? 3.389 -16.375 10.375 1 90.31 879 GLY A C 1
ATOM 6861 O O . GLY A 1 879 ? 2.656 -15.57 9.781 1 90.31 879 GLY A O 1
ATOM 6862 N N . GLY A 1 880 ? 4.195 -15.945 11.281 1 90.12 880 GLY A N 1
ATOM 6863 C CA . GLY A 1 880 ? 4.465 -14.539 11.523 1 90.12 880 GLY A CA 1
ATOM 6864 C C . GLY A 1 880 ? 3.404 -13.867 12.367 1 90.12 880 GLY A C 1
ATOM 6865 O O . GLY A 1 880 ? 3.354 -12.641 12.445 1 90.12 880 GLY A O 1
ATOM 6866 N N . TRP A 1 881 ? 2.443 -14.617 12.906 1 93.5 881 TRP A N 1
ATOM 6867 C CA . TRP A 1 881 ? 1.359 -14.016 13.68 1 93.5 881 TRP A CA 1
ATOM 6868 C C . TRP A 1 881 ? 1.622 -14.133 15.172 1 93.5 881 TRP A C 1
ATOM 6870 O O . TRP A 1 881 ? 1.034 -13.406 15.977 1 93.5 881 TRP A O 1
ATOM 6880 N N . CYS A 1 882 ? 2.477 -15.031 15.68 1 94.62 882 CYS A N 1
ATOM 6881 C CA . CYS A 1 882 ? 2.861 -15.164 17.078 1 94.62 882 CYS A CA 1
ATOM 6882 C C . CYS A 1 882 ? 4.316 -14.758 17.281 1 94.62 882 CYS A C 1
ATOM 6884 O O . CYS A 1 882 ? 5.195 -15.18 16.531 1 94.62 882 CYS A O 1
ATOM 6886 N N . ASN A 1 883 ? 4.582 -13.969 18.312 1 93.94 883 ASN A N 1
ATOM 6887 C CA . ASN A 1 883 ? 5.949 -13.539 18.594 1 93.94 883 ASN A CA 1
ATOM 6888 C C . ASN A 1 883 ? 6.727 -14.594 19.359 1 93.94 883 ASN A C 1
ATOM 6890 O O . ASN A 1 883 ? 6.562 -14.734 20.578 1 93.94 883 ASN A O 1
ATOM 6894 N N . LEU A 1 884 ? 7.555 -15.25 18.719 1 95.44 884 LEU A N 1
ATOM 6895 C CA . LEU A 1 884 ? 8.32 -16.344 19.312 1 95.44 884 LEU A CA 1
ATOM 6896 C C . LEU A 1 884 ? 9.391 -15.812 20.266 1 95.44 884 LEU A C 1
ATOM 6898 O O . LEU A 1 884 ? 9.773 -16.484 21.219 1 95.44 884 LEU A O 1
ATOM 6902 N N . GLY A 1 885 ? 9.906 -14.617 19.938 1 93.75 885 GLY A N 1
ATOM 6903 C CA . GLY A 1 885 ? 10.891 -14.008 20.812 1 93.75 885 GLY A CA 1
ATOM 6904 C C . GLY A 1 885 ? 10.375 -13.766 22.219 1 93.75 885 GLY A C 1
ATOM 6905 O O . GLY A 1 885 ? 11.102 -13.961 23.203 1 93.75 885 GLY A O 1
ATOM 6906 N N . VAL A 1 886 ? 9.156 -13.469 22.344 1 94.88 886 VAL A N 1
ATOM 6907 C CA . VAL A 1 886 ? 8.539 -13.211 23.641 1 94.88 886 VAL A CA 1
ATOM 6908 C C . VAL A 1 886 ? 8.32 -14.531 24.375 1 94.88 886 VAL A C 1
ATOM 6910 O O . VAL A 1 886 ? 8.492 -14.602 25.594 1 94.88 886 VAL A O 1
ATOM 6913 N N . LEU A 1 887 ? 7.891 -15.555 23.578 1 96.12 887 LEU A N 1
ATOM 6914 C CA . LEU A 1 887 ? 7.742 -16.875 24.188 1 96.12 887 LEU A CA 1
ATOM 6915 C C . LEU A 1 887 ? 9.07 -17.344 24.781 1 96.12 887 LEU A C 1
ATOM 6917 O O . LEU A 1 887 ? 9.094 -17.922 25.875 1 96.12 887 LEU A O 1
ATOM 6921 N N . GLN A 1 888 ? 10.133 -17.047 24.109 1 94.44 888 GLN A N 1
ATOM 6922 C CA . GLN A 1 888 ? 11.453 -17.422 24.594 1 94.44 888 GLN A CA 1
ATOM 6923 C C . GLN A 1 888 ? 11.828 -16.609 25.828 1 94.44 888 GLN A C 1
ATOM 6925 O O . GLN A 1 888 ? 12.398 -17.156 26.781 1 94.44 888 GLN A O 1
ATOM 6930 N N . LEU A 1 889 ? 11.523 -15.266 25.812 1 94.06 889 LEU A N 1
ATOM 6931 C CA . LEU A 1 889 ? 11.836 -14.383 26.938 1 94.06 889 LEU A CA 1
ATOM 6932 C C . LEU A 1 889 ? 11.18 -14.891 28.219 1 94.06 889 LEU A C 1
ATOM 6934 O O . LEU A 1 889 ? 11.812 -14.906 29.281 1 94.06 889 LEU A O 1
ATOM 6938 N N . TYR A 1 890 ? 9.953 -15.406 28.125 1 95.38 890 TYR A N 1
ATOM 6939 C CA . TYR A 1 890 ? 9.219 -15.859 29.297 1 95.38 890 TYR A CA 1
ATOM 6940 C C . TYR A 1 890 ? 9.406 -17.359 29.516 1 95.38 890 TYR A C 1
ATOM 6942 O O . TYR A 1 890 ? 8.789 -17.938 30.391 1 95.38 890 TYR A O 1
ATOM 6950 N N . SER A 1 891 ? 10.266 -18.047 28.719 1 93.12 891 SER A N 1
ATOM 6951 C CA . SER A 1 891 ? 10.523 -19.484 28.797 1 93.12 891 SER A CA 1
ATOM 6952 C C . SER A 1 891 ? 9.219 -20.281 28.812 1 93.12 891 SER A C 1
ATOM 6954 O O . SER A 1 891 ? 9.023 -21.141 29.672 1 93.12 891 SER A O 1
ATOM 6956 N N . ASP A 1 892 ? 8.305 -19.906 27.906 1 95.12 892 ASP A N 1
ATOM 6957 C CA . ASP A 1 892 ? 7.047 -20.625 27.766 1 95.12 892 ASP A CA 1
ATOM 6958 C C . ASP A 1 892 ? 7.285 -22.078 27.359 1 95.12 892 ASP A C 1
ATOM 6960 O O . ASP A 1 892 ? 7.941 -22.344 26.359 1 95.12 892 ASP A O 1
ATOM 6964 N N . PRO A 1 893 ? 6.797 -23 27.969 1 95.62 893 PRO A N 1
ATOM 6965 C CA . PRO A 1 893 ? 7.066 -24.406 27.688 1 95.62 893 PRO A CA 1
ATOM 6966 C C . PRO A 1 893 ? 6.504 -24.859 26.344 1 95.62 893 PRO A C 1
ATOM 6968 O O . PRO A 1 893 ? 6.992 -25.828 25.75 1 95.62 893 PRO A O 1
ATOM 6971 N N . ALA A 1 894 ? 5.508 -24.188 25.891 1 96.56 894 ALA A N 1
ATOM 6972 C CA . ALA A 1 894 ? 4.918 -24.562 24.609 1 96.56 894 ALA A CA 1
ATOM 6973 C C . ALA A 1 894 ? 5.949 -24.5 23.484 1 96.56 894 ALA A C 1
ATOM 6975 O O . ALA A 1 894 ? 5.957 -25.359 22.594 1 96.56 894 ALA A O 1
ATOM 6976 N N . LEU A 1 895 ? 6.82 -23.484 23.516 1 96.75 895 LEU A N 1
ATOM 6977 C CA . LEU A 1 895 ? 7.824 -23.328 22.469 1 96.75 895 LEU A CA 1
ATOM 6978 C C . LEU A 1 895 ? 8.898 -24.406 22.578 1 96.75 895 LEU A C 1
ATOM 6980 O O . LEU A 1 895 ? 9.227 -25.062 21.578 1 96.75 895 LEU A O 1
ATOM 6984 N N . THR A 1 896 ? 9.414 -24.688 23.75 1 96.12 896 THR A N 1
ATOM 6985 C CA . THR A 1 896 ? 10.469 -25.672 23.938 1 96.12 896 THR A CA 1
ATOM 6986 C C . THR A 1 896 ? 9.945 -27.078 23.641 1 96.12 896 THR A C 1
ATOM 6988 O O . THR A 1 896 ? 10.641 -27.891 23.031 1 96.12 896 THR A O 1
ATOM 6991 N N . ASN A 1 897 ? 8.711 -27.312 24.031 1 96.62 897 ASN A N 1
ATOM 6992 C CA . ASN A 1 897 ? 8.125 -28.625 23.797 1 96.62 897 ASN A CA 1
ATOM 6993 C C . ASN A 1 897 ? 7.938 -28.891 22.312 1 96.62 897 ASN A C 1
ATOM 6995 O O . ASN A 1 897 ? 8.188 -30.016 21.844 1 96.62 897 ASN A O 1
ATOM 6999 N N . VAL A 1 898 ? 7.492 -27.906 21.609 1 97 898 VAL A N 1
ATOM 7000 C CA . VAL A 1 898 ? 7.27 -28.078 20.188 1 97 898 VAL A CA 1
ATOM 7001 C C . VAL A 1 898 ? 8.602 -28.328 19.469 1 97 898 VAL A C 1
ATOM 7003 O O . VAL A 1 898 ? 8.711 -29.219 18.641 1 97 898 VAL A O 1
ATOM 7006 N N . LEU A 1 899 ? 9.633 -27.562 19.828 1 97.06 899 LEU A N 1
ATOM 7007 C CA . LEU A 1 899 ? 10.93 -27.688 19.172 1 97.06 899 LEU A CA 1
ATOM 7008 C C . LEU A 1 899 ? 11.555 -29.047 19.469 1 97.06 899 LEU A C 1
ATOM 7010 O O . LEU A 1 899 ? 12.109 -29.688 18.578 1 97.06 899 LEU A O 1
ATOM 7014 N N . GLU A 1 900 ? 11.352 -29.516 20.703 1 95.75 900 GLU A N 1
ATOM 7015 C CA . GLU A 1 900 ? 11.883 -30.828 21.078 1 95.75 900 GLU A CA 1
ATOM 7016 C C . GLU A 1 900 ? 11.148 -31.953 20.344 1 95.75 900 GLU A C 1
ATOM 7018 O O . GLU A 1 900 ? 11.781 -32.906 19.859 1 95.75 900 GLU A O 1
ATOM 7023 N N . SER A 1 901 ? 9.867 -31.828 20.25 1 96.12 901 SER A N 1
ATOM 7024 C CA . SER A 1 901 ? 9.07 -32.844 19.562 1 96.12 901 SER A CA 1
ATOM 7025 C C . SER A 1 901 ? 9.383 -32.906 18.078 1 96.12 901 SER A C 1
ATOM 7027 O O . SER A 1 901 ? 9.484 -33.969 17.484 1 96.12 901 SER A O 1
ATOM 7029 N N . VAL A 1 902 ? 9.477 -31.734 17.469 1 96 902 VAL A N 1
ATOM 7030 C CA . VAL A 1 902 ? 9.789 -31.641 16.047 1 96 902 VAL A CA 1
ATOM 7031 C C . VAL A 1 902 ? 11.18 -32.219 15.781 1 96 902 VAL A C 1
ATOM 7033 O O . VAL A 1 902 ? 11.367 -33 14.828 1 96 902 VAL A O 1
ATOM 7036 N N . TRP A 1 903 ? 12.117 -31.891 16.688 1 94.81 903 TRP A N 1
ATOM 7037 C CA . TRP A 1 903 ? 13.477 -32.375 16.531 1 94.81 903 TRP A CA 1
ATOM 7038 C C . TRP A 1 903 ? 13.516 -33.906 16.656 1 94.81 903 TRP A C 1
ATOM 7040 O O . TRP A 1 903 ? 14.227 -34.594 15.906 1 94.81 903 TRP A O 1
ATOM 7050 N N . GLN A 1 904 ? 12.68 -34.469 17.5 1 92.62 904 GLN A N 1
ATOM 7051 C CA . GLN A 1 904 ? 12.594 -35.906 17.672 1 92.62 904 GLN A CA 1
ATOM 7052 C C . GLN A 1 904 ? 12.016 -36.562 16.438 1 92.62 904 GLN A C 1
ATOM 7054 O O . GLN A 1 904 ? 12.453 -37.656 16.047 1 92.62 904 GLN A O 1
ATOM 7059 N N . LEU A 1 905 ? 11.062 -35.906 15.82 1 93.06 905 LEU A N 1
ATOM 7060 C CA . LEU A 1 905 ? 10.469 -36.469 14.602 1 93.06 905 LEU A CA 1
ATOM 7061 C C . LEU A 1 905 ? 11.484 -36.438 13.461 1 93.06 905 LEU A C 1
ATOM 7063 O O . LEU A 1 905 ? 11.477 -37.344 12.617 1 93.06 905 LEU A O 1
ATOM 7067 N N . LEU A 1 906 ? 12.367 -35.438 13.445 1 92.69 906 LEU A N 1
ATOM 7068 C CA . LEU A 1 906 ? 13.344 -35.281 12.375 1 92.69 906 LEU A CA 1
ATOM 7069 C C . LEU A 1 906 ? 14.477 -36.312 12.531 1 92.69 906 LEU A C 1
ATOM 7071 O O . LEU A 1 906 ? 15.086 -36.719 11.539 1 92.69 906 LEU A O 1
ATOM 7075 N N . THR A 1 907 ? 14.75 -36.75 13.766 1 88.75 907 THR A N 1
ATOM 7076 C CA . THR A 1 907 ? 15.922 -37.594 14.023 1 88.75 907 THR A CA 1
ATOM 7077 C C . THR A 1 907 ? 15.516 -39.062 14.164 1 88.75 907 THR A C 1
ATOM 7079 O O . THR A 1 907 ? 16.359 -39.938 14.07 1 88.75 907 THR A O 1
ATOM 7082 N N . THR A 1 908 ? 14.297 -39.438 14.391 1 75.56 908 THR A N 1
ATOM 7083 C CA . THR A 1 908 ? 13.883 -40.781 14.773 1 75.56 908 THR A CA 1
ATOM 7084 C C . THR A 1 908 ? 13.82 -41.688 13.547 1 75.56 908 THR A C 1
ATOM 7086 O O . THR A 1 908 ? 14.352 -42.812 13.57 1 75.56 908 THR A O 1
ATOM 7089 N N . PRO A 1 909 ? 13.031 -41.344 12.445 1 69.62 909 PRO A N 1
ATOM 7090 C CA . PRO A 1 909 ? 12.773 -42.344 11.406 1 69.62 909 PRO A CA 1
ATOM 7091 C C . PRO A 1 909 ? 14.023 -42.719 10.609 1 69.62 909 PRO A C 1
ATOM 7093 O O . PRO A 1 909 ? 14.945 -41.875 10.492 1 69.62 909 PRO A O 1
ATOM 7096 N N . PRO A 1 910 ? 14.031 -43.969 10.312 1 75.06 910 PRO A N 1
ATOM 7097 C CA . PRO A 1 910 ? 15.148 -44.344 9.453 1 75.06 910 PRO A CA 1
ATOM 7098 C C . PRO A 1 910 ? 15.156 -43.562 8.125 1 75.06 910 PRO A C 1
ATOM 7100 O O . PRO A 1 910 ? 14.125 -43.5 7.449 1 75.06 910 PRO A O 1
ATOM 7103 N N . HIS A 1 911 ? 16.25 -42.906 7.742 1 74.38 911 HIS A N 1
ATOM 7104 C CA . HIS A 1 911 ? 16.391 -42.031 6.598 1 74.38 911 HIS A CA 1
ATOM 7105 C C . HIS A 1 911 ? 16.047 -42.75 5.297 1 74.38 911 HIS A C 1
ATOM 7107 O O . HIS A 1 911 ? 15.531 -42.125 4.363 1 74.38 911 HIS A O 1
ATOM 7113 N N . SER A 1 912 ? 16.188 -44.031 5.355 1 73.69 912 SER A N 1
ATOM 7114 C CA . SER A 1 912 ? 15.945 -44.812 4.137 1 73.69 912 SER A CA 1
ATOM 7115 C C . SER A 1 912 ? 14.453 -44.906 3.828 1 73.69 912 SER A C 1
ATOM 7117 O O . SER A 1 912 ? 14.047 -44.812 2.666 1 73.69 912 SER A O 1
ATOM 7119 N N . GLU A 1 913 ? 13.672 -45 4.844 1 79.81 913 GLU A N 1
ATOM 7120 C CA . GLU A 1 913 ? 12.227 -45.062 4.66 1 79.81 913 GLU A CA 1
ATOM 7121 C C . GLU A 1 913 ? 11.648 -43.688 4.344 1 79.81 913 GLU A C 1
ATOM 7123 O O . GLU A 1 913 ? 10.68 -43.562 3.586 1 79.81 913 GLU A O 1
ATOM 7128 N N . LEU A 1 914 ? 12.305 -42.75 4.84 1 82.81 914 LEU A N 1
ATOM 7129 C CA . LEU A 1 914 ? 11.852 -41.375 4.625 1 82.81 914 LEU A CA 1
ATOM 7130 C C . LEU A 1 914 ? 12.078 -40.938 3.182 1 82.81 914 LEU A C 1
ATOM 7132 O O . LEU A 1 914 ? 11.227 -40.281 2.588 1 82.81 914 LEU A O 1
ATOM 7136 N N . ALA A 1 915 ? 13.109 -41.406 2.562 1 76.44 915 ALA A N 1
ATOM 7137 C CA . ALA A 1 915 ? 13.516 -40.969 1.233 1 76.44 915 ALA A CA 1
ATOM 7138 C C . ALA A 1 915 ? 12.555 -41.469 0.164 1 76.44 915 ALA A C 1
ATOM 7140 O O . ALA A 1 915 ? 12.398 -40.844 -0.888 1 76.44 915 ALA A O 1
ATOM 7141 N N . VAL A 1 916 ? 11.75 -42.531 0.502 1 76.94 916 VAL A N 1
ATOM 7142 C CA . VAL A 1 916 ? 10.852 -43.156 -0.472 1 76.94 916 VAL A CA 1
ATOM 7143 C C . VAL A 1 916 ? 9.508 -42.438 -0.474 1 76.94 916 VAL A C 1
ATOM 7145 O O . VAL A 1 916 ? 8.711 -42.594 -1.398 1 76.94 916 VAL A O 1
ATOM 7148 N N . ARG A 1 917 ? 9.359 -41.625 0.496 1 86.75 917 ARG A N 1
ATOM 7149 C CA . ARG A 1 917 ? 8.094 -40.906 0.63 1 86.75 917 ARG A CA 1
ATOM 7150 C C . ARG A 1 917 ? 8.273 -39.438 0.354 1 86.75 917 ARG A C 1
ATOM 7152 O O . ARG A 1 917 ? 8.625 -38.656 1.256 1 86.75 917 ARG A O 1
ATOM 7159 N N . PRO A 1 918 ? 8.078 -38.938 -0.85 1 84.94 918 PRO A N 1
ATOM 7160 C CA . PRO A 1 918 ? 8.391 -37.562 -1.26 1 84.94 918 PRO A CA 1
ATOM 7161 C C . PRO A 1 918 ? 7.598 -36.531 -0.472 1 84.94 918 PRO A C 1
ATOM 7163 O O . PRO A 1 918 ? 8.117 -35.438 -0.195 1 84.94 918 PRO A O 1
ATOM 7166 N N . LYS A 1 919 ? 6.297 -36.844 -0.105 1 89.12 919 LYS A N 1
ATOM 7167 C CA . LYS A 1 919 ? 5.496 -35.875 0.639 1 89.12 919 LYS A CA 1
ATOM 7168 C C . LYS A 1 919 ? 6.078 -35.625 2.029 1 89.12 919 LYS A C 1
ATOM 7170 O O . LYS A 1 919 ? 6.059 -34.5 2.529 1 89.12 919 LYS A O 1
ATOM 7175 N N . VAL A 1 920 ? 6.586 -36.656 2.643 1 91.75 920 VAL A N 1
ATOM 7176 C CA . VAL A 1 920 ? 7.195 -36.531 3.963 1 91.75 920 VAL A CA 1
ATOM 7177 C C . VAL A 1 920 ? 8.531 -35.812 3.85 1 91.75 920 VAL A C 1
ATOM 7179 O O . VAL A 1 920 ? 8.867 -34.969 4.695 1 91.75 920 VAL A O 1
ATOM 7182 N N . CYS A 1 921 ? 9.242 -36.062 2.746 1 89.31 921 CYS A N 1
ATOM 7183 C CA . CYS A 1 921 ? 10.516 -35.375 2.52 1 89.31 921 CYS A CA 1
ATOM 7184 C C . CYS A 1 921 ? 10.32 -33.875 2.377 1 89.31 921 CYS A C 1
ATOM 7186 O O . CYS A 1 921 ? 11.078 -33.094 2.951 1 89.31 921 CYS A O 1
ATOM 7188 N N . THR A 1 922 ? 9.336 -33.562 1.664 1 90.88 922 THR A N 1
ATOM 7189 C CA . THR A 1 922 ? 9.055 -32.156 1.466 1 90.88 922 THR A CA 1
ATOM 7190 C C . THR A 1 922 ? 8.734 -31.469 2.793 1 90.88 922 THR A C 1
ATOM 7192 O O . THR A 1 922 ? 9.18 -30.344 3.047 1 90.88 922 THR A O 1
ATOM 7195 N N . ALA A 1 923 ? 7.988 -32.156 3.637 1 93.94 923 ALA A N 1
ATOM 7196 C CA . ALA A 1 923 ? 7.633 -31.594 4.941 1 93.94 923 ALA A CA 1
ATOM 7197 C C . ALA A 1 923 ? 8.867 -31.438 5.828 1 93.94 923 ALA A C 1
ATOM 7199 O O . ALA A 1 923 ? 9 -30.453 6.555 1 93.94 923 ALA A O 1
ATOM 7200 N N . VAL A 1 924 ? 9.742 -32.406 5.703 1 93.81 924 VAL A N 1
ATOM 7201 C CA . VAL A 1 924 ? 10.969 -32.375 6.488 1 93.81 924 VAL A CA 1
ATOM 7202 C C . VAL A 1 924 ? 11.836 -31.203 6.039 1 93.81 924 VAL A C 1
ATOM 7204 O O . VAL A 1 924 ? 12.312 -30.422 6.867 1 93.81 924 VAL A O 1
ATOM 7207 N N . VAL A 1 925 ? 12.023 -31.016 4.75 1 93.06 925 VAL A N 1
ATOM 7208 C CA . VAL A 1 925 ? 12.867 -29.953 4.207 1 93.06 925 VAL A CA 1
ATOM 7209 C C . VAL A 1 925 ? 12.281 -28.594 4.57 1 93.06 925 VAL A C 1
ATOM 7211 O O . VAL A 1 925 ? 13.008 -27.688 4.977 1 93.06 925 VAL A O 1
ATOM 7214 N N . LYS A 1 926 ? 10.977 -28.453 4.488 1 93.81 926 LYS A N 1
ATOM 7215 C CA . LYS A 1 926 ? 10.328 -27.188 4.816 1 93.81 926 LYS A CA 1
ATOM 7216 C C . LYS A 1 926 ? 10.484 -26.859 6.301 1 93.81 926 LYS A C 1
ATOM 7218 O O . LYS A 1 926 ? 10.656 -25.703 6.668 1 93.81 926 LYS A O 1
ATOM 7223 N N . THR A 1 927 ? 10.414 -27.859 7.117 1 95.75 927 THR A N 1
ATOM 7224 C CA . THR A 1 927 ? 10.547 -27.672 8.555 1 95.75 927 THR A CA 1
ATOM 7225 C C . THR A 1 927 ? 11.977 -27.266 8.914 1 95.75 927 THR A C 1
ATOM 7227 O O . THR A 1 927 ? 12.195 -26.375 9.734 1 95.75 927 THR A O 1
ATOM 7230 N N . VAL A 1 928 ? 12.914 -27.891 8.258 1 95.12 928 VAL A N 1
ATOM 7231 C CA . VAL A 1 928 ? 14.305 -27.531 8.516 1 95.12 928 VAL A CA 1
ATOM 7232 C C . VAL A 1 928 ? 14.57 -26.109 8.016 1 95.12 928 VAL A C 1
ATOM 7234 O O . VAL A 1 928 ? 15.32 -25.359 8.648 1 95.12 928 VAL A O 1
ATOM 7237 N N . ASN A 1 929 ? 13.992 -25.781 6.93 1 94.31 929 ASN A N 1
ATOM 7238 C CA . ASN A 1 929 ? 14.094 -24.406 6.434 1 94.31 929 ASN A CA 1
ATOM 7239 C C . ASN A 1 929 ? 13.57 -23.406 7.453 1 94.31 929 ASN A C 1
ATOM 7241 O O . ASN A 1 929 ? 14.195 -22.359 7.691 1 94.31 929 ASN A O 1
ATOM 7245 N N . ALA A 1 930 ? 12.484 -23.766 8.086 1 94.19 930 ALA A N 1
ATOM 7246 C CA . ALA A 1 930 ? 11.898 -22.891 9.109 1 94.19 930 ALA A CA 1
ATOM 7247 C C . ALA A 1 930 ? 12.812 -22.781 10.328 1 94.19 930 ALA A C 1
ATOM 7249 O O . ALA A 1 930 ? 13 -21.703 10.875 1 94.19 930 ALA A O 1
ATOM 7250 N N . LEU A 1 931 ? 13.422 -23.875 10.648 1 94.44 931 LEU A N 1
ATOM 7251 C CA . LEU A 1 931 ? 14.281 -23.922 11.828 1 94.44 931 LEU A CA 1
ATOM 7252 C C . LEU A 1 931 ? 15.625 -23.266 11.555 1 94.44 931 LEU A C 1
ATOM 7254 O O . LEU A 1 931 ? 16.375 -22.953 12.484 1 94.44 931 LEU A O 1
ATOM 7258 N N . SER A 1 932 ? 15.938 -22.984 10.297 1 92.12 932 SER A N 1
ATOM 7259 C CA . SER A 1 932 ? 17.234 -22.406 9.93 1 92.12 932 SER A CA 1
ATOM 7260 C C . SER A 1 932 ? 17.234 -20.906 10.164 1 92.12 932 SER A C 1
ATOM 7262 O O . SER A 1 932 ? 18.281 -20.25 10.031 1 92.12 932 SER A O 1
ATOM 7264 N N . SER A 1 933 ? 16.188 -20.406 10.609 1 89.38 933 SER A N 1
ATOM 7265 C CA . SER A 1 933 ? 16.156 -18.984 10.953 1 89.38 933 SER A CA 1
ATOM 7266 C C . SER A 1 933 ? 17.031 -18.688 12.164 1 89.38 933 SER A C 1
ATOM 7268 O O . SER A 1 933 ? 17.188 -19.531 13.047 1 89.38 933 SER A O 1
ATOM 7270 N N . ARG A 1 934 ? 17.594 -17.531 12.227 1 88 934 ARG A N 1
ATOM 7271 C CA . ARG A 1 934 ? 18.562 -17.141 13.258 1 88 934 ARG A CA 1
ATOM 7272 C C . ARG A 1 934 ? 17.953 -17.25 14.648 1 88 934 ARG A C 1
ATOM 7274 O O . ARG A 1 934 ? 18.656 -17.578 15.609 1 88 934 ARG A O 1
ATOM 7281 N N . PHE A 1 935 ? 16.719 -17.125 14.711 1 90.19 935 PHE A N 1
ATOM 7282 C CA . PHE A 1 935 ? 16.031 -17.172 16 1 90.19 935 PHE A CA 1
ATOM 7283 C C . PHE A 1 935 ? 16.203 -18.531 16.656 1 90.19 935 PHE A C 1
ATOM 7285 O O . PHE A 1 935 ? 16.312 -18.625 17.891 1 90.19 935 PHE A O 1
ATOM 7292 N N . PHE A 1 936 ? 16.25 -19.531 15.898 1 93.69 936 PHE A N 1
ATOM 7293 C CA . PHE A 1 936 ? 16.25 -20.875 16.453 1 93.69 936 PHE A CA 1
ATOM 7294 C C . PHE A 1 936 ? 17.672 -21.359 16.719 1 93.69 936 PHE A C 1
ATOM 7296 O O . PHE A 1 936 ? 17.875 -22.5 17.125 1 93.69 936 PHE A O 1
ATOM 7303 N N . HIS A 1 937 ? 18.688 -20.562 16.641 1 91.69 937 HIS A N 1
ATOM 7304 C CA . HIS A 1 937 ? 20.078 -20.938 16.828 1 91.69 937 HIS A CA 1
ATOM 7305 C C . HIS A 1 937 ? 20.344 -21.359 18.266 1 91.69 937 HIS A C 1
ATOM 7307 O O . HIS A 1 937 ? 21.156 -22.266 18.516 1 91.69 937 HIS A O 1
ATOM 7313 N N . TRP A 1 938 ? 19.672 -20.75 19.219 1 91.38 938 TRP A N 1
ATOM 7314 C CA . TRP A 1 938 ? 19.844 -21.125 20.609 1 91.38 938 TRP A CA 1
ATOM 7315 C C . TRP A 1 938 ? 19.453 -22.578 20.844 1 91.38 938 TRP A C 1
ATOM 7317 O O . TRP A 1 938 ? 20 -23.234 21.719 1 91.38 938 TRP A O 1
ATOM 7327 N N . PHE A 1 939 ? 18.516 -23.016 20.016 1 94.25 939 PHE A N 1
ATOM 7328 C CA . PHE A 1 939 ? 18.047 -24.391 20.141 1 94.25 939 PHE A CA 1
ATOM 7329 C C . PHE A 1 939 ? 19.016 -25.344 19.453 1 94.25 939 PHE A C 1
ATOM 7331 O O . PHE A 1 939 ? 19.328 -26.406 19.984 1 94.25 939 PHE A O 1
ATOM 7338 N N . TRP A 1 940 ? 19.531 -24.953 18.266 1 93.94 940 TRP A N 1
ATOM 7339 C CA . TRP A 1 940 ? 20.469 -25.781 17.5 1 93.94 940 TRP A CA 1
ATOM 7340 C C . TRP A 1 940 ? 21.719 -26.078 18.312 1 93.94 940 TRP A C 1
ATOM 7342 O O . TRP A 1 940 ? 22.219 -27.203 18.328 1 93.94 940 TRP A O 1
ATOM 7352 N N . VAL A 1 941 ? 22.203 -25.078 19.047 1 92.69 941 VAL A N 1
ATOM 7353 C CA . VAL A 1 941 ? 23.469 -25.156 19.766 1 92.69 941 VAL A CA 1
ATOM 7354 C C . VAL A 1 941 ? 23.344 -26.109 20.938 1 92.69 941 VAL A C 1
ATOM 7356 O O . VAL A 1 941 ? 24.328 -26.734 21.344 1 92.69 941 VAL A O 1
ATOM 7359 N N . LYS A 1 942 ? 22.141 -26.344 21.391 1 92.69 942 LYS A N 1
ATOM 7360 C CA . LYS A 1 942 ? 21.922 -27.203 22.547 1 92.69 942 LYS A CA 1
ATOM 7361 C C . LYS A 1 942 ? 21.75 -28.656 22.125 1 92.69 942 LYS A C 1
ATOM 7363 O O . LYS A 1 942 ? 21.75 -29.562 22.969 1 92.69 942 LYS A O 1
ATOM 7368 N N . GLN A 1 943 ? 21.625 -28.875 20.812 1 94 943 GLN A N 1
ATOM 7369 C CA . GLN A 1 943 ? 21.406 -30.234 20.328 1 94 943 GLN A CA 1
ATOM 7370 C C . GLN A 1 943 ? 22.734 -30.984 20.188 1 94 943 GLN A C 1
ATOM 7372 O O . GLN A 1 943 ? 23.781 -30.359 19.984 1 94 943 GLN A O 1
ATOM 7377 N N . PRO A 1 944 ? 22.688 -32.281 20.359 1 93.12 944 PRO A N 1
ATOM 7378 C CA . PRO A 1 944 ? 23.906 -33.031 20.141 1 93.12 944 PRO A CA 1
ATOM 7379 C C . PRO A 1 944 ? 24.422 -32.938 18.703 1 93.12 944 PRO A C 1
ATOM 7381 O O . PRO A 1 944 ? 23.625 -32.969 17.75 1 93.12 944 PRO A O 1
ATOM 7384 N N . PRO A 1 945 ? 25.688 -32.781 18.484 1 92.88 945 PRO A N 1
ATOM 7385 C CA . PRO A 1 945 ? 26.266 -32.594 17.141 1 92.88 945 PRO A CA 1
ATOM 7386 C C . PRO A 1 945 ? 25.906 -33.719 16.188 1 92.88 945 PRO A C 1
ATOM 7388 O O . PRO A 1 945 ? 25.734 -33.5 14.992 1 92.88 945 PRO A O 1
ATOM 7391 N N . SER A 1 946 ? 25.719 -34.938 16.703 1 89.56 946 SER A N 1
ATOM 7392 C CA . SER A 1 946 ? 25.391 -36.062 15.844 1 89.56 946 SER A CA 1
ATOM 7393 C C . SER A 1 946 ? 24 -35.906 15.234 1 89.56 946 SER A C 1
ATOM 7395 O O . SER A 1 946 ? 23.797 -36.219 14.062 1 89.56 946 SER A O 1
ATOM 7397 N N . ALA A 1 947 ? 23.141 -35.406 16.062 1 91.5 947 ALA A N 1
ATOM 7398 C CA . ALA A 1 947 ? 21.781 -35.188 15.57 1 91.5 947 ALA A CA 1
ATOM 7399 C C . ALA A 1 947 ? 21.75 -34.062 14.523 1 91.5 947 ALA A C 1
ATOM 7401 O O . ALA A 1 947 ? 21.016 -34.156 13.531 1 91.5 947 ALA A O 1
ATOM 7402 N N . VAL A 1 948 ? 22.562 -33.031 14.758 1 93.69 948 VAL A N 1
ATOM 7403 C CA . VAL A 1 948 ? 22.625 -31.891 13.82 1 93.69 948 VAL A CA 1
ATOM 7404 C C . VAL A 1 948 ? 23.188 -32.375 12.484 1 93.69 948 VAL A C 1
ATOM 7406 O O . VAL A 1 948 ? 22.672 -32.031 11.422 1 93.69 948 VAL A O 1
ATOM 7409 N N . SER A 1 949 ? 24.188 -33.219 12.523 1 91.12 949 SER A N 1
ATOM 7410 C CA . SER A 1 949 ? 24.797 -33.75 11.305 1 91.12 949 SER A CA 1
ATOM 7411 C C . SER A 1 949 ? 23.812 -34.625 10.516 1 91.12 949 SER A C 1
ATOM 7413 O O . SER A 1 949 ? 23.812 -34.562 9.281 1 91.12 949 SER A O 1
ATOM 7415 N N . ALA A 1 950 ? 23 -35.281 11.281 1 88.12 950 ALA A N 1
ATOM 7416 C CA . ALA A 1 950 ? 22.016 -36.156 10.617 1 88.12 950 ALA A CA 1
ATOM 7417 C C . ALA A 1 950 ? 20.969 -35.312 9.883 1 88.12 950 ALA A C 1
ATOM 7419 O O . ALA A 1 950 ? 20.625 -35.625 8.734 1 88.12 950 ALA A O 1
ATOM 7420 N N . VAL A 1 951 ? 20.453 -34.312 10.539 1 91.69 951 VAL A N 1
ATOM 7421 C CA . VAL A 1 951 ? 19.391 -33.5 9.969 1 91.69 951 VAL A CA 1
ATOM 7422 C C . VAL A 1 951 ? 19.922 -32.719 8.781 1 91.69 951 VAL A C 1
ATOM 7424 O O . VAL A 1 951 ? 19.328 -32.719 7.703 1 91.69 951 VAL A O 1
ATOM 7427 N N . VAL A 1 952 ? 21.094 -32.031 8.953 1 91.94 952 VAL A N 1
ATOM 7428 C CA . VAL A 1 952 ? 21.688 -31.234 7.891 1 91.94 952 VAL A CA 1
ATOM 7429 C C . VAL A 1 952 ? 22.156 -32.156 6.754 1 91.94 952 VAL A C 1
ATOM 7431 O O . VAL A 1 952 ? 22.016 -31.797 5.578 1 91.94 952 VAL A O 1
ATOM 7434 N N . GLY A 1 953 ? 22.656 -33.344 7.125 1 88.5 953 GLY A N 1
ATOM 7435 C CA . GLY A 1 953 ? 23.094 -34.281 6.121 1 88.5 953 GLY A CA 1
ATOM 7436 C C . GLY A 1 953 ? 21.953 -34.781 5.23 1 88.5 953 GLY A C 1
ATOM 7437 O O . GLY A 1 953 ? 22.141 -34.969 4.027 1 88.5 953 GLY A O 1
ATOM 7438 N N . PHE A 1 954 ? 20.797 -34.938 5.855 1 87.88 954 PHE A N 1
ATOM 7439 C CA . PHE A 1 954 ? 19.641 -35.375 5.082 1 87.88 954 PHE A CA 1
ATOM 7440 C C . PHE A 1 954 ? 19.266 -34.312 4.055 1 87.88 954 PHE A C 1
ATOM 7442 O O . PHE A 1 954 ? 18.953 -34.625 2.904 1 87.88 954 PHE A O 1
ATOM 7449 N N . VAL A 1 955 ? 19.25 -33 4.434 1 90.62 955 VAL A N 1
ATOM 7450 C CA . VAL A 1 955 ? 18.891 -31.906 3.545 1 90.62 955 VAL A CA 1
ATOM 7451 C C . VAL A 1 955 ? 19.938 -31.797 2.436 1 90.62 955 VAL A C 1
ATOM 7453 O O . VAL A 1 955 ? 19.594 -31.547 1.275 1 90.62 955 VAL A O 1
ATOM 7456 N N . GLU A 1 956 ? 21.203 -31.969 2.844 1 88.38 956 GLU A N 1
ATOM 7457 C CA . GLU A 1 956 ? 22.281 -31.906 1.873 1 88.38 956 GLU A CA 1
ATOM 7458 C C . GLU A 1 956 ? 22.141 -33 0.821 1 88.38 956 GLU A C 1
ATOM 7460 O O . GLU A 1 956 ? 22.391 -32.781 -0.365 1 88.38 956 GLU A O 1
ATOM 7465 N N . ALA A 1 957 ? 21.672 -34.156 1.223 1 83.31 957 ALA A N 1
ATOM 7466 C CA . ALA A 1 957 ? 21.5 -35.281 0.317 1 83.31 957 ALA A CA 1
ATOM 7467 C C . ALA A 1 957 ? 20.406 -35 -0.708 1 83.31 957 ALA A C 1
ATOM 7469 O O . ALA A 1 957 ? 20.5 -35.438 -1.865 1 83.31 957 ALA A O 1
ATOM 7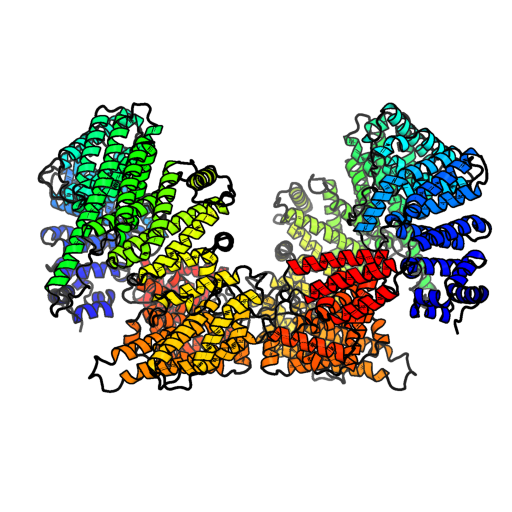470 N N . LEU A 1 958 ? 19.406 -34.281 -0.229 1 84.38 958 LEU A N 1
ATOM 7471 C CA . LEU A 1 958 ? 18.312 -33.938 -1.127 1 84.38 958 LEU A CA 1
ATOM 7472 C C . LEU A 1 958 ? 18.703 -32.781 -2.039 1 84.38 958 LEU A C 1
ATOM 7474 O O . LEU A 1 958 ? 18.203 -32.656 -3.158 1 84.38 958 LEU A O 1
ATOM 7478 N N . ALA A 1 959 ? 19.562 -31.859 -1.567 1 85.75 959 ALA A N 1
ATOM 7479 C CA . ALA A 1 959 ? 19.969 -30.688 -2.332 1 85.75 959 ALA A CA 1
ATOM 7480 C C . ALA A 1 959 ? 20.906 -31.078 -3.477 1 85.75 959 ALA A C 1
ATOM 7482 O O . ALA A 1 959 ? 20.875 -30.469 -4.543 1 85.75 959 ALA A O 1
ATOM 7483 N N . PHE A 1 960 ? 21.719 -32 -3.131 1 80.31 960 PHE A N 1
ATOM 7484 C CA . PHE A 1 960 ? 22.688 -32.406 -4.137 1 80.31 960 PHE A CA 1
ATOM 7485 C C . PHE A 1 960 ? 22.516 -33.906 -4.461 1 80.31 960 PHE A C 1
ATOM 7487 O O . PHE A 1 960 ? 23.391 -34.719 -4.152 1 80.31 960 PHE A O 1
ATOM 7494 N N . PRO A 1 961 ? 21.172 -34.156 -5.047 1 66.38 961 PRO A N 1
ATOM 7495 C CA . PRO A 1 961 ? 20.922 -35.562 -5.336 1 66.38 961 PRO A CA 1
ATOM 7496 C C . PRO A 1 961 ? 21.828 -36.094 -6.434 1 66.38 961 PRO A C 1
ATOM 7498 O O . PRO A 1 961 ? 22.359 -35.344 -7.242 1 66.38 961 PRO A O 1
ATOM 7501 N N . ALA A 1 962 ? 22.078 -37.344 -6.379 1 56.59 962 ALA A N 1
ATOM 7502 C CA . ALA A 1 962 ? 22.891 -37.969 -7.41 1 56.59 962 ALA A CA 1
ATOM 7503 C C . ALA A 1 962 ? 22.188 -37.938 -8.766 1 56.59 962 ALA A C 1
ATOM 7505 O O . ALA A 1 962 ? 22.828 -37.719 -9.797 1 56.59 962 ALA A O 1
ATOM 7506 N N . SER A 1 963 ? 20.625 -38.25 -8.938 1 53.44 963 SER A N 1
ATOM 7507 C CA . SER A 1 963 ? 19.812 -38.219 -10.156 1 53.44 963 SER A CA 1
ATOM 7508 C C . SER A 1 963 ? 18.5 -37.469 -9.914 1 53.44 963 SER A C 1
ATOM 7510 O O . SER A 1 963 ? 17.875 -37.625 -8.859 1 53.44 963 SER A O 1
ATOM 7512 N N . ALA A 1 964 ? 18.266 -36.312 -10.5 1 52.75 964 ALA A N 1
ATOM 7513 C CA . ALA A 1 964 ? 17.047 -35.625 -10.086 1 52.75 964 ALA A CA 1
ATOM 7514 C C . ALA A 1 964 ? 15.969 -35.719 -11.156 1 52.75 964 ALA A C 1
ATOM 7516 O O . ALA A 1 964 ? 16.188 -35.281 -12.305 1 52.75 964 ALA A O 1
ATOM 7517 N N . GLY A 1 965 ? 15.055 -36.594 -11.094 1 53.44 965 GLY A N 1
ATOM 7518 C CA . GLY A 1 965 ? 13.852 -36.5 -11.906 1 53.44 965 GLY A CA 1
ATOM 7519 C C . GLY A 1 965 ? 13.07 -35.219 -11.648 1 53.44 965 GLY A C 1
ATOM 7520 O O . GLY A 1 965 ? 13.469 -34.406 -10.82 1 53.44 965 GLY A O 1
ATOM 7521 N N . THR A 1 966 ? 12.094 -34.938 -12.461 1 52.59 966 THR A N 1
ATOM 7522 C CA . THR A 1 966 ? 11.328 -33.719 -12.461 1 52.59 966 THR A CA 1
ATOM 7523 C C . THR A 1 966 ? 10.766 -33.406 -11.07 1 52.59 966 THR A C 1
ATOM 7525 O O . THR A 1 966 ? 10.789 -32.281 -10.609 1 52.59 966 THR A O 1
ATOM 7528 N N . VAL A 1 967 ? 10.102 -34.406 -10.539 1 55.19 967 VAL A N 1
ATOM 7529 C CA . VAL A 1 967 ? 9.477 -34.219 -9.227 1 55.19 967 VAL A CA 1
ATOM 7530 C C . VAL A 1 967 ? 10.547 -33.906 -8.188 1 55.19 967 VAL A C 1
ATOM 7532 O O . VAL A 1 967 ? 10.336 -33.094 -7.297 1 55.19 967 VAL A O 1
ATOM 7535 N N . GLU A 1 968 ? 11.695 -34.406 -8.438 1 65.38 968 GLU A N 1
ATOM 7536 C CA . GLU A 1 968 ? 12.812 -34.281 -7.508 1 65.38 968 GLU A CA 1
ATOM 7537 C C . GLU A 1 968 ? 13.461 -32.906 -7.609 1 65.38 968 GLU A C 1
ATOM 7539 O O . GLU A 1 968 ? 14.094 -32.438 -6.66 1 65.38 968 GLU A O 1
ATOM 7544 N N . SER A 1 969 ? 12.969 -32.312 -8.727 1 69.94 969 SER A N 1
ATOM 7545 C CA . SER A 1 969 ? 13.578 -31 -8.93 1 69.94 969 SER A CA 1
ATOM 7546 C C . SER A 1 969 ? 13.023 -29.969 -7.953 1 69.94 969 SER A C 1
ATOM 7548 O O . SER A 1 969 ? 13.758 -29.125 -7.453 1 69.94 969 SER A O 1
ATOM 7550 N N . ALA A 1 970 ? 11.742 -30.078 -7.695 1 77 970 ALA A N 1
ATOM 7551 C CA . ALA A 1 970 ? 11.156 -29.156 -6.742 1 77 970 ALA A CA 1
ATOM 7552 C C . ALA A 1 970 ? 11.719 -29.359 -5.34 1 77 970 ALA A C 1
ATOM 7554 O O . ALA A 1 970 ? 12.008 -28.406 -4.625 1 77 970 ALA A O 1
ATOM 7555 N N . GLN A 1 971 ? 11.922 -30.609 -5.055 1 81.69 971 GLN A N 1
ATOM 7556 C CA . GLN A 1 971 ? 12.477 -30.938 -3.746 1 81.69 971 GLN A CA 1
ATOM 7557 C C . GLN A 1 971 ? 13.93 -30.5 -3.635 1 81.69 971 GLN A C 1
ATOM 7559 O O . GLN A 1 971 ? 14.367 -30.047 -2.574 1 81.69 971 GLN A O 1
ATOM 7564 N N . GLN A 1 972 ? 14.578 -30.594 -4.703 1 81.81 972 GLN A N 1
ATOM 7565 C CA . GLN A 1 972 ? 15.969 -30.141 -4.727 1 81.81 972 GLN A CA 1
ATOM 7566 C C . GLN A 1 972 ? 16.078 -28.641 -4.516 1 81.81 972 GLN A C 1
ATOM 7568 O O . GLN A 1 972 ? 16.922 -28.172 -3.746 1 81.81 972 GLN A O 1
ATOM 7573 N N . ASN A 1 973 ? 15.211 -27.984 -5.137 1 82.88 973 ASN A N 1
ATOM 7574 C CA . ASN A 1 973 ? 15.227 -26.531 -4.996 1 82.88 973 ASN A CA 1
ATOM 7575 C C . ASN A 1 973 ? 14.914 -26.094 -3.566 1 82.88 973 ASN A C 1
ATOM 7577 O O . ASN A 1 973 ? 15.547 -25.172 -3.039 1 82.88 973 ASN A O 1
ATOM 7581 N N . ASP A 1 974 ? 13.961 -26.812 -2.955 1 87.94 974 ASP A N 1
ATOM 7582 C CA . ASP A 1 974 ? 13.617 -26.5 -1.57 1 87.94 974 ASP A CA 1
ATOM 7583 C C . ASP A 1 974 ? 14.789 -26.797 -0.636 1 87.94 974 ASP A C 1
ATOM 7585 O O . ASP A 1 974 ? 15.047 -26.047 0.307 1 87.94 974 ASP A O 1
ATOM 7589 N N . ALA A 1 975 ? 15.406 -27.859 -0.985 1 90.12 975 ALA A N 1
ATOM 7590 C CA . ALA A 1 975 ? 16.547 -28.25 -0.165 1 90.12 975 ALA A CA 1
ATOM 7591 C C . ALA A 1 975 ? 17.719 -27.266 -0.336 1 90.12 975 ALA A C 1
ATOM 7593 O O . ALA A 1 975 ? 18.391 -26.922 0.636 1 90.12 975 ALA A O 1
ATOM 7594 N N . LEU A 1 976 ? 17.922 -26.797 -1.533 1 89 976 LEU A N 1
ATOM 7595 C CA . LEU A 1 976 ? 18.969 -25.828 -1.8 1 89 976 LEU A CA 1
ATOM 7596 C C . LEU A 1 976 ? 18.688 -24.5 -1.099 1 89 976 LEU A C 1
ATOM 7598 O O . LEU A 1 976 ? 19.594 -23.875 -0.542 1 89 976 LEU A O 1
ATOM 7602 N N . GLN A 1 977 ? 17.516 -24.156 -1.084 1 89.69 977 GLN A N 1
ATOM 7603 C CA . GLN A 1 977 ? 17.125 -22.922 -0.404 1 89.69 977 GLN A CA 1
ATOM 7604 C C . GLN A 1 977 ? 17.359 -23.031 1.103 1 89.69 977 GLN A C 1
ATOM 7606 O O . GLN A 1 977 ? 17.781 -22.062 1.745 1 89.69 977 GLN A O 1
ATOM 7611 N N . THR A 1 978 ? 17.062 -24.203 1.549 1 92.5 978 THR A N 1
ATOM 7612 C CA . THR A 1 978 ? 17.25 -24.438 2.977 1 92.5 978 THR A CA 1
ATOM 7613 C C . THR A 1 978 ? 18.719 -24.391 3.34 1 92.5 978 THR A C 1
ATOM 7615 O O . THR A 1 978 ? 19.109 -23.797 4.348 1 92.5 978 THR A O 1
ATOM 7618 N N . LEU A 1 979 ? 19.516 -24.922 2.488 1 90.62 979 LEU A N 1
ATOM 7619 C CA . LEU A 1 979 ? 20.953 -24.891 2.729 1 90.62 979 LEU A CA 1
ATOM 7620 C C . LEU A 1 979 ? 21.5 -23.469 2.617 1 90.62 979 LEU A C 1
ATOM 7622 O O . LEU A 1 979 ? 22.359 -23.062 3.404 1 90.62 979 LEU A O 1
ATOM 7626 N N . ASP A 1 980 ? 21.047 -22.75 1.673 1 90.12 980 ASP A N 1
ATOM 7627 C CA . ASP A 1 980 ? 21.438 -21.359 1.508 1 90.12 980 ASP A CA 1
ATOM 7628 C C . ASP A 1 980 ? 21.109 -20.547 2.754 1 90.12 980 ASP A C 1
ATOM 7630 O O . ASP A 1 980 ? 21.922 -19.734 3.207 1 90.12 980 ASP A O 1
ATOM 7634 N N . ARG A 1 981 ? 20 -20.875 3.32 1 90.5 981 ARG A N 1
ATOM 7635 C CA . ARG A 1 981 ? 19.578 -20.141 4.516 1 90.5 981 ARG A CA 1
ATOM 7636 C C . ARG A 1 981 ? 20.438 -20.516 5.715 1 90.5 981 ARG A C 1
ATOM 7638 O O . ARG A 1 981 ? 20.812 -19.656 6.516 1 90.5 981 ARG A O 1
ATOM 7645 N N . LEU A 1 982 ? 20.703 -21.766 5.793 1 90.25 982 LEU A N 1
ATOM 7646 C CA . LEU A 1 982 ? 21.531 -22.234 6.895 1 90.25 982 LEU A CA 1
ATOM 7647 C C . LEU A 1 982 ? 22.922 -21.609 6.832 1 90.25 982 LEU A C 1
ATOM 7649 O O . LEU A 1 982 ? 23.469 -21.203 7.859 1 90.25 982 LEU A O 1
ATOM 7653 N N . ILE A 1 983 ? 23.406 -21.406 5.652 1 87.94 983 ILE A N 1
ATOM 7654 C CA . ILE A 1 983 ? 24.734 -20.844 5.457 1 87.94 983 ILE A CA 1
ATOM 7655 C C . ILE A 1 983 ? 24.688 -19.344 5.688 1 87.94 983 ILE A C 1
ATOM 7657 O O . ILE A 1 983 ? 25.562 -18.781 6.375 1 87.94 983 ILE A O 1
ATOM 7661 N N . ASN A 1 984 ? 23.688 -18.734 5.207 1 85.69 984 ASN A N 1
ATOM 7662 C CA . ASN A 1 984 ? 23.562 -17.281 5.316 1 85.69 984 ASN A CA 1
ATOM 7663 C C . ASN A 1 984 ? 23.375 -16.859 6.766 1 85.69 984 ASN A C 1
ATOM 7665 O O . ASN A 1 984 ? 23.703 -15.727 7.133 1 85.69 984 ASN A O 1
ATOM 7669 N N . CYS A 1 985 ? 22.875 -17.766 7.52 1 88.06 985 CYS A N 1
ATOM 7670 C CA . CYS A 1 985 ? 22.625 -17.422 8.914 1 88.06 985 CYS A CA 1
ATOM 7671 C C . CYS A 1 985 ? 23.906 -17.5 9.727 1 88.06 985 CYS A C 1
ATOM 7673 O O . CYS A 1 985 ? 23.969 -17 10.852 1 88.06 985 CYS A O 1
ATOM 7675 N N . CYS A 1 986 ? 24.953 -18.016 9.094 1 87.75 986 CYS A N 1
ATOM 7676 C CA . CYS A 1 986 ? 26.219 -18.188 9.805 1 87.75 986 CYS A CA 1
ATOM 7677 C C . CYS A 1 986 ? 27.109 -16.953 9.617 1 87.75 986 CYS A C 1
ATOM 7679 O O . CYS A 1 986 ? 28.25 -16.938 10.078 1 87.75 986 CYS A O 1
ATOM 7681 N N . TRP A 1 987 ? 26.625 -15.961 8.969 1 80.44 987 TRP A N 1
ATOM 7682 C CA . TRP A 1 987 ? 27.438 -14.758 8.805 1 80.44 987 TRP A CA 1
ATOM 7683 C C . TRP A 1 987 ? 26.562 -13.516 8.75 1 80.44 987 TRP A C 1
ATOM 7685 O O . TRP A 1 987 ? 25.344 -13.609 8.562 1 80.44 987 TRP A O 1
ATOM 7695 N N . VAL A 1 988 ? 27.172 -12.312 9.094 1 78.38 988 VAL A N 1
ATOM 7696 C CA . VAL A 1 988 ? 26.469 -11.039 9.055 1 78.38 988 VAL A CA 1
ATOM 7697 C C . VAL A 1 988 ? 27.266 -10.031 8.227 1 78.38 988 VAL A C 1
ATOM 7699 O O . VAL A 1 988 ? 28.5 -10.031 8.258 1 78.38 988 VAL A O 1
ATOM 7702 N N . ARG A 1 989 ? 26.625 -9.227 7.41 1 72.75 989 ARG A N 1
ATOM 7703 C CA . ARG A 1 989 ? 27.25 -8.164 6.625 1 72.75 989 ARG A CA 1
ATOM 7704 C C . ARG A 1 989 ? 27.781 -7.059 7.527 1 72.75 989 ARG A C 1
ATOM 7706 O O . ARG A 1 989 ? 28.844 -6.488 7.254 1 72.75 989 ARG A O 1
ATOM 7713 N N . THR A 1 990 ? 26.938 -6.828 8.555 1 76.56 990 THR A N 1
ATOM 7714 C CA . THR A 1 990 ? 27.312 -5.793 9.516 1 76.56 990 THR A CA 1
ATOM 7715 C C . THR A 1 990 ? 27.391 -6.359 10.93 1 76.56 990 THR A C 1
ATOM 7717 O O . THR A 1 990 ? 26.641 -7.277 11.273 1 76.56 990 THR A O 1
ATOM 7720 N N . MET A 1 991 ? 28.328 -5.848 11.703 1 78.5 991 MET A N 1
ATOM 7721 C CA . MET A 1 991 ? 28.562 -6.328 13.062 1 78.5 991 MET A CA 1
ATOM 7722 C C . MET A 1 991 ? 27.422 -5.898 13.984 1 78.5 991 MET A C 1
ATOM 7724 O O . MET A 1 991 ? 27.266 -6.449 15.078 1 78.5 991 MET A O 1
ATOM 7728 N N . PHE A 1 992 ? 26.734 -4.945 13.422 1 78.81 992 PHE A N 1
ATOM 7729 C CA . PHE A 1 992 ? 25.656 -4.445 14.258 1 78.81 992 PHE A CA 1
ATOM 7730 C C . PHE A 1 992 ? 24.297 -4.812 13.656 1 78.81 992 PHE A C 1
ATOM 7732 O O . PHE A 1 992 ? 24.094 -4.695 12.445 1 78.81 992 PHE A O 1
ATOM 7739 N N . PRO A 1 993 ? 23.328 -5.395 14.383 1 80.19 993 PRO A N 1
ATOM 7740 C CA . PRO A 1 993 ? 23.359 -5.496 15.844 1 80.19 993 PRO A CA 1
ATOM 7741 C C . PRO A 1 993 ? 24.281 -6.609 16.344 1 80.19 993 PRO A C 1
ATOM 7743 O O . PRO A 1 993 ? 24.422 -7.641 15.672 1 80.19 993 PRO A O 1
ATOM 7746 N N . THR A 1 994 ? 24.812 -6.531 17.469 1 83.19 994 THR A N 1
ATOM 7747 C CA . THR A 1 994 ? 25.812 -7.422 18.047 1 83.19 994 THR A CA 1
ATOM 7748 C C . THR A 1 994 ? 25.219 -8.797 18.344 1 83.19 994 THR A C 1
ATOM 7750 O O . THR A 1 994 ? 25.906 -9.812 18.25 1 83.19 994 THR A O 1
ATOM 7753 N N . GLU A 1 995 ? 23.984 -8.836 18.656 1 81.88 995 GLU A N 1
ATOM 7754 C CA . GLU A 1 995 ? 23.328 -10.109 18.953 1 81.88 995 GLU A CA 1
ATOM 7755 C C . GLU A 1 995 ? 23.312 -11.023 17.734 1 81.88 995 GLU A C 1
ATOM 7757 O O . GLU A 1 995 ? 23.516 -12.234 17.859 1 81.88 995 GLU A O 1
ATOM 7762 N N . GLU A 1 996 ? 23.109 -10.422 16.625 1 84.25 996 GLU A N 1
ATOM 7763 C CA . GLU A 1 996 ? 23.062 -11.195 15.391 1 84.25 996 GLU A CA 1
ATOM 7764 C C . GLU A 1 996 ? 24.438 -11.766 15.055 1 84.25 996 GLU A C 1
ATOM 7766 O O . GLU A 1 996 ? 24.562 -12.898 14.586 1 84.25 996 GLU A O 1
ATOM 7771 N N . ALA A 1 997 ? 25.453 -10.977 15.32 1 85.62 997 ALA A N 1
ATOM 7772 C CA . ALA A 1 997 ? 26.812 -11.43 15.07 1 85.62 997 ALA A CA 1
ATOM 7773 C C . ALA A 1 997 ? 27.188 -12.57 16 1 85.62 997 ALA A C 1
ATOM 7775 O O . ALA A 1 997 ? 27.844 -13.539 15.578 1 85.62 997 ALA A O 1
ATOM 7776 N N . GLN A 1 998 ? 26.734 -12.508 17.234 1 87.06 998 GLN A N 1
ATOM 7777 C CA . GLN A 1 998 ? 27.016 -13.562 18.203 1 87.06 998 GLN A CA 1
ATOM 7778 C C . GLN A 1 998 ? 26.281 -14.844 17.844 1 87.06 998 GLN A C 1
ATOM 7780 O O . GLN A 1 998 ? 26.844 -15.945 17.953 1 87.06 998 GLN A O 1
ATOM 7785 N N . GLN A 1 999 ? 25.078 -14.695 17.422 1 88 999 GLN A N 1
ATOM 7786 C CA . GLN A 1 999 ? 24.281 -15.852 17.031 1 88 999 GLN A CA 1
ATOM 7787 C C . GLN A 1 999 ? 24.859 -16.531 15.789 1 88 999 GLN A C 1
ATOM 7789 O O . GLN A 1 999 ? 24.922 -17.75 15.711 1 88 999 GLN A O 1
ATOM 7794 N N . ALA A 1 1000 ? 25.266 -15.672 14.859 1 89 1000 ALA A N 1
ATOM 7795 C CA . ALA A 1 1000 ? 25.859 -16.219 13.641 1 89 1000 ALA A CA 1
ATOM 7796 C C . ALA A 1 1000 ? 27.141 -16.984 13.953 1 89 1000 ALA A C 1
ATOM 7798 O O . ALA A 1 1000 ? 27.359 -18.078 13.422 1 89 1000 ALA A O 1
ATOM 7799 N N . ALA A 1 1001 ? 27.984 -16.516 14.875 1 89.06 1001 ALA A N 1
ATOM 7800 C CA . ALA A 1 1001 ? 29.234 -17.172 15.266 1 89.06 1001 ALA A CA 1
ATOM 7801 C C . ALA A 1 1001 ? 28.953 -18.484 15.992 1 89.06 1001 ALA A C 1
ATOM 7803 O O . ALA A 1 1001 ? 29.656 -19.469 15.781 1 89.06 1001 ALA A O 1
ATOM 7804 N N . ALA A 1 1002 ? 27.906 -18.5 16.781 1 91.19 1002 ALA A N 1
ATOM 7805 C CA . ALA A 1 1002 ? 27.547 -19.703 17.516 1 91.19 1002 ALA A CA 1
ATOM 7806 C C . ALA A 1 1002 ? 27.062 -20.797 16.578 1 91.19 1002 ALA A C 1
ATOM 7808 O O . ALA A 1 1002 ? 27.406 -21.969 16.75 1 91.19 1002 ALA A O 1
ATOM 7809 N N . MET A 1 1003 ? 26.234 -20.406 15.602 1 92.38 1003 MET A N 1
ATOM 7810 C CA . MET A 1 1003 ? 25.719 -21.375 14.633 1 92.38 1003 MET A CA 1
ATOM 7811 C C . MET A 1 1003 ? 26.844 -21.938 13.773 1 92.38 1003 MET A C 1
ATOM 7813 O O . MET A 1 1003 ? 26.875 -23.141 13.5 1 92.38 1003 MET A O 1
ATOM 7817 N N . LYS A 1 1004 ? 27.766 -21.047 13.352 1 91.19 1004 LYS A N 1
ATOM 7818 C CA . LYS A 1 1004 ? 28.922 -21.5 12.578 1 91.19 1004 LYS A CA 1
ATOM 7819 C C . LYS A 1 1004 ? 29.734 -22.5 13.375 1 91.19 1004 LYS A C 1
ATOM 7821 O O . LYS A 1 1004 ? 30.109 -23.562 12.852 1 91.19 1004 LYS A O 1
ATOM 7826 N N . ALA A 1 1005 ? 29.906 -22.25 14.648 1 91.75 1005 ALA A N 1
ATOM 7827 C CA . ALA A 1 1005 ? 30.688 -23.141 15.516 1 91.75 1005 ALA A CA 1
ATOM 7828 C C . ALA A 1 1005 ? 29.969 -24.469 15.695 1 91.75 1005 ALA A C 1
ATOM 7830 O O . ALA A 1 1005 ? 30.625 -25.531 15.695 1 91.75 1005 ALA A O 1
ATOM 7831 N N . MET A 1 1006 ? 28.703 -24.438 15.773 1 93.56 1006 MET A N 1
ATOM 7832 C CA . MET A 1 1006 ? 27.906 -25.656 15.953 1 93.56 1006 MET A CA 1
ATOM 7833 C C . MET A 1 1006 ? 27.953 -26.531 14.703 1 93.56 1006 MET A C 1
ATOM 7835 O O . MET A 1 1006 ? 28.125 -27.75 14.805 1 93.56 1006 MET A O 1
ATOM 7839 N N . LEU A 1 1007 ? 27.797 -25.922 13.539 1 91.69 1007 LEU A N 1
ATOM 7840 C CA . LEU A 1 1007 ? 27.828 -26.672 12.289 1 91.69 1007 LEU A CA 1
ATOM 7841 C C . LEU A 1 1007 ? 29.203 -27.297 12.07 1 91.69 1007 LEU A C 1
ATOM 7843 O O . LEU A 1 1007 ? 29.297 -28.438 11.602 1 91.69 1007 LEU A O 1
ATOM 7847 N N . LEU A 1 1008 ? 30.25 -26.594 12.469 1 90.25 1008 LEU A N 1
ATOM 7848 C CA . LEU A 1 1008 ? 31.609 -27.109 12.328 1 90.25 1008 LEU A CA 1
ATOM 7849 C C . LEU A 1 1008 ? 31.875 -28.219 13.32 1 90.25 1008 LEU A C 1
ATOM 7851 O O . LEU A 1 1008 ? 32.625 -29.156 13.031 1 90.25 1008 LEU A O 1
ATOM 7855 N N . GLN A 1 1009 ? 31.25 -28.109 14.445 1 91.69 1009 GLN A N 1
ATOM 7856 C CA . GLN A 1 1009 ? 31.375 -29.172 15.438 1 91.69 1009 GLN A CA 1
ATOM 7857 C C . GLN A 1 1009 ? 30.656 -30.438 14.992 1 91.69 1009 GLN A C 1
ATOM 7859 O O . GLN A 1 1009 ? 31.109 -31.547 15.25 1 91.69 1009 GLN A O 1
ATOM 7864 N N . ALA A 1 1010 ? 29.516 -30.203 14.391 1 91.62 1010 ALA A N 1
ATOM 7865 C CA . ALA A 1 1010 ? 28.75 -31.328 13.883 1 91.62 1010 ALA A CA 1
ATOM 7866 C C . ALA A 1 1010 ? 29.469 -32 12.719 1 91.62 1010 ALA A C 1
ATOM 7868 O O . ALA A 1 1010 ? 29.516 -33.25 12.648 1 91.62 1010 ALA A O 1
ATOM 7869 N N . ASP A 1 1011 ? 29.969 -31.219 11.828 1 89.19 1011 ASP A N 1
ATOM 7870 C CA . ASP A 1 1011 ? 30.719 -31.672 10.664 1 89.19 1011 ASP A CA 1
ATOM 7871 C C . ASP A 1 1011 ? 31.781 -30.656 10.258 1 89.19 1011 ASP A C 1
ATOM 7873 O O . ASP A 1 1011 ? 31.484 -29.641 9.641 1 89.19 1011 ASP A O 1
ATOM 7877 N N . ALA A 1 1012 ? 33 -30.938 10.523 1 84.81 1012 ALA A N 1
ATOM 7878 C CA . ALA A 1 1012 ? 34.094 -30.016 10.312 1 84.81 1012 ALA A CA 1
ATOM 7879 C C . ALA A 1 1012 ? 34.281 -29.672 8.836 1 84.81 1012 ALA A C 1
ATOM 7881 O O . ALA A 1 1012 ? 34.812 -28.625 8.492 1 84.81 1012 ALA A O 1
ATOM 7882 N N . LEU A 1 1013 ? 33.719 -30.469 7.965 1 84.38 1013 LEU A N 1
ATOM 7883 C CA . LEU A 1 1013 ? 33.938 -30.281 6.535 1 84.38 1013 LEU A CA 1
ATOM 7884 C C . LEU A 1 1013 ? 32.688 -29.797 5.84 1 84.38 1013 LEU A C 1
ATOM 7886 O O . LEU A 1 1013 ? 32.625 -29.766 4.605 1 84.38 1013 LEU A O 1
ATOM 7890 N N . ILE A 1 1014 ? 31.812 -29.391 6.605 1 88.12 1014 ILE A N 1
ATOM 7891 C CA . ILE A 1 1014 ? 30.5 -29.094 6.039 1 88.12 1014 ILE A CA 1
ATOM 7892 C C . ILE A 1 1014 ? 30.609 -27.969 5.016 1 88.12 1014 ILE A C 1
ATOM 7894 O O . ILE A 1 1014 ? 30.109 -28.078 3.895 1 88.12 1014 ILE A O 1
ATOM 7898 N N . PHE A 1 1015 ? 31.297 -26.828 5.352 1 88.56 1015 PHE A N 1
ATOM 7899 C CA . PHE A 1 1015 ? 31.359 -25.672 4.465 1 88.56 1015 PHE A CA 1
ATOM 7900 C C . PHE A 1 1015 ? 32.25 -25.969 3.248 1 88.56 1015 PHE A C 1
ATOM 7902 O O . PHE A 1 1015 ? 31.922 -25.531 2.137 1 88.56 1015 PHE A O 1
ATOM 7909 N N . HIS A 1 1016 ? 33.281 -26.766 3.455 1 84.62 1016 HIS A N 1
ATOM 7910 C CA . HIS A 1 1016 ? 34.125 -27.172 2.35 1 84.62 1016 HIS A CA 1
ATOM 7911 C C . HIS A 1 1016 ? 33.375 -28.062 1.369 1 84.62 1016 HIS A C 1
ATOM 7913 O O . HIS A 1 1016 ? 33.469 -27.875 0.154 1 84.62 1016 HIS A O 1
ATOM 7919 N N . ARG A 1 1017 ? 32.688 -28.938 1.934 1 85.94 1017 ARG A N 1
ATOM 7920 C CA . ARG A 1 1017 ? 31.953 -29.891 1.114 1 85.94 1017 ARG A CA 1
ATOM 7921 C C . ARG A 1 1017 ? 30.844 -29.203 0.322 1 85.94 1017 ARG A C 1
ATOM 7923 O O . ARG A 1 1017 ? 30.672 -29.469 -0.869 1 85.94 1017 ARG A O 1
ATOM 7930 N N . ILE A 1 1018 ? 30.109 -28.312 0.97 1 87.94 1018 ILE A N 1
ATOM 7931 C CA . ILE A 1 1018 ? 29.016 -27.625 0.302 1 87.94 1018 ILE A CA 1
ATOM 7932 C C . ILE A 1 1018 ? 29.562 -26.719 -0.797 1 87.94 1018 ILE A C 1
ATOM 7934 O O . ILE A 1 1018 ? 28.984 -26.641 -1.888 1 87.94 1018 ILE A O 1
ATOM 7938 N N . ALA A 1 1019 ? 30.672 -25.969 -0.45 1 86.56 1019 ALA A N 1
ATOM 7939 C CA . ALA A 1 1019 ? 31.281 -25.094 -1.45 1 86.56 1019 ALA A CA 1
ATOM 7940 C C . ALA A 1 1019 ? 31.766 -25.906 -2.658 1 86.56 1019 ALA A C 1
ATOM 7942 O O . ALA A 1 1019 ? 31.562 -25.484 -3.803 1 86.56 1019 ALA A O 1
ATOM 7943 N N . THR A 1 1020 ? 32.344 -27.062 -2.393 1 83.12 1020 THR A N 1
ATOM 7944 C CA . THR A 1 1020 ? 32.844 -27.938 -3.459 1 83.12 1020 THR A CA 1
ATOM 7945 C C . THR A 1 1020 ? 31.688 -28.453 -4.312 1 83.12 1020 THR A C 1
ATOM 7947 O O . THR A 1 1020 ? 31.75 -28.406 -5.543 1 83.12 1020 THR A O 1
ATOM 7950 N N . CYS A 1 1021 ? 30.656 -28.938 -3.59 1 82.62 1021 CYS A N 1
ATOM 7951 C CA . CYS A 1 1021 ? 29.484 -29.438 -4.297 1 82.62 1021 CYS A CA 1
ATOM 7952 C C . CYS A 1 1021 ? 28.812 -28.344 -5.105 1 82.62 1021 CYS A C 1
ATOM 7954 O O . CYS A 1 1021 ? 28.375 -28.578 -6.238 1 82.62 1021 CYS A O 1
ATOM 7956 N N . ALA A 1 1022 ? 28.734 -27.156 -4.492 1 84.88 1022 ALA A N 1
ATOM 7957 C CA . ALA A 1 1022 ? 28.078 -26.031 -5.156 1 84.88 1022 ALA A CA 1
ATOM 7958 C C . ALA A 1 1022 ? 28.859 -25.594 -6.395 1 84.88 1022 ALA A C 1
ATOM 7960 O O . ALA A 1 1022 ? 28.281 -25.328 -7.441 1 84.88 1022 ALA A O 1
ATOM 7961 N N . LEU A 1 1023 ? 30.172 -25.453 -6.164 1 83 1023 LEU A N 1
ATOM 7962 C CA . LEU A 1 1023 ? 31.016 -25.078 -7.297 1 83 1023 LEU A CA 1
ATOM 7963 C C . LEU A 1 1023 ? 30.953 -26.125 -8.391 1 83 1023 LEU A C 1
ATOM 7965 O O . LEU A 1 1023 ? 30.859 -25.797 -9.578 1 83 1023 LEU A O 1
ATOM 7969 N N . GLU A 1 1024 ? 30.906 -27.406 -8.016 1 77.06 1024 GLU A N 1
ATOM 7970 C CA . GLU A 1 1024 ? 30.812 -28.516 -8.969 1 77.06 1024 GLU A CA 1
ATOM 7971 C C . GLU A 1 1024 ? 29.5 -28.469 -9.742 1 77.06 1024 GLU A C 1
ATOM 7973 O O . GLU A 1 1024 ? 29.484 -28.625 -10.961 1 77.06 1024 GLU A O 1
ATOM 7978 N N . ARG A 1 1025 ? 28.5 -28.25 -8.938 1 76.75 1025 ARG A N 1
ATOM 7979 C CA . ARG A 1 1025 ? 27.172 -28.203 -9.547 1 76.75 1025 ARG A CA 1
ATOM 7980 C C . ARG A 1 1025 ? 27.031 -26.969 -10.438 1 76.75 1025 ARG A C 1
ATOM 7982 O O . ARG A 1 1025 ? 26.391 -27.031 -11.492 1 76.75 1025 ARG A O 1
ATOM 7989 N N . SER A 1 1026 ? 27.562 -25.875 -9.938 1 75.88 1026 SER A N 1
ATOM 7990 C CA . SER A 1 1026 ? 27.484 -24.641 -10.711 1 75.88 1026 SER A CA 1
ATOM 7991 C C . SER A 1 1026 ? 28.25 -24.75 -12.023 1 75.88 1026 SER A C 1
ATOM 7993 O O . SER A 1 1026 ? 27.875 -24.125 -13.023 1 75.88 1026 SER A O 1
ATOM 7995 N N . VAL A 1 1027 ? 29.297 -25.422 -11.922 1 72.5 1027 VAL A N 1
ATOM 7996 C CA . VAL A 1 1027 ? 30.109 -25.625 -13.117 1 72.5 1027 VAL A CA 1
ATOM 7997 C C . VAL A 1 1027 ? 29.422 -26.625 -14.047 1 72.5 1027 VAL A C 1
ATOM 7999 O O . VAL A 1 1027 ? 29.422 -26.438 -15.266 1 72.5 1027 VAL A O 1
ATOM 8002 N N . ALA A 1 1028 ? 28.625 -27.656 -13.391 1 64.62 1028 ALA A N 1
ATOM 8003 C CA . ALA A 1 1028 ? 27.953 -28.703 -14.156 1 64.62 1028 ALA A CA 1
ATOM 8004 C C . ALA A 1 1028 ? 26.656 -28.203 -14.766 1 64.62 1028 ALA A C 1
ATOM 8006 O O . ALA A 1 1028 ? 26.359 -28.469 -15.93 1 64.62 1028 ALA A O 1
ATOM 8007 N N . VAL A 1 1029 ? 25.812 -27.562 -13.758 1 60.84 1029 VAL A N 1
ATOM 8008 C CA . VAL A 1 1029 ? 24.516 -27.047 -14.172 1 60.84 1029 VAL A CA 1
ATOM 8009 C C . VAL A 1 1029 ? 24.406 -25.562 -13.828 1 60.84 1029 VAL A C 1
ATOM 8011 O O . VAL A 1 1029 ? 24.75 -25.156 -12.719 1 60.84 1029 VAL A O 1
ATOM 8014 N N . ASP A 1 1030 ? 24.359 -24.688 -14.75 1 54.69 1030 ASP A N 1
ATOM 8015 C CA . ASP A 1 1030 ? 24.266 -23.266 -14.43 1 54.69 1030 ASP A CA 1
ATOM 8016 C C . ASP A 1 1030 ? 23.016 -22.969 -13.625 1 54.69 1030 ASP A C 1
ATOM 8018 O O . ASP A 1 1030 ? 21.984 -22.609 -14.188 1 54.69 1030 ASP A O 1
ATOM 8022 N N . ASN A 1 1031 ? 23 -23.484 -12.477 1 63.59 1031 ASN A N 1
ATOM 8023 C CA . ASN A 1 1031 ? 21.891 -23.203 -11.555 1 63.59 1031 ASN A CA 1
ATOM 8024 C C . ASN A 1 1031 ? 22.156 -21.938 -10.742 1 63.59 1031 ASN A C 1
ATOM 8026 O O . ASN A 1 1031 ? 23.062 -21.906 -9.922 1 63.59 1031 ASN A O 1
ATOM 8030 N N . HIS A 1 1032 ? 21.406 -21.016 -11.031 1 70.94 1032 HIS A N 1
ATOM 8031 C CA . HIS A 1 1032 ? 21.547 -19.703 -10.398 1 70.94 1032 HIS A CA 1
ATOM 8032 C C . HIS A 1 1032 ? 21.359 -19.797 -8.891 1 70.94 1032 HIS A C 1
ATOM 8034 O O . HIS A 1 1032 ? 22.016 -19.094 -8.133 1 70.94 1032 HIS A O 1
ATOM 8040 N N . THR A 1 1033 ? 20.594 -20.75 -8.469 1 77.5 1033 THR A N 1
ATOM 8041 C CA . THR A 1 1033 ? 20.312 -20.859 -7.039 1 77.5 1033 THR A CA 1
ATOM 8042 C C . THR A 1 1033 ? 21.531 -21.359 -6.277 1 77.5 1033 THR A C 1
ATOM 8044 O O . THR A 1 1033 ? 21.781 -20.953 -5.145 1 77.5 1033 THR A O 1
ATOM 8047 N N . VAL A 1 1034 ? 22.328 -22.156 -7.008 1 81.12 1034 VAL A N 1
ATOM 8048 C CA . VAL A 1 1034 ? 23.5 -22.719 -6.363 1 81.12 1034 VAL A CA 1
ATOM 8049 C C . VAL A 1 1034 ? 24.609 -21.672 -6.324 1 81.12 1034 VAL A C 1
ATOM 8051 O O . VAL A 1 1034 ? 25.328 -21.547 -5.324 1 81.12 1034 VAL A O 1
ATOM 8054 N N . ARG A 1 1035 ? 24.672 -20.859 -7.32 1 78.69 1035 ARG A N 1
ATOM 8055 C CA . ARG A 1 1035 ? 25.703 -19.828 -7.402 1 78.69 1035 ARG A CA 1
ATOM 8056 C C . ARG A 1 1035 ? 25.469 -18.75 -6.352 1 78.69 1035 ARG A C 1
ATOM 8058 O O . ARG A 1 1035 ? 26.438 -18.188 -5.82 1 78.69 1035 ARG A O 1
ATOM 8065 N N . LYS A 1 1036 ? 24.266 -18.562 -6.09 1 80.31 1036 LYS A N 1
ATOM 8066 C CA . LYS A 1 1036 ? 23.922 -17.5 -5.152 1 80.31 1036 LYS A CA 1
ATOM 8067 C C . LYS A 1 1036 ? 24.422 -17.812 -3.746 1 80.31 1036 LYS A C 1
ATOM 8069 O O . LYS A 1 1036 ? 24.625 -16.906 -2.938 1 80.31 1036 LYS A O 1
ATOM 8074 N N . MET A 1 1037 ? 24.781 -19.047 -3.553 1 86.12 1037 MET A N 1
ATOM 8075 C CA . MET A 1 1037 ? 25.188 -19.469 -2.217 1 86.12 1037 MET A CA 1
ATOM 8076 C C . MET A 1 1037 ? 26.703 -19.281 -2.027 1 86.12 1037 MET A C 1
ATOM 8078 O O . MET A 1 1037 ? 27.188 -19.25 -0.895 1 86.12 1037 MET A O 1
ATOM 8082 N N . LEU A 1 1038 ? 27.438 -19.109 -3.096 1 84.94 1038 LEU A N 1
ATOM 8083 C CA . LEU A 1 1038 ? 28.891 -19.188 -3.045 1 84.94 1038 LEU A CA 1
ATOM 8084 C C . LEU A 1 1038 ? 29.484 -17.953 -2.365 1 84.94 1038 LEU A C 1
ATOM 8086 O O . LEU A 1 1038 ? 30.359 -18.062 -1.518 1 84.94 1038 LEU A O 1
ATOM 8090 N N . PRO A 1 1039 ? 29 -16.797 -2.654 1 82.94 1039 PRO A N 1
ATOM 8091 C CA . PRO A 1 1039 ? 29.578 -15.633 -1.982 1 82.94 1039 PRO A CA 1
ATOM 8092 C C . PRO A 1 1039 ? 29.469 -15.711 -0.462 1 82.94 1039 PRO A C 1
ATOM 8094 O O . PRO A 1 1039 ? 30.438 -15.43 0.249 1 82.94 1039 PRO A O 1
ATOM 8097 N N . SER A 1 1040 ? 28.344 -16.141 0.003 1 83.94 1040 SER A N 1
ATOM 8098 C CA . SER A 1 1040 ? 28.141 -16.234 1.444 1 83.94 1040 SER A CA 1
ATOM 8099 C C . SER A 1 1040 ? 29.031 -17.312 2.053 1 83.94 1040 SER A C 1
ATOM 8101 O O . SER A 1 1040 ? 29.547 -17.141 3.162 1 83.94 1040 SER A O 1
ATOM 8103 N N . LEU A 1 1041 ? 29.188 -18.297 1.27 1 86.19 1041 LEU A N 1
ATOM 8104 C CA . LEU A 1 1041 ? 30.016 -19.406 1.74 1 86.19 1041 LEU A CA 1
ATOM 8105 C C . LEU A 1 1041 ? 31.469 -18.969 1.897 1 86.19 1041 LEU A C 1
ATOM 8107 O O . LEU A 1 1041 ? 32.125 -19.375 2.85 1 86.19 1041 LEU A O 1
ATOM 8111 N N . PHE A 1 1042 ? 31.891 -18.078 1.1 1 82.75 1042 PHE A N 1
ATOM 8112 C CA . PHE A 1 1042 ? 33.281 -17.641 1.126 1 82.75 1042 PHE A CA 1
ATOM 8113 C C . PHE A 1 1042 ? 33.5 -16.641 2.252 1 82.75 1042 PHE A C 1
ATOM 8115 O O . PHE A 1 1042 ? 34.594 -16.578 2.834 1 82.75 1042 PHE A O 1
ATOM 8122 N N . TYR A 1 1043 ? 32.5 -15.898 2.562 1 81.88 1043 TYR A N 1
ATOM 8123 C CA . TYR A 1 1043 ? 32.625 -14.953 3.662 1 81.88 1043 TYR A CA 1
ATOM 8124 C C . TYR A 1 1043 ? 32.531 -15.664 5.008 1 81.88 1043 TYR A C 1
ATOM 8126 O O . TYR A 1 1043 ? 33.125 -15.227 5.992 1 81.88 1043 TYR A O 1
ATOM 8134 N N . VAL A 1 1044 ? 31.75 -16.703 5.09 1 81.44 1044 VAL A N 1
ATOM 8135 C CA . VAL A 1 1044 ? 31.531 -17.406 6.352 1 81.44 1044 VAL A CA 1
ATOM 8136 C C . VAL A 1 1044 ? 32.812 -18.094 6.789 1 81.44 1044 VAL A C 1
ATOM 8138 O O . VAL A 1 1044 ? 33.219 -18.016 7.961 1 81.44 1044 VAL A O 1
ATOM 8141 N N . GLU A 1 1045 ? 33.438 -18.797 5.867 1 76.12 1045 GLU A N 1
ATOM 8142 C CA . GLU A 1 1045 ? 34.625 -19.547 6.227 1 76.12 1045 GLU A CA 1
ATOM 8143 C C . GLU A 1 1045 ? 35.75 -19.328 5.207 1 76.12 1045 GLU A C 1
ATOM 8145 O O . GLU A 1 1045 ? 35.812 -20.031 4.199 1 76.12 1045 GLU A O 1
ATOM 8150 N N . GLY A 1 1046 ? 36.562 -18.203 5.492 1 67.75 1046 GLY A N 1
ATOM 8151 C CA . GLY A 1 1046 ? 37.656 -17.875 4.613 1 67.75 1046 GLY A CA 1
ATOM 8152 C C . GLY A 1 1046 ? 38.625 -19.031 4.395 1 67.75 1046 GLY A C 1
ATOM 8153 O O . GLY A 1 1046 ? 39.156 -19.203 3.291 1 67.75 1046 GLY A O 1
ATOM 8154 N N . ASP A 1 1047 ? 38.781 -19.969 5.422 1 68.19 1047 ASP A N 1
ATOM 8155 C CA . ASP A 1 1047 ? 39.688 -21.109 5.336 1 68.19 1047 ASP A CA 1
ATOM 8156 C C . ASP A 1 1047 ? 39.156 -22.156 4.363 1 68.19 1047 ASP A C 1
ATOM 8158 O O . ASP A 1 1047 ? 39.938 -22.906 3.764 1 68.19 1047 ASP A O 1
ATOM 8162 N N . ALA A 1 1048 ? 37.844 -22.141 4.258 1 71.94 1048 ALA A N 1
ATOM 8163 C CA . ALA A 1 1048 ? 37.25 -23.094 3.338 1 71.94 1048 ALA A CA 1
ATOM 8164 C C . ALA A 1 1048 ? 37.656 -22.828 1.899 1 71.94 1048 ALA A C 1
ATOM 8166 O O . ALA A 1 1048 ? 37.875 -23.766 1.118 1 71.94 1048 ALA A O 1
ATOM 8167 N N . LEU A 1 1049 ? 38.031 -21.578 1.713 1 79.12 1049 LEU A N 1
ATOM 8168 C CA . LEU A 1 1049 ? 38.406 -21.203 0.356 1 79.12 1049 LEU A CA 1
ATOM 8169 C C . LEU A 1 1049 ? 39.781 -21.781 -0.004 1 79.12 1049 LEU A C 1
ATOM 8171 O O . LEU A 1 1049 ? 40 -22.188 -1.145 1 79.12 1049 LEU A O 1
ATOM 8175 N N . THR A 1 1050 ? 40.594 -21.906 1.018 1 79.19 1050 THR A N 1
ATOM 8176 C CA . THR A 1 1050 ? 41.906 -22.438 0.766 1 79.19 1050 THR A CA 1
ATOM 8177 C C . THR A 1 1050 ? 41.844 -23.922 0.435 1 79.19 1050 THR A C 1
ATOM 8179 O O . THR A 1 1050 ? 42.5 -24.391 -0.489 1 79.19 1050 THR A O 1
ATOM 8182 N N . GLU A 1 1051 ? 41 -24.656 1.108 1 79.94 1051 GLU A N 1
ATOM 8183 C CA . GLU A 1 1051 ? 40.875 -26.094 0.865 1 79.94 1051 GLU A CA 1
ATOM 8184 C C . GLU A 1 1051 ? 40.125 -26.359 -0.45 1 79.94 1051 GLU A C 1
ATOM 8186 O O . GLU A 1 1051 ? 40.469 -27.297 -1.175 1 79.94 1051 GLU A O 1
ATOM 8191 N N . VAL A 1 1052 ? 39.188 -25.562 -0.675 1 85.06 1052 VAL A N 1
ATOM 8192 C CA . VAL A 1 1052 ? 38.438 -25.703 -1.92 1 85.06 1052 VAL A CA 1
ATOM 8193 C C . VAL A 1 1052 ? 39.344 -25.391 -3.107 1 85.06 1052 VAL A C 1
ATOM 8195 O O . VAL A 1 1052 ? 39.281 -26.094 -4.129 1 85.06 1052 VAL A O 1
ATOM 8198 N N . ALA A 1 1053 ? 40.188 -24.344 -2.879 1 85.94 1053 ALA A N 1
ATOM 8199 C CA . ALA A 1 1053 ? 41.156 -23.984 -3.922 1 85.94 1053 ALA A CA 1
ATOM 8200 C C . ALA A 1 1053 ? 42.094 -25.141 -4.195 1 85.94 1053 ALA A C 1
ATOM 8202 O O . ALA A 1 1053 ? 42.344 -25.484 -5.355 1 85.94 1053 ALA A O 1
ATOM 8203 N N . ASN A 1 1054 ? 42.625 -25.797 -3.113 1 81.88 1054 ASN A N 1
ATOM 8204 C CA . ASN A 1 1054 ? 43.531 -26.922 -3.258 1 81.88 1054 ASN A CA 1
ATOM 8205 C C . ASN A 1 1054 ? 42.875 -28.094 -3.971 1 81.88 1054 ASN A C 1
ATOM 8207 O O . ASN A 1 1054 ? 43.5 -28.766 -4.797 1 81.88 1054 ASN A O 1
ATOM 8211 N N . TYR A 1 1055 ? 41.594 -28.328 -3.668 1 81.38 1055 TYR A N 1
ATOM 8212 C CA . TYR A 1 1055 ? 40.844 -29.422 -4.27 1 81.38 1055 TYR A CA 1
ATOM 8213 C C . TYR A 1 1055 ? 40.719 -29.219 -5.777 1 81.38 1055 TYR A C 1
ATOM 8215 O O . TYR A 1 1055 ? 40.938 -30.156 -6.551 1 81.38 1055 TYR A O 1
ATOM 8223 N N . PHE A 1 1056 ? 40.5 -28.062 -6.25 1 83.94 1056 PHE A N 1
ATOM 8224 C CA . PHE A 1 1056 ? 40.281 -27.812 -7.668 1 83.94 1056 PHE A CA 1
ATOM 8225 C C . PHE A 1 1056 ? 41.594 -27.625 -8.406 1 83.94 1056 PHE A C 1
ATOM 8227 O O . PHE A 1 1056 ? 41.75 -28.062 -9.555 1 83.94 1056 PHE A O 1
ATOM 8234 N N . CYS A 1 1057 ? 42.562 -26.906 -7.699 1 82.38 1057 CYS A N 1
ATOM 8235 C CA . CYS A 1 1057 ? 43.844 -26.641 -8.328 1 82.38 1057 CYS A CA 1
ATOM 8236 C C . CYS A 1 1057 ? 44.594 -27.938 -8.609 1 82.38 1057 CYS A C 1
ATOM 8238 O O . CYS A 1 1057 ? 45.312 -28.047 -9.609 1 82.38 1057 CYS A O 1
ATOM 8240 N N . THR A 1 1058 ? 44.438 -28.938 -7.664 1 77.25 1058 THR A N 1
ATOM 8241 C CA . THR A 1 1058 ? 45.125 -30.219 -7.84 1 77.25 1058 THR A CA 1
ATOM 8242 C C . THR A 1 1058 ? 44.469 -31.016 -8.977 1 77.25 1058 THR A C 1
ATOM 8244 O O . THR A 1 1058 ? 45.094 -31.953 -9.508 1 77.25 1058 THR A O 1
ATOM 8247 N N . ARG A 1 1059 ? 43.375 -30.625 -9.414 1 73.44 1059 ARG A N 1
ATOM 8248 C CA . ARG A 1 1059 ? 42.625 -31.359 -10.43 1 73.44 1059 ARG A CA 1
ATOM 8249 C C . ARG A 1 1059 ? 42.688 -30.625 -11.773 1 73.44 1059 ARG A C 1
ATOM 8251 O O . ARG A 1 1059 ? 41.969 -31 -12.711 1 73.44 1059 ARG A O 1
ATOM 8258 N N . GLY A 1 1060 ? 43.5 -29.547 -11.75 1 73.75 1060 GLY A N 1
ATOM 8259 C CA . GLY A 1 1060 ? 43.656 -28.797 -12.984 1 73.75 1060 GLY A CA 1
ATOM 8260 C C . GLY A 1 1060 ? 44.281 -29.625 -14.094 1 73.75 1060 GLY A C 1
ATOM 8261 O O . GLY A 1 1060 ? 45.094 -30.5 -13.836 1 73.75 1060 GLY A O 1
ATOM 8262 N N . THR A 1 1061 ? 43.875 -29.531 -15.328 1 69.06 1061 THR A N 1
ATOM 8263 C CA . THR A 1 1061 ? 44.312 -30.281 -16.5 1 69.06 1061 THR A CA 1
ATOM 8264 C C . THR A 1 1061 ? 45.812 -30.047 -16.781 1 69.06 1061 THR A C 1
ATOM 8266 O O . THR A 1 1061 ? 46.5 -30.953 -17.281 1 69.06 1061 THR A O 1
ATOM 8269 N N . SER A 1 1062 ? 46.406 -28.734 -16.531 1 70.88 1062 SER A N 1
ATOM 8270 C CA . SER A 1 1062 ? 47.781 -28.344 -16.781 1 70.88 1062 SER A CA 1
ATOM 8271 C C . SER A 1 1062 ? 48.344 -27.516 -15.625 1 70.88 1062 SER A C 1
ATOM 8273 O O . SER A 1 1062 ? 47.594 -27.031 -14.789 1 70.88 1062 SER A O 1
ATOM 8275 N N . PRO A 1 1063 ? 49.688 -27.641 -15.469 1 78.75 1063 PRO A N 1
ATOM 8276 C CA . PRO A 1 1063 ? 50.281 -26.781 -14.438 1 78.75 1063 PRO A CA 1
ATOM 8277 C C . PRO A 1 1063 ? 49.938 -25.312 -14.625 1 78.75 1063 PRO A C 1
ATOM 8279 O O . PRO A 1 1063 ? 49.781 -24.562 -13.648 1 78.75 1063 PRO A O 1
ATOM 8282 N N . GLU A 1 1064 ? 49.719 -24.844 -15.914 1 78.19 1064 GLU A N 1
ATOM 8283 C CA . GLU A 1 1064 ? 49.344 -23.453 -16.172 1 78.19 1064 GLU A CA 1
ATOM 8284 C C . GLU A 1 1064 ? 47.906 -23.203 -15.719 1 78.19 1064 GLU A C 1
ATOM 8286 O O . GLU A 1 1064 ? 47.594 -22.141 -15.156 1 78.19 1064 GLU A O 1
ATOM 8291 N N . ALA A 1 1065 ? 47.062 -24.266 -16.062 1 82.62 1065 ALA A N 1
ATOM 8292 C CA . ALA A 1 1065 ? 45.656 -24.141 -15.602 1 82.62 1065 ALA A CA 1
ATOM 8293 C C . ALA A 1 1065 ? 45.594 -24.094 -14.078 1 82.62 1065 ALA A C 1
ATOM 8295 O O . ALA A 1 1065 ? 44.812 -23.328 -13.508 1 82.62 1065 ALA A O 1
ATOM 8296 N N . SER A 1 1066 ? 46.438 -24.938 -13.469 1 85.38 1066 SER A N 1
ATOM 8297 C CA . SER A 1 1066 ? 46.5 -24.938 -12.016 1 85.38 1066 SER A CA 1
ATOM 8298 C C . SER A 1 1066 ? 46.969 -23.594 -11.469 1 85.38 1066 SER A C 1
ATOM 8300 O O . SER A 1 1066 ? 46.469 -23.109 -10.453 1 85.38 1066 SER A O 1
ATOM 8302 N N . GLN A 1 1067 ? 47.969 -23 -12.172 1 84.94 1067 GLN A N 1
ATOM 8303 C CA . GLN A 1 1067 ? 48.469 -21.703 -11.734 1 84.94 1067 GLN A CA 1
ATOM 8304 C C . GLN A 1 1067 ? 47.438 -20.609 -11.938 1 84.94 1067 GLN A C 1
ATOM 8306 O O . GLN A 1 1067 ? 47.312 -19.703 -11.117 1 84.94 1067 GLN A O 1
ATOM 8311 N N . ALA A 1 1068 ? 46.656 -20.734 -13.039 1 87.5 1068 ALA A N 1
ATOM 8312 C CA . ALA A 1 1068 ? 45.594 -19.766 -13.289 1 87.5 1068 ALA A CA 1
ATOM 8313 C C . ALA A 1 1068 ? 44.5 -19.859 -12.227 1 87.5 1068 ALA A C 1
ATOM 8315 O O . ALA A 1 1068 ? 44 -18.828 -11.758 1 87.5 1068 ALA A O 1
ATOM 8316 N N . LEU A 1 1069 ? 44.125 -21.125 -11.961 1 89.19 1069 LEU A N 1
ATOM 8317 C CA . LEU A 1 1069 ? 43.125 -21.328 -10.922 1 89.19 1069 LEU A CA 1
ATOM 8318 C C . LEU A 1 1069 ? 43.625 -20.797 -9.578 1 89.19 1069 LEU A C 1
ATOM 8320 O O . LEU A 1 1069 ? 42.875 -20.156 -8.836 1 89.19 1069 LEU A O 1
ATOM 8324 N N . ARG A 1 1070 ? 44.906 -21.047 -9.289 1 88.69 1070 ARG A N 1
ATOM 8325 C CA . ARG A 1 1070 ? 45.469 -20.562 -8.039 1 88.69 1070 ARG A CA 1
ATOM 8326 C C . ARG A 1 1070 ? 45.438 -19.047 -7.961 1 88.69 1070 ARG A C 1
ATOM 8328 O O . ARG A 1 1070 ? 45.219 -18.469 -6.895 1 88.69 1070 ARG A O 1
ATOM 8335 N N . ALA A 1 1071 ? 45.656 -18.391 -9.047 1 87.44 1071 ALA A N 1
ATOM 8336 C CA . ALA A 1 1071 ? 45.656 -16.938 -9.094 1 87.44 1071 ALA A CA 1
ATOM 8337 C C . ALA A 1 1071 ? 44.219 -16.391 -8.852 1 87.44 1071 ALA A C 1
ATOM 8339 O O . ALA A 1 1071 ? 44.062 -15.383 -8.172 1 87.44 1071 ALA A O 1
ATOM 8340 N N . GLN A 1 1072 ? 43.281 -17.078 -9.422 1 89.12 1072 GLN A N 1
ATOM 8341 C CA . GLN A 1 1072 ? 41.906 -16.609 -9.266 1 89.12 1072 GLN A CA 1
ATOM 8342 C C . GLN A 1 1072 ? 41.406 -16.828 -7.832 1 89.12 1072 GLN A C 1
ATOM 8344 O O . GLN A 1 1072 ? 40.75 -15.953 -7.266 1 89.12 1072 GLN A O 1
ATOM 8349 N N . PHE A 1 1073 ? 41.719 -17.953 -7.348 1 89.12 1073 PHE A N 1
ATOM 8350 C CA . PHE A 1 1073 ? 41.344 -18.203 -5.961 1 89.12 1073 PHE A CA 1
ATOM 8351 C C . PHE A 1 1073 ? 42.062 -17.234 -5.02 1 89.12 1073 PHE A C 1
ATOM 8353 O O . PHE A 1 1073 ? 41.469 -16.797 -4.023 1 89.12 1073 PHE A O 1
ATOM 8360 N N . ALA A 1 1074 ? 43.25 -16.922 -5.328 1 87.25 1074 ALA A N 1
ATOM 8361 C CA . ALA A 1 1074 ? 44 -15.969 -4.516 1 87.25 1074 ALA A CA 1
ATOM 8362 C C . ALA A 1 1074 ? 43.344 -14.578 -4.578 1 87.25 1074 ALA A C 1
ATOM 8364 O O . ALA A 1 1074 ? 43.344 -13.859 -3.578 1 87.25 1074 ALA A O 1
ATOM 8365 N N . GLU A 1 1075 ? 42.906 -14.242 -5.715 1 86.88 1075 GLU A N 1
ATOM 8366 C CA . GLU A 1 1075 ? 42.219 -12.961 -5.863 1 86.88 1075 GLU A CA 1
ATOM 8367 C C . GLU A 1 1075 ? 40.969 -12.906 -5.02 1 86.88 1075 GLU A C 1
ATOM 8369 O O . GLU A 1 1075 ? 40.656 -11.891 -4.387 1 86.88 1075 GLU A O 1
ATOM 8374 N N . ILE A 1 1076 ? 40.219 -13.945 -5.023 1 87.44 1076 ILE A N 1
ATOM 8375 C CA . ILE A 1 1076 ? 39 -14.008 -4.234 1 87.44 1076 ILE A CA 1
ATOM 8376 C C . ILE A 1 1076 ? 39.344 -13.969 -2.748 1 87.44 1076 ILE A C 1
ATOM 8378 O O . ILE A 1 1076 ? 38.656 -13.289 -1.971 1 87.44 1076 ILE A O 1
ATOM 8382 N N . GLN A 1 1077 ? 40.375 -14.633 -2.416 1 85.62 1077 GLN A N 1
ATOM 8383 C CA . GLN A 1 1077 ? 40.812 -14.633 -1.022 1 85.62 1077 GLN A CA 1
ATOM 8384 C C . GLN A 1 1077 ? 41.219 -13.234 -0.583 1 85.62 1077 GLN A C 1
ATOM 8386 O O . GLN A 1 1077 ? 40.969 -12.82 0.547 1 85.62 1077 GLN A O 1
ATOM 8391 N N . ARG A 1 1078 ? 41.844 -12.547 -1.416 1 83.81 1078 ARG A N 1
ATOM 8392 C CA . ARG A 1 1078 ? 42.25 -11.18 -1.123 1 83.81 1078 ARG A CA 1
ATOM 8393 C C . ARG A 1 1078 ? 41.031 -10.266 -0.944 1 83.81 1078 ARG A C 1
ATOM 8395 O O . ARG A 1 1078 ? 41.031 -9.422 -0.048 1 83.81 1078 ARG A O 1
ATOM 8402 N N . GLN A 1 1079 ? 40.094 -10.469 -1.752 1 82.69 1079 GLN A N 1
ATOM 8403 C CA . GLN A 1 1079 ? 38.906 -9.641 -1.698 1 82.69 1079 GLN A CA 1
ATOM 8404 C C . GLN A 1 1079 ? 38.125 -9.883 -0.414 1 82.69 1079 GLN A C 1
ATOM 8406 O O . GLN A 1 1079 ? 37.625 -8.945 0.212 1 82.69 1079 GLN A O 1
ATOM 8411 N N . VAL A 1 1080 ? 38 -11.109 -0.043 1 82.06 1080 VAL A N 1
ATOM 8412 C CA . VAL A 1 1080 ? 37.219 -11.484 1.141 1 82.06 1080 VAL A CA 1
ATOM 8413 C C . VAL A 1 1080 ? 37.969 -11.039 2.398 1 82.06 1080 VAL A C 1
ATOM 8415 O O . VAL A 1 1080 ? 37.344 -10.617 3.377 1 82.06 1080 VAL A O 1
ATOM 8418 N N . ALA A 1 1081 ? 39.312 -11.047 2.344 1 77.06 1081 ALA A N 1
ATOM 8419 C CA . ALA A 1 1081 ? 40.094 -10.688 3.512 1 77.06 1081 ALA A CA 1
ATOM 8420 C C . ALA A 1 1081 ? 40.219 -9.18 3.645 1 77.06 1081 ALA A C 1
ATOM 8422 O O . ALA A 1 1081 ? 40.406 -8.656 4.746 1 77.06 1081 ALA A O 1
ATOM 8423 N N . ALA A 1 1082 ? 40.344 -8.414 2.518 1 67.5 1082 ALA A N 1
ATOM 8424 C CA . ALA A 1 1082 ? 40.688 -6.996 2.537 1 67.5 1082 ALA A CA 1
ATOM 8425 C C . ALA A 1 1082 ? 39.531 -6.172 3.096 1 67.5 1082 ALA A C 1
ATOM 8427 O O . ALA A 1 1082 ? 39.75 -5.152 3.756 1 67.5 1082 ALA A O 1
ATOM 8428 N N . SER A 1 1083 ? 38.281 -6.422 2.641 1 63.12 1083 SER A N 1
ATOM 8429 C CA . SER A 1 1083 ? 37.25 -5.402 2.869 1 63.12 1083 SER A CA 1
ATOM 8430 C C . SER A 1 1083 ? 36.469 -5.688 4.145 1 63.12 1083 SER A C 1
ATOM 8432 O O . SER A 1 1083 ? 35.719 -6.668 4.219 1 63.12 1083 SER A O 1
ATOM 8434 N N . PRO A 1 1084 ? 36.812 -4.977 5.234 1 62.44 1084 PRO A N 1
ATOM 8435 C CA . PRO A 1 1084 ? 36.062 -5.203 6.461 1 62.44 1084 PRO A CA 1
ATOM 8436 C C . PRO A 1 1084 ? 34.594 -4.836 6.312 1 62.44 1084 PRO A C 1
ATOM 8438 O O . PRO A 1 1084 ? 33.719 -5.391 7.008 1 62.44 1084 PRO A O 1
ATOM 8441 N N . ASP A 1 1085 ? 34.25 -3.838 5.309 1 69.75 1085 ASP A N 1
ATOM 8442 C CA . ASP A 1 1085 ? 32.844 -3.43 5.141 1 69.75 1085 ASP A CA 1
ATOM 8443 C C . ASP A 1 1085 ? 32.219 -4.102 3.92 1 69.75 1085 ASP A C 1
ATOM 8445 O O . ASP A 1 1085 ? 32.688 -3.912 2.795 1 69.75 1085 ASP A O 1
ATOM 8449 N N . ILE A 1 1086 ? 31.422 -5.09 4.184 1 73.94 1086 ILE A N 1
ATOM 8450 C CA . ILE A 1 1086 ? 30.75 -5.793 3.1 1 73.94 1086 ILE A CA 1
ATOM 8451 C C . ILE A 1 1086 ? 29.625 -4.922 2.539 1 73.94 1086 ILE A C 1
ATOM 8453 O O . ILE A 1 1086 ? 28.578 -4.762 3.178 1 73.94 1086 ILE A O 1
ATOM 8457 N N . THR A 1 1087 ? 29.812 -4.148 1.465 1 72.75 1087 THR A N 1
ATOM 8458 C CA . THR A 1 1087 ? 28.828 -3.311 0.781 1 72.75 1087 THR A CA 1
ATOM 8459 C C . THR A 1 1087 ? 28.344 -3.984 -0.498 1 72.75 1087 THR A C 1
ATOM 8461 O O . THR A 1 1087 ? 28.812 -5.066 -0.854 1 72.75 1087 THR A O 1
ATOM 8464 N N . ASN A 1 1088 ? 27.328 -3.488 -1.083 1 70.56 1088 ASN A N 1
ATOM 8465 C CA . ASN A 1 1088 ? 26.844 -4.023 -2.352 1 70.56 1088 ASN A CA 1
ATOM 8466 C C . ASN A 1 1088 ? 27.922 -3.988 -3.426 1 70.56 1088 ASN A C 1
ATOM 8468 O O . ASN A 1 1088 ? 27.984 -4.871 -4.285 1 70.56 1088 ASN A O 1
ATOM 8472 N N . GLU A 1 1089 ? 28.766 -2.982 -3.256 1 73.75 1089 GLU A N 1
ATOM 8473 C CA . GLU A 1 1089 ? 29.844 -2.869 -4.238 1 73.75 1089 GLU A CA 1
ATOM 8474 C C . GLU A 1 1089 ? 30.859 -4.008 -4.09 1 73.75 1089 GLU A C 1
ATOM 8476 O O . GLU A 1 1089 ? 31.297 -4.59 -5.086 1 73.75 1089 GLU A O 1
ATOM 8481 N N . THR A 1 1090 ? 31.094 -4.363 -2.84 1 78.5 1090 THR A N 1
ATOM 8482 C CA . THR A 1 1090 ? 32.062 -5.441 -2.617 1 78.5 1090 THR A CA 1
ATOM 8483 C C . THR A 1 1090 ? 31.469 -6.781 -3.051 1 78.5 1090 THR A C 1
ATOM 8485 O O . THR A 1 1090 ? 32.188 -7.641 -3.561 1 78.5 1090 THR A O 1
ATOM 8488 N N . ILE A 1 1091 ? 30.219 -6.945 -2.85 1 79.44 1091 ILE A N 1
ATOM 8489 C CA . ILE A 1 1091 ? 29.562 -8.188 -3.24 1 79.44 1091 ILE A CA 1
ATOM 8490 C C . ILE A 1 1091 ? 29.531 -8.297 -4.762 1 79.44 1091 ILE A C 1
ATOM 8492 O O . ILE A 1 1091 ? 29.734 -9.375 -5.316 1 79.44 1091 ILE A O 1
ATOM 8496 N N . ASN A 1 1092 ? 29.375 -7.113 -5.293 1 78.81 1092 ASN A N 1
ATOM 8497 C CA . ASN A 1 1092 ? 29.375 -7.113 -6.754 1 78.81 1092 ASN A CA 1
ATOM 8498 C C . ASN A 1 1092 ? 30.75 -7.453 -7.309 1 78.81 1092 ASN A C 1
ATOM 8500 O O . ASN A 1 1092 ? 30.875 -8.172 -8.305 1 78.81 1092 ASN A O 1
ATOM 8504 N N . GLU A 1 1093 ? 31.719 -6.918 -6.652 1 82.38 1093 GLU A N 1
ATOM 8505 C CA . GLU A 1 1093 ? 33.094 -7.238 -7.059 1 82.38 1093 GLU A CA 1
ATOM 8506 C C . GLU A 1 1093 ? 33.375 -8.727 -6.879 1 82.38 1093 GLU A C 1
ATOM 8508 O O . GLU A 1 1093 ? 34 -9.344 -7.734 1 82.38 1093 GLU A O 1
ATOM 8513 N N . LEU A 1 1094 ? 32.906 -9.336 -5.852 1 85.12 1094 LEU A N 1
ATOM 8514 C CA . LEU A 1 1094 ? 33.094 -10.758 -5.594 1 85.12 1094 LEU A CA 1
ATOM 8515 C C . LEU A 1 1094 ? 32.344 -11.602 -6.609 1 85.12 1094 LEU A C 1
ATOM 8517 O O . LEU A 1 1094 ? 32.844 -12.625 -7.082 1 85.12 1094 LEU A O 1
ATOM 8521 N N . GLN A 1 1095 ? 31.203 -11.086 -6.836 1 85.19 1095 GLN A N 1
ATOM 8522 C CA . GLN A 1 1095 ? 30.406 -11.805 -7.82 1 85.19 1095 GLN A CA 1
ATOM 8523 C C . GLN A 1 1095 ? 31.078 -11.805 -9.188 1 85.19 1095 GLN A C 1
ATOM 8525 O O . GLN A 1 1095 ? 31.031 -12.805 -9.906 1 85.19 1095 GLN A O 1
ATOM 8530 N N . ASN A 1 1096 ? 31.719 -10.688 -9.438 1 83.94 1096 ASN A N 1
ATOM 8531 C CA . ASN A 1 1096 ? 32.469 -10.617 -10.688 1 83.94 1096 ASN A CA 1
ATOM 8532 C C . ASN A 1 1096 ? 33.656 -11.562 -10.68 1 83.94 1096 ASN A C 1
ATOM 8534 O O . ASN A 1 1096 ? 33.938 -12.242 -11.672 1 83.94 1096 ASN A O 1
ATOM 8538 N N . SER A 1 1097 ? 34.312 -11.609 -9.617 1 86.88 1097 SER A N 1
ATOM 8539 C CA . SER A 1 1097 ? 35.438 -12.516 -9.492 1 86.88 1097 SER A CA 1
ATOM 8540 C C . SER A 1 1097 ? 35 -13.977 -9.539 1 86.88 1097 SER A C 1
ATOM 8542 O O . SER A 1 1097 ? 35.719 -14.836 -10.031 1 86.88 1097 SER A O 1
ATOM 8544 N N . LEU A 1 1098 ? 33.844 -14.297 -9.023 1 86.44 1098 LEU A N 1
ATOM 8545 C CA . LEU A 1 1098 ? 33.312 -15.648 -9.023 1 86.44 1098 LEU A CA 1
ATOM 8546 C C . LEU A 1 1098 ? 32.906 -16.078 -10.438 1 86.44 1098 LEU A C 1
ATOM 8548 O O . LEU A 1 1098 ? 33.094 -17.234 -10.812 1 86.44 1098 LEU A O 1
ATOM 8552 N N . HIS A 1 1099 ? 32.469 -15.07 -11.094 1 84.44 1099 HIS A N 1
ATOM 8553 C CA . HIS A 1 1099 ? 32.156 -15.352 -12.492 1 84.44 1099 HIS A CA 1
ATOM 8554 C C . HIS A 1 1099 ? 33.406 -15.703 -13.281 1 84.44 1099 HIS A C 1
ATOM 8556 O O . HIS A 1 1099 ? 33.406 -16.656 -14.07 1 84.44 1099 HIS A O 1
ATOM 8562 N N . THR A 1 1100 ? 34.438 -14.906 -12.922 1 86 1100 THR A N 1
ATOM 8563 C CA . THR A 1 1100 ? 35.719 -15.18 -13.562 1 86 1100 THR A CA 1
ATOM 8564 C C . THR A 1 1100 ? 36.281 -16.531 -13.125 1 86 1100 THR A C 1
ATOM 8566 O O . THR A 1 1100 ? 36.844 -17.266 -13.93 1 86 1100 THR A O 1
ATOM 8569 N N . LEU A 1 1101 ? 36.062 -16.922 -11.992 1 88 1101 LEU A N 1
ATOM 8570 C CA . LEU A 1 1101 ? 36.531 -18.203 -11.477 1 88 1101 LEU A CA 1
ATOM 8571 C C . LEU A 1 1101 ? 35.75 -19.344 -12.133 1 88 1101 LEU A C 1
ATOM 8573 O O . LEU A 1 1101 ? 36.344 -20.359 -12.5 1 88 1101 LEU A O 1
ATOM 8577 N N . MET A 1 1102 ? 34.531 -19.156 -12.203 1 84.19 1102 MET A N 1
ATOM 8578 C CA . MET A 1 1102 ? 33.688 -20.188 -12.789 1 84.19 1102 MET A CA 1
ATOM 8579 C C . MET A 1 1102 ? 34.062 -20.453 -14.242 1 84.19 1102 MET A C 1
ATOM 8581 O O . MET A 1 1102 ? 34.125 -21.594 -14.68 1 84.19 1102 MET A O 1
ATOM 8585 N N . ASP A 1 1103 ? 34.406 -19.312 -14.789 1 79.44 1103 ASP A N 1
ATOM 8586 C CA . ASP A 1 1103 ? 34.844 -19.422 -16.172 1 79.44 1103 ASP A CA 1
ATOM 8587 C C . ASP A 1 1103 ? 36.219 -20.125 -16.25 1 79.44 1103 ASP A C 1
ATOM 8589 O O . ASP A 1 1103 ? 36.438 -20.969 -17.125 1 79.44 1103 ASP A O 1
ATOM 8593 N N . THR A 1 1104 ? 37.031 -19.781 -15.297 1 85.31 1104 THR A N 1
ATOM 8594 C CA . THR A 1 1104 ? 38.344 -20.391 -15.234 1 85.31 1104 THR A CA 1
ATOM 8595 C C . THR A 1 1104 ? 38.25 -21.859 -14.852 1 85.31 1104 THR A C 1
ATOM 8597 O O . THR A 1 1104 ? 39 -22.703 -15.359 1 85.31 1104 THR A O 1
ATOM 8600 N N . LEU A 1 1105 ? 37.312 -22.25 -14.133 1 85.38 1105 LEU A N 1
ATOM 8601 C CA . LEU A 1 1105 ? 37.094 -23.625 -13.695 1 85.38 1105 LEU A CA 1
ATOM 8602 C C . LEU A 1 1105 ? 36.562 -24.484 -14.836 1 85.38 1105 LEU A C 1
ATOM 8604 O O . LEU A 1 1105 ? 37 -25.641 -15 1 85.38 1105 LEU A O 1
ATOM 8608 N N . LYS A 1 1106 ? 35.719 -23.875 -15.539 1 75.81 1106 LYS A N 1
ATOM 8609 C CA . LYS A 1 1106 ? 35.125 -24.578 -16.688 1 75.81 1106 LYS A CA 1
ATOM 8610 C C . LYS A 1 1106 ? 36.188 -24.938 -17.703 1 75.81 1106 LYS A C 1
ATOM 8612 O O . LYS A 1 1106 ? 36.188 -26.047 -18.266 1 75.81 1106 LYS A O 1
ATOM 8617 N N . VAL A 1 1107 ? 37.219 -23.922 -17.672 1 72.94 1107 VAL A N 1
ATOM 8618 C CA . VAL A 1 1107 ? 38.312 -24.078 -18.641 1 72.94 1107 VAL A CA 1
ATOM 8619 C C . VAL A 1 1107 ? 39.375 -25.016 -18.062 1 72.94 1107 VAL A C 1
ATOM 8621 O O . VAL A 1 1107 ? 39.969 -25.828 -18.781 1 72.94 1107 VAL A O 1
ATOM 8624 N N . SER A 1 1108 ? 39.562 -24.922 -16.812 1 76.06 1108 SER A N 1
ATOM 8625 C CA . SER A 1 1108 ? 40.719 -25.562 -16.188 1 76.06 1108 SER A CA 1
ATOM 8626 C C . SER A 1 1108 ? 40.406 -27 -15.789 1 76.06 1108 SER A C 1
ATOM 8628 O O . SER A 1 1108 ? 41.312 -27.781 -15.539 1 76.06 1108 SER A O 1
ATOM 8630 N N . LEU A 1 1109 ? 39.062 -27.391 -15.875 1 70.94 1109 LEU A N 1
ATOM 8631 C CA . LEU A 1 1109 ? 38.719 -28.75 -15.453 1 70.94 1109 LEU A CA 1
ATOM 8632 C C . LEU A 1 1109 ? 38.219 -29.578 -16.625 1 70.94 1109 LEU A C 1
ATOM 8634 O O . LEU A 1 1109 ? 37.406 -29.094 -17.422 1 70.94 1109 LEU A O 1
ATOM 8638 N N . MET B 1 1 ? -34.531 32.156 47.406 1 36.56 1 MET B N 1
ATOM 8639 C CA . MET B 1 1 ? -35.125 33.406 47 1 36.56 1 MET B CA 1
ATOM 8640 C C . MET B 1 1 ? -34.375 34.031 45.812 1 36.56 1 MET B C 1
ATOM 8642 O O . MET B 1 1 ? -33.156 34.062 45.812 1 36.56 1 MET B O 1
ATOM 8646 N N . SER B 1 2 ? -35 34.219 44.688 1 55.72 2 SER B N 1
ATOM 8647 C CA . SER B 1 2 ? -34.375 34.75 43.5 1 55.72 2 SER B CA 1
ATOM 8648 C C . SER B 1 2 ? -33.75 36.094 43.75 1 55.72 2 SER B C 1
ATOM 8650 O O . SER B 1 2 ? -34.344 36.969 44.406 1 55.72 2 SER B O 1
ATOM 8652 N N . GLU B 1 3 ? -32.625 36.25 43.781 1 67.94 3 GLU B N 1
ATOM 8653 C CA . GLU B 1 3 ? -31.844 37.438 44.062 1 67.94 3 GLU B CA 1
ATOM 8654 C C . GLU B 1 3 ? -32.281 38.625 43.188 1 67.94 3 GLU B C 1
ATOM 8656 O O . GLU B 1 3 ? -31.984 39.781 43.5 1 67.94 3 GLU B O 1
ATOM 8661 N N . PHE B 1 4 ? -33.188 38.375 42.156 1 78.06 4 PHE B N 1
ATOM 8662 C CA . PHE B 1 4 ? -33.625 39.406 41.25 1 78.06 4 PHE B CA 1
ATOM 8663 C C . PHE B 1 4 ? -35.125 39.625 41.344 1 78.06 4 PHE B C 1
ATOM 8665 O O . PHE B 1 4 ? -35.906 38.812 40.844 1 78.06 4 PHE B O 1
ATOM 8672 N N . THR B 1 5 ? -35.688 40.594 42.031 1 76.5 5 THR B N 1
ATOM 8673 C CA . THR B 1 5 ? -37.125 40.781 42.219 1 76.5 5 THR B CA 1
ATOM 8674 C C . THR B 1 5 ? -37.562 42.062 41.5 1 76.5 5 THR B C 1
ATOM 8676 O O . THR B 1 5 ? -38.75 42.188 41.156 1 76.5 5 THR B O 1
ATOM 8679 N N . ARG B 1 6 ? -36.812 43.031 41.312 1 82.06 6 ARG B N 1
ATOM 8680 C CA . ARG B 1 6 ? -37.125 44.312 40.656 1 82.06 6 ARG B CA 1
ATOM 8681 C C . ARG B 1 6 ? -36.062 44.688 39.625 1 82.06 6 ARG B C 1
ATOM 8683 O O . ARG B 1 6 ? -35 44.062 39.562 1 82.06 6 ARG B O 1
ATOM 8690 N N . ILE B 1 7 ? -36.375 45.75 38.875 1 86 7 ILE B N 1
ATOM 8691 C CA . ILE B 1 7 ? -35.469 46.25 37.844 1 86 7 ILE B CA 1
ATOM 8692 C C . ILE B 1 7 ? -34.188 46.75 38.469 1 86 7 ILE B C 1
ATOM 8694 O O . ILE B 1 7 ? -33.094 46.562 37.938 1 86 7 ILE B O 1
ATOM 8698 N N . GLU B 1 8 ? -34.344 47.25 39.719 1 86.12 8 GLU B N 1
ATOM 8699 C CA . GLU B 1 8 ? -33.188 47.844 40.406 1 86.12 8 GLU B CA 1
ATOM 8700 C C . GLU B 1 8 ? -32.219 46.781 40.875 1 86.12 8 GLU B C 1
ATOM 8702 O O . GLU B 1 8 ? -31 47.031 40.969 1 86.12 8 GLU B O 1
ATOM 8707 N N . ASP B 1 9 ? -32.781 45.594 41.094 1 84.94 9 ASP B N 1
ATOM 8708 C CA . ASP B 1 9 ? -31.891 44.5 41.469 1 84.94 9 ASP B CA 1
ATOM 8709 C C . ASP B 1 9 ? -31.016 44.062 40.312 1 84.94 9 ASP B C 1
ATOM 8711 O O . ASP B 1 9 ? -29.828 43.75 40.469 1 84.94 9 ASP B O 1
ATOM 8715 N N . VAL B 1 10 ? -31.641 44.062 39.156 1 86.62 10 VAL B N 1
ATOM 8716 C CA . VAL B 1 10 ? -30.906 43.656 37.969 1 86.62 10 VAL B CA 1
ATOM 8717 C C . VAL B 1 10 ? -29.875 44.719 37.625 1 86.62 10 VAL B C 1
ATOM 8719 O O . VAL B 1 10 ? -28.734 44.406 37.281 1 86.62 10 VAL B O 1
ATOM 8722 N N . ASP B 1 11 ? -30.25 45.969 37.844 1 86.62 11 ASP B N 1
ATOM 8723 C CA . ASP B 1 11 ? -29.359 47.094 37.562 1 86.62 11 ASP B CA 1
ATOM 8724 C C . ASP B 1 11 ? -28.141 47.062 38.5 1 86.62 11 ASP B C 1
ATOM 8726 O O . ASP B 1 11 ? -27.016 47.312 38.062 1 86.62 11 ASP B O 1
ATOM 8730 N N . ALA B 1 12 ? -28.406 46.75 39.688 1 83.12 12 ALA B N 1
ATOM 8731 C CA . ALA B 1 12 ? -27.312 46.688 40.656 1 83.12 12 ALA B CA 1
ATOM 8732 C C . ALA B 1 12 ? -26.359 45.531 40.344 1 83.12 12 ALA B C 1
ATOM 8734 O O . ALA B 1 12 ? -25.141 45.688 40.438 1 83.12 12 ALA B O 1
ATOM 8735 N N . PHE B 1 13 ? -27 44.531 39.906 1 84.38 13 PHE B N 1
ATOM 8736 C CA . PHE B 1 13 ? -26.172 43.375 39.531 1 84.38 13 PHE B CA 1
ATOM 8737 C C . PHE B 1 13 ? -25.312 43.656 38.344 1 84.38 13 PHE B C 1
ATOM 8739 O O . PHE B 1 13 ? -24.109 43.375 38.312 1 84.38 13 PHE B O 1
ATOM 8746 N N . CYS B 1 14 ? -25.922 44.188 37.281 1 85.12 14 CYS B N 1
ATOM 8747 C CA . CYS B 1 14 ? -25.203 44.469 36.031 1 85.12 14 CYS B CA 1
ATOM 8748 C C . CYS B 1 14 ? -24.141 45.531 36.219 1 85.12 14 CYS B C 1
ATOM 8750 O O . CYS B 1 14 ? -23.062 45.438 35.625 1 85.12 14 CYS B O 1
ATOM 8752 N N . LEU B 1 15 ? -24.422 46.469 37.094 1 81 15 LEU B N 1
ATOM 8753 C CA . LEU B 1 15 ? -23.406 47.5 37.406 1 81 15 LEU B CA 1
ATOM 8754 C C . LEU B 1 15 ? -22.203 46.844 38.094 1 81 15 LEU B C 1
ATOM 8756 O O . LEU B 1 15 ? -21.062 47.188 37.781 1 81 15 LEU B O 1
ATOM 8760 N N . LYS B 1 16 ? -22.484 45.906 38.938 1 79.69 16 LYS B N 1
ATOM 8761 C CA . LYS B 1 16 ? -21.391 45.188 39.594 1 79.69 16 LYS B CA 1
ATOM 8762 C C . LYS B 1 16 ? -20.641 44.344 38.594 1 79.69 16 LYS B C 1
ATOM 8764 O O . LYS B 1 16 ? -19.406 44.25 38.625 1 79.69 16 LYS B O 1
ATOM 8769 N N . LEU B 1 17 ? -21.375 43.75 37.656 1 80 17 LEU B N 1
ATOM 8770 C CA . LEU B 1 17 ? -20.797 42.844 36.688 1 80 17 LEU B CA 1
ATOM 8771 C C . LEU B 1 17 ? -19.859 43.594 35.75 1 80 17 LEU B C 1
ATOM 8773 O O . LEU B 1 17 ? -18.719 43.188 35.531 1 80 17 LEU B O 1
ATOM 8777 N N . TYR B 1 18 ? -20.312 44.781 35.125 1 77.38 18 TYR B N 1
ATOM 8778 C CA . TYR B 1 18 ? -19.562 45.469 34.094 1 77.38 18 TYR B CA 1
ATOM 8779 C C . TYR B 1 18 ? -18.562 46.469 34.688 1 77.38 18 TYR B C 1
ATOM 8781 O O . TYR B 1 18 ? -17.703 47 34 1 77.38 18 TYR B O 1
ATOM 8789 N N . SER B 1 19 ? -18.656 46.719 36.094 1 67.25 19 SER B N 1
ATOM 8790 C CA . SER B 1 19 ? -17.625 47.469 36.812 1 67.25 19 SER B CA 1
ATOM 8791 C C . SER B 1 19 ? -16.469 46.594 37.219 1 67.25 19 SER B C 1
ATOM 8793 O O . SER B 1 19 ? -15.469 47.062 37.75 1 67.25 19 SER B O 1
ATOM 8795 N N . GLY B 1 20 ? -16.578 45.312 36.906 1 65.94 20 GLY B N 1
ATOM 8796 C CA . GLY B 1 20 ? -15.477 44.375 37.125 1 65.94 20 GLY B CA 1
ATOM 8797 C C . GLY B 1 20 ? -15.547 43.688 38.5 1 65.94 20 GLY B C 1
ATOM 8798 O O . GLY B 1 20 ? -14.531 43.25 39.031 1 65.94 20 GLY B O 1
ATOM 8799 N N . ASP B 1 21 ? -16.75 43.625 39.188 1 70.19 21 ASP B N 1
ATOM 8800 C CA . ASP B 1 21 ? -16.922 42.938 40.469 1 70.19 21 ASP B CA 1
ATOM 8801 C C . ASP B 1 21 ? -16.719 41.438 40.312 1 70.19 21 ASP B C 1
ATOM 8803 O O . ASP B 1 21 ? -17.281 40.812 39.406 1 70.19 21 ASP B O 1
ATOM 8807 N N . LYS B 1 22 ? -15.836 40.938 40.969 1 64.62 22 LYS B N 1
ATOM 8808 C CA . LYS B 1 22 ? -15.391 39.562 40.875 1 64.62 22 LYS B CA 1
ATOM 8809 C C . LYS B 1 22 ? -16.531 38.594 41.188 1 64.62 22 LYS B C 1
ATOM 8811 O O . LYS B 1 22 ? -16.672 37.562 40.531 1 64.62 22 LYS B O 1
ATOM 8816 N N . LYS B 1 23 ? -17.375 38.875 42.156 1 66.94 23 LYS B N 1
ATOM 8817 C CA . LYS B 1 23 ? -18.484 37.969 42.531 1 66.94 23 LYS B CA 1
ATOM 8818 C C . LYS B 1 23 ? -19.516 37.875 41.406 1 66.94 23 LYS B C 1
ATOM 8820 O O . LYS B 1 23 ? -20.016 36.812 41.094 1 66.94 23 LYS B O 1
ATOM 8825 N N . ALA B 1 24 ? -19.828 38.906 40.781 1 72.12 24 ALA B N 1
ATOM 8826 C CA . ALA B 1 24 ? -20.812 38.938 39.688 1 72.12 24 ALA B CA 1
ATOM 8827 C C . ALA B 1 24 ? -20.281 38.219 38.438 1 72.12 24 ALA B C 1
ATOM 8829 O O . ALA B 1 24 ? -21.016 37.469 37.781 1 72.12 24 ALA B O 1
ATOM 8830 N N . THR B 1 25 ? -19.125 38.5 38.156 1 71.75 25 THR B N 1
ATOM 8831 C CA . THR B 1 25 ? -18.516 37.875 37.031 1 71.75 25 THR B CA 1
ATOM 8832 C C . THR B 1 25 ? -18.438 36.344 37.219 1 71.75 25 THR B C 1
ATOM 8834 O O . THR B 1 25 ? -18.672 35.594 36.281 1 71.75 25 THR B O 1
ATOM 8837 N N . LEU B 1 26 ? -18.109 35.969 38.406 1 65.12 26 LEU B N 1
ATOM 8838 C CA . LEU B 1 26 ? -18.062 34.562 38.75 1 65.12 26 LEU B CA 1
ATOM 8839 C C . LEU B 1 26 ? -19.453 33.938 38.656 1 65.12 26 LEU B C 1
ATOM 8841 O O . LEU B 1 26 ? -19.594 32.781 38.219 1 65.12 26 LEU B O 1
ATOM 8845 N N . LYS B 1 27 ? -20.453 34.656 38.969 1 70.44 27 LYS B N 1
ATOM 8846 C CA . LYS B 1 27 ? -21.828 34.125 38.875 1 70.44 27 LYS B CA 1
ATOM 8847 C C . LYS B 1 27 ? -22.219 33.844 37.438 1 70.44 27 LYS B C 1
ATOM 8849 O O . LYS B 1 27 ? -22.797 32.781 37.156 1 70.44 27 LYS B O 1
ATOM 8854 N N . VAL B 1 28 ? -21.906 34.656 36.594 1 70.88 28 VAL B N 1
ATOM 8855 C CA . VAL B 1 28 ? -22.281 34.5 35.188 1 70.88 28 VAL B CA 1
ATOM 8856 C C . VAL B 1 28 ? -21.484 33.375 34.562 1 70.88 28 VAL B C 1
ATOM 8858 O O . VAL B 1 28 ? -22.016 32.594 33.75 1 70.88 28 VAL B O 1
ATOM 8861 N N . THR B 1 29 ? -20.281 33.344 34.969 1 65.94 29 THR B N 1
ATOM 8862 C CA . THR B 1 29 ? -19.422 32.312 34.406 1 65.94 29 THR B CA 1
ATOM 8863 C C . THR B 1 29 ? -19.797 30.938 34.969 1 65.94 29 THR B C 1
ATOM 8865 O O . THR B 1 29 ? -19.75 29.938 34.25 1 65.94 29 THR B O 1
ATOM 8868 N N . LEU B 1 30 ? -20.219 30.859 36.219 1 58.59 30 LEU B N 1
ATOM 8869 C CA . LEU B 1 30 ? -20.562 29.594 36.906 1 58.59 30 LEU B CA 1
ATOM 8870 C C . LEU B 1 30 ? -22 29.172 36.562 1 58.59 30 LEU B C 1
ATOM 8872 O O . LEU B 1 30 ? -22.25 28.016 36.25 1 58.59 30 LEU B O 1
ATOM 8876 N N . GLU B 1 31 ? -23 29.984 36.562 1 63.88 31 GLU B N 1
ATOM 8877 C CA . GLU B 1 31 ? -24.406 29.672 36.375 1 63.88 31 GLU B CA 1
ATOM 8878 C C . GLU B 1 31 ? -24.797 29.703 34.906 1 63.88 31 GLU B C 1
ATOM 8880 O O . GLU B 1 31 ? -25.734 29 34.469 1 63.88 31 GLU B O 1
ATOM 8885 N N . GLY B 1 32 ? -24.094 30.234 34.062 1 65.25 32 GLY B N 1
ATOM 8886 C CA . GLY B 1 32 ? -24.422 30.391 32.656 1 65.25 32 GLY B CA 1
ATOM 8887 C C . GLY B 1 32 ? -25.531 31.406 32.406 1 65.25 32 GLY B C 1
ATOM 8888 O O . GLY B 1 32 ? -26.25 31.781 33.344 1 65.25 32 GLY B O 1
ATOM 8889 N N . TRP B 1 33 ? -25.688 31.734 31.203 1 70.19 33 TRP B N 1
ATOM 8890 C CA . TRP B 1 33 ? -26.672 32.75 30.828 1 70.19 33 TRP B CA 1
ATOM 8891 C C . TRP B 1 33 ? -28.094 32.281 31.094 1 70.19 33 TRP B C 1
ATOM 8893 O O . TRP B 1 33 ? -28.938 33.062 31.547 1 70.19 33 TRP B O 1
ATOM 8903 N N . ARG B 1 34 ? -28.25 31.125 30.969 1 70.06 34 ARG B N 1
ATOM 8904 C CA . ARG B 1 34 ? -29.594 30.594 31.047 1 70.06 34 ARG B CA 1
ATOM 8905 C C . ARG B 1 34 ? -30.109 30.609 32.5 1 70.06 34 ARG B C 1
ATOM 8907 O O . ARG B 1 34 ? -31.25 31 32.75 1 70.06 34 ARG B O 1
ATOM 8914 N N . ARG B 1 35 ? -29.266 30.219 33.375 1 70.06 35 ARG B N 1
ATOM 8915 C CA . ARG B 1 35 ? -29.688 30.188 34.781 1 70.06 35 ARG B CA 1
ATOM 8916 C C . ARG B 1 35 ? -29.938 31.594 35.312 1 70.06 35 ARG B C 1
ATOM 8918 O O . ARG B 1 35 ? -30.859 31.797 36.094 1 70.06 35 ARG B O 1
ATOM 8925 N N . ILE B 1 36 ? -29.203 32.406 34.844 1 75.06 36 ILE B N 1
ATOM 8926 C CA . ILE B 1 36 ? -29.391 33.781 35.312 1 75.06 36 ILE B CA 1
ATOM 8927 C C . ILE B 1 36 ? -30.688 34.375 34.719 1 75.06 36 ILE B C 1
ATOM 8929 O O . ILE B 1 36 ? -31.422 35.062 35.406 1 75.06 36 ILE B O 1
ATOM 8933 N N . ILE B 1 37 ? -30.922 34 33.5 1 75.75 37 ILE B N 1
ATOM 8934 C CA . ILE B 1 37 ? -32.156 34.469 32.875 1 75.75 37 ILE B CA 1
ATOM 8935 C C . ILE B 1 37 ? -33.375 33.812 33.562 1 75.75 37 ILE B C 1
ATOM 8937 O O . ILE B 1 37 ? -34.406 34.469 33.719 1 75.75 37 ILE B O 1
ATOM 8941 N N . ASP B 1 38 ? -33.156 32.625 33.906 1 72.06 38 ASP B N 1
ATOM 8942 C CA . ASP B 1 38 ? -34.219 31.891 34.594 1 72.06 38 ASP B CA 1
ATOM 8943 C C . ASP B 1 38 ? -34.5 32.5 35.969 1 72.06 38 ASP B C 1
ATOM 8945 O O . ASP B 1 38 ? -35.625 32.594 36.406 1 72.06 38 ASP B O 1
ATOM 8949 N N . GLU B 1 39 ? -33.5 32.938 36.625 1 77.69 39 GLU B N 1
ATOM 8950 C CA . GLU B 1 39 ? -33.625 33.594 37.906 1 77.69 39 GLU B CA 1
ATOM 8951 C C . GLU B 1 39 ? -34.25 35 37.75 1 77.69 39 GLU B C 1
ATOM 8953 O O . GLU B 1 39 ? -35.062 35.406 38.594 1 77.69 39 GLU B O 1
ATOM 8958 N N . ILE B 1 40 ? -33.969 35.625 36.719 1 79.31 40 ILE B N 1
ATOM 8959 C CA . ILE B 1 40 ? -34.531 36.969 36.469 1 79.31 40 ILE B CA 1
ATOM 8960 C C . ILE B 1 40 ? -35.969 36.812 36.031 1 79.31 40 ILE B C 1
ATOM 8962 O O . ILE B 1 40 ? -36.844 37.594 36.469 1 79.31 40 ILE B O 1
ATOM 8966 N N . GLY B 1 41 ? -36.344 35.75 35.281 1 75.94 41 GLY B N 1
ATOM 8967 C CA . GLY B 1 41 ? -37.688 35.531 34.781 1 75.94 41 GLY B CA 1
ATOM 8968 C C . GLY B 1 41 ? -38 36.312 33.531 1 75.94 41 GLY B C 1
ATOM 8969 O O . GLY B 1 41 ? -37.469 37.406 33.312 1 75.94 41 GLY B O 1
ATOM 8970 N N . LEU B 1 42 ? -38.969 35.906 32.75 1 77.81 42 LEU B N 1
ATOM 8971 C CA . LEU B 1 42 ? -39.312 36.531 31.469 1 77.81 42 LEU B CA 1
ATOM 8972 C C . LEU B 1 42 ? -40 37.875 31.672 1 77.81 42 LEU B C 1
ATOM 8974 O O . LEU B 1 42 ? -39.75 38.812 30.906 1 77.81 42 LEU B O 1
ATOM 8978 N N . GLY B 1 43 ? -40.781 37.844 32.75 1 78.62 43 GLY B N 1
ATOM 8979 C CA . GLY B 1 43 ? -41.469 39.094 33.062 1 78.62 43 GLY B CA 1
ATOM 8980 C C . GLY B 1 43 ? -40.531 40.25 33.406 1 78.62 43 GLY B C 1
ATOM 8981 O O . GLY B 1 43 ? -40.656 41.344 32.906 1 78.62 43 GLY B O 1
ATOM 8982 N N . LEU B 1 44 ? -39.625 39.906 34.25 1 82.75 44 LEU B N 1
ATOM 8983 C CA . LEU B 1 44 ? -38.656 40.938 34.656 1 82.75 44 LEU B CA 1
ATOM 8984 C C . LEU B 1 44 ? -37.688 41.25 33.531 1 82.75 44 LEU B C 1
ATOM 8986 O O . LEU B 1 44 ? -37.25 42.406 33.406 1 82.75 44 LEU B O 1
ATOM 8990 N N . LEU B 1 45 ? -37.438 40.312 32.75 1 85.62 45 LEU B N 1
ATOM 8991 C CA . LEU B 1 45 ? -36.562 40.562 31.578 1 85.62 45 LEU B CA 1
ATOM 8992 C C . LEU B 1 45 ? -37.188 41.594 30.641 1 85.62 45 LEU B C 1
ATOM 8994 O O . LEU B 1 45 ? -36.5 42.5 30.203 1 85.62 45 LEU B O 1
ATOM 8998 N N . LEU B 1 46 ? -38.406 41.344 30.438 1 83.94 46 LEU B N 1
ATOM 8999 C CA . LEU B 1 46 ? -39.125 42.281 29.562 1 83.94 46 LEU B CA 1
ATOM 9000 C C . LEU B 1 46 ? -39.25 43.656 30.219 1 83.94 46 LEU B C 1
ATOM 9002 O O . LEU B 1 46 ? -39.188 44.688 29.531 1 83.94 46 LEU B O 1
ATOM 9006 N N . ALA B 1 47 ? -39.312 43.625 31.531 1 85.12 47 ALA B N 1
ATOM 9007 C CA . ALA B 1 47 ? -39.438 44.875 32.25 1 85.12 47 ALA B CA 1
ATOM 9008 C C . ALA B 1 47 ? -38.125 45.656 32.219 1 85.12 47 ALA B C 1
ATOM 9010 O O . ALA B 1 47 ? -38.125 46.875 32.094 1 85.12 47 ALA B O 1
ATOM 9011 N N . VAL B 1 48 ? -37.156 44.906 32.219 1 86.94 48 VAL B N 1
ATOM 9012 C CA . VAL B 1 48 ? -35.844 45.562 32.156 1 86.94 48 VAL B CA 1
ATOM 9013 C C . VAL B 1 48 ? -35.656 46.188 30.781 1 86.94 48 VAL B C 1
ATOM 9015 O O . VAL B 1 48 ? -35.188 47.312 30.656 1 86.94 48 VAL B O 1
ATOM 9018 N N . LEU B 1 49 ? -36.094 45.5 29.797 1 87.25 49 LEU B N 1
ATOM 9019 C CA . LEU B 1 49 ? -35.969 46 28.438 1 87.25 49 LEU B CA 1
ATOM 9020 C C . LEU B 1 49 ? -36.875 47.219 28.203 1 87.25 49 LEU B C 1
ATOM 9022 O O . LEU B 1 49 ? -36.531 48.125 27.484 1 87.25 49 LEU B O 1
ATOM 9026 N N . GLN B 1 50 ? -37.938 47.25 28.922 1 84.75 50 GLN B N 1
ATOM 9027 C CA . GLN B 1 50 ? -38.938 48.281 28.703 1 84.75 50 GLN B CA 1
ATOM 9028 C C . GLN B 1 50 ? -38.625 49.531 29.547 1 84.75 50 GLN B C 1
ATOM 9030 O O . GLN B 1 50 ? -38.844 50.656 29.094 1 84.75 50 GLN B O 1
ATOM 9035 N N . HIS B 1 51 ? -38.062 49.281 30.75 1 84.38 51 HIS B N 1
ATOM 9036 C CA . HIS B 1 51 ? -38.062 50.438 31.656 1 84.38 51 HIS B CA 1
ATOM 9037 C C . HIS B 1 51 ? -36.656 50.75 32.156 1 84.38 51 HIS B C 1
ATOM 9039 O O . HIS B 1 51 ? -36.438 51.844 32.688 1 84.38 51 HIS B O 1
ATOM 9045 N N . SER B 1 52 ? -35.875 49.906 32.062 1 84.94 52 SER B N 1
ATOM 9046 C CA . SER B 1 52 ? -34.562 50.188 32.656 1 84.94 52 SER B CA 1
ATOM 9047 C C . SER B 1 52 ? -33.812 51.219 31.844 1 84.94 52 SER B C 1
ATOM 9049 O O . SER B 1 52 ? -33.906 51.25 30.609 1 84.94 52 SER B O 1
ATOM 9051 N N . THR B 1 53 ? -33.062 52.125 32.469 1 78.62 53 THR B N 1
ATOM 9052 C CA . THR B 1 53 ? -32.281 53.156 31.781 1 78.62 53 THR B CA 1
ATOM 9053 C C . THR B 1 53 ? -30.797 52.812 31.844 1 78.62 53 THR B C 1
ATOM 9055 O O . THR B 1 53 ? -29.969 53.562 31.312 1 78.62 53 THR B O 1
ATOM 9058 N N . SER B 1 54 ? -30.516 51.75 32.5 1 81.25 54 SER B N 1
ATOM 9059 C CA . SER B 1 54 ? -29.109 51.344 32.594 1 81.25 54 SER B CA 1
ATOM 9060 C C . SER B 1 54 ? -28.672 50.594 31.328 1 81.25 54 SER B C 1
ATOM 9062 O O . SER B 1 54 ? -29.25 49.562 30.984 1 81.25 54 SER B O 1
ATOM 9064 N N . ALA B 1 55 ? -27.656 51.125 30.688 1 83.06 55 ALA B N 1
ATOM 9065 C CA . ALA B 1 55 ? -27.125 50.5 29.484 1 83.06 55 ALA B CA 1
ATOM 9066 C C . ALA B 1 55 ? -26.562 49.125 29.797 1 83.06 55 ALA B C 1
ATOM 9068 O O . ALA B 1 55 ? -26.688 48.188 28.984 1 83.06 55 ALA B O 1
ATOM 9069 N N . TYR B 1 56 ? -26.062 48.938 30.969 1 83.25 56 TYR B N 1
ATOM 9070 C CA . TYR B 1 56 ? -25.453 47.656 31.359 1 83.25 56 TYR B CA 1
ATOM 9071 C C . TYR B 1 56 ? -26.516 46.562 31.484 1 83.25 56 TYR B C 1
ATOM 9073 O O . TYR B 1 56 ? -26.312 45.438 31.031 1 83.25 56 TYR B O 1
ATOM 9081 N N . SER B 1 57 ? -27.562 47 32.156 1 84.5 57 SER B N 1
ATOM 9082 C CA . SER B 1 57 ? -28.625 46 32.344 1 84.5 57 SER B CA 1
ATOM 9083 C C . SER B 1 57 ? -29.25 45.594 31.031 1 84.5 57 SER B C 1
ATOM 9085 O O . SER B 1 57 ? -29.516 44.406 30.812 1 84.5 57 SER B O 1
ATOM 9087 N N . ILE B 1 58 ? -29.422 46.469 30.156 1 86.12 58 ILE B N 1
ATOM 9088 C CA . ILE B 1 58 ? -30.031 46.156 28.859 1 86.12 58 ILE B CA 1
ATOM 9089 C C . ILE B 1 58 ? -29.094 45.281 28.047 1 86.12 58 ILE B C 1
ATOM 9091 O O . ILE B 1 58 ? -29.547 44.312 27.438 1 86.12 58 ILE B O 1
ATOM 9095 N N . MET B 1 59 ? -27.891 45.656 28.062 1 87.31 59 MET B N 1
ATOM 9096 C CA . MET B 1 59 ? -26.906 44.875 27.312 1 87.31 59 MET B CA 1
ATOM 9097 C C . MET B 1 59 ? -26.828 43.438 27.859 1 87.31 59 MET B C 1
ATOM 9099 O O . MET B 1 59 ? -26.781 42.469 27.078 1 87.31 59 MET B O 1
ATOM 9103 N N . PHE B 1 60 ? -26.828 43.344 29.078 1 84.25 60 PHE B N 1
ATOM 9104 C CA . PHE B 1 60 ? -26.719 42.031 29.703 1 84.25 60 PHE B CA 1
ATOM 9105 C C . PHE B 1 60 ? -27.953 41.188 29.391 1 84.25 60 PHE B C 1
ATOM 9107 O O . PHE B 1 60 ? -27.812 40.031 28.953 1 84.25 60 PHE B O 1
ATOM 9114 N N . VAL B 1 61 ? -29.078 41.75 29.625 1 83.88 61 VAL B N 1
ATOM 9115 C CA . VAL B 1 61 ? -30.312 41.031 29.422 1 83.88 61 VAL B CA 1
ATOM 9116 C C . VAL B 1 61 ? -30.484 40.688 27.938 1 83.88 61 VAL B C 1
ATOM 9118 O O . VAL B 1 61 ? -30.938 39.594 27.594 1 83.88 61 VAL B O 1
ATOM 9121 N N . SER B 1 62 ? -30.125 41.531 27.078 1 85.31 62 SER B N 1
ATOM 9122 C CA . SER B 1 62 ? -30.234 41.281 25.656 1 85.31 62 SER B CA 1
ATOM 9123 C C . SER B 1 62 ? -29.297 40.156 25.203 1 85.31 62 SER B C 1
ATOM 9125 O O . SER B 1 62 ? -29.703 39.281 24.438 1 85.31 62 SER B O 1
ATOM 9127 N N . ARG B 1 63 ? -28.125 40.25 25.562 1 82 63 ARG B N 1
ATOM 9128 C CA . ARG B 1 63 ? -27.156 39.219 25.188 1 82 63 ARG B CA 1
ATOM 9129 C C . ARG B 1 63 ? -27.562 37.875 25.766 1 82 63 ARG B C 1
ATOM 9131 O O . ARG B 1 63 ? -27.5 36.844 25.062 1 82 63 ARG B O 1
ATOM 9138 N N . ALA B 1 64 ? -27.922 37.969 26.969 1 78.62 64 ALA B N 1
ATOM 9139 C CA . ALA B 1 64 ? -28.375 36.719 27.594 1 78.62 64 ALA B CA 1
ATOM 9140 C C . ALA B 1 64 ? -29.594 36.156 26.875 1 78.62 64 ALA B C 1
ATOM 9142 O O . ALA B 1 64 ? -29.672 34.938 26.641 1 78.62 64 ALA B O 1
ATOM 9143 N N . ALA B 1 65 ? -30.531 36.969 26.562 1 80.31 65 ALA B N 1
ATOM 9144 C CA . ALA B 1 65 ? -31.719 36.531 25.828 1 80.31 65 ALA B CA 1
ATOM 9145 C C . ALA B 1 65 ? -31.344 36 24.453 1 80.31 65 ALA B C 1
ATOM 9147 O O . ALA B 1 65 ? -31.906 35 24.016 1 80.31 65 ALA B O 1
ATOM 9148 N N . SER B 1 66 ? -30.438 36.594 23.812 1 81.06 66 SER B N 1
ATOM 9149 C CA . SER B 1 66 ? -30.016 36.188 22.469 1 81.06 66 SER B CA 1
ATOM 9150 C C . SER B 1 66 ? -29.406 34.781 22.484 1 81.06 66 SER B C 1
ATOM 9152 O O . SER B 1 66 ? -29.625 34 21.562 1 81.06 66 SER B O 1
ATOM 9154 N N . GLU B 1 67 ? -28.734 34.594 23.5 1 72.5 67 GLU B N 1
ATOM 9155 C CA . GLU B 1 67 ? -28.047 33.312 23.609 1 72.5 67 GLU B CA 1
ATOM 9156 C C . GLU B 1 67 ? -29.016 32.219 24 1 72.5 67 GLU B C 1
ATOM 9158 O O . GLU B 1 67 ? -28.781 31.031 23.703 1 72.5 67 GLU B O 1
ATOM 9163 N N . CYS B 1 68 ? -30.203 32.656 24.5 1 74.38 68 CYS B N 1
ATOM 9164 C CA . CYS B 1 68 ? -31.125 31.656 25.031 1 74.38 68 CYS B CA 1
ATOM 9165 C C . CYS B 1 68 ? -32.469 31.719 24.312 1 74.38 68 CYS B C 1
ATOM 9167 O O . CYS B 1 68 ? -33.5 31.312 24.859 1 74.38 68 CYS B O 1
ATOM 9169 N N . LEU B 1 69 ? -32.562 32.156 23.203 1 76.38 69 LEU B N 1
ATOM 9170 C CA . LEU B 1 69 ? -33.812 32.375 22.484 1 76.38 69 LEU B CA 1
ATOM 9171 C C . LEU B 1 69 ? -34.531 31.047 22.234 1 76.38 69 LEU B C 1
ATOM 9173 O O . LEU B 1 69 ? -35.75 30.969 22.328 1 76.38 69 LEU B O 1
ATOM 9177 N N . GLU B 1 70 ? -33.688 30.078 21.828 1 64.75 70 GLU B N 1
ATOM 9178 C CA . GLU B 1 70 ? -34.25 28.781 21.484 1 64.75 70 GLU B CA 1
ATOM 9179 C C . GLU B 1 70 ? -34.875 28.109 22.703 1 64.75 70 GLU B C 1
ATOM 9181 O O . GLU B 1 70 ? -35.875 27.391 22.578 1 64.75 70 GLU B O 1
ATOM 9186 N N . THR B 1 71 ? -34.344 28.484 23.891 1 66.81 71 THR B N 1
ATOM 9187 C CA . THR B 1 71 ? -34.812 27.875 25.141 1 66.81 71 THR B CA 1
ATOM 9188 C C . THR B 1 71 ? -35.906 28.719 25.797 1 66.81 71 THR B C 1
ATOM 9190 O O . THR B 1 71 ? -36.719 28.203 26.531 1 66.81 71 THR B O 1
ATOM 9193 N N . ILE B 1 72 ? -36 29.922 25.625 1 69.25 72 ILE B N 1
ATOM 9194 C CA . ILE B 1 72 ? -36.969 30.828 26.234 1 69.25 72 ILE B CA 1
ATOM 9195 C C . ILE B 1 72 ? -38.312 30.719 25.516 1 69.25 72 ILE B C 1
ATOM 9197 O O . ILE B 1 72 ? -39.375 30.719 26.156 1 69.25 72 ILE B O 1
ATOM 9201 N N . PHE B 1 73 ? -38.25 30.625 24.141 1 70.19 73 PHE B N 1
ATOM 9202 C CA . PHE B 1 73 ? -39.469 30.594 23.359 1 70.19 73 PHE B CA 1
ATOM 9203 C C . PHE B 1 73 ? -39.625 29.281 22.609 1 70.19 73 PHE B C 1
ATOM 9205 O O . PHE B 1 73 ? -38.781 28.969 21.734 1 70.19 73 PHE B O 1
ATOM 9212 N N . SER B 1 74 ? -40.406 28.375 22.984 1 63.75 74 SER B N 1
ATOM 9213 C CA . SER B 1 74 ? -40.594 27.078 22.344 1 63.75 74 SER B CA 1
ATOM 9214 C C . SER B 1 74 ? -41.5 27.172 21.141 1 63.75 74 SER B C 1
ATOM 9216 O O . SER B 1 74 ? -41.406 26.359 20.219 1 63.75 74 SER B O 1
ATOM 9218 N N . ASP B 1 75 ? -42.375 28.141 21.078 1 72.12 75 ASP B N 1
ATOM 9219 C CA . ASP B 1 75 ? -43.375 28.344 20.031 1 72.12 75 ASP B CA 1
ATOM 9220 C C . ASP B 1 75 ? -42.938 29.469 19.094 1 72.12 75 ASP B C 1
ATOM 9222 O O . ASP B 1 75 ? -42.469 30.516 19.531 1 72.12 75 ASP B O 1
ATOM 9226 N N . VAL B 1 76 ? -43.094 29.234 17.844 1 77.31 76 VAL B N 1
ATOM 9227 C CA . VAL B 1 76 ? -42.719 30.172 16.797 1 77.31 76 VAL B CA 1
ATOM 9228 C C . VAL B 1 76 ? -43.531 31.453 16.938 1 77.31 76 VAL B C 1
ATOM 9230 O O . VAL B 1 76 ? -43.062 32.531 16.656 1 77.31 76 VAL B O 1
ATOM 9233 N N . GLU B 1 77 ? -44.688 31.25 17.453 1 80.69 77 GLU B N 1
ATOM 9234 C CA . GLU B 1 77 ? -45.531 32.406 17.594 1 80.69 77 GLU B CA 1
ATOM 9235 C C . GLU B 1 77 ? -45.062 33.312 18.719 1 80.69 77 GLU B C 1
ATOM 9237 O O . GLU B 1 77 ? -45.125 34.531 18.609 1 80.69 77 GLU B O 1
ATOM 9242 N N . GLN B 1 78 ? -44.625 32.688 19.703 1 80.75 78 GLN B N 1
ATOM 9243 C CA . GLN B 1 78 ? -44.125 33.5 20.812 1 80.75 78 GLN B CA 1
ATOM 9244 C C . GLN B 1 78 ? -42.844 34.219 20.438 1 80.75 78 GLN B C 1
ATOM 9246 O O . GLN B 1 78 ? -42.625 35.375 20.812 1 80.75 78 GLN B O 1
ATOM 9251 N N . LEU B 1 79 ? -42.156 33.469 19.812 1 86.62 79 LEU B N 1
ATOM 9252 C CA . LEU B 1 79 ? -40.938 34.094 19.344 1 86.62 79 LEU B CA 1
ATOM 9253 C C . LEU B 1 79 ? -41.25 35.281 18.438 1 86.62 79 LEU B C 1
ATOM 9255 O O . LEU B 1 79 ? -40.594 36.312 18.516 1 86.62 79 LEU B O 1
ATOM 9259 N N . THR B 1 80 ? -42.188 35 17.625 1 87.94 80 THR B N 1
ATOM 9260 C CA . THR B 1 80 ? -42.562 36.062 16.703 1 87.94 80 THR B CA 1
ATOM 9261 C C . THR B 1 80 ? -43.094 37.281 17.484 1 87.94 80 THR B C 1
ATOM 9263 O O . THR B 1 80 ? -42.75 38.406 17.188 1 87.94 80 THR B O 1
ATOM 9266 N N . GLN B 1 81 ? -43.875 37 18.469 1 85.88 81 GLN B N 1
ATOM 9267 C CA . GLN B 1 81 ? -44.438 38.062 19.266 1 85.88 81 GLN B CA 1
ATOM 9268 C C . GLN B 1 81 ? -43.344 38.781 20.078 1 85.88 81 GLN B C 1
ATOM 9270 O O . GLN B 1 81 ? -43.344 40 20.188 1 85.88 81 GLN B O 1
ATOM 9275 N N . PHE B 1 82 ? -42.531 38.031 20.562 1 85.69 82 PHE B N 1
ATOM 9276 C CA . PHE B 1 82 ? -41.438 38.594 21.312 1 85.69 82 PHE B CA 1
ATOM 9277 C C . PHE B 1 82 ? -40.562 39.469 20.422 1 85.69 82 PHE B C 1
ATOM 9279 O O . PHE B 1 82 ? -40.25 40.625 20.797 1 85.69 82 PHE B O 1
ATOM 9286 N N . THR B 1 83 ? -40.281 38.969 19.359 1 89.75 83 THR B N 1
ATOM 9287 C CA . THR B 1 83 ? -39.406 39.688 18.438 1 89.75 83 THR B CA 1
ATOM 9288 C C . THR B 1 83 ? -40.062 41 17.984 1 89.75 83 THR B C 1
ATOM 9290 O O . THR B 1 83 ? -39.406 42.031 17.953 1 89.75 83 THR B O 1
ATOM 9293 N N . THR B 1 84 ? -41.281 40.875 17.688 1 88 84 THR B N 1
ATOM 9294 C CA . THR B 1 84 ? -42 42.094 17.266 1 88 84 THR B CA 1
ATOM 9295 C C . THR B 1 84 ? -42.125 43.094 18.406 1 88 84 THR B C 1
ATOM 9297 O O . THR B 1 84 ? -42.031 44.281 18.188 1 88 84 THR B O 1
ATOM 9300 N N . SER B 1 85 ? -42.312 42.531 19.609 1 86.62 85 SER B N 1
ATOM 9301 C CA . SER B 1 85 ? -42.406 43.406 20.766 1 86.62 85 SER B CA 1
ATOM 9302 C C . SER B 1 85 ? -41.062 44.125 21.047 1 86.62 85 SER B C 1
ATOM 9304 O O . SER B 1 85 ? -41.031 45.312 21.391 1 86.62 85 SER B O 1
ATOM 9306 N N . VAL B 1 86 ? -40.125 43.375 20.906 1 88 86 VAL B N 1
ATOM 9307 C CA . VAL B 1 86 ? -38.812 43.969 21.141 1 88 86 VAL B CA 1
ATOM 9308 C C . VAL B 1 86 ? -38.469 44.969 20.062 1 88 86 VAL B C 1
ATOM 9310 O O . VAL B 1 86 ? -37.875 46.031 20.344 1 88 86 VAL B O 1
ATOM 9313 N N . TYR B 1 87 ? -38.812 44.656 18.906 1 90.69 87 TYR B N 1
ATOM 9314 C CA . TYR B 1 87 ? -38.594 45.625 17.812 1 90.69 87 TYR B CA 1
ATOM 9315 C C . TYR B 1 87 ? -39.375 46.906 18.047 1 90.69 87 TYR B C 1
ATOM 9317 O O . TYR B 1 87 ? -38.844 48 17.828 1 90.69 87 TYR B O 1
ATOM 9325 N N . ASP B 1 88 ? -40.562 46.719 18.531 1 87.5 88 ASP B N 1
ATOM 9326 C CA . ASP B 1 88 ? -41.375 47.906 18.828 1 87.5 88 ASP B CA 1
ATOM 9327 C C . ASP B 1 88 ? -40.781 48.719 19.984 1 87.5 88 ASP B C 1
ATOM 9329 O O . ASP B 1 88 ? -40.812 49.938 19.953 1 87.5 88 ASP B O 1
ATOM 9333 N N . LEU B 1 89 ? -40.312 47.969 20.859 1 87.62 89 LEU B N 1
ATOM 9334 C CA . LEU B 1 89 ? -39.656 48.625 21.984 1 87.62 89 LEU B CA 1
ATOM 9335 C C . LEU B 1 89 ? -38.406 49.375 21.531 1 87.62 89 LEU B C 1
ATOM 9337 O O . LEU B 1 89 ? -38.156 50.5 22.016 1 87.62 89 LEU B O 1
ATOM 9341 N N . LEU B 1 90 ? -37.719 48.781 20.625 1 89.12 90 LEU B N 1
ATOM 9342 C CA . LEU B 1 90 ? -36.531 49.438 20.078 1 89.12 90 LEU B CA 1
ATOM 9343 C C . LEU B 1 90 ? -36.938 50.719 19.359 1 89.12 90 LEU B C 1
ATOM 9345 O O . LEU B 1 90 ? -36.25 51.75 19.516 1 89.12 90 LEU B O 1
ATOM 9349 N N . CYS B 1 91 ? -37.969 50.688 18.688 1 86.31 91 CYS B N 1
ATOM 9350 C CA . CYS B 1 91 ? -38.406 51.875 17.953 1 86.31 91 CYS B CA 1
ATOM 9351 C C . CYS B 1 91 ? -38.938 52.938 18.906 1 86.31 91 CYS B C 1
ATOM 9353 O O . CYS B 1 91 ? -38.688 54.125 18.672 1 86.31 91 CYS B O 1
ATOM 9355 N N . ALA B 1 92 ? -39.469 52.531 20 1 85.38 92 ALA B N 1
ATOM 9356 C CA . ALA B 1 92 ? -40.062 53.5 20.938 1 85.38 92 ALA B CA 1
ATOM 9357 C C . ALA B 1 92 ? -39.031 54.094 21.875 1 85.38 92 ALA B C 1
ATOM 9359 O O . ALA B 1 92 ? -39.062 55.281 22.188 1 85.38 92 ALA B O 1
ATOM 9360 N N . ARG B 1 93 ? -38.062 53.375 22.188 1 86.19 93 ARG B N 1
ATOM 9361 C CA . ARG B 1 93 ? -37.125 53.812 23.203 1 86.19 93 ARG B CA 1
ATOM 9362 C C . ARG B 1 93 ? -35.812 54.281 22.578 1 86.19 93 ARG B C 1
ATOM 9364 O O . ARG B 1 93 ? -34.875 54.719 23.281 1 86.19 93 ARG B O 1
ATOM 9371 N N . ASP B 1 94 ? -35.656 54.344 21.328 1 85.88 94 ASP B N 1
ATOM 9372 C CA . ASP B 1 94 ? -34.406 54.562 20.625 1 85.88 94 ASP B CA 1
ATOM 9373 C C . ASP B 1 94 ? -33.781 55.906 21.031 1 85.88 94 ASP B C 1
ATOM 9375 O O . ASP B 1 94 ? -32.594 56 21.312 1 85.88 94 ASP B O 1
ATOM 9379 N N . PRO B 1 95 ? -34.625 56.938 21.266 1 82.19 95 PRO B N 1
ATOM 9380 C CA . PRO B 1 95 ? -34 58.219 21.578 1 82.19 95 PRO B CA 1
ATOM 9381 C C . PRO B 1 95 ? -33.438 58.281 22.984 1 82.19 95 PRO B C 1
ATOM 9383 O O . PRO B 1 95 ? -32.5 59.062 23.25 1 82.19 95 PRO B O 1
ATOM 9386 N N . GLU B 1 96 ? -33.938 57.438 23.875 1 81.94 96 GLU B N 1
ATOM 9387 C CA . GLU B 1 96 ? -33.531 57.5 25.281 1 81.94 96 GLU B CA 1
ATOM 9388 C C . GLU B 1 96 ? -32.406 56.531 25.578 1 81.94 96 GLU B C 1
ATOM 9390 O O . GLU B 1 96 ? -31.75 56.625 26.625 1 81.94 96 GLU B O 1
ATOM 9395 N N . LEU B 1 97 ? -32.094 55.781 24.625 1 83.19 97 LEU B N 1
ATOM 9396 C CA . LEU B 1 97 ? -31.156 54.719 24.906 1 83.19 97 LEU B CA 1
ATOM 9397 C C . LEU B 1 97 ? -29.75 55.094 24.438 1 83.19 97 LEU B C 1
ATOM 9399 O O . LEU B 1 97 ? -29.594 55.906 23.516 1 83.19 97 LEU B O 1
ATOM 9403 N N . ASN B 1 98 ? -28.797 54.625 25.234 1 81.44 98 ASN B N 1
ATOM 9404 C CA . ASN B 1 98 ? -27.406 54.812 24.844 1 81.44 98 ASN B CA 1
ATOM 9405 C C . ASN B 1 98 ? -27.016 53.906 23.672 1 81.44 98 ASN B C 1
ATOM 9407 O O . ASN B 1 98 ? -27.734 52.938 23.359 1 81.44 98 ASN B O 1
ATOM 9411 N N . ALA B 1 99 ? -25.953 54.188 23.016 1 81.5 99 ALA B N 1
ATOM 9412 C CA . ALA B 1 99 ? -25.516 53.5 21.812 1 81.5 99 ALA B CA 1
ATOM 9413 C C . ALA B 1 99 ? -25.312 52 22.078 1 81.5 99 ALA B C 1
ATOM 9415 O O . ALA B 1 99 ? -25.688 51.156 21.266 1 81.5 99 ALA B O 1
ATOM 9416 N N . ALA B 1 100 ? -24.766 51.719 23.219 1 83.31 100 ALA B N 1
ATOM 9417 C CA . ALA B 1 100 ? -24.5 50.312 23.547 1 83.31 100 ALA B CA 1
ATOM 9418 C C . ALA B 1 100 ? -25.797 49.531 23.75 1 83.31 100 ALA B C 1
ATOM 9420 O O . ALA B 1 100 ? -25.906 48.406 23.312 1 83.31 100 ALA B O 1
ATOM 9421 N N . ALA B 1 101 ? -26.688 50.188 24.484 1 83.31 101 ALA B N 1
ATOM 9422 C CA . ALA B 1 101 ? -27.984 49.562 24.703 1 83.31 101 ALA B CA 1
ATOM 9423 C C . ALA B 1 101 ? -28.734 49.375 23.391 1 83.31 101 ALA B C 1
ATOM 9425 O O . ALA B 1 101 ? -29.375 48.344 23.172 1 83.31 101 ALA B O 1
ATOM 9426 N N . LYS B 1 102 ? -28.625 50.281 22.5 1 86.44 102 LYS B N 1
ATOM 9427 C CA . LYS B 1 102 ? -29.266 50.188 21.203 1 86.44 102 LYS B CA 1
ATOM 9428 C C . LYS B 1 102 ? -28.719 49 20.406 1 86.44 102 LYS B C 1
ATOM 9430 O O . LYS B 1 102 ? -29.484 48.219 19.828 1 86.44 102 LYS B O 1
ATOM 9435 N N . LEU B 1 103 ? -27.422 48.938 20.375 1 87.5 103 LEU B N 1
ATOM 9436 C CA . LEU B 1 103 ? -26.766 47.875 19.641 1 87.5 103 LEU B CA 1
ATOM 9437 C C . LEU B 1 103 ? -27.188 46.5 20.203 1 87.5 103 LEU B C 1
ATOM 9439 O O . LEU B 1 103 ? -27.422 45.562 19.438 1 87.5 103 LEU B O 1
ATOM 9443 N N . ALA B 1 104 ? -27.219 46.438 21.531 1 85.19 104 ALA B N 1
ATOM 9444 C CA . ALA B 1 104 ? -27.594 45.156 22.156 1 85.19 104 ALA B CA 1
ATOM 9445 C C . ALA B 1 104 ? -29.016 44.781 21.797 1 85.19 104 ALA B C 1
ATOM 9447 O O . ALA B 1 104 ? -29.281 43.594 21.484 1 85.19 104 ALA B O 1
ATOM 9448 N N . LEU B 1 105 ? -29.922 45.719 21.859 1 86.56 105 LEU B N 1
ATOM 9449 C CA . LEU B 1 105 ? -31.312 45.438 21.516 1 86.56 105 LEU B CA 1
ATOM 9450 C C . LEU B 1 105 ? -31.438 45.062 20.047 1 86.56 105 LEU B C 1
ATOM 9452 O O . LEU B 1 105 ? -32.188 44.156 19.688 1 86.56 105 LEU B O 1
ATOM 9456 N N . ARG B 1 106 ? -30.734 45.656 19.219 1 90.5 106 ARG B N 1
ATOM 9457 C CA . ARG B 1 106 ? -30.766 45.344 17.797 1 90.5 106 ARG B CA 1
ATOM 9458 C C . ARG B 1 106 ? -30.25 43.938 17.531 1 90.5 106 ARG B C 1
ATOM 9460 O O . ARG B 1 106 ? -30.844 43.188 16.75 1 90.5 106 ARG B O 1
ATOM 9467 N N . GLN B 1 107 ? -29.203 43.719 18.125 1 88.38 107 GLN B N 1
ATOM 9468 C CA . GLN B 1 107 ? -28.625 42.406 17.953 1 88.38 107 GLN B CA 1
ATOM 9469 C C . GLN B 1 107 ? -29.594 41.312 18.422 1 88.38 107 GLN B C 1
ATOM 9471 O O . GLN B 1 107 ? -29.688 40.25 17.812 1 88.38 107 GLN B O 1
ATOM 9476 N N . LEU B 1 108 ? -30.234 41.625 19.469 1 86.56 108 LEU B N 1
ATOM 9477 C CA . LEU B 1 108 ? -31.234 40.688 19.969 1 86.56 108 LEU B CA 1
ATOM 9478 C C . LEU B 1 108 ? -32.344 40.469 18.938 1 86.56 108 LEU B C 1
ATOM 9480 O O . LEU B 1 108 ? -32.719 39.312 18.672 1 86.56 108 LEU B O 1
ATOM 9484 N N . VAL B 1 109 ? -32.781 41.469 18.391 1 88.75 109 VAL B N 1
ATOM 9485 C CA . VAL B 1 109 ? -33.812 41.375 17.375 1 88.75 109 VAL B CA 1
ATOM 9486 C C . VAL B 1 109 ? -33.312 40.562 16.188 1 88.75 109 VAL B C 1
ATOM 9488 O O . VAL B 1 109 ? -34 39.656 15.688 1 88.75 109 VAL B O 1
ATOM 9491 N N . CYS B 1 110 ? -32.156 40.781 15.742 1 89.44 110 CYS B N 1
ATOM 9492 C CA . CYS B 1 110 ? -31.594 40.156 14.555 1 89.44 110 CYS B CA 1
ATOM 9493 C C . CYS B 1 110 ? -31.359 38.656 14.797 1 89.44 110 CYS B C 1
ATOM 9495 O O . CYS B 1 110 ? -31.656 37.844 13.938 1 89.44 110 CYS B O 1
ATOM 9497 N N . VAL B 1 111 ? -30.859 38.406 15.898 1 85.19 111 VAL B N 1
ATOM 9498 C CA . VAL B 1 111 ? -30.609 37 16.219 1 85.19 111 VAL B CA 1
ATOM 9499 C C . VAL B 1 111 ? -31.938 36.25 16.328 1 85.19 111 VAL B C 1
ATOM 9501 O O . VAL B 1 111 ? -32.062 35.094 15.891 1 85.19 111 VAL B O 1
ATOM 9504 N N . ALA B 1 112 ? -32.844 36.938 16.844 1 84.19 112 ALA B N 1
ATOM 9505 C CA . ALA B 1 112 ? -34.188 36.344 16.938 1 84.19 112 ALA B CA 1
ATOM 9506 C C . ALA B 1 112 ? -34.781 36.094 15.555 1 84.19 112 ALA B C 1
ATOM 9508 O O . ALA B 1 112 ? -35.406 35.062 15.32 1 84.19 112 ALA B O 1
ATOM 9509 N N . VAL B 1 113 ? -34.625 36.906 14.688 1 87.94 113 VAL B N 1
ATOM 9510 C CA . VAL B 1 113 ? -35.094 36.75 13.312 1 87.94 113 VAL B CA 1
ATOM 9511 C C . VAL B 1 113 ? -34.375 35.594 12.633 1 87.94 113 VAL B C 1
ATOM 9513 O O . VAL B 1 113 ? -35 34.812 11.93 1 87.94 113 VAL B O 1
ATOM 9516 N N . GLN B 1 114 ? -33.125 35.625 12.758 1 86.06 114 GLN B N 1
ATOM 9517 C CA . GLN B 1 114 ? -32.344 34.562 12.148 1 86.06 114 GLN B CA 1
ATOM 9518 C C . GLN B 1 114 ? -32.781 33.188 12.617 1 86.06 114 GLN B C 1
ATOM 9520 O O . GLN B 1 114 ? -32.938 32.25 11.82 1 86.06 114 GLN B O 1
ATOM 9525 N N . ARG B 1 115 ? -33.156 33.219 13.82 1 77.06 115 ARG B N 1
ATOM 9526 C CA . ARG B 1 115 ? -33.562 31.953 14.422 1 77.06 115 ARG B CA 1
ATOM 9527 C C . ARG B 1 115 ? -34.969 31.578 13.953 1 77.06 115 ARG B C 1
ATOM 9529 O O . ARG B 1 115 ? -35.25 30.391 13.75 1 77.06 115 ARG B O 1
ATOM 9536 N N . GLY B 1 116 ? -35.75 32.5 13.781 1 79.88 116 GLY B N 1
ATOM 9537 C CA . GLY B 1 116 ? -37.156 32.25 13.375 1 79.88 116 GLY B CA 1
ATOM 9538 C C . GLY B 1 116 ? -37.344 32.344 11.875 1 79.88 116 GLY B C 1
ATOM 9539 O O . GLY B 1 116 ? -38.469 32.219 11.383 1 79.88 116 GLY B O 1
ATOM 9540 N N . TYR B 1 117 ? -36.344 32.406 11.055 1 85.25 117 TYR B N 1
ATOM 9541 C CA . TYR B 1 117 ? -36.469 32.75 9.641 1 85.25 117 TYR B CA 1
ATOM 9542 C C . TYR B 1 117 ? -37.156 31.641 8.859 1 85.25 117 TYR B C 1
ATOM 9544 O O . TYR B 1 117 ? -37.969 31.906 7.984 1 85.25 117 TYR B O 1
ATOM 9552 N N . ARG B 1 118 ? -36.969 30.453 9.18 1 73.5 118 ARG B N 1
ATOM 9553 C CA . ARG B 1 118 ? -37.5 29.328 8.422 1 73.5 118 ARG B CA 1
ATOM 9554 C C . ARG B 1 118 ? -38.875 28.922 8.938 1 73.5 118 ARG B C 1
ATOM 9556 O O . ARG B 1 118 ? -39.688 28.312 8.203 1 73.5 118 ARG B O 1
ATOM 9563 N N . TYR B 1 119 ? -39.188 29.422 10.125 1 77.25 119 TYR B N 1
ATOM 9564 C CA . TYR B 1 119 ? -40.344 28.891 10.805 1 77.25 119 TYR B CA 1
ATOM 9565 C C . TYR B 1 119 ? -41.469 29.906 10.836 1 77.25 119 TYR B C 1
ATOM 9567 O O . TYR B 1 119 ? -42.656 29.547 10.898 1 77.25 119 TYR B O 1
ATOM 9575 N N . SER B 1 120 ? -41.125 31.078 10.891 1 80.81 120 SER B N 1
ATOM 9576 C CA . SER B 1 120 ? -42.125 32.156 10.961 1 80.81 120 SER B CA 1
ATOM 9577 C C . SER B 1 120 ? -42.094 33 9.695 1 80.81 120 SER B C 1
ATOM 9579 O O . SER B 1 120 ? -41.125 33.688 9.422 1 80.81 120 SER B O 1
ATOM 9581 N N . PRO B 1 121 ? -43.188 32.938 9 1 84.19 121 PRO B N 1
ATOM 9582 C CA . PRO B 1 121 ? -43.219 33.781 7.816 1 84.19 121 PRO B CA 1
ATOM 9583 C C . PRO B 1 121 ? -43.094 35.281 8.156 1 84.19 121 PRO B C 1
ATOM 9585 O O . PRO B 1 121 ? -42.562 36.062 7.363 1 84.19 121 PRO B O 1
ATOM 9588 N N . THR B 1 122 ? -43.594 35.531 9.336 1 86.06 122 THR B N 1
ATOM 9589 C CA . THR B 1 122 ? -43.5 36.938 9.742 1 86.06 122 THR B CA 1
ATOM 9590 C C . THR B 1 122 ? -42.031 37.344 9.969 1 86.06 122 THR B C 1
ATOM 9592 O O . THR B 1 122 ? -41.625 38.406 9.547 1 86.06 122 THR B O 1
ATOM 9595 N N . LEU B 1 123 ? -41.406 36.531 10.516 1 86.44 123 LEU B N 1
ATOM 9596 C CA . LEU B 1 123 ? -40 36.844 10.773 1 86.44 123 LEU B CA 1
ATOM 9597 C C . LEU B 1 123 ? -39.156 36.75 9.492 1 86.44 123 LEU B C 1
ATOM 9599 O O . LEU B 1 123 ? -38.219 37.5 9.297 1 86.44 123 LEU B O 1
ATOM 9603 N N . ALA B 1 124 ? -39.594 35.812 8.68 1 86.69 124 ALA B N 1
ATOM 9604 C CA . ALA B 1 124 ? -38.906 35.688 7.398 1 86.69 124 ALA B CA 1
ATOM 9605 C C . ALA B 1 124 ? -39.094 36.938 6.543 1 86.69 124 ALA B C 1
ATOM 9607 O O . ALA B 1 124 ? -38.219 37.344 5.785 1 86.69 124 ALA B O 1
ATOM 9608 N N . GLN B 1 125 ? -40.25 37.531 6.871 1 86.5 125 GLN B N 1
ATOM 9609 C CA . GLN B 1 125 ? -40.594 38.688 6.055 1 86.5 125 GLN B CA 1
ATOM 9610 C C . GLN B 1 125 ? -40.281 40 6.789 1 86.5 125 GLN B C 1
ATOM 9612 O O . GLN B 1 125 ? -40.625 41.094 6.328 1 86.5 125 GLN B O 1
ATOM 9617 N N . MET B 1 126 ? -39.688 39.812 7.785 1 89.56 126 MET B N 1
ATOM 9618 C CA . MET B 1 126 ? -39.438 41 8.602 1 89.56 126 MET B CA 1
ATOM 9619 C C . MET B 1 126 ? -38.594 42.031 7.816 1 89.56 126 MET B C 1
ATOM 9621 O O . MET B 1 126 ? -38.906 43.219 7.855 1 89.56 126 MET B O 1
ATOM 9625 N N . ALA B 1 127 ? -37.594 41.594 7.168 1 90.88 127 ALA B N 1
ATOM 9626 C CA . ALA B 1 127 ? -36.781 42.5 6.402 1 90.88 127 ALA B CA 1
ATOM 9627 C C . ALA B 1 127 ? -37.594 43.281 5.395 1 90.88 127 ALA B C 1
ATOM 9629 O O . ALA B 1 127 ? -37.469 44.5 5.273 1 90.88 127 ALA B O 1
ATOM 9630 N N . SER B 1 128 ? -38.469 42.656 4.797 1 89.5 128 SER B N 1
ATOM 9631 C CA . SER B 1 128 ? -39.344 43.281 3.807 1 89.5 128 SER B CA 1
ATOM 9632 C C . SER B 1 128 ? -40.344 44.219 4.473 1 89.5 128 SER B C 1
ATOM 9634 O O . SER B 1 128 ? -40.656 45.281 3.934 1 89.5 128 SER B O 1
ATOM 9636 N N . SER B 1 129 ? -40.844 43.781 5.621 1 88.44 129 SER B N 1
ATOM 9637 C CA . SER B 1 129 ? -41.781 44.625 6.355 1 88.44 129 SER B CA 1
ATOM 9638 C C . SER B 1 129 ? -41.156 45.906 6.82 1 88.44 129 SER B C 1
ATOM 9640 O O . SER B 1 129 ? -41.75 47 6.723 1 88.44 129 SER B O 1
ATOM 9642 N N . VAL B 1 130 ? -40.031 45.75 7.277 1 90.62 130 VAL B N 1
ATOM 9643 C CA . VAL B 1 130 ? -39.312 46.938 7.719 1 90.62 130 VAL B CA 1
ATOM 9644 C C . VAL B 1 130 ? -39 47.844 6.52 1 90.62 130 VAL B C 1
ATOM 9646 O O . VAL B 1 130 ? -39.125 49.062 6.605 1 90.62 130 VAL B O 1
ATOM 9649 N N . CYS B 1 131 ? -38.656 47.312 5.434 1 91.5 131 CYS B N 1
ATOM 9650 C CA . CYS B 1 131 ? -38.406 48.062 4.215 1 91.5 131 CYS B CA 1
ATOM 9651 C C . CYS B 1 131 ? -39.625 48.812 3.777 1 91.5 131 CYS B C 1
ATOM 9653 O O . CYS B 1 131 ? -39.562 50 3.436 1 91.5 131 CYS B O 1
ATOM 9655 N N . THR B 1 132 ? -40.75 48.125 3.869 1 88.62 132 THR B N 1
ATOM 9656 C CA . THR B 1 132 ? -42 48.75 3.473 1 88.62 132 THR B CA 1
ATOM 9657 C C . THR B 1 132 ? -42.312 49.906 4.398 1 88.62 132 THR B C 1
ATOM 9659 O O . THR B 1 132 ? -42.781 50.969 3.945 1 88.62 132 THR B O 1
ATOM 9662 N N . SER B 1 133 ? -42.125 49.719 5.586 1 86.88 133 SER B N 1
ATOM 9663 C CA . SER B 1 133 ? -42.344 50.781 6.551 1 86.88 133 SER B CA 1
ATOM 9664 C C . SER B 1 133 ? -41.438 51.969 6.297 1 86.88 133 SER B C 1
ATOM 9666 O O . SER B 1 133 ? -41.844 53.125 6.367 1 86.88 133 SER B O 1
ATOM 9668 N N . CYS B 1 134 ? -40.25 51.688 5.977 1 87.56 134 CYS B N 1
ATOM 9669 C CA . CYS B 1 134 ? -39.281 52.75 5.719 1 87.56 134 CYS B CA 1
ATOM 9670 C C . CYS B 1 134 ? -39.594 53.5 4.441 1 87.56 134 CYS B C 1
ATOM 9672 O O . CYS B 1 134 ? -39.469 54.719 4.379 1 87.56 134 CYS B O 1
ATOM 9674 N N . PHE B 1 135 ? -40.031 52.781 3.41 1 86.88 135 PHE B N 1
ATOM 9675 C CA . PHE B 1 135 ? -40.438 53.438 2.168 1 86.88 135 PHE B CA 1
ATOM 9676 C C . PHE B 1 135 ? -41.625 54.375 2.412 1 86.88 135 PHE B C 1
ATOM 9678 O O . PHE B 1 135 ? -41.656 55.469 1.83 1 86.88 135 PHE B O 1
ATOM 9685 N N . SER B 1 136 ? -42.469 53.969 3.324 1 82.88 136 SER B N 1
ATOM 9686 C CA . SER B 1 136 ? -43.625 54.812 3.67 1 82.88 136 SER B CA 1
ATOM 9687 C C . SER B 1 136 ? -43.156 56.062 4.402 1 82.88 136 SER B C 1
ATOM 9689 O O . SER B 1 136 ? -43.719 57.125 4.207 1 82.88 136 SER B O 1
ATOM 9691 N N . PHE B 1 137 ? -42.188 55.969 5.129 1 81.44 137 PHE B N 1
ATOM 9692 C CA . PHE B 1 137 ? -41.656 57.125 5.859 1 81.44 137 PHE B CA 1
ATOM 9693 C C . PHE B 1 137 ? -40.969 58.094 4.91 1 81.44 137 PHE B C 1
ATOM 9695 O O . PHE B 1 137 ? -41.062 59.312 5.105 1 81.44 137 PHE B O 1
ATOM 9702 N N . ILE B 1 138 ? -40.281 57.625 3.84 1 78.19 138 ILE B N 1
ATOM 9703 C CA . ILE B 1 138 ? -39.625 58.469 2.846 1 78.19 138 ILE B CA 1
ATOM 9704 C C . ILE B 1 138 ? -40.656 59.281 2.08 1 78.19 138 ILE B C 1
ATOM 9706 O O . ILE B 1 138 ? -40.469 60.469 1.833 1 78.19 138 ILE B O 1
ATOM 9710 N N . ARG B 1 139 ? -41.906 58.75 1.763 1 76.31 139 ARG B N 1
ATOM 9711 C CA . ARG B 1 139 ? -42.938 59.375 0.973 1 76.31 139 ARG B CA 1
ATOM 9712 C C . ARG B 1 139 ? -43.625 60.469 1.767 1 76.31 139 ARG B C 1
ATOM 9714 O O . ARG B 1 139 ? -44 61.531 1.212 1 76.31 139 ARG B O 1
ATOM 9721 N N . HIS B 1 140 ? -43.625 60.219 3.021 1 71.44 140 HIS B N 1
ATOM 9722 C CA . HIS B 1 140 ? -44.375 61.188 3.814 1 71.44 140 HIS B CA 1
ATOM 9723 C C . HIS B 1 140 ? -43.469 62.188 4.492 1 71.44 140 HIS B C 1
ATOM 9725 O O . HIS B 1 140 ? -43.906 63.062 5.219 1 71.44 140 HIS B O 1
ATOM 9731 N N . GLU B 1 141 ? -42.125 62.188 4.074 1 66.25 141 GLU B N 1
ATOM 9732 C CA . GLU B 1 141 ? -41.094 63.125 4.547 1 66.25 141 GLU B CA 1
ATOM 9733 C C . GLU B 1 141 ? -41.156 63.312 6.062 1 66.25 141 GLU B C 1
ATOM 9735 O O . GLU B 1 141 ? -41.062 64.438 6.574 1 66.25 141 GLU B O 1
ATOM 9740 N N . ALA B 1 142 ? -41.719 62.344 6.832 1 62.34 142 ALA B N 1
ATOM 9741 C CA . ALA B 1 142 ? -41.969 62.312 8.273 1 62.34 142 ALA B CA 1
ATOM 9742 C C . ALA B 1 142 ? -41.062 61.312 8.977 1 62.34 142 ALA B C 1
ATOM 9744 O O . ALA B 1 142 ? -40.594 60.344 8.352 1 62.34 142 ALA B O 1
ATOM 9745 N N . GLN B 1 143 ? -40.375 61.75 10.273 1 72.25 143 GLN B N 1
ATOM 9746 C CA . GLN B 1 143 ? -39.812 61 11.375 1 72.25 143 GLN B CA 1
ATOM 9747 C C . GLN B 1 143 ? -38.469 60.375 10.969 1 72.25 143 GLN B C 1
ATOM 9749 O O . GLN B 1 143 ? -38.375 59.156 10.875 1 72.25 143 GLN B O 1
ATOM 9754 N N . TRP B 1 144 ? -37.438 61.031 10.703 1 75.44 144 TRP B N 1
ATOM 9755 C CA . TRP B 1 144 ? -36.094 60.625 10.289 1 75.44 144 TRP B CA 1
ATOM 9756 C C . TRP B 1 144 ? -35.438 59.688 11.328 1 75.44 144 TRP B C 1
ATOM 9758 O O . TRP B 1 144 ? -34.625 58.844 10.984 1 75.44 144 TRP B O 1
ATOM 9768 N N . ASP B 1 145 ? -35.906 59.75 12.406 1 79.44 145 ASP B N 1
ATOM 9769 C CA . ASP B 1 145 ? -35.344 58.906 13.461 1 79.44 145 ASP B CA 1
ATOM 9770 C C . ASP B 1 145 ? -35.781 57.469 13.305 1 79.44 145 ASP B C 1
ATOM 9772 O O . ASP B 1 145 ? -35 56.531 13.539 1 79.44 145 ASP B O 1
ATOM 9776 N N . ARG B 1 146 ? -36.969 57.375 12.891 1 80.25 146 ARG B N 1
ATOM 9777 C CA . ARG B 1 146 ? -37.469 56.031 12.695 1 80.25 146 ARG B CA 1
ATOM 9778 C C . ARG B 1 146 ? -36.781 55.375 11.508 1 80.25 146 ARG B C 1
ATOM 9780 O O . ARG B 1 146 ? -36.562 54.156 11.508 1 80.25 146 ARG B O 1
ATOM 9787 N N . LEU B 1 147 ? -36.469 56.219 10.586 1 86 147 LEU B N 1
ATOM 9788 C CA . LEU B 1 147 ? -35.75 55.719 9.43 1 86 147 LEU B CA 1
ATOM 9789 C C . LEU B 1 147 ? -34.375 55.219 9.82 1 86 147 LEU B C 1
ATOM 9791 O O . LEU B 1 147 ? -33.906 54.188 9.344 1 86 147 LEU B O 1
ATOM 9795 N N . ARG B 1 148 ? -33.812 55.969 10.609 1 87.88 148 ARG B N 1
ATOM 9796 C CA . ARG B 1 148 ? -32.5 55.594 11.094 1 87.88 148 ARG B CA 1
ATOM 9797 C C . ARG B 1 148 ? -32.531 54.25 11.812 1 87.88 148 ARG B C 1
ATOM 9799 O O . ARG B 1 148 ? -31.703 53.375 11.562 1 87.88 148 ARG B O 1
ATOM 9806 N N . VAL B 1 149 ? -33.406 54.094 12.656 1 88.25 149 VAL B N 1
ATOM 9807 C CA . VAL B 1 149 ? -33.531 52.875 13.422 1 88.25 149 VAL B CA 1
ATOM 9808 C C . VAL B 1 149 ? -33.781 51.688 12.484 1 88.25 149 VAL B C 1
ATOM 9810 O O . VAL B 1 149 ? -33.188 50.625 12.633 1 88.25 149 VAL B O 1
ATOM 9813 N N . GLY B 1 150 ? -34.656 51.906 11.555 1 88.69 150 GLY B N 1
ATOM 9814 C CA . GLY B 1 150 ? -34.938 50.875 10.578 1 88.69 150 GLY B CA 1
ATOM 9815 C C . GLY B 1 150 ? -33.688 50.438 9.812 1 88.69 150 GLY B C 1
ATOM 9816 O O . GLY B 1 150 ? -33.438 49.25 9.641 1 88.69 150 GLY B O 1
ATOM 9817 N N . CYS B 1 151 ? -32.938 51.344 9.414 1 91.75 151 CYS B N 1
ATOM 9818 C CA . CYS B 1 151 ? -31.734 51.062 8.648 1 91.75 151 CYS B CA 1
ATOM 9819 C C . CYS B 1 151 ? -30.703 50.344 9.508 1 91.75 151 CYS B C 1
ATOM 9821 O O . CYS B 1 151 ? -30.047 49.406 9.047 1 91.75 151 CYS B O 1
ATOM 9823 N N . GLU B 1 152 ? -30.625 50.75 10.672 1 91.25 152 GLU B N 1
ATOM 9824 C CA . GLU B 1 152 ? -29.656 50.125 11.562 1 91.25 152 GLU B CA 1
ATOM 9825 C C . GLU B 1 152 ? -30.031 48.688 11.867 1 91.25 152 GLU B C 1
ATOM 9827 O O . GLU B 1 152 ? -29.156 47.812 11.906 1 91.25 152 GLU B O 1
ATOM 9832 N N . VAL B 1 153 ? -31.172 48.531 12.047 1 91.44 153 VAL B N 1
ATOM 9833 C CA . VAL B 1 153 ? -31.641 47.156 12.312 1 91.44 153 VAL B CA 1
ATOM 9834 C C . VAL B 1 153 ? -31.406 46.312 11.078 1 91.44 153 VAL B C 1
ATOM 9836 O O . VAL B 1 153 ? -30.938 45.156 11.195 1 91.44 153 VAL B O 1
ATOM 9839 N N . LEU B 1 154 ? -31.734 46.812 9.992 1 93.25 154 LEU B N 1
ATOM 9840 C CA . LEU B 1 154 ? -31.531 46.062 8.758 1 93.25 154 LEU B CA 1
ATOM 9841 C C . LEU B 1 154 ? -30.047 45.75 8.539 1 93.25 154 LEU B C 1
ATOM 9843 O O . LEU B 1 154 ? -29.688 44.656 8.094 1 93.25 154 LEU B O 1
ATOM 9847 N N . ALA B 1 155 ? -29.25 46.656 8.797 1 92.31 155 ALA B N 1
ATOM 9848 C CA . ALA B 1 155 ? -27.812 46.438 8.633 1 92.31 155 ALA B CA 1
ATOM 9849 C C . ALA B 1 155 ? -27.297 45.312 9.523 1 92.31 155 ALA B C 1
ATOM 9851 O O . ALA B 1 155 ? -26.547 44.469 9.078 1 92.31 155 ALA B O 1
ATOM 9852 N N . ASP B 1 156 ? -27.719 45.438 10.672 1 90.5 156 ASP B N 1
ATOM 9853 C CA . ASP B 1 156 ? -27.328 44.406 11.602 1 90.5 156 ASP B CA 1
ATOM 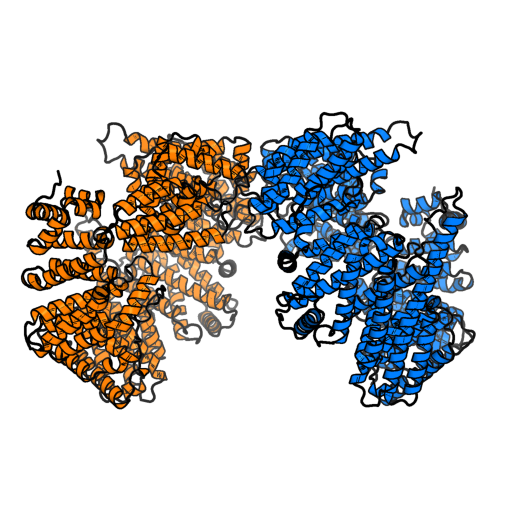9854 C C . ASP B 1 156 ? -27.922 43.062 11.203 1 90.5 156 ASP B C 1
ATOM 9856 O O . ASP B 1 156 ? -27.297 42 11.391 1 90.5 156 ASP B O 1
ATOM 9860 N N . LEU B 1 157 ? -29.016 43.12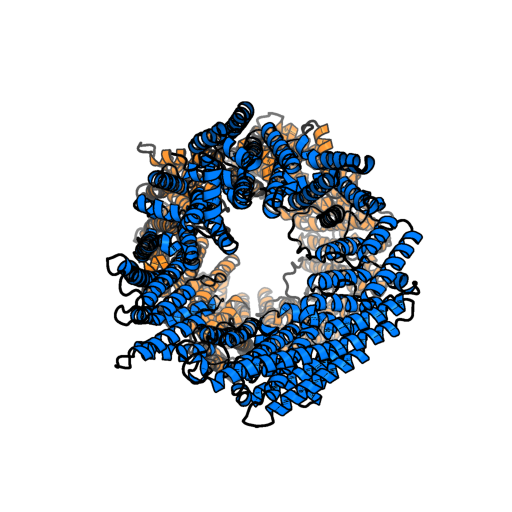5 10.75 1 91.19 157 LEU B N 1
ATOM 9861 C CA . LEU B 1 157 ? -29.656 41.906 10.281 1 91.19 157 LEU B CA 1
ATOM 9862 C C . LEU B 1 157 ? -28.906 41.281 9.117 1 91.19 157 LEU B C 1
ATOM 9864 O O . LEU B 1 157 ? -28.734 40.062 9.047 1 91.19 157 LEU B O 1
ATOM 9868 N N . VAL B 1 158 ? -28.516 42.031 8.172 1 91.5 158 VAL B N 1
ATOM 9869 C CA . VAL B 1 158 ? -27.75 41.562 7.02 1 91.5 158 VAL B CA 1
ATOM 9870 C C . VAL B 1 158 ? -26.469 40.875 7.492 1 91.5 158 VAL B C 1
ATOM 9872 O O . VAL B 1 158 ? -26.125 39.781 7.008 1 91.5 158 VAL B O 1
ATOM 9875 N N . VAL B 1 159 ? -25.844 41.5 8.391 1 87 159 VAL B N 1
ATOM 9876 C CA . VAL B 1 159 ? -24.594 40.938 8.898 1 87 159 VAL B CA 1
ATOM 9877 C C . VAL B 1 159 ? -24.875 39.625 9.625 1 87 159 VAL B C 1
ATOM 9879 O O . VAL B 1 159 ? -24.172 38.625 9.422 1 87 159 VAL B O 1
ATOM 9882 N N . THR B 1 160 ? -25.891 39.656 10.328 1 84.88 160 THR B N 1
ATOM 9883 C CA . THR B 1 160 ? -26.234 38.5 11.125 1 84.88 160 THR B CA 1
ATOM 9884 C C . THR B 1 160 ? -26.641 37.312 10.219 1 84.88 160 THR B C 1
ATOM 9886 O O . THR B 1 160 ? -26.25 36.188 10.469 1 84.88 160 THR B O 1
ATOM 9889 N N . LEU B 1 161 ? -27.406 37.594 9.25 1 84.94 161 LEU B N 1
ATOM 9890 C CA . LEU B 1 161 ? -27.875 36.531 8.359 1 84.94 161 LEU B CA 1
ATOM 9891 C C . LEU B 1 161 ? -26.75 36.062 7.434 1 84.94 161 LEU B C 1
ATOM 9893 O O . LEU B 1 161 ? -26.812 34.969 6.887 1 84.94 161 LEU B O 1
ATOM 9897 N N . ASN B 1 162 ? -25.734 36.938 7.227 1 80.5 162 ASN B N 1
ATOM 9898 C CA . ASN B 1 162 ? -24.562 36.562 6.438 1 80.5 162 ASN B CA 1
ATOM 9899 C C . ASN B 1 162 ? -23.594 35.688 7.23 1 80.5 162 ASN B C 1
ATOM 9901 O O . ASN B 1 162 ? -22.875 34.875 6.66 1 80.5 162 ASN B O 1
ATOM 9905 N N . GLU B 1 163 ? -23.562 36.062 8.383 1 67.25 163 GLU B N 1
ATOM 9906 C CA . GLU B 1 163 ? -22.641 35.344 9.258 1 67.25 163 GLU B CA 1
ATOM 9907 C C . GLU B 1 163 ? -23.156 33.969 9.609 1 67.25 163 GLU B C 1
ATOM 9909 O O . GLU B 1 163 ? -24.375 33.75 9.711 1 67.25 163 GLU B O 1
ATOM 9914 N N . HIS B 1 164 ? -22.344 33 9.195 1 53.97 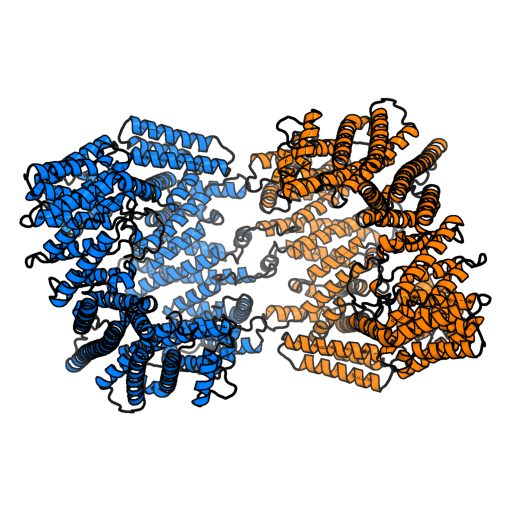164 HIS B N 1
ATOM 9915 C CA . HIS B 1 164 ? -22.719 31.625 9.453 1 53.97 164 HIS B CA 1
ATOM 9916 C C . HIS B 1 164 ? -22.672 31.312 10.938 1 53.97 164 HIS B C 1
ATOM 9918 O O . HIS B 1 164 ? -21.672 30.812 11.445 1 53.97 164 HIS B O 1
ATOM 9924 N N . ARG B 1 165 ? -23.516 31.984 11.57 1 48.03 165 ARG B N 1
ATOM 9925 C CA . ARG B 1 165 ? -23.484 31.875 13.023 1 48.03 165 ARG B CA 1
ATOM 9926 C C . ARG B 1 165 ? -24.297 30.688 13.5 1 48.03 165 ARG B C 1
ATOM 9928 O O . ARG B 1 165 ? -24.281 30.359 14.688 1 48.03 165 ARG B O 1
ATOM 9935 N N . MET B 1 166 ? -25.172 30.188 12.648 1 48.78 166 MET B N 1
ATOM 9936 C CA . MET B 1 166 ? -26.141 29.25 13.203 1 48.78 166 MET B CA 1
ATOM 9937 C C . MET B 1 166 ? -25.547 27.859 13.375 1 48.78 166 MET B C 1
ATOM 9939 O O . MET B 1 166 ? -24.422 27.609 12.922 1 48.78 166 MET B O 1
ATOM 9943 N N . SER B 1 167 ? -26.297 26.875 13.758 1 45.69 167 SER B N 1
ATOM 9944 C CA . SER B 1 167 ? -25.969 25.547 14.281 1 45.69 167 SER B CA 1
ATOM 9945 C C . SER B 1 167 ? -25.359 24.656 13.203 1 45.69 167 SER B C 1
ATOM 9947 O O . SER B 1 167 ? -24.438 23.906 13.469 1 45.69 167 SER B O 1
ATOM 9949 N N . THR B 1 168 ? -26.125 24.547 11.914 1 50.75 168 THR B N 1
ATOM 9950 C CA . THR B 1 168 ? -25.609 23.734 10.828 1 50.75 168 THR B CA 1
ATOM 9951 C C . THR B 1 168 ? -25.25 24.594 9.617 1 50.75 168 THR B C 1
ATOM 9953 O O . THR B 1 168 ? -25.984 25.531 9.289 1 50.75 168 THR B O 1
ATOM 9956 N N . PHE B 1 169 ? -24.234 24.406 9.102 1 56.81 169 PHE B N 1
ATOM 9957 C CA . PHE B 1 169 ? -23.75 25.109 7.918 1 56.81 169 PHE B CA 1
ATOM 9958 C C . PHE B 1 169 ? -24.781 25.047 6.789 1 56.81 169 PHE B C 1
ATOM 9960 O O . PHE B 1 169 ? -25.016 26.047 6.105 1 56.81 169 PHE B O 1
ATOM 9967 N N . ALA B 1 170 ? -25.516 23.969 6.793 1 58.84 170 ALA B N 1
ATOM 9968 C CA . ALA B 1 170 ? -26.469 23.797 5.695 1 58.84 170 ALA B CA 1
ATOM 9969 C C . ALA B 1 170 ? -27.672 24.719 5.863 1 58.84 170 ALA B C 1
ATOM 9971 O O . ALA B 1 170 ? -28.156 25.297 4.887 1 58.84 170 ALA B O 1
ATOM 9972 N N . SER B 1 171 ? -28.109 24.922 7.059 1 66.38 171 SER B N 1
ATOM 9973 C CA . SER B 1 171 ? -29.25 25.797 7.297 1 66.38 171 SER B CA 1
ATOM 9974 C C . SER B 1 171 ? -28.875 27.266 7.082 1 66.38 171 SER B C 1
ATOM 9976 O O . SER B 1 171 ? -29.641 28.031 6.508 1 66.38 171 SER B O 1
ATOM 9978 N N . ASP B 1 172 ? -27.75 27.562 7.586 1 67.31 172 ASP B N 1
ATOM 9979 C CA . ASP B 1 172 ? -27.297 28.938 7.406 1 67.31 172 ASP B CA 1
ATOM 9980 C C . ASP B 1 172 ? -27.172 29.281 5.926 1 67.31 172 ASP B C 1
ATOM 9982 O O . ASP B 1 172 ? -27.547 30.375 5.496 1 67.31 172 ASP B O 1
ATOM 9986 N N . VAL B 1 173 ? -26.672 28.266 5.336 1 71.44 173 VAL B N 1
ATOM 9987 C CA . VAL B 1 173 ? -26.5 28.484 3.904 1 71.44 173 VAL B CA 1
ATOM 9988 C C . VAL B 1 173 ? -27.875 28.625 3.238 1 71.44 173 VAL B C 1
ATOM 9990 O O . VAL B 1 173 ? -28.062 29.484 2.377 1 71.44 173 VAL B O 1
ATOM 9993 N N . SER B 1 174 ? -28.703 27.828 3.787 1 76.94 174 SER B N 1
ATOM 9994 C CA . SER B 1 174 ? -30.047 27.875 3.205 1 76.94 174 SER B CA 1
ATOM 9995 C C . SER B 1 174 ? -30.734 29.203 3.527 1 76.94 174 SER B C 1
ATOM 9997 O O . SER B 1 174 ? -31.391 29.781 2.67 1 76.94 174 SER B O 1
ATOM 9999 N N . ILE B 1 175 ? -30.656 29.625 4.688 1 79.31 175 ILE B N 1
ATOM 10000 C CA . ILE B 1 175 ? -31.234 30.891 5.086 1 79.31 175 ILE B CA 1
ATOM 10001 C C . ILE B 1 175 ? -30.578 32.031 4.309 1 79.31 175 ILE B C 1
ATOM 10003 O O . ILE B 1 175 ? -31.25 32.938 3.799 1 79.31 175 ILE B O 1
ATOM 10007 N N . ALA B 1 176 ? -29.344 31.938 4.34 1 80.81 176 ALA B N 1
ATOM 10008 C CA . ALA B 1 176 ? -28.609 32.969 3.613 1 80.81 176 ALA B CA 1
ATOM 10009 C C . ALA B 1 176 ? -29.031 33 2.145 1 80.81 176 ALA B C 1
ATOM 10011 O O . ALA B 1 176 ? -29.219 34.094 1.568 1 80.81 176 ALA B O 1
ATOM 10012 N N . LYS B 1 177 ? -29.188 31.844 1.634 1 80.75 177 LYS B N 1
ATOM 10013 C CA . LYS B 1 177 ? -29.609 31.766 0.234 1 80.75 177 LYS B CA 1
ATOM 10014 C C . LYS B 1 177 ? -31.016 32.312 0.04 1 80.75 177 LYS B C 1
ATOM 10016 O O . LYS B 1 177 ? -31.266 33.062 -0.905 1 80.75 177 LYS B O 1
ATOM 10021 N N . SER B 1 178 ? -31.812 31.906 0.941 1 82.81 178 SER B N 1
ATOM 10022 C CA . SER B 1 178 ? -33.188 32.406 0.875 1 82.81 178 SER B CA 1
ATOM 10023 C C . SER B 1 178 ? -33.219 33.906 1.048 1 82.81 178 SER B C 1
ATOM 10025 O O . SER B 1 178 ? -33.938 34.625 0.309 1 82.81 178 SER B O 1
ATOM 10027 N N . PHE B 1 179 ? -32.594 34.375 1.988 1 89.5 179 PHE B N 1
ATOM 10028 C CA . PHE B 1 179 ? -32.562 35.812 2.238 1 89.5 179 PHE B CA 1
ATOM 10029 C C . PHE B 1 179 ? -31.984 36.562 1.032 1 89.5 179 PHE B C 1
ATOM 10031 O O . PHE B 1 179 ? -32.531 37.594 0.621 1 89.5 179 PHE B O 1
ATOM 10038 N N . ARG B 1 180 ? -30.953 36.094 0.537 1 88.38 180 ARG B N 1
ATOM 10039 C CA . ARG B 1 180 ? -30.312 36.688 -0.633 1 88.38 180 ARG B CA 1
ATOM 10040 C C . ARG B 1 180 ? -31.297 36.781 -1.792 1 88.38 180 ARG B C 1
ATOM 10042 O O . ARG B 1 180 ? -31.438 37.844 -2.404 1 88.38 180 ARG B O 1
ATOM 10049 N N . ASP B 1 181 ? -32.031 35.75 -1.999 1 84.88 181 ASP B N 1
ATOM 10050 C CA . ASP B 1 181 ? -32.875 35.656 -3.195 1 84.88 181 ASP B CA 1
ATOM 10051 C C . ASP B 1 181 ? -34.188 36.438 -3.002 1 84.88 181 ASP B C 1
ATOM 10053 O O . ASP B 1 181 ? -34.688 37.031 -3.939 1 84.88 181 ASP B O 1
ATOM 10057 N N . GLU B 1 182 ? -34.656 36.5 -1.771 1 87.06 182 GLU B N 1
ATOM 10058 C CA . GLU B 1 182 ? -36 37.031 -1.577 1 87.06 182 GLU B CA 1
ATOM 10059 C C . GLU B 1 182 ? -35.969 38.469 -1.069 1 87.06 182 GLU B C 1
ATOM 10061 O O . GLU B 1 182 ? -36.844 39.281 -1.39 1 87.06 182 GLU B O 1
ATOM 10066 N N . HIS B 1 183 ? -35 38.781 -0.254 1 90.62 183 HIS B N 1
ATOM 10067 C CA . HIS B 1 183 ? -35.125 40.031 0.489 1 90.62 183 HIS B CA 1
ATOM 10068 C C . HIS B 1 183 ? -33.938 40.969 0.219 1 90.62 183 HIS B C 1
ATOM 10070 O O . HIS B 1 183 ? -34.062 42.188 0.257 1 90.62 183 HIS B O 1
ATOM 10076 N N . LEU B 1 184 ? -32.812 40.531 0.005 1 92.31 184 LEU B N 1
ATOM 10077 C CA . LEU B 1 184 ? -31.578 41.312 0.015 1 92.31 184 LEU B CA 1
ATOM 10078 C C . LEU B 1 184 ? -31.625 42.438 -1.031 1 92.31 184 LEU B C 1
ATOM 10080 O O . LEU B 1 184 ? -31.141 43.531 -0.792 1 92.31 184 LEU B O 1
ATOM 10084 N N . LEU B 1 185 ? -32.188 42.156 -2.115 1 92.25 185 LEU B N 1
ATOM 10085 C CA . LEU B 1 185 ? -32.25 43.156 -3.162 1 92.25 185 LEU B CA 1
ATOM 10086 C C . LEU B 1 185 ? -33.125 44.312 -2.725 1 92.25 185 LEU B C 1
ATOM 10088 O O . LEU B 1 185 ? -32.812 45.5 -2.99 1 92.25 185 LEU B O 1
ATOM 10092 N N . ASP B 1 186 ? -34.219 44.031 -2.061 1 91.69 186 ASP B N 1
ATOM 10093 C CA . ASP B 1 186 ? -35.094 45.062 -1.567 1 91.69 186 ASP B CA 1
ATOM 10094 C C . ASP B 1 186 ? -34.406 45.938 -0.52 1 91.69 186 ASP B C 1
ATOM 10096 O O . ASP B 1 186 ? -34.594 47.156 -0.484 1 91.69 186 ASP B O 1
ATOM 10100 N N . VAL B 1 187 ? -33.719 45.344 0.197 1 93.44 187 VAL B N 1
ATOM 10101 C CA . VAL B 1 187 ? -32.969 46.062 1.222 1 93.44 187 VAL B CA 1
ATOM 10102 C C . VAL B 1 187 ? -31.938 46.969 0.562 1 93.44 187 VAL B C 1
ATOM 10104 O O . VAL B 1 187 ? -31.75 48.125 0.997 1 93.44 187 VAL B O 1
ATOM 10107 N N . TYR B 1 188 ? -31.328 46.531 -0.397 1 94.62 188 TYR B N 1
ATOM 10108 C CA . TYR B 1 188 ? -30.375 47.344 -1.127 1 94.62 188 TYR B CA 1
ATOM 10109 C C . TYR B 1 188 ? -31.062 48.562 -1.757 1 94.62 188 TYR B C 1
ATOM 10111 O O . TYR B 1 188 ? -30.578 49.688 -1.668 1 94.62 188 TYR B O 1
ATOM 10119 N N . ARG B 1 189 ? -32.156 48.281 -2.322 1 92.69 189 ARG B N 1
ATOM 10120 C CA . ARG B 1 189 ? -32.906 49.375 -2.975 1 92.69 189 ARG B CA 1
ATOM 10121 C C . ARG B 1 189 ? -33.344 50.438 -1.969 1 92.69 189 ARG B C 1
ATOM 10123 O O . ARG B 1 189 ? -33.344 51.625 -2.273 1 92.69 189 ARG B O 1
ATOM 10130 N N . LEU B 1 190 ? -33.719 49.969 -0.889 1 92.62 190 LEU B N 1
ATOM 10131 C CA . LEU B 1 190 ? -34.062 50.875 0.173 1 92.62 190 LEU B CA 1
ATOM 10132 C C . LEU B 1 190 ? -32.875 51.781 0.545 1 92.62 190 LEU B C 1
ATOM 10134 O O . LEU B 1 190 ? -33.031 53 0.642 1 92.62 190 LEU B O 1
ATOM 10138 N N . ALA B 1 191 ? -31.797 51.188 0.782 1 93.31 191 ALA B N 1
ATOM 10139 C CA . ALA B 1 191 ? -30.609 51.938 1.169 1 93.31 191 ALA B CA 1
ATOM 10140 C C . ALA B 1 191 ? -30.25 52.969 0.111 1 93.31 191 ALA B C 1
ATOM 10142 O O . ALA B 1 191 ? -29.938 54.125 0.439 1 93.31 191 ALA B O 1
ATOM 10143 N N . VAL B 1 192 ? -30.312 52.562 -1.118 1 93.5 192 VAL B N 1
ATOM 10144 C CA . VAL B 1 192 ? -29.969 53.469 -2.227 1 93.5 192 VAL B CA 1
ATOM 10145 C C . VAL B 1 192 ? -30.953 54.625 -2.289 1 93.5 192 VAL B C 1
ATOM 10147 O O . VAL B 1 192 ? -30.562 55.781 -2.463 1 93.5 192 VAL B O 1
ATOM 10150 N N . GLU B 1 193 ? -32.188 54.281 -2.074 1 90.44 193 GLU B N 1
ATOM 10151 C CA . GLU B 1 193 ? -33.219 55.312 -2.146 1 90.44 193 GLU B CA 1
ATOM 10152 C C . GLU B 1 193 ? -33.062 56.312 -1.009 1 90.44 193 GLU B C 1
ATOM 10154 O O . GLU B 1 193 ? -33.281 57.5 -1.207 1 90.44 193 GLU B O 1
ATOM 10159 N N . ILE B 1 194 ? -32.781 55.875 0.079 1 90.62 194 ILE B N 1
ATOM 10160 C CA . ILE B 1 194 ? -32.594 56.781 1.216 1 90.62 194 ILE B CA 1
ATOM 10161 C C . ILE B 1 194 ? -31.406 57.688 0.957 1 90.62 194 ILE B C 1
ATOM 10163 O O . ILE B 1 194 ? -31.5 58.906 1.186 1 90.62 194 ILE B O 1
ATOM 10167 N N . VAL B 1 195 ? -30.344 57.156 0.44 1 91.69 195 VAL B N 1
ATOM 10168 C CA . VAL B 1 195 ? -29.141 57.969 0.182 1 91.69 195 VAL B CA 1
ATOM 10169 C C . VAL B 1 195 ? -29.438 59 -0.908 1 91.69 195 VAL B C 1
ATOM 10171 O O . VAL B 1 195 ? -28.969 60.125 -0.833 1 91.69 195 VAL B O 1
ATOM 10174 N N . LYS B 1 196 ? -30.203 58.625 -1.836 1 88.62 196 LYS B N 1
ATOM 10175 C CA . LYS B 1 196 ? -30.5 59.531 -2.953 1 88.62 196 LYS B CA 1
ATOM 10176 C C . LYS B 1 196 ? -31.5 60.594 -2.541 1 88.62 196 LYS B C 1
ATOM 10178 O O . LYS B 1 196 ? -31.359 61.781 -2.928 1 88.62 196 LYS B O 1
ATOM 10183 N N . GLN B 1 197 ? -32.406 60.281 -1.659 1 86.38 197 GLN B N 1
ATOM 10184 C CA . GLN B 1 197 ? -33.562 61.156 -1.438 1 86.38 197 GLN B CA 1
ATOM 10185 C C . GLN B 1 197 ? -33.406 61.938 -0.138 1 86.38 197 GLN B C 1
ATOM 10187 O O . GLN B 1 197 ? -33.875 63.094 -0.024 1 86.38 197 GLN B O 1
ATOM 10192 N N . VAL B 1 198 ? -32.875 61.438 0.846 1 84.75 198 VAL B N 1
ATOM 10193 C CA . VAL B 1 198 ? -32.781 62.094 2.143 1 84.75 198 VAL B CA 1
ATOM 10194 C C . VAL B 1 198 ? -31.734 63.188 2.078 1 84.75 198 VAL B C 1
ATOM 10196 O O . VAL B 1 198 ? -30.625 62.969 1.593 1 84.75 198 VAL B O 1
ATOM 10199 N N . PRO B 1 199 ? -32.094 64.312 2.443 1 81.81 199 PRO B N 1
ATOM 10200 C CA . PRO B 1 199 ? -31.156 65.438 2.379 1 81.81 199 PRO B CA 1
ATOM 10201 C C . PRO B 1 199 ? -29.953 65.25 3.307 1 81.81 199 PRO B C 1
ATOM 10203 O O . PRO B 1 199 ? -30.078 64.625 4.375 1 81.81 199 PRO B O 1
ATOM 10206 N N . PRO B 1 200 ? -28.828 65.688 2.91 1 78.12 200 PRO B N 1
ATOM 10207 C CA . PRO B 1 200 ? -27.594 65.5 3.664 1 78.12 200 PRO B CA 1
ATOM 10208 C C . PRO B 1 200 ? -27.641 66.125 5.047 1 78.12 200 PRO B C 1
ATOM 10210 O O . PRO B 1 200 ? -26.812 65.875 5.906 1 78.12 200 PRO B O 1
ATOM 10213 N N . SER B 1 201 ? -28.719 67.062 5.27 1 78.69 201 SER B N 1
ATOM 10214 C CA . SER B 1 201 ? -28.859 67.688 6.582 1 78.69 201 SER B CA 1
ATOM 10215 C C . SER B 1 201 ? -29.188 66.625 7.648 1 78.69 201 SER B C 1
ATOM 10217 O O . SER B 1 201 ? -28.875 66.812 8.828 1 78.69 201 SER B O 1
ATOM 10219 N N . CYS B 1 202 ? -29.797 65.625 7.215 1 82.5 202 CYS B N 1
ATOM 10220 C CA . CYS B 1 202 ? -30.047 64.5 8.125 1 82.5 202 CYS B CA 1
ATOM 10221 C C . CYS B 1 202 ? -28.875 63.531 8.125 1 82.5 202 CYS B C 1
ATOM 10223 O O . CYS B 1 202 ? -28.953 62.469 7.527 1 82.5 202 CYS B O 1
ATOM 10225 N N . ARG B 1 203 ? -27.938 63.938 8.797 1 81.38 203 ARG B N 1
ATOM 10226 C CA . ARG B 1 203 ? -26.656 63.25 8.758 1 81.38 203 ARG B CA 1
ATOM 10227 C C . ARG B 1 203 ? -26.797 61.844 9.336 1 81.38 203 ARG B C 1
ATOM 10229 O O . ARG B 1 203 ? -26.219 60.875 8.797 1 81.38 203 ARG B O 1
ATOM 10236 N N . ILE B 1 204 ? -27.594 61.656 10.281 1 83.56 204 ILE B N 1
ATOM 10237 C CA . ILE B 1 204 ? -27.703 60.375 10.977 1 83.56 204 ILE B CA 1
ATOM 10238 C C . ILE B 1 204 ? -28.406 59.375 10.078 1 83.56 204 ILE B C 1
ATOM 10240 O O . ILE B 1 204 ? -28.016 58.219 10.023 1 83.56 204 ILE B O 1
ATOM 10244 N N . GLY B 1 205 ? -29.422 59.906 9.414 1 82.88 205 GLY B N 1
ATOM 10245 C CA . GLY B 1 205 ? -30.141 59.031 8.516 1 82.88 205 GLY B CA 1
ATOM 10246 C C . GLY B 1 205 ? -29.312 58.562 7.332 1 82.88 205 GLY B C 1
ATOM 10247 O O . GLY B 1 205 ? -29.312 57.375 6.98 1 82.88 205 GLY B O 1
ATOM 10248 N N . VAL B 1 206 ? -28.562 59.406 6.832 1 88.31 206 VAL B N 1
ATOM 10249 C CA . VAL B 1 206 ? -27.734 59.094 5.68 1 88.31 206 VAL B CA 1
ATOM 10250 C C . VAL B 1 206 ? -26.609 58.125 6.094 1 88.31 206 VAL B C 1
ATOM 10252 O O . VAL B 1 206 ? -26.297 57.188 5.379 1 88.31 206 VAL B O 1
ATOM 10255 N N . ALA B 1 207 ? -26.078 58.406 7.211 1 89.25 207 ALA B N 1
ATOM 10256 C CA . ALA B 1 207 ? -25 57.531 7.715 1 89.25 207 ALA B CA 1
ATOM 10257 C C . ALA B 1 207 ? -25.484 56.125 7.918 1 89.25 207 ALA B C 1
ATOM 10259 O O . ALA B 1 207 ? -24.797 55.156 7.578 1 89.25 207 ALA B O 1
ATOM 10260 N N . ALA B 1 208 ? -26.656 56.031 8.43 1 90.25 208 ALA B N 1
ATOM 10261 C CA . ALA B 1 208 ? -27.219 54.688 8.664 1 90.25 208 ALA B CA 1
ATOM 10262 C C . ALA B 1 208 ? -27.484 53.969 7.344 1 90.25 208 ALA B C 1
ATOM 10264 O O . ALA B 1 208 ? -27.25 52.781 7.227 1 90.25 208 ALA B O 1
ATOM 10265 N N . ALA B 1 209 ? -27.922 54.688 6.426 1 92.75 209 ALA B N 1
ATOM 10266 C CA . ALA B 1 209 ? -28.203 54.125 5.117 1 92.75 209 ALA B CA 1
ATOM 10267 C C . ALA B 1 209 ? -26.922 53.656 4.422 1 92.75 209 ALA B C 1
ATOM 10269 O O . ALA B 1 209 ? -26.891 52.625 3.754 1 92.75 209 ALA B O 1
ATOM 10270 N N . LEU B 1 210 ? -25.984 54.375 4.555 1 93.31 210 LEU B N 1
ATOM 10271 C CA . LEU B 1 210 ? -24.688 54.031 3.955 1 93.31 210 LEU B CA 1
ATOM 10272 C C . LEU B 1 210 ? -24.125 52.781 4.59 1 93.31 210 LEU B C 1
ATOM 10274 O O . LEU B 1 210 ? -23.609 51.906 3.887 1 93.31 210 LEU B O 1
ATOM 10278 N N . ARG B 1 211 ? -24.203 52.719 5.785 1 92.12 211 ARG B N 1
ATOM 10279 C CA . ARG B 1 211 ? -23.75 51.5 6.469 1 92.12 211 ARG B CA 1
ATOM 10280 C C . ARG B 1 211 ? -24.547 50.281 6.012 1 92.12 211 ARG B C 1
ATOM 10282 O O . ARG B 1 211 ? -23.984 49.188 5.836 1 92.12 211 ARG B O 1
ATOM 10289 N N . LEU B 1 212 ? -25.781 50.531 5.875 1 94.12 212 LEU B N 1
ATOM 10290 C CA . LEU B 1 212 ? -26.625 49.469 5.379 1 94.12 212 LEU B CA 1
ATOM 10291 C C . LEU B 1 212 ? -26.203 49.031 3.979 1 94.12 212 LEU B C 1
ATOM 10293 O O . LEU B 1 212 ? -26.062 47.844 3.703 1 94.12 212 LEU B O 1
ATOM 10297 N N . ALA B 1 213 ? -26 49.938 3.178 1 93.62 213 ALA B N 1
ATOM 10298 C CA . ALA B 1 213 ? -25.562 49.625 1.818 1 93.62 213 ALA B CA 1
ATOM 10299 C C . ALA B 1 213 ? -24.25 48.875 1.826 1 93.62 213 ALA B C 1
ATOM 10301 O O . ALA B 1 213 ? -24.078 47.906 1.076 1 93.62 213 ALA B O 1
ATOM 10302 N N . GLN B 1 214 ? -23.438 49.312 2.607 1 92.31 214 GLN B N 1
ATOM 10303 C CA . GLN B 1 214 ? -22.156 48.656 2.73 1 92.31 214 GLN B CA 1
ATOM 10304 C C . GLN B 1 214 ? -22.312 47.188 3.16 1 92.31 214 GLN B C 1
ATOM 10306 O O . GLN B 1 214 ? -21.719 46.281 2.561 1 92.31 214 GLN B O 1
ATOM 10311 N N . ARG B 1 215 ? -23.031 47.062 4.094 1 92.38 215 ARG B N 1
ATOM 10312 C CA . ARG B 1 215 ? -23.219 45.719 4.617 1 92.38 215 ARG B CA 1
ATOM 10313 C C . ARG B 1 215 ? -23.875 44.812 3.584 1 92.38 215 ARG B C 1
ATOM 10315 O O . ARG B 1 215 ? -23.562 43.625 3.5 1 92.38 215 ARG B O 1
ATOM 10322 N N . VAL B 1 216 ? -24.797 45.281 2.912 1 92.94 216 VAL B N 1
ATOM 10323 C CA . VAL B 1 216 ? -25.484 44.5 1.88 1 92.94 216 VAL B CA 1
ATOM 10324 C C . VAL B 1 216 ? -24.484 44.125 0.79 1 92.94 216 VAL B C 1
ATOM 10326 O O . VAL B 1 216 ? -24.469 42.969 0.342 1 92.94 216 VAL B O 1
ATOM 10329 N N . LEU B 1 217 ? -23.703 45 0.4 1 90.12 217 LEU B N 1
ATOM 10330 C CA . LEU B 1 217 ? -22.75 44.719 -0.675 1 90.12 217 LEU B CA 1
ATOM 10331 C C . LEU B 1 217 ? -21.656 43.781 -0.214 1 90.12 217 LEU B C 1
ATOM 10333 O O . LEU B 1 217 ? -21.031 43.094 -1.031 1 90.12 217 LEU B O 1
ATOM 10337 N N . ASP B 1 218 ? -21.484 43.75 0.975 1 85.31 218 ASP B N 1
ATOM 10338 C CA . ASP B 1 218 ? -20.453 42.875 1.525 1 85.31 218 ASP B CA 1
ATOM 10339 C C . ASP B 1 218 ? -21.016 41.5 1.841 1 85.31 218 ASP B C 1
ATOM 10341 O O . ASP B 1 218 ? -20.297 40.625 2.332 1 85.31 218 ASP B O 1
ATOM 10345 N N . PHE B 1 219 ? -22.188 41.344 1.565 1 87.06 219 PHE B N 1
ATOM 10346 C CA . PHE B 1 219 ? -22.828 40.031 1.788 1 87.06 219 PHE B CA 1
ATOM 10347 C C . PHE B 1 219 ? -22.188 38.969 0.932 1 87.06 219 PHE B C 1
ATOM 10349 O O . PHE B 1 219 ? -21.844 39.188 -0.228 1 87.06 219 PHE B O 1
ATOM 10356 N N . ASP B 1 220 ? -22.062 37.656 1.359 1 78.88 220 ASP B N 1
ATOM 10357 C CA . ASP B 1 220 ? -21.516 36.531 0.604 1 78.88 220 ASP B CA 1
ATOM 10358 C C . ASP B 1 220 ? -22.578 35.938 -0.332 1 78.88 220 ASP B C 1
ATOM 10360 O O . ASP B 1 220 ? -23.391 35.125 0.089 1 78.88 220 ASP B O 1
ATOM 10364 N N . PHE B 1 221 ? -22.531 36.312 -1.488 1 82.38 221 PHE B N 1
ATOM 10365 C CA . PHE B 1 221 ? -23.562 35.938 -2.451 1 82.38 221 PHE B CA 1
ATOM 10366 C C . PHE B 1 221 ? -23.406 34.5 -2.893 1 82.38 221 PHE B C 1
ATOM 10368 O O . PHE B 1 221 ? -24.328 33.906 -3.486 1 82.38 221 PHE B O 1
ATOM 10375 N N . THR B 1 222 ? -22.328 33.781 -2.941 1 71.31 222 THR B N 1
ATOM 10376 C CA . THR B 1 222 ? -22.156 32.375 -3.289 1 71.31 222 THR B CA 1
ATOM 10377 C C . THR B 1 222 ? -22.766 31.484 -2.217 1 71.31 222 THR B C 1
ATOM 10379 O O . THR B 1 222 ? -23.156 30.359 -2.502 1 71.31 222 THR B O 1
ATOM 10382 N N . CYS B 1 223 ? -22.953 31.984 -1.036 1 63.53 223 CYS B N 1
ATOM 10383 C CA . CYS B 1 223 ? -23.5 31.312 0.13 1 63.53 223 CYS B CA 1
ATOM 10384 C C . CYS B 1 223 ? -22.75 30.016 0.408 1 63.53 223 CYS B C 1
ATOM 10386 O O . CYS B 1 223 ? -23.328 29.062 0.962 1 63.53 223 CYS B O 1
ATOM 10388 N N . ASP B 1 224 ? -21.594 29.422 -0.473 1 51.91 224 ASP B N 1
ATOM 10389 C CA . ASP B 1 224 ? -20.875 28.172 -0.281 1 51.91 224 ASP B CA 1
ATOM 10390 C C . ASP B 1 224 ? -20.031 28.203 0.993 1 51.91 224 ASP B C 1
ATOM 10392 O O . ASP B 1 224 ? -19.531 29.266 1.381 1 51.91 224 ASP B O 1
ATOM 10396 N N . ALA B 1 225 ? -20.391 27.547 1.764 1 46.88 225 ALA B N 1
ATOM 10397 C CA . ALA B 1 225 ? -19.781 27.469 3.084 1 46.88 225 ALA B CA 1
ATOM 10398 C C . ALA B 1 225 ? -18.25 27.516 2.979 1 46.88 225 ALA B C 1
ATOM 10400 O O . ALA B 1 225 ? -17.547 27.516 3.994 1 46.88 225 ALA B O 1
ATOM 10401 N N . GLY B 1 226 ? -17.594 26.688 1.99 1 40.84 226 GLY B N 1
ATOM 10402 C CA . GLY B 1 226 ? -16.203 26.281 2.072 1 40.84 226 GLY B CA 1
ATOM 10403 C C . GLY B 1 226 ? -15.25 27.438 2.301 1 40.84 226 GLY B C 1
ATOM 10404 O O . GLY B 1 226 ? -15.602 28.594 2.053 1 40.84 226 GLY B O 1
ATOM 10405 N N . LEU B 1 227 ? -14.297 26.984 3.115 1 39.94 227 LEU B N 1
ATOM 10406 C CA . LEU B 1 227 ? -13.07 27.672 3.512 1 39.94 227 LEU B CA 1
ATOM 10407 C C . LEU B 1 227 ? -12.477 28.453 2.34 1 39.94 227 LEU B C 1
ATOM 10409 O O . LEU B 1 227 ? -11.508 28 1.722 1 39.94 227 LEU B O 1
ATOM 10413 N N . VAL B 1 228 ? -13.148 28.375 1.247 1 37.38 228 VAL B N 1
ATOM 10414 C CA . VAL B 1 228 ? -12.25 29.062 0.336 1 37.38 228 VAL B CA 1
ATOM 10415 C C . VAL B 1 228 ? -11.57 30.219 1.062 1 37.38 228 VAL B C 1
ATOM 10417 O O . VAL B 1 228 ? -12.219 30.953 1.822 1 37.38 228 VAL B O 1
ATOM 10420 N N . ASP B 1 229 ? -10.445 29.953 1.477 1 38.62 229 ASP B N 1
ATOM 10421 C CA . ASP B 1 229 ? -9.617 31.094 1.844 1 38.62 229 ASP B CA 1
ATOM 10422 C C . ASP B 1 229 ? -10.148 32.375 1.225 1 38.62 229 ASP B C 1
ATOM 10424 O O . ASP B 1 229 ? -9.898 32.656 0.052 1 38.62 229 ASP B O 1
ATOM 10428 N N . ALA B 1 230 ? -11.352 32.625 1.381 1 39.78 230 ALA B N 1
ATOM 10429 C CA . ALA B 1 230 ? -11.922 33.906 0.994 1 39.78 230 ALA B CA 1
ATOM 10430 C C . ALA B 1 230 ? -10.875 35 1.067 1 39.78 230 ALA B C 1
ATOM 10432 O O . ALA B 1 230 ? -10.328 35.281 2.137 1 39.78 230 ALA B O 1
ATOM 10433 N N . GLU B 1 231 ? -10.148 35 0.234 1 44.09 231 GLU B N 1
ATOM 10434 C CA . GLU B 1 231 ? -9.352 36.219 0.151 1 44.09 231 GLU B CA 1
ATOM 10435 C C . GLU B 1 231 ? -10.117 37.438 0.698 1 44.09 231 GLU B C 1
ATOM 10437 O O . GLU B 1 231 ? -11.258 37.688 0.308 1 44.09 231 GLU B O 1
ATOM 10442 N N . GLU B 1 232 ? -10.18 37.719 1.985 1 49.09 232 GLU B N 1
ATOM 10443 C CA . GLU B 1 232 ? -10.852 38.781 2.734 1 49.09 232 GLU B CA 1
ATOM 10444 C C . GLU B 1 232 ? -11.344 39.906 1.806 1 49.09 232 GLU B C 1
ATOM 10446 O O . GLU B 1 232 ? -12.406 40.469 2.039 1 49.09 232 GLU B O 1
ATOM 10451 N N . ASN B 1 233 ? -10.609 40.312 0.889 1 52.59 233 ASN B N 1
ATOM 10452 C CA . ASN B 1 233 ? -11.008 41.438 0.051 1 52.59 233 ASN B CA 1
ATOM 10453 C C . ASN B 1 233 ? -10.867 41.125 -1.433 1 52.59 233 ASN B C 1
ATOM 10455 O O . ASN B 1 233 ? -9.828 41.375 -2.035 1 52.59 233 ASN B O 1
ATOM 10459 N N . PRO B 1 234 ? -11.859 40.344 -1.824 1 59.34 234 PRO B N 1
ATOM 10460 C CA . PRO B 1 234 ? -11.734 40 -3.244 1 59.34 234 PRO B CA 1
ATOM 10461 C C . PRO B 1 234 ? -11.625 41.25 -4.133 1 59.34 234 PRO B C 1
ATOM 10463 O O . PRO B 1 234 ? -12.312 42.25 -3.895 1 59.34 234 PRO B O 1
ATOM 10466 N N . VAL B 1 235 ? -10.742 41.344 -5.051 1 74.25 235 VAL B N 1
ATOM 10467 C CA . VAL B 1 235 ? -10.531 42.469 -5.98 1 74.25 235 VAL B CA 1
ATOM 10468 C C . VAL B 1 235 ? -11.742 42.594 -6.902 1 74.25 235 VAL B C 1
ATOM 10470 O O . VAL B 1 235 ? -12.125 43.719 -7.27 1 74.25 235 VAL B O 1
ATOM 10473 N N . THR B 1 236 ? -12.484 41.469 -7.141 1 80.38 236 THR B N 1
ATOM 10474 C CA . THR B 1 236 ? -13.672 41.469 -7.988 1 80.38 236 THR B CA 1
ATOM 10475 C C . THR B 1 236 ? -14.852 40.812 -7.281 1 80.38 236 THR B C 1
ATOM 10477 O O . THR B 1 236 ? -14.688 39.781 -6.625 1 80.38 236 THR B O 1
ATOM 10480 N N . ARG B 1 237 ? -15.883 41.5 -7.375 1 82.19 237 ARG B N 1
ATOM 10481 C CA . ARG B 1 237 ? -17.078 41 -6.719 1 82.19 237 ARG B CA 1
ATOM 10482 C C . ARG B 1 237 ? -18.125 40.594 -7.742 1 82.19 237 ARG B C 1
ATOM 10484 O O . ARG B 1 237 ? -18.297 41.25 -8.766 1 82.19 237 ARG B O 1
ATOM 10491 N N . THR B 1 238 ? -18.719 39.469 -7.578 1 83.5 238 THR B N 1
ATOM 10492 C CA . THR B 1 238 ? -19.766 39 -8.477 1 83.5 238 THR B CA 1
ATOM 10493 C C . THR B 1 238 ? -21.109 38.969 -7.773 1 83.5 238 THR B C 1
ATOM 10495 O O . THR B 1 238 ? -21.219 38.531 -6.629 1 83.5 238 THR B O 1
ATOM 10498 N N . TYR B 1 239 ? -22.062 39.688 -8.352 1 84.75 239 TYR B N 1
ATOM 10499 C CA . TYR B 1 239 ? -23.438 39.719 -7.84 1 84.75 239 TYR B CA 1
ATOM 10500 C C . TYR B 1 239 ? -24.391 39 -8.766 1 84.75 239 TYR B C 1
ATOM 10502 O O . TYR B 1 239 ? -24.094 38.781 -9.938 1 84.75 239 TYR B O 1
ATOM 10510 N N . PRO B 1 240 ? -25.531 38.562 -8.281 1 83.75 240 PRO B N 1
ATOM 10511 C CA . PRO B 1 240 ? -26.5 37.875 -9.148 1 83.75 240 PRO B CA 1
ATOM 10512 C C . PRO B 1 240 ? -26.953 38.75 -10.312 1 83.75 240 PRO B C 1
ATOM 10514 O O . PRO B 1 240 ? -27.016 39.969 -10.195 1 83.75 240 PRO B O 1
ATOM 10517 N N . GLU B 1 241 ? -27.344 38.188 -11.5 1 82.25 241 GLU B N 1
ATOM 10518 C CA . GLU B 1 241 ? -27.703 38.906 -12.727 1 82.25 241 GLU B CA 1
ATOM 10519 C C . GLU B 1 241 ? -28.922 39.812 -12.508 1 82.25 241 GLU B C 1
ATOM 10521 O O . GLU B 1 241 ? -29.016 40.875 -13.125 1 82.25 241 GLU B O 1
ATOM 10526 N N . SER B 1 242 ? -29.797 39.469 -11.648 1 84 242 SER B N 1
ATOM 10527 C CA . SER B 1 242 ? -31 40.25 -11.391 1 84 242 SER B CA 1
ATOM 10528 C C . SER B 1 242 ? -30.688 41.594 -10.719 1 84 242 SER B C 1
ATOM 10530 O O . SER B 1 242 ? -31.5 42.5 -10.719 1 84 242 SER B O 1
ATOM 10532 N N . TRP B 1 243 ? -29.484 41.781 -10.25 1 89.12 243 TRP B N 1
ATOM 10533 C CA . TRP B 1 243 ? -29.062 42.969 -9.508 1 89.12 243 TRP B CA 1
ATOM 10534 C C . TRP B 1 243 ? -28.469 44 -10.445 1 89.12 243 TRP B C 1
ATOM 10536 O O . TRP B 1 243 ? -28.297 45.156 -10.055 1 89.12 243 TRP B O 1
ATOM 10546 N N . THR B 1 244 ? -28.172 43.75 -11.625 1 87 244 THR B N 1
ATOM 10547 C CA . THR B 1 244 ? -27.375 44.562 -12.555 1 87 244 THR B CA 1
ATOM 10548 C C . THR B 1 244 ? -27.984 45.938 -12.742 1 87 244 THR B C 1
ATOM 10550 O O . THR B 1 244 ? -27.297 46.938 -12.648 1 87 244 THR B O 1
ATOM 10553 N N . PRO B 1 245 ? -29.328 45.969 -12.867 1 85 245 PRO B N 1
ATOM 10554 C CA . PRO B 1 245 ? -29.906 47.281 -13.102 1 85 245 PRO B CA 1
ATOM 10555 C C . PRO B 1 245 ? -29.828 48.188 -11.867 1 85 245 PRO B C 1
ATOM 10557 O O . PRO B 1 245 ? -29.859 49.406 -12 1 85 245 PRO B O 1
ATOM 10560 N N . TYR B 1 246 ? -29.672 47.625 -10.766 1 89.31 246 TYR B N 1
ATOM 10561 C CA . TYR B 1 246 ? -29.672 48.406 -9.531 1 89.31 246 TYR B CA 1
ATOM 10562 C C . TYR B 1 246 ? -28.25 48.719 -9.086 1 89.31 246 TYR B C 1
ATOM 10564 O O . TYR B 1 246 ? -28.031 49.688 -8.328 1 89.31 246 TYR B O 1
ATOM 10572 N N . LEU B 1 247 ? -27.391 48 -9.523 1 91.44 247 LEU B N 1
ATOM 10573 C CA . LEU B 1 247 ? -25.984 48.25 -9.172 1 91.44 247 LEU B CA 1
ATOM 10574 C C . LEU B 1 247 ? -25.375 49.312 -10.047 1 91.44 247 LEU B C 1
ATOM 10576 O O . LEU B 1 247 ? -24.641 50.188 -9.555 1 91.44 247 LEU B O 1
ATOM 10580 N N . VAL B 1 248 ? -25.703 49.219 -11.32 1 91 248 VAL B N 1
ATOM 10581 C CA . VAL B 1 248 ? -25.172 50.188 -12.258 1 91 248 VAL B CA 1
ATOM 10582 C C . VAL B 1 248 ? -26.094 51.406 -12.305 1 91 248 VAL B C 1
ATOM 10584 O O . VAL B 1 248 ? -26.844 51.594 -13.258 1 91 248 VAL B O 1
ATOM 10587 N N . ASP B 1 249 ? -26.094 52.219 -11.258 1 89.44 249 ASP B N 1
ATOM 10588 C CA . ASP B 1 249 ? -26.875 53.438 -11.102 1 89.44 249 ASP B CA 1
ATOM 10589 C C . ASP B 1 249 ? -25.969 54.656 -11.023 1 89.44 249 ASP B C 1
ATOM 10591 O O . ASP B 1 249 ? -25.391 54.938 -9.969 1 89.44 249 ASP B O 1
ATOM 10595 N N . VAL B 1 250 ? -25.875 55.438 -12.094 1 88.69 250 VAL B N 1
ATOM 10596 C CA . VAL B 1 250 ? -24.953 56.562 -12.195 1 88.69 250 VAL B CA 1
ATOM 10597 C C . VAL B 1 250 ? -25.375 57.656 -11.211 1 88.69 250 VAL B C 1
ATOM 10599 O O . VAL B 1 250 ? -24.531 58.344 -10.633 1 88.69 250 VAL B O 1
ATOM 10602 N N . SER B 1 251 ? -26.656 57.75 -11.102 1 89.31 251 SER B N 1
ATOM 10603 C CA . SER B 1 251 ? -27.141 58.75 -10.188 1 89.31 251 SER B CA 1
ATOM 10604 C C . SER B 1 251 ? -26.75 58.438 -8.75 1 89.31 251 SER B C 1
ATOM 10606 O O . SER B 1 251 ? -26.438 59.344 -7.977 1 89.31 251 SER B O 1
ATOM 10608 N N . PHE B 1 252 ? -26.719 57.281 -8.414 1 93.06 252 PHE B N 1
ATOM 10609 C CA . PHE B 1 252 ? -26.312 56.844 -7.078 1 93.06 252 PHE B CA 1
ATOM 10610 C C . PHE B 1 252 ? -24.844 57.125 -6.844 1 93.06 252 PHE B C 1
ATOM 10612 O O . PHE B 1 252 ? -24.453 57.656 -5.801 1 93.06 252 PHE B O 1
ATOM 10619 N N . VAL B 1 253 ? -24.016 56.844 -7.77 1 93.19 253 VAL B N 1
ATOM 10620 C CA . VAL B 1 253 ? -22.578 57.062 -7.648 1 93.19 253 VAL B CA 1
ATOM 10621 C C . VAL B 1 253 ? -22.266 58.531 -7.539 1 93.19 253 VAL B C 1
ATOM 10623 O O . VAL B 1 253 ? -21.422 58.938 -6.734 1 93.19 253 VAL B O 1
ATOM 10626 N N . ASP B 1 254 ? -22.984 59.25 -8.273 1 91.44 254 ASP B N 1
ATOM 10627 C CA . ASP B 1 254 ? -22.797 60.719 -8.219 1 91.44 254 ASP B CA 1
ATOM 10628 C C . ASP B 1 254 ? -23.156 61.25 -6.844 1 91.44 254 ASP B C 1
ATOM 10630 O O . ASP B 1 254 ? -22.484 62.125 -6.32 1 91.44 254 ASP B O 1
ATOM 10634 N N . ARG B 1 255 ? -24.172 60.688 -6.402 1 92.38 255 ARG B N 1
ATOM 10635 C CA . ARG B 1 255 ? -24.609 61.125 -5.074 1 92.38 255 ARG B CA 1
ATOM 10636 C C . ARG B 1 255 ? -23.578 60.719 -4.02 1 92.38 255 ARG B C 1
ATOM 10638 O O . ARG B 1 255 ? -23.297 61.5 -3.092 1 92.38 255 ARG B O 1
ATOM 10645 N N . LEU B 1 256 ? -23.047 59.656 -4.156 1 94.12 256 LEU B N 1
ATOM 10646 C CA . LEU B 1 256 ? -22.031 59.188 -3.203 1 94.12 256 LEU B CA 1
ATOM 10647 C C . LEU B 1 256 ? -20.812 60.125 -3.217 1 94.12 256 LEU B C 1
ATOM 10649 O O . LEU B 1 256 ? -20.328 60.5 -2.158 1 94.12 256 LEU B O 1
ATOM 10653 N N . TRP B 1 257 ? -20.359 60.5 -4.359 1 93.5 257 TRP B N 1
ATOM 10654 C CA . TRP B 1 257 ? -19.219 61.406 -4.461 1 93.5 257 TRP B CA 1
ATOM 10655 C C . TRP B 1 257 ? -19.562 62.781 -3.938 1 93.5 257 TRP B C 1
ATOM 10657 O O . TRP B 1 257 ? -18.719 63.469 -3.334 1 93.5 257 TRP B O 1
ATOM 10667 N N . SER B 1 258 ? -20.812 63.125 -4.176 1 91.12 258 SER B N 1
ATOM 10668 C CA . SER B 1 258 ? -21.266 64.375 -3.646 1 91.12 258 SER B CA 1
ATOM 10669 C C . SER B 1 258 ? -21.266 64.438 -2.121 1 91.12 258 SER B C 1
ATOM 10671 O O . SER B 1 258 ? -20.875 65.375 -1.5 1 91.12 258 SER B O 1
ATOM 10673 N N . LEU B 1 259 ? -21.641 63.344 -1.574 1 91.38 259 LEU B N 1
ATOM 10674 C CA . LEU B 1 259 ? -21.609 63.219 -0.121 1 91.38 259 LEU B CA 1
ATOM 10675 C C . LEU B 1 259 ? -20.188 63.219 0.408 1 91.38 259 LEU B C 1
ATOM 10677 O O . LEU B 1 259 ? -19.906 63.781 1.452 1 91.38 259 LEU B O 1
ATOM 10681 N N . TYR B 1 260 ? -19.25 62.625 -0.312 1 93.12 260 TYR B N 1
ATOM 10682 C CA . TYR B 1 260 ? -17.859 62.562 0.133 1 93.12 260 TYR B CA 1
ATOM 10683 C C . TYR B 1 260 ? -17.203 63.938 0.1 1 93.12 260 TYR B C 1
ATOM 10685 O O . TYR B 1 260 ? -16.312 64.188 0.898 1 93.12 260 TYR B O 1
ATOM 10693 N N . ARG B 1 261 ? -17.672 64.812 -0.685 1 88.25 261 ARG B N 1
ATOM 10694 C CA . ARG B 1 261 ? -17.078 66.188 -0.853 1 88.25 261 ARG B CA 1
ATOM 10695 C C . ARG B 1 261 ? -17.453 67.062 0.298 1 88.25 261 ARG B C 1
ATOM 10697 O O . ARG B 1 261 ? -16.812 68.125 0.51 1 88.25 261 ARG B O 1
ATOM 10704 N N . ILE B 1 262 ? -18.406 66.625 1.027 1 87.62 262 ILE B N 1
ATOM 10705 C CA . ILE B 1 262 ? -18.812 67.438 2.154 1 87.62 262 ILE B CA 1
ATOM 10706 C C . ILE B 1 262 ? -17.719 67.438 3.211 1 87.62 262 ILE B C 1
ATOM 10708 O O . ILE B 1 262 ? -17.297 66.438 3.703 1 87.62 262 ILE B O 1
ATOM 10712 N N . ALA B 1 263 ? -17.141 68.562 3.521 1 80.38 263 ALA B N 1
ATOM 10713 C CA . ALA B 1 263 ? -15.945 68.75 4.324 1 80.38 263 ALA B CA 1
ATOM 10714 C C . ALA B 1 263 ? -16.203 68.438 5.789 1 80.38 263 ALA B C 1
ATOM 10716 O O . ALA B 1 263 ? -15.328 67.875 6.477 1 80.38 263 ALA B O 1
ATOM 10717 N N . ASP B 1 264 ? -17.438 68.688 6.305 1 81.19 264 ASP B N 1
ATOM 10718 C CA . ASP B 1 264 ? -17.688 68.562 7.742 1 81.19 264 ASP B CA 1
ATOM 10719 C C . ASP B 1 264 ? -18.281 67.188 8.102 1 81.19 264 ASP B C 1
ATOM 10721 O O . ASP B 1 264 ? -18.922 67.062 9.141 1 81.19 264 ASP B O 1
ATOM 10725 N N . TRP B 1 265 ? -18 66.125 7.305 1 79.12 265 TRP B N 1
ATOM 10726 C CA . TRP B 1 265 ? -18.516 64.75 7.609 1 79.12 265 TRP B CA 1
ATOM 10727 C C . TRP B 1 265 ? -17.672 64.062 8.656 1 79.12 265 TRP B C 1
ATOM 10729 O O . TRP B 1 265 ? -16.453 64.25 8.703 1 79.12 265 TRP B O 1
ATOM 10739 N N . GLU B 1 266 ? -18.266 63.406 9.641 1 82.12 266 GLU B N 1
ATOM 10740 C CA . GLU B 1 266 ? -17.547 62.562 10.57 1 82.12 266 GLU B CA 1
ATOM 10741 C C . GLU B 1 266 ? -16.719 61.5 9.828 1 82.12 266 GLU B C 1
ATOM 10743 O O . GLU B 1 266 ? -17.109 61.031 8.766 1 82.12 266 GLU B O 1
ATOM 10748 N N . ALA B 1 267 ? -15.594 61.219 10.219 1 84.25 267 ALA B N 1
ATOM 10749 C CA . ALA B 1 267 ? -14.633 60.312 9.594 1 84.25 267 ALA B CA 1
ATOM 10750 C C . ALA B 1 267 ? -15.273 58.969 9.312 1 84.25 267 ALA B C 1
ATOM 10752 O O . ALA B 1 267 ? -15 58.344 8.281 1 84.25 267 ALA B O 1
ATOM 10753 N N . GLU B 1 268 ? -16.109 58.531 10.148 1 86 268 GLU B N 1
ATOM 10754 C CA . GLU B 1 268 ? -16.75 57.219 9.984 1 86 268 GLU B CA 1
ATOM 10755 C C . GLU B 1 268 ? -17.672 57.219 8.781 1 86 268 GLU B C 1
ATOM 10757 O O . GLU B 1 268 ? -17.766 56.219 8.07 1 86 268 GLU B O 1
ATOM 10762 N N . VAL B 1 269 ? -18.328 58.312 8.586 1 87.88 269 VAL B N 1
ATOM 10763 C CA . VAL B 1 269 ? -19.266 58.375 7.465 1 87.88 269 VAL B CA 1
ATOM 10764 C C . VAL B 1 269 ? -18.484 58.438 6.152 1 87.88 269 VAL B C 1
ATOM 10766 O O . VAL B 1 269 ? -18.859 57.781 5.18 1 87.88 269 VAL B O 1
ATOM 10769 N N . ALA B 1 270 ? -17.453 59.188 6.223 1 90.94 270 ALA B N 1
ATOM 10770 C CA . ALA B 1 270 ? -16.609 59.219 5.031 1 90.94 270 ALA B CA 1
ATOM 10771 C C . ALA B 1 270 ? -16.078 57.844 4.688 1 90.94 270 ALA B C 1
ATOM 10773 O O . ALA B 1 270 ? -16.016 57.469 3.514 1 90.94 270 ALA B O 1
ATOM 10774 N N . GLN B 1 271 ? -15.734 57.156 5.633 1 91.88 271 GLN B N 1
ATOM 10775 C CA . GLN B 1 271 ? -15.234 55.812 5.43 1 91.88 271 GLN B CA 1
ATOM 10776 C C . GLN B 1 271 ? -16.297 54.906 4.824 1 91.88 271 GLN B C 1
ATOM 10778 O O . GLN B 1 271 ? -16.016 54.125 3.91 1 91.88 271 GLN B O 1
ATOM 10783 N N . SER B 1 272 ? -17.469 55 5.355 1 91.81 272 SER B N 1
ATOM 10784 C CA . SER B 1 272 ? -18.547 54.188 4.852 1 91.81 272 SER B CA 1
ATOM 10785 C C . SER B 1 272 ? -18.844 54.5 3.387 1 91.81 272 SER B C 1
ATOM 10787 O O . SER B 1 272 ? -19.156 53.594 2.605 1 91.81 272 SER B O 1
ATOM 10789 N N . VAL B 1 273 ? -18.781 55.719 3.076 1 93.69 273 VAL B N 1
ATOM 10790 C CA . VAL B 1 273 ? -19 56.125 1.688 1 93.69 273 VAL B CA 1
ATOM 10791 C C . VAL B 1 273 ? -17.969 55.438 0.792 1 93.69 273 VAL B C 1
ATOM 10793 O O . VAL B 1 273 ? -18.312 54.875 -0.25 1 93.69 273 VAL B O 1
ATOM 10796 N N . LEU B 1 274 ? -16.781 55.5 1.244 1 93.5 274 LEU B N 1
ATOM 10797 C CA . LEU B 1 274 ? -15.695 54.938 0.456 1 93.5 274 LEU B CA 1
ATOM 10798 C C . LEU B 1 274 ? -15.852 53.406 0.359 1 93.5 274 LEU B C 1
ATOM 10800 O O . LEU B 1 274 ? -15.547 52.812 -0.677 1 93.5 274 LEU B O 1
ATOM 10804 N N . GLU B 1 275 ? -16.297 52.875 1.373 1 93 275 GLU B N 1
ATOM 10805 C CA . GLU B 1 275 ? -16.5 51.406 1.362 1 93 275 GLU B CA 1
ATOM 10806 C C . GLU B 1 275 ? -17.547 51 0.331 1 93 275 GLU B C 1
ATOM 10808 O O . GLU B 1 275 ? -17.391 50 -0.362 1 93 275 GLU B O 1
ATOM 10813 N N . VAL B 1 276 ? -18.578 51.719 0.304 1 93.56 276 VAL B N 1
ATOM 10814 C CA . VAL B 1 276 ? -19.625 51.438 -0.675 1 93.56 276 VAL B CA 1
ATOM 10815 C C . VAL B 1 276 ? -19.078 51.656 -2.086 1 93.56 276 VAL B C 1
ATOM 10817 O O . VAL B 1 276 ? -19.312 50.844 -2.984 1 93.56 276 VAL B O 1
ATOM 10820 N N . LEU B 1 277 ? -18.391 52.719 -2.178 1 94 277 LEU B N 1
ATOM 10821 C CA . LEU B 1 277 ? -17.797 53.031 -3.477 1 94 277 LEU B CA 1
ATOM 10822 C C . LEU B 1 277 ? -16.828 51.906 -3.893 1 94 277 LEU B C 1
ATOM 10824 O O . LEU B 1 277 ? -16.797 51.531 -5.062 1 94 277 LEU B O 1
ATOM 10828 N N . ALA B 1 278 ? -16.031 51.531 -3.002 1 92.38 278 ALA B N 1
ATOM 10829 C CA . ALA B 1 278 ? -15.078 50.438 -3.285 1 92.38 278 ALA B CA 1
ATOM 10830 C C . ALA B 1 278 ? -15.789 49.188 -3.775 1 92.38 278 ALA B C 1
ATOM 10832 O O . ALA B 1 278 ? -15.32 48.531 -4.695 1 92.38 278 ALA B O 1
ATOM 10833 N N . ALA B 1 279 ? -16.875 48.875 -3.176 1 91 279 ALA B N 1
ATOM 10834 C CA . ALA B 1 279 ? -17.656 47.719 -3.602 1 91 279 ALA B CA 1
ATOM 10835 C C . ALA B 1 279 ? -18.203 47.906 -5.012 1 91 279 ALA B C 1
ATOM 10837 O O . ALA B 1 279 ? -18.219 46.969 -5.812 1 91 279 ALA B O 1
ATOM 10838 N N . LEU B 1 280 ? -18.609 49.062 -5.305 1 91.81 280 LEU B N 1
ATOM 10839 C CA . LEU B 1 280 ? -19.188 49.375 -6.609 1 91.81 280 LEU B CA 1
ATOM 10840 C C . LEU B 1 280 ? -18.125 49.406 -7.691 1 91.81 280 LEU B C 1
ATOM 10842 O O . LEU B 1 280 ? -18.391 49.094 -8.852 1 91.81 280 LEU B O 1
ATOM 10846 N N . VAL B 1 281 ? -16.969 49.781 -7.34 1 91.62 281 VAL B N 1
ATOM 10847 C CA . VAL B 1 281 ? -15.859 49.812 -8.289 1 91.62 281 VAL B CA 1
ATOM 10848 C C . VAL B 1 281 ? -15.391 48.375 -8.578 1 91.62 281 VAL B C 1
ATOM 10850 O O . VAL B 1 281 ? -14.828 48.094 -9.633 1 91.62 281 VAL B O 1
ATOM 10853 N N . SER B 1 282 ? -15.719 47.5 -7.773 1 90.44 282 SER B N 1
ATOM 10854 C CA . SER B 1 282 ? -15.281 46.094 -7.887 1 90.44 282 SER B CA 1
ATOM 10855 C C . SER B 1 282 ? -16.203 45.312 -8.789 1 90.44 282 SER B C 1
ATOM 10857 O O . SER B 1 282 ? -16.062 44.094 -8.914 1 90.44 282 SER B O 1
ATOM 10859 N N . LEU B 1 283 ? -17.047 45.969 -9.484 1 89.62 283 LEU B N 1
ATOM 10860 C CA . LEU B 1 283 ? -17.969 45.281 -10.391 1 89.62 283 LEU B CA 1
ATOM 10861 C C . LEU B 1 283 ? -17.266 44.875 -11.68 1 89.62 283 LEU B C 1
ATOM 10863 O O . LEU B 1 283 ? -16.453 45.656 -12.219 1 89.62 283 LEU B O 1
ATOM 10867 N N . ARG B 1 284 ? -17.594 43.719 -12.258 1 83.75 284 ARG B N 1
ATOM 10868 C CA . ARG B 1 284 ? -16.984 43.219 -13.484 1 83.75 284 ARG B CA 1
ATOM 10869 C C . ARG B 1 284 ? -17.516 43.969 -14.711 1 83.75 284 ARG B C 1
ATOM 10871 O O . ARG B 1 284 ? -18.609 44.5 -14.68 1 83.75 284 ARG B O 1
ATOM 10878 N N . LYS B 1 285 ? -16.797 43.906 -15.664 1 84.56 285 LYS B N 1
ATOM 10879 C CA . LYS B 1 285 ? -17.141 44.594 -16.922 1 84.56 285 LYS B CA 1
ATOM 10880 C C . LYS B 1 285 ? -18.422 44.031 -17.516 1 84.56 285 LYS B C 1
ATOM 10882 O O . LYS B 1 285 ? -19.188 44.781 -18.141 1 84.56 285 LYS B O 1
ATOM 10887 N N . THR B 1 286 ? -18.688 42.812 -17.312 1 82.38 286 THR B N 1
ATOM 10888 C CA . THR B 1 286 ? -19.797 42.094 -17.953 1 82.38 286 THR B CA 1
ATOM 10889 C C . THR B 1 286 ? -21.141 42.594 -17.391 1 82.38 286 THR B C 1
ATOM 10891 O O . THR B 1 286 ? -22.188 42.406 -18 1 82.38 286 THR B O 1
ATOM 10894 N N . VAL B 1 287 ? -21.016 43.281 -16.359 1 87.31 287 VAL B N 1
ATOM 10895 C CA . VAL B 1 287 ? -22.25 43.75 -15.703 1 87.31 287 VAL B CA 1
ATOM 10896 C C . VAL B 1 287 ? -22.797 44.969 -16.438 1 87.31 287 VAL B C 1
ATOM 10898 O O . VAL B 1 287 ? -24 45.219 -16.406 1 87.31 287 VAL B O 1
ATOM 10901 N N . PHE B 1 288 ? -21.984 45.656 -17.125 1 87.69 288 PHE B N 1
ATOM 10902 C CA . PHE B 1 288 ? -22.391 46.844 -17.875 1 87.69 288 PHE B CA 1
ATOM 10903 C C . PHE B 1 288 ? -22.984 46.438 -19.234 1 87.69 288 PHE B C 1
ATOM 10905 O O . PHE B 1 288 ? -22.25 46.031 -20.141 1 87.69 288 PHE B O 1
ATOM 10912 N N . VAL B 1 289 ? -24.266 46.5 -19.391 1 80.88 289 VAL B N 1
ATOM 10913 C CA . VAL B 1 289 ? -24.938 46.125 -20.641 1 80.88 289 VAL B CA 1
ATOM 10914 C C . VAL B 1 289 ? -24.688 47.188 -21.688 1 80.88 289 VAL B C 1
ATOM 10916 O O . VAL B 1 289 ? -24.469 46.875 -22.859 1 80.88 289 VAL B O 1
ATOM 10919 N N . ASP B 1 290 ? -24.625 48.469 -21.25 1 82.69 290 ASP B N 1
ATOM 10920 C CA . ASP B 1 290 ? -24.438 49.594 -22.156 1 82.69 290 ASP B CA 1
ATOM 10921 C C . ASP B 1 290 ? -23 50.125 -22.078 1 82.69 290 ASP B C 1
ATOM 10923 O O . ASP B 1 290 ? -22.547 50.531 -21.016 1 82.69 290 ASP B O 1
ATOM 10927 N N . ALA B 1 291 ? -22.344 50.25 -23.234 1 84.31 291 ALA B N 1
ATOM 10928 C CA . ALA B 1 291 ? -20.953 50.688 -23.297 1 84.31 291 ALA B CA 1
ATOM 10929 C C . ALA B 1 291 ? -20.797 52.156 -22.953 1 84.31 291 ALA B C 1
ATOM 10931 O O . ALA B 1 291 ? -19.812 52.562 -22.359 1 84.31 291 ALA B O 1
ATOM 10932 N N . ALA B 1 292 ? -21.828 52.844 -23.297 1 87.06 292 ALA B N 1
ATOM 10933 C CA . ALA B 1 292 ? -21.766 54.281 -23.016 1 87.06 292 ALA B CA 1
ATOM 10934 C C . ALA B 1 292 ? -21.828 54.562 -21.516 1 87.06 292 ALA B C 1
ATOM 10936 O O . ALA B 1 292 ? -21.109 55.406 -21 1 87.06 292 ALA B O 1
ATOM 10937 N N . VAL B 1 293 ? -22.594 53.812 -20.828 1 89.69 293 VAL B N 1
ATOM 10938 C CA . VAL B 1 293 ? -22.719 53.969 -19.391 1 89.69 293 VAL B CA 1
ATOM 10939 C C . VAL B 1 293 ? -21.438 53.531 -18.703 1 89.69 293 VAL B C 1
ATOM 10941 O O . VAL B 1 293 ? -21 54.156 -17.719 1 89.69 293 VAL B O 1
ATOM 10944 N N . ARG B 1 294 ? -20.891 52.594 -19.312 1 90.75 294 ARG B N 1
ATOM 10945 C CA . ARG B 1 294 ? -19.641 52.094 -18.75 1 90.75 294 ARG B CA 1
ATOM 10946 C C . ARG B 1 294 ? -18.531 53.156 -18.844 1 90.75 294 ARG B C 1
ATOM 10948 O O . ARG B 1 294 ? -17.797 53.375 -17.875 1 90.75 294 ARG B O 1
ATOM 10955 N N . GLN B 1 295 ? -18.484 53.844 -19.906 1 89 295 GLN B N 1
ATOM 10956 C CA . GLN B 1 295 ? -17.469 54.875 -20.109 1 89 295 GLN B CA 1
ATOM 10957 C C . GLN B 1 295 ? -17.703 56.062 -19.188 1 89 295 GLN B C 1
ATOM 10959 O O . GLN B 1 295 ? -16.75 56.625 -18.656 1 89 295 GLN B O 1
ATOM 10964 N N . GLN B 1 296 ? -18.906 56.281 -19.047 1 89.88 296 GLN B N 1
ATOM 10965 C CA . GLN B 1 296 ? -19.219 57.375 -18.109 1 89.88 296 GLN B CA 1
ATOM 10966 C C . GLN B 1 296 ? -18.859 57 -16.688 1 89.88 296 GLN B C 1
ATOM 10968 O O . GLN B 1 296 ? -18.312 57.812 -15.945 1 89.88 296 GLN B O 1
ATOM 10973 N N . TRP B 1 297 ? -19.141 55.781 -16.406 1 91.19 297 TRP B N 1
ATOM 10974 C CA . TRP B 1 297 ? -18.828 55.25 -15.102 1 91.19 297 TRP B CA 1
ATOM 10975 C C . TRP B 1 297 ? -17.344 55.344 -14.805 1 91.19 297 TRP B C 1
ATOM 10977 O O . TRP B 1 297 ? -16.938 55.844 -13.758 1 91.19 297 TRP B O 1
ATOM 10987 N N . TYR B 1 298 ? -16.484 55 -15.695 1 92.56 298 TYR B N 1
ATOM 10988 C CA . TYR B 1 298 ? -15.031 55 -15.539 1 92.56 298 TYR B CA 1
ATOM 10989 C C . TYR B 1 298 ? -14.5 56.438 -15.477 1 92.56 298 TYR B C 1
ATOM 10991 O O . TYR B 1 298 ? -13.617 56.75 -14.68 1 92.56 298 TYR B O 1
ATOM 10999 N N . GLY B 1 299 ? -15.133 57.219 -16.266 1 90.94 299 GLY B N 1
ATOM 11000 C CA . GLY B 1 299 ? -14.711 58.625 -16.297 1 90.94 299 GLY B CA 1
ATOM 11001 C C . GLY B 1 299 ? -14.93 59.344 -14.977 1 90.94 299 GLY B C 1
ATOM 11002 O O . GLY B 1 299 ? -14.039 60.062 -14.5 1 90.94 299 GLY B O 1
ATOM 11003 N N . VAL B 1 300 ? -16.047 59.094 -14.383 1 91.31 300 VAL B N 1
ATOM 11004 C CA . VAL B 1 300 ? -16.359 59.719 -13.109 1 91.31 300 VAL B CA 1
ATOM 11005 C C . VAL B 1 300 ? -15.461 59.188 -12.016 1 91.31 300 VAL B C 1
ATOM 11007 O O . VAL B 1 300 ? -14.977 59.938 -11.164 1 91.31 300 VAL B O 1
ATOM 11010 N N . LEU B 1 301 ? -15.242 57.969 -12.062 1 93.25 301 LEU B N 1
ATOM 11011 C CA . LEU B 1 301 ? -14.398 57.312 -11.07 1 93.25 301 LEU B CA 1
ATOM 11012 C C . LEU B 1 301 ? -12.977 57.875 -11.117 1 93.25 301 LEU B C 1
ATOM 11014 O O . LEU B 1 301 ? -12.406 58.219 -10.078 1 93.25 301 LEU B O 1
ATOM 11018 N N . LEU B 1 302 ? -12.414 58.031 -12.273 1 94.5 302 LEU B N 1
ATOM 11019 C CA . LEU B 1 302 ? -11.055 58.531 -12.43 1 94.5 302 LEU B CA 1
ATOM 11020 C C . LEU B 1 302 ? -10.953 60 -12.008 1 94.5 302 LEU B C 1
ATOM 11022 O O . LEU B 1 302 ? -10.023 60.375 -11.289 1 94.5 302 LEU B O 1
ATOM 11026 N N . LEU B 1 303 ? -11.953 60.688 -12.344 1 93.75 303 LEU B N 1
ATOM 11027 C CA . LEU B 1 303 ? -11.922 62.125 -12.039 1 93.75 303 LEU B CA 1
ATOM 11028 C C . LEU B 1 303 ? -12.047 62.344 -10.531 1 93.75 303 LEU B C 1
ATOM 11030 O O . LEU B 1 303 ? -11.266 63.125 -9.953 1 93.75 303 LEU B O 1
ATOM 11034 N N . GLN B 1 304 ? -13.008 61.719 -9.977 1 93.19 304 GLN B N 1
ATOM 11035 C CA . GLN B 1 304 ? -13.258 61.938 -8.555 1 93.19 304 GLN B CA 1
ATOM 11036 C C . GLN B 1 304 ? -12.117 61.406 -7.707 1 93.19 304 GLN B C 1
ATOM 11038 O O . GLN B 1 304 ? -11.719 62.031 -6.723 1 93.19 304 GLN B O 1
ATOM 11043 N N . SER B 1 305 ? -11.617 60.281 -8.039 1 94.38 305 SER B N 1
ATOM 11044 C CA . SER B 1 305 ? -10.492 59.75 -7.285 1 94.38 305 SER B CA 1
ATOM 11045 C C . SER B 1 305 ? -9.242 60.594 -7.465 1 94.38 305 SER B C 1
ATOM 11047 O O . SER B 1 305 ? -8.453 60.75 -6.531 1 94.38 305 SER B O 1
ATOM 11049 N N . GLN B 1 306 ? -9.031 61.094 -8.594 1 95.12 306 GLN B N 1
ATOM 11050 C CA . GLN B 1 306 ? -7.918 62 -8.836 1 95.12 306 GLN B CA 1
ATOM 11051 C C . GLN B 1 306 ? -8.008 63.25 -7.93 1 95.12 306 GLN B C 1
ATOM 11053 O O . GLN B 1 306 ? -7.004 63.656 -7.355 1 95.12 306 GLN B O 1
ATOM 11058 N N . LEU B 1 307 ? -9.18 63.75 -7.816 1 93 307 LEU B N 1
ATOM 11059 C CA . LEU B 1 307 ? -9.391 64.938 -6.992 1 93 307 LEU B CA 1
ATOM 11060 C C . LEU B 1 307 ? -9.141 64.625 -5.52 1 93 307 LEU B C 1
ATOM 11062 O O . LEU B 1 307 ? -8.578 65.438 -4.789 1 93 307 LEU B O 1
ATOM 11066 N N . VAL B 1 308 ? -9.531 63.469 -5.121 1 93.31 308 VAL B N 1
ATOM 11067 C CA . VAL B 1 308 ? -9.312 63.062 -3.736 1 93.31 308 VAL B CA 1
ATOM 11068 C C . VAL B 1 308 ? -7.816 62.906 -3.467 1 93.31 308 VAL B C 1
ATOM 11070 O O . VAL B 1 308 ? -7.328 63.312 -2.408 1 93.31 308 VAL B O 1
ATOM 11073 N N . MET B 1 309 ? -7.078 62.406 -4.344 1 94.75 309 MET B N 1
ATOM 11074 C CA . MET B 1 309 ? -5.637 62.219 -4.188 1 94.75 309 MET B CA 1
ATOM 11075 C C . MET B 1 309 ? -4.922 63.594 -4.145 1 94.75 309 MET B C 1
ATOM 11077 O O . MET B 1 309 ? -3.936 63.75 -3.426 1 94.75 309 MET B O 1
ATOM 11081 N N . LYS B 1 310 ? -5.488 64.5 -4.805 1 92.25 310 LYS B N 1
ATOM 11082 C CA . LYS B 1 310 ? -4.855 65.812 -4.879 1 92.25 310 LYS B CA 1
ATOM 11083 C C . LYS B 1 310 ? -5.176 66.688 -3.643 1 92.25 310 LYS B C 1
ATOM 11085 O O . LYS B 1 310 ? -4.301 67.375 -3.1 1 92.25 310 LYS B O 1
ATOM 11090 N N . ARG B 1 311 ? -6.344 66.5 -3.248 1 90.62 311 ARG B N 1
ATOM 11091 C CA . ARG B 1 311 ? -6.793 67.375 -2.172 1 90.62 311 ARG B CA 1
ATOM 11092 C C . ARG B 1 311 ? -6.672 66.688 -0.817 1 90.62 311 ARG B C 1
ATOM 11094 O O . ARG B 1 311 ? -6.738 67.375 0.225 1 90.62 311 ARG B O 1
ATOM 11101 N N . TYR B 1 312 ? -6.516 65.5 -0.824 1 91.06 312 TYR B N 1
ATOM 11102 C CA . TYR B 1 312 ? -6.402 64.688 0.384 1 91.06 312 TYR B CA 1
ATOM 11103 C C . TYR B 1 312 ? -7.621 64.875 1.282 1 91.06 312 TYR B C 1
ATOM 11105 O O . TYR B 1 312 ? -7.488 65 2.502 1 91.06 312 TYR B O 1
ATOM 11113 N N . THR B 1 313 ? -8.75 64.875 0.601 1 89.06 313 THR B N 1
ATOM 11114 C CA . THR B 1 313 ? -9.984 65.125 1.349 1 89.06 313 THR B CA 1
ATOM 11115 C C . THR B 1 313 ? -10.273 63.969 2.279 1 89.06 313 THR B C 1
ATOM 11117 O O . THR B 1 313 ? -10.406 62.812 1.826 1 89.06 313 THR B O 1
ATOM 11120 N N . HIS B 1 314 ? -10.375 64.062 3.621 1 88.5 314 HIS B N 1
ATOM 11121 C CA . HIS B 1 314 ? -10.758 63.156 4.672 1 88.5 314 HIS B CA 1
ATOM 11122 C C . HIS B 1 314 ? -9.719 62.031 4.812 1 88.5 314 HIS B C 1
ATOM 11124 O O . HIS B 1 314 ? -10.047 60.938 5.25 1 88.5 314 HIS B O 1
ATOM 11130 N N . LEU B 1 315 ? -8.5 62.156 4.391 1 89.88 315 LEU B N 1
ATOM 11131 C CA . LEU B 1 315 ? -7.516 61.094 4.402 1 89.88 315 LEU B CA 1
ATOM 11132 C C . LEU B 1 315 ? -6.551 61.25 5.57 1 89.88 315 LEU B C 1
ATOM 11134 O O . LEU B 1 315 ? -5.48 60.656 5.59 1 89.88 315 LEU B O 1
ATOM 11138 N N . GLU B 1 316 ? -6.953 62 6.57 1 85.94 316 GLU B N 1
ATOM 11139 C CA . GLU B 1 316 ? -6.105 62.25 7.734 1 85.94 316 GLU B CA 1
ATOM 11140 C C . GLU B 1 316 ? -6.121 61.031 8.68 1 85.94 316 GLU B C 1
ATOM 11142 O O . GLU B 1 316 ? -5.105 60.719 9.312 1 85.94 316 GLU B O 1
ATOM 11147 N N . GLU B 1 317 ? -7.242 60.375 8.664 1 85.38 317 GLU B N 1
ATOM 11148 C CA . GLU B 1 317 ? -7.348 59.188 9.5 1 85.38 317 GLU B CA 1
ATOM 11149 C C . GLU B 1 317 ? -6.805 57.969 8.789 1 85.38 317 GLU B C 1
ATOM 11151 O O . GLU B 1 317 ? -7.086 57.75 7.609 1 85.38 317 GLU B O 1
ATOM 11156 N N . GLU B 1 318 ? -6.055 57.188 9.391 1 86.75 318 GLU B N 1
ATOM 11157 C CA . GLU B 1 318 ? -5.391 56.031 8.812 1 86.75 318 GLU B CA 1
ATOM 11158 C C . GLU B 1 318 ? -6.406 55.062 8.242 1 86.75 318 GLU B C 1
ATOM 11160 O O . GLU B 1 318 ? -6.184 54.469 7.172 1 86.75 318 GLU B O 1
ATOM 11165 N N . ASP B 1 319 ? -7.484 54.875 8.914 1 86.94 319 ASP B N 1
ATOM 11166 C CA . ASP B 1 319 ? -8.477 53.906 8.453 1 86.94 319 ASP B CA 1
ATOM 11167 C C . ASP B 1 319 ? -9.117 54.344 7.145 1 86.94 319 ASP B C 1
ATOM 11169 O O . ASP B 1 319 ? -9.344 53.531 6.246 1 86.94 319 ASP B O 1
ATOM 11173 N N . THR B 1 320 ? -9.469 55.594 7.117 1 90.06 320 THR B N 1
ATOM 11174 C CA . THR B 1 320 ? -10.055 56.125 5.895 1 90.06 320 THR B CA 1
ATOM 11175 C C . THR B 1 320 ? -9.055 56.062 4.742 1 90.06 320 THR B C 1
ATOM 11177 O O . THR B 1 320 ? -9.422 55.719 3.613 1 90.06 320 THR B O 1
ATOM 11180 N N . LEU B 1 321 ? -7.836 56.281 5.16 1 92 321 LEU B N 1
ATOM 11181 C CA . LEU B 1 321 ? -6.777 56.219 4.16 1 92 321 LEU B CA 1
ATOM 11182 C C . LEU B 1 321 ? -6.641 54.781 3.631 1 92 321 LEU B C 1
ATOM 11184 O O . LEU B 1 321 ? -6.465 54.594 2.428 1 92 321 LEU B O 1
ATOM 11188 N N . SER B 1 322 ? -6.754 53.938 4.449 1 91 322 SER B N 1
ATOM 11189 C CA . SER B 1 322 ? -6.633 52.531 4.07 1 91 322 SER B CA 1
ATOM 11190 C C . SER B 1 322 ? -7.758 52.125 3.129 1 91 322 SER B C 1
ATOM 11192 O O . SER B 1 322 ? -7.52 51.438 2.131 1 91 322 SER B O 1
ATOM 11194 N N . VAL B 1 323 ? -8.984 52.469 3.416 1 92.12 323 VAL B N 1
ATOM 11195 C CA . VAL B 1 323 ? -10.117 52.125 2.574 1 92.12 323 VAL B CA 1
ATOM 11196 C C . VAL B 1 323 ? -9.992 52.781 1.21 1 92.12 323 VAL B C 1
ATOM 11198 O O . VAL B 1 323 ? -10.289 52.188 0.181 1 92.12 323 VAL B O 1
ATOM 11201 N N . PHE B 1 324 ? -9.578 54 1.24 1 93.38 324 PHE B N 1
ATOM 11202 C CA . PHE B 1 324 ? -9.383 54.688 -0.024 1 93.38 324 PHE B CA 1
ATOM 11203 C C . PHE B 1 324 ? -8.328 54 -0.873 1 93.38 324 PHE B C 1
ATOM 11205 O O . PHE B 1 324 ? -8.5 53.844 -2.084 1 93.38 324 PHE B O 1
ATOM 11212 N N . SER B 1 325 ? -7.25 53.625 -0.286 1 92.88 325 SER B N 1
ATOM 11213 C CA . SER B 1 325 ? -6.203 52.906 -1.005 1 92.88 325 SER B CA 1
ATOM 11214 C C . SER B 1 325 ? -6.727 51.594 -1.549 1 92.88 325 SER B C 1
ATOM 11216 O O . SER B 1 325 ? -6.352 51.188 -2.646 1 92.88 325 SER B O 1
ATOM 11218 N N . ARG B 1 326 ? -7.523 51 -0.798 1 91.38 326 ARG B N 1
ATOM 11219 C CA . ARG B 1 326 ? -8.133 49.781 -1.273 1 91.38 326 ARG B CA 1
ATOM 11220 C C . ARG B 1 326 ? -9.031 50.031 -2.479 1 91.38 326 ARG B C 1
ATOM 11222 O O . ARG B 1 326 ? -9.102 49.219 -3.396 1 91.38 326 ARG B O 1
ATOM 11229 N N . LEU B 1 327 ? -9.734 51.062 -2.402 1 93.69 327 LEU B N 1
ATOM 11230 C CA . LEU B 1 327 ? -10.578 51.469 -3.525 1 93.69 327 LEU B CA 1
ATOM 11231 C C . LEU B 1 327 ? -9.75 51.656 -4.793 1 93.69 327 LEU B C 1
ATOM 11233 O O . LEU B 1 327 ? -10.125 51.156 -5.859 1 93.69 327 LEU B O 1
ATOM 11237 N N . LEU B 1 328 ? -8.648 52.281 -4.637 1 93.62 328 LEU B N 1
ATOM 11238 C CA . LEU B 1 328 ? -7.766 52.469 -5.781 1 93.62 328 LEU B CA 1
ATOM 11239 C C . LEU B 1 328 ? -7.285 51.156 -6.34 1 93.62 328 LEU B C 1
ATOM 11241 O O . LEU B 1 328 ? -7.156 51 -7.559 1 93.62 328 LEU B O 1
ATOM 11245 N N . ASN B 1 329 ? -7.031 50.281 -5.504 1 92.31 329 ASN B N 1
ATOM 11246 C CA . ASN B 1 329 ? -6.523 48.969 -5.879 1 92.31 329 ASN B CA 1
ATOM 11247 C C . ASN B 1 329 ? -7.555 48.188 -6.68 1 92.31 329 ASN B C 1
ATOM 11249 O O . ASN B 1 329 ? -7.195 47.281 -7.43 1 92.31 329 ASN B O 1
ATOM 11253 N N . ARG B 1 330 ? -8.727 48.531 -6.625 1 91.69 330 ARG B N 1
ATOM 11254 C CA . ARG B 1 330 ? -9.789 47.781 -7.297 1 91.69 330 ARG B CA 1
ATOM 11255 C C . ARG B 1 330 ? -10.047 48.344 -8.695 1 91.69 330 ARG B C 1
ATOM 11257 O O . ARG B 1 330 ? -10.766 47.719 -9.492 1 91.69 330 ARG B O 1
ATOM 11264 N N . VAL B 1 331 ? -9.484 49.312 -9.07 1 90.81 331 VAL B N 1
ATOM 11265 C CA . VAL B 1 331 ? -9.789 50 -10.32 1 90.81 331 VAL B CA 1
ATOM 11266 C C . VAL B 1 331 ? -9.273 49.188 -11.5 1 90.81 331 VAL B C 1
ATOM 11268 O O . VAL B 1 331 ? -10.055 48.781 -12.367 1 90.81 331 VAL B O 1
ATOM 11271 N N . LYS B 1 332 ? -8.07 48.906 -11.547 1 89.62 332 LYS B N 1
ATOM 11272 C CA . LYS B 1 332 ? -7.469 48.281 -12.711 1 89.62 332 LYS B CA 1
ATOM 11273 C C . LYS B 1 332 ? -7.992 46.844 -12.898 1 89.62 332 LYS B C 1
ATOM 11275 O O . LYS B 1 332 ? -8.305 46.438 -14.016 1 89.62 332 LYS B O 1
ATOM 11280 N N . PRO B 1 333 ? -8.094 46.125 -11.883 1 86.75 333 PRO B N 1
ATOM 11281 C CA . PRO B 1 333 ? -8.531 44.75 -12.086 1 86.75 333 PRO B CA 1
ATOM 11282 C C . PRO B 1 333 ? -9.922 44.656 -12.703 1 86.75 333 PRO B C 1
ATOM 11284 O O . PRO B 1 333 ? -10.227 43.688 -13.398 1 86.75 333 PRO B O 1
ATOM 11287 N N . ASN B 1 334 ? -10.648 45.594 -12.461 1 87.5 334 ASN B N 1
ATOM 11288 C CA . ASN B 1 334 ? -12.031 45.5 -12.914 1 87.5 334 ASN B CA 1
ATOM 11289 C C . ASN B 1 334 ? -12.266 46.344 -14.156 1 87.5 334 ASN B C 1
ATOM 11291 O O . ASN B 1 334 ? -13.375 46.375 -14.695 1 87.5 334 ASN B O 1
ATOM 11295 N N . CYS B 1 335 ? -11.32 47.062 -14.609 1 87.75 335 CYS B N 1
ATOM 11296 C CA . CYS B 1 335 ? -11.398 47.906 -15.812 1 87.75 335 CYS B CA 1
ATOM 11297 C C . CYS B 1 335 ? -10.289 47.531 -16.797 1 87.75 335 CYS B C 1
ATOM 11299 O O . CYS B 1 335 ? -9.148 47.312 -16.391 1 87.75 335 CYS B O 1
ATOM 11301 N N . GLU B 1 336 ? -10.648 47.406 -18.062 1 88.25 336 GLU B N 1
ATOM 11302 C CA . GLU B 1 336 ? -9.625 47.094 -19.078 1 88.25 336 GLU B CA 1
ATOM 11303 C C . GLU B 1 336 ? -8.711 48.312 -19.281 1 88.25 336 GLU B C 1
ATOM 11305 O O . GLU B 1 336 ? -9.164 49.469 -19.281 1 88.25 336 GLU B O 1
ATOM 11310 N N . MET B 1 337 ? -7.488 48.125 -19.406 1 89.31 337 MET B N 1
ATOM 11311 C CA . MET B 1 337 ? -6.469 49.188 -19.5 1 89.31 337 MET B CA 1
ATOM 11312 C C . MET B 1 337 ? -6.754 50.125 -20.672 1 89.31 337 MET B C 1
ATOM 11314 O O . MET B 1 337 ? -6.68 51.344 -20.531 1 89.31 337 MET B O 1
ATOM 11318 N N . ASN B 1 338 ? -7.207 49.5 -21.797 1 88.44 338 ASN B N 1
ATOM 11319 C CA . ASN B 1 338 ? -7.461 50.344 -22.969 1 88.44 338 ASN B CA 1
ATOM 11320 C C . ASN B 1 338 ? -8.648 51.25 -22.766 1 88.44 338 ASN B C 1
ATOM 11322 O O . ASN B 1 338 ? -8.648 52.406 -23.234 1 88.44 338 ASN B O 1
ATOM 11326 N N . GLU B 1 339 ? -9.609 50.812 -22.062 1 89.75 339 GLU B N 1
ATOM 11327 C CA . GLU B 1 339 ? -10.781 51.656 -21.766 1 89.75 339 GLU B CA 1
ATOM 11328 C C . GLU B 1 339 ? -10.43 52.781 -20.797 1 89.75 339 GLU B C 1
ATOM 11330 O O . GLU B 1 339 ? -10.953 53.875 -20.922 1 89.75 339 GLU B O 1
ATOM 11335 N N . LEU B 1 340 ? -9.57 52.531 -19.875 1 91.69 340 LEU B N 1
ATOM 11336 C CA . LEU B 1 340 ? -9.117 53.531 -18.938 1 91.69 340 LEU B CA 1
ATOM 11337 C C . LEU B 1 340 ? -8.289 54.594 -19.656 1 91.69 340 LEU B C 1
ATOM 11339 O O . LEU B 1 340 ? -8.461 55.812 -19.406 1 91.69 340 LEU B O 1
ATOM 11343 N N . MET B 1 341 ? -7.457 54.188 -20.547 1 91.31 341 MET B N 1
ATOM 11344 C CA . MET B 1 341 ? -6.531 55.094 -21.234 1 91.31 341 MET B CA 1
ATOM 11345 C C . MET B 1 341 ? -7.27 55.969 -22.25 1 91.31 341 MET B C 1
ATOM 11347 O O . MET B 1 341 ? -6.746 57 -22.688 1 91.31 341 MET B O 1
ATOM 11351 N N . GLN B 1 342 ? -8.453 55.562 -22.609 1 89.25 342 GLN B N 1
ATOM 11352 C CA . GLN B 1 342 ? -9.258 56.344 -23.547 1 89.25 342 GLN B CA 1
ATOM 11353 C C . GLN B 1 342 ? -9.734 57.625 -22.906 1 89.25 342 GLN B C 1
ATOM 11355 O O . GLN B 1 342 ? -10.07 58.594 -23.609 1 89.25 342 GLN B O 1
ATOM 11360 N N . HIS B 1 343 ? -9.727 57.688 -21.625 1 91.44 343 HIS B N 1
ATOM 11361 C CA . HIS B 1 343 ? -10.172 58.875 -20.922 1 91.44 343 HIS B CA 1
ATOM 11362 C C . HIS B 1 343 ? -9.047 59.875 -20.781 1 91.44 343 HIS B C 1
ATOM 11364 O O . HIS B 1 343 ? -7.926 59.531 -20.422 1 91.44 343 HIS B O 1
ATOM 11370 N N . ASP B 1 344 ? -9.328 61.125 -21.016 1 88.38 344 ASP B N 1
ATOM 11371 C CA . ASP B 1 344 ? -8.344 62.188 -21 1 88.38 344 ASP B CA 1
ATOM 11372 C C . ASP B 1 344 ? -7.793 62.438 -19.594 1 88.38 344 ASP B C 1
ATOM 11374 O O . ASP B 1 344 ? -6.695 62.969 -19.438 1 88.38 344 ASP B O 1
ATOM 11378 N N . VAL B 1 345 ? -8.484 62 -18.641 1 90.69 345 VAL B N 1
ATOM 11379 C CA . VAL B 1 345 ? -8.102 62.25 -17.25 1 90.69 345 VAL B CA 1
ATOM 11380 C C . VAL B 1 345 ? -7.09 61.219 -16.797 1 90.69 345 VAL B C 1
ATOM 11382 O O . VAL B 1 345 ? -6.391 61.406 -15.805 1 90.69 345 VAL B O 1
ATOM 11385 N N . PHE B 1 346 ? -6.824 60.219 -17.562 1 92.88 346 PHE B N 1
ATOM 11386 C CA . PHE B 1 346 ? -6.055 59.062 -17.109 1 92.88 346 PHE B CA 1
ATOM 11387 C C . PHE B 1 346 ? -4.594 59.406 -16.891 1 92.88 346 PHE B C 1
ATOM 11389 O O . PHE B 1 346 ? -4.012 59.094 -15.859 1 92.88 346 PHE B O 1
ATOM 11396 N N . PRO B 1 347 ? -3.994 60.219 -17.75 1 90.94 347 PRO B N 1
ATOM 11397 C CA . PRO B 1 347 ? -2.602 60.594 -17.5 1 90.94 347 PRO B CA 1
ATOM 11398 C C . PRO B 1 347 ? -2.439 61.438 -16.234 1 90.94 347 PRO B C 1
ATOM 11400 O O . PRO B 1 347 ? -1.462 61.25 -15.492 1 90.94 347 PRO B O 1
ATOM 11403 N N . ARG B 1 348 ? -3.346 62.281 -15.984 1 93.06 348 ARG B N 1
ATOM 11404 C CA . ARG B 1 348 ? -3.311 63.062 -14.766 1 93.06 348 ARG B CA 1
ATOM 11405 C C . ARG B 1 348 ? -3.549 62.188 -13.539 1 93.06 348 ARG B C 1
ATOM 11407 O O . ARG B 1 348 ? -2.984 62.469 -12.469 1 93.06 348 ARG B O 1
ATOM 11414 N N . TRP B 1 349 ? -4.402 61.219 -13.773 1 94.19 349 TRP B N 1
ATOM 11415 C CA . TRP B 1 349 ? -4.688 60.281 -12.695 1 94.19 349 TRP B CA 1
ATOM 11416 C C . TRP B 1 349 ? -3.434 59.531 -12.289 1 94.19 349 TRP B C 1
ATOM 11418 O O . TRP B 1 349 ? -3.154 59.344 -11.102 1 94.19 349 TRP B O 1
ATOM 11428 N N . ILE B 1 350 ? -2.639 59.125 -13.188 1 94.06 350 ILE B N 1
ATOM 11429 C CA . ILE B 1 350 ? -1.407 58.375 -12.93 1 94.06 350 ILE B CA 1
ATOM 11430 C C . ILE B 1 350 ? -0.414 59.281 -12.195 1 94.06 350 ILE B C 1
ATOM 11432 O O . ILE B 1 350 ? 0.246 58.844 -11.25 1 94.06 350 ILE B O 1
ATOM 11436 N N . GLU B 1 351 ? -0.412 60.531 -12.562 1 93.69 351 GLU B N 1
ATOM 11437 C CA . GLU B 1 351 ? 0.475 61.469 -11.906 1 93.69 351 GLU B CA 1
ATOM 11438 C C . GLU B 1 351 ? 0.05 61.719 -10.461 1 93.69 351 GLU B C 1
ATOM 11440 O O . GLU B 1 351 ? 0.893 61.781 -9.562 1 93.69 351 GLU B O 1
ATOM 11445 N N . SER B 1 352 ? -1.162 61.844 -10.32 1 94.69 352 SER B N 1
ATOM 11446 C CA . SER B 1 352 ? -1.679 62.062 -8.977 1 94.69 352 SER B CA 1
ATOM 11447 C C . SER B 1 352 ? -1.45 60.812 -8.109 1 94.69 352 SER B C 1
ATOM 11449 O O . SER B 1 352 ? -1.159 60.938 -6.914 1 94.69 352 SER B O 1
ATOM 11451 N N . LEU B 1 353 ? -1.589 59.688 -8.703 1 95.75 353 LEU B N 1
ATOM 11452 C CA . LEU B 1 353 ? -1.344 58.438 -7.973 1 95.75 353 LEU B CA 1
ATOM 11453 C C . LEU B 1 353 ? 0.115 58.344 -7.539 1 95.75 353 LEU B C 1
ATOM 11455 O O . LEU B 1 353 ? 0.408 57.906 -6.43 1 95.75 353 LEU B O 1
ATOM 11459 N N . ARG B 1 354 ? 0.997 58.719 -8.414 1 95.38 354 ARG B N 1
ATOM 11460 C CA . ARG B 1 354 ? 2.422 58.719 -8.094 1 95.38 354 ARG B CA 1
ATOM 11461 C C . ARG B 1 354 ? 2.707 59.625 -6.91 1 95.38 354 ARG B C 1
ATOM 11463 O O . ARG B 1 354 ? 3.365 59.219 -5.949 1 95.38 354 ARG B O 1
ATOM 11470 N N . ASP B 1 355 ? 2.148 60.812 -6.977 1 94.75 355 ASP B N 1
ATOM 11471 C CA . ASP B 1 355 ? 2.391 61.812 -5.926 1 94.75 355 ASP B CA 1
ATOM 11472 C C . ASP B 1 355 ? 1.748 61.375 -4.613 1 94.75 355 ASP B C 1
ATOM 11474 O O . ASP B 1 355 ? 2.318 61.594 -3.539 1 94.75 355 ASP B O 1
ATOM 11478 N N . PHE B 1 356 ? 0.612 60.875 -4.746 1 94.75 356 PHE B N 1
ATOM 11479 C CA . PHE B 1 356 ? -0.088 60.375 -3.572 1 94.75 356 PHE B CA 1
ATOM 11480 C C . PHE B 1 356 ? 0.706 59.25 -2.914 1 94.75 356 PHE B C 1
ATOM 11482 O O . PHE B 1 356 ? 0.854 59.219 -1.689 1 94.75 356 PHE B O 1
ATOM 11489 N N . THR B 1 357 ? 1.181 58.312 -3.697 1 95.12 357 THR B N 1
ATOM 11490 C CA . THR B 1 357 ? 1.973 57.188 -3.182 1 95.12 357 THR B CA 1
ATOM 11491 C C . THR B 1 357 ? 3.248 57.688 -2.518 1 95.12 357 THR B C 1
ATOM 11493 O O . THR B 1 357 ? 3.65 57.188 -1.465 1 95.12 357 THR B O 1
ATOM 11496 N N . LYS B 1 358 ? 3.873 58.656 -3.084 1 94.38 358 LYS B N 1
ATOM 11497 C CA . LYS B 1 358 ? 5.074 59.281 -2.504 1 94.38 358 LYS B CA 1
ATOM 11498 C C . LYS B 1 358 ? 4.777 59.875 -1.136 1 94.38 358 LYS B C 1
ATOM 11500 O O . LYS B 1 358 ? 5.551 59.688 -0.191 1 94.38 358 LYS B O 1
ATOM 11505 N N . GLN B 1 359 ? 3.723 60.5 -1.066 1 93.25 359 GLN B N 1
ATOM 11506 C CA . GLN B 1 359 ? 3.344 61.125 0.199 1 93.25 359 GLN B CA 1
ATOM 11507 C C . GLN B 1 359 ? 3.088 60.062 1.271 1 93.25 359 GLN B C 1
ATOM 11509 O O . GLN B 1 359 ? 3.434 60.25 2.439 1 93.25 359 GLN B O 1
ATOM 11514 N N . CYS B 1 360 ? 2.477 59.062 0.832 1 92.56 360 CYS B N 1
ATOM 11515 C CA . CYS B 1 360 ? 2.227 57.969 1.777 1 92.56 360 CYS B CA 1
ATOM 11516 C C . CYS B 1 360 ? 3.533 57.312 2.219 1 92.56 360 CYS B C 1
ATOM 11518 O O . CYS B 1 360 ? 3.684 56.938 3.381 1 92.56 360 CYS B O 1
ATOM 11520 N N . PHE B 1 361 ? 4.566 57.219 1.33 1 92.88 361 PHE B N 1
ATOM 11521 C CA . PHE B 1 361 ? 5.871 56.656 1.671 1 92.88 361 PHE B CA 1
ATOM 11522 C C . PHE B 1 361 ? 6.594 57.562 2.672 1 92.88 361 PHE B C 1
ATOM 11524 O O . PHE B 1 361 ? 7.219 57.062 3.611 1 92.88 361 PHE B O 1
ATOM 11531 N N . THR B 1 362 ? 6.434 58.812 2.527 1 90.5 362 THR B N 1
ATOM 11532 C CA . THR B 1 362 ? 7.109 59.781 3.395 1 90.5 362 THR B CA 1
ATOM 11533 C C . THR B 1 362 ? 6.496 59.781 4.793 1 90.5 362 THR B C 1
ATOM 11535 O O . THR B 1 362 ? 7.203 59.938 5.785 1 90.5 362 THR B O 1
ATOM 11538 N N . ASN B 1 363 ? 5.191 59.531 4.797 1 88.44 363 ASN B N 1
ATOM 11539 C CA . ASN B 1 363 ? 4.492 59.469 6.078 1 88.44 363 ASN B CA 1
ATOM 11540 C C . ASN B 1 363 ? 4.109 58.031 6.434 1 88.44 363 ASN B C 1
ATOM 11542 O O . ASN B 1 363 ? 2.973 57.75 6.832 1 88.44 363 ASN B O 1
ATOM 11546 N N . TRP B 1 364 ? 5.062 57.156 6.23 1 86.19 364 TRP B N 1
ATOM 11547 C CA . TRP B 1 364 ? 4.797 55.75 6.363 1 86.19 364 TRP B CA 1
ATOM 11548 C C . TRP B 1 364 ? 4.324 55.406 7.773 1 86.19 364 TRP B C 1
ATOM 11550 O O . TRP B 1 364 ? 3.609 54.406 7.977 1 86.19 364 TRP B O 1
ATOM 11560 N N . ARG B 1 365 ? 4.605 56.125 8.852 1 82.44 365 ARG B N 1
ATOM 11561 C CA . ARG B 1 365 ? 4.223 55.844 10.234 1 82.44 365 ARG B CA 1
ATOM 11562 C C . ARG B 1 365 ? 2.707 55.844 10.398 1 82.44 365 ARG B C 1
ATOM 11564 O O . ARG B 1 365 ? 2.156 55.094 11.195 1 82.44 365 ARG B O 1
ATOM 11571 N N . HIS B 1 366 ? 2.133 56.594 9.492 1 82.56 366 HIS B N 1
ATOM 11572 C CA . HIS B 1 366 ? 0.684 56.75 9.578 1 82.56 366 HIS B CA 1
ATOM 11573 C C . HIS B 1 366 ? -0.013 56.031 8.438 1 82.56 366 HIS B C 1
ATOM 11575 O O . HIS B 1 366 ? -1.243 56 8.359 1 82.56 366 HIS B O 1
ATOM 11581 N N . ALA B 1 367 ? 0.764 55.531 7.535 1 86.38 367 ALA B N 1
ATOM 11582 C CA . ALA B 1 367 ? 0.17 54.906 6.363 1 86.38 367 ALA B CA 1
ATOM 11583 C C . ALA B 1 367 ? 0.627 53.438 6.234 1 86.38 367 ALA B C 1
ATOM 11585 O O . ALA B 1 367 ? 0.643 52.875 5.137 1 86.38 367 ALA B O 1
ATOM 11586 N N . SER B 1 368 ? 0.935 52.938 7.195 1 80.06 368 SER B N 1
ATOM 11587 C CA . SER B 1 368 ? 1.54 51.594 7.137 1 80.06 368 SER B CA 1
ATOM 11588 C C . SER B 1 368 ? 0.565 50.562 6.57 1 80.06 368 SER B C 1
ATOM 11590 O O . SER B 1 368 ? 0.954 49.719 5.777 1 80.06 368 SER B O 1
ATOM 11592 N N . THR B 1 369 ? -0.698 50.625 6.809 1 80.38 369 THR B N 1
ATOM 11593 C CA . THR B 1 369 ? -1.688 49.656 6.363 1 80.38 369 THR B CA 1
ATOM 11594 C C . THR B 1 369 ? -2.045 49.875 4.895 1 80.38 369 THR B C 1
ATOM 11596 O O . THR B 1 369 ? -2.57 49 4.234 1 80.38 369 THR B O 1
ATOM 11599 N N . SER B 1 370 ? -1.726 51.031 4.441 1 88.88 370 SER B N 1
ATOM 11600 C CA . SER B 1 370 ? -2.146 51.406 3.094 1 88.88 370 SER B CA 1
ATOM 11601 C C . SER B 1 370 ? -1.062 51.094 2.07 1 88.88 370 SER B C 1
ATOM 11603 O O . SER B 1 370 ? -1.333 51 0.87 1 88.88 370 SER B O 1
ATOM 11605 N N . LEU B 1 371 ? 0.085 50.906 2.529 1 89.25 371 LEU B N 1
ATOM 11606 C CA . LEU B 1 371 ? 1.21 50.75 1.613 1 89.25 371 LEU B CA 1
ATOM 11607 C C . LEU B 1 371 ? 1.054 49.5 0.768 1 89.25 371 LEU B C 1
ATOM 11609 O O . LEU B 1 371 ? 1.356 49.5 -0.428 1 89.25 371 LEU B O 1
ATOM 11613 N N . LEU B 1 372 ? 0.542 48.562 1.319 1 88.06 372 LEU B N 1
ATOM 11614 C CA . LEU B 1 372 ? 0.366 47.281 0.601 1 88.06 372 LEU B CA 1
ATOM 11615 C C . LEU B 1 372 ? -0.616 47.469 -0.554 1 88.06 372 LEU B C 1
ATOM 11617 O O . LEU B 1 372 ? -0.352 47 -1.67 1 88.06 372 LEU B O 1
ATOM 11621 N N . SER B 1 373 ? -1.707 48.062 -0.242 1 89.75 373 SER B N 1
ATOM 11622 C CA . SER B 1 373 ? -2.73 48.281 -1.262 1 89.75 373 SER B CA 1
ATOM 11623 C C . SER B 1 373 ? -2.221 49.188 -2.383 1 89.75 373 SER B C 1
ATOM 11625 O O . SER B 1 373 ? -2.506 48.938 -3.559 1 89.75 373 SER B O 1
ATOM 11627 N N . LEU B 1 374 ? -1.5 50.125 -2.018 1 93.38 374 LEU B N 1
ATOM 11628 C CA . LEU B 1 374 ? -0.981 51.062 -3.014 1 93.38 374 LEU B CA 1
ATOM 11629 C C . LEU B 1 374 ? 0.039 50.375 -3.918 1 93.38 374 LEU B C 1
ATOM 11631 O O . LEU B 1 374 ? 0.012 50.531 -5.137 1 93.38 374 LEU B O 1
ATOM 11635 N N . LEU B 1 375 ? 0.893 49.625 -3.322 1 92.62 375 LEU B N 1
ATOM 11636 C CA . LEU B 1 375 ? 1.883 48.906 -4.117 1 92.62 375 LEU B CA 1
ATOM 11637 C C . LEU B 1 375 ? 1.214 47.875 -5.004 1 92.62 375 LEU B C 1
ATOM 11639 O O . LEU B 1 375 ? 1.626 47.656 -6.148 1 92.62 375 LEU B O 1
ATOM 11643 N N . SER B 1 376 ? 0.247 47.281 -4.527 1 91 376 SER B N 1
ATOM 11644 C CA . SER B 1 376 ? -0.517 46.344 -5.332 1 91 376 SER B CA 1
ATOM 11645 C C . SER B 1 376 ? -1.178 47.031 -6.52 1 91 376 SER B C 1
ATOM 11647 O O . SER B 1 376 ? -1.235 46.469 -7.617 1 91 376 SER B O 1
ATOM 11649 N N . THR B 1 377 ? -1.701 48.188 -6.316 1 93.75 377 THR B N 1
ATOM 11650 C CA . THR B 1 377 ? -2.311 48.969 -7.391 1 93.75 377 THR B CA 1
ATOM 11651 C C . THR B 1 377 ? -1.304 49.25 -8.508 1 93.75 377 THR B C 1
ATOM 11653 O O . THR B 1 377 ? -1.606 49.031 -9.688 1 93.75 377 THR B O 1
ATOM 11656 N N . TRP B 1 378 ? -0.211 49.625 -8.086 1 93.44 378 TRP B N 1
ATOM 11657 C CA . TRP B 1 378 ? 0.832 49.906 -9.07 1 93.44 378 TRP B CA 1
ATOM 11658 C C . TRP B 1 378 ? 1.249 48.625 -9.789 1 93.44 378 TRP B C 1
ATOM 11660 O O . TRP B 1 378 ? 1.457 48.656 -11.008 1 93.44 378 TRP B O 1
ATOM 11670 N N . ALA B 1 379 ? 1.392 47.594 -9.117 1 90.06 379 ALA B N 1
ATOM 11671 C CA . ALA B 1 379 ? 1.769 46.312 -9.719 1 90.06 379 ALA B CA 1
ATOM 11672 C C . ALA B 1 379 ? 0.746 45.875 -10.766 1 90.06 379 ALA B C 1
ATOM 11674 O O . ALA B 1 379 ? 1.113 45.438 -11.859 1 90.06 379 ALA B O 1
ATOM 11675 N N . CYS B 1 380 ? -0.492 46.031 -10.492 1 89.12 380 CYS B N 1
ATOM 11676 C CA . CYS B 1 380 ? -1.553 45.656 -11.422 1 89.12 380 CYS B CA 1
ATOM 11677 C C . CYS B 1 380 ? -1.535 46.531 -12.656 1 89.12 380 CYS B C 1
ATOM 11679 O O . CYS B 1 380 ? -1.724 46.062 -13.773 1 89.12 380 CYS B O 1
ATOM 11681 N N . LEU B 1 381 ? -1.318 47.781 -12.469 1 92 381 LEU B N 1
ATOM 11682 C CA . LEU B 1 381 ? -1.272 48.719 -13.57 1 92 381 LEU B CA 1
ATOM 11683 C C . LEU B 1 381 ? -0.11 48.438 -14.508 1 92 381 LEU B C 1
ATOM 11685 O O . LEU B 1 381 ? -0.278 48.406 -15.734 1 92 381 LEU B O 1
ATOM 11689 N N . ILE B 1 382 ? 0.989 48.156 -13.922 1 90.75 382 ILE B N 1
ATOM 11690 C CA . ILE B 1 382 ? 2.189 47.906 -14.719 1 90.75 382 ILE B CA 1
ATOM 11691 C C . ILE B 1 382 ? 2.1 46.562 -15.422 1 90.75 382 ILE B C 1
ATOM 11693 O O . ILE B 1 382 ? 2.533 46.438 -16.562 1 90.75 382 ILE B O 1
ATOM 11697 N N . GLU B 1 383 ? 1.587 45.656 -14.828 1 85.56 383 GLU B N 1
ATOM 11698 C CA . GLU B 1 383 ? 1.402 44.375 -15.445 1 85.56 383 GLU B CA 1
ATOM 11699 C C . GLU B 1 383 ? 0.467 44.438 -16.641 1 85.56 383 GLU B C 1
ATOM 11701 O O . GLU B 1 383 ? 0.641 43.719 -17.625 1 85.56 383 GLU B O 1
ATOM 11706 N N . ALA B 1 384 ? -0.438 45.281 -16.531 1 86.56 384 ALA B N 1
ATOM 11707 C CA . ALA B 1 384 ? -1.44 45.438 -17.594 1 86.56 384 ALA B CA 1
ATOM 11708 C C . ALA B 1 384 ? -0.893 46.25 -18.766 1 86.56 384 ALA B C 1
ATOM 11710 O O . ALA B 1 384 ? -1.559 46.375 -19.797 1 86.56 384 ALA B O 1
ATOM 11711 N N . ARG B 1 385 ? 0.267 46.75 -18.719 1 86.69 385 ARG B N 1
ATOM 11712 C CA . ARG B 1 385 ? 0.886 47.531 -19.766 1 86.69 385 ARG B CA 1
ATOM 11713 C C . ARG B 1 385 ? 1.041 46.719 -21.047 1 86.69 385 ARG B C 1
ATOM 11715 O O . ARG B 1 385 ? 0.946 47.25 -22.156 1 86.69 385 ARG B O 1
ATOM 11722 N N . SER B 1 386 ? 1.246 45.469 -20.969 1 79.25 386 SER B N 1
ATOM 11723 C CA . SER B 1 386 ? 1.485 44.594 -22.125 1 79.25 386 SER B CA 1
ATOM 11724 C C . SER B 1 386 ? 0.236 44.469 -23 1 79.25 386 SER B C 1
ATOM 11726 O O . SER B 1 386 ? 0.329 44.188 -24.188 1 79.25 386 SER B O 1
ATOM 11728 N N . TYR B 1 387 ? -0.867 44.844 -22.375 1 78.75 387 TYR B N 1
ATOM 11729 C CA . TYR B 1 387 ? -2.133 44.75 -23.078 1 78.75 387 TYR B CA 1
ATOM 11730 C C . TYR B 1 387 ? -2.621 46.094 -23.562 1 78.75 387 TYR B C 1
ATOM 11732 O O . TYR B 1 387 ? -3.672 46.188 -24.203 1 78.75 387 TYR B O 1
ATOM 11740 N N . ALA B 1 388 ? -1.803 47.094 -23.266 1 83.5 388 ALA B N 1
ATOM 11741 C CA . ALA B 1 388 ? -2.254 48.438 -23.578 1 83.5 388 ALA B CA 1
ATOM 11742 C C . ALA B 1 388 ? -1.952 48.812 -25.031 1 83.5 388 ALA B C 1
ATOM 11744 O O . ALA B 1 388 ? -0.886 48.469 -25.547 1 83.5 388 ALA B O 1
ATOM 11745 N N . SER B 1 389 ? -2.869 49.281 -25.844 1 76.69 389 SER B N 1
ATOM 11746 C CA . SER B 1 389 ? -2.719 49.719 -27.219 1 76.69 389 SER B CA 1
ATOM 11747 C C . SER B 1 389 ? -2.193 51.125 -27.312 1 76.69 389 SER B C 1
ATOM 11749 O O . SER B 1 389 ? -1.809 51.594 -28.375 1 76.69 389 SER B O 1
ATOM 11751 N N . TYR B 1 390 ? -2.207 51.938 -26.188 1 84 390 TYR B N 1
ATOM 11752 C CA . TYR B 1 390 ? -1.77 53.344 -26.141 1 84 390 TYR B CA 1
ATOM 11753 C C . TYR B 1 390 ? -0.373 53.469 -25.547 1 84 390 TYR B C 1
ATOM 11755 O O . TYR B 1 390 ? 0.188 52.469 -25.062 1 84 390 TYR B O 1
ATOM 11763 N N . ASP B 1 391 ? 0.164 54.625 -25.562 1 82.12 391 ASP B N 1
ATOM 11764 C CA . ASP B 1 391 ? 1.51 54.875 -25.047 1 82.12 391 ASP B CA 1
ATOM 11765 C C . ASP B 1 391 ? 1.544 54.781 -23.516 1 82.12 391 ASP B C 1
ATOM 11767 O O . ASP B 1 391 ? 0.795 55.5 -22.844 1 82.12 391 ASP B O 1
ATOM 11771 N N . THR B 1 392 ? 2.375 53.906 -23 1 88.44 392 THR B N 1
ATOM 11772 C CA . THR B 1 392 ? 2.422 53.656 -21.578 1 88.44 392 THR B CA 1
ATOM 11773 C C . THR B 1 392 ? 3.723 54.156 -20.969 1 88.44 392 THR B C 1
ATOM 11775 O O . THR B 1 392 ? 4.082 53.812 -19.844 1 88.44 392 THR B O 1
ATOM 11778 N N . ALA B 1 393 ? 4.445 55.031 -21.625 1 85.19 393 ALA B N 1
ATOM 11779 C CA . ALA B 1 393 ? 5.758 55.5 -21.172 1 85.19 393 ALA B CA 1
ATOM 11780 C C . ALA B 1 393 ? 5.641 56.344 -19.906 1 85.19 393 ALA B C 1
ATOM 11782 O O . ALA B 1 393 ? 6.461 56.188 -18.984 1 85.19 393 ALA B O 1
ATOM 11783 N N . ALA B 1 394 ? 4.637 57.125 -19.797 1 86.88 394 ALA B N 1
ATOM 11784 C CA . ALA B 1 394 ? 4.434 57.969 -18.625 1 86.88 394 ALA B CA 1
ATOM 11785 C C . ALA B 1 394 ? 4.129 57.125 -17.391 1 86.88 394 ALA B C 1
ATOM 11787 O O . ALA B 1 394 ? 4.59 57.438 -16.297 1 86.88 394 ALA B O 1
ATOM 11788 N N . MET B 1 395 ? 3.451 56.094 -17.609 1 90.94 395 MET B N 1
ATOM 11789 C CA . MET B 1 395 ? 3.115 55.188 -16.531 1 90.94 395 MET B CA 1
ATOM 11790 C C . MET B 1 395 ? 4.355 54.438 -16.047 1 90.94 395 MET B C 1
ATOM 11792 O O . MET B 1 395 ? 4.543 54.25 -14.844 1 90.94 395 MET B O 1
ATOM 11796 N N . ALA B 1 396 ? 5.172 54.062 -16.953 1 90.44 396 ALA B N 1
ATOM 11797 C CA . ALA B 1 396 ? 6.41 53.375 -16.609 1 90.44 396 ALA B CA 1
ATOM 11798 C C . ALA B 1 396 ? 7.352 54.281 -15.82 1 90.44 396 ALA B C 1
ATOM 11800 O O . ALA B 1 396 ? 7.996 53.844 -14.867 1 90.44 396 ALA B O 1
ATOM 11801 N N . GLN B 1 397 ? 7.332 55.531 -16.172 1 90 397 GLN B N 1
ATOM 11802 C CA . GLN B 1 397 ? 8.188 56.469 -15.484 1 90 397 GLN B CA 1
ATOM 11803 C C . GLN B 1 397 ? 7.676 56.75 -14.07 1 90 397 GLN B C 1
ATOM 11805 O O . GLN B 1 397 ? 8.469 56.875 -13.141 1 90 397 GLN B O 1
ATOM 11810 N N . ALA B 1 398 ? 6.449 56.875 -13.961 1 92.88 398 ALA B N 1
ATOM 11811 C CA . ALA B 1 398 ? 5.855 57.062 -12.641 1 92.88 398 ALA B CA 1
ATOM 11812 C C . ALA B 1 398 ? 6.129 55.875 -11.734 1 92.88 398 ALA B C 1
ATOM 11814 O O . ALA B 1 398 ? 6.41 56.031 -10.539 1 92.88 398 ALA B O 1
ATOM 11815 N N . ALA B 1 399 ? 6.043 54.75 -12.336 1 93.5 399 ALA B N 1
ATOM 11816 C CA . ALA B 1 399 ? 6.289 53.531 -11.578 1 93.5 399 ALA B CA 1
ATOM 11817 C C . ALA B 1 399 ? 7.738 53.469 -11.109 1 93.5 399 ALA B C 1
ATOM 11819 O O . ALA B 1 399 ? 8.023 52.969 -10.008 1 93.5 399 ALA B O 1
ATOM 11820 N N . LEU B 1 400 ? 8.633 53.875 -11.922 1 91.81 400 LEU B N 1
ATOM 11821 C CA . LEU B 1 400 ? 10.039 53.906 -11.562 1 91.81 400 LEU B CA 1
ATOM 11822 C C . LEU B 1 400 ? 10.273 54.812 -10.352 1 91.81 400 LEU B C 1
ATOM 11824 O O . LEU B 1 400 ? 11.047 54.469 -9.453 1 91.81 400 LEU B O 1
ATOM 11828 N N . GLU B 1 401 ? 9.578 55.844 -10.344 1 93.31 401 GLU B N 1
ATOM 11829 C CA . GLU B 1 401 ? 9.688 56.75 -9.211 1 93.31 401 GLU B CA 1
ATOM 11830 C C . GLU B 1 401 ? 9.133 56.125 -7.941 1 93.31 401 GLU B C 1
ATOM 11832 O O . GLU B 1 401 ? 9.648 56.344 -6.848 1 93.31 401 GLU B O 1
ATOM 11837 N N . VAL B 1 402 ? 8.094 55.406 -8.109 1 94 402 VAL B N 1
ATOM 11838 C CA . VAL B 1 402 ? 7.496 54.75 -6.969 1 94 402 VAL B CA 1
ATOM 11839 C C . VAL B 1 402 ? 8.5 53.75 -6.367 1 94 402 VAL B C 1
ATOM 11841 O O . VAL B 1 402 ? 8.617 53.656 -5.145 1 94 402 VAL B O 1
ATOM 11844 N N . VAL B 1 403 ? 9.219 53.031 -7.195 1 91.56 403 VAL B N 1
ATOM 11845 C CA . VAL B 1 403 ? 10.211 52.062 -6.723 1 91.56 403 VAL B CA 1
ATOM 11846 C C . VAL B 1 403 ? 11.312 52.812 -5.961 1 91.56 403 VAL B C 1
ATOM 11848 O O . VAL B 1 403 ? 11.719 52.375 -4.879 1 91.56 403 VAL B O 1
ATOM 11851 N N . LYS B 1 404 ? 11.742 53.938 -6.457 1 91.12 404 LYS B N 1
ATOM 11852 C CA . LYS B 1 404 ? 12.781 54.75 -5.805 1 91.12 404 LYS B CA 1
ATOM 11853 C C . LYS B 1 404 ? 12.297 55.25 -4.453 1 91.12 404 LYS B C 1
ATOM 11855 O O . LYS B 1 404 ? 13.031 55.219 -3.463 1 91.12 404 LYS B O 1
ATOM 11860 N N . ASN B 1 405 ? 11.109 55.688 -4.48 1 92.75 405 ASN B N 1
ATOM 11861 C CA . ASN B 1 405 ? 10.539 56.219 -3.246 1 92.75 405 ASN B CA 1
ATOM 11862 C C . ASN B 1 405 ? 10.359 55.156 -2.193 1 92.75 405 ASN B C 1
ATOM 11864 O O . ASN B 1 405 ? 10.492 55.406 -0.996 1 92.75 405 ASN B O 1
ATOM 11868 N N . TYR B 1 406 ? 10 53.938 -2.641 1 91 406 TYR B N 1
ATOM 11869 C CA . TYR B 1 406 ? 9.859 52.844 -1.7 1 91 406 TYR B CA 1
ATOM 11870 C C . TYR B 1 406 ? 11.195 52.531 -1.037 1 91 406 TYR B C 1
ATOM 11872 O O . TYR B 1 406 ? 11.25 52.25 0.166 1 91 406 TYR B O 1
ATOM 11880 N N . LEU B 1 407 ? 12.289 52.562 -1.838 1 88.56 407 LEU B N 1
ATOM 11881 C CA . LEU B 1 407 ? 13.609 52.281 -1.296 1 88.56 407 LEU B CA 1
ATOM 11882 C C . LEU B 1 407 ? 14.031 53.375 -0.299 1 88.56 407 LEU B C 1
ATOM 11884 O O . LEU B 1 407 ? 14.633 53.062 0.731 1 88.56 407 LEU B O 1
ATOM 11888 N N . ASP B 1 408 ? 13.633 54.562 -0.542 1 88.44 408 ASP B N 1
ATOM 11889 C CA . ASP B 1 408 ? 13.883 55.625 0.4 1 88.44 408 ASP B CA 1
ATOM 11890 C C . ASP B 1 408 ? 13.062 55.469 1.675 1 88.44 408 ASP B C 1
ATOM 11892 O O . ASP B 1 408 ? 13.523 55.781 2.77 1 88.44 408 ASP B O 1
ATOM 11896 N N . CYS B 1 409 ? 11.891 55 1.38 1 88.12 409 CYS B N 1
ATOM 11897 C CA . CYS B 1 409 ? 11.039 54.688 2.525 1 88.12 409 CYS B CA 1
ATOM 11898 C C . CYS B 1 409 ? 11.672 53.656 3.432 1 88.12 409 CYS B C 1
ATOM 11900 O O . CYS B 1 409 ? 11.656 53.781 4.656 1 88.12 409 CYS B O 1
ATOM 11902 N N . ILE B 1 410 ? 12.281 52.688 2.867 1 84.19 410 ILE B N 1
ATOM 11903 C CA . ILE B 1 410 ? 12.953 51.656 3.639 1 84.19 410 ILE B CA 1
ATOM 11904 C C . ILE B 1 410 ? 14.109 52.281 4.422 1 84.19 410 ILE B C 1
ATOM 11906 O O . ILE B 1 410 ? 14.297 51.969 5.605 1 84.19 410 ILE B O 1
ATOM 11910 N N . HIS B 1 411 ? 14.836 53.125 3.822 1 81.75 411 HIS B N 1
ATOM 11911 C CA . HIS B 1 411 ? 15.945 53.781 4.48 1 81.75 411 HIS B CA 1
ATOM 11912 C C . HIS B 1 411 ? 15.477 54.594 5.688 1 81.75 411 HIS B C 1
ATOM 11914 O O . HIS B 1 411 ? 16.094 54.562 6.754 1 81.75 411 HIS B O 1
ATOM 11920 N N . SER B 1 412 ? 14.414 55.219 5.438 1 84.31 412 SER B N 1
ATOM 11921 C CA . SER B 1 412 ? 13.859 56.031 6.523 1 84.31 412 SER B CA 1
ATOM 11922 C C . SER B 1 412 ? 13.375 55.156 7.668 1 84.31 412 SER B C 1
ATOM 11924 O O . SER B 1 412 ? 13.586 55.469 8.836 1 84.31 412 SER B O 1
ATOM 11926 N N . ARG B 1 413 ? 12.773 54.125 7.324 1 81.62 413 ARG B N 1
ATOM 11927 C CA . ARG B 1 413 ? 12.289 53.219 8.336 1 81.62 413 ARG B CA 1
ATOM 11928 C C . ARG B 1 413 ? 13.438 52.625 9.148 1 81.62 413 ARG B C 1
ATOM 11930 O O . ARG B 1 413 ? 13.344 52.5 10.367 1 81.62 413 ARG B O 1
ATOM 11937 N N . VAL B 1 414 ? 14.484 52.281 8.469 1 80.75 414 VAL B N 1
ATOM 11938 C CA . VAL B 1 414 ? 15.656 51.688 9.125 1 80.75 414 VAL B CA 1
ATOM 11939 C C . VAL B 1 414 ? 16.312 52.719 10.023 1 80.75 414 VAL B C 1
ATOM 11941 O O . VAL B 1 414 ? 16.703 52.406 11.156 1 80.75 414 VAL B O 1
ATOM 11944 N N . HIS B 1 415 ? 16.344 53.938 9.602 1 79.06 415 HIS B N 1
ATOM 11945 C CA . HIS B 1 415 ? 16.953 55 10.375 1 79.06 415 HIS B CA 1
ATOM 11946 C C . HIS B 1 415 ? 16.156 55.281 11.641 1 79.06 415 HIS B C 1
ATOM 11948 O O . HIS B 1 415 ? 16.734 55.469 12.719 1 79.06 415 HIS B O 1
ATOM 11954 N N . VAL B 1 416 ? 14.938 55.312 11.453 1 78.5 416 VAL B N 1
ATOM 11955 C CA . VAL B 1 416 ? 14.094 55.562 12.617 1 78.5 416 VAL B CA 1
ATOM 11956 C C . VAL B 1 416 ? 14.227 54.438 13.625 1 78.5 416 VAL B C 1
ATOM 11958 O O . VAL B 1 416 ? 14.305 54.656 14.828 1 78.5 416 VAL B O 1
ATOM 11961 N N . PHE B 1 417 ? 14.25 53.312 13.102 1 74.5 417 PHE B N 1
ATOM 11962 C CA . PHE B 1 417 ? 14.414 52.156 13.969 1 74.5 417 PHE B CA 1
ATOM 11963 C C . PHE B 1 417 ? 15.734 52.219 14.727 1 74.5 417 PHE B C 1
ATOM 11965 O O . PHE B 1 417 ? 15.781 52 15.938 1 74.5 417 PHE B O 1
ATOM 11972 N N . THR B 1 418 ? 16.812 52.531 14.023 1 73.94 418 THR B N 1
ATOM 11973 C CA . THR B 1 418 ? 18.156 52.531 14.617 1 73.94 418 THR B CA 1
ATOM 11974 C C . THR B 1 418 ? 18.266 53.656 15.648 1 73.94 418 THR B C 1
ATOM 11976 O O . THR B 1 418 ? 18.906 53.5 16.688 1 73.94 418 THR B O 1
ATOM 11979 N N . THR B 1 419 ? 17.594 54.719 15.328 1 74 419 THR B N 1
ATOM 11980 C CA . THR B 1 419 ? 17.609 55.844 16.266 1 74 419 THR B CA 1
ATOM 11981 C C . THR B 1 419 ? 16.828 55.531 17.531 1 74 419 THR B C 1
ATOM 11983 O O . THR B 1 419 ? 17.281 55.844 18.641 1 74 419 THR B O 1
ATOM 11986 N N . GLU B 1 420 ? 15.75 54.906 17.266 1 69.94 420 GLU B N 1
ATOM 11987 C CA . GLU B 1 420 ? 14.953 54.531 18.422 1 69.94 420 GLU B CA 1
ATOM 11988 C C . GLU B 1 420 ? 15.656 53.438 19.234 1 69.94 420 GLU B C 1
ATOM 11990 O O . GLU B 1 420 ? 15.617 53.469 20.469 1 69.94 420 GLU B O 1
ATOM 11995 N N . PHE B 1 421 ? 16.25 52.625 18.484 1 70.56 421 PHE B N 1
ATOM 11996 C CA . PHE B 1 421 ? 17.016 51.562 19.125 1 70.56 421 PHE B CA 1
ATOM 11997 C C . PHE B 1 421 ? 18.203 52.156 19.891 1 70.56 421 PHE B C 1
ATOM 11999 O O . PHE B 1 421 ? 18.484 51.719 21.016 1 70.56 421 PHE B O 1
ATOM 12006 N N . GLY B 1 422 ? 18.922 53.062 19.359 1 62.34 422 GLY B N 1
ATOM 12007 C CA . GLY B 1 422 ? 20.016 53.75 20.016 1 62.34 422 GLY B CA 1
ATOM 12008 C C . GLY B 1 422 ? 19.594 54.5 21.266 1 62.34 422 GLY B C 1
ATOM 12009 O O . GLY B 1 422 ? 20.328 54.5 22.266 1 62.34 422 GLY B O 1
ATOM 12010 N N . ARG B 1 423 ? 18.453 55 21.266 1 63.59 423 ARG B N 1
ATOM 12011 C CA . ARG B 1 423 ? 17.938 55.719 22.438 1 63.59 423 ARG B CA 1
ATOM 12012 C C . ARG B 1 423 ? 17.641 54.781 23.578 1 63.59 423 ARG B C 1
ATOM 12014 O O . ARG B 1 423 ? 17.922 55.094 24.75 1 63.59 423 ARG B O 1
ATOM 12021 N N . VAL B 1 424 ? 17.016 53.75 23.016 1 60 424 VAL B N 1
ATOM 12022 C CA . VAL B 1 424 ? 16.719 52.75 24.031 1 60 424 VAL B CA 1
ATOM 12023 C C . VAL B 1 424 ? 18.016 52.219 24.625 1 60 424 VAL B C 1
ATOM 12025 O O . VAL B 1 424 ? 18.125 52.031 25.844 1 60 424 VAL B O 1
ATOM 12028 N N . MET B 1 425 ? 19.078 52.062 23.812 1 57.81 425 MET B N 1
ATOM 12029 C CA . MET B 1 425 ? 20.359 51.531 24.266 1 57.81 425 MET B CA 1
ATOM 12030 C C . MET B 1 425 ? 21.094 52.562 25.094 1 57.81 425 MET B C 1
ATOM 12032 O O . MET B 1 425 ? 21.797 52.219 26.062 1 57.81 425 MET B O 1
ATOM 12036 N N . ALA B 1 426 ? 21.094 53.938 24.828 1 53.97 426 ALA B N 1
ATOM 12037 C CA . ALA B 1 426 ? 21.75 55.031 25.547 1 53.97 426 ALA B CA 1
ATOM 12038 C C . ALA B 1 426 ? 21.109 55.25 26.922 1 53.97 426 ALA B C 1
ATOM 12040 O O . ALA B 1 426 ? 21.797 55.594 27.891 1 53.97 426 ALA B O 1
ATOM 12041 N N . VAL B 1 427 ? 19.797 55.25 26.953 1 50.22 427 VAL B N 1
ATOM 12042 C CA . VAL B 1 427 ? 19.156 55.406 28.25 1 50.22 427 VAL B CA 1
ATOM 12043 C C . VAL B 1 427 ? 19.594 54.25 29.172 1 50.22 427 VAL B C 1
ATOM 12045 O O . VAL B 1 427 ? 19.797 54.469 30.375 1 50.22 427 VAL B O 1
ATOM 12048 N N . ASP B 1 428 ? 19.797 53.188 28.625 1 45.34 428 ASP B N 1
ATOM 12049 C CA . ASP B 1 428 ? 20.266 52.062 29.453 1 45.34 428 ASP B CA 1
ATOM 12050 C C . ASP B 1 428 ? 21.688 52.312 29.953 1 45.34 428 ASP B C 1
ATOM 12052 O O . ASP B 1 428 ? 22.047 51.906 31.047 1 45.34 428 ASP B O 1
ATOM 12056 N N . ASP B 1 429 ? 22.516 53.031 29.188 1 44.31 429 ASP B N 1
ATOM 12057 C CA . ASP B 1 429 ? 23.875 53.281 29.688 1 44.31 429 ASP B CA 1
ATOM 12058 C C . ASP B 1 429 ? 23.875 54.344 30.781 1 44.31 429 ASP B C 1
ATOM 12060 O O . ASP B 1 429 ? 24.766 54.375 31.625 1 44.31 429 ASP B O 1
ATOM 12064 N N . ALA B 1 430 ? 23.219 55.562 30.719 1 44.25 430 ALA B N 1
ATOM 12065 C CA . ALA B 1 430 ? 23.312 56.531 31.797 1 44.25 430 ALA B CA 1
ATOM 12066 C C . ALA B 1 430 ? 22.812 55.938 33.125 1 44.25 430 ALA B C 1
ATOM 12068 O O . ALA B 1 430 ? 23.328 56.281 34.188 1 44.25 430 ALA B O 1
ATOM 12069 N N . GLN B 1 431 ? 21.516 55.562 33.156 1 37.5 431 GLN B N 1
ATOM 12070 C CA . GLN B 1 431 ? 21.094 55 34.438 1 37.5 431 GLN B CA 1
ATOM 12071 C C . GLN B 1 431 ? 21.703 53.625 34.688 1 37.5 431 GLN B C 1
ATOM 12073 O O . GLN B 1 431 ? 21 52.625 34.625 1 37.5 431 GLN B O 1
ATOM 12078 N N . ALA B 1 432 ? 22.812 53.375 34.125 1 38.69 432 ALA B N 1
ATOM 12079 C CA . ALA B 1 432 ? 23.484 52.188 34.656 1 38.69 432 ALA B CA 1
ATOM 12080 C C . ALA B 1 432 ? 23.531 52.25 36.188 1 38.69 432 ALA B C 1
ATOM 12082 O O . ALA B 1 432 ? 24.281 51.5 36.812 1 38.69 432 ALA B O 1
ATOM 12083 N N . GLY B 1 433 ? 23.141 53.344 36.906 1 33.25 433 GLY B N 1
ATOM 12084 C CA . GLY B 1 433 ? 23 52.75 38.219 1 33.25 433 GLY B CA 1
ATOM 12085 C C . GLY B 1 433 ? 22.109 51.5 38.25 1 33.25 433 GLY B C 1
ATOM 12086 O O . GLY B 1 433 ? 21.625 51.094 37.219 1 33.25 433 GLY B O 1
ATOM 12087 N N . GLY B 1 434 ? 21.391 51.156 39.5 1 31.53 434 GLY B N 1
ATOM 12088 C CA . GLY B 1 434 ? 20.688 49.969 39.938 1 31.53 434 GLY B CA 1
ATOM 12089 C C . GLY B 1 434 ? 19.625 49.5 38.938 1 31.53 434 GLY B C 1
ATOM 12090 O O . GLY B 1 434 ? 19.328 48.312 38.844 1 31.53 434 GLY B O 1
ATOM 12091 N N . LEU B 1 435 ? 18.516 50.406 38.688 1 30.59 435 LEU B N 1
ATOM 12092 C CA . LEU B 1 435 ? 17.234 49.844 38.281 1 30.59 435 LEU B CA 1
ATOM 12093 C C . LEU B 1 435 ? 17.297 49.312 36.844 1 30.59 435 LEU B C 1
ATOM 12095 O O . LEU B 1 435 ? 17.609 50.031 35.938 1 30.59 435 LEU B O 1
ATOM 12099 N N . ARG B 1 436 ? 17.625 48.031 36.656 1 37.56 436 ARG B N 1
ATOM 12100 C CA . ARG B 1 436 ? 17.438 47.156 35.5 1 37.56 436 ARG B CA 1
ATOM 12101 C C . ARG B 1 436 ? 16.219 47.625 34.688 1 37.56 436 ARG B C 1
ATOM 12103 O O . ARG B 1 436 ? 15.094 47.594 35.156 1 37.56 436 ARG B O 1
ATOM 12110 N N . LEU B 1 437 ? 16.281 48.688 34.062 1 33.19 437 LEU B N 1
ATOM 12111 C CA . LEU B 1 437 ? 15.109 48.969 33.219 1 33.19 437 LEU B CA 1
ATOM 12112 C C . LEU B 1 437 ? 14.469 47.656 32.75 1 33.19 437 LEU B C 1
ATOM 12114 O O . LEU B 1 437 ? 15.164 46.75 32.281 1 33.19 437 LEU B O 1
ATOM 12118 N N . PRO B 1 438 ? 13.359 47.25 33.406 1 33.72 438 PRO B N 1
ATOM 12119 C CA . PRO B 1 438 ? 12.641 46.094 32.938 1 33.72 438 PRO B CA 1
ATOM 12120 C C . PRO B 1 438 ? 12.602 46 31.422 1 33.72 438 PRO B C 1
ATOM 12122 O O . PRO B 1 438 ? 12.125 46.906 30.75 1 33.72 438 PRO B O 1
ATOM 12125 N N . THR B 1 439 ? 13.719 45.594 30.734 1 35.88 439 THR B N 1
ATOM 12126 C CA . THR B 1 439 ? 13.836 45.219 29.328 1 35.88 439 THR B CA 1
ATOM 12127 C C . THR B 1 439 ? 12.477 44.812 28.75 1 35.88 439 THR B C 1
ATOM 12129 O O . THR B 1 439 ? 12.375 44.469 27.578 1 35.88 439 THR B O 1
ATOM 12132 N N . HIS B 1 440 ? 11.5 44.531 29.609 1 33.34 440 HIS B N 1
ATOM 12133 C CA . HIS B 1 440 ? 10.258 43.875 29.203 1 33.34 440 HIS B CA 1
ATOM 12134 C C . HIS B 1 440 ? 9.398 44.844 28.375 1 33.34 440 HIS B C 1
ATOM 12136 O O . HIS B 1 440 ? 8.492 44.406 27.672 1 33.34 440 HIS B O 1
ATOM 12142 N N . ASN B 1 441 ? 9.188 46.188 28.766 1 36.22 441 ASN B N 1
ATOM 12143 C CA . ASN B 1 441 ? 7.98 46.875 28.359 1 36.22 441 ASN B CA 1
ATOM 12144 C C . ASN B 1 441 ? 8.133 47.469 26.953 1 36.22 441 ASN B C 1
ATOM 12146 O O . ASN B 1 441 ? 7.137 47.719 26.266 1 36.22 441 ASN B O 1
ATOM 12150 N N . THR B 1 442 ? 9.18 48.406 26.703 1 39.28 442 THR B N 1
ATOM 12151 C CA . THR B 1 442 ? 9.031 49.094 25.422 1 39.28 442 THR B CA 1
ATOM 12152 C C . THR B 1 442 ? 9.445 48.156 24.281 1 39.28 442 THR B C 1
ATOM 12154 O O . THR B 1 442 ? 10.633 47.844 24.125 1 39.28 442 THR B O 1
ATOM 12157 N N . HIS B 1 443 ? 8.781 47.188 23.859 1 41.19 443 HIS B N 1
ATOM 12158 C CA . HIS B 1 443 ? 8.969 46.25 22.75 1 41.19 443 HIS B CA 1
ATOM 12159 C C . HIS B 1 443 ? 9.359 47 21.484 1 41.19 443 HIS B C 1
ATOM 12161 O O . HIS B 1 443 ? 8.523 47.656 20.844 1 41.19 443 HIS B O 1
ATOM 12167 N N . VAL B 1 444 ? 10.484 47.594 21.344 1 47.31 444 VAL B N 1
ATOM 12168 C CA . VAL B 1 444 ? 10.906 48.031 20.016 1 47.31 444 VAL B CA 1
ATOM 12169 C C . VAL B 1 444 ? 10.844 46.875 19.031 1 47.31 444 VAL B C 1
ATOM 12171 O O . VAL B 1 444 ? 11.664 45.938 19.094 1 47.31 444 VAL B O 1
ATOM 12174 N N . VAL B 1 445 ? 9.719 46.531 18.656 1 50.81 445 VAL B N 1
ATOM 12175 C CA . VAL B 1 445 ? 9.469 45.438 17.719 1 50.81 445 VAL B CA 1
ATOM 12176 C C . VAL B 1 445 ? 9.891 45.844 16.312 1 50.81 445 VAL B C 1
ATOM 12178 O O . VAL B 1 445 ? 9.438 46.875 15.797 1 50.81 445 VAL B O 1
ATOM 12181 N N . TYR B 1 446 ? 11.055 45.469 15.914 1 57.22 446 TYR B N 1
ATOM 12182 C CA . TYR B 1 446 ? 11.508 45.656 14.547 1 57.22 446 TYR B CA 1
ATOM 12183 C C . TYR B 1 446 ? 10.484 45.125 13.547 1 57.22 446 TYR B C 1
ATOM 12185 O O . TYR B 1 446 ? 9.867 44.094 13.781 1 57.22 446 TYR B O 1
ATOM 12193 N N . MET B 1 447 ? 10.133 46 12.664 1 59.19 447 MET B N 1
ATOM 12194 C CA . MET B 1 447 ? 9.109 45.656 11.672 1 59.19 447 MET B CA 1
ATOM 12195 C C . MET B 1 447 ? 9.305 44.25 11.117 1 59.19 447 MET B C 1
ATOM 12197 O O . MET B 1 447 ? 8.336 43.531 10.875 1 59.19 447 MET B O 1
ATOM 12201 N N . LEU B 1 448 ? 10.602 43.906 10.938 1 60.47 448 LEU B N 1
ATOM 12202 C CA . LEU B 1 448 ? 10.852 42.594 10.359 1 60.47 448 LEU B CA 1
ATOM 12203 C C . LEU B 1 448 ? 10.555 41.5 11.367 1 60.47 448 LEU B C 1
ATOM 12205 O O . LEU B 1 448 ? 10.305 40.344 10.984 1 60.47 448 LEU B O 1
ATOM 12209 N N . ASP B 1 449 ? 10.492 41.875 12.594 1 58.22 449 ASP B N 1
ATOM 12210 C CA . ASP B 1 449 ? 10.195 40.875 13.617 1 58.22 449 ASP B CA 1
ATOM 12211 C C . ASP B 1 449 ? 8.688 40.75 13.82 1 58.22 449 ASP B C 1
ATOM 12213 O O . ASP B 1 449 ? 8.188 39.625 14.039 1 58.22 449 ASP B O 1
ATOM 12217 N N . ASP B 1 450 ? 7.973 41.906 13.664 1 55.44 450 ASP B N 1
ATOM 12218 C CA . ASP B 1 450 ? 6.559 41.906 14.023 1 55.44 450 ASP B CA 1
ATOM 12219 C C . ASP B 1 450 ? 5.691 41.469 12.852 1 55.44 450 ASP B C 1
ATOM 12221 O O . ASP B 1 450 ? 4.723 40.719 13.039 1 55.44 450 ASP B O 1
ATOM 12225 N N . ASP B 1 451 ? 6.059 42.062 11.57 1 62.56 451 ASP B N 1
ATOM 12226 C CA . ASP B 1 451 ? 5.199 41.781 10.422 1 62.56 451 ASP B CA 1
ATOM 12227 C C . ASP B 1 451 ? 6.016 41.281 9.242 1 62.56 451 ASP B C 1
ATOM 12229 O O . ASP B 1 451 ? 6.07 41.938 8.195 1 62.56 451 ASP B O 1
ATOM 12233 N N . ARG B 1 452 ? 6.543 40.188 9.383 1 66.31 452 ARG B N 1
ATOM 12234 C CA . ARG B 1 452 ? 7.391 39.594 8.352 1 66.31 452 ARG B CA 1
ATOM 12235 C C . ARG B 1 452 ? 6.598 39.312 7.082 1 66.31 452 ARG B C 1
ATOM 12237 O O . ARG B 1 452 ? 7.086 39.562 5.977 1 66.31 452 ARG B O 1
ATOM 12244 N N . GLU B 1 453 ? 5.379 38.938 7.23 1 68.88 453 GLU B N 1
ATOM 12245 C CA . GLU B 1 453 ? 4.574 38.594 6.062 1 68.88 453 GLU B CA 1
ATOM 12246 C C . GLU B 1 453 ? 4.168 39.844 5.281 1 68.88 453 GLU B C 1
ATOM 12248 O O . GLU B 1 453 ? 4.16 39.812 4.047 1 68.88 453 GLU B O 1
ATOM 12253 N N . GLY B 1 454 ? 3.857 40.844 6.047 1 70.75 454 GLY B N 1
ATOM 12254 C CA . GLY B 1 454 ? 3.508 42.094 5.387 1 70.75 454 GLY B CA 1
ATOM 12255 C C . GLY B 1 454 ? 4.637 42.656 4.555 1 70.75 454 GLY B C 1
ATOM 12256 O O . GLY B 1 454 ? 4.426 43.094 3.418 1 70.75 454 GLY B O 1
ATOM 12257 N N . VAL B 1 455 ? 5.773 42.531 5.105 1 74.38 455 VAL B N 1
ATOM 12258 C CA . VAL B 1 455 ? 6.938 43.031 4.398 1 74.38 455 VAL B CA 1
ATOM 12259 C C . VAL B 1 455 ? 7.238 42.188 3.182 1 74.38 455 VAL B C 1
ATOM 12261 O O . VAL B 1 455 ? 7.598 42.688 2.117 1 74.38 455 VAL B O 1
ATOM 12264 N N . ARG B 1 456 ? 7.078 41.062 3.338 1 74.81 456 ARG B N 1
ATOM 12265 C CA . ARG B 1 456 ? 7.297 40.125 2.223 1 74.81 456 ARG B CA 1
ATOM 12266 C C . ARG B 1 456 ? 6.363 40.469 1.059 1 74.81 456 ARG B C 1
ATOM 12268 O O . ARG B 1 456 ? 6.793 40.5 -0.095 1 74.81 456 ARG B O 1
ATOM 12275 N N . LEU B 1 457 ? 5.141 40.656 1.363 1 76.56 457 LEU B N 1
ATOM 12276 C CA . LEU B 1 457 ? 4.168 40.969 0.326 1 76.56 457 LEU B CA 1
ATOM 12277 C C . LEU B 1 457 ? 4.488 42.312 -0.33 1 76.56 457 LEU B C 1
ATOM 12279 O O . LEU B 1 457 ? 4.359 42.469 -1.548 1 76.56 457 LEU B O 1
ATOM 12283 N N . GLU B 1 458 ? 4.883 43.25 0.502 1 82.81 458 GLU B N 1
ATOM 12284 C CA . GLU B 1 458 ? 5.281 44.531 -0.049 1 82.81 458 GLU B CA 1
ATOM 12285 C C . GLU B 1 458 ? 6.41 44.375 -1.065 1 82.81 458 GLU B C 1
ATOM 12287 O O . GLU B 1 458 ? 6.344 44.906 -2.166 1 82.81 458 GLU B O 1
ATOM 12292 N N . THR B 1 459 ? 7.336 43.656 -0.626 1 80.62 459 THR B N 1
ATOM 12293 C CA . THR B 1 459 ? 8.492 43.469 -1.495 1 80.62 459 THR B CA 1
ATOM 12294 C C . THR B 1 459 ? 8.109 42.688 -2.756 1 80.62 459 THR B C 1
ATOM 12296 O O . THR B 1 459 ? 8.633 42.969 -3.838 1 80.62 459 THR B O 1
ATOM 12299 N N . GLU B 1 460 ? 7.258 41.875 -2.717 1 79.12 460 GLU B N 1
ATOM 12300 C CA . GLU B 1 460 ? 6.785 41.156 -3.887 1 79.12 460 GLU B CA 1
ATOM 12301 C C . GLU B 1 460 ? 6.117 42.094 -4.895 1 79.12 460 GLU B C 1
ATOM 12303 O O . GLU B 1 460 ? 6.344 41.969 -6.098 1 79.12 460 GLU B O 1
ATOM 12308 N N . PHE B 1 461 ? 5.301 42.844 -4.367 1 85.88 461 PHE B N 1
ATOM 12309 C CA . PHE B 1 461 ? 4.613 43.781 -5.25 1 85.88 461 PHE B CA 1
ATOM 12310 C C . PHE B 1 461 ? 5.602 44.75 -5.902 1 85.88 461 PHE B C 1
ATOM 12312 O O . PHE B 1 461 ? 5.48 45.062 -7.09 1 85.88 461 PHE B O 1
ATOM 12319 N N . VAL B 1 462 ? 6.559 45.125 -5.137 1 87.62 462 VAL B N 1
ATOM 12320 C CA . VAL B 1 462 ? 7.574 46.031 -5.688 1 87.62 462 VAL B CA 1
ATOM 12321 C C . VAL B 1 462 ? 8.344 45.312 -6.797 1 87.62 462 VAL B C 1
ATOM 12323 O O . VAL B 1 462 ? 8.625 45.906 -7.84 1 87.62 462 VAL B O 1
ATOM 12326 N N . LEU B 1 463 ? 8.547 44.188 -6.633 1 82.19 463 LEU B N 1
ATOM 12327 C CA . LEU B 1 463 ? 9.305 43.438 -7.637 1 82.19 463 LEU B CA 1
ATOM 12328 C C . LEU B 1 463 ? 8.461 43.219 -8.883 1 82.19 463 LEU B C 1
ATOM 12330 O O . LEU B 1 463 ? 8.992 43.156 -10 1 82.19 463 LEU B O 1
ATOM 12334 N N . LYS B 1 464 ? 7.238 43.031 -8.688 1 81.81 464 LYS B N 1
ATOM 12335 C CA . LYS B 1 464 ? 6.359 42.938 -9.852 1 81.81 464 LYS B CA 1
ATOM 12336 C C . LYS B 1 464 ? 6.418 44.25 -10.672 1 81.81 464 LYS B C 1
ATOM 12338 O O . LYS B 1 464 ? 6.41 44.188 -11.906 1 81.81 464 LYS B O 1
ATOM 12343 N N . ILE B 1 465 ? 6.492 45.312 -9.961 1 88 465 ILE B N 1
ATOM 12344 C CA . ILE B 1 465 ? 6.609 46.594 -10.617 1 88 465 ILE B CA 1
ATOM 12345 C C . ILE B 1 465 ? 7.945 46.688 -11.344 1 88 465 ILE B C 1
ATOM 12347 O O . ILE B 1 465 ? 8 47.125 -12.508 1 88 465 ILE B O 1
ATOM 12351 N N . VAL B 1 466 ? 8.938 46.188 -10.742 1 83.75 466 VAL B N 1
ATOM 12352 C CA . VAL B 1 466 ? 10.273 46.25 -11.312 1 83.75 466 VAL B CA 1
ATOM 12353 C C . VAL B 1 466 ? 10.336 45.375 -12.57 1 83.75 466 VAL B C 1
ATOM 12355 O O . VAL B 1 466 ? 10.867 45.812 -13.602 1 83.75 466 VAL B O 1
ATOM 12358 N N . THR B 1 467 ? 9.781 44.344 -12.531 1 78.56 467 THR B N 1
ATOM 12359 C CA . THR B 1 467 ? 9.797 43.438 -13.68 1 78.56 467 THR B CA 1
ATOM 12360 C C . THR B 1 467 ? 8.984 44 -14.836 1 78.56 467 THR B C 1
ATOM 12362 O O . THR B 1 467 ? 9.375 43.875 -16 1 78.56 467 THR B O 1
ATOM 12365 N N . GLY B 1 468 ? 7.871 44.562 -14.492 1 80.44 468 GLY B N 1
ATOM 12366 C CA . GLY B 1 468 ? 7.02 45.125 -15.523 1 80.44 468 GLY B CA 1
ATOM 12367 C C . GLY B 1 468 ? 7.625 46.344 -16.188 1 80.44 468 GLY B C 1
ATOM 12368 O O . GLY B 1 468 ? 7.367 46.625 -17.359 1 80.44 468 GLY B O 1
ATOM 12369 N N . CYS B 1 469 ? 8.461 47.094 -15.406 1 83 469 CYS B N 1
ATOM 12370 C CA . CYS B 1 469 ? 9.102 48.281 -15.93 1 83 469 CYS B CA 1
ATOM 12371 C C . CYS B 1 469 ? 10.375 47.938 -16.688 1 83 469 CYS B C 1
ATOM 12373 O O . CYS B 1 469 ? 10.906 48.781 -17.422 1 83 469 CYS B O 1
ATOM 12375 N N . GLY B 1 470 ? 10.797 46.719 -16.562 1 74.44 470 GLY B N 1
ATOM 12376 C CA . GLY B 1 470 ? 11.883 46.219 -17.375 1 74.44 470 GLY B CA 1
ATOM 12377 C C . GLY B 1 470 ? 13.258 46.562 -16.828 1 74.44 470 GLY B C 1
ATOM 12378 O O . GLY B 1 470 ? 13.43 46.656 -15.602 1 74.44 470 GLY B O 1
ATOM 12379 N N . GLU B 1 471 ? 14.281 46.969 -17.641 1 74.25 471 GLU B N 1
ATOM 12380 C CA . GLU B 1 471 ? 15.703 47.062 -17.328 1 74.25 471 GLU B CA 1
ATOM 12381 C C . GLU B 1 471 ? 15.984 48.312 -16.469 1 74.25 471 GLU B C 1
ATOM 12383 O O . GLU B 1 471 ? 16.797 48.25 -15.555 1 74.25 471 GLU B O 1
ATOM 12388 N N . GLU B 1 472 ? 15.258 49.344 -16.672 1 81.31 472 GLU B N 1
ATOM 12389 C CA . GLU B 1 472 ? 15.516 50.594 -15.938 1 81.31 472 GLU B CA 1
ATOM 12390 C C . GLU B 1 472 ? 15.188 50.438 -14.461 1 81.31 472 GLU B C 1
ATOM 12392 O O . GLU B 1 472 ? 15.906 50.938 -13.594 1 81.31 472 GLU B O 1
ATOM 12397 N N . ALA B 1 473 ? 14.133 49.781 -14.211 1 82 473 ALA B N 1
ATOM 12398 C CA . ALA B 1 473 ? 13.734 49.562 -12.828 1 82 473 ALA B CA 1
ATOM 12399 C C . ALA B 1 473 ? 14.695 48.625 -12.117 1 82 473 ALA B C 1
ATOM 12401 O O . ALA B 1 473 ? 15.023 48.812 -10.945 1 82 473 ALA B O 1
ATOM 12402 N N . TRP B 1 474 ? 15.203 47.688 -12.828 1 77.94 474 TRP B N 1
ATOM 12403 C CA . TRP B 1 474 ? 16.156 46.75 -12.258 1 77.94 474 TRP B CA 1
ATOM 12404 C C . TRP B 1 474 ? 17.484 47.438 -11.93 1 77.94 474 TRP B C 1
ATOM 12406 O O . TRP B 1 474 ? 18.109 47.125 -10.922 1 77.94 474 TRP B O 1
ATOM 12416 N N . ASP B 1 475 ? 17.781 48.375 -12.703 1 77.69 475 ASP B N 1
ATOM 12417 C CA . ASP B 1 475 ? 19 49.125 -12.461 1 77.69 475 ASP B CA 1
ATOM 12418 C C . ASP B 1 475 ? 18.922 49.875 -11.133 1 77.69 475 ASP B C 1
ATOM 12420 O O . ASP B 1 475 ? 19.922 49.969 -10.422 1 77.69 475 ASP B O 1
ATOM 12424 N N . VAL B 1 476 ? 17.797 50.281 -10.844 1 82.75 476 VAL B N 1
ATOM 12425 C CA . VAL B 1 476 ? 17.609 51.031 -9.602 1 82.75 476 VAL B CA 1
ATOM 12426 C C . VAL B 1 476 ? 17.766 50.094 -8.406 1 82.75 476 VAL B C 1
ATOM 12428 O O . VAL B 1 476 ? 18.453 50.406 -7.438 1 82.75 476 VAL B O 1
ATOM 12431 N N . VAL B 1 477 ? 17.141 49 -8.523 1 79.38 477 VAL B N 1
ATOM 12432 C CA . VAL B 1 477 ? 17.172 48.031 -7.43 1 79.38 477 VAL B CA 1
ATOM 12433 C C . VAL B 1 477 ? 18.594 47.469 -7.27 1 79.38 477 VAL B C 1
ATOM 12435 O O . VAL B 1 477 ? 19.078 47.281 -6.148 1 79.38 477 VAL B O 1
ATOM 12438 N N . GLU B 1 478 ? 19.25 47.25 -8.383 1 73.12 478 GLU B N 1
ATOM 12439 C CA . GLU B 1 478 ? 20.625 46.75 -8.352 1 73.12 478 GLU B CA 1
ATOM 12440 C C . GLU B 1 478 ? 21.578 47.781 -7.758 1 73.12 478 GLU B C 1
ATOM 12442 O O . GLU B 1 478 ? 22.484 47.438 -6.992 1 73.12 478 GLU B O 1
ATOM 12447 N N . ALA B 1 479 ? 21.297 49 -8.117 1 76.62 479 ALA B N 1
ATOM 12448 C CA . ALA B 1 479 ? 22.141 50.062 -7.586 1 76.62 479 ALA B CA 1
ATOM 12449 C C . ALA B 1 479 ? 21.969 50.188 -6.074 1 76.62 479 ALA B C 1
ATOM 12451 O O . ALA B 1 479 ? 22.953 50.406 -5.352 1 76.62 479 ALA B O 1
ATOM 12452 N N . TYR B 1 480 ? 20.812 50.062 -5.699 1 77.62 480 TYR B N 1
ATOM 12453 C CA . TYR B 1 480 ? 20.547 50.094 -4.266 1 77.62 480 TYR B CA 1
ATOM 12454 C C . TYR B 1 480 ? 21.234 48.938 -3.553 1 77.62 480 TYR B C 1
ATOM 12456 O O . TYR B 1 480 ? 21.906 49.125 -2.535 1 77.62 480 TYR B O 1
ATOM 12464 N N . ALA B 1 481 ? 21.062 47.812 -4.07 1 73.06 481 ALA B N 1
ATOM 12465 C CA . ALA B 1 481 ? 21.625 46.625 -3.457 1 73.06 481 ALA B CA 1
ATOM 12466 C C . ALA B 1 481 ? 23.156 46.688 -3.42 1 73.06 481 ALA B C 1
ATOM 12468 O O . ALA B 1 481 ? 23.766 46.312 -2.43 1 73.06 481 ALA B O 1
ATOM 12469 N N . GLU B 1 482 ? 23.672 47.188 -4.438 1 71.56 482 GLU B N 1
ATOM 12470 C CA . GLU B 1 482 ? 25.125 47.344 -4.504 1 71.56 482 GLU B CA 1
ATOM 12471 C C . GLU B 1 482 ? 25.609 48.375 -3.502 1 71.56 482 GLU B C 1
ATOM 12473 O O . GLU B 1 482 ? 26.641 48.188 -2.855 1 71.56 482 GLU B O 1
ATOM 12478 N N . GLY B 1 483 ? 24.875 49.438 -3.439 1 76.38 483 GLY B N 1
ATOM 12479 C CA . GLY B 1 483 ? 25.25 50.469 -2.492 1 76.38 483 GLY B CA 1
ATOM 12480 C C . GLY B 1 483 ? 25.219 50 -1.05 1 76.38 483 GLY B C 1
ATOM 12481 O O . GLY B 1 483 ? 26.172 50.25 -0.294 1 76.38 483 GLY B O 1
ATOM 12482 N N . VAL B 1 484 ? 24.203 49.312 -0.752 1 75.81 484 VAL B N 1
ATOM 12483 C CA . VAL B 1 484 ? 24.062 48.781 0.605 1 75.81 484 VAL B CA 1
ATOM 12484 C C . VAL B 1 484 ? 25.125 47.719 0.858 1 75.81 484 VAL B C 1
ATOM 12486 O O . VAL B 1 484 ? 25.719 47.656 1.934 1 75.81 484 VAL B O 1
ATOM 12489 N N . GLY B 1 485 ? 25.297 46.844 -0.146 1 69.94 485 GLY B N 1
ATOM 12490 C CA . GLY B 1 485 ? 26.297 45.781 -0.018 1 69.94 485 GLY B CA 1
ATOM 12491 C C . GLY B 1 485 ? 27.703 46.312 0.223 1 69.94 485 GLY B C 1
ATOM 12492 O O . GLY B 1 485 ? 28.422 45.812 1.088 1 69.94 485 GLY B O 1
ATOM 12493 N N . GLN B 1 486 ? 28.016 47.375 -0.472 1 71.38 486 GLN B N 1
ATOM 12494 C CA . GLN B 1 486 ? 29.344 47.969 -0.328 1 71.38 486 GLN B CA 1
ATOM 12495 C C . GLN B 1 486 ? 29.484 48.625 1.038 1 71.38 486 GLN B C 1
ATOM 12497 O O . GLN B 1 486 ? 30.562 48.562 1.646 1 71.38 486 GLN B O 1
ATOM 12502 N N . ALA B 1 487 ? 28.453 49.156 1.474 1 74.94 487 ALA B N 1
ATOM 12503 C CA . ALA B 1 487 ? 28.484 49.812 2.779 1 74.94 487 ALA B CA 1
ATOM 12504 C C . ALA B 1 487 ? 28.672 48.781 3.898 1 74.94 487 ALA B C 1
ATOM 12506 O O . ALA B 1 487 ? 29.453 49 4.828 1 74.94 487 ALA B O 1
ATOM 12507 N N . VAL B 1 488 ? 27.984 47.75 3.729 1 70.75 488 VAL B N 1
ATOM 12508 C CA . VAL B 1 488 ? 28.062 46.719 4.746 1 70.75 488 VAL B CA 1
ATOM 12509 C C . VAL B 1 488 ? 29.453 46.094 4.734 1 70.75 488 VAL B C 1
ATOM 12511 O O . VAL B 1 488 ? 30.062 45.875 5.793 1 70.75 488 VAL B O 1
ATOM 12514 N N . LEU B 1 489 ? 30 45.875 3.518 1 67.19 489 LEU B N 1
ATOM 12515 C CA . LEU B 1 489 ? 31.328 45.25 3.391 1 67.19 489 LEU B CA 1
ATOM 12516 C C . LEU B 1 489 ? 32.406 46.188 3.93 1 67.19 489 LEU B C 1
ATOM 12518 O O . LEU B 1 489 ? 33.344 45.719 4.582 1 67.19 489 LEU B O 1
ATOM 12522 N N . SER B 1 490 ? 32.25 47.406 3.646 1 71.12 490 SER B N 1
ATOM 12523 C CA . SER B 1 490 ? 33.219 48.375 4.141 1 71.12 490 SER B CA 1
ATOM 12524 C C . SER B 1 490 ? 33.219 48.406 5.664 1 71.12 490 SER B C 1
ATOM 12526 O O . SER B 1 490 ? 34.25 48.562 6.285 1 71.12 490 SER B O 1
ATOM 12528 N N . LEU B 1 491 ? 32.062 48.281 6.117 1 69.94 491 LEU B N 1
ATOM 12529 C CA . LEU B 1 491 ? 31.953 48.281 7.57 1 69.94 491 LEU B CA 1
ATOM 12530 C C . LEU B 1 491 ? 32.594 47.031 8.164 1 69.94 491 LEU B C 1
ATOM 12532 O O . LEU B 1 491 ? 33.281 47.125 9.188 1 69.94 491 LEU B O 1
ATOM 12536 N N . LEU B 1 492 ? 32.312 45.938 7.484 1 62.78 492 LEU B N 1
ATOM 12537 C CA . LEU B 1 492 ? 32.812 44.656 7.996 1 62.78 492 LEU B CA 1
ATOM 12538 C C . LEU B 1 492 ? 34.344 44.594 7.891 1 62.78 492 LEU B C 1
ATOM 12540 O O . LEU B 1 492 ? 35 44 8.75 1 62.78 492 LEU B O 1
ATOM 12544 N N . ARG B 1 493 ? 34.812 45.156 6.762 1 60.28 493 ARG B N 1
ATOM 12545 C CA . ARG B 1 493 ? 36.25 45.188 6.582 1 60.28 493 ARG B CA 1
ATOM 12546 C C . ARG B 1 493 ? 36.938 46.188 7.512 1 60.28 493 ARG B C 1
ATOM 12548 O O . ARG B 1 493 ? 38.062 46 7.938 1 60.28 493 ARG B O 1
ATOM 12555 N N . GLY B 1 494 ? 36.281 47.406 7.738 1 58.06 494 GLY B N 1
ATOM 12556 C CA . GLY B 1 494 ? 36.875 48.469 8.531 1 58.06 494 GLY B CA 1
ATOM 12557 C C . GLY B 1 494 ? 36.844 48.188 10.023 1 58.06 494 GLY B C 1
ATOM 12558 O O . GLY B 1 494 ? 35.781 47.812 10.57 1 58.06 494 GLY B O 1
ATOM 12559 N N . ALA B 1 495 ? 37.812 47.531 10.547 1 49.69 495 ALA B N 1
ATOM 12560 C CA . ALA B 1 495 ? 38.25 47.125 11.875 1 49.69 495 ALA B CA 1
ATOM 12561 C C . ALA B 1 495 ? 37.812 48.125 12.938 1 49.69 495 ALA B C 1
ATOM 12563 O O . ALA B 1 495 ? 38.438 48.219 14.008 1 49.69 495 ALA B O 1
ATOM 12564 N N . SER B 1 496 ? 37 49.188 12.633 1 48.88 496 SER B N 1
ATOM 12565 C CA . SER B 1 496 ? 37 50.094 13.797 1 48.88 496 SER B CA 1
ATOM 12566 C C . SER B 1 496 ? 36.281 49.469 14.969 1 48.88 496 SER B C 1
ATOM 12568 O O . SER B 1 496 ? 35.156 48.906 14.805 1 48.88 496 SER B O 1
ATOM 12570 N N . PRO B 1 497 ? 36.875 49.188 15.984 1 50.97 497 PRO B N 1
ATOM 12571 C CA . PRO B 1 497 ? 36.406 48.594 17.234 1 50.97 497 PRO B CA 1
ATOM 12572 C C . PRO B 1 497 ? 35.094 49.188 17.719 1 50.97 497 PRO B C 1
ATOM 12574 O O . PRO B 1 497 ? 34.375 48.531 18.5 1 50.97 497 PRO B O 1
ATOM 12577 N N . ASN B 1 498 ? 34.781 50.531 17.516 1 50.06 498 ASN B N 1
ATOM 12578 C CA . ASN B 1 498 ? 33.625 51.188 18.141 1 50.06 498 ASN B CA 1
ATOM 12579 C C . ASN B 1 498 ? 32.406 51.188 17.219 1 50.06 498 ASN B C 1
ATOM 12581 O O . ASN B 1 498 ? 32.438 51.75 16.125 1 50.06 498 ASN B O 1
ATOM 12585 N N . LEU B 1 499 ? 31.531 50.219 17.344 1 56.41 499 LEU B N 1
ATOM 12586 C CA . LEU B 1 499 ? 30.281 50.094 16.594 1 56.41 499 LEU B CA 1
ATOM 12587 C C . LEU B 1 499 ? 29.438 51.375 16.719 1 56.41 499 LEU B C 1
ATOM 12589 O O . LEU B 1 499 ? 29.031 51.75 17.828 1 56.41 499 LEU B O 1
ATOM 12593 N N . SER B 1 500 ? 29.578 52.375 15.891 1 62.84 500 SER B N 1
ATOM 12594 C CA . SER B 1 500 ? 28.797 53.594 15.891 1 62.84 500 SER B CA 1
ATOM 12595 C C . SER B 1 500 ? 27.375 53.344 15.383 1 62.84 500 SER B C 1
ATOM 12597 O O . SER B 1 500 ? 27.094 52.25 14.852 1 62.84 500 SER B O 1
ATOM 12599 N N . ALA B 1 501 ? 26.375 54.125 15.711 1 64.88 501 ALA B N 1
ATOM 12600 C CA . ALA B 1 501 ? 25 54.062 15.242 1 64.88 501 ALA B CA 1
ATOM 12601 C C . ALA B 1 501 ? 24.938 53.906 13.727 1 64.88 501 ALA B C 1
ATOM 12603 O O . ALA B 1 501 ? 24.078 53.188 13.203 1 64.88 501 ALA B O 1
ATOM 12604 N N . ASP B 1 502 ? 25.984 54.375 13.148 1 69 502 ASP B N 1
ATOM 12605 C CA . ASP B 1 502 ? 26.016 54.312 11.695 1 69 502 ASP B CA 1
ATOM 12606 C C . ASP B 1 502 ? 26.281 52.875 11.211 1 69 502 ASP B C 1
ATOM 12608 O O . ASP B 1 502 ? 25.75 52.469 10.188 1 69 502 ASP B O 1
ATOM 12612 N N . HIS B 1 503 ? 26.953 52.312 12.102 1 70.69 503 HIS B N 1
ATOM 12613 C CA . HIS B 1 503 ? 27.25 50.938 11.75 1 70.69 503 HIS B CA 1
ATOM 12614 C C . HIS B 1 503 ? 26.016 50.062 11.852 1 70.69 503 HIS B C 1
ATOM 12616 O O . HIS B 1 503 ? 25.781 49.188 11 1 70.69 503 HIS B O 1
ATOM 12622 N N . VAL B 1 504 ? 25.219 50.344 12.75 1 72.62 504 VAL B N 1
ATOM 12623 C CA . VAL B 1 504 ? 24 49.562 12.961 1 72.62 504 VAL B CA 1
ATOM 12624 C C . VAL B 1 504 ? 23.031 49.812 11.812 1 72.62 504 VAL B C 1
ATOM 12626 O O . VAL B 1 504 ? 22.359 48.875 11.359 1 72.62 504 VAL B O 1
ATOM 12629 N N . VAL B 1 505 ? 23.031 51 11.367 1 76 505 VAL B N 1
ATOM 12630 C CA . VAL B 1 505 ? 22.125 51.312 10.273 1 76 505 VAL B CA 1
ATOM 12631 C C . VAL B 1 505 ? 22.516 50.531 9.023 1 76 505 VAL B C 1
ATOM 12633 O O . VAL B 1 505 ? 21.641 50 8.344 1 76 505 VAL B O 1
ATOM 12636 N N . VAL B 1 506 ? 23.734 50.469 8.789 1 73.81 506 VAL B N 1
ATOM 12637 C CA . VAL B 1 506 ? 24.203 49.812 7.582 1 73.81 506 VAL B CA 1
ATOM 12638 C C . VAL B 1 506 ? 23.891 48.312 7.645 1 73.81 506 VAL B C 1
ATOM 12640 O O . VAL B 1 506 ? 23.469 47.719 6.648 1 73.81 506 VAL B O 1
ATOM 12643 N N . ILE B 1 507 ? 23.984 47.844 8.773 1 73.06 507 ILE B N 1
ATOM 12644 C CA . ILE B 1 507 ? 23.766 46.406 8.93 1 73.06 507 ILE B CA 1
ATOM 12645 C C . ILE B 1 507 ? 22.281 46.094 8.781 1 73.06 507 ILE B C 1
ATOM 12647 O O . ILE B 1 507 ? 21.891 45.125 8.156 1 73.06 507 ILE B O 1
ATOM 12651 N N . GLU B 1 508 ? 21.531 46.938 9.328 1 74.81 508 GLU B N 1
ATOM 12652 C CA . GLU B 1 508 ? 20.094 46.75 9.203 1 74.81 508 GLU B CA 1
ATOM 12653 C C . GLU B 1 508 ? 19.641 46.906 7.758 1 74.81 508 GLU B C 1
ATOM 12655 O O . GLU B 1 508 ? 18.719 46.219 7.305 1 74.81 508 GLU B O 1
ATOM 12660 N N . GLU B 1 509 ? 20.234 47.812 7.141 1 75.81 509 GLU B N 1
ATOM 12661 C CA . GLU B 1 509 ? 19.938 47.969 5.719 1 75.81 509 GLU B CA 1
ATOM 12662 C C . GLU B 1 509 ? 20.328 46.719 4.934 1 75.81 509 GLU B C 1
ATOM 12664 O O . GLU B 1 509 ? 19.656 46.344 3.977 1 75.81 509 GLU B O 1
ATOM 12669 N N . GLY B 1 510 ? 21.375 46.219 5.398 1 74 510 GLY B N 1
ATOM 12670 C CA . GLY B 1 510 ? 21.781 44.938 4.797 1 74 510 GLY B CA 1
ATOM 12671 C C . GLY B 1 510 ? 20.766 43.844 5.004 1 74 510 GLY B C 1
ATOM 12672 O O . GLY B 1 510 ? 20.484 43.062 4.082 1 74 510 GLY B O 1
ATOM 12673 N N . ALA B 1 511 ? 20.266 43.781 6.164 1 74.5 511 ALA B N 1
ATOM 12674 C CA . ALA B 1 511 ? 19.234 42.781 6.449 1 74.5 511 ALA B CA 1
ATOM 12675 C C . ALA B 1 511 ? 18.016 42.969 5.539 1 74.5 511 ALA B C 1
ATOM 12677 O O . ALA B 1 511 ? 17.469 42 5.027 1 74.5 511 ALA B O 1
ATOM 12678 N N . TRP B 1 512 ? 17.641 44.156 5.293 1 75.44 512 TRP B N 1
ATOM 12679 C CA . TRP B 1 512 ? 16.5 44.469 4.422 1 75.44 512 TRP B CA 1
ATOM 12680 C C . TRP B 1 512 ? 16.812 44.062 2.977 1 75.44 512 TRP B C 1
ATOM 12682 O O . TRP B 1 512 ? 15.938 43.594 2.256 1 75.44 512 TRP B O 1
ATOM 12692 N N . SER B 1 513 ? 18.016 44.344 2.629 1 73.38 513 SER B N 1
ATOM 12693 C CA . SER B 1 513 ? 18.422 43.938 1.28 1 73.38 513 SER B CA 1
ATOM 12694 C C . SER B 1 513 ? 18.297 42.438 1.074 1 73.38 513 SER B C 1
ATOM 12696 O O . SER B 1 513 ? 17.875 42 0.012 1 73.38 513 SER B O 1
ATOM 12698 N N . LEU B 1 514 ? 18.656 41.812 2.086 1 72.88 514 LEU B N 1
ATOM 12699 C CA . LEU B 1 514 ? 18.547 40.375 2.006 1 72.88 514 LEU B CA 1
ATOM 12700 C C . LEU B 1 514 ? 17.078 39.938 1.947 1 72.88 514 LEU B C 1
ATOM 12702 O O . LEU B 1 514 ? 16.734 39 1.238 1 72.88 514 LEU B O 1
ATOM 12706 N N . HIS B 1 515 ? 16.266 40.562 2.619 1 70.31 515 HIS B N 1
ATOM 12707 C CA . HIS B 1 515 ? 14.828 40.281 2.553 1 70.31 515 HIS B CA 1
ATOM 12708 C C . HIS B 1 515 ? 14.281 40.562 1.155 1 70.31 515 HIS B C 1
ATOM 12710 O O . HIS B 1 515 ? 13.43 39.812 0.666 1 70.31 515 HIS B O 1
ATOM 12716 N N . LEU B 1 516 ? 14.734 41.625 0.63 1 71.56 516 LEU B N 1
ATOM 12717 C CA . LEU B 1 516 ? 14.344 41.969 -0.736 1 71.56 516 LEU B CA 1
ATOM 12718 C C . LEU B 1 516 ? 14.789 40.875 -1.708 1 71.56 516 LEU B C 1
ATOM 12720 O O . LEU B 1 516 ? 14.039 40.5 -2.607 1 71.56 516 LEU B O 1
ATOM 12724 N N . LEU B 1 517 ? 15.891 40.438 -1.47 1 69 517 LEU B N 1
ATOM 12725 C CA . LEU B 1 517 ? 16.391 39.344 -2.297 1 69 517 LEU B CA 1
ATOM 12726 C C . LEU B 1 517 ? 15.516 38.094 -2.119 1 69 517 LEU B C 1
ATOM 12728 O O . LEU B 1 517 ? 15.172 37.438 -3.098 1 69 517 LEU B O 1
ATOM 12732 N N . ASN B 1 518 ? 15.273 37.844 -0.941 1 70.94 518 ASN B N 1
ATOM 12733 C CA . ASN B 1 518 ? 14.43 36.688 -0.648 1 70.94 518 ASN B CA 1
ATOM 12734 C C . ASN B 1 518 ? 13.086 36.781 -1.368 1 70.94 518 ASN B C 1
ATOM 12736 O O . ASN B 1 518 ? 12.641 35.812 -1.987 1 70.94 518 ASN B O 1
ATOM 12740 N N . ALA B 1 519 ? 12.547 37.844 -1.337 1 68.88 519 ALA B N 1
ATOM 12741 C CA . ALA B 1 519 ? 11.25 38.031 -1.989 1 68.88 519 ALA B CA 1
ATOM 12742 C C . ALA B 1 519 ? 11.383 37.938 -3.506 1 68.88 519 ALA B C 1
ATOM 12744 O O . ALA B 1 519 ? 10.492 37.375 -4.172 1 68.88 519 ALA B O 1
ATOM 12745 N N . ALA B 1 520 ? 12.422 38.469 -4.043 1 68.94 520 ALA B N 1
ATOM 12746 C CA . ALA B 1 520 ? 12.672 38.406 -5.48 1 68.94 520 ALA B CA 1
ATOM 12747 C C . ALA B 1 520 ? 12.789 36.938 -5.953 1 68.94 520 ALA B C 1
ATOM 12749 O O . ALA B 1 520 ? 12.266 36.594 -7.012 1 68.94 520 ALA B O 1
ATOM 12750 N N . LEU B 1 521 ? 13.383 36.188 -5.141 1 68.06 521 LEU B N 1
ATOM 12751 C CA . LEU B 1 521 ? 13.578 34.781 -5.496 1 68.06 521 LEU B CA 1
ATOM 12752 C C . LEU B 1 521 ? 12.266 34.031 -5.441 1 68.06 521 LEU B C 1
ATOM 12754 O O . LEU B 1 521 ? 12.062 33.062 -6.191 1 68.06 521 LEU B O 1
ATOM 12758 N N . LEU B 1 522 ? 11.398 34.312 -4.582 1 62.25 522 LEU B N 1
ATOM 12759 C CA . LEU B 1 522 ? 10.125 33.625 -4.41 1 62.25 522 LEU B CA 1
ATOM 12760 C C . LEU B 1 522 ? 9.117 34.094 -5.465 1 62.25 522 LEU B C 1
ATOM 12762 O O . LEU B 1 522 ? 8.117 33.406 -5.707 1 62.25 522 LEU B O 1
ATOM 12766 N N . SER B 1 523 ? 9.273 35.156 -6.047 1 60.16 523 SER B N 1
ATOM 12767 C CA . SER B 1 523 ? 8.336 35.719 -7.016 1 60.16 523 SER B CA 1
ATOM 12768 C C . SER B 1 523 ? 8.273 34.844 -8.273 1 60.16 523 SER B C 1
ATOM 12770 O O . SER B 1 523 ? 9.281 34.25 -8.68 1 60.16 523 SER B O 1
ATOM 12772 N N . ALA B 1 524 ? 7.078 34.469 -8.82 1 53.94 524 ALA B N 1
ATOM 12773 C CA . ALA B 1 524 ? 6.785 33.656 -9.992 1 53.94 524 ALA B CA 1
ATOM 12774 C C . ALA B 1 524 ? 7.469 34.188 -11.234 1 53.94 524 ALA B C 1
ATOM 12776 O O . ALA B 1 524 ? 7.438 35.406 -11.484 1 53.94 524 ALA B O 1
ATOM 12777 N N . GLY B 1 525 ? 8.312 33.469 -12.055 1 52.59 525 GLY B N 1
ATOM 12778 C CA . GLY B 1 525 ? 8.867 33.844 -13.344 1 52.59 525 GLY B CA 1
ATOM 12779 C C . GLY B 1 525 ? 10.328 34.219 -13.273 1 52.59 525 GLY B C 1
ATOM 12780 O O . GLY B 1 525 ? 10.969 34.438 -14.312 1 52.59 525 GLY B O 1
ATOM 12781 N N . ALA B 1 526 ? 10.711 34.5 -12.062 1 53.56 526 ALA B N 1
ATOM 12782 C CA . ALA B 1 526 ? 12.07 35.031 -11.961 1 53.56 526 ALA B CA 1
ATOM 12783 C C . ALA B 1 526 ? 13.094 34 -12.461 1 53.56 526 ALA B C 1
ATOM 12785 O O . ALA B 1 526 ? 14.016 34.375 -13.203 1 53.56 526 ALA B O 1
ATOM 12786 N N . VAL B 1 527 ? 12.852 32.781 -11.922 1 53.94 527 VAL B N 1
ATOM 12787 C CA . VAL B 1 527 ? 13.859 31.766 -12.234 1 53.94 527 VAL B CA 1
ATOM 12788 C C . VAL B 1 527 ? 13.633 31.234 -13.656 1 53.94 527 VAL B C 1
ATOM 12790 O O . VAL B 1 527 ? 14.594 31 -14.391 1 53.94 527 VAL B O 1
ATOM 12793 N N . ASP B 1 528 ? 12.359 31.047 -14.07 1 48.56 528 ASP B N 1
ATOM 12794 C CA . ASP B 1 528 ? 12.078 30.406 -15.352 1 48.56 528 ASP B CA 1
ATOM 12795 C C . ASP B 1 528 ? 12.5 31.281 -16.516 1 48.56 528 ASP B C 1
ATOM 12797 O O . ASP B 1 528 ? 12.906 30.797 -17.562 1 48.56 528 ASP B O 1
ATOM 12801 N N . GLN B 1 529 ? 12.297 32.656 -16.469 1 47.97 529 GLN B N 1
ATOM 12802 C CA . GLN B 1 529 ? 12.547 33.5 -17.625 1 47.97 529 GLN B CA 1
ATOM 12803 C C . GLN B 1 529 ? 14.008 33.938 -17.688 1 47.97 529 GLN B C 1
ATOM 12805 O O . GLN B 1 529 ? 14.375 34.781 -18.5 1 47.97 529 GLN B O 1
ATOM 12810 N N . GLY B 1 530 ? 14.906 33.281 -16.922 1 51.09 530 GLY B N 1
ATOM 12811 C CA . GLY B 1 530 ? 16.328 33.562 -17.031 1 51.09 530 GLY B CA 1
ATOM 12812 C C . GLY B 1 530 ? 16.703 35 -16.672 1 51.09 530 GLY B C 1
ATOM 12813 O O . GLY B 1 530 ? 17.547 35.594 -17.312 1 51.09 530 GLY B O 1
ATOM 12814 N N . ALA B 1 531 ? 16.062 35.625 -15.805 1 54.59 531 ALA B N 1
ATOM 12815 C CA . ALA B 1 531 ? 16.25 37.062 -15.586 1 54.59 531 ALA B CA 1
ATOM 12816 C C . ALA B 1 531 ? 17.641 37.344 -15.031 1 54.59 531 ALA B C 1
ATOM 12818 O O . ALA B 1 531 ? 17.984 36.906 -13.938 1 54.59 531 ALA B O 1
ATOM 12819 N N . PRO B 1 532 ? 18.656 37.719 -15.742 1 58.03 532 PRO B N 1
ATOM 12820 C CA . PRO B 1 532 ? 20.047 38.031 -15.391 1 58.03 532 PRO B CA 1
ATOM 12821 C C . PRO B 1 532 ? 20.156 38.875 -14.133 1 58.03 532 PRO B C 1
ATOM 12823 O O . PRO B 1 532 ? 21.141 38.75 -13.383 1 58.03 532 PRO B O 1
ATOM 12826 N N . HIS B 1 533 ? 19.062 39.625 -13.852 1 60.69 533 HIS B N 1
ATOM 12827 C CA . HIS B 1 533 ? 19.156 40.562 -12.727 1 60.69 533 HIS B CA 1
ATOM 12828 C C . HIS B 1 533 ? 18.984 39.812 -11.398 1 60.69 533 HIS B C 1
ATOM 12830 O O . HIS B 1 533 ? 19.656 40.125 -10.414 1 60.69 533 HIS B O 1
ATOM 12836 N N . VAL B 1 534 ? 18.109 38.906 -11.508 1 61.31 534 VAL B N 1
ATOM 12837 C CA . VAL B 1 534 ? 17.891 38.125 -10.297 1 61.31 534 VAL B CA 1
ATOM 12838 C C . VAL B 1 534 ? 19.141 37.281 -9.992 1 61.31 534 VAL B C 1
ATOM 12840 O O . VAL B 1 534 ? 19.531 37.156 -8.836 1 61.31 534 VAL B O 1
ATOM 12843 N N . LEU B 1 535 ? 19.75 36.906 -11.031 1 59.97 535 LEU B N 1
ATOM 12844 C CA . LEU B 1 535 ? 20.984 36.156 -10.891 1 59.97 535 LEU B CA 1
ATOM 12845 C C . LEU B 1 535 ? 22.078 37 -10.266 1 59.97 535 LEU B C 1
ATOM 12847 O O . LEU B 1 535 ? 22.812 36.562 -9.391 1 59.97 535 LEU B O 1
ATOM 12851 N N . LEU B 1 536 ? 22.125 38.188 -10.688 1 60.25 536 LEU B N 1
ATOM 12852 C CA . LEU B 1 536 ? 23.141 39.094 -10.188 1 60.25 536 LEU B CA 1
ATOM 12853 C C . LEU B 1 536 ? 22.922 39.406 -8.711 1 60.25 536 LEU B C 1
ATOM 12855 O O . LEU B 1 536 ? 23.875 39.438 -7.926 1 60.25 536 LEU B O 1
ATOM 12859 N N . MET B 1 537 ? 21.75 39.562 -8.422 1 61.94 537 MET B N 1
ATOM 12860 C CA . MET B 1 537 ? 21.422 39.844 -7.027 1 61.94 537 MET B CA 1
ATOM 12861 C C . MET B 1 537 ? 21.75 38.625 -6.141 1 61.94 537 MET B C 1
ATOM 12863 O O . MET B 1 537 ? 22.266 38.812 -5.035 1 61.94 537 MET B O 1
ATOM 12867 N N . LEU B 1 538 ? 21.469 37.531 -6.703 1 62.97 538 LEU B N 1
ATOM 12868 C CA . LEU B 1 538 ? 21.781 36.312 -5.969 1 62.97 538 LEU B CA 1
ATOM 12869 C C . LEU B 1 538 ? 23.281 36.156 -5.758 1 62.97 538 LEU B C 1
ATOM 12871 O O . LEU B 1 538 ? 23.734 35.844 -4.652 1 62.97 538 LEU B O 1
ATOM 12875 N N . LEU B 1 539 ? 23.953 36.406 -6.855 1 61.09 539 LEU B N 1
ATOM 12876 C CA . LEU B 1 539 ? 25.406 36.281 -6.789 1 61.09 539 LEU B CA 1
ATOM 12877 C C . LEU B 1 539 ? 26 37.281 -5.805 1 61.09 539 LEU B C 1
ATOM 12879 O O . LEU B 1 539 ? 26.875 36.906 -5.008 1 61.09 539 LEU B O 1
ATOM 12883 N N . HIS B 1 540 ? 25.469 38.375 -5.836 1 61.03 540 HIS B N 1
ATOM 12884 C CA . HIS B 1 540 ? 25.953 39.406 -4.934 1 61.03 540 HIS B CA 1
ATOM 12885 C C . HIS B 1 540 ? 25.656 39.062 -3.48 1 61.03 540 HIS B C 1
ATOM 12887 O O . HIS B 1 540 ? 26.516 39.188 -2.611 1 61.03 540 HIS B O 1
ATOM 12893 N N . SER B 1 541 ? 24.531 38.594 -3.379 1 61.94 541 SER B N 1
ATOM 12894 C CA . SER B 1 541 ? 24.156 38.25 -2.021 1 61.94 541 SER B CA 1
ATOM 12895 C C . SER B 1 541 ? 25 37.062 -1.504 1 61.94 541 SER B C 1
ATOM 12897 O O . SER B 1 541 ? 25.375 37.062 -0.331 1 61.94 541 SER B O 1
ATOM 12899 N N . LEU B 1 542 ? 25.25 36.219 -2.385 1 63.03 542 LEU B N 1
ATOM 12900 C CA . LEU B 1 542 ? 26.078 35.094 -2.002 1 63.03 542 LEU B CA 1
ATOM 12901 C C . LEU B 1 542 ? 27.484 35.531 -1.657 1 63.03 542 LEU B C 1
ATOM 12903 O O . LEU B 1 542 ? 28.078 35.062 -0.686 1 63.03 542 LEU B O 1
ATOM 12907 N N . MET B 1 543 ? 27.953 36.438 -2.443 1 62.31 543 MET B N 1
ATOM 12908 C CA . MET B 1 543 ? 29.281 37 -2.174 1 62.31 543 MET B CA 1
ATOM 12909 C C . MET B 1 543 ? 29.312 37.719 -0.84 1 62.31 543 MET B C 1
ATOM 12911 O O . MET B 1 543 ? 30.266 37.625 -0.082 1 62.31 543 MET B O 1
ATOM 12915 N N . GLN B 1 544 ? 28.25 38.375 -0.608 1 61.47 544 GLN B N 1
ATOM 12916 C CA . GLN B 1 544 ? 28.141 39.094 0.662 1 61.47 544 GLN B CA 1
ATOM 12917 C C . GLN B 1 544 ? 28.094 38.125 1.834 1 61.47 544 GLN B C 1
ATOM 12919 O O . GLN B 1 544 ? 28.734 38.344 2.863 1 61.47 544 GLN B O 1
ATOM 12924 N N . LEU B 1 545 ? 27.406 37.125 1.596 1 62.19 545 LEU B N 1
ATOM 12925 C CA . LEU B 1 545 ? 27.266 36.125 2.637 1 62.19 545 LEU B CA 1
ATOM 12926 C C . LEU B 1 545 ? 28.609 35.469 2.934 1 62.19 545 LEU B C 1
ATOM 12928 O O . LEU B 1 545 ? 28.922 35.188 4.094 1 62.19 545 LEU B O 1
ATOM 12932 N N . THR B 1 546 ? 29.375 35.219 1.916 1 60.72 546 THR B N 1
ATOM 12933 C CA . THR B 1 546 ? 30.703 34.656 2.107 1 60.72 546 THR B CA 1
ATOM 12934 C C . THR B 1 546 ? 31.578 35.594 2.938 1 60.72 546 THR B C 1
ATOM 12936 O O . THR B 1 546 ? 32.312 35.156 3.822 1 60.72 546 THR B O 1
ATOM 12939 N N . GLN B 1 547 ? 31.359 36.781 2.625 1 61.88 547 GLN B N 1
ATOM 12940 C CA . GLN B 1 547 ? 32.156 37.75 3.32 1 61.88 547 GLN B CA 1
ATOM 12941 C C . GLN B 1 547 ? 31.703 37.938 4.766 1 61.88 547 GLN B C 1
ATOM 12943 O O . GLN B 1 547 ? 32.531 38.156 5.66 1 61.88 547 GLN B O 1
ATOM 12948 N N . TYR B 1 548 ? 30.5 37.812 4.863 1 58.53 548 TYR B N 1
ATOM 12949 C CA . TYR B 1 548 ? 29.969 37.844 6.219 1 58.53 548 TYR B CA 1
ATOM 12950 C C . TYR B 1 548 ? 30.484 36.688 7.047 1 58.53 548 TYR B C 1
ATOM 12952 O O . TYR B 1 548 ? 30.844 36.844 8.211 1 58.53 548 TYR B O 1
ATOM 12960 N N . ALA B 1 549 ? 30.5 35.5 6.5 1 57.31 549 ALA B N 1
ATOM 12961 C CA . ALA B 1 549 ? 30.969 34.312 7.18 1 57.31 549 ALA B CA 1
ATOM 12962 C C . ALA B 1 549 ? 32.438 34.438 7.594 1 57.31 549 ALA B C 1
ATOM 12964 O O . ALA B 1 549 ? 32.812 33.969 8.656 1 57.31 549 ALA B O 1
ATOM 12965 N N . SER B 1 550 ? 33.156 35.156 6.793 1 57.47 550 SER B N 1
ATOM 12966 C CA . SER B 1 550 ? 34.562 35.344 7.109 1 57.47 550 SER B CA 1
ATOM 12967 C C . SER B 1 550 ? 34.75 36.438 8.156 1 57.47 550 SER B C 1
ATOM 12969 O O . SER B 1 550 ? 35.781 36.438 8.867 1 57.47 550 SER B O 1
ATOM 12971 N N . GLY B 1 551 ? 33.781 37.375 8.344 1 57.22 551 GLY B N 1
ATOM 12972 C CA . GLY B 1 551 ? 33.875 38.469 9.266 1 57.22 551 GLY B CA 1
ATOM 12973 C C . GLY B 1 551 ? 33.094 38.25 10.547 1 57.22 551 GLY B C 1
ATOM 12974 O O . GLY B 1 551 ? 32.75 39.219 11.234 1 57.22 551 GLY B O 1
ATOM 12975 N N . ALA B 1 552 ? 32.75 37.125 10.922 1 56.56 552 ALA B N 1
ATOM 12976 C CA . ALA B 1 552 ? 31.906 36.688 12.031 1 56.56 552 ALA B CA 1
ATOM 12977 C C . ALA B 1 552 ? 32.375 37.312 13.344 1 56.56 552 ALA B C 1
ATOM 12979 O O . ALA B 1 552 ? 31.578 37.656 14.203 1 56.56 552 ALA B O 1
ATOM 12980 N N . ASP B 1 553 ? 33.625 37.562 13.438 1 59.62 553 ASP B N 1
ATOM 12981 C CA . ASP B 1 553 ? 34.156 38.156 14.648 1 59.62 553 ASP B CA 1
ATOM 12982 C C . ASP B 1 553 ? 33.656 39.594 14.805 1 59.62 553 ASP B C 1
ATOM 12984 O O . ASP B 1 553 ? 33.375 40.031 15.922 1 59.62 553 ASP B O 1
ATOM 12988 N N . SER B 1 554 ? 33.469 40.25 13.672 1 60.38 554 SER B N 1
ATOM 12989 C CA . SER B 1 554 ? 33 41.625 13.719 1 60.38 554 SER B CA 1
ATOM 12990 C C . SER B 1 554 ? 31.516 41.688 14.039 1 60.38 554 SER B C 1
ATOM 12992 O O . SER B 1 554 ? 31.062 42.625 14.703 1 60.38 554 SER B O 1
ATOM 12994 N N . LEU B 1 555 ? 30.844 40.656 13.641 1 64.81 555 LEU B N 1
ATOM 12995 C CA . LEU B 1 555 ? 29.406 40.656 13.906 1 64.81 555 LEU B CA 1
ATOM 12996 C C . LEU B 1 555 ? 29.125 40.344 15.375 1 64.81 555 LEU B C 1
ATOM 12998 O O . LEU B 1 555 ? 28.109 40.781 15.914 1 64.81 555 LEU B O 1
ATOM 13002 N N . ASP B 1 556 ? 30.031 39.625 15.961 1 63.94 556 ASP B N 1
ATOM 13003 C CA . ASP B 1 556 ? 29.844 39.281 17.359 1 63.94 556 ASP B CA 1
ATOM 13004 C C . ASP B 1 556 ? 29.922 40.5 18.266 1 63.94 556 ASP B C 1
ATOM 13006 O O . ASP B 1 556 ? 29.469 40.469 19.406 1 63.94 556 ASP B O 1
ATOM 13010 N N . ARG B 1 557 ? 30.469 41.562 17.625 1 70.06 557 ARG B N 1
ATOM 13011 C CA . ARG B 1 557 ? 30.594 42.812 18.375 1 70.06 557 ARG B CA 1
ATOM 13012 C C . ARG B 1 557 ? 29.312 43.625 18.312 1 70.06 557 ARG B C 1
ATOM 13014 O O . ARG B 1 557 ? 29.156 44.594 19.062 1 70.06 557 ARG B O 1
ATOM 13021 N N . LEU B 1 558 ? 28.344 43.094 17.453 1 69 558 LEU B N 1
ATOM 13022 C CA . LEU B 1 558 ? 27.078 43.812 17.297 1 69 558 LEU B CA 1
ATOM 13023 C C . LEU B 1 558 ? 26.125 43.469 18.438 1 69 558 LEU B C 1
ATOM 13025 O O . LEU B 1 558 ? 26.219 42.406 19.047 1 69 558 LEU B O 1
ATOM 13029 N N . PRO B 1 559 ? 25.328 44.562 18.766 1 65.56 559 PRO B N 1
ATOM 13030 C CA . PRO B 1 559 ? 24.297 44.219 19.75 1 65.56 559 PRO B CA 1
ATOM 13031 C C . PRO B 1 559 ? 23.469 43 19.344 1 65.56 559 PRO B C 1
ATOM 13033 O O . PRO B 1 559 ? 23.219 42.812 18.156 1 65.56 559 PRO B O 1
ATOM 13036 N N . GLY B 1 560 ? 23.141 42.219 20.188 1 65.5 560 GLY B N 1
ATOM 13037 C CA . GLY B 1 560 ? 22.469 40.938 20 1 65.5 560 GLY B CA 1
ATOM 13038 C C . GLY B 1 560 ? 21.266 41.031 19.078 1 65.5 560 GLY B C 1
ATOM 13039 O O . GLY B 1 560 ? 21.078 40.156 18.219 1 65.5 560 GLY B O 1
ATOM 13040 N N . LEU B 1 561 ? 20.531 42.094 19.25 1 66.81 561 LEU B N 1
ATOM 13041 C CA . LEU B 1 561 ? 19.312 42.219 18.453 1 66.81 561 LEU B CA 1
ATOM 13042 C C . LEU B 1 561 ? 19.641 42.5 17 1 66.81 561 LEU B C 1
ATOM 13044 O O . LEU B 1 561 ? 19.016 41.938 16.094 1 66.81 561 LEU B O 1
ATOM 13048 N N . VAL B 1 562 ? 20.641 43.375 16.797 1 68.62 562 VAL B N 1
ATOM 13049 C CA . VAL B 1 562 ? 21.031 43.719 15.438 1 68.62 562 VAL B CA 1
ATOM 13050 C C . VAL B 1 562 ? 21.656 42.5 14.75 1 68.62 562 VAL B C 1
ATOM 13052 O O . VAL B 1 562 ? 21.344 42.219 13.602 1 68.62 562 VAL B O 1
ATOM 13055 N N . HIS B 1 563 ? 22.438 41.906 15.57 1 67.62 563 HIS B N 1
ATOM 13056 C CA . HIS B 1 563 ? 23.047 40.688 15.047 1 67.62 563 HIS B CA 1
ATOM 13057 C C . HIS B 1 563 ? 22 39.625 14.719 1 67.62 563 HIS B C 1
ATOM 13059 O O . HIS B 1 563 ? 22.078 38.969 13.688 1 67.62 563 HIS B O 1
ATOM 13065 N N . GLY B 1 564 ? 21.094 39.594 15.562 1 68.5 564 GLY B N 1
ATOM 13066 C CA . GLY B 1 564 ? 20.031 38.594 15.367 1 68.5 564 GLY B CA 1
ATOM 13067 C C . GLY B 1 564 ? 19.219 38.844 14.117 1 68.5 564 GLY B C 1
ATOM 13068 O O . GLY B 1 564 ? 18.906 37.906 13.383 1 68.5 564 GLY B O 1
ATOM 13069 N N . HIS B 1 565 ? 18.922 40.031 13.883 1 69.94 565 HIS B N 1
ATOM 13070 C CA . HIS B 1 565 ? 18.141 40.375 12.703 1 69.94 565 HIS B CA 1
ATOM 13071 C C . HIS B 1 565 ? 18.906 40.031 11.422 1 69.94 565 HIS B C 1
ATOM 13073 O O . HIS B 1 565 ? 18.328 39.469 10.492 1 69.94 565 HIS B O 1
ATOM 13079 N N . PHE B 1 566 ? 20.031 40.406 11.477 1 69.25 566 PHE B N 1
ATOM 13080 C CA . PHE B 1 566 ? 20.844 40.156 10.297 1 69.25 566 PHE B CA 1
ATOM 13081 C C . PHE B 1 566 ? 20.984 38.656 10.055 1 69.25 566 PHE B C 1
ATOM 13083 O O . PHE B 1 566 ? 20.812 38.188 8.93 1 69.25 566 PHE B O 1
ATOM 13090 N N . ALA B 1 567 ? 21.234 38.031 11.148 1 68.56 567 ALA B N 1
ATOM 13091 C CA . ALA B 1 567 ? 21.422 36.594 11.047 1 68.56 567 ALA B CA 1
ATOM 13092 C C . ALA B 1 567 ? 20.125 35.906 10.617 1 68.56 567 ALA B C 1
ATOM 13094 O O . ALA B 1 567 ? 20.141 35 9.781 1 68.56 567 ALA B O 1
ATOM 13095 N N . SER B 1 568 ? 19.047 36.312 11.164 1 71.31 568 SER B N 1
ATOM 13096 C CA . SER B 1 568 ? 17.766 35.719 10.797 1 71.31 568 SER B CA 1
ATOM 13097 C C . SER B 1 568 ? 17.438 35.938 9.32 1 71.31 568 SER B C 1
ATOM 13099 O O . SER B 1 568 ? 16.969 35.031 8.633 1 71.31 568 SER B O 1
ATOM 13101 N N . SER B 1 569 ? 17.766 37.156 8.875 1 70 569 SER B N 1
ATOM 13102 C CA . SER B 1 569 ? 17.531 37.5 7.477 1 70 569 SER B CA 1
ATOM 13103 C C . SER B 1 569 ? 18.438 36.688 6.559 1 70 569 SER B C 1
ATOM 13105 O O . SER B 1 569 ? 18.016 36.25 5.48 1 70 569 SER B O 1
ATOM 13107 N N . ALA B 1 570 ? 19.578 36.469 7.055 1 67.62 570 ALA B N 1
ATOM 13108 C CA . ALA B 1 570 ? 20.516 35.688 6.277 1 67.62 570 ALA B CA 1
ATOM 13109 C C . ALA B 1 570 ? 20.047 34.219 6.188 1 67.62 570 ALA B C 1
ATOM 13111 O O . ALA B 1 570 ? 20.109 33.625 5.117 1 67.62 570 ALA B O 1
ATOM 13112 N N . VAL B 1 571 ? 19.547 33.781 7.285 1 71.12 571 VAL B N 1
ATOM 13113 C CA . VAL B 1 571 ? 19.062 32.406 7.328 1 71.12 571 VAL B CA 1
ATOM 13114 C C . VAL B 1 571 ? 17.875 32.25 6.387 1 71.12 571 VAL B C 1
ATOM 13116 O O . VAL B 1 571 ? 17.781 31.25 5.648 1 71.12 571 VAL B O 1
ATOM 13119 N N . GLN B 1 572 ? 17.031 33.156 6.359 1 68.88 572 GLN B N 1
ATOM 13120 C CA . GLN B 1 572 ? 15.852 33.094 5.492 1 68.88 572 GLN B CA 1
ATOM 13121 C C . GLN B 1 572 ? 16.25 33.156 4.023 1 68.88 572 GLN B C 1
ATOM 13123 O O . GLN B 1 572 ? 15.711 32.406 3.201 1 68.88 572 GLN B O 1
ATOM 13128 N N . ALA B 1 573 ? 17.141 34 3.775 1 68.56 573 ALA B N 1
ATOM 13129 C CA . ALA B 1 573 ? 17.609 34.125 2.398 1 68.56 573 ALA B CA 1
ATOM 13130 C C . ALA B 1 573 ? 18.266 32.812 1.934 1 68.56 573 ALA B C 1
ATOM 13132 O O . ALA B 1 573 ? 18.031 32.344 0.817 1 68.56 573 ALA B O 1
ATOM 13133 N N . LEU B 1 574 ? 19.094 32.375 2.83 1 68.31 574 LEU B N 1
ATOM 13134 C CA . LEU B 1 574 ? 19.75 31.094 2.506 1 68.31 574 LEU B CA 1
ATOM 13135 C C . LEU B 1 574 ? 18.719 30 2.281 1 68.31 574 LEU B C 1
ATOM 13137 O O . LEU B 1 574 ? 18.844 29.203 1.353 1 68.31 574 LEU B O 1
ATOM 13141 N N . GLY B 1 575 ? 17.75 29.969 3.096 1 68.88 575 GLY B N 1
ATOM 13142 C CA . GLY B 1 575 ? 16.688 28.984 2.953 1 68.88 575 GLY B CA 1
ATOM 13143 C C . GLY B 1 575 ? 15.961 29.062 1.626 1 68.88 575 GLY B C 1
ATOM 13144 O O . GLY B 1 575 ? 15.703 28.047 0.983 1 68.88 575 GLY B O 1
ATOM 13145 N N . THR B 1 576 ? 15.672 30.203 1.167 1 65.38 576 THR B N 1
ATOM 13146 C CA . THR B 1 576 ? 14.945 30.406 -0.083 1 65.38 576 THR B CA 1
ATOM 13147 C C . THR B 1 576 ? 15.82 30.031 -1.279 1 65.38 576 THR B C 1
ATOM 13149 O O . THR B 1 576 ? 15.336 29.422 -2.24 1 65.38 576 THR B O 1
ATOM 13152 N N . VAL B 1 577 ? 17.016 30.375 -1.238 1 63.28 577 VAL B N 1
ATOM 13153 C CA . VAL B 1 577 ? 17.922 30.031 -2.326 1 63.28 577 VAL B CA 1
ATOM 13154 C C . VAL B 1 577 ? 18.016 28.516 -2.455 1 63.28 577 VAL B C 1
ATOM 13156 O O . VAL B 1 577 ? 18 27.969 -3.564 1 63.28 577 VAL B O 1
ATOM 13159 N N . LEU B 1 578 ? 18.078 28 -1.348 1 63.56 578 LEU B N 1
ATOM 13160 C CA . LEU B 1 578 ? 18.141 26.531 -1.353 1 63.56 578 LEU B CA 1
ATOM 13161 C C . LEU B 1 578 ? 16.875 25.938 -1.939 1 63.56 578 LEU B C 1
ATOM 13163 O O . LEU B 1 578 ? 16.938 25.031 -2.773 1 63.56 578 LEU B O 1
ATOM 13167 N N . ALA B 1 579 ? 15.789 26.344 -1.413 1 61.72 579 ALA B N 1
ATOM 13168 C CA . ALA B 1 579 ? 14.516 25.828 -1.896 1 61.72 579 ALA B CA 1
ATOM 13169 C C . ALA B 1 579 ? 14.406 25.953 -3.412 1 61.72 579 ALA B C 1
ATOM 13171 O O . ALA B 1 579 ? 13.938 25.031 -4.09 1 61.72 579 ALA B O 1
ATOM 13172 N N . LYS B 1 580 ? 14.906 27 -3.916 1 60.06 580 LYS B N 1
ATOM 13173 C CA . LYS B 1 580 ? 14.836 27.25 -5.352 1 60.06 580 LYS B CA 1
ATOM 13174 C C . LYS B 1 580 ? 15.852 26.391 -6.109 1 60.06 580 LYS B C 1
ATOM 13176 O O . LYS B 1 580 ? 15.562 25.906 -7.203 1 60.06 580 LYS B O 1
ATOM 13181 N N . THR B 1 581 ? 16.922 26.234 -5.48 1 57.41 581 THR B N 1
ATOM 13182 C CA . THR B 1 581 ? 17.938 25.375 -6.09 1 57.41 581 THR B CA 1
ATOM 13183 C C . THR B 1 581 ? 17.453 23.938 -6.156 1 57.41 581 THR B C 1
ATOM 13185 O O . THR B 1 581 ? 17.625 23.266 -7.176 1 57.41 581 THR B O 1
ATOM 13188 N N . VAL B 1 582 ? 16.969 23.516 -5.094 1 59.47 582 VAL B N 1
ATOM 13189 C CA . VAL B 1 582 ? 16.453 22.156 -5.051 1 59.47 582 VAL B CA 1
ATOM 13190 C C . VAL B 1 582 ? 15.305 22 -6.047 1 59.47 582 VAL B C 1
ATOM 13192 O O . VAL B 1 582 ? 15.227 21.016 -6.777 1 59.47 582 VAL B O 1
ATOM 13195 N N . SER B 1 583 ? 14.375 22.938 -6.055 1 56.88 583 SER B N 1
ATOM 13196 C CA . SER B 1 583 ? 13.25 22.891 -6.98 1 56.88 583 SER B CA 1
ATOM 13197 C C . SER B 1 583 ? 13.719 22.875 -8.43 1 56.88 583 SER B C 1
ATOM 13199 O O . SER B 1 583 ? 13.172 22.156 -9.266 1 56.88 583 SER B O 1
ATOM 13201 N N . VAL B 1 584 ? 14.641 23.641 -8.719 1 53.28 584 VAL B N 1
ATOM 13202 C CA . VAL B 1 584 ? 15.133 23.766 -10.086 1 53.28 584 VAL B CA 1
ATOM 13203 C C . VAL B 1 584 ? 15.977 22.531 -10.438 1 53.28 584 VAL B C 1
ATOM 13205 O O . VAL B 1 584 ? 15.844 21.969 -11.523 1 53.28 584 VAL B O 1
ATOM 13208 N N . TYR B 1 585 ? 16.828 22.203 -9.555 1 51.72 585 TYR B N 1
ATOM 13209 C CA . TYR B 1 585 ? 17.766 21.125 -9.859 1 51.72 585 TYR B CA 1
ATOM 13210 C C . TYR B 1 585 ? 17.109 19.766 -9.68 1 51.72 585 TYR B C 1
ATOM 13212 O O . TYR B 1 585 ? 17.391 18.828 -10.438 1 51.72 585 TYR B O 1
ATOM 13220 N N . VAL B 1 586 ? 16.453 19.641 -8.68 1 50.19 586 VAL B N 1
ATOM 13221 C CA . VAL B 1 586 ? 16.016 18.297 -8.336 1 50.19 586 VAL B CA 1
ATOM 13222 C C . VAL B 1 586 ? 14.688 17.984 -9.031 1 50.19 586 VAL B C 1
ATOM 13224 O O . VAL B 1 586 ? 14.508 16.906 -9.594 1 50.19 586 VAL B O 1
ATOM 13227 N N . HIS B 1 587 ? 13.734 18.828 -8.852 1 47.34 587 HIS B N 1
ATOM 13228 C CA . HIS B 1 587 ? 12.406 18.484 -9.336 1 47.34 587 HIS B CA 1
ATOM 13229 C C . HIS B 1 587 ? 12.266 18.781 -10.828 1 47.34 587 HIS B C 1
ATOM 13231 O O . HIS B 1 587 ? 11.578 18.047 -11.547 1 47.34 587 HIS B O 1
ATOM 13237 N N . SER B 1 588 ? 12.75 19.953 -11.172 1 47 588 SER B N 1
ATOM 13238 C CA . SER B 1 588 ? 12.594 20.234 -12.594 1 47 588 SER B CA 1
ATOM 13239 C C . SER B 1 588 ? 13.727 19.625 -13.406 1 47 588 SER B C 1
ATOM 13241 O O . SER B 1 588 ? 14.906 19.828 -13.086 1 47 588 SER B O 1
ATOM 13243 N N . ASN B 1 589 ? 13.93 18.312 -13.312 1 42 589 ASN B N 1
ATOM 13244 C CA . ASN B 1 589 ? 14.922 17.609 -14.125 1 42 589 ASN B CA 1
ATOM 13245 C C . ASN B 1 589 ? 15.688 18.578 -15.031 1 42 589 ASN B C 1
ATOM 13247 O O . ASN B 1 589 ? 16.203 18.172 -16.078 1 42 589 ASN B O 1
ATOM 13251 N N . ARG B 1 590 ? 15.516 19.781 -15.008 1 43.38 590 ARG B N 1
ATOM 13252 C CA . ARG B 1 590 ? 16.078 20.703 -15.984 1 43.38 590 ARG B CA 1
ATOM 13253 C C . ARG B 1 590 ? 17.531 21.062 -15.625 1 43.38 590 ARG B C 1
ATOM 13255 O O . ARG B 1 590 ? 17.781 22.125 -15.062 1 43.38 590 ARG B O 1
ATOM 13262 N N . LYS B 1 591 ? 18.281 20.125 -15.242 1 47.75 591 LYS B N 1
ATOM 13263 C CA . LYS B 1 591 ? 19.719 20.328 -15.047 1 47.75 591 LYS B CA 1
ATOM 13264 C C . LYS B 1 591 ? 20.219 21.547 -15.805 1 47.75 591 LYS B C 1
ATOM 13266 O O . LYS B 1 591 ? 21.234 22.141 -15.445 1 47.75 591 LYS B O 1
ATOM 13271 N N . THR B 1 592 ? 19.594 21.734 -16.891 1 50.5 592 THR B N 1
ATOM 13272 C CA . THR B 1 592 ? 20.109 22.656 -17.906 1 50.5 592 THR B CA 1
ATOM 13273 C C . THR B 1 592 ? 19.312 23.953 -17.938 1 50.5 592 THR B C 1
ATOM 13275 O O . THR B 1 592 ? 19 24.469 -19 1 50.5 592 THR B O 1
ATOM 13278 N N . SER B 1 593 ? 18.781 24.219 -16.797 1 51.22 593 SER B N 1
ATOM 13279 C CA . SER B 1 593 ? 18.078 25.469 -17.016 1 51.22 593 SER B CA 1
ATOM 13280 C C . SER B 1 593 ? 19.047 26.594 -17.359 1 51.22 593 SER B C 1
ATOM 13282 O O . SER B 1 593 ? 20.219 26.562 -16.953 1 51.22 593 SER B O 1
ATOM 13284 N N . ALA B 1 594 ? 18.688 27.344 -18.297 1 57.53 594 ALA B N 1
ATOM 13285 C CA . ALA B 1 594 ? 19.469 28.484 -18.766 1 57.53 594 ALA B CA 1
ATOM 13286 C C . ALA B 1 594 ? 19.984 29.328 -17.594 1 57.53 594 ALA B C 1
ATOM 13288 O O . ALA B 1 594 ? 21.109 29.844 -17.641 1 57.53 594 ALA B O 1
ATOM 13289 N N . PHE B 1 595 ? 19.281 29.188 -16.469 1 59.59 595 PHE B N 1
ATOM 13290 C CA . PHE B 1 595 ? 19.641 29.984 -15.297 1 59.59 595 PHE B CA 1
ATOM 13291 C C . PHE B 1 595 ? 20.859 29.391 -14.594 1 59.59 595 PHE B C 1
ATOM 13293 O O . PHE B 1 595 ? 21.812 30.094 -14.289 1 59.59 595 PHE B O 1
ATOM 13300 N N . VAL B 1 596 ? 20.828 28.125 -14.367 1 61.94 596 VAL B N 1
ATOM 13301 C CA . VAL B 1 596 ? 21.906 27.469 -13.648 1 61.94 596 VAL B CA 1
ATOM 13302 C C . VAL B 1 596 ? 23.188 27.5 -14.484 1 61.94 596 VAL B C 1
ATOM 13304 O O . VAL B 1 596 ? 24.281 27.672 -13.953 1 61.94 596 VAL B O 1
ATOM 13307 N N . GLU B 1 597 ? 22.875 27.438 -15.727 1 63.72 597 GLU B N 1
ATOM 13308 C CA . GLU B 1 597 ? 24.047 27.5 -16.609 1 63.72 597 GLU B CA 1
ATOM 13309 C C . GLU B 1 597 ? 24.688 28.875 -16.594 1 63.72 597 GLU B C 1
ATOM 13311 O O . GLU B 1 597 ? 25.906 29 -16.578 1 63.72 597 GLU B O 1
ATOM 13316 N N . GLN B 1 598 ? 23.812 29.875 -16.547 1 66.06 598 GLN B N 1
ATOM 13317 C CA . GLN B 1 598 ? 24.328 31.25 -16.5 1 66.06 598 GLN B CA 1
ATOM 13318 C C . GLN B 1 598 ? 25.016 31.531 -15.172 1 66.06 598 GLN B C 1
ATOM 13320 O O . GLN B 1 598 ? 26.047 32.219 -15.133 1 66.06 598 GLN B O 1
ATOM 13325 N N . LEU B 1 599 ? 24.469 30.984 -14.219 1 67.44 599 LEU B N 1
ATOM 13326 C CA . LEU B 1 599 ? 25.047 31.172 -12.898 1 67.44 599 LEU B CA 1
ATOM 13327 C C . LEU B 1 599 ? 26.391 30.469 -12.789 1 67.44 599 LEU B C 1
ATOM 13329 O O . LEU B 1 599 ? 27.344 31.016 -12.234 1 67.44 599 LEU B O 1
ATOM 13333 N N . ASN B 1 600 ? 26.406 29.312 -13.258 1 69.06 600 ASN B N 1
ATOM 13334 C CA . ASN B 1 600 ? 27.656 28.578 -13.266 1 69.06 600 ASN B CA 1
ATOM 13335 C C . ASN B 1 600 ? 28.75 29.312 -14.023 1 69.06 600 ASN B C 1
ATOM 13337 O O . ASN B 1 600 ? 29.891 29.422 -13.555 1 69.06 600 ASN B O 1
ATOM 13341 N N . ALA B 1 601 ? 28.25 29.828 -15.164 1 69.38 601 ALA B N 1
ATOM 13342 C CA . ALA B 1 601 ? 29.219 30.547 -16.016 1 69.38 601 ALA B CA 1
ATOM 13343 C C . ALA B 1 601 ? 29.734 31.797 -15.312 1 69.38 601 ALA B C 1
ATOM 13345 O O . ALA B 1 601 ? 30.938 32.062 -15.344 1 69.38 601 ALA B O 1
ATOM 13346 N N . ARG B 1 602 ? 28.859 32.469 -14.609 1 69.19 602 ARG B N 1
ATOM 13347 C CA . ARG B 1 602 ? 29.25 33.719 -13.945 1 69.19 602 ARG B CA 1
ATOM 13348 C C . ARG B 1 602 ? 30.141 33.438 -12.734 1 69.19 602 ARG B C 1
ATOM 13350 O O . ARG B 1 602 ? 31.094 34.156 -12.484 1 69.19 602 ARG B O 1
ATOM 13357 N N . LEU B 1 603 ? 29.859 32.5 -12.031 1 72.25 603 LEU B N 1
ATOM 13358 C CA . LEU B 1 603 ? 30.641 32.156 -10.844 1 72.25 603 LEU B CA 1
ATOM 13359 C C . LEU B 1 603 ? 32.031 31.656 -11.242 1 72.25 603 LEU B C 1
ATOM 13361 O O . LEU B 1 603 ? 33 31.938 -10.539 1 72.25 603 LEU B O 1
ATOM 13365 N N . ARG B 1 604 ? 32.094 31.031 -12.328 1 73.5 604 ARG B N 1
ATOM 13366 C CA . ARG B 1 604 ? 33.406 30.609 -12.844 1 73.5 604 ARG B CA 1
ATOM 13367 C C . ARG B 1 604 ? 34.219 31.797 -13.312 1 73.5 604 ARG B C 1
ATOM 13369 O O . ARG B 1 604 ? 35.438 31.859 -13.07 1 73.5 604 ARG B O 1
ATOM 13376 N N . GLN B 1 605 ? 33.469 32.656 -13.883 1 69.19 605 GLN B N 1
ATOM 13377 C CA . GLN B 1 605 ? 34.125 33.875 -14.375 1 69.19 605 GLN B CA 1
ATOM 13378 C C . GLN B 1 605 ? 34.688 34.688 -13.219 1 69.19 605 GLN B C 1
ATOM 13380 O O . GLN B 1 605 ? 35.75 35.312 -13.336 1 69.19 605 GLN B O 1
ATOM 13385 N N . CYS B 1 606 ? 33.969 34.625 -12.164 1 63.38 606 CYS B N 1
ATOM 13386 C CA . CYS B 1 606 ? 34.406 35.406 -11 1 63.38 606 CYS B CA 1
ATOM 13387 C C . CYS B 1 606 ? 35.406 34.625 -10.18 1 63.38 606 CYS B C 1
ATOM 13389 O O . CYS B 1 606 ? 35.844 35.094 -9.125 1 63.38 606 CYS B O 1
ATOM 13391 N N . GLU B 1 607 ? 35.844 33.406 -10.555 1 61.78 607 GLU B N 1
ATOM 13392 C CA . GLU B 1 607 ? 36.844 32.562 -9.953 1 61.78 607 GLU B CA 1
ATOM 13393 C C . GLU B 1 607 ? 36.406 32.062 -8.578 1 61.78 607 GLU B C 1
ATOM 13395 O O . GLU B 1 607 ? 37.25 31.812 -7.703 1 61.78 607 GLU B O 1
ATOM 13400 N N . GLU B 1 608 ? 35.125 32.125 -8.375 1 64.38 608 GLU B N 1
ATOM 13401 C CA . GLU B 1 608 ? 34.625 31.656 -7.09 1 64.38 608 GLU B CA 1
ATOM 13402 C C . GLU B 1 608 ? 34.375 30.156 -7.109 1 64.38 608 GLU B C 1
ATOM 13404 O O . GLU B 1 608 ? 34.375 29.516 -6.059 1 64.38 608 GLU B O 1
ATOM 13409 N N . MET B 1 609 ? 34.156 29.641 -8.289 1 71.19 609 MET B N 1
ATOM 13410 C CA . MET B 1 609 ? 33.875 28.219 -8.445 1 71.19 609 MET B CA 1
ATOM 13411 C C . MET B 1 609 ? 34.906 27.562 -9.359 1 71.19 609 MET B C 1
ATOM 13413 O O . MET B 1 609 ? 35.344 28.156 -10.352 1 71.19 609 MET B O 1
ATOM 13417 N N . ASP B 1 610 ? 35.344 26.453 -8.867 1 65.56 610 ASP B N 1
ATOM 13418 C CA . ASP B 1 610 ? 36.312 25.703 -9.68 1 65.56 610 ASP B CA 1
ATOM 13419 C C . ASP B 1 610 ? 35.688 25.25 -10.992 1 65.56 610 ASP B C 1
ATOM 13421 O O . ASP B 1 610 ? 34.438 25.172 -11.109 1 65.56 610 ASP B O 1
ATOM 13425 N N . ALA B 1 611 ? 36.531 25.109 -11.977 1 62.75 611 ALA B N 1
ATOM 13426 C CA . ALA B 1 611 ? 36.125 24.75 -13.328 1 62.75 611 ALA B CA 1
ATOM 13427 C C . ALA B 1 611 ? 35.219 23.516 -13.312 1 62.75 611 ALA B C 1
ATOM 13429 O O . ALA B 1 611 ? 34.312 23.406 -14.125 1 62.75 611 ALA B O 1
ATOM 13430 N N . ALA B 1 612 ? 35.375 22.547 -12.344 1 65.62 612 ALA B N 1
ATOM 13431 C CA . ALA B 1 612 ? 34.625 21.297 -12.336 1 65.62 612 ALA B CA 1
ATOM 13432 C C . ALA B 1 612 ? 33.438 21.359 -11.367 1 65.62 612 ALA B C 1
ATOM 13434 O O . ALA B 1 612 ? 32.625 20.453 -11.305 1 65.62 612 ALA B O 1
ATOM 13435 N N . GLY B 1 613 ? 33.25 22.656 -10.867 1 67.88 613 GLY B N 1
ATOM 13436 C CA . GLY B 1 613 ? 32.25 22.719 -9.812 1 67.88 613 GLY B CA 1
ATOM 13437 C C . GLY B 1 613 ? 30.859 23.094 -10.32 1 67.88 613 GLY B C 1
ATOM 13438 O O . GLY B 1 613 ? 30.719 23.625 -11.414 1 67.88 613 GLY B O 1
ATOM 13439 N N . THR B 1 614 ? 29.859 22.438 -9.688 1 71.75 614 THR B N 1
ATOM 13440 C CA . THR B 1 614 ? 28.484 22.797 -9.992 1 71.75 614 THR B CA 1
ATOM 13441 C C . THR B 1 614 ? 27.938 23.781 -8.969 1 71.75 614 THR B C 1
ATOM 13443 O O . THR B 1 614 ? 28.391 23.812 -7.824 1 71.75 614 THR B O 1
ATOM 13446 N N . PHE B 1 615 ? 27.109 24.688 -9.375 1 71.69 615 PHE B N 1
ATOM 13447 C CA . PHE B 1 615 ? 26.531 25.703 -8.5 1 71.69 615 PHE B CA 1
ATOM 13448 C C . PHE B 1 615 ? 25.984 25.062 -7.227 1 71.69 615 PHE B C 1
ATOM 13450 O O . PHE B 1 615 ? 26.141 25.625 -6.137 1 71.69 615 PHE B O 1
ATOM 13457 N N . GLY B 1 616 ? 25.406 23.953 -7.402 1 70.31 616 GLY B N 1
ATOM 13458 C CA . GLY B 1 616 ? 24.844 23.281 -6.238 1 70.31 616 GLY B CA 1
ATOM 13459 C C . GLY B 1 616 ? 25.859 23 -5.156 1 70.31 616 GLY B C 1
ATOM 13460 O O . GLY B 1 616 ? 25.625 23.312 -3.982 1 70.31 616 GLY B O 1
ATOM 13461 N N . VAL B 1 617 ? 26.938 22.547 -5.566 1 76.81 617 VAL B N 1
ATOM 13462 C CA . VAL B 1 617 ? 27.984 22.188 -4.613 1 76.81 617 VAL B CA 1
ATOM 13463 C C . VAL B 1 617 ? 28.578 23.453 -4 1 76.81 617 VAL B C 1
ATOM 13465 O O . VAL B 1 617 ? 28.828 23.516 -2.793 1 76.81 617 VAL B O 1
ATOM 13468 N N . TYR B 1 618 ? 28.719 24.422 -4.824 1 77.06 618 TYR B N 1
ATOM 13469 C CA . TYR B 1 618 ? 29.281 25.688 -4.348 1 77.06 618 TYR B CA 1
ATOM 13470 C C . TYR B 1 618 ? 28.344 26.344 -3.336 1 77.06 618 TYR B C 1
ATOM 13472 O O . TYR B 1 618 ? 28.781 26.781 -2.273 1 77.06 618 TYR B O 1
ATOM 13480 N N . PHE B 1 619 ? 27.172 26.406 -3.621 1 75.81 619 PHE B N 1
ATOM 13481 C CA . PHE B 1 619 ? 26.203 27.062 -2.752 1 75.81 619 PHE B CA 1
ATOM 13482 C C . PHE B 1 619 ? 26.109 26.344 -1.411 1 75.81 619 PHE B C 1
ATOM 13484 O O . PHE B 1 619 ? 26.109 26.984 -0.357 1 75.81 619 PHE B O 1
ATOM 13491 N N . VAL B 1 620 ? 25.953 25.094 -1.425 1 79.19 620 VAL B N 1
ATOM 13492 C CA . VAL B 1 620 ? 25.812 24.344 -0.187 1 79.19 620 VAL B CA 1
ATOM 13493 C C . VAL B 1 620 ? 27.047 24.516 0.687 1 79.19 620 VAL B C 1
ATOM 13495 O O . VAL B 1 620 ? 26.938 24.641 1.91 1 79.19 620 VAL B O 1
ATOM 13498 N N . ASN B 1 621 ? 28.125 24.578 0.048 1 79.38 621 ASN B N 1
ATOM 13499 C CA . ASN B 1 621 ? 29.359 24.812 0.795 1 79.38 621 ASN B CA 1
ATOM 13500 C C . ASN B 1 621 ? 29.359 26.156 1.507 1 79.38 621 ASN B C 1
ATOM 13502 O O . ASN B 1 621 ? 29.672 26.234 2.695 1 79.38 621 ASN B O 1
ATOM 13506 N N . LEU B 1 622 ? 28.953 27.141 0.789 1 76.19 622 LEU B N 1
ATOM 13507 C CA . LEU B 1 622 ? 28.891 28.469 1.355 1 76.19 622 LEU B CA 1
ATOM 13508 C C . LEU B 1 622 ? 27.828 28.562 2.436 1 76.19 622 LEU B C 1
ATOM 13510 O O . LEU B 1 622 ? 28.031 29.203 3.469 1 76.19 622 LEU B O 1
ATOM 13514 N N . ALA B 1 623 ? 26.734 28.031 2.143 1 78.06 623 ALA B N 1
ATOM 13515 C CA . ALA B 1 623 ? 25.609 28.078 3.078 1 78.06 623 ALA B CA 1
ATOM 13516 C C . ALA B 1 623 ? 25.969 27.406 4.402 1 78.06 623 ALA B C 1
ATOM 13518 O O . ALA B 1 623 ? 25.656 27.938 5.473 1 78.06 623 ALA B O 1
ATOM 13519 N N . VAL B 1 624 ? 26.672 26.344 4.387 1 81.44 624 VAL B N 1
ATOM 13520 C CA . VAL B 1 624 ? 27.016 25.625 5.605 1 81.44 624 VAL B CA 1
ATOM 13521 C C . VAL B 1 624 ? 28.062 26.406 6.395 1 81.44 624 VAL B C 1
ATOM 13523 O O . VAL B 1 624 ? 28 26.484 7.625 1 81.44 624 VAL B O 1
ATOM 13526 N N . TYR B 1 625 ? 28.938 27.078 5.715 1 79.12 625 TYR B N 1
ATOM 13527 C CA . TYR B 1 625 ? 29.922 27.891 6.398 1 79.12 625 TYR B CA 1
ATOM 13528 C C . TYR B 1 625 ? 29.266 29.094 7.074 1 79.12 625 TYR B C 1
ATOM 13530 O O . TYR B 1 625 ? 29.656 29.484 8.18 1 79.12 625 TYR B O 1
ATOM 13538 N N . THR B 1 626 ? 28.297 29.625 6.402 1 77.06 626 THR B N 1
ATOM 13539 C CA . THR B 1 626 ? 27.578 30.766 6.988 1 77.06 626 THR B CA 1
ATOM 13540 C C . THR B 1 626 ? 26.812 30.328 8.242 1 77.06 626 THR B C 1
ATOM 13542 O O . THR B 1 626 ? 26.859 31.016 9.258 1 77.06 626 THR B O 1
ATOM 13545 N N . LEU B 1 627 ? 26.188 29.266 8.133 1 81.06 627 LEU B N 1
ATOM 13546 C CA . LEU B 1 627 ? 25.453 28.75 9.289 1 81.06 627 LEU B CA 1
ATOM 13547 C C . LEU B 1 627 ? 26.406 28.422 10.43 1 81.06 627 LEU B C 1
ATOM 13549 O O . LEU B 1 627 ? 26.094 28.672 11.594 1 81.06 627 LEU B O 1
ATOM 13553 N N . TRP B 1 628 ? 27.578 27.953 10.062 1 82 628 TRP B N 1
ATOM 13554 C CA . TRP B 1 628 ? 28.594 27.609 11.07 1 82 628 TRP B CA 1
ATOM 13555 C C . TRP B 1 628 ? 29.062 28.859 11.805 1 82 628 TRP B C 1
ATOM 13557 O O . TRP B 1 628 ? 29.234 28.844 13.031 1 82 628 TRP B O 1
ATOM 13567 N N . ALA B 1 629 ? 29.125 29.891 11.102 1 77.94 629 ALA B N 1
ATOM 13568 C CA . ALA B 1 629 ? 29.547 31.156 11.703 1 77.94 629 ALA B CA 1
ATOM 13569 C C . ALA B 1 629 ? 28.469 31.688 12.641 1 77.94 629 ALA B C 1
ATOM 13571 O O . ALA B 1 629 ? 28.781 32.219 13.711 1 77.94 629 ALA B O 1
ATOM 13572 N N . MET B 1 630 ? 27.328 31.484 12.25 1 76.38 630 MET B N 1
ATOM 13573 C CA . MET B 1 630 ? 26.219 31.938 13.094 1 76.38 630 MET B CA 1
ATOM 13574 C C . MET B 1 630 ? 26.125 31.094 14.367 1 76.38 630 MET B C 1
ATOM 13576 O O . MET B 1 630 ? 25.828 31.625 15.438 1 76.38 630 MET B O 1
ATOM 13580 N N . LEU B 1 631 ? 26.406 29.844 14.25 1 83.12 631 LEU B N 1
ATOM 13581 C CA . LEU B 1 631 ? 26.312 28.953 15.398 1 83.12 631 LEU B CA 1
ATOM 13582 C C . LEU B 1 631 ? 27.438 29.234 16.391 1 83.12 631 LEU B C 1
ATOM 13584 O O . LEU B 1 631 ? 27.266 29.047 17.594 1 83.12 631 LEU B O 1
ATOM 13588 N N . ASN B 1 632 ? 28.531 29.766 15.898 1 81.5 632 ASN B N 1
ATOM 13589 C CA . ASN B 1 632 ? 29.688 30.016 16.75 1 81.5 632 ASN B CA 1
ATOM 13590 C C . ASN B 1 632 ? 29.672 31.422 17.328 1 81.5 632 ASN B C 1
ATOM 13592 O O . ASN B 1 632 ? 30.453 31.75 18.234 1 81.5 632 ASN B O 1
ATOM 13596 N N . ALA B 1 633 ? 28.641 32.156 16.922 1 76.06 633 ALA B N 1
ATOM 13597 C CA . ALA B 1 633 ? 28.578 33.531 17.406 1 76.06 633 ALA B CA 1
ATOM 13598 C C . ALA B 1 633 ? 28.141 33.562 18.859 1 76.06 633 ALA B C 1
ATOM 13600 O O . ALA B 1 633 ? 27.203 32.875 19.266 1 76.06 633 ALA B O 1
ATOM 13601 N N . THR B 1 634 ? 28.812 34.188 19.719 1 73.81 634 THR B N 1
ATOM 13602 C CA . THR B 1 634 ? 28.547 34.219 21.156 1 73.81 634 THR B CA 1
ATOM 13603 C C . THR B 1 634 ? 27.391 35.156 21.484 1 73.81 634 THR B C 1
ATOM 13605 O O . THR B 1 634 ? 26.641 34.938 22.438 1 73.81 634 THR B O 1
ATOM 13608 N N . ASN B 1 635 ? 27.25 36.281 20.719 1 71.38 635 ASN B N 1
ATOM 13609 C CA . ASN B 1 635 ? 26.25 37.281 21.062 1 71.38 635 ASN B CA 1
ATOM 13610 C C . ASN B 1 635 ? 24.984 37.125 20.234 1 71.38 635 ASN B C 1
ATOM 13612 O O . ASN B 1 635 ? 24.297 38.094 19.938 1 71.38 635 ASN B O 1
ATOM 13616 N N . MET B 1 636 ? 24.672 35.875 19.938 1 75.25 636 MET B N 1
ATOM 13617 C CA . MET B 1 636 ? 23.469 35.625 19.156 1 75.25 636 MET B CA 1
ATOM 13618 C C . MET B 1 636 ? 22.359 35.031 20.031 1 75.25 636 MET B C 1
ATOM 13620 O O . MET B 1 636 ? 22.625 34.156 20.875 1 75.25 636 MET B O 1
ATOM 13624 N N . PRO B 1 637 ? 21.25 35.594 19.875 1 71.56 637 PRO B N 1
ATOM 13625 C CA . PRO B 1 637 ? 20.125 35.031 20.641 1 71.56 637 PRO B CA 1
ATOM 13626 C C . PRO B 1 637 ? 19.891 33.562 20.328 1 71.56 637 PRO B C 1
ATOM 13628 O O . PRO B 1 637 ? 20.141 33.125 19.203 1 71.56 637 PRO B O 1
ATOM 13631 N N . SER B 1 638 ? 19.469 32.875 21.234 1 78 638 SER B N 1
ATOM 13632 C CA . SER B 1 638 ? 19.266 31.438 21.125 1 78 638 SER B CA 1
ATOM 13633 C C . SER B 1 638 ? 18.172 31.125 20.094 1 78 638 SER B C 1
ATOM 13635 O O . SER B 1 638 ? 18.234 30.094 19.422 1 78 638 SER B O 1
ATOM 13637 N N . GLU B 1 639 ? 17.234 32.031 19.906 1 76.81 639 GLU B N 1
ATOM 13638 C CA . GLU B 1 639 ? 16.141 31.797 18.969 1 76.81 639 GLU B CA 1
ATOM 13639 C C . GLU B 1 639 ? 16.641 31.766 17.531 1 76.81 639 GLU B C 1
ATOM 13641 O O . GLU B 1 639 ? 16.172 30.953 16.719 1 76.81 639 GLU B O 1
ATOM 13646 N N . VAL B 1 640 ? 17.609 32.594 17.328 1 76.81 640 VAL B N 1
ATOM 13647 C CA . VAL B 1 640 ? 18.156 32.656 15.977 1 76.81 640 VAL B CA 1
ATOM 13648 C C . VAL B 1 640 ? 19.016 31.406 15.711 1 76.81 640 VAL B C 1
ATOM 13650 O O . VAL B 1 640 ? 19.031 30.875 14.594 1 76.81 640 VAL B O 1
ATOM 13653 N N . ARG B 1 641 ? 19.688 31 16.734 1 82.38 641 ARG B N 1
ATOM 13654 C CA . ARG B 1 641 ? 20.469 29.781 16.594 1 82.38 641 ARG B CA 1
ATOM 13655 C C . ARG B 1 641 ? 19.578 28.594 16.266 1 82.38 641 ARG B C 1
ATOM 13657 O O . ARG B 1 641 ? 19.922 27.766 15.422 1 82.38 641 ARG B O 1
ATOM 13664 N N . ILE B 1 642 ? 18.453 28.578 16.891 1 86.94 642 ILE B N 1
ATOM 13665 C CA . ILE B 1 642 ? 17.5 27.5 16.656 1 86.94 642 ILE B CA 1
ATOM 13666 C C . ILE B 1 642 ? 16.969 27.562 15.234 1 86.94 642 ILE B C 1
ATOM 13668 O O . ILE B 1 642 ? 16.828 26.547 14.562 1 86.94 642 ILE B O 1
ATOM 13672 N N . GLU B 1 643 ? 16.766 28.766 14.742 1 81 643 GLU B N 1
ATOM 13673 C CA . GLU B 1 643 ? 16.281 28.922 13.375 1 81 643 GLU B CA 1
ATOM 13674 C C . GLU B 1 643 ? 17.312 28.438 12.359 1 81 643 GLU B C 1
ATOM 13676 O O . GLU B 1 643 ? 16.953 27.828 11.359 1 81 643 GLU B O 1
ATOM 13681 N N . ALA B 1 644 ? 18.484 28.781 12.672 1 82.5 644 ALA B N 1
ATOM 13682 C CA . ALA B 1 644 ? 19.562 28.344 11.781 1 82.5 644 ALA B CA 1
ATOM 13683 C C . ALA B 1 644 ? 19.672 26.828 11.75 1 82.5 644 ALA B C 1
ATOM 13685 O O . ALA B 1 644 ? 19.828 26.234 10.68 1 82.5 644 ALA B O 1
ATOM 13686 N N . LEU B 1 645 ? 19.547 26.281 12.906 1 88.56 645 LEU B N 1
ATOM 13687 C CA . LEU B 1 645 ? 19.656 24.828 12.992 1 88.56 645 LEU B CA 1
ATOM 13688 C C . LEU B 1 645 ? 18.438 24.141 12.383 1 88.56 645 LEU B C 1
ATOM 13690 O O . LEU B 1 645 ? 18.547 23.047 11.828 1 88.56 645 LEU B O 1
ATOM 13694 N N . GLU B 1 646 ? 17.328 24.781 12.477 1 87.06 646 GLU B N 1
ATOM 13695 C CA . GLU B 1 646 ? 16.141 24.25 11.828 1 87.06 646 GLU B CA 1
ATOM 13696 C C . GLU B 1 646 ? 16.297 24.203 10.312 1 87.06 646 GLU B C 1
ATOM 13698 O O . GLU B 1 646 ? 15.852 23.266 9.656 1 87.06 646 GLU B O 1
ATOM 13703 N N . LEU B 1 647 ? 16.922 25.172 9.805 1 84 647 LEU B N 1
ATOM 13704 C CA . LEU B 1 647 ? 17.219 25.172 8.375 1 84 647 LEU B CA 1
ATOM 13705 C C . LEU B 1 647 ? 18.172 24.047 8.008 1 84 647 LEU B C 1
ATOM 13707 O O . LEU B 1 647 ? 17.969 23.359 7.008 1 84 647 LEU B O 1
ATOM 13711 N N . LEU B 1 648 ? 19.172 23.922 8.82 1 85 648 LEU B N 1
ATOM 13712 C CA . LEU B 1 648 ? 20.109 22.844 8.578 1 85 648 LEU B CA 1
ATOM 13713 C C . LEU B 1 648 ? 19.438 21.484 8.664 1 85 648 LEU B C 1
ATOM 13715 O O . LEU B 1 648 ? 19.734 20.578 7.875 1 85 648 LEU B O 1
ATOM 13719 N N . ASN B 1 649 ? 18.562 21.375 9.578 1 87.62 649 ASN B N 1
ATOM 13720 C CA . ASN B 1 649 ? 17.797 20.141 9.734 1 87.62 649 ASN B CA 1
ATOM 13721 C C . ASN B 1 649 ? 16.969 19.844 8.492 1 87.62 649 ASN B C 1
ATOM 13723 O O . ASN B 1 649 ? 16.875 18.688 8.07 1 87.62 649 ASN B O 1
ATOM 13727 N N . GLU B 1 650 ? 16.469 20.766 7.891 1 81.25 650 GLU B N 1
ATOM 13728 C CA . GLU B 1 650 ? 15.719 20.578 6.66 1 81.25 650 GLU B CA 1
ATOM 13729 C C . GLU B 1 650 ? 16.609 20.109 5.52 1 81.25 650 GLU B C 1
ATOM 13731 O O . GLU B 1 650 ? 16.219 19.266 4.723 1 81.25 650 GLU B O 1
ATOM 13736 N N . TRP B 1 651 ? 17.75 20.609 5.578 1 80.75 651 TRP B N 1
ATOM 13737 C CA . TRP B 1 651 ? 18.703 20.266 4.531 1 80.75 651 TRP B CA 1
ATOM 13738 C C . TRP B 1 651 ? 19.188 18.828 4.688 1 80.75 651 TRP B C 1
ATOM 13740 O O . TRP B 1 651 ? 19.266 18.094 3.711 1 80.75 651 TRP B O 1
ATOM 13750 N N . THR B 1 652 ? 19.469 18.516 5.867 1 84.25 652 THR B N 1
ATOM 13751 C CA . THR B 1 652 ? 20.016 17.172 6.113 1 84.25 652 THR B CA 1
ATOM 13752 C C . THR B 1 652 ? 18.922 16.109 5.977 1 84.25 652 THR B C 1
ATOM 13754 O O . THR B 1 652 ? 19.234 14.938 5.77 1 84.25 652 THR B O 1
ATOM 13757 N N . SER B 1 653 ? 17.719 16.5 6.07 1 81.75 653 SER B N 1
ATOM 13758 C CA . SER B 1 653 ? 16.609 15.555 5.945 1 81.75 653 SER B CA 1
ATOM 13759 C C . SER B 1 653 ? 16.234 15.328 4.484 1 81.75 653 SER B C 1
ATOM 13761 O O . SER B 1 653 ? 15.461 14.43 4.168 1 81.75 653 SER B O 1
ATOM 13763 N N . THR B 1 654 ? 16.938 16.141 3.521 1 76.5 654 THR B N 1
ATOM 13764 C CA . THR B 1 654 ? 16.656 16.047 2.092 1 76.5 654 THR B CA 1
ATOM 13765 C C . THR B 1 654 ? 17.781 15.289 1.382 1 76.5 654 THR B C 1
ATOM 13767 O O . THR B 1 654 ? 18.906 15.789 1.284 1 76.5 654 THR B O 1
ATOM 13770 N N . PRO B 1 655 ? 17.531 14.148 0.877 1 75 655 PRO B N 1
ATOM 13771 C CA . PRO B 1 655 ? 18.594 13.305 0.31 1 75 655 PRO B CA 1
ATOM 13772 C C . PRO B 1 655 ? 19.328 13.984 -0.833 1 75 655 PRO B C 1
ATOM 13774 O O . PRO B 1 655 ? 20.547 13.82 -0.965 1 75 655 PRO B O 1
ATOM 13777 N N . SER B 1 656 ? 18.688 14.82 -1.673 1 73.81 656 SER B N 1
ATOM 13778 C CA . SER B 1 656 ? 19.328 15.484 -2.797 1 73.81 656 SER B CA 1
ATOM 13779 C C . SER B 1 656 ? 20.375 16.5 -2.316 1 73.81 656 SER B C 1
ATOM 13781 O O . SER B 1 656 ? 21.438 16.625 -2.912 1 73.81 656 SER B O 1
ATOM 13783 N N . VAL B 1 657 ? 20.031 17.125 -1.232 1 78.5 657 VAL B N 1
ATOM 13784 C CA . VAL B 1 657 ? 20.953 18.125 -0.69 1 78.5 657 VAL B CA 1
ATOM 13785 C C . VAL B 1 657 ? 22.109 17.438 0.02 1 78.5 657 VAL B C 1
ATOM 13787 O O . VAL B 1 657 ? 23.25 17.906 -0.042 1 78.5 657 VAL B O 1
ATOM 13790 N N . LEU B 1 658 ? 21.812 16.391 0.633 1 80.38 658 LEU B N 1
ATOM 13791 C CA . LEU B 1 658 ? 22.844 15.664 1.359 1 80.38 658 LEU B CA 1
ATOM 13792 C C . LEU B 1 658 ? 23.875 15.078 0.398 1 80.38 658 LEU B C 1
ATOM 13794 O O . LEU B 1 658 ? 25.062 15.023 0.72 1 80.38 658 LEU B O 1
ATOM 13798 N N . ARG B 1 659 ? 23.5 14.68 -0.747 1 77.62 659 ARG B N 1
ATOM 13799 C CA . ARG B 1 659 ? 24.438 14.188 -1.752 1 77.62 659 ARG B CA 1
ATOM 13800 C C . ARG B 1 659 ? 25.391 15.289 -2.197 1 77.62 659 ARG B C 1
ATOM 13802 O O . ARG B 1 659 ? 26.594 15.047 -2.383 1 77.62 659 ARG B O 1
ATOM 13809 N N . LEU B 1 660 ? 24.844 16.469 -2.314 1 78.5 660 LEU B N 1
ATOM 13810 C CA . LEU B 1 660 ? 25.672 17.609 -2.682 1 78.5 660 LEU B CA 1
ATOM 13811 C C . LEU B 1 660 ? 26.625 17.984 -1.549 1 78.5 660 LEU B C 1
ATOM 13813 O O . LEU B 1 660 ? 27.766 18.359 -1.792 1 78.5 660 LEU B O 1
ATOM 13817 N N . LEU B 1 661 ? 26.078 17.859 -0.377 1 82.62 661 LEU B N 1
ATOM 13818 C CA . LEU B 1 661 ? 26.875 18.234 0.794 1 82.62 661 LEU B CA 1
ATOM 13819 C C . LEU B 1 661 ? 28.078 17.328 0.942 1 82.62 661 LEU B C 1
ATOM 13821 O O . LEU B 1 661 ? 29.156 17.781 1.334 1 82.62 661 LEU B O 1
ATOM 13825 N N . LYS B 1 662 ? 27.953 16.094 0.594 1 80.31 662 LYS B N 1
ATOM 13826 C CA . LYS B 1 662 ? 29.031 15.125 0.721 1 80.31 662 LYS B CA 1
ATOM 13827 C C . LYS B 1 662 ? 30.203 15.477 -0.199 1 80.31 662 LYS B C 1
ATOM 13829 O O . LYS B 1 662 ? 31.344 15.109 0.075 1 80.31 662 LYS B O 1
ATOM 13834 N N . GLU B 1 663 ? 29.828 16.172 -1.176 1 79.44 663 GLU B N 1
ATOM 13835 C CA . GLU B 1 663 ? 30.859 16.562 -2.143 1 79.44 663 GLU B CA 1
ATOM 13836 C C . GLU B 1 663 ? 31.562 17.859 -1.729 1 79.44 663 GLU B C 1
ATOM 13838 O O . GLU B 1 663 ? 32.531 18.266 -2.355 1 79.44 663 GLU B O 1
ATOM 13843 N N . THR B 1 664 ? 31.125 18.422 -0.64 1 82.69 664 THR B N 1
ATOM 13844 C CA . THR B 1 664 ? 31.672 19.703 -0.232 1 82.69 664 THR B CA 1
ATOM 13845 C C . THR B 1 664 ? 32.719 19.531 0.856 1 82.69 664 THR B C 1
ATOM 13847 O O . THR B 1 664 ? 32.781 18.484 1.497 1 82.69 664 THR B O 1
ATOM 13850 N N . GLN B 1 665 ? 33.5 20.578 1.128 1 80.56 665 GLN B N 1
ATOM 13851 C CA . GLN B 1 665 ? 34.5 20.594 2.195 1 80.56 665 GLN B CA 1
ATOM 13852 C C . GLN B 1 665 ? 33.844 20.844 3.553 1 80.56 665 GLN B C 1
ATOM 13854 O O . GLN B 1 665 ? 34.375 20.438 4.586 1 80.56 665 GLN B O 1
ATOM 13859 N N . SER B 1 666 ? 32.75 21.516 3.426 1 82.06 666 SER B N 1
ATOM 13860 C CA . SER B 1 666 ? 32.031 21.859 4.66 1 82.06 666 SER B CA 1
ATOM 13861 C C . SER B 1 666 ? 31.438 20.609 5.312 1 82.06 666 SER B C 1
ATOM 13863 O O . SER B 1 666 ? 31.047 20.656 6.484 1 82.06 666 SER B O 1
ATOM 13865 N N . TYR B 1 667 ? 31.5 19.547 4.578 1 84.69 667 TYR B N 1
ATOM 13866 C CA . TYR B 1 667 ? 30.984 18.281 5.074 1 84.69 667 TYR B CA 1
ATOM 13867 C C . TYR B 1 667 ? 31.719 17.844 6.336 1 84.69 667 TYR B C 1
ATOM 13869 O O . TYR B 1 667 ? 31.125 17.234 7.227 1 84.69 667 TYR B O 1
ATOM 13877 N N . LYS B 1 668 ? 32.875 18.281 6.531 1 81.81 668 LYS B N 1
ATOM 13878 C CA . LYS B 1 668 ? 33.719 17.875 7.656 1 81.81 668 LYS B CA 1
ATOM 13879 C C . LYS B 1 668 ? 33.25 18.516 8.961 1 81.81 668 LYS B C 1
ATOM 13881 O O . LYS B 1 668 ? 33.5 18 10.047 1 81.81 668 LYS B O 1
ATOM 13886 N N . LEU B 1 669 ? 32.5 19.609 8.773 1 81.62 669 LEU B N 1
ATOM 13887 C CA . LEU B 1 669 ? 32 20.328 9.953 1 81.62 669 LEU B CA 1
ATOM 13888 C C . LEU B 1 669 ? 30.844 19.578 10.594 1 81.62 669 LEU B C 1
ATOM 13890 O O . LEU B 1 669 ? 30.578 19.734 11.789 1 81.62 669 LEU B O 1
ATOM 13894 N N . VAL B 1 670 ? 30.25 18.75 9.789 1 77.81 670 VAL B N 1
ATOM 13895 C CA . VAL B 1 670 ? 29.031 18.125 10.273 1 77.81 670 VAL B CA 1
ATOM 13896 C C . VAL B 1 670 ? 29.219 16.609 10.336 1 77.81 670 VAL B C 1
ATOM 13898 O O . VAL B 1 670 ? 28.25 15.852 10.234 1 77.81 670 VAL B O 1
ATOM 13901 N N . MET B 1 671 ? 30.469 16.109 10.438 1 74.75 671 MET B N 1
ATOM 13902 C CA . MET B 1 671 ? 30.719 14.68 10.312 1 74.75 671 MET B CA 1
ATOM 13903 C C . MET B 1 671 ? 31.047 14.055 11.664 1 74.75 671 MET B C 1
ATOM 13905 O O . MET B 1 671 ? 31.109 12.836 11.789 1 74.75 671 MET B O 1
ATOM 13909 N N . ASN B 1 672 ? 31.188 14.883 12.641 1 76.44 672 ASN B N 1
ATOM 13910 C CA . ASN B 1 672 ? 31.641 14.25 13.875 1 76.44 672 ASN B CA 1
ATOM 13911 C C . ASN B 1 672 ? 31 14.898 15.102 1 76.44 672 ASN B C 1
ATOM 13913 O O . ASN B 1 672 ? 30.609 16.062 15.062 1 76.44 672 ASN B O 1
ATOM 13917 N N . LEU B 1 673 ? 30.797 14.031 16.094 1 79.5 673 LEU B N 1
ATOM 13918 C CA . LEU B 1 673 ? 30.203 14.484 17.359 1 79.5 673 LEU B CA 1
ATOM 13919 C C . LEU B 1 673 ? 31.266 14.539 18.453 1 79.5 673 LEU B C 1
ATOM 13921 O O . LEU B 1 673 ? 30.953 14.328 19.625 1 79.5 673 LEU B O 1
ATOM 13925 N N . SER B 1 674 ? 32.531 14.734 18.062 1 83.38 674 SER B N 1
ATOM 13926 C CA . SER B 1 674 ? 33.562 14.906 19.078 1 83.38 674 SER B CA 1
ATOM 13927 C C . SER B 1 674 ? 33.344 16.188 19.859 1 83.38 674 SER B C 1
ATOM 13929 O O . SER B 1 674 ? 32.656 17.109 19.406 1 83.38 674 SER B O 1
ATOM 13931 N N . ALA B 1 675 ? 33.781 16.266 21.047 1 80.75 675 ALA B N 1
ATOM 13932 C CA . ALA B 1 675 ? 33.562 17.406 21.938 1 80.75 675 ALA B CA 1
ATOM 13933 C C . ALA B 1 675 ? 34.062 18.703 21.297 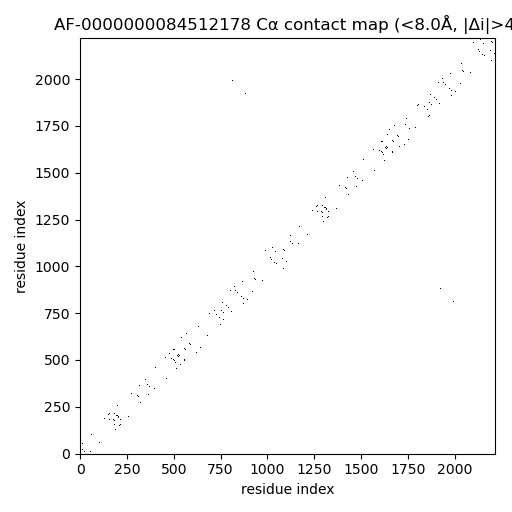1 80.75 675 ALA B C 1
ATOM 13935 O O . ALA B 1 675 ? 33.438 19.766 21.453 1 80.75 675 ALA B O 1
ATOM 13936 N N . GLU B 1 676 ? 35.031 18.547 20.453 1 79.75 676 GLU B N 1
ATOM 13937 C CA . GLU B 1 676 ? 35.656 19.719 19.844 1 79.75 676 GLU B CA 1
ATOM 13938 C C . GLU B 1 676 ? 34.875 20.172 18.609 1 79.75 676 GLU B C 1
ATOM 13940 O O . GLU B 1 676 ? 35.031 21.312 18.156 1 79.75 676 GLU B O 1
ATOM 13945 N N . SER B 1 677 ? 34 19.328 18.25 1 83.25 677 SER B N 1
ATOM 13946 C CA . SER B 1 677 ? 33.281 19.609 17 1 83.25 677 SER B CA 1
ATOM 13947 C C . SER B 1 677 ? 32.062 20.469 17.266 1 83.25 677 SER B C 1
ATOM 13949 O O . SER B 1 677 ? 31.516 21.078 16.344 1 83.25 677 SER B O 1
ATOM 13951 N N . PHE B 1 678 ? 31.594 20.625 18.578 1 88.56 678 PHE B N 1
ATOM 13952 C CA . PHE B 1 678 ? 30.422 21.438 18.875 1 88.56 678 PHE B CA 1
ATOM 13953 C C . PHE B 1 678 ? 30.766 22.922 18.844 1 88.56 678 PHE B C 1
ATOM 13955 O O . PHE B 1 678 ? 31.812 23.344 19.359 1 88.56 678 PHE B O 1
ATOM 13962 N N . PRO B 1 679 ? 29.938 23.688 18.312 1 86.5 679 PRO B N 1
ATOM 13963 C CA . PRO B 1 679 ? 30.125 25.125 18.453 1 86.5 679 PRO B CA 1
ATOM 13964 C C . PRO B 1 679 ? 30.172 25.594 19.906 1 86.5 679 PRO B C 1
ATOM 13966 O O . PRO B 1 679 ? 29.484 25.016 20.766 1 86.5 679 PRO B O 1
ATOM 13969 N N . ALA B 1 680 ? 30.828 26.562 20.344 1 84.19 680 ALA B N 1
ATOM 13970 C CA . ALA B 1 680 ? 31.141 27 21.703 1 84.19 680 ALA B CA 1
ATOM 13971 C C . ALA B 1 680 ? 29.875 27.297 22.5 1 84.19 680 ALA B C 1
ATOM 13973 O O . ALA B 1 680 ? 29.719 26.828 23.625 1 84.19 680 ALA B O 1
ATOM 13974 N N . PRO B 1 681 ? 28.922 27.922 21.875 1 85.75 681 PRO B N 1
ATOM 13975 C CA . PRO B 1 681 ? 27.734 28.219 22.672 1 85.75 681 PRO B CA 1
ATOM 13976 C C . PRO B 1 681 ? 26.906 26.969 22.984 1 85.75 681 PRO B C 1
ATOM 13978 O O . PRO B 1 681 ? 26.125 26.969 23.938 1 85.75 681 PRO B O 1
ATOM 13981 N N . LEU B 1 682 ? 27.125 25.906 22.203 1 89.12 682 LEU B N 1
ATOM 13982 C CA . LEU B 1 682 ? 26.359 24.672 22.406 1 89.12 682 LEU B CA 1
ATOM 13983 C C . LEU B 1 682 ? 27 23.812 23.484 1 89.12 682 LEU B C 1
ATOM 13985 O O . LEU B 1 682 ? 26.438 22.781 23.859 1 89.12 682 LEU B O 1
ATOM 13989 N N . ARG B 1 683 ? 28.078 24.25 24.062 1 86.94 683 ARG B N 1
ATOM 13990 C CA . ARG B 1 683 ? 28.766 23.516 25.125 1 86.94 683 ARG B CA 1
ATOM 13991 C C . ARG B 1 683 ? 28.328 24.016 26.5 1 86.94 683 ARG B C 1
ATOM 13993 O O . ARG B 1 683 ? 28.641 23.391 27.516 1 86.94 683 ARG B O 1
ATOM 14000 N N . GLN B 1 684 ? 27.422 25.031 26.344 1 82.94 684 GLN B N 1
ATOM 14001 C CA . GLN B 1 684 ? 26.953 25.594 27.609 1 82.94 684 GLN B CA 1
ATOM 14002 C C . GLN B 1 684 ? 25.875 24.734 28.234 1 82.94 684 GLN B C 1
ATOM 14004 O O . GLN B 1 684 ? 25.188 23.984 27.531 1 82.94 684 GLN B O 1
ATOM 14009 N N . ALA B 1 685 ? 25.656 24.828 29.469 1 76.31 685 ALA B N 1
ATOM 14010 C CA . ALA B 1 685 ? 24.812 23.953 30.266 1 76.31 685 ALA B CA 1
ATOM 14011 C C . ALA B 1 685 ? 23.344 24.141 29.906 1 76.31 685 ALA B C 1
ATOM 14013 O O . ALA B 1 685 ? 22.547 23.203 30.031 1 76.31 685 ALA B O 1
ATOM 14014 N N . ASP B 1 686 ? 22.938 25.281 29.453 1 76.31 686 ASP B N 1
ATOM 14015 C CA . ASP B 1 686 ? 21.516 25.5 29.25 1 76.31 686 ASP B CA 1
ATOM 14016 C C . ASP B 1 686 ? 21.156 25.453 27.766 1 76.31 686 ASP B C 1
ATOM 14018 O O . ASP B 1 686 ? 20.031 25.797 27.391 1 76.31 686 ASP B O 1
ATOM 14022 N N . ALA B 1 687 ? 22.031 24.953 26.891 1 85.88 687 ALA B N 1
ATOM 14023 C CA . ALA B 1 687 ? 21.797 24.984 25.453 1 85.88 687 ALA B CA 1
ATOM 14024 C C . ALA B 1 687 ? 21.25 23.641 24.969 1 85.88 687 ALA B C 1
ATOM 14026 O O . ALA B 1 687 ? 21.766 23.078 23.984 1 85.88 687 ALA B O 1
ATOM 14027 N N . PHE B 1 688 ? 20.172 23.188 25.531 1 89.62 688 PHE B N 1
ATOM 14028 C CA . PHE B 1 688 ? 19.672 21.844 25.219 1 89.62 688 PHE B CA 1
ATOM 14029 C C . PHE B 1 688 ? 19.016 21.812 23.844 1 89.62 688 PHE B C 1
ATOM 14031 O O . PHE B 1 688 ? 19.328 20.953 23.016 1 89.62 688 PHE B O 1
ATOM 14038 N N . ALA B 1 689 ? 18.172 22.781 23.484 1 89 689 ALA B N 1
ATOM 14039 C CA . ALA B 1 689 ? 17.375 22.75 22.266 1 89 689 ALA B CA 1
ATOM 14040 C C . ALA B 1 689 ? 18.281 22.844 21.031 1 89 689 ALA B C 1
ATOM 14042 O O . ALA B 1 689 ? 18.188 22 20.125 1 89 689 ALA B O 1
ATOM 14043 N N . PRO B 1 690 ? 19.234 23.828 21.078 1 90 690 PRO B N 1
ATOM 14044 C CA . PRO B 1 690 ? 20.125 23.906 19.906 1 90 690 PRO B CA 1
ATOM 14045 C C . PRO B 1 690 ? 21.078 22.719 19.812 1 90 690 PRO B C 1
ATOM 14047 O O . PRO B 1 690 ? 21.375 22.25 18.719 1 90 690 PRO B O 1
ATOM 14050 N N . ARG B 1 691 ? 21.547 22.25 20.953 1 91.38 691 ARG B N 1
ATOM 14051 C CA . ARG B 1 691 ? 22.453 21.109 20.938 1 91.38 691 ARG B CA 1
ATOM 14052 C C . ARG B 1 691 ? 21.75 19.859 20.406 1 91.38 691 ARG B C 1
ATOM 14054 O O . ARG B 1 691 ? 22.328 19.109 19.609 1 91.38 691 ARG B O 1
ATOM 14061 N N . TYR B 1 692 ? 20.531 19.562 20.859 1 93.62 692 TYR B N 1
ATOM 14062 C CA . TYR B 1 692 ? 19.734 18.453 20.359 1 93.62 692 TYR B CA 1
ATOM 14063 C C . TYR B 1 692 ? 19.625 18.5 18.844 1 93.62 692 TYR B C 1
ATOM 14065 O O . TYR B 1 692 ? 19.859 17.5 18.156 1 93.62 692 TYR B O 1
ATOM 14073 N N . LEU B 1 693 ? 19.344 19.656 18.266 1 92 693 LEU B N 1
ATOM 14074 C CA . LEU B 1 693 ? 19.156 19.828 16.828 1 92 693 LEU B CA 1
ATOM 14075 C C . LEU B 1 693 ? 20.453 19.594 16.062 1 92 693 LEU B C 1
ATOM 14077 O O . LEU B 1 693 ? 20.453 19 14.992 1 92 693 LEU B O 1
ATOM 14081 N N . PHE B 1 694 ? 21.5 20.109 16.656 1 91.06 694 PHE B N 1
ATOM 14082 C CA . PHE B 1 694 ? 22.812 19.938 16.016 1 91.06 694 PHE B CA 1
ATOM 14083 C C . PHE B 1 694 ? 23.172 18.453 15.93 1 91.06 694 PHE B C 1
ATOM 14085 O O . PHE B 1 694 ? 23.578 17.969 14.867 1 91.06 694 PHE B O 1
ATOM 14092 N N . VAL B 1 695 ? 23.031 17.781 17.031 1 92.56 695 VAL B N 1
ATOM 14093 C CA . VAL B 1 695 ? 23.359 16.359 17.062 1 92.56 695 VAL B CA 1
ATOM 14094 C C . VAL B 1 695 ? 22.469 15.594 16.094 1 92.56 695 VAL B C 1
ATOM 14096 O O . VAL B 1 695 ? 22.922 14.672 15.414 1 92.56 695 VAL B O 1
ATOM 14099 N N . ARG B 1 696 ? 21.219 15.922 16.062 1 92.56 696 ARG B N 1
ATOM 14100 C CA . ARG B 1 696 ? 20.281 15.297 15.141 1 92.56 696 ARG B CA 1
ATOM 14101 C C . ARG B 1 696 ? 20.75 15.469 13.695 1 92.56 696 ARG B C 1
ATOM 14103 O O . ARG B 1 696 ? 20.703 14.523 12.906 1 92.56 696 ARG B O 1
ATOM 14110 N N . CYS B 1 697 ? 21.266 16.609 13.352 1 90.19 697 CYS B N 1
ATOM 14111 C CA . CYS B 1 697 ? 21.734 16.891 12 1 90.19 697 CYS B CA 1
ATOM 14112 C C . CYS B 1 697 ? 22.953 16.031 11.664 1 90.19 697 CYS B C 1
ATOM 14114 O O . CYS B 1 697 ? 23.031 15.453 10.57 1 90.19 697 CYS B O 1
ATOM 14116 N N . VAL B 1 698 ? 23.844 15.953 12.602 1 88.56 698 VAL B N 1
ATOM 14117 C CA . VAL B 1 698 ? 25.047 15.172 12.383 1 88.56 698 VAL B CA 1
ATOM 14118 C C . VAL B 1 698 ? 24.688 13.703 12.195 1 88.56 698 VAL B C 1
ATOM 14120 O O . VAL B 1 698 ? 25.219 13.031 11.312 1 88.56 698 VAL B O 1
ATOM 14123 N N . ALA B 1 699 ? 23.781 13.227 13.031 1 90.19 699 ALA B N 1
ATOM 14124 C CA . ALA B 1 699 ? 23.344 11.836 12.93 1 90.19 699 ALA B CA 1
ATOM 14125 C C . ALA B 1 699 ? 22.688 11.562 11.578 1 90.19 699 ALA B C 1
ATOM 14127 O O . ALA B 1 699 ? 22.953 10.531 10.945 1 90.19 699 ALA B O 1
ATOM 14128 N N . GLN B 1 700 ? 21.906 12.438 11.109 1 86.44 700 GLN B N 1
ATOM 14129 C CA . GLN B 1 700 ? 21.203 12.273 9.836 1 86.44 700 GLN B CA 1
ATOM 14130 C C . GLN B 1 700 ? 22.188 12.195 8.672 1 86.44 700 GLN B C 1
ATOM 14132 O O . GLN B 1 700 ? 21.984 11.438 7.723 1 86.44 700 GLN B O 1
ATOM 14137 N N . VAL B 1 701 ? 23.203 12.938 8.766 1 85.38 701 VAL B N 1
ATOM 14138 C CA . VAL B 1 701 ? 24.219 12.961 7.719 1 85.38 701 VAL B CA 1
ATOM 14139 C C . VAL B 1 701 ? 24.922 11.609 7.652 1 85.38 701 VAL B C 1
ATOM 14141 O O . VAL B 1 701 ? 25.172 11.086 6.562 1 85.38 701 VAL B O 1
ATOM 14144 N N . LEU B 1 702 ? 25.047 11.07 8.766 1 81.69 702 LEU B N 1
ATOM 14145 C CA . LEU B 1 702 ? 25.812 9.828 8.805 1 81.69 702 LEU B CA 1
ATOM 14146 C C . LEU B 1 702 ? 24.922 8.633 8.484 1 81.69 702 LEU B C 1
ATOM 14148 O O . LEU B 1 702 ? 25.406 7.605 8.008 1 81.69 702 LEU B O 1
ATOM 14152 N N . PHE B 1 703 ? 23.578 8.75 8.719 1 82.75 703 PHE B N 1
ATOM 14153 C CA . PHE B 1 703 ? 22.641 7.664 8.453 1 82.75 703 PHE B CA 1
ATOM 14154 C C . PHE B 1 703 ? 22.234 7.656 6.98 1 82.75 703 PHE B C 1
ATOM 14156 O O . PHE B 1 703 ? 21.562 6.73 6.523 1 82.75 703 PHE B O 1
ATOM 14163 N N . PHE B 1 704 ? 22.484 8.586 6.18 1 72.06 704 PHE B N 1
ATOM 14164 C CA . PHE B 1 704 ? 21.984 8.812 4.824 1 72.06 704 PHE B CA 1
ATOM 14165 C C . PHE B 1 704 ? 22.141 7.551 3.98 1 72.06 704 PHE B C 1
ATOM 14167 O O . PHE B 1 704 ? 21.219 7.148 3.281 1 72.06 704 PHE B O 1
ATOM 14174 N N . ASP B 1 705 ? 23.109 6.91 3.969 1 65.38 705 ASP B N 1
ATOM 14175 C CA . ASP B 1 705 ? 23.219 5.703 3.152 1 65.38 705 ASP B CA 1
ATOM 14176 C C . ASP B 1 705 ? 22.859 4.461 3.959 1 65.38 705 ASP B C 1
ATOM 14178 O O . ASP B 1 705 ? 23.75 3.719 4.395 1 65.38 705 ASP B O 1
ATOM 14182 N N . THR B 1 706 ? 21.547 4.449 4.336 1 59.12 706 THR B N 1
ATOM 14183 C CA . THR B 1 706 ? 21.031 3.393 5.203 1 59.12 706 THR B CA 1
ATOM 14184 C C . THR B 1 706 ? 21.328 2.018 4.617 1 59.12 706 THR B C 1
ATOM 14186 O O . THR B 1 706 ? 21.594 1.067 5.355 1 59.12 706 THR B O 1
ATOM 14189 N N . ALA B 1 707 ? 21.141 1.915 3.303 1 57.06 707 ALA B N 1
ATOM 14190 C CA . ALA B 1 707 ? 21.438 0.627 2.68 1 57.06 707 ALA B CA 1
ATOM 14191 C C . ALA B 1 707 ? 22.906 0.274 2.812 1 57.06 707 ALA B C 1
ATOM 14193 O O . ALA B 1 707 ? 23.281 -0.903 2.818 1 57.06 707 ALA B O 1
ATOM 14194 N N . THR B 1 708 ? 23.688 1.424 3.125 1 61.97 708 THR B N 1
ATOM 14195 C CA . THR B 1 708 ? 25.125 1.215 3.18 1 61.97 708 THR B CA 1
ATOM 14196 C C . THR B 1 708 ? 25.688 1.626 4.543 1 61.97 708 THR B C 1
ATOM 14198 O O . THR B 1 708 ? 26.844 2.053 4.648 1 61.97 708 THR B O 1
ATOM 14201 N N . LEU B 1 709 ? 24.75 1.612 5.531 1 72.25 709 LEU B N 1
ATOM 14202 C CA . LEU B 1 709 ? 25.281 1.945 6.848 1 72.25 709 LEU B CA 1
ATOM 14203 C C . LEU B 1 709 ? 26.406 0.984 7.234 1 72.25 709 LEU B C 1
ATOM 14205 O O . LEU B 1 709 ? 26.141 -0.137 7.672 1 72.25 709 LEU B O 1
ATOM 14209 N N . THR B 1 710 ? 27.609 1.396 6.977 1 74.5 710 THR B N 1
ATOM 14210 C CA . THR B 1 710 ? 28.828 0.625 7.188 1 74.5 710 THR B CA 1
ATOM 14211 C C . THR B 1 710 ? 29.25 0.662 8.656 1 74.5 710 THR B C 1
ATOM 14213 O O . THR B 1 710 ? 28.766 1.5 9.422 1 74.5 710 THR B O 1
ATOM 14216 N N . ASP B 1 711 ? 29.984 -0.273 9.07 1 78.31 711 ASP B N 1
ATOM 14217 C CA . ASP B 1 711 ? 30.469 -0.353 10.445 1 78.31 711 ASP B CA 1
ATOM 14218 C C . ASP B 1 711 ? 31.328 0.861 10.789 1 78.31 711 ASP B C 1
ATOM 14220 O O . ASP B 1 711 ? 31.266 1.373 11.906 1 78.31 711 ASP B O 1
ATOM 14224 N N . SER B 1 712 ? 31.906 1.385 9.742 1 77.69 712 SER B N 1
ATOM 14225 C CA . SER B 1 712 ? 32.781 2.529 9.969 1 77.69 712 SER B CA 1
ATOM 14226 C C . SER B 1 712 ? 31.969 3.795 10.25 1 77.69 712 SER B C 1
ATOM 14228 O O . SER B 1 712 ? 32.344 4.582 11.133 1 77.69 712 SER B O 1
ATOM 14230 N N . ALA B 1 713 ? 30.953 3.938 9.531 1 77.12 713 ALA B N 1
ATOM 14231 C CA . ALA B 1 713 ? 30.109 5.113 9.719 1 77.12 713 ALA B CA 1
ATOM 14232 C C . ALA B 1 713 ? 29.422 5.082 11.078 1 77.12 713 ALA B C 1
ATOM 14234 O O . ALA B 1 713 ? 29.344 6.105 11.766 1 77.12 713 ALA B O 1
ATOM 14235 N N . VAL B 1 714 ? 29.031 3.936 11.555 1 85.06 714 VAL B N 1
ATOM 14236 C CA . VAL B 1 714 ? 28.344 3.779 12.828 1 85.06 714 VAL B CA 1
ATOM 14237 C C . VAL B 1 714 ? 29.312 4.016 13.984 1 85.06 714 VAL B C 1
ATOM 14239 O O . VAL B 1 714 ? 28.984 4.691 14.961 1 85.06 714 VAL B O 1
ATOM 14242 N N . ASN B 1 715 ? 30.5 3.578 13.742 1 84.81 715 ASN B N 1
ATOM 14243 C CA . ASN B 1 715 ? 31.484 3.746 14.797 1 84.81 715 ASN B CA 1
ATOM 14244 C C . ASN B 1 715 ? 31.953 5.195 14.906 1 84.81 715 ASN B C 1
ATOM 14246 O O . ASN B 1 715 ? 32.219 5.684 16.016 1 84.81 715 ASN B O 1
ATOM 14250 N N . ALA B 1 716 ? 31.984 5.832 13.797 1 82.25 716 ALA B N 1
ATOM 14251 C CA . ALA B 1 716 ? 32.375 7.238 13.812 1 82.25 716 ALA B CA 1
ATOM 14252 C C . ALA B 1 716 ? 31.359 8.078 14.578 1 82.25 716 ALA B C 1
ATOM 14254 O O . ALA B 1 716 ? 31.734 9.023 15.281 1 82.25 716 ALA B O 1
ATOM 14255 N N . LEU B 1 717 ? 30.156 7.68 14.461 1 85.56 717 LEU B N 1
ATOM 14256 C CA . LEU B 1 717 ? 29.094 8.414 15.133 1 85.56 717 LEU B CA 1
ATOM 14257 C C . LEU B 1 717 ? 29 8.023 16.609 1 85.56 717 LEU B C 1
ATOM 14259 O O . LEU B 1 717 ? 28.906 8.898 17.469 1 85.56 717 LEU B O 1
ATOM 14263 N N . MET B 1 718 ? 29.125 6.762 16.922 1 90.69 718 MET B N 1
ATOM 14264 C CA . MET B 1 718 ? 28.734 6.258 18.234 1 90.69 718 MET B CA 1
ATOM 14265 C C . MET B 1 718 ? 29.922 6.203 19.188 1 90.69 718 MET B C 1
ATOM 14267 O O . MET B 1 718 ? 29.75 6.273 20.406 1 90.69 718 MET B O 1
ATOM 14271 N N . GLU B 1 719 ? 31.172 6.18 18.688 1 90.31 719 GLU B N 1
ATOM 14272 C CA . GLU B 1 719 ? 32.344 6.031 19.547 1 90.31 719 GLU B CA 1
ATOM 14273 C C . GLU B 1 719 ? 32.5 7.223 20.5 1 90.31 719 GLU B C 1
ATOM 14275 O O . GLU B 1 719 ? 32.625 7.047 21.703 1 90.31 719 GLU B O 1
ATOM 14280 N N . PRO B 1 720 ? 32.406 8.453 19.906 1 91.81 720 PRO B N 1
ATOM 14281 C CA . PRO B 1 720 ? 32.5 9.586 20.828 1 91.81 720 PRO B CA 1
ATOM 14282 C C . PRO B 1 720 ? 31.344 9.633 21.828 1 91.81 720 PRO B C 1
ATOM 14284 O O . PRO B 1 720 ? 31.547 10.016 22.984 1 91.81 720 PRO B O 1
ATOM 14287 N N . LEU B 1 721 ? 30.219 9.25 21.422 1 92.12 721 LEU B N 1
ATOM 14288 C CA . LEU B 1 721 ? 29.047 9.258 22.297 1 92.12 721 LEU B CA 1
ATOM 14289 C C . LEU B 1 721 ? 29.188 8.203 23.391 1 92.12 721 LEU B C 1
ATOM 14291 O O . LEU B 1 721 ? 28.922 8.484 24.562 1 92.12 721 LEU B O 1
ATOM 14295 N N . LEU B 1 722 ? 29.625 7.023 23.062 1 93.38 722 LEU B N 1
ATOM 14296 C CA . LEU B 1 722 ? 29.797 5.945 24.031 1 93.38 722 LEU B CA 1
ATOM 14297 C C . LEU B 1 722 ? 30.906 6.277 25.016 1 93.38 722 LEU B C 1
ATOM 14299 O O . LEU B 1 722 ? 30.828 5.934 26.203 1 93.38 722 LEU B O 1
ATOM 14303 N N . ALA B 1 723 ? 31.875 7.004 24.5 1 91.62 723 ALA B N 1
ATOM 14304 C CA . ALA B 1 723 ? 32.938 7.445 25.375 1 91.62 723 ALA B CA 1
ATOM 14305 C C . ALA B 1 723 ? 32.438 8.438 26.422 1 91.62 723 ALA B C 1
ATOM 14307 O O . ALA B 1 723 ? 32.812 8.359 27.594 1 91.62 723 ALA B O 1
ATOM 14308 N N . ARG B 1 724 ? 31.594 9.328 26.016 1 91.06 724 ARG B N 1
ATOM 14309 C CA . ARG B 1 724 ? 31.016 10.297 26.938 1 91.06 724 ARG B CA 1
ATOM 14310 C C . ARG B 1 724 ? 30.109 9.594 27.953 1 91.06 724 ARG B C 1
ATOM 14312 O O . ARG B 1 724 ? 30.094 9.969 29.125 1 91.06 724 ARG B O 1
ATOM 14319 N N . ILE B 1 725 ? 29.391 8.578 27.562 1 93.12 725 ILE B N 1
ATOM 14320 C CA . ILE B 1 725 ? 28.516 7.82 28.453 1 93.12 725 ILE B CA 1
ATOM 14321 C C . ILE B 1 725 ? 29.344 7.102 29.516 1 93.12 725 ILE B C 1
ATOM 14323 O O . ILE B 1 725 ? 29.016 7.137 30.703 1 93.12 725 ILE B O 1
ATOM 14327 N N . THR B 1 726 ? 30.406 6.539 29.031 1 91.75 726 THR B N 1
ATOM 14328 C CA . THR B 1 726 ? 31.281 5.828 29.953 1 91.75 726 THR B CA 1
ATOM 14329 C C . THR B 1 726 ? 31.922 6.801 30.938 1 91.75 726 THR B C 1
ATOM 14331 O O . THR B 1 726 ? 32.094 6.488 32.125 1 91.75 726 THR B O 1
ATOM 14334 N N . GLU B 1 727 ? 32.219 7.984 30.469 1 88.12 727 GLU B N 1
ATOM 14335 C CA . GLU B 1 727 ? 32.812 9.008 31.312 1 88.12 727 GLU B CA 1
ATOM 14336 C C . GLU B 1 727 ? 31.859 9.469 32.406 1 88.12 727 GLU B C 1
ATOM 14338 O O . GLU B 1 727 ? 32.25 9.625 33.562 1 88.12 727 GLU B O 1
ATOM 14343 N N . VAL B 1 728 ? 30.641 9.641 32.031 1 88.56 728 VAL B N 1
ATOM 14344 C CA . VAL B 1 728 ? 29.641 10.125 32.969 1 88.56 728 VAL B CA 1
ATOM 14345 C C . VAL B 1 728 ? 29.312 9.031 33.969 1 88.56 728 VAL B C 1
ATOM 14347 O O . VAL B 1 728 ? 29.062 9.32 35.156 1 88.56 728 VAL B O 1
ATOM 14350 N N . LEU B 1 729 ? 29.359 7.758 33.594 1 88.19 729 LEU B N 1
ATOM 14351 C CA . LEU B 1 729 ? 28.984 6.648 34.469 1 88.19 729 LEU B CA 1
ATOM 14352 C C . LEU B 1 729 ? 30.141 6.266 35.375 1 88.19 729 LEU B C 1
ATOM 14354 O O . LEU B 1 729 ? 29.922 5.734 36.469 1 88.19 729 LEU B O 1
ATOM 14358 N N . SER B 1 730 ? 31.391 6.52 34.938 1 80.56 730 SER B N 1
ATOM 14359 C CA . SER B 1 730 ? 32.562 6.168 35.75 1 80.56 730 SER B CA 1
ATOM 14360 C C . SER B 1 730 ? 32.875 7.246 36.781 1 80.56 730 SER B C 1
ATOM 14362 O O . SER B 1 730 ? 33.781 7.098 37.562 1 80.56 730 SER B O 1
ATOM 14364 N N . TYR B 1 731 ? 32.188 8.414 36.688 1 65.31 731 TYR B N 1
ATOM 14365 C CA . TYR B 1 731 ? 32.5 9.531 37.562 1 65.31 731 TYR B CA 1
ATOM 14366 C C . TYR B 1 731 ? 32.344 9.148 39.031 1 65.31 731 TYR B C 1
ATOM 14368 O O . TYR B 1 731 ? 31.219 8.875 39.469 1 65.31 731 TYR B O 1
ATOM 14376 N N . THR B 1 732 ? 33.281 8.469 39.625 1 55.47 732 THR B N 1
ATOM 14377 C CA . THR B 1 732 ? 33.375 8.234 41.062 1 55.47 732 THR B CA 1
ATOM 14378 C C . THR B 1 732 ? 33.812 9.508 41.781 1 55.47 732 THR B C 1
ATOM 14380 O O . THR B 1 732 ? 33.812 9.562 43.031 1 55.47 732 THR B O 1
ATOM 14383 N N . THR B 1 733 ? 34.594 10.453 41.188 1 50.25 733 THR B N 1
ATOM 14384 C CA . THR B 1 733 ? 35.312 11.461 41.938 1 50.25 733 THR B CA 1
ATOM 14385 C C . THR B 1 733 ? 34.438 12.672 42.25 1 50.25 733 THR B C 1
ATOM 14387 O O . THR B 1 733 ? 33.5 12.953 41.5 1 50.25 733 THR B O 1
ATOM 14390 N N . PRO B 1 734 ? 34.688 13.461 43.312 1 49.12 734 PRO B N 1
ATOM 14391 C CA . PRO B 1 734 ? 34.031 14.609 43.906 1 49.12 734 PRO B CA 1
ATOM 14392 C C . PRO B 1 734 ? 33.875 15.781 42.938 1 49.12 734 PRO B C 1
ATOM 14394 O O . PRO B 1 734 ? 34.5 16.828 43.125 1 49.12 734 PRO B O 1
ATOM 14397 N N . GLN B 1 735 ? 33.938 15.727 41.75 1 52.25 735 GLN B N 1
ATOM 14398 C CA . GLN B 1 735 ? 33.625 16.938 41 1 52.25 735 GLN B CA 1
ATOM 14399 C C . GLN B 1 735 ? 32.344 17.578 41.5 1 52.25 735 GLN B C 1
ATOM 14401 O O . GLN B 1 735 ? 31.469 16.875 42.031 1 52.25 735 GLN B O 1
ATOM 14406 N N . PRO B 1 736 ? 32.375 18.922 41.562 1 59.12 736 PRO B N 1
ATOM 14407 C CA . PRO B 1 736 ? 31.188 19.578 42.094 1 59.12 736 PRO B CA 1
ATOM 14408 C C . PRO B 1 736 ? 29.906 19.094 41.438 1 59.12 736 PRO B C 1
ATOM 14410 O O . PRO B 1 736 ? 29.891 18.828 40.219 1 59.12 736 PRO B O 1
ATOM 14413 N N . ALA B 1 737 ? 29.078 18.578 42.219 1 63.09 737 ALA B N 1
ATOM 14414 C CA . ALA B 1 737 ? 27.781 17.938 41.938 1 63.09 737 ALA B CA 1
ATOM 14415 C C . ALA B 1 737 ? 27.062 18.609 40.781 1 63.09 737 ALA B C 1
ATOM 14417 O O . ALA B 1 737 ? 26.453 17.938 39.969 1 63.09 737 ALA B O 1
ATOM 14418 N N . ALA B 1 738 ? 27.453 19.875 40.562 1 72.06 738 ALA B N 1
ATOM 14419 C CA . ALA B 1 738 ? 26.672 20.625 39.562 1 72.06 738 ALA B CA 1
ATOM 14420 C C . ALA B 1 738 ? 27.203 20.391 38.156 1 72.06 738 ALA B C 1
ATOM 14422 O O . ALA B 1 738 ? 26.422 20.266 37.219 1 72.06 738 ALA B O 1
ATOM 14423 N N . SER B 1 739 ? 28.562 20.297 38.062 1 77.31 739 SER B N 1
ATOM 14424 C CA . SER B 1 739 ? 29.172 20.094 36.75 1 77.31 739 SER B CA 1
ATOM 14425 C C . SER B 1 739 ? 28.875 18.703 36.188 1 77.31 739 SER B C 1
ATOM 14427 O O . SER B 1 739 ? 28.641 18.531 35 1 77.31 739 SER B O 1
ATOM 14429 N N . HIS B 1 740 ? 28.797 17.812 37.156 1 82.81 740 HIS B N 1
ATOM 14430 C CA . HIS B 1 740 ? 28.5 16.438 36.75 1 82.81 740 HIS B CA 1
ATOM 14431 C C . HIS B 1 740 ? 27.062 16.328 36.25 1 82.81 740 HIS B C 1
ATOM 14433 O O . HIS B 1 740 ? 26.781 15.641 35.25 1 82.81 740 HIS B O 1
ATOM 14439 N N . GLN B 1 741 ? 26.266 17.078 36.906 1 83.12 741 GLN B N 1
ATOM 14440 C CA . GLN B 1 741 ? 24.859 17.016 36.562 1 83.12 741 GLN B CA 1
ATOM 14441 C C . GLN B 1 741 ? 24.609 17.656 35.188 1 83.12 741 GLN B C 1
ATOM 14443 O O . GLN B 1 741 ? 23.781 17.188 34.406 1 83.12 741 GLN B O 1
ATOM 14448 N N . ALA B 1 742 ? 25.375 18.641 34.938 1 85.88 742 ALA B N 1
ATOM 14449 C CA . ALA B 1 742 ? 25.234 19.312 33.656 1 85.88 742 ALA B CA 1
ATOM 14450 C C . ALA B 1 742 ? 25.75 18.438 32.531 1 85.88 742 ALA B C 1
ATOM 14452 O O . ALA B 1 742 ? 25.141 18.359 31.453 1 85.88 742 ALA B O 1
ATOM 14453 N N . THR B 1 743 ? 26.844 17.703 32.844 1 87.12 743 THR B N 1
ATOM 14454 C CA . THR B 1 743 ? 27.422 16.828 31.812 1 87.12 743 THR B CA 1
ATOM 14455 C C . THR B 1 743 ? 26.5 15.641 31.562 1 87.12 743 THR B C 1
ATOM 14457 O O . THR B 1 743 ? 26.375 15.188 30.422 1 87.12 743 THR B O 1
ATOM 14460 N N . LEU B 1 744 ? 25.922 15.164 32.656 1 90.12 744 LEU B N 1
ATOM 14461 C CA . LEU B 1 744 ? 24.969 14.07 32.5 1 90.12 744 LEU B CA 1
ATOM 14462 C C . LEU B 1 744 ? 23.781 14.5 31.672 1 90.12 744 LEU B C 1
ATOM 14464 O O . LEU B 1 744 ? 23.344 13.773 30.766 1 90.12 744 LEU B O 1
ATOM 14468 N N . ALA B 1 745 ? 23.266 15.68 31.938 1 92.25 745 ALA B N 1
ATOM 14469 C CA . ALA B 1 745 ? 22.125 16.188 31.188 1 92.25 745 ALA B CA 1
ATOM 14470 C C . ALA B 1 745 ? 22.469 16.391 29.719 1 92.25 745 ALA B C 1
ATOM 14472 O O . ALA B 1 745 ? 21.688 16.047 28.828 1 92.25 745 ALA B O 1
ATOM 14473 N N . LEU B 1 746 ? 23.672 16.891 29.469 1 91.81 746 LEU B N 1
ATOM 14474 C CA . LEU B 1 746 ? 24.109 17.125 28.109 1 91.81 746 LEU B CA 1
ATOM 14475 C C . LEU B 1 746 ? 24.297 15.805 27.359 1 91.81 746 LEU B C 1
ATOM 14477 O O . LEU B 1 746 ? 23.969 15.703 26.172 1 91.81 746 LEU B O 1
ATOM 14481 N N . THR B 1 747 ? 24.797 14.773 28.062 1 92.56 747 THR B N 1
ATOM 14482 C CA . THR B 1 747 ? 24.984 13.469 27.453 1 92.56 747 THR B CA 1
ATOM 14483 C C . THR B 1 747 ? 23.641 12.844 27.078 1 92.56 747 THR B C 1
ATOM 14485 O O . THR B 1 747 ? 23.5 12.273 26 1 92.56 747 THR B O 1
ATOM 14488 N N . LEU B 1 748 ? 22.703 12.961 27.969 1 95.31 748 LEU B N 1
ATOM 14489 C CA . LEU B 1 748 ? 21.359 12.445 27.672 1 95.31 748 LEU B CA 1
ATOM 14490 C C . LEU B 1 748 ? 20.75 13.148 26.469 1 95.31 748 LEU B C 1
ATOM 14492 O O . LEU B 1 748 ? 20.094 12.516 25.641 1 95.31 748 LEU B O 1
ATOM 14496 N N . CYS B 1 749 ? 21.016 14.422 26.359 1 95 749 CYS B N 1
ATOM 14497 C CA . CYS B 1 749 ? 20.531 15.203 25.219 1 95 749 CYS B CA 1
ATOM 14498 C C . CYS B 1 749 ? 21.156 14.727 23.922 1 95 749 CYS B C 1
ATOM 14500 O O . CYS B 1 749 ? 20.484 14.625 22.891 1 95 749 CYS B O 1
ATOM 14502 N N . ASP B 1 750 ? 22.438 14.422 24.031 1 94.25 750 ASP B N 1
ATOM 14503 C CA . ASP B 1 750 ? 23.125 13.93 22.844 1 94.25 750 ASP B CA 1
ATOM 14504 C C . ASP B 1 750 ? 22.578 12.578 22.391 1 94.25 750 ASP B C 1
ATOM 14506 O O . ASP B 1 750 ? 22.375 12.352 21.203 1 94.25 750 ASP B O 1
ATOM 14510 N N . VAL B 1 751 ? 22.328 11.719 23.359 1 95.44 751 VAL B N 1
ATOM 14511 C CA . VAL B 1 751 ? 21.781 10.406 23.031 1 95.44 751 VAL B CA 1
ATOM 14512 C C . VAL B 1 751 ? 20.406 10.562 22.375 1 95.44 751 VAL B C 1
ATOM 14514 O O . VAL B 1 751 ? 20.094 9.859 21.406 1 95.44 751 VAL B O 1
ATOM 14517 N N . ARG B 1 752 ? 19.656 11.453 22.875 1 95.69 752 ARG B N 1
ATOM 14518 C CA . ARG B 1 752 ? 18.344 11.742 22.297 1 95.69 752 ARG B CA 1
ATOM 14519 C C . ARG B 1 752 ? 18.469 12.203 20.844 1 95.69 752 ARG B C 1
ATOM 14521 O O . ARG B 1 752 ? 17.688 11.773 19.984 1 95.69 752 ARG B O 1
ATOM 14528 N N . GLY B 1 753 ? 19.406 13.047 20.562 1 93.88 753 GLY B N 1
ATOM 14529 C CA . GLY B 1 753 ? 19.609 13.562 19.234 1 93.88 753 GLY B CA 1
ATOM 14530 C C . GLY B 1 753 ? 19.938 12.484 18.219 1 93.88 753 GLY B C 1
ATOM 14531 O O . GLY B 1 753 ? 19.406 12.484 17.109 1 93.88 753 GLY B O 1
ATOM 14532 N N . VAL B 1 754 ? 20.703 11.555 18.641 1 92.94 754 VAL B N 1
ATOM 14533 C CA . VAL B 1 754 ? 21.109 10.469 17.75 1 92.94 754 VAL B CA 1
ATOM 14534 C C . VAL B 1 754 ? 19.922 9.531 17.516 1 92.94 754 VAL B C 1
ATOM 14536 O O . VAL B 1 754 ? 19.703 9.055 16.406 1 92.94 754 VAL B O 1
ATOM 14539 N N . LEU B 1 755 ? 19.141 9.32 18.531 1 93.69 755 LEU B N 1
ATOM 14540 C CA . LEU B 1 755 ? 18 8.398 18.469 1 93.69 755 LEU B CA 1
ATOM 14541 C C . LEU B 1 755 ? 16.828 9.031 17.75 1 93.69 755 LEU B C 1
ATOM 14543 O O . LEU B 1 755 ? 15.812 8.367 17.516 1 93.69 755 LEU B O 1
ATOM 14547 N N . SER B 1 756 ? 16.922 10.273 17.328 1 91.56 756 SER B N 1
ATOM 14548 C CA . SER B 1 756 ? 15.82 10.977 16.703 1 91.56 756 SER B CA 1
ATOM 14549 C C . SER B 1 756 ? 15.648 10.562 15.242 1 91.56 756 SER B C 1
ATOM 14551 O O . SER B 1 756 ? 14.812 11.109 14.531 1 91.56 756 SER B O 1
ATOM 14553 N N . CYS B 1 757 ? 16.297 9.547 14.828 1 88.69 757 CYS B N 1
ATOM 14554 C CA . CYS B 1 757 ? 16.203 9.055 13.461 1 88.69 757 CYS B CA 1
ATOM 14555 C C . CYS B 1 757 ? 14.805 8.508 13.172 1 88.69 757 CYS B C 1
ATOM 14557 O O . CYS B 1 757 ? 14.094 8.094 14.086 1 88.69 757 CYS B O 1
ATOM 14559 N N . THR B 1 758 ? 14.336 8.547 11.938 1 86.12 758 THR B N 1
ATOM 14560 C CA . THR B 1 758 ? 13 8.109 11.562 1 86.12 758 THR B CA 1
ATOM 14561 C C . THR B 1 758 ? 13.055 6.762 10.844 1 86.12 758 THR B C 1
ATOM 14563 O O . THR B 1 758 ? 12.031 6.102 10.672 1 86.12 758 THR B O 1
ATOM 14566 N N . GLU B 1 759 ? 14.312 6.309 10.57 1 87.81 759 GLU B N 1
ATOM 14567 C CA . GLU B 1 759 ? 14.445 5.074 9.805 1 87.81 759 GLU B CA 1
ATOM 14568 C C . GLU B 1 759 ? 14.523 3.859 10.727 1 87.81 759 GLU B C 1
ATOM 14570 O O . GLU B 1 759 ? 15.023 3.955 11.844 1 87.81 759 GLU B O 1
ATOM 14575 N N . ARG B 1 760 ? 14.141 2.725 10.281 1 89.12 760 ARG B N 1
ATOM 14576 C CA . ARG B 1 760 ? 14.055 1.493 11.062 1 89.12 760 ARG B CA 1
ATOM 14577 C C . ARG B 1 760 ? 15.445 0.945 11.375 1 89.12 760 ARG B C 1
ATOM 14579 O O . ARG B 1 760 ? 15.75 0.617 12.523 1 89.12 760 ARG B O 1
ATOM 14586 N N . ARG B 1 761 ? 16.328 0.853 10.438 1 87.88 761 ARG B N 1
ATOM 14587 C CA . ARG B 1 761 ? 17.625 0.197 10.602 1 87.88 761 ARG B CA 1
ATOM 14588 C C . ARG B 1 761 ? 18.531 0.998 11.531 1 87.88 761 ARG B C 1
ATOM 14590 O O . ARG B 1 761 ? 19.078 0.453 12.492 1 87.88 761 ARG B O 1
ATOM 14597 N N . PRO B 1 762 ? 18.641 2.324 11.297 1 90 762 PRO B N 1
ATOM 14598 C CA . PRO B 1 762 ? 19.453 3.094 12.234 1 90 762 PRO B CA 1
ATOM 14599 C C . PRO B 1 762 ? 18.938 3 13.672 1 90 762 PRO B C 1
ATOM 14601 O O . PRO B 1 762 ? 19.734 2.906 14.609 1 90 762 PRO B O 1
ATOM 14604 N N . TYR B 1 763 ? 17.688 2.996 13.828 1 93.62 763 TYR B N 1
ATOM 14605 C CA . TYR B 1 763 ? 17.109 2.883 15.164 1 93.62 763 TYR B CA 1
ATOM 14606 C C . TYR B 1 763 ? 17.547 1.582 15.836 1 93.62 763 TYR B C 1
ATOM 14608 O O . TYR B 1 763 ? 17.953 1.579 17 1 93.62 763 TYR B O 1
ATOM 14616 N N . ARG B 1 764 ? 17.469 0.505 15.164 1 91.06 764 ARG B N 1
ATOM 14617 C CA . ARG B 1 764 ? 17.797 -0.807 15.703 1 91.06 764 ARG B CA 1
ATOM 14618 C C . ARG B 1 764 ? 19.281 -0.875 16.078 1 91.06 764 ARG B C 1
ATOM 14620 O O . ARG B 1 764 ? 19.625 -1.412 17.141 1 91.06 764 ARG B O 1
ATOM 14627 N N . ILE B 1 765 ? 20.141 -0.309 15.305 1 91.06 765 ILE B N 1
ATOM 14628 C CA . ILE B 1 765 ? 21.578 -0.345 15.531 1 91.06 765 ILE B CA 1
ATOM 14629 C C . ILE B 1 765 ? 21.922 0.494 16.766 1 91.06 765 ILE B C 1
ATOM 14631 O O . ILE B 1 765 ? 22.688 0.05 17.625 1 91.06 765 ILE B O 1
ATOM 14635 N N . ILE B 1 766 ? 21.328 1.685 16.812 1 92.5 766 ILE B N 1
ATOM 14636 C CA . ILE B 1 766 ? 21.625 2.578 17.938 1 92.5 766 ILE B CA 1
ATOM 14637 C C . ILE B 1 766 ? 21.109 1.974 19.234 1 92.5 766 ILE B C 1
ATOM 14639 O O . ILE B 1 766 ? 21.812 1.985 20.25 1 92.5 766 ILE B O 1
ATOM 14643 N N . MET B 1 767 ? 19.922 1.424 19.172 1 92.94 767 MET B N 1
ATOM 14644 C CA . MET B 1 767 ? 19.344 0.811 20.359 1 92.94 767 MET B CA 1
ATOM 14645 C C . MET B 1 767 ? 20.203 -0.353 20.859 1 92.94 767 MET B C 1
ATOM 14647 O O . MET B 1 767 ? 20.406 -0.523 22.062 1 92.94 767 MET B O 1
ATOM 14651 N N . ASP B 1 768 ? 20.719 -1.045 19.938 1 91.5 768 ASP B N 1
ATOM 14652 C CA . ASP B 1 768 ? 21.578 -2.17 20.297 1 91.5 768 ASP B CA 1
ATOM 14653 C C . ASP B 1 768 ? 22.859 -1.689 20.969 1 91.5 768 ASP B C 1
ATOM 14655 O O . ASP B 1 768 ? 23.328 -2.305 21.922 1 91.5 768 ASP B O 1
ATOM 14659 N N . MET B 1 769 ? 23.359 -0.607 20.578 1 91.62 769 MET B N 1
ATOM 14660 C CA . MET B 1 769 ? 24.625 -0.105 21.078 1 91.62 769 MET B CA 1
ATOM 14661 C C . MET B 1 769 ? 24.453 0.574 22.438 1 91.62 769 MET B C 1
ATOM 14663 O O . MET B 1 769 ? 25.344 0.515 23.281 1 91.62 769 MET B O 1
ATOM 14667 N N . ILE B 1 770 ? 23.312 1.152 22.656 1 93.12 770 ILE B N 1
ATOM 14668 C CA . ILE B 1 770 ? 23.156 1.938 23.875 1 93.12 770 ILE B CA 1
ATOM 14669 C C . ILE B 1 770 ? 22.438 1.106 24.938 1 93.12 770 ILE B C 1
ATOM 14671 O O . ILE B 1 770 ? 22.406 1.478 26.125 1 93.12 770 ILE B O 1
ATOM 14675 N N . GLU B 1 771 ? 21.875 0.018 24.641 1 91.56 771 GLU B N 1
ATOM 14676 C CA . GLU B 1 771 ? 21.031 -0.801 25.516 1 91.56 771 GLU B CA 1
ATOM 14677 C C . GLU B 1 771 ? 21.75 -1.13 26.828 1 91.56 771 GLU B C 1
ATOM 14679 O O . GLU B 1 771 ? 21.188 -0.96 27.906 1 91.56 771 GLU B O 1
ATOM 14684 N N . PRO B 1 772 ? 23.016 -1.488 26.812 1 90.56 772 PRO B N 1
ATOM 14685 C CA . PRO B 1 772 ? 23.688 -1.825 28.078 1 90.56 772 PRO B CA 1
ATOM 14686 C C . PRO B 1 772 ? 23.859 -0.619 28.984 1 90.56 772 PRO B C 1
ATOM 14688 O O . PRO B 1 772 ? 24.031 -0.78 30.203 1 90.56 772 PRO B O 1
ATOM 14691 N N . SER B 1 773 ? 23.766 0.563 28.438 1 93.94 773 SER B N 1
ATOM 14692 C CA . SER B 1 773 ? 24.031 1.765 29.219 1 93.94 773 SER B CA 1
ATOM 14693 C C . SER B 1 773 ? 22.734 2.434 29.672 1 93.94 773 SER B C 1
ATOM 14695 O O . SER B 1 773 ? 22.75 3.412 30.406 1 93.94 773 SER B O 1
ATOM 14697 N N . LEU B 1 774 ? 21.594 1.944 29.25 1 94.75 774 LEU B N 1
ATOM 14698 C CA . LEU B 1 774 ? 20.328 2.631 29.484 1 94.75 774 LEU B CA 1
ATOM 14699 C C . LEU B 1 774 ? 19.969 2.623 30.953 1 94.75 774 LEU B C 1
ATOM 14701 O O . LEU B 1 774 ? 19.672 3.674 31.531 1 94.75 774 LEU B O 1
ATOM 14705 N N . TYR B 1 775 ? 20.031 1.503 31.672 1 95.06 775 TYR B N 1
ATOM 14706 C CA . TYR B 1 775 ? 19.641 1.398 33.062 1 95.06 775 TYR B CA 1
ATOM 14707 C C . TYR B 1 775 ? 20.609 2.16 33.969 1 95.06 775 TYR B C 1
ATOM 14709 O O . TYR B 1 775 ? 20.188 2.949 34.812 1 95.06 775 TYR B O 1
ATOM 14717 N N . PRO B 1 776 ? 21.953 2.014 33.688 1 93.56 776 PRO B N 1
ATOM 14718 C CA . PRO B 1 776 ? 22.891 2.801 34.5 1 93.56 776 PRO B CA 1
ATOM 14719 C C . PRO B 1 776 ? 22.688 4.305 34.344 1 93.56 776 PRO B C 1
ATOM 14721 O O . PRO B 1 776 ? 22.781 5.055 35.312 1 93.56 776 PRO B O 1
ATOM 14724 N N . LEU B 1 777 ? 22.375 4.777 33.125 1 93.31 777 LEU B N 1
ATOM 14725 C CA . LEU B 1 777 ? 22.125 6.195 32.906 1 93.31 777 LEU B CA 1
ATOM 14726 C C . LEU B 1 777 ? 20.875 6.656 33.625 1 93.31 777 LEU B C 1
ATOM 14728 O O . LEU B 1 777 ? 20.859 7.738 34.219 1 93.31 777 LEU B O 1
ATOM 14732 N N . ALA B 1 778 ? 19.844 5.84 33.625 1 94.31 778 ALA B N 1
ATOM 14733 C CA . ALA B 1 778 ? 18.594 6.172 34.312 1 94.31 778 ALA B CA 1
ATOM 14734 C C . ALA B 1 778 ? 18.812 6.223 35.812 1 94.31 778 ALA B C 1
ATOM 14736 O O . ALA B 1 778 ? 18.328 7.137 36.5 1 94.31 778 ALA B O 1
ATOM 14737 N N . ASP B 1 779 ? 19.609 5.309 36.344 1 91.25 779 ASP B N 1
ATOM 14738 C CA . ASP B 1 779 ? 19.875 5.27 37.781 1 91.25 779 ASP B CA 1
ATOM 14739 C C . ASP B 1 779 ? 20.672 6.484 38.25 1 91.25 779 ASP B C 1
ATOM 14741 O O . ASP B 1 779 ? 20.453 7.023 39.312 1 91.25 779 ASP B O 1
ATOM 14745 N N . ALA B 1 780 ? 21.547 6.883 37.344 1 88.81 780 ALA B N 1
ATOM 14746 C CA . ALA B 1 780 ? 22.359 8.055 37.656 1 88.81 780 ALA B CA 1
ATOM 14747 C C . ALA B 1 780 ? 21.5 9.328 37.656 1 88.81 780 ALA B C 1
ATOM 14749 O O . ALA B 1 780 ? 21.703 10.203 38.5 1 88.81 780 ALA B O 1
ATOM 14750 N N . ALA B 1 781 ? 20.531 9.43 36.75 1 90.88 781 ALA B N 1
ATOM 14751 C CA . ALA B 1 781 ? 19.703 10.633 36.625 1 90.88 781 ALA B CA 1
ATOM 14752 C C . ALA B 1 781 ? 18.625 10.672 37.688 1 90.88 781 ALA B C 1
ATOM 14754 O O . ALA B 1 781 ? 18.266 11.75 38.188 1 90.88 781 ALA B O 1
ATOM 14755 N N . LEU B 1 782 ? 18.109 9.516 38.188 1 90.44 782 LEU B N 1
ATOM 14756 C CA . LEU B 1 782 ? 16.953 9.477 39.062 1 90.44 782 LEU B CA 1
ATOM 14757 C C . LEU B 1 782 ? 17.391 9.297 40.531 1 90.44 782 LEU B C 1
ATOM 14759 O O . LEU B 1 782 ? 16.562 9.008 41.375 1 90.44 782 LEU B O 1
ATOM 14763 N N . ARG B 1 783 ? 18.641 9.602 40.719 1 80.81 783 ARG B N 1
ATOM 14764 C CA . ARG B 1 783 ? 19.078 9.539 42.094 1 80.81 783 ARG B CA 1
ATOM 14765 C C . ARG B 1 783 ? 18.453 10.648 42.938 1 80.81 783 ARG B C 1
ATOM 14767 O O . ARG B 1 783 ? 18.469 11.812 42.531 1 80.81 783 ARG B O 1
ATOM 14774 N N . GLU B 1 784 ? 17.594 10.461 43.906 1 65.19 784 GLU B N 1
ATOM 14775 C CA . GLU B 1 784 ? 16.75 11.328 44.719 1 65.19 784 GLU B CA 1
ATOM 14776 C C . GLU B 1 784 ? 17.562 12.422 45.375 1 65.19 784 GLU B C 1
ATOM 14778 O O . GLU B 1 784 ? 17.078 13.539 45.594 1 65.19 784 GLU B O 1
ATOM 14783 N N . ASP B 1 785 ? 18.812 12.117 45.812 1 60.75 785 ASP B N 1
ATOM 14784 C CA . ASP B 1 785 ? 19.562 13.062 46.625 1 60.75 785 ASP B CA 1
ATOM 14785 C C . ASP B 1 785 ? 20.156 14.188 45.781 1 60.75 785 ASP B C 1
ATOM 14787 O O . ASP B 1 785 ? 20.688 15.164 46.344 1 60.75 785 ASP B O 1
ATOM 14791 N N . SER B 1 786 ? 20.219 14.117 44.531 1 53.81 786 SER B N 1
ATOM 14792 C CA . SER B 1 786 ? 21.203 14.914 43.812 1 53.81 786 SER B CA 1
ATOM 14793 C C . SER B 1 786 ? 20.562 16.109 43.125 1 53.81 786 SER B C 1
ATOM 14795 O O . SER B 1 786 ? 21.25 16.953 42.562 1 53.81 786 SER B O 1
ATOM 14797 N N . GLY B 1 787 ? 19.328 16.562 43.531 1 62.47 787 GLY B N 1
ATOM 14798 C CA . GLY B 1 787 ? 18.844 17.797 42.969 1 62.47 787 GLY B CA 1
ATOM 14799 C C . GLY B 1 787 ? 18.938 17.812 41.438 1 62.47 787 GLY B C 1
ATOM 14800 O O . GLY B 1 787 ? 19.203 18.859 40.844 1 62.47 787 GLY B O 1
ATOM 14801 N N . ASN B 1 788 ? 18.875 16.734 40.688 1 78.94 788 ASN B N 1
ATOM 14802 C CA . ASN B 1 788 ? 19.141 16.625 39.25 1 78.94 788 ASN B CA 1
ATOM 14803 C C . ASN B 1 788 ? 17.891 16.953 38.406 1 78.94 788 ASN B C 1
ATOM 14805 O O . ASN B 1 788 ? 17.438 16.141 37.625 1 78.94 788 ASN B O 1
ATOM 14809 N N . GLN B 1 789 ? 17.5 18.141 38.594 1 85.31 789 GLN B N 1
ATOM 14810 C CA . GLN B 1 789 ? 16.234 18.516 37.969 1 85.31 789 GLN B CA 1
ATOM 14811 C C . GLN B 1 789 ? 16.375 18.516 36.438 1 85.31 789 GLN B C 1
ATOM 14813 O O . GLN B 1 789 ? 15.516 17.984 35.719 1 85.31 789 GLN B O 1
ATOM 14818 N N . LEU B 1 790 ? 17.5 18.938 35.969 1 87.62 790 LEU B N 1
ATOM 14819 C CA . LEU B 1 790 ? 17.688 19.047 34.5 1 87.62 790 LEU B CA 1
ATOM 14820 C C . LEU B 1 790 ? 17.922 17.672 33.906 1 87.62 790 LEU B C 1
ATOM 14822 O O . LEU B 1 790 ? 17.422 17.375 32.812 1 87.62 790 LEU B O 1
ATOM 14826 N N . ALA B 1 791 ? 18.609 16.797 34.688 1 90.31 791 ALA B N 1
ATOM 14827 C CA . ALA B 1 791 ? 18.906 15.469 34.188 1 90.31 791 ALA B CA 1
ATOM 14828 C C . ALA B 1 791 ? 17.656 14.617 34.094 1 90.31 791 ALA B C 1
ATOM 14830 O O . ALA B 1 791 ? 17.484 13.828 33.156 1 90.31 791 ALA B O 1
ATOM 14831 N N . VAL B 1 792 ? 16.75 14.781 35.031 1 93.44 792 VAL B N 1
ATOM 14832 C CA . VAL B 1 792 ? 15.516 14.016 35.031 1 93.44 792 VAL B CA 1
ATOM 14833 C C . VAL B 1 792 ? 14.664 14.414 33.812 1 93.44 792 VAL B C 1
ATOM 14835 O O . VAL B 1 792 ? 14.109 13.555 33.125 1 93.44 792 VAL B O 1
ATOM 14838 N N . VAL B 1 793 ? 14.633 15.672 33.531 1 93.88 793 VAL B N 1
ATOM 14839 C CA . VAL B 1 793 ? 13.859 16.188 32.406 1 93.88 793 VAL B CA 1
ATOM 14840 C C . VAL B 1 793 ? 14.422 15.648 31.078 1 93.88 793 VAL B C 1
ATOM 14842 O O . VAL B 1 793 ? 13.672 15.156 30.234 1 93.88 793 VAL B O 1
ATOM 14845 N N . GLN B 1 794 ? 15.766 15.688 30.953 1 94.5 794 GLN B N 1
ATOM 14846 C CA . GLN B 1 794 ? 16.391 15.211 29.719 1 94.5 794 GLN B CA 1
ATOM 14847 C C . GLN B 1 794 ? 16.25 13.695 29.594 1 94.5 794 GLN B C 1
ATOM 14849 O O . GLN B 1 794 ? 16.125 13.18 28.469 1 94.5 794 GLN B O 1
ATOM 14854 N N . LEU B 1 795 ? 16.219 13.023 30.719 1 95.88 795 LEU B N 1
ATOM 14855 C CA . LEU B 1 795 ? 16.016 11.578 30.688 1 95.88 795 LEU B CA 1
ATOM 14856 C C . LEU B 1 795 ? 14.625 11.234 30.188 1 95.88 795 LEU B C 1
ATOM 14858 O O . LEU B 1 795 ? 14.469 10.359 29.328 1 95.88 795 LEU B O 1
ATOM 14862 N N . LEU B 1 796 ? 13.656 11.906 30.688 1 97.12 796 LEU B N 1
ATOM 14863 C CA . LEU B 1 796 ? 12.281 11.633 30.266 1 97.12 796 LEU B CA 1
ATOM 14864 C C . LEU B 1 796 ? 12.086 11.977 28.781 1 97.12 796 LEU B C 1
ATOM 14866 O O . LEU B 1 796 ? 11.367 11.281 28.078 1 97.12 796 LEU B O 1
ATOM 14870 N N . LYS B 1 797 ? 12.766 13.062 28.359 1 96.38 797 LYS B N 1
ATOM 14871 C CA . LYS B 1 797 ? 12.711 13.398 26.938 1 96.38 797 LYS B CA 1
ATOM 14872 C C . LYS B 1 797 ? 13.359 12.312 26.078 1 96.38 797 LYS B C 1
ATOM 14874 O O . LYS B 1 797 ? 12.875 11.984 25 1 96.38 797 LYS B O 1
ATOM 14879 N N . LEU B 1 798 ? 14.414 11.781 26.609 1 97.25 798 LEU B N 1
ATOM 14880 C CA . LEU B 1 798 ? 15.094 10.688 25.922 1 97.25 798 LEU B CA 1
ATOM 14881 C C . LEU B 1 798 ? 14.219 9.445 25.859 1 97.25 798 LEU B C 1
ATOM 14883 O O . LEU B 1 798 ? 14.07 8.836 24.797 1 97.25 798 LEU B O 1
ATOM 14887 N N . VAL B 1 799 ? 13.617 9.086 26.953 1 97.62 799 VAL B N 1
ATOM 14888 C CA . VAL B 1 799 ? 12.789 7.887 27 1 97.62 799 VAL B CA 1
ATOM 14889 C C . VAL B 1 799 ? 11.57 8.062 26.094 1 97.62 799 VAL B C 1
ATOM 14891 O O . VAL B 1 799 ? 11.141 7.113 25.438 1 97.62 799 VAL B O 1
ATOM 14894 N N . ASN B 1 800 ? 11.039 9.258 26.078 1 96.62 800 ASN B N 1
ATOM 14895 C CA . ASN B 1 800 ? 9.93 9.508 25.156 1 96.62 800 ASN B CA 1
ATOM 14896 C C . ASN B 1 800 ? 10.359 9.359 23.703 1 96.62 800 ASN B C 1
ATOM 14898 O O . ASN B 1 800 ? 9.633 8.773 22.891 1 96.62 800 ASN B O 1
ATOM 14902 N N . GLU B 1 801 ? 11.562 9.828 23.406 1 95.56 801 GLU B N 1
ATOM 14903 C CA . GLU B 1 801 ? 12.086 9.711 22.047 1 95.56 801 GLU B CA 1
ATOM 14904 C C . GLU B 1 801 ? 12.297 8.25 21.656 1 95.56 801 GLU B C 1
ATOM 14906 O O . GLU B 1 801 ? 12.016 7.852 20.531 1 95.56 801 GLU B O 1
ATOM 14911 N N . LEU B 1 802 ? 12.703 7.551 22.609 1 95.81 802 LEU B N 1
ATOM 14912 C CA . LEU B 1 802 ? 12.961 6.129 22.406 1 95.81 802 LEU B CA 1
ATOM 14913 C C . LEU B 1 802 ? 11.656 5.371 22.172 1 95.81 802 LEU B C 1
ATOM 14915 O O . LEU B 1 802 ? 11.625 4.391 21.422 1 95.81 802 LEU B O 1
ATOM 14919 N N . ALA B 1 803 ? 10.594 5.859 22.734 1 95.38 803 ALA B N 1
ATOM 14920 C CA . ALA B 1 803 ? 9.352 5.086 22.75 1 95.38 803 ALA B CA 1
ATOM 14921 C C . ALA B 1 803 ? 8.398 5.57 21.656 1 95.38 803 ALA B C 1
ATOM 14923 O O . ALA B 1 803 ? 7.473 4.855 21.266 1 95.38 803 ALA B O 1
ATOM 14924 N N . VAL B 1 804 ? 8.594 6.781 21.156 1 94.56 804 VAL B N 1
ATOM 14925 C CA . VAL B 1 804 ? 7.684 7.32 20.156 1 94.56 804 VAL B CA 1
ATOM 14926 C C . VAL B 1 804 ? 7.918 6.625 18.812 1 94.56 804 VAL B C 1
ATOM 14928 O O . VAL B 1 804 ? 9.055 6.555 18.328 1 94.56 804 VAL B O 1
ATOM 14931 N N . ASN B 1 805 ? 6.883 6.066 18.266 1 92.75 805 ASN B N 1
ATOM 14932 C CA . ASN B 1 805 ? 6.988 5.32 17.016 1 92.75 805 ASN B CA 1
ATOM 14933 C C . ASN B 1 805 ? 6.809 6.227 15.805 1 92.75 805 ASN B C 1
ATOM 14935 O O . ASN B 1 805 ? 5.863 6.059 15.039 1 92.75 805 ASN B O 1
ATOM 14939 N N . LYS B 1 806 ? 7.805 7.02 15.609 1 88.69 806 LYS B N 1
ATOM 14940 C CA . LYS B 1 806 ? 7.777 7.926 14.461 1 88.69 806 LYS B CA 1
ATOM 14941 C C . LYS B 1 806 ? 7.801 7.152 13.148 1 88.69 806 LYS B C 1
ATOM 14943 O O . LYS B 1 806 ? 8.648 6.285 12.945 1 88.69 806 LYS B O 1
ATOM 14948 N N . SER B 1 807 ? 6.973 7.316 12.188 1 87.38 807 SER B N 1
ATOM 14949 C CA . SER B 1 807 ? 6.934 6.684 10.875 1 87.38 807 SER B CA 1
ATOM 14950 C C . SER B 1 807 ? 7.051 5.168 10.984 1 87.38 807 SER B C 1
ATOM 14952 O O . SER B 1 807 ? 7.695 4.527 10.156 1 87.38 807 SER B O 1
ATOM 14954 N N . GLN B 1 808 ? 6.562 4.621 12.141 1 90.31 808 GLN B N 1
ATOM 14955 C CA . GLN B 1 808 ? 6.582 3.184 12.391 1 90.31 808 GLN B CA 1
ATOM 14956 C C . GLN B 1 808 ? 8.008 2.635 12.344 1 90.31 808 GLN B C 1
ATOM 14958 O O . GLN B 1 808 ? 8.258 1.617 11.695 1 90.31 808 GLN B O 1
ATOM 14963 N N . ARG B 1 809 ? 8.906 3.373 12.961 1 91.44 809 ARG B N 1
ATOM 14964 C CA . ARG B 1 809 ? 10.32 3.006 12.93 1 91.44 809 ARG B CA 1
ATOM 14965 C C . ARG B 1 809 ? 10.609 1.848 13.875 1 91.44 809 ARG B C 1
ATOM 14967 O O . ARG B 1 809 ? 11.586 1.123 13.703 1 91.44 809 ARG B O 1
ATOM 14974 N N . ILE B 1 810 ? 9.797 1.686 14.961 1 94.06 810 ILE B N 1
ATOM 14975 C CA . ILE B 1 810 ? 10.062 0.621 15.922 1 94.06 810 ILE B CA 1
ATOM 14976 C C . ILE B 1 810 ? 9.406 -0.676 15.445 1 94.06 810 ILE B C 1
ATOM 14978 O O . ILE B 1 810 ? 8.25 -0.949 15.766 1 94.06 810 ILE B O 1
ATOM 14982 N N . VAL B 1 811 ? 10.055 -1.4 14.703 1 90.31 811 VAL B N 1
ATOM 14983 C CA . VAL B 1 811 ? 9.578 -2.662 14.156 1 90.31 811 VAL B CA 1
ATOM 14984 C C . VAL B 1 811 ? 10.617 -3.756 14.375 1 90.31 811 VAL B C 1
ATOM 14986 O O . VAL B 1 811 ? 11.742 -3.662 13.883 1 90.31 811 VAL B O 1
ATOM 14989 N N . TYR B 1 812 ? 10.133 -4.555 15.234 1 89.38 812 TYR B N 1
ATOM 14990 C CA . TYR B 1 812 ? 10.961 -5.734 15.461 1 89.38 812 TYR B CA 1
ATOM 14991 C C . TYR B 1 812 ? 10.266 -6.996 14.969 1 89.38 812 TYR B C 1
ATOM 14993 O O . TYR B 1 812 ? 9.039 -7.086 14.992 1 89.38 812 TYR B O 1
ATOM 15001 N N . GLY B 1 813 ? 10.781 -7.754 14.273 1 82.81 813 GLY B N 1
ATOM 15002 C CA . GLY B 1 813 ? 10.203 -8.977 13.742 1 82.81 813 GLY B CA 1
ATOM 15003 C C . GLY B 1 813 ? 9.602 -9.867 14.82 1 82.81 813 GLY B C 1
ATOM 15004 O O . GLY B 1 813 ? 9.75 -9.594 16.016 1 82.81 813 GLY B O 1
ATOM 15005 N N . VAL B 1 814 ? 8.859 -10.875 14.516 1 88.25 814 VAL B N 1
ATOM 15006 C CA . VAL B 1 814 ? 8.141 -11.781 15.398 1 88.25 814 VAL B CA 1
ATOM 15007 C C . VAL B 1 814 ? 9.133 -12.672 16.141 1 88.25 814 VAL B C 1
ATOM 15009 O O . VAL B 1 814 ? 8.75 -13.414 17.062 1 88.25 814 VAL B O 1
ATOM 15012 N N . GLN B 1 815 ? 10.352 -12.492 15.953 1 90 815 GLN B N 1
ATOM 15013 C CA . GLN B 1 815 ? 11.359 -13.344 16.578 1 90 815 GLN B CA 1
ATOM 15014 C C . GLN B 1 815 ? 12.195 -12.562 17.594 1 90 815 GLN B C 1
ATOM 15016 O O . GLN B 1 815 ? 13.164 -13.086 18.141 1 90 815 GLN B O 1
ATOM 15021 N N . SER B 1 816 ? 11.758 -11.352 17.875 1 91.44 816 SER B N 1
ATOM 15022 C CA . SER B 1 816 ? 12.523 -10.523 18.797 1 91.44 816 SER B CA 1
ATOM 15023 C C . SER B 1 816 ? 11.695 -10.125 20 1 91.44 816 SER B C 1
ATOM 15025 O O . SER B 1 816 ? 10.508 -9.812 19.875 1 91.44 816 SER B O 1
ATOM 15027 N N . ALA B 1 817 ? 12.289 -10.148 21.188 1 93.12 817 ALA B N 1
ATOM 15028 C CA . ALA B 1 817 ? 11.633 -9.734 22.438 1 93.12 817 ALA B CA 1
ATOM 15029 C C . ALA B 1 817 ? 12.016 -8.305 22.797 1 93.12 817 ALA B C 1
ATOM 15031 O O . ALA B 1 817 ? 11.68 -7.824 23.891 1 93.12 817 ALA B O 1
ATOM 15032 N N . ARG B 1 818 ? 12.664 -7.602 21.938 1 92.81 818 ARG B N 1
ATOM 15033 C CA . ARG B 1 818 ? 13.227 -6.285 22.219 1 92.81 818 ARG B CA 1
ATOM 15034 C C . ARG B 1 818 ? 12.133 -5.285 22.562 1 92.81 818 ARG B C 1
ATOM 15036 O O . ARG B 1 818 ? 12.305 -4.441 23.438 1 92.81 818 ARG B O 1
ATOM 15043 N N . PRO B 1 819 ? 10.969 -5.375 21.922 1 94 819 PRO B N 1
ATOM 15044 C CA . PRO B 1 819 ? 9.914 -4.422 22.281 1 94 819 PRO B CA 1
ATOM 15045 C C . PRO B 1 819 ? 9.508 -4.527 23.75 1 94 819 PRO B C 1
ATOM 15047 O O . PRO B 1 819 ? 9.25 -3.512 24.406 1 94 819 PRO B O 1
ATOM 15050 N N . VAL B 1 820 ? 9.477 -5.75 24.312 1 95.44 820 VAL B N 1
ATOM 15051 C CA . VAL B 1 820 ? 9.125 -5.949 25.719 1 95.44 820 VAL B CA 1
ATOM 15052 C C . VAL B 1 820 ? 10.227 -5.379 26.609 1 95.44 820 VAL B C 1
ATOM 15054 O O . VAL B 1 820 ? 9.938 -4.766 27.641 1 95.44 820 VAL B O 1
ATOM 15057 N N . LEU B 1 821 ? 11.438 -5.512 26.156 1 95.06 821 LEU B N 1
ATOM 15058 C CA . LEU B 1 821 ? 12.562 -4.992 26.922 1 95.06 821 LEU B CA 1
ATOM 15059 C C . LEU B 1 821 ? 12.562 -3.467 26.938 1 95.06 821 LEU B C 1
ATOM 15061 O O . LEU B 1 821 ? 12.852 -2.846 27.953 1 95.06 821 LEU B O 1
ATOM 15065 N N . ILE B 1 822 ? 12.258 -2.865 25.766 1 95.56 822 ILE B N 1
ATOM 15066 C CA . ILE B 1 822 ? 12.148 -1.414 25.672 1 95.56 822 ILE B CA 1
ATOM 15067 C C . ILE B 1 822 ? 11.016 -0.928 26.578 1 95.56 822 ILE B C 1
ATOM 15069 O O . ILE B 1 822 ? 11.156 0.062 27.297 1 95.56 822 ILE B O 1
ATOM 15073 N N . PHE B 1 823 ? 9.883 -1.668 26.594 1 96.81 823 PHE B N 1
ATOM 15074 C CA . PHE B 1 823 ? 8.742 -1.325 27.438 1 96.81 823 PHE B CA 1
ATOM 15075 C C . PHE B 1 823 ? 9.117 -1.396 28.906 1 96.81 823 PHE B C 1
ATOM 15077 O O . PHE B 1 823 ? 8.758 -0.512 29.688 1 96.81 823 PHE B O 1
ATOM 15084 N N . ARG B 1 824 ? 9.852 -2.402 29.344 1 96.94 824 ARG B N 1
ATOM 15085 C CA . ARG B 1 824 ? 10.289 -2.58 30.719 1 96.94 824 ARG B CA 1
ATOM 15086 C C . ARG B 1 824 ? 11.188 -1.433 31.172 1 96.94 824 ARG B C 1
ATOM 15088 O O . ARG B 1 824 ? 11.055 -0.929 32.281 1 96.94 824 ARG B O 1
ATOM 15095 N N . TYR B 1 825 ? 12.094 -1.034 30.328 1 97.12 825 TYR B N 1
ATOM 15096 C CA . TYR B 1 825 ? 12.984 0.084 30.641 1 97.12 825 TYR B CA 1
ATOM 15097 C C . TYR B 1 825 ? 12.188 1.374 30.812 1 97.12 825 TYR B C 1
ATOM 15099 O O . TYR B 1 825 ? 12.383 2.1 31.797 1 97.12 825 TYR B O 1
ATOM 15107 N N . ALA B 1 826 ? 11.297 1.627 29.781 1 97.25 826 ALA B N 1
ATOM 15108 C CA . ALA B 1 826 ? 10.477 2.838 29.875 1 97.25 826 ALA B CA 1
ATOM 15109 C C . ALA B 1 826 ? 9.625 2.836 31.125 1 97.25 826 ALA B C 1
ATOM 15111 O O . ALA B 1 826 ? 9.469 3.871 31.781 1 97.25 826 ALA B O 1
ATOM 15112 N N . SER B 1 827 ? 9.039 1.67 31.484 1 97.19 827 SER B N 1
ATOM 15113 C CA . SER B 1 827 ? 8.227 1.524 32.688 1 97.19 827 SER B CA 1
ATOM 15114 C C . SER B 1 827 ? 9.055 1.792 33.938 1 97.19 827 SER B C 1
ATOM 15116 O O . SER B 1 827 ? 8.602 2.508 34.844 1 97.19 827 SER B O 1
ATOM 15118 N N . HIS B 1 828 ? 10.258 1.282 33.938 1 96.75 828 HIS B N 1
ATOM 15119 C CA . HIS B 1 828 ? 11.148 1.46 35.062 1 96.75 828 HIS B CA 1
ATOM 15120 C C . HIS B 1 828 ? 11.438 2.936 35.312 1 96.75 828 HIS B C 1
ATOM 15122 O O . HIS B 1 828 ? 11.383 3.398 36.469 1 96.75 828 HIS B O 1
ATOM 15128 N N . VAL B 1 829 ? 11.703 3.67 34.281 1 97.06 829 VAL B N 1
ATOM 15129 C CA . VAL B 1 829 ? 12.023 5.09 34.375 1 97.06 829 VAL B CA 1
ATOM 15130 C C . VAL B 1 829 ? 10.766 5.871 34.781 1 97.06 829 VAL B C 1
ATOM 15132 O O . VAL B 1 829 ? 10.82 6.738 35.656 1 97.06 829 VAL B O 1
ATOM 15135 N N . LEU B 1 830 ? 9.656 5.527 34.156 1 97.19 830 LEU B N 1
ATOM 15136 C CA . LEU B 1 830 ? 8.398 6.234 34.406 1 97.19 830 LEU B CA 1
ATOM 15137 C C . LEU B 1 830 ? 7.941 6.062 35.844 1 97.19 830 LEU B C 1
ATOM 15139 O O . LEU B 1 830 ? 7.512 7.023 36.469 1 97.19 830 LEU B O 1
ATOM 15143 N N . VAL B 1 831 ? 8.016 4.84 36.406 1 96.69 831 VAL B N 1
ATOM 15144 C CA . VAL B 1 831 ? 7.562 4.555 37.781 1 96.69 831 VAL B CA 1
ATOM 15145 C C . VAL B 1 831 ? 8.375 5.379 38.781 1 96.69 831 VAL B C 1
ATOM 15147 O O . VAL B 1 831 ? 7.809 6.004 39.688 1 96.69 831 VAL B O 1
ATOM 15150 N N . ARG B 1 832 ? 9.625 5.48 38.562 1 94.75 832 ARG B N 1
ATOM 15151 C CA . ARG B 1 832 ? 10.5 6.219 39.469 1 94.75 832 ARG B CA 1
ATOM 15152 C C . ARG B 1 832 ? 10.32 7.723 39.312 1 94.75 832 ARG B C 1
ATOM 15154 O O . ARG B 1 832 ? 10.336 8.469 40.281 1 94.75 832 ARG B O 1
ATOM 15161 N N . ALA B 1 833 ? 10.203 8.195 38.062 1 94.38 833 ALA B N 1
ATOM 15162 C CA . ALA B 1 833 ? 9.977 9.617 37.812 1 94.38 833 ALA B CA 1
ATOM 15163 C C . ALA B 1 833 ? 8.625 10.062 38.344 1 94.38 833 ALA B C 1
ATOM 15165 O O . ALA B 1 833 ? 8.5 11.172 38.875 1 94.38 833 ALA B O 1
ATOM 15166 N N . ALA B 1 834 ? 7.617 9.203 38.219 1 93.62 834 ALA B N 1
ATOM 15167 C CA . ALA B 1 834 ? 6.293 9.516 38.75 1 93.62 834 ALA B CA 1
ATOM 15168 C C . ALA B 1 834 ? 6.332 9.68 40.281 1 93.62 834 ALA B C 1
ATOM 15170 O O . ALA B 1 834 ? 5.672 10.562 40.812 1 93.62 834 ALA B O 1
ATOM 15171 N N . ARG B 1 835 ? 7.129 8.906 40.906 1 90.75 835 ARG B N 1
ATOM 15172 C CA . ARG B 1 835 ? 7.293 9.023 42.344 1 90.75 835 ARG B CA 1
ATOM 15173 C C . ARG B 1 835 ? 7.941 10.352 42.719 1 90.75 835 ARG B C 1
ATOM 15175 O O . ARG B 1 835 ? 7.52 11.008 43.656 1 90.75 835 ARG B O 1
ATOM 15182 N N . LEU B 1 836 ? 8.898 10.758 41.938 1 90.12 836 LEU B N 1
ATOM 15183 C CA . LEU B 1 836 ? 9.562 12.031 42.156 1 90.12 836 LEU B CA 1
ATOM 15184 C C . LEU B 1 836 ? 8.602 13.195 41.969 1 90.12 836 LEU B C 1
ATOM 15186 O O . LEU B 1 836 ? 8.625 14.172 42.719 1 90.12 836 LEU B O 1
ATOM 15190 N N . ALA B 1 837 ? 7.812 13.086 40.938 1 90.12 837 ALA B N 1
ATOM 15191 C CA . ALA B 1 837 ? 6.828 14.133 40.656 1 90.12 837 ALA B CA 1
ATOM 15192 C C . ALA B 1 837 ? 5.82 14.242 41.812 1 90.12 837 ALA B C 1
ATOM 15194 O O . ALA B 1 837 ? 5.449 15.344 42.219 1 90.12 837 ALA B O 1
ATOM 15195 N N . GLN B 1 838 ? 5.426 13.109 42.375 1 87.94 838 GLN B N 1
ATOM 15196 C CA . GLN B 1 838 ? 4.469 13.094 43.469 1 87.94 838 GLN B CA 1
ATOM 15197 C C . GLN B 1 838 ? 5.066 13.727 44.75 1 87.94 838 GLN B C 1
ATOM 15199 O O . GLN B 1 838 ? 4.387 14.477 45.438 1 87.94 838 GLN B O 1
ATOM 15204 N N . LEU B 1 839 ? 6.312 13.43 44.906 1 83.5 839 LEU B N 1
ATOM 15205 C CA . LEU B 1 839 ? 6.996 14 46.062 1 83.5 839 LEU B CA 1
ATOM 15206 C C . LEU B 1 839 ? 7.141 15.508 45.938 1 83.5 839 LEU B C 1
ATOM 15208 O O . LEU B 1 839 ? 6.977 16.25 46.906 1 83.5 839 LEU B O 1
ATOM 15212 N N . ALA B 1 840 ? 7.371 15.914 44.656 1 83.5 840 ALA B N 1
ATOM 15213 C CA . ALA B 1 840 ? 7.539 17.344 44.406 1 83.5 840 ALA B CA 1
ATOM 15214 C C . ALA B 1 840 ? 6.203 18.078 44.531 1 83.5 840 ALA B C 1
ATOM 15216 O O . ALA B 1 840 ? 6.148 19.219 45 1 83.5 840 ALA B O 1
ATOM 15217 N N . LEU B 1 841 ? 5.105 17.438 44.156 1 82.56 841 LEU B N 1
ATOM 15218 C CA . LEU B 1 841 ? 3.791 18.062 44.125 1 82.56 841 LEU B CA 1
ATOM 15219 C C . LEU B 1 841 ? 3.086 17.891 45.469 1 82.56 841 LEU B C 1
ATOM 15221 O O . LEU B 1 841 ? 2.24 18.703 45.844 1 82.56 841 LEU B O 1
ATOM 15225 N N . GLY B 1 842 ? 3.133 16.75 46.156 1 71 842 GLY B N 1
ATOM 15226 C CA . GLY B 1 842 ? 2.49 16.453 47.438 1 71 842 GLY B CA 1
ATOM 15227 C C . GLY B 1 842 ? 3.051 17.281 48.594 1 71 842 GLY B C 1
ATOM 15228 O O . GLY B 1 842 ? 2.379 17.469 49.594 1 71 842 GLY B O 1
ATOM 15229 N N . SER B 1 843 ? 4.312 17.625 48.531 1 53.09 843 SER B N 1
ATOM 15230 C CA . SER B 1 843 ? 4.809 18.406 49.656 1 53.09 843 SER B CA 1
ATOM 15231 C C . SER B 1 843 ? 4.031 19.719 49.812 1 53.09 843 SER B C 1
ATOM 15233 O O . SER B 1 843 ? 4.223 20.453 50.781 1 53.09 843 SER B O 1
ATOM 15235 N N . THR B 1 844 ? 3.252 20.125 48.781 1 44.06 844 THR B N 1
ATOM 15236 C CA . THR B 1 844 ? 2.592 21.406 48.938 1 44.06 844 THR B CA 1
ATOM 15237 C C . THR B 1 844 ? 1.315 21.281 49.781 1 44.06 844 THR B C 1
ATOM 15239 O O . THR B 1 844 ? 0.648 22.266 50.062 1 44.06 844 THR B O 1
ATOM 15242 N N . GLY B 1 845 ? 0.644 20.125 49.906 1 39.78 845 GLY B N 1
ATOM 15243 C CA . GLY B 1 845 ? -0.567 20.203 50.688 1 39.78 845 GLY B CA 1
ATOM 15244 C C . GLY B 1 845 ? -0.302 20.562 52.156 1 39.78 845 GLY B C 1
ATOM 15245 O O . GLY B 1 845 ? -1.232 20.641 52.938 1 39.78 845 GLY B O 1
ATOM 15246 N N . GLY B 1 846 ? 0.625 19.984 52.906 1 34.44 846 GLY B N 1
ATOM 15247 C CA . GLY B 1 846 ? 0.542 20.469 54.281 1 34.44 846 GLY B CA 1
ATOM 15248 C C . GLY B 1 846 ? 0.629 21.969 54.406 1 34.44 846 GLY B C 1
ATOM 15249 O O . GLY B 1 846 ? 0.813 22.672 53.406 1 34.44 846 GLY B O 1
ATOM 15250 N N . ALA B 1 847 ? 0.835 22.594 55.812 1 34.31 847 ALA B N 1
ATOM 15251 C CA . ALA B 1 847 ? 0.795 23.938 56.406 1 34.31 847 ALA B CA 1
ATOM 15252 C C . ALA B 1 847 ? 1.647 24.922 55.594 1 34.31 847 ALA B C 1
ATOM 15254 O O . ALA B 1 847 ? 1.514 26.125 55.75 1 34.31 847 ALA B O 1
ATOM 15255 N N . ALA B 1 848 ? 2.953 24.594 55.406 1 33.56 848 ALA B N 1
ATOM 15256 C CA . ALA B 1 848 ? 3.836 25.734 55.188 1 33.56 848 ALA B CA 1
ATOM 15257 C C . ALA B 1 848 ? 3.539 26.391 53.844 1 33.56 848 ALA B C 1
ATOM 15259 O O . ALA B 1 848 ? 3.961 25.906 52.812 1 33.56 848 ALA B O 1
ATOM 15260 N N . ALA B 1 849 ? 2.492 26.938 53.594 1 35.06 849 ALA B N 1
ATOM 15261 C CA . ALA B 1 849 ? 2.041 28.109 52.812 1 35.06 849 ALA B CA 1
ATOM 15262 C C . ALA B 1 849 ? 3.113 29.188 52.781 1 35.06 849 ALA B C 1
ATOM 15264 O O . ALA B 1 849 ? 2.932 30.234 52.156 1 35.06 849 ALA B O 1
ATOM 15265 N N . LEU B 1 850 ? 3.898 29.391 53.938 1 33.25 850 LEU B N 1
ATOM 15266 C CA . LEU B 1 850 ? 4.57 30.656 54.219 1 33.25 850 LEU B CA 1
ATOM 15267 C C . LEU B 1 850 ? 5.602 30.969 53.156 1 33.25 850 LEU B C 1
ATOM 15269 O O . LEU B 1 850 ? 5.754 32.125 52.75 1 33.25 850 LEU B O 1
ATOM 15273 N N . HIS B 1 851 ? 6.875 30.375 53.188 1 34.62 851 HIS B N 1
ATOM 15274 C CA . HIS B 1 851 ? 7.93 31 52.406 1 34.62 851 HIS B CA 1
ATOM 15275 C C . HIS B 1 851 ? 7.82 30.641 50.938 1 34.62 851 HIS B C 1
ATOM 15277 O O . HIS B 1 851 ? 8.305 29.594 50.531 1 34.62 851 HIS B O 1
ATOM 15283 N N . ARG B 1 852 ? 6.898 31.016 50.219 1 42.06 852 ARG B N 1
ATOM 15284 C CA . ARG B 1 852 ? 6.242 31 48.938 1 42.06 852 ARG B CA 1
ATOM 15285 C C . ARG B 1 852 ? 7.254 31.219 47.812 1 42.06 852 ARG B C 1
ATOM 15287 O O . ARG B 1 852 ? 7.008 30.828 46.656 1 42.06 852 ARG B O 1
ATOM 15294 N N . ASP B 1 853 ? 8.219 32.031 48.125 1 41.72 853 ASP B N 1
ATOM 15295 C CA . ASP B 1 853 ? 9.047 32.625 47.094 1 41.72 853 ASP B CA 1
ATOM 15296 C C . ASP B 1 853 ? 9.953 31.594 46.438 1 41.72 853 ASP B C 1
ATOM 15298 O O . ASP B 1 853 ? 10.227 31.672 45.25 1 41.72 853 ASP B O 1
ATOM 15302 N N . ALA B 1 854 ? 10.703 30.797 47.375 1 43.28 854 ALA B N 1
ATOM 15303 C CA . ALA B 1 854 ? 11.844 29.969 47 1 43.28 854 ALA B CA 1
ATOM 15304 C C . ALA B 1 854 ? 11.375 28.656 46.344 1 43.28 854 ALA B C 1
ATOM 15306 O O . ALA B 1 854 ? 12.156 27.969 45.688 1 43.28 854 ALA B O 1
ATOM 15307 N N . GLN B 1 855 ? 10.195 28.062 46.594 1 49.84 855 GLN B N 1
ATOM 15308 C CA . GLN B 1 855 ? 9.641 26.719 46.375 1 49.84 855 GLN B CA 1
ATOM 15309 C C . GLN B 1 855 ? 8.961 26.625 45 1 49.84 855 GLN B C 1
ATOM 15311 O O . GLN B 1 855 ? 8.562 25.531 44.594 1 49.84 855 GLN B O 1
ATOM 15316 N N . ALA B 1 856 ? 8.812 27.594 44.375 1 58.72 856 ALA B N 1
ATOM 15317 C CA . ALA B 1 856 ? 8.109 27.766 43.125 1 58.72 856 ALA B CA 1
ATOM 15318 C C . ALA B 1 856 ? 8.812 27 42 1 58.72 856 ALA B C 1
ATOM 15320 O O . ALA B 1 856 ? 8.164 26.297 41.219 1 58.72 856 ALA B O 1
ATOM 15321 N N . PRO B 1 857 ? 10.117 26.969 42.219 1 76.38 857 PRO B N 1
ATOM 15322 C CA . PRO B 1 857 ? 10.766 26.297 41.094 1 76.38 857 PRO B CA 1
ATOM 15323 C C . PRO B 1 857 ? 10.617 24.781 41.156 1 76.38 857 PRO B C 1
ATOM 15325 O O . PRO B 1 857 ? 10.531 24.125 40.094 1 76.38 857 PRO B O 1
ATOM 15328 N N . LEU B 1 858 ? 10.406 24.188 42.375 1 81.44 858 LEU B N 1
ATOM 15329 C CA . LEU B 1 858 ? 10.289 22.75 42.5 1 81.44 858 LEU B CA 1
ATOM 15330 C C . LEU B 1 858 ? 8.906 22.281 42.062 1 81.44 858 LEU B C 1
ATOM 15332 O O . LEU B 1 858 ? 8.766 21.219 41.438 1 81.44 858 LEU B O 1
ATOM 15336 N N . THR B 1 859 ? 7.914 23.062 42.438 1 83.5 859 THR B N 1
ATOM 15337 C CA . THR B 1 859 ? 6.555 22.719 42.062 1 83.5 859 THR B CA 1
ATOM 15338 C C . THR B 1 859 ? 6.402 22.766 40.531 1 83.5 859 THR B C 1
ATOM 15340 O O . THR B 1 859 ? 5.758 21.891 39.938 1 83.5 859 THR B O 1
ATOM 15343 N N . GLU B 1 860 ? 6.98 23.781 39.969 1 86.12 860 GLU B N 1
ATOM 15344 C CA . GLU B 1 860 ? 6.922 23.859 38.531 1 86.12 860 GLU B CA 1
ATOM 15345 C C . GLU B 1 860 ? 7.684 22.719 37.875 1 86.12 860 GLU B C 1
ATOM 15347 O O . GLU B 1 860 ? 7.281 22.203 36.812 1 86.12 860 GLU B O 1
ATOM 15352 N N . TRP B 1 861 ? 8.75 22.344 38.5 1 88.94 861 TRP B N 1
ATOM 15353 C CA . TRP B 1 861 ? 9.5 21.188 38.031 1 88.94 861 TRP B CA 1
ATOM 15354 C C . TRP B 1 861 ? 8.672 19.922 38.156 1 88.94 861 TRP B C 1
ATOM 15356 O O . TRP B 1 861 ? 8.68 19.078 37.25 1 88.94 861 TRP B O 1
ATOM 15366 N N . GLY B 1 862 ? 7.949 19.812 39.219 1 89.44 862 GLY B N 1
ATOM 15367 C CA . GLY B 1 862 ? 7.074 18.672 39.406 1 89.44 862 GLY B CA 1
ATOM 15368 C C . GLY B 1 862 ? 6.012 18.547 38.344 1 89.44 862 GLY B C 1
ATOM 15369 O O . GLY B 1 862 ? 5.734 17.438 37.875 1 89.44 862 GLY B O 1
ATOM 15370 N N . TRP B 1 863 ? 5.438 19.656 37.969 1 91.19 863 TRP B N 1
ATOM 15371 C CA . TRP B 1 863 ? 4.434 19.656 36.906 1 91.19 863 TRP B CA 1
ATOM 15372 C C . TRP B 1 863 ? 5.055 19.281 35.562 1 91.19 863 TRP B C 1
ATOM 15374 O O . TRP B 1 863 ? 4.438 18.562 34.75 1 91.19 863 TRP B O 1
ATOM 15384 N N . LYS B 1 864 ? 6.285 19.797 35.375 1 92.38 864 LYS B N 1
ATOM 15385 C CA . LYS B 1 864 ? 6.984 19.469 34.125 1 92.38 864 LYS B CA 1
ATOM 15386 C C . LYS B 1 864 ? 7.293 17.969 34.062 1 92.38 864 LYS B C 1
ATOM 15388 O O . LYS B 1 864 ? 7.117 17.344 33.031 1 92.38 864 LYS B O 1
ATOM 15393 N N . VAL B 1 865 ? 7.699 17.375 35.156 1 93.81 865 VAL B N 1
ATOM 15394 C CA . VAL B 1 865 ? 8.016 15.945 35.219 1 93.81 865 VAL B CA 1
ATOM 15395 C C . VAL B 1 865 ? 6.746 15.125 35.031 1 93.81 865 VAL B C 1
ATOM 15397 O O . VAL B 1 865 ? 6.758 14.094 34.344 1 93.81 865 VAL B O 1
ATOM 15400 N N . MET B 1 866 ? 5.668 15.57 35.594 1 94.44 866 MET B N 1
ATOM 15401 C CA . MET B 1 866 ? 4.395 14.875 35.406 1 94.44 866 MET B CA 1
ATOM 15402 C C . MET B 1 866 ? 3.979 14.891 33.938 1 94.44 866 MET B C 1
ATOM 15404 O O . MET B 1 866 ? 3.584 13.859 33.375 1 94.44 866 MET B O 1
ATOM 15408 N N . ARG B 1 867 ? 4.082 16.031 33.375 1 95.5 867 ARG B N 1
ATOM 15409 C CA . ARG B 1 867 ? 3.719 16.156 31.969 1 95.5 867 ARG B CA 1
ATOM 15410 C C . ARG B 1 867 ? 4.531 15.203 31.094 1 95.5 867 ARG B C 1
ATOM 15412 O O . ARG B 1 867 ? 3.977 14.477 30.266 1 95.5 867 ARG B O 1
ATOM 15419 N N . LEU B 1 868 ? 5.816 15.172 31.281 1 96.81 868 LEU B N 1
ATOM 15420 C CA . LEU B 1 868 ? 6.707 14.352 30.469 1 96.81 868 LEU B CA 1
ATOM 15421 C C . LEU B 1 868 ? 6.484 12.867 30.75 1 96.81 868 LEU B C 1
ATOM 15423 O O . LEU B 1 868 ? 6.57 12.039 29.844 1 96.81 868 LEU B O 1
ATOM 15427 N N . SER B 1 869 ? 6.203 12.547 31.984 1 96.69 869 SER B N 1
ATOM 15428 C CA . SER B 1 869 ? 5.914 11.156 32.344 1 96.69 869 SER B CA 1
ATOM 15429 C C . SER B 1 869 ? 4.645 10.664 31.656 1 96.69 869 SER B C 1
ATOM 15431 O O . SER B 1 869 ? 4.605 9.539 31.141 1 96.69 869 SER B O 1
ATOM 15433 N N . LEU B 1 870 ? 3.676 11.484 31.641 1 96.69 870 LEU B N 1
ATOM 15434 C CA . LEU B 1 870 ? 2.428 11.109 30.984 1 96.69 870 LEU B CA 1
ATOM 15435 C C . LEU B 1 870 ? 2.621 10.984 29.469 1 96.69 870 LEU B C 1
ATOM 15437 O O . LEU B 1 870 ? 2.002 10.133 28.828 1 96.69 870 LEU B O 1
ATOM 15441 N N . ALA B 1 871 ? 3.486 11.805 28.969 1 96.19 871 ALA B N 1
ATOM 15442 C CA . ALA B 1 871 ? 3.785 11.695 27.547 1 96.19 871 ALA B CA 1
ATOM 15443 C C . ALA B 1 871 ? 4.449 10.359 27.219 1 96.19 871 ALA B C 1
ATOM 15445 O O . ALA B 1 871 ? 4.109 9.719 26.234 1 96.19 871 ALA B O 1
ATOM 15446 N N . VAL B 1 872 ? 5.355 9.977 28.078 1 97.5 872 VAL B N 1
ATOM 15447 C CA . VAL B 1 872 ? 6.023 8.688 27.906 1 97.5 872 VAL B CA 1
ATOM 15448 C C . VAL B 1 872 ? 5 7.559 28.016 1 97.5 872 VAL B C 1
ATOM 15450 O O . VAL B 1 872 ? 5.023 6.617 27.203 1 97.5 872 VAL B O 1
ATOM 15453 N N . ALA B 1 873 ? 4.102 7.723 28.938 1 97.19 873 ALA B N 1
ATOM 15454 C CA . ALA B 1 873 ? 3.066 6.703 29.109 1 97.19 873 ALA B CA 1
ATOM 15455 C C . ALA B 1 873 ? 2.199 6.574 27.859 1 97.19 873 ALA B C 1
ATOM 15457 O O . ALA B 1 873 ? 1.896 5.461 27.422 1 97.19 873 ALA B O 1
ATOM 15458 N N . CYS B 1 874 ? 1.881 7.641 27.328 1 95.19 874 CYS B N 1
ATOM 15459 C CA . CYS B 1 874 ? 1.066 7.629 26.109 1 95.19 874 CYS B CA 1
ATOM 15460 C C . CYS B 1 874 ? 1.808 6.957 24.969 1 95.19 874 CYS B C 1
ATOM 15462 O O . CYS B 1 874 ? 1.229 6.152 24.234 1 95.19 874 CYS B O 1
ATOM 15464 N N . SER B 1 875 ? 3.107 7.23 24.875 1 95.5 875 SER B N 1
ATOM 15465 C CA . SER B 1 875 ? 3.906 6.684 23.781 1 95.5 875 SER B CA 1
ATOM 15466 C C . SER B 1 875 ? 4.047 5.172 23.906 1 95.5 875 SER B C 1
ATOM 15468 O O . SER B 1 875 ? 4.023 4.461 22.891 1 95.5 875 SER B O 1
ATOM 15470 N N . ILE B 1 876 ? 4.113 4.633 25.125 1 95.81 876 ILE B N 1
ATOM 15471 C CA . ILE B 1 876 ? 4.344 3.203 25.297 1 95.81 876 ILE B CA 1
ATOM 15472 C C . ILE B 1 876 ? 3.012 2.455 25.219 1 95.81 876 ILE B C 1
ATOM 15474 O O . ILE B 1 876 ? 2.967 1.3 24.781 1 95.81 876 ILE B O 1
ATOM 15478 N N . MET B 1 877 ? 1.932 3.125 25.516 1 94.19 877 MET B N 1
ATOM 15479 C CA . MET B 1 877 ? 0.634 2.455 25.516 1 94.19 877 MET B CA 1
ATOM 15480 C C . MET B 1 877 ? 0.006 2.479 24.125 1 94.19 877 MET B C 1
ATOM 15482 O O . MET B 1 877 ? -0.651 1.519 23.719 1 94.19 877 MET B O 1
ATOM 15486 N N . GLN B 1 878 ? 0.286 3.502 23.375 1 91.12 878 GLN B N 1
ATOM 15487 C CA . GLN B 1 878 ? -0.378 3.65 22.078 1 91.12 878 GLN B CA 1
ATOM 15488 C C . GLN B 1 878 ? 0.607 3.461 20.938 1 91.12 878 GLN B C 1
ATOM 15490 O O . GLN B 1 878 ? 0.233 3.57 19.766 1 91.12 878 GLN B O 1
ATOM 15495 N N . GLY B 1 879 ? 1.8 3.289 21.141 1 90.31 879 GLY B N 1
ATOM 15496 C CA . GLY B 1 879 ? 2.799 3.189 20.094 1 90.31 879 GLY B CA 1
ATOM 15497 C C . GLY B 1 879 ? 2.562 2.021 19.156 1 90.31 879 GLY B C 1
ATOM 15498 O O . GLY B 1 879 ? 2.988 2.053 17.984 1 90.31 879 GLY B O 1
ATOM 15499 N N . GLY B 1 880 ? 2.002 0.958 19.609 1 90.25 880 GLY B N 1
ATOM 15500 C CA . GLY B 1 880 ? 1.628 -0.168 18.766 1 90.25 880 GLY B CA 1
ATOM 15501 C C . GLY B 1 880 ? 2.785 -1.105 18.469 1 90.25 880 GLY B C 1
ATOM 15502 O O . GLY B 1 880 ? 2.695 -1.952 17.578 1 90.25 880 GLY B O 1
ATOM 15503 N N . TRP B 1 881 ? 3.943 -0.907 19.094 1 93.5 881 TRP B N 1
ATOM 15504 C CA . TRP B 1 881 ? 5.109 -1.735 18.797 1 93.5 881 TRP B CA 1
ATOM 15505 C C . TRP B 1 881 ? 5.285 -2.818 19.859 1 93.5 881 TRP B C 1
ATOM 15507 O O . TRP B 1 881 ? 5.969 -3.818 19.625 1 93.5 881 TRP B O 1
ATOM 15517 N N . CYS B 1 882 ? 4.734 -2.717 21.078 1 94.69 882 CYS B N 1
ATOM 15518 C CA . CYS B 1 882 ? 4.77 -3.736 22.109 1 94.69 882 CYS B CA 1
ATOM 15519 C C . CYS B 1 882 ? 3.387 -4.332 22.344 1 94.69 882 CYS B C 1
ATOM 15521 O O . CYS B 1 882 ? 2.4 -3.602 22.453 1 94.69 882 CYS B O 1
ATOM 15523 N N . ASN B 1 883 ? 3.301 -5.645 22.438 1 93.94 883 ASN B N 1
ATOM 15524 C CA . ASN B 1 883 ? 2.018 -6.305 22.656 1 93.94 883 ASN B CA 1
ATOM 15525 C C . ASN B 1 883 ? 1.631 -6.301 24.125 1 93.94 883 ASN B C 1
ATOM 15527 O O . ASN B 1 883 ? 2.146 -7.102 24.922 1 93.94 883 ASN B O 1
ATOM 15531 N N . LEU B 1 884 ? 0.75 -5.504 24.484 1 95.44 884 LEU B N 1
ATOM 15532 C CA . LEU B 1 884 ? 0.331 -5.344 25.875 1 95.44 884 LEU B CA 1
ATOM 15533 C C . LEU B 1 884 ? -0.503 -6.535 26.328 1 95.44 884 LEU B C 1
ATOM 15535 O O . LEU B 1 884 ? -0.521 -6.867 27.516 1 95.44 884 LEU B O 1
ATOM 15539 N N . GLY B 1 885 ? -1.228 -7.133 25.375 1 93.75 885 GLY B N 1
ATOM 15540 C CA . GLY B 1 885 ? -2.004 -8.312 25.719 1 93.75 885 GLY B CA 1
ATOM 15541 C C . GLY B 1 885 ? -1.152 -9.461 26.234 1 93.75 885 GLY B C 1
ATOM 15542 O O . GLY B 1 885 ? -1.547 -10.172 27.156 1 93.75 885 GLY B O 1
ATOM 15543 N N . VAL B 1 886 ? -0.003 -9.578 25.734 1 94.88 886 VAL B N 1
ATOM 15544 C CA . VAL B 1 886 ? 0.908 -10.648 26.156 1 94.88 886 VAL B CA 1
ATOM 15545 C C . VAL B 1 886 ? 1.497 -10.32 27.531 1 94.88 886 VAL B C 1
ATOM 15547 O O . VAL B 1 886 ? 1.676 -11.211 28.359 1 94.88 886 VAL B O 1
ATOM 15550 N N . LEU B 1 887 ? 1.83 -9 27.688 1 96.06 887 LEU B N 1
ATOM 15551 C CA . LEU B 1 887 ? 2.312 -8.594 29 1 96.06 887 LEU B CA 1
ATOM 15552 C C . LEU B 1 887 ? 1.278 -8.898 30.078 1 96.06 887 LEU B C 1
ATOM 15554 O O . LEU B 1 887 ? 1.63 -9.352 31.172 1 96.06 887 LEU B O 1
ATOM 15558 N N . GLN B 1 888 ? 0.037 -8.719 29.75 1 94.56 888 GLN B N 1
ATOM 15559 C CA . GLN B 1 888 ? -1.04 -9.016 30.688 1 94.56 888 GLN B CA 1
ATOM 15560 C C . GLN B 1 888 ? -1.16 -10.516 30.938 1 94.56 888 GLN B C 1
ATOM 15562 O O . GLN B 1 888 ? -1.364 -10.953 32.062 1 94.56 888 GLN B O 1
ATOM 15567 N N . LEU B 1 889 ? -1.055 -11.344 29.844 1 94.12 889 LEU B N 1
ATOM 15568 C CA . LEU B 1 889 ? -1.157 -12.789 29.938 1 94.12 889 LEU B CA 1
ATOM 15569 C C . LEU B 1 889 ? -0.113 -13.352 30.891 1 94.12 889 LEU B C 1
ATOM 15571 O O . LEU B 1 889 ? -0.419 -14.219 31.719 1 94.12 889 LEU B O 1
ATOM 15575 N N . TYR B 1 890 ? 1.101 -12.781 30.875 1 95.38 890 TYR B N 1
ATOM 15576 C CA . TYR B 1 890 ? 2.18 -13.273 31.719 1 95.38 890 TYR B CA 1
ATOM 15577 C C . TYR B 1 890 ? 2.256 -12.492 33.031 1 95.38 890 TYR B C 1
ATOM 15579 O O . TYR B 1 890 ? 3.17 -12.695 33.844 1 95.38 890 TYR B O 1
ATOM 15587 N N . SER B 1 891 ? 1.312 -11.555 33.312 1 93.25 891 SER B N 1
ATOM 15588 C CA . SER B 1 891 ? 1.276 -10.727 34.5 1 93.25 891 SER B CA 1
ATOM 15589 C C . SER B 1 891 ? 2.621 -10.047 34.75 1 93.25 891 SER B C 1
ATOM 15591 O O . SER B 1 891 ? 3.162 -10.109 35.875 1 93.25 891 SER B O 1
ATOM 15593 N N . ASP B 1 892 ? 3.193 -9.492 33.688 1 95.06 892 ASP B N 1
ATOM 15594 C CA . ASP B 1 892 ? 4.449 -8.758 33.781 1 95.06 892 ASP B CA 1
ATOM 15595 C C . ASP B 1 892 ? 4.293 -7.539 34.688 1 95.06 892 ASP B C 1
ATOM 15597 O O . ASP B 1 892 ? 3.424 -6.695 34.469 1 95.06 892 ASP B O 1
ATOM 15601 N N . PRO B 1 893 ? 5.035 -7.336 35.625 1 95.62 893 PRO B N 1
ATOM 15602 C CA . PRO B 1 893 ? 4.875 -6.238 36.594 1 95.62 893 PRO B CA 1
ATOM 15603 C C . PRO B 1 893 ? 5.102 -4.867 35.969 1 95.62 893 PRO B C 1
ATOM 15605 O O . PRO B 1 893 ? 4.602 -3.861 36.469 1 95.62 893 PRO B O 1
ATOM 15608 N N . ALA B 1 894 ? 5.84 -4.848 34.906 1 96.56 894 ALA B N 1
ATOM 15609 C CA . ALA B 1 894 ? 6.102 -3.562 34.25 1 96.56 894 ALA B CA 1
ATOM 15610 C C . ALA B 1 894 ? 4.805 -2.893 33.812 1 96.56 894 ALA B C 1
ATOM 15612 O O . ALA B 1 894 ? 4.664 -1.671 33.938 1 96.56 894 ALA B O 1
ATOM 15613 N N . LEU B 1 895 ? 3.848 -3.688 33.344 1 96.81 895 LEU B N 1
ATOM 15614 C CA . LEU B 1 895 ? 2.58 -3.141 32.844 1 96.81 895 LEU B CA 1
ATOM 15615 C C . LEU B 1 895 ? 1.727 -2.658 34.031 1 96.81 895 LEU B C 1
ATOM 15617 O O . LEU B 1 895 ? 1.228 -1.532 34 1 96.81 895 LEU B O 1
ATOM 15621 N N . THR B 1 896 ? 1.603 -3.418 35.094 1 96.19 896 THR B N 1
ATOM 15622 C CA . THR B 1 896 ? 0.783 -3.059 36.219 1 96.19 896 THR B CA 1
ATOM 15623 C C . THR B 1 896 ? 1.38 -1.861 36.969 1 96.19 896 THR B C 1
ATOM 15625 O O . THR B 1 896 ? 0.651 -0.964 37.406 1 96.19 896 THR B O 1
ATOM 15628 N N . ASN B 1 897 ? 2.688 -1.842 37.031 1 96.62 897 ASN B N 1
ATOM 15629 C CA . ASN B 1 897 ? 3.355 -0.742 37.719 1 96.62 897 ASN B CA 1
ATOM 15630 C C . ASN B 1 897 ? 3.16 0.581 36.969 1 96.62 897 ASN B C 1
ATOM 15632 O O . ASN B 1 897 ? 2.939 1.618 37.594 1 96.62 897 ASN B O 1
ATOM 15636 N N . VAL B 1 898 ? 3.258 0.526 35.688 1 97.06 898 VAL B N 1
ATOM 15637 C CA . VAL B 1 898 ? 3.098 1.741 34.906 1 97.06 898 VAL B CA 1
ATOM 15638 C C . VAL B 1 898 ? 1.665 2.256 35.031 1 97.06 898 VAL B C 1
ATOM 15640 O O . VAL B 1 898 ? 1.445 3.453 35.219 1 97.06 898 VAL B O 1
ATOM 15643 N N . LEU B 1 899 ? 0.674 1.365 34.938 1 97.06 899 LEU B N 1
ATOM 15644 C CA . LEU B 1 899 ? -0.726 1.769 35.031 1 97.06 899 LEU B CA 1
ATOM 15645 C C . LEU B 1 899 ? -1.062 2.346 36.375 1 97.06 899 LEU B C 1
ATOM 15647 O O . LEU B 1 899 ? -1.748 3.365 36.5 1 97.06 899 LEU B O 1
ATOM 15651 N N . GLU B 1 900 ? -0.458 1.76 37.438 1 95.75 900 GLU B N 1
ATOM 15652 C CA . GLU B 1 900 ? -0.689 2.25 38.781 1 95.75 900 GLU B CA 1
ATOM 15653 C C . GLU B 1 900 ? -0.048 3.619 39 1 95.75 900 GLU B C 1
ATOM 15655 O O . GLU B 1 900 ? -0.655 4.512 39.594 1 95.75 900 GLU B O 1
ATOM 15660 N N . SER B 1 901 ? 1.131 3.785 38.469 1 96.06 901 SER B N 1
ATOM 15661 C CA . SER B 1 901 ? 1.834 5.055 38.625 1 96.06 901 SER B CA 1
ATOM 15662 C C . SER B 1 901 ? 1.132 6.164 37.844 1 96.06 901 SER B C 1
ATOM 15664 O O . SER B 1 901 ? 1.012 7.289 38.344 1 96.06 901 SER B O 1
ATOM 15666 N N . VAL B 1 902 ? 0.715 5.859 36.625 1 96.06 902 VAL B N 1
ATOM 15667 C CA . VAL B 1 902 ? 0.017 6.84 35.812 1 96.06 902 VAL B CA 1
ATOM 15668 C C . VAL B 1 902 ? -1.302 7.23 36.469 1 96.06 902 VAL B C 1
ATOM 15670 O O . VAL B 1 902 ? -1.649 8.414 36.5 1 96.06 902 VAL B O 1
ATOM 15673 N N . TRP B 1 903 ? -1.99 6.211 37 1 94.88 903 TRP B N 1
ATOM 15674 C CA . TRP B 1 903 ? -3.262 6.48 37.656 1 94.88 903 TRP B CA 1
ATOM 15675 C C . TRP B 1 903 ? -3.064 7.367 38.906 1 94.88 903 TRP B C 1
ATOM 15677 O O . TRP B 1 903 ? -3.861 8.273 39.156 1 94.88 903 TRP B O 1
ATOM 15687 N N . GLN B 1 904 ? -1.965 7.188 39.594 1 92.62 904 GLN B N 1
ATOM 15688 C CA . GLN B 1 904 ? -1.651 8.008 40.75 1 92.62 904 GLN B CA 1
ATOM 15689 C C . GLN B 1 904 ? -1.347 9.445 40.344 1 92.62 904 GLN B C 1
ATOM 15691 O O . GLN B 1 904 ? -1.728 10.383 41.062 1 92.62 904 GLN B O 1
ATOM 15696 N N . LEU B 1 905 ? -0.698 9.602 39.219 1 93.25 905 LEU B N 1
ATOM 15697 C CA . LEU B 1 905 ? -0.398 10.945 38.719 1 93.25 905 LEU B CA 1
ATOM 15698 C C . LEU B 1 905 ? -1.675 11.672 38.312 1 93.25 905 LEU B C 1
ATOM 15700 O O . LEU B 1 905 ? -1.776 12.891 38.469 1 93.25 905 LEU B O 1
ATOM 15704 N N . LEU B 1 906 ? -2.672 10.914 37.812 1 92.81 906 LEU B N 1
ATOM 15705 C CA . LEU B 1 906 ? -3.918 11.5 37.344 1 92.81 906 LEU B CA 1
ATOM 15706 C C . LEU B 1 906 ? -4.82 11.891 38.5 1 92.81 906 LEU B C 1
ATOM 15708 O O . LEU B 1 906 ? -5.613 12.828 38.406 1 92.81 906 LEU B O 1
ATOM 15712 N N . THR B 1 907 ? -4.668 11.219 39.656 1 89.06 907 THR B N 1
ATOM 15713 C CA . THR B 1 907 ? -5.609 11.414 40.75 1 89.06 907 THR B CA 1
ATOM 15714 C C . THR B 1 907 ? -4.996 12.289 41.844 1 89.06 907 THR B C 1
ATOM 15716 O O . THR B 1 907 ? -5.711 12.828 42.688 1 89.06 907 THR B O 1
ATOM 15719 N N . THR B 1 908 ? -3.717 12.492 41.906 1 75.75 908 THR B N 1
ATOM 15720 C CA . THR B 1 908 ? -3.053 13.125 43.062 1 75.75 908 THR B CA 1
ATOM 15721 C C . THR B 1 908 ? -3.193 14.641 43 1 75.75 908 THR B C 1
ATOM 15723 O O . THR B 1 908 ? -3.559 15.281 43.969 1 75.75 908 THR B O 1
ATOM 15726 N N . PRO B 1 909 ? -2.773 15.344 41.844 1 70.81 909 PRO B N 1
ATOM 15727 C CA . PRO B 1 909 ? -2.699 16.797 41.875 1 70.81 909 PRO B CA 1
ATOM 15728 C C . PRO B 1 909 ? -4.074 17.453 42 1 70.81 909 PRO B C 1
ATOM 15730 O O . PRO B 1 909 ? -5.074 16.891 41.531 1 70.81 909 PRO B O 1
ATOM 15733 N N . PRO B 1 910 ? -4.035 18.5 42.75 1 76.12 910 PRO B N 1
ATOM 15734 C CA . PRO B 1 910 ? -5.301 19.234 42.844 1 76.12 910 PRO B CA 1
ATOM 15735 C C . PRO B 1 910 ? -5.766 19.734 41.469 1 76.12 910 PRO B C 1
ATOM 15737 O O . PRO B 1 910 ? -4.984 20.328 40.719 1 76.12 910 PRO B O 1
ATOM 15740 N N . HIS B 1 911 ? -7.008 19.5 41.031 1 75.06 911 HIS B N 1
ATOM 15741 C CA . HIS B 1 911 ? -7.578 19.781 39.719 1 75.06 911 HIS B CA 1
ATOM 15742 C C . HIS B 1 911 ? -7.516 21.266 39.406 1 75.06 911 HIS B C 1
ATOM 15744 O O . HIS B 1 911 ? -7.359 21.641 38.25 1 75.06 911 HIS B O 1
ATOM 15750 N N . SER B 1 912 ? -7.477 22.047 40.469 1 74.5 912 SER B N 1
ATOM 15751 C CA . SER B 1 912 ? -7.48 23.484 40.25 1 74.5 912 SER B CA 1
ATOM 15752 C C . SER B 1 912 ? -6.137 23.984 39.719 1 74.5 912 SER B C 1
ATOM 15754 O O . SER B 1 912 ? -6.082 24.859 38.875 1 74.5 912 SER B O 1
ATOM 15756 N N . GLU B 1 913 ? -5.098 23.359 40.188 1 80.31 913 GLU B N 1
ATOM 15757 C CA . GLU B 1 913 ? -3.762 23.734 39.75 1 80.31 913 GLU B CA 1
ATOM 15758 C C . GLU B 1 913 ? -3.475 23.172 38.344 1 80.31 913 GLU B C 1
ATOM 15760 O O . GLU B 1 913 ? -2.777 23.797 37.531 1 80.31 913 GLU B O 1
ATOM 15765 N N . LEU B 1 914 ? -4.086 22.078 38.125 1 83.12 914 LEU B N 1
ATOM 15766 C CA . LEU B 1 914 ? -3.885 21.422 36.812 1 83.12 914 LEU B CA 1
ATOM 15767 C C . LEU B 1 914 ? -4.555 22.203 35.688 1 83.12 914 LEU B C 1
ATOM 15769 O O . LEU B 1 914 ? -3.998 22.328 34.594 1 83.12 914 LEU B O 1
ATOM 15773 N N . ALA B 1 915 ? -5.656 22.828 35.969 1 77 915 ALA B N 1
ATOM 15774 C CA . ALA B 1 915 ? -6.473 23.5 34.938 1 77 915 ALA B CA 1
ATOM 15775 C C . ALA B 1 915 ? -5.789 24.75 34.438 1 77 915 ALA B C 1
ATOM 15777 O O . ALA B 1 915 ? -6.016 25.172 33.281 1 77 915 ALA B O 1
ATOM 15778 N N . VAL B 1 916 ? -4.781 25.297 35.219 1 77.56 916 VAL B N 1
ATOM 15779 C CA . VAL B 1 916 ? -4.125 26.547 34.844 1 77.56 916 VAL B CA 1
ATOM 15780 C C . VAL B 1 916 ? -2.932 26.266 33.938 1 77.56 916 VAL B C 1
ATOM 15782 O O . VAL B 1 916 ? -2.402 27.172 33.312 1 77.56 916 VAL B O 1
ATOM 15785 N N . ARG B 1 917 ? -2.613 25.031 33.875 1 86.81 917 ARG B N 1
ATOM 15786 C CA . ARG B 1 917 ? -1.462 24.641 33.062 1 86.81 917 ARG B CA 1
ATOM 15787 C C . ARG B 1 917 ? -1.899 23.859 31.828 1 86.81 917 ARG B C 1
ATOM 15789 O O . ARG B 1 917 ? -2.082 22.656 31.891 1 86.81 917 ARG B O 1
ATOM 15796 N N . PRO B 1 918 ? -2.094 24.484 30.688 1 85.06 918 PRO B N 1
ATOM 15797 C CA . PRO B 1 918 ? -2.678 23.875 29.5 1 85.06 918 PRO B CA 1
ATOM 15798 C C . PRO B 1 918 ? -1.845 22.719 28.969 1 85.06 918 PRO B C 1
ATOM 15800 O O . PRO B 1 918 ? -2.398 21.734 28.453 1 85.06 918 PRO B O 1
ATOM 15803 N N . LYS B 1 919 ? -0.463 22.797 29.062 1 89.06 919 LYS B N 1
ATOM 15804 C CA . LYS B 1 919 ? 0.38 21.719 28.547 1 89.06 919 LYS B CA 1
ATOM 15805 C C . LYS B 1 919 ? 0.177 20.438 29.359 1 89.06 919 LYS B C 1
ATOM 15807 O O . LYS B 1 919 ? 0.19 19.344 28.812 1 89.06 919 LYS B O 1
ATOM 15812 N N . VAL B 1 920 ? -0 20.578 30.641 1 91.81 920 VAL B N 1
ATOM 15813 C CA . VAL B 1 920 ? -0.231 19.422 31.516 1 91.81 920 VAL B CA 1
ATOM 15814 C C . VAL B 1 920 ? -1.628 18.859 31.266 1 91.81 920 VAL B C 1
ATOM 15816 O O . VAL B 1 920 ? -1.816 17.641 31.234 1 91.81 920 VAL B O 1
ATOM 15819 N N . CYS B 1 921 ? -2.574 19.766 31 1 89.5 921 CYS B N 1
ATOM 15820 C CA . CYS B 1 921 ? -3.936 19.328 30.703 1 89.5 921 CYS B CA 1
ATOM 15821 C C . CYS B 1 921 ? -3.982 18.5 29.438 1 89.5 921 CYS B C 1
ATOM 15823 O O . CYS B 1 921 ? -4.648 17.453 29.391 1 89.5 921 CYS B O 1
ATOM 15825 N N . THR B 1 922 ? -3.275 18.953 28.5 1 91 922 THR B N 1
ATOM 15826 C CA . THR B 1 922 ? -3.244 18.219 27.234 1 91 922 THR B CA 1
ATOM 15827 C C . THR B 1 922 ? -2.658 16.828 27.422 1 91 922 THR B C 1
ATOM 15829 O O . THR B 1 922 ? -3.154 15.859 26.859 1 91 922 THR B O 1
ATOM 15832 N N . ALA B 1 923 ? -1.622 16.734 28.234 1 93.94 923 ALA B N 1
ATOM 15833 C CA . ALA B 1 923 ? -0.997 15.438 28.516 1 93.94 923 ALA B CA 1
ATOM 15834 C C . ALA B 1 923 ? -1.947 14.516 29.266 1 93.94 923 ALA B C 1
ATOM 15836 O O . ALA B 1 923 ? -1.999 13.312 29 1 93.94 923 ALA B O 1
ATOM 15837 N N . VAL B 1 924 ? -2.695 15.117 30.156 1 93.88 924 VAL B N 1
ATOM 15838 C CA . VAL B 1 924 ? -3.65 14.336 30.938 1 93.88 924 VAL B CA 1
ATOM 15839 C C . VAL B 1 924 ? -4.754 13.805 30.031 1 93.88 924 VAL B C 1
ATOM 15841 O O . VAL B 1 924 ? -5.078 12.617 30.062 1 93.88 924 VAL B O 1
ATOM 15844 N N . VAL B 1 925 ? -5.305 14.633 29.172 1 93.25 925 VAL B N 1
ATOM 15845 C CA . VAL B 1 925 ? -6.395 14.242 28.281 1 93.25 925 VAL B CA 1
ATOM 15846 C C . VAL B 1 925 ? -5.91 13.164 27.312 1 93.25 925 VAL B C 1
ATOM 15848 O O . VAL B 1 925 ? -6.609 12.18 27.078 1 93.25 925 VAL B O 1
ATOM 15851 N N . LYS B 1 926 ? -4.715 13.312 26.812 1 93.94 926 LYS B N 1
ATOM 15852 C CA . LYS B 1 926 ? -4.168 12.328 25.875 1 93.94 926 LYS B CA 1
ATOM 15853 C C . LYS B 1 926 ? -3.951 10.984 26.562 1 93.94 926 LYS B C 1
ATOM 15855 O O . LYS B 1 926 ? -4.164 9.93 25.953 1 93.94 926 LYS B O 1
ATOM 15860 N N . THR B 1 927 ? -3.516 11.031 27.781 1 95.81 927 THR B N 1
ATOM 15861 C CA . THR B 1 927 ? -3.275 9.805 28.531 1 95.81 927 THR B CA 1
ATOM 15862 C C . THR B 1 927 ? -4.59 9.094 28.844 1 95.81 927 THR B C 1
ATOM 15864 O O . THR B 1 927 ? -4.68 7.867 28.734 1 95.81 927 THR B O 1
ATOM 15867 N N . VAL B 1 928 ? -5.586 9.859 29.172 1 95.25 928 VAL B N 1
ATOM 15868 C CA . VAL B 1 928 ? -6.887 9.25 29.438 1 95.25 928 VAL B CA 1
ATOM 15869 C C . VAL B 1 928 ? -7.457 8.672 28.156 1 95.25 928 VAL B C 1
ATOM 15871 O O . VAL B 1 928 ? -8.094 7.609 28.172 1 95.25 928 VAL B O 1
ATOM 15874 N N . ASN B 1 929 ? -7.254 9.352 27.094 1 94.44 929 ASN B N 1
ATOM 15875 C CA . ASN B 1 929 ? -7.668 8.82 25.797 1 94.44 929 ASN B CA 1
ATOM 15876 C C . ASN B 1 929 ? -7.016 7.473 25.5 1 94.44 929 ASN B C 1
ATOM 15878 O O . ASN B 1 929 ? -7.684 6.543 25.047 1 94.44 929 ASN B O 1
ATOM 15882 N N . ALA B 1 930 ? -5.758 7.367 25.844 1 94.31 930 ALA B N 1
ATOM 15883 C CA . ALA B 1 930 ? -5.031 6.117 25.641 1 94.31 930 ALA B CA 1
ATOM 15884 C C . ALA B 1 930 ? -5.582 5.016 26.547 1 94.31 930 ALA B C 1
ATOM 15886 O O . ALA B 1 930 ? -5.754 3.873 26.109 1 94.31 930 ALA B O 1
ATOM 15887 N N . LEU B 1 931 ? -5.918 5.391 27.734 1 94.5 931 LEU B N 1
ATOM 15888 C CA . LEU B 1 931 ? -6.406 4.43 28.719 1 94.5 931 LEU B CA 1
ATOM 15889 C C . LEU B 1 931 ? -7.848 4.035 28.422 1 94.5 931 LEU B C 1
ATOM 15891 O O . LEU B 1 931 ? -8.344 3.043 28.953 1 94.5 931 LEU B O 1
ATOM 15895 N N . SER B 1 932 ? -8.531 4.762 27.562 1 92.25 932 SER B N 1
ATOM 15896 C CA . SER B 1 932 ? -9.938 4.496 27.266 1 92.25 932 SER B CA 1
ATOM 15897 C C . SER B 1 932 ? -10.078 3.354 26.266 1 92.25 932 SER B C 1
ATOM 15899 O O . SER B 1 932 ? -11.188 2.904 25.984 1 92.25 932 SER B O 1
ATOM 15901 N N . SER B 1 933 ? -9.023 2.826 25.875 1 89.44 933 SER B N 1
ATOM 15902 C CA . SER B 1 933 ? -9.086 1.661 24.984 1 89.44 933 SER B CA 1
ATOM 15903 C C . SER B 1 933 ? -9.633 0.443 25.734 1 89.44 933 SER B C 1
ATOM 15905 O O . SER B 1 933 ? -9.43 0.294 26.938 1 89.44 933 SER B O 1
ATOM 15907 N N . ARG B 1 934 ? -10.297 -0.421 25.047 1 88.31 934 ARG B N 1
ATOM 15908 C CA . ARG B 1 934 ? -10.984 -1.566 25.641 1 88.31 934 ARG B CA 1
ATOM 15909 C C . ARG B 1 934 ? -10.016 -2.471 26.391 1 88.31 934 ARG B C 1
ATOM 15911 O O . ARG B 1 934 ? -10.375 -3.078 27.391 1 88.31 934 ARG B O 1
ATOM 15918 N N . PHE B 1 935 ? -8.836 -2.439 26.016 1 90.56 935 PHE B N 1
ATOM 15919 C CA . PHE B 1 935 ? -7.828 -3.293 26.625 1 90.56 935 PHE B CA 1
ATOM 15920 C C . PHE B 1 935 ? -7.633 -2.932 28.094 1 90.56 935 PHE B C 1
ATOM 15922 O O . PHE B 1 935 ? -7.391 -3.809 28.922 1 90.56 935 PHE B O 1
ATOM 15929 N N . PHE B 1 936 ? -7.75 -1.723 28.391 1 93.81 936 PHE B N 1
ATOM 15930 C CA . PHE B 1 936 ? -7.418 -1.273 29.734 1 93.81 936 PHE B CA 1
ATOM 15931 C C . PHE B 1 936 ? -8.641 -1.348 30.641 1 93.81 936 PHE B C 1
ATOM 15933 O O . PHE B 1 936 ? -8.578 -0.929 31.797 1 93.81 936 PHE B O 1
ATOM 15940 N N . HIS B 1 937 ? -9.734 -1.947 30.266 1 91.69 937 HIS B N 1
ATOM 15941 C CA . HIS B 1 937 ? -10.961 -2.02 31.062 1 91.69 937 HIS B CA 1
ATOM 15942 C C . HIS B 1 937 ? -10.766 -2.855 32.312 1 91.69 937 HIS B C 1
ATOM 15944 O O . HIS B 1 937 ? -11.352 -2.562 33.344 1 91.69 937 HIS B O 1
ATOM 15950 N N . TRP B 1 938 ? -9.938 -3.873 32.219 1 91.5 938 TRP B N 1
ATOM 15951 C CA . TRP B 1 938 ? -9.664 -4.703 33.406 1 91.5 938 TRP B CA 1
ATOM 15952 C C . TRP B 1 938 ? -9.039 -3.881 34.5 1 91.5 938 TRP B C 1
ATOM 15954 O O . TRP B 1 938 ? -9.242 -4.172 35.688 1 91.5 938 TRP B O 1
ATOM 15964 N N . PHE B 1 939 ? -8.32 -2.859 34.094 1 94.31 939 PHE B N 1
ATOM 15965 C CA . PHE B 1 939 ? -7.664 -1.995 35.062 1 94.31 939 PHE B CA 1
ATOM 15966 C C . PHE B 1 939 ? -8.648 -0.981 35.656 1 94.31 939 PHE B C 1
ATOM 15968 O O . PHE B 1 939 ? -8.664 -0.735 36.844 1 94.31 939 PHE B O 1
ATOM 15975 N N . TRP B 1 940 ? -9.531 -0.411 34.781 1 94 940 TRP B N 1
ATOM 15976 C CA . TRP B 1 940 ? -10.523 0.57 35.188 1 94 940 TRP B CA 1
ATOM 15977 C C . TRP B 1 940 ? -11.461 -0.016 36.25 1 94 940 TRP B C 1
ATOM 15979 O O . TRP B 1 940 ? -11.773 0.643 37.25 1 94 940 TRP B O 1
ATOM 15989 N N . VAL B 1 941 ? -11.828 -1.265 36.062 1 92.75 941 VAL B N 1
ATOM 15990 C CA . VAL B 1 941 ? -12.828 -1.929 36.906 1 92.75 941 VAL B CA 1
ATOM 15991 C C . VAL B 1 941 ? -12.258 -2.178 38.312 1 92.75 941 VAL B C 1
ATOM 15993 O O . VAL B 1 941 ? -13 -2.205 39.281 1 92.75 941 VAL B O 1
ATOM 15996 N N . LYS B 1 942 ? -10.969 -2.195 38.406 1 92.69 942 LYS B N 1
ATOM 15997 C CA . LYS B 1 942 ? -10.328 -2.482 39.688 1 92.69 942 LYS B CA 1
ATOM 15998 C C . LYS B 1 942 ? -10.094 -1.203 40.5 1 92.69 942 LYS B C 1
ATOM 16000 O O . LYS B 1 942 ? -9.758 -1.257 41.688 1 92.69 942 LYS B O 1
ATOM 16005 N N . GLN B 1 943 ? -10.305 -0.069 39.844 1 94 943 GLN B N 1
ATOM 16006 C CA . GLN B 1 943 ? -10.062 1.203 40.5 1 94 943 GLN B CA 1
ATOM 16007 C C . GLN B 1 943 ? -11.273 1.62 41.344 1 94 943 GLN B C 1
ATOM 16009 O O . GLN B 1 943 ? -12.406 1.237 41.031 1 94 943 GLN B O 1
ATOM 16014 N N . PRO B 1 944 ? -11.016 2.322 42.406 1 93.06 944 PRO B N 1
ATOM 16015 C CA . PRO B 1 944 ? -12.148 2.828 43.188 1 93.06 944 PRO B CA 1
ATOM 16016 C C . PRO B 1 944 ? -13.039 3.777 42.406 1 93.06 944 PRO B C 1
ATOM 16018 O O . PRO B 1 944 ? -12.539 4.594 41.625 1 93.06 944 PRO B O 1
ATOM 16021 N N . PRO B 1 945 ? -14.328 3.686 42.469 1 93.12 945 PRO B N 1
ATOM 16022 C CA . PRO B 1 945 ? -15.266 4.5 41.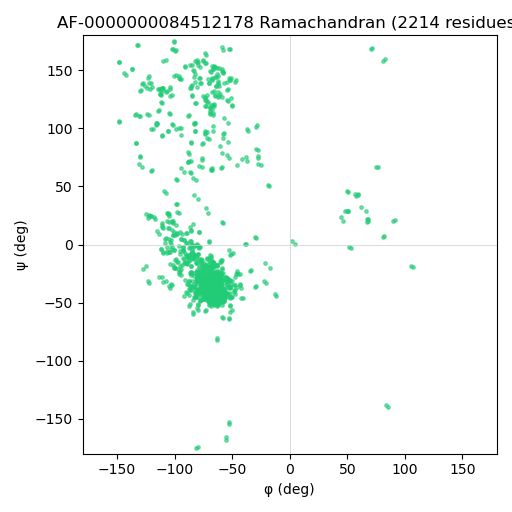688 1 93.12 945 PRO B CA 1
ATOM 16023 C C . PRO B 1 945 ? -15.039 5.996 41.875 1 93.12 945 PRO B C 1
ATOM 16025 O O . PRO B 1 945 ? -15.234 6.773 40.938 1 93.12 945 PRO B O 1
ATOM 16028 N N . SER B 1 946 ? -14.578 6.398 43.062 1 89.81 946 SER B N 1
ATOM 16029 C CA . SER B 1 946 ? -14.352 7.82 43.281 1 89.81 946 SER B CA 1
ATOM 16030 C C . SER B 1 946 ? -13.219 8.352 42.438 1 89.81 946 SER B C 1
ATOM 16032 O O . SER B 1 946 ? -13.297 9.477 41.906 1 89.81 946 SER B O 1
ATOM 16034 N N . ALA B 1 947 ? -12.219 7.527 42.312 1 91.75 947 ALA B N 1
ATOM 16035 C CA . ALA B 1 947 ? -11.086 7.926 41.469 1 91.75 947 ALA B CA 1
ATOM 16036 C C . ALA B 1 947 ? -11.484 7.996 40 1 91.75 947 ALA B C 1
ATOM 16038 O O . ALA B 1 947 ? -11.055 8.891 39.281 1 91.75 947 ALA B O 1
ATOM 16039 N N . VAL B 1 948 ? -12.344 7.035 39.562 1 93.75 948 VAL B N 1
ATOM 16040 C CA . VAL B 1 948 ? -12.797 7 38.188 1 93.75 948 VAL B CA 1
ATOM 16041 C C . VAL B 1 948 ? -13.648 8.234 37.875 1 93.75 948 VAL B C 1
ATOM 16043 O O . VAL B 1 948 ? -13.492 8.875 36.844 1 93.75 948 VAL B O 1
ATOM 16046 N N . SER B 1 949 ? -14.469 8.641 38.844 1 91.31 949 SER B N 1
ATOM 16047 C CA . SER B 1 949 ? -15.32 9.812 38.656 1 91.31 949 SER B CA 1
ATOM 16048 C C . SER B 1 949 ? -14.492 11.086 38.562 1 91.31 949 SER B C 1
ATOM 16050 O O . SER B 1 949 ? -14.828 11.992 37.812 1 91.31 949 SER B O 1
ATOM 16052 N N . ALA B 1 950 ? -13.43 11.047 39.312 1 88.31 950 ALA B N 1
ATOM 16053 C CA . ALA B 1 950 ? -12.57 12.234 39.312 1 88.31 950 ALA B CA 1
ATOM 16054 C C . ALA B 1 950 ? -11.875 12.391 37.938 1 88.31 950 ALA B C 1
ATOM 16056 O O . ALA B 1 950 ? -11.828 13.492 37.406 1 88.31 950 ALA B O 1
ATOM 16057 N N . VAL B 1 951 ? -11.32 11.32 37.438 1 91.81 951 VAL B N 1
ATOM 16058 C CA . VAL B 1 951 ? -10.57 11.359 36.188 1 91.81 951 VAL B CA 1
ATOM 16059 C C . VAL B 1 951 ? -11.516 11.672 35.031 1 91.81 951 VAL B C 1
ATOM 16061 O O . VAL B 1 951 ? -11.242 12.555 34.219 1 91.81 951 VAL B O 1
ATOM 16064 N N . VAL B 1 952 ? -12.68 10.945 34.938 1 92.12 952 VAL B N 1
ATOM 16065 C CA . VAL B 1 952 ? -13.641 11.148 33.875 1 92.12 952 VAL B CA 1
ATOM 16066 C C . VAL B 1 952 ? -14.281 12.531 34 1 92.12 952 VAL B C 1
ATOM 16068 O O . VAL B 1 952 ? -14.508 13.211 33 1 92.12 952 VAL B O 1
ATOM 16071 N N . GLY B 1 953 ? -14.5 12.961 35.25 1 88.62 953 GLY B N 1
ATOM 16072 C CA . GLY B 1 953 ? -15.062 14.281 35.5 1 88.62 953 GLY B CA 1
ATOM 16073 C C . GLY B 1 953 ? -14.164 15.406 35.031 1 88.62 953 GLY B C 1
ATOM 16074 O O . GLY B 1 953 ? -14.656 16.406 34.5 1 88.62 953 GLY B O 1
ATOM 16075 N N . PHE B 1 954 ? -12.867 15.219 35.219 1 88.31 954 PHE B N 1
ATOM 16076 C CA . PHE B 1 954 ? -11.914 16.219 34.75 1 88.31 954 PHE B CA 1
ATOM 16077 C C . PHE B 1 954 ? -11.977 16.359 33.219 1 88.31 954 PHE B C 1
ATOM 16079 O O . PHE B 1 954 ? -11.961 17.469 32.688 1 88.31 954 PHE B O 1
ATOM 16086 N N . VAL B 1 955 ? -12.008 15.227 32.469 1 90.75 955 VAL B N 1
ATOM 16087 C CA . VAL B 1 955 ? -12.062 15.234 31.016 1 90.75 955 VAL B CA 1
ATOM 16088 C C . VAL B 1 955 ? -13.375 15.852 30.547 1 90.75 955 VAL B C 1
ATOM 16090 O O . VAL B 1 955 ? -13.398 16.609 29.578 1 90.75 955 VAL B O 1
ATOM 16093 N N . GLU B 1 956 ? -14.453 15.5 31.266 1 88.44 956 GLU B N 1
ATOM 16094 C CA . GLU B 1 956 ? -15.766 16.047 30.922 1 88.44 956 GLU B CA 1
ATOM 16095 C C . GLU B 1 956 ? -15.789 17.562 31.078 1 88.44 956 GLU B C 1
ATOM 16097 O O . GLU B 1 956 ? -16.375 18.266 30.266 1 88.44 956 GLU B O 1
ATOM 16102 N N . ALA B 1 957 ? -15.086 18.078 32.094 1 83.44 957 ALA B N 1
ATOM 16103 C CA . ALA B 1 957 ? -15.023 19.516 32.344 1 83.44 957 ALA B CA 1
ATOM 16104 C C . ALA B 1 957 ? -14.305 20.234 31.203 1 83.44 957 ALA B C 1
ATOM 16106 O O . ALA B 1 957 ? -14.664 21.359 30.859 1 83.44 957 ALA B O 1
ATOM 16107 N N . LEU B 1 958 ? -13.32 19.531 30.672 1 84.5 958 LEU B N 1
ATOM 16108 C CA . LEU B 1 958 ? -12.562 20.125 29.562 1 84.5 958 LEU B CA 1
ATOM 16109 C C . LEU B 1 958 ? -13.336 20.016 28.266 1 84.5 958 LEU B C 1
ATOM 16111 O O . LEU B 1 958 ? -13.18 20.844 27.359 1 84.5 958 LEU B O 1
ATOM 16115 N N . ALA B 1 959 ? -14.133 18.969 28.094 1 85.88 959 ALA B N 1
ATOM 16116 C CA . ALA B 1 959 ? -14.891 18.719 26.875 1 85.88 959 ALA B CA 1
ATOM 16117 C C . ALA B 1 959 ? -16.047 19.719 26.734 1 85.88 959 ALA B C 1
ATOM 16119 O O . ALA B 1 959 ? -16.391 20.125 25.625 1 85.88 959 ALA B O 1
ATOM 16120 N N . PHE B 1 960 ? -16.609 19.953 27.844 1 80.44 960 PHE B N 1
ATOM 16121 C CA . PHE B 1 960 ? -17.75 20.859 27.828 1 80.44 960 PHE B CA 1
ATOM 16122 C C . PHE B 1 960 ? -17.5 22.078 28.703 1 80.44 960 PHE B C 1
ATOM 16124 O O . PHE B 1 960 ? -18.141 22.234 29.734 1 80.44 960 PHE B O 1
ATOM 16131 N N . PRO B 1 961 ? -16.359 22.875 28.156 1 67.31 961 PRO B N 1
ATOM 16132 C CA . PRO B 1 961 ? -16.031 24.031 28.984 1 67.31 961 PRO B CA 1
ATOM 16133 C C . PRO B 1 961 ? -17.141 25.094 28.969 1 67.31 961 PRO B C 1
ATOM 16135 O O . PRO B 1 961 ? -17.953 25.125 28.062 1 67.31 961 PRO B O 1
ATOM 16138 N N . ALA B 1 962 ? -17.203 25.828 30 1 56.91 962 ALA B N 1
ATOM 16139 C CA . ALA B 1 962 ? -18.188 26.906 30.078 1 56.91 962 ALA B CA 1
ATOM 16140 C C . ALA B 1 962 ? -17.875 28 29.047 1 56.91 962 ALA B C 1
ATOM 16142 O O . ALA B 1 962 ? -18.797 28.547 28.438 1 56.91 962 ALA B O 1
ATOM 16143 N N . SER B 1 963 ? -16.406 28.531 28.75 1 53.53 963 SER B N 1
ATOM 16144 C CA . SER B 1 963 ? -15.969 29.531 27.781 1 53.53 963 SER B CA 1
ATOM 16145 C C . SER B 1 963 ? -14.734 29.062 27.016 1 53.53 963 SER B C 1
ATOM 16147 O O . SER B 1 963 ? -13.836 28.453 27.594 1 53.53 963 SER B O 1
ATOM 16149 N N . ALA B 1 964 ? -14.812 28.766 25.719 1 52.56 964 ALA B N 1
ATOM 16150 C CA . ALA B 1 964 ? -13.625 28.156 25.125 1 52.56 964 ALA B CA 1
ATOM 16151 C C . ALA B 1 964 ? -12.875 29.172 24.25 1 52.56 964 ALA B C 1
ATOM 16153 O O . ALA B 1 964 ? -13.438 29.734 23.328 1 52.56 964 ALA B O 1
ATOM 16154 N N . GLY B 1 965 ? -11.875 29.812 24.703 1 53.34 965 GLY B N 1
ATOM 16155 C CA . GLY B 1 965 ? -10.953 30.516 23.812 1 53.34 965 GLY B CA 1
ATOM 16156 C C . GLY B 1 965 ? -10.312 29.594 22.781 1 53.34 965 GLY B C 1
ATOM 16157 O O . GLY B 1 965 ? -10.547 28.391 22.797 1 53.34 965 GLY B O 1
ATOM 16158 N N . THR B 1 966 ? -9.664 30.141 21.781 1 52.75 966 THR B N 1
ATOM 16159 C CA . THR B 1 966 ? -9.102 29.438 20.641 1 52.75 966 THR B CA 1
ATOM 16160 C C . THR B 1 966 ? -8.219 28.281 21.094 1 52.75 966 THR B C 1
ATOM 16162 O O . THR B 1 966 ? -8.266 27.203 20.5 1 52.75 966 THR B O 1
ATOM 16165 N N . VAL B 1 967 ? -7.301 28.609 21.938 1 55.09 967 VAL B N 1
ATOM 16166 C CA . VAL B 1 967 ? -6.363 27.578 22.406 1 55.09 967 VAL B CA 1
ATOM 16167 C C . VAL B 1 967 ? -7.125 26.469 23.109 1 55.09 967 VAL B C 1
ATOM 16169 O O . VAL B 1 967 ? -6.789 25.281 22.969 1 55.09 967 VAL B O 1
ATOM 16172 N N . GLU B 1 968 ? -8.227 26.844 23.641 1 65.25 968 GLU B N 1
ATOM 16173 C CA . GLU B 1 968 ? -9.031 25.906 24.422 1 65.25 968 GLU B CA 1
ATOM 16174 C C . GLU B 1 968 ? -9.867 25.016 23.531 1 65.25 968 GLU B C 1
ATOM 16176 O O . GLU B 1 968 ? -10.273 23.922 23.938 1 65.25 968 GLU B O 1
ATOM 16181 N N . SER B 1 969 ? -9.758 25.516 22.281 1 70.44 969 SER B N 1
ATOM 16182 C CA . SER B 1 969 ? -10.57 24.734 21.344 1 70.44 969 SER B CA 1
ATOM 16183 C C . SER B 1 969 ? -9.906 23.406 21.016 1 70.44 969 SER B C 1
ATOM 16185 O O . SER B 1 969 ? -10.578 22.391 20.891 1 70.44 969 SER B O 1
ATOM 16187 N N . ALA B 1 970 ? -8.602 23.438 20.906 1 77.44 970 ALA B N 1
ATOM 16188 C CA . ALA B 1 970 ? -7.895 22.188 20.609 1 77.44 970 ALA B CA 1
ATOM 16189 C C . ALA B 1 970 ? -8.008 21.203 21.766 1 77.44 970 ALA B C 1
ATOM 16191 O O . ALA B 1 970 ? -8.211 20 21.562 1 77.44 970 ALA B O 1
ATOM 16192 N N . GLN B 1 971 ? -7.949 21.781 22.922 1 82 971 GLN B N 1
ATOM 16193 C CA . GLN B 1 971 ? -8.062 20.938 24.125 1 82 971 GLN B CA 1
ATOM 16194 C C . GLN B 1 971 ? -9.477 20.375 24.266 1 82 971 GLN B C 1
ATOM 16196 O O . GLN B 1 971 ? -9.656 19.234 24.688 1 82 971 GLN B O 1
ATOM 16201 N N . GLN B 1 972 ? -10.383 21.156 23.859 1 82 972 GLN B N 1
ATOM 16202 C CA . GLN B 1 972 ? -11.773 20.703 23.906 1 82 972 GLN B CA 1
ATOM 16203 C C . GLN B 1 972 ? -12.016 19.562 22.938 1 82 972 GLN B C 1
ATOM 16205 O O . GLN B 1 972 ? -12.672 18.578 23.281 1 82 972 GLN B O 1
ATOM 16210 N N . ASN B 1 973 ? -11.461 19.703 21.828 1 83.44 973 ASN B N 1
ATOM 16211 C CA . ASN B 1 973 ? -11.633 18.656 20.828 1 83.44 973 ASN B CA 1
ATOM 16212 C C . ASN B 1 973 ? -11 17.344 21.281 1 83.44 973 ASN B C 1
ATOM 16214 O O . ASN B 1 973 ? -11.57 16.266 21.078 1 83.44 973 ASN B O 1
ATOM 16218 N N . ASP B 1 974 ? -9.812 17.453 21.922 1 88.19 974 ASP B N 1
ATOM 16219 C CA . ASP B 1 974 ? -9.148 16.25 22.422 1 88.19 974 ASP B CA 1
ATOM 16220 C C . ASP B 1 974 ? -9.961 15.602 23.531 1 88.19 974 ASP B C 1
ATOM 16222 O O . ASP B 1 974 ? -10.047 14.375 23.609 1 88.19 974 ASP B O 1
ATOM 16226 N N . ALA B 1 975 ? -10.508 16.469 24.281 1 90.38 975 ALA B N 1
ATOM 16227 C CA . ALA B 1 975 ? -11.32 15.961 25.391 1 90.38 975 ALA B CA 1
ATOM 16228 C C . ALA B 1 975 ? -12.602 15.305 24.875 1 90.38 975 ALA B C 1
ATOM 16230 O O . ALA B 1 975 ? -13.016 14.258 25.375 1 90.38 975 ALA B O 1
ATOM 16231 N N . LEU B 1 976 ? -13.195 15.867 23.859 1 89.38 976 LEU B N 1
ATOM 16232 C CA . LEU B 1 976 ? -14.398 15.305 23.25 1 89.38 976 LEU B CA 1
ATOM 16233 C C . LEU B 1 976 ? -14.094 13.953 22.594 1 89.38 976 LEU B C 1
ATOM 16235 O O . LEU B 1 976 ? -14.883 13.016 22.719 1 89.38 976 LEU B O 1
ATOM 16239 N N . GLN B 1 977 ? -13.031 13.867 22.031 1 90 977 GLN B N 1
ATOM 16240 C CA . GLN B 1 977 ? -12.633 12.609 21.406 1 90 977 GLN B CA 1
ATOM 16241 C C . GLN B 1 977 ? -12.414 11.516 22.453 1 90 977 GLN B C 1
ATOM 16243 O O . GLN B 1 977 ? -12.758 10.359 22.219 1 90 977 GLN B O 1
ATOM 16248 N N . THR B 1 978 ? -11.852 11.977 23.531 1 92.69 978 THR B N 1
ATOM 16249 C CA . THR B 1 978 ? -11.602 11.031 24.609 1 92.69 978 THR B CA 1
ATOM 16250 C C . THR B 1 978 ? -12.922 10.531 25.203 1 92.69 978 THR B C 1
ATOM 16252 O O . THR B 1 978 ? -13.078 9.344 25.453 1 92.69 978 THR B O 1
ATOM 16255 N N . LEU B 1 979 ? -13.844 11.406 25.297 1 90.81 979 LEU B N 1
ATOM 16256 C CA . LEU B 1 979 ? -15.148 11.023 25.828 1 90.81 979 LEU B CA 1
ATOM 16257 C C . LEU B 1 979 ? -15.883 10.117 24.844 1 90.81 979 LEU B C 1
ATOM 16259 O O . LEU B 1 979 ? -16.531 9.156 25.25 1 90.81 979 LEU B O 1
ATOM 16263 N N . ASP B 1 980 ? -15.805 10.422 23.609 1 90.19 980 ASP B N 1
ATOM 16264 C CA . ASP B 1 980 ? -16.406 9.586 22.562 1 90.19 980 ASP B CA 1
ATOM 16265 C C . ASP B 1 980 ? -15.844 8.164 22.609 1 90.19 980 ASP B C 1
ATOM 16267 O O . ASP B 1 980 ? -16.594 7.195 22.484 1 90.19 980 ASP B O 1
ATOM 16271 N N . ARG B 1 981 ? -14.602 8.102 22.891 1 90.62 981 ARG B N 1
ATOM 16272 C CA . ARG B 1 981 ? -13.961 6.793 22.938 1 90.62 981 ARG B CA 1
ATOM 16273 C C . ARG B 1 981 ? -14.406 6.016 24.172 1 90.62 981 ARG B C 1
ATOM 16275 O O . ARG B 1 981 ? -14.648 4.809 24.109 1 90.62 981 ARG B O 1
ATOM 16282 N N . LEU B 1 982 ? -14.453 6.73 25.234 1 90.44 982 LEU B N 1
ATOM 16283 C CA . LEU B 1 982 ? -14.883 6.102 26.484 1 90.44 982 LEU B CA 1
ATOM 16284 C C . LEU B 1 982 ? -16.297 5.559 26.359 1 90.44 982 LEU B C 1
ATOM 16286 O O . LEU B 1 982 ? -16.594 4.453 26.828 1 90.44 982 LEU B O 1
ATOM 16290 N N . ILE B 1 983 ? -17.109 6.238 25.641 1 88.06 983 ILE B N 1
ATOM 16291 C CA . ILE B 1 983 ? -18.516 5.848 25.453 1 88.06 983 ILE B CA 1
ATOM 16292 C C . ILE B 1 983 ? -18.594 4.707 24.453 1 88.06 983 ILE B C 1
ATOM 16294 O O . ILE B 1 983 ? -19.312 3.721 24.688 1 88.06 983 ILE B O 1
ATOM 16298 N N . ASN B 1 984 ? -17.859 4.828 23.422 1 85.81 984 ASN B N 1
ATOM 16299 C CA . ASN B 1 984 ? -17.891 3.824 22.359 1 85.81 984 ASN B CA 1
ATOM 16300 C C . ASN B 1 984 ? -17.359 2.479 22.859 1 85.81 984 ASN B C 1
ATOM 16302 O O . ASN B 1 984 ? -17.734 1.431 22.328 1 85.81 984 ASN B O 1
ATOM 16306 N N . CYS B 1 985 ? -16.562 2.562 23.844 1 88.19 985 CYS B N 1
ATOM 16307 C CA . CYS B 1 985 ? -15.984 1.325 24.359 1 88.19 985 CYS B CA 1
ATOM 16308 C C . CYS B 1 985 ? -16.984 0.597 25.266 1 88.19 985 CYS B C 1
ATOM 16310 O O . CYS B 1 985 ? -16.797 -0.579 25.578 1 88.19 985 CYS B O 1
ATOM 16312 N N . CYS B 1 986 ? -18.078 1.254 25.562 1 87.94 986 CYS B N 1
ATOM 16313 C CA . CYS B 1 986 ? -19.078 0.664 26.453 1 87.94 986 CYS B CA 1
ATOM 16314 C C . CYS B 1 986 ? -20.125 -0.099 25.656 1 87.94 986 CYS B C 1
ATOM 16316 O O . CYS B 1 986 ? -21.094 -0.61 26.234 1 87.94 986 CYS B O 1
ATOM 16318 N N . TRP B 1 987 ? -19.984 -0.197 24.391 1 80.56 987 TRP B N 1
ATOM 16319 C CA . TRP B 1 987 ? -20.953 -0.949 23.625 1 80.56 987 TRP B CA 1
ATOM 16320 C C . TRP B 1 987 ? -20.297 -1.606 22.406 1 80.56 987 TRP B C 1
ATOM 16322 O O . TRP B 1 987 ? -19.188 -1.248 22.031 1 80.56 987 TRP B O 1
ATOM 16332 N N . VAL B 1 988 ? -20.953 -2.717 21.875 1 78.94 988 VAL B N 1
ATOM 16333 C CA . VAL B 1 988 ? -20.453 -3.422 20.703 1 78.94 988 VAL B CA 1
ATOM 16334 C C . VAL B 1 988 ? -21.562 -3.568 19.672 1 78.94 988 VAL B C 1
ATOM 16336 O O . VAL B 1 988 ? -22.734 -3.77 20.031 1 78.94 988 VAL B O 1
ATOM 16339 N N . ARG B 1 989 ? -21.281 -3.377 18.391 1 72.94 989 ARG B N 1
ATOM 16340 C CA . ARG B 1 989 ? -22.234 -3.553 17.297 1 72.94 989 ARG B CA 1
ATOM 16341 C C . ARG B 1 989 ? -22.625 -5.016 17.141 1 72.94 989 ARG B C 1
ATOM 16343 O O . ARG B 1 989 ? -23.766 -5.324 16.812 1 72.94 989 ARG B O 1
ATOM 16350 N N . THR B 1 990 ? -21.594 -5.832 17.375 1 76.38 990 THR B N 1
ATOM 16351 C CA . THR B 1 990 ? -21.812 -7.27 17.281 1 76.38 990 THR B CA 1
ATOM 16352 C C . THR B 1 990 ? -21.438 -7.969 18.578 1 76.38 990 THR B C 1
ATOM 16354 O O . THR B 1 990 ? -20.531 -7.539 19.281 1 76.38 990 THR B O 1
ATOM 16357 N N . MET B 1 991 ? -22.203 -8.977 18.922 1 78.31 991 MET B N 1
ATOM 16358 C CA . MET B 1 991 ? -22 -9.734 20.141 1 78.31 991 MET B CA 1
ATOM 16359 C C . MET B 1 991 ? -20.719 -10.562 20.062 1 78.31 991 MET B C 1
ATOM 16361 O O . MET B 1 991 ? -20.203 -11.023 21.078 1 78.31 991 MET B O 1
ATOM 16365 N N . PHE B 1 992 ? -20.328 -10.633 18.797 1 78.44 992 PHE B N 1
ATOM 16366 C CA . PHE B 1 992 ? -19.125 -11.438 18.609 1 78.44 992 PHE B CA 1
ATOM 16367 C C . PHE B 1 992 ? -17.953 -10.562 18.188 1 78.44 992 PHE B C 1
ATOM 16369 O O . PHE B 1 992 ? -18.109 -9.672 17.344 1 78.44 992 PHE B O 1
ATOM 16376 N N . PRO B 1 993 ? -16.75 -10.594 18.828 1 79.69 993 PRO B N 1
ATOM 16377 C CA . PRO B 1 993 ? -16.359 -11.648 19.766 1 79.69 993 PRO B CA 1
ATOM 16378 C C . PRO B 1 993 ? -16.969 -11.445 21.156 1 79.69 993 PRO B C 1
ATOM 16380 O O . PRO B 1 993 ? -17.156 -10.305 21.578 1 79.69 993 PRO B O 1
ATOM 16383 N N . THR B 1 994 ? -17.156 -12.414 21.922 1 82.94 994 THR B N 1
ATOM 16384 C CA . THR B 1 994 ? -17.812 -12.43 23.219 1 82.94 994 THR B CA 1
ATOM 16385 C C . THR B 1 994 ? -16.984 -11.688 24.266 1 82.94 994 THR B C 1
ATOM 16387 O O . THR B 1 994 ? -17.531 -11.047 25.156 1 82.94 994 THR B O 1
ATOM 16390 N N . GLU B 1 995 ? -15.727 -11.734 24.125 1 82 995 GLU B N 1
ATOM 16391 C CA . GLU B 1 995 ? -14.852 -11.062 25.078 1 82 995 GLU B CA 1
ATOM 16392 C C . GLU B 1 995 ? -15.047 -9.547 25.031 1 82 995 GLU B C 1
ATOM 16394 O O . GLU B 1 995 ? -15.055 -8.891 26.078 1 82 995 GLU B O 1
ATOM 16399 N N . GLU B 1 996 ? -15.234 -9.07 23.859 1 84.31 996 GLU B N 1
ATOM 16400 C CA . GLU B 1 996 ? -15.438 -7.633 23.703 1 84.31 996 GLU B CA 1
ATOM 16401 C C . GLU B 1 996 ? -16.766 -7.195 24.312 1 84.31 996 GLU B C 1
ATOM 16403 O O . GLU B 1 996 ? -16.859 -6.121 24.906 1 84.31 996 GLU B O 1
ATOM 16408 N N . ALA B 1 997 ? -17.75 -8.039 24.156 1 85.62 997 ALA B N 1
ATOM 16409 C CA . ALA B 1 997 ? -19.078 -7.73 24.719 1 85.62 997 ALA B CA 1
ATOM 16410 C C . ALA B 1 997 ? -19.031 -7.742 26.234 1 85.62 997 ALA B C 1
ATOM 16412 O O . ALA B 1 997 ? -19.641 -6.891 26.891 1 85.62 997 ALA B O 1
ATOM 16413 N N . GLN B 1 998 ? -18.266 -8.648 26.812 1 87.12 998 GLN B N 1
ATOM 16414 C CA . GLN B 1 998 ? -18.141 -8.734 28.266 1 87.12 998 GLN B CA 1
ATOM 16415 C C . GLN B 1 998 ? -17.359 -7.539 28.812 1 87.12 998 GLN B C 1
ATOM 16417 O O . GLN B 1 998 ? -17.734 -6.98 29.844 1 87.12 998 GLN B O 1
ATOM 16422 N N . GLN B 1 999 ? -16.344 -7.164 28.109 1 88.12 999 GLN B N 1
ATOM 16423 C CA . GLN B 1 999 ? -15.547 -6.02 28.516 1 88.12 999 GLN B CA 1
ATOM 16424 C C . GLN B 1 999 ? -16.359 -4.727 28.438 1 88.12 999 GLN B C 1
ATOM 16426 O O . GLN B 1 999 ? -16.266 -3.883 29.344 1 88.12 999 GLN B O 1
ATOM 16431 N N . ALA B 1 1000 ? -17.109 -4.633 27.359 1 89.19 1000 ALA B N 1
ATOM 16432 C CA . ALA B 1 1000 ? -17.938 -3.445 27.203 1 89.19 1000 ALA B CA 1
ATOM 16433 C C . ALA B 1 1000 ? -18.984 -3.35 28.328 1 89.19 1000 ALA B C 1
ATOM 16435 O O . ALA B 1 1000 ? -19.203 -2.271 28.875 1 89.19 1000 ALA B O 1
ATOM 16436 N N . ALA B 1 1001 ? -19.578 -4.453 28.75 1 89.31 1001 ALA B N 1
ATOM 16437 C CA . ALA B 1 1001 ? -20.578 -4.488 29.812 1 89.31 1001 ALA B CA 1
ATOM 16438 C C . ALA B 1 1001 ? -19.953 -4.145 31.156 1 89.31 1001 ALA B C 1
ATOM 16440 O O . ALA B 1 1001 ? -20.547 -3.439 31.969 1 89.31 1001 ALA B O 1
ATOM 16441 N N . ALA B 1 1002 ? -18.75 -4.586 31.359 1 91.31 1002 ALA B N 1
ATOM 16442 C CA . ALA B 1 1002 ? -18.047 -4.316 32.625 1 91.31 1002 ALA B CA 1
ATOM 16443 C C . ALA B 1 1002 ? -17.688 -2.838 32.75 1 91.31 1002 ALA B C 1
ATOM 16445 O O . ALA B 1 1002 ? -17.812 -2.25 33.812 1 91.31 1002 ALA B O 1
ATOM 16446 N N . MET B 1 1003 ? -17.219 -2.248 31.641 1 92.56 1003 MET B N 1
ATOM 16447 C CA . MET B 1 1003 ? -16.859 -0.831 31.641 1 92.56 1003 MET B CA 1
ATOM 16448 C C . MET B 1 1003 ? -18.094 0.038 31.859 1 92.56 1003 MET B C 1
ATOM 16450 O O . MET B 1 1003 ? -18.047 1.018 32.594 1 92.56 1003 MET B O 1
ATOM 16454 N N . LYS B 1 1004 ? -19.203 -0.342 31.172 1 91.38 1004 LYS B N 1
ATOM 16455 C CA . LYS B 1 1004 ? -20.469 0.379 31.375 1 91.38 1004 LYS B CA 1
ATOM 16456 C C . LYS B 1 1004 ? -20.906 0.334 32.844 1 91.38 1004 LYS B C 1
ATOM 16458 O O . LYS B 1 1004 ? -21.266 1.362 33.406 1 91.38 1004 LYS B O 1
ATOM 16463 N N . ALA B 1 1005 ? -20.75 -0.813 33.469 1 91.94 1005 ALA B N 1
ATOM 16464 C CA . ALA B 1 1005 ? -21.141 -0.986 34.844 1 91.94 1005 ALA B CA 1
ATOM 16465 C C . ALA B 1 1005 ? -20.234 -0.162 35.781 1 91.94 1005 ALA B C 1
ATOM 16467 O O . ALA B 1 1005 ? -20.719 0.435 36.75 1 91.94 1005 ALA B O 1
ATOM 16468 N N . MET B 1 1006 ? -19.016 -0.068 35.438 1 93.62 1006 MET B N 1
ATOM 16469 C CA . MET B 1 1006 ? -18.047 0.683 36.25 1 93.62 1006 MET B CA 1
ATOM 16470 C C . MET B 1 1006 ? -18.328 2.18 36.156 1 93.62 1006 MET B C 1
ATOM 16472 O O . MET B 1 1006 ? -18.297 2.877 37.188 1 93.62 1006 MET B O 1
ATOM 16476 N N . LEU B 1 1007 ? -18.578 2.674 34.969 1 91.81 1007 LEU B N 1
ATOM 16477 C CA . LEU B 1 1007 ? -18.844 4.098 34.781 1 91.81 1007 LEU B CA 1
ATOM 16478 C C . LEU B 1 1007 ? -20.141 4.492 35.5 1 91.81 1007 LEU B C 1
ATOM 16480 O O . LEU B 1 1007 ? -20.219 5.566 36.094 1 91.81 1007 LEU B O 1
ATOM 16484 N N . LEU B 1 1008 ? -21.109 3.607 35.5 1 90.44 1008 LEU B N 1
ATOM 16485 C CA . LEU B 1 1008 ? -22.375 3.869 36.156 1 90.44 1008 LEU B CA 1
ATOM 16486 C C . LEU B 1 1008 ? -22.219 3.811 37.688 1 90.44 1008 LEU B C 1
ATOM 16488 O O . LEU B 1 1008 ? -22.906 4.539 38.406 1 90.44 1008 LEU B O 1
ATOM 16492 N N . GLN B 1 1009 ? -21.328 2.973 38.094 1 92 1009 GLN B N 1
ATOM 16493 C CA . GLN B 1 1009 ? -21.047 2.896 39.531 1 92 1009 GLN B CA 1
ATOM 16494 C C . GLN B 1 1009 ? -20.312 4.148 40 1 92 1009 GLN B C 1
ATOM 16496 O O . GLN B 1 1009 ? -20.531 4.609 41.125 1 92 1009 GLN B O 1
ATOM 16501 N N . ALA B 1 1010 ? -19.438 4.594 39.156 1 91.81 1010 ALA B N 1
ATOM 16502 C CA . ALA B 1 1010 ? -18.703 5.805 39.469 1 91.81 1010 ALA B CA 1
ATOM 16503 C C . ALA B 1 1010 ? -19.609 7.027 39.5 1 91.81 1010 ALA B C 1
ATOM 16505 O O . ALA B 1 1010 ? -19.531 7.867 40.375 1 91.81 1010 ALA B O 1
ATOM 16506 N N . ASP B 1 1011 ? -20.438 7.113 38.5 1 89.38 1011 ASP B N 1
ATOM 16507 C CA . ASP B 1 1011 ? -21.422 8.188 38.344 1 89.38 1011 ASP B CA 1
ATOM 16508 C C . ASP B 1 1011 ? -22.672 7.699 37.625 1 89.38 1011 ASP B C 1
ATOM 16510 O O . ASP B 1 1011 ? -22.672 7.539 36.406 1 89.38 1011 ASP B O 1
ATOM 16514 N N . ALA B 1 1012 ? -23.719 7.527 38.312 1 84.94 1012 ALA B N 1
ATOM 16515 C CA . ALA B 1 1012 ? -24.953 6.941 37.812 1 84.94 1012 ALA B CA 1
ATOM 16516 C C . ALA B 1 1012 ? -25.547 7.816 36.719 1 84.94 1012 ALA B C 1
ATOM 16518 O O . ALA B 1 1012 ? -26.297 7.328 35.844 1 84.94 1012 ALA B O 1
ATOM 16519 N N . LEU B 1 1013 ? -25.156 9.055 36.625 1 84.88 1013 LEU B N 1
ATOM 16520 C CA . LEU B 1 1013 ? -25.797 9.977 35.688 1 84.88 1013 LEU B CA 1
ATOM 16521 C C . LEU B 1 1013 ? -24.844 10.344 34.562 1 84.88 1013 LEU B C 1
ATOM 16523 O O . LEU B 1 1013 ? -25.125 11.258 33.781 1 84.88 1013 LEU B O 1
ATOM 16527 N N . ILE B 1 1014 ? -23.859 9.617 34.469 1 88.19 1014 ILE B N 1
ATOM 16528 C CA . ILE B 1 1014 ? -22.797 10.016 33.562 1 88.19 1014 ILE B CA 1
ATOM 16529 C C . ILE B 1 1014 ? -23.344 10.039 32.125 1 88.19 1014 ILE B C 1
ATOM 16531 O O . ILE B 1 1014 ? -23.156 11.023 31.406 1 88.19 1014 ILE B O 1
ATOM 16535 N N . PHE B 1 1015 ? -24.047 8.961 31.672 1 88.62 1015 PHE B N 1
ATOM 16536 C CA . PHE B 1 1015 ? -24.5 8.867 30.281 1 88.62 1015 PHE B CA 1
ATOM 16537 C C . PHE B 1 1015 ? -25.625 9.859 30.016 1 88.62 1015 PHE B C 1
ATOM 16539 O O . PHE B 1 1015 ? -25.688 10.453 28.938 1 88.62 1015 PHE B O 1
ATOM 16546 N N . HIS B 1 1016 ? -26.469 10.094 31.016 1 84.94 1016 HIS B N 1
ATOM 16547 C CA . HIS B 1 1016 ? -27.531 11.07 30.891 1 84.94 1016 HIS B CA 1
ATOM 16548 C C . HIS B 1 1016 ? -26.984 12.484 30.781 1 84.94 1016 HIS B C 1
ATOM 16550 O O . HIS B 1 1016 ? -27.422 13.258 29.922 1 84.94 1016 HIS B O 1
ATOM 16556 N N . ARG B 1 1017 ? -26.047 12.719 31.578 1 86.06 1017 ARG B N 1
ATOM 16557 C CA . ARG B 1 1017 ? -25.453 14.055 31.609 1 86.06 1017 ARG B CA 1
ATOM 16558 C C . ARG B 1 1017 ? -24.703 14.352 30.312 1 86.06 1017 ARG B C 1
ATOM 16560 O O . ARG B 1 1017 ? -24.844 15.438 29.75 1 86.06 1017 ARG B O 1
ATOM 16567 N N . ILE B 1 1018 ? -23.938 13.383 29.828 1 87.81 1018 ILE B N 1
ATOM 16568 C CA . ILE B 1 1018 ? -23.156 13.578 28.609 1 87.81 1018 ILE B CA 1
ATOM 16569 C C . ILE B 1 1018 ? -24.109 13.75 27.422 1 87.81 1018 ILE B C 1
ATOM 16571 O O . ILE B 1 1018 ? -23.875 14.594 26.547 1 87.81 1018 ILE B O 1
ATOM 16575 N N . ALA B 1 1019 ? -25.156 12.867 27.375 1 86.69 1019 ALA B N 1
ATOM 16576 C CA . ALA B 1 1019 ? -26.125 12.977 26.281 1 86.69 1019 ALA B CA 1
ATOM 16577 C C . ALA B 1 1019 ? -26.812 14.344 26.297 1 86.69 1019 ALA B C 1
ATOM 16579 O O . ALA B 1 1019 ? -26.984 14.961 25.25 1 86.69 1019 ALA B O 1
ATOM 16580 N N . THR B 1 1020 ? -27.156 14.82 27.484 1 83.19 1020 THR B N 1
ATOM 16581 C CA . THR B 1 1020 ? -27.812 16.109 27.625 1 83.19 1020 THR B CA 1
ATOM 16582 C C . THR B 1 1020 ? -26.891 17.25 27.203 1 83.19 1020 THR B C 1
ATOM 16584 O O . THR B 1 1020 ? -27.297 18.125 26.438 1 83.19 1020 THR B O 1
ATOM 16587 N N . CYS B 1 1021 ? -25.641 17.156 27.703 1 82.81 1021 CYS B N 1
ATOM 16588 C CA . CYS B 1 1021 ? -24.656 18.172 27.344 1 82.81 1021 CYS B CA 1
ATOM 16589 C C . CYS B 1 1021 ? -24.375 18.156 25.844 1 82.81 1021 CYS B C 1
ATOM 16591 O O . CYS B 1 1021 ? -24.25 19.219 25.219 1 82.81 1021 CYS B O 1
ATOM 16593 N N . ALA B 1 1022 ? -24.266 16.938 25.297 1 84.75 1022 ALA B N 1
ATOM 16594 C CA . ALA B 1 1022 ? -23.984 16.797 23.875 1 84.75 1022 ALA B CA 1
ATOM 16595 C C . ALA B 1 1022 ? -25.125 17.344 23.031 1 84.75 1022 ALA B C 1
ATOM 16597 O O . ALA B 1 1022 ? -24.875 18.031 22.031 1 84.75 1022 ALA B O 1
ATOM 16598 N N . LEU B 1 1023 ? -26.312 16.922 23.422 1 83.06 1023 LEU B N 1
ATOM 16599 C CA . LEU B 1 1023 ? -27.469 17.406 22.688 1 83.06 1023 LEU B CA 1
ATOM 16600 C C . LEU B 1 1023 ? -27.594 18.922 22.797 1 83.06 1023 LEU B C 1
ATOM 16602 O O . LEU B 1 1023 ? -27.875 19.609 21.812 1 83.06 1023 LEU B O 1
ATOM 16606 N N . GLU B 1 1024 ? -27.281 19.469 23.984 1 77.12 1024 GLU B N 1
ATOM 16607 C CA . GLU B 1 1024 ? -27.328 20.906 24.219 1 77.12 1024 GLU B CA 1
ATOM 16608 C C . GLU B 1 1024 ? -26.281 21.641 23.359 1 77.12 1024 GLU B C 1
ATOM 16610 O O . GLU B 1 1024 ? -26.594 22.672 22.75 1 77.12 1024 GLU B O 1
ATOM 16615 N N . ARG B 1 1025 ? -25.125 21.031 23.391 1 76.62 1025 ARG B N 1
ATOM 16616 C CA . ARG B 1 1025 ? -24.047 21.625 22.625 1 76.62 1025 ARG B CA 1
ATOM 16617 C C . ARG B 1 1025 ? -24.312 21.516 21.125 1 76.62 1025 ARG B C 1
ATOM 16619 O O . ARG B 1 1025 ? -23.984 22.438 20.359 1 76.62 1025 ARG B O 1
ATOM 16626 N N . SER B 1 1026 ? -24.812 20.375 20.75 1 75.62 1026 SER B N 1
ATOM 16627 C CA . SER B 1 1026 ? -25.109 20.156 19.328 1 75.62 1026 SER B CA 1
ATOM 16628 C C . SER B 1 1026 ? -26.188 21.125 18.844 1 75.62 1026 SER B C 1
ATOM 16630 O O . SER B 1 1026 ? -26.188 21.516 17.672 1 75.62 1026 SER B O 1
ATOM 16632 N N . VAL B 1 1027 ? -27.062 21.375 19.703 1 72.31 1027 VAL B N 1
ATOM 16633 C CA . VAL B 1 1027 ? -28.125 22.297 19.375 1 72.31 1027 VAL B CA 1
ATOM 16634 C C . VAL B 1 1027 ? -27.594 23.734 19.359 1 72.31 1027 VAL B C 1
ATOM 16636 O O . VAL B 1 1027 ? -27.953 24.531 18.5 1 72.31 1027 VAL B O 1
ATOM 16639 N N . ALA B 1 1028 ? -26.531 24.016 20.312 1 64.5 1028 ALA B N 1
ATOM 16640 C CA . ALA B 1 1028 ? -25.969 25.344 20.453 1 64.5 1028 ALA B CA 1
ATOM 16641 C C . ALA B 1 1028 ? -24.953 25.641 19.359 1 64.5 1028 ALA B C 1
ATOM 16643 O O . ALA B 1 1028 ? -24.953 26.734 18.766 1 64.5 1028 ALA B O 1
ATOM 16644 N N . VAL B 1 1029 ? -23.953 24.578 19.281 1 61.19 1029 VAL B N 1
ATOM 16645 C CA . VAL B 1 1029 ? -22.891 24.719 18.281 1 61.19 1029 VAL B CA 1
ATOM 16646 C C . VAL B 1 1029 ? -22.891 23.516 17.344 1 61.19 1029 VAL B C 1
ATOM 16648 O O . VAL B 1 1029 ? -22.953 22.375 17.797 1 61.19 1029 VAL B O 1
ATOM 16651 N N . ASP B 1 1030 ? -23.219 23.625 16.156 1 54.72 1030 ASP B N 1
ATOM 16652 C CA . ASP B 1 1030 ? -23.234 22.484 15.25 1 54.72 1030 ASP B CA 1
ATOM 16653 C C . ASP B 1 1030 ? -21.859 21.844 15.156 1 54.72 1030 ASP B C 1
ATOM 16655 O O . ASP B 1 1030 ? -21.094 22.141 14.25 1 54.72 1030 ASP B O 1
ATOM 16659 N N . ASN B 1 1031 ? -21.469 21.312 16.203 1 63.69 1031 ASN B N 1
ATOM 16660 C CA . ASN B 1 1031 ? -20.188 20.594 16.25 1 63.69 1031 ASN B CA 1
ATOM 16661 C C . ASN B 1 1031 ? -20.375 19.125 15.859 1 63.69 1031 ASN B C 1
ATOM 16663 O O . ASN B 1 1031 ? -21.016 18.359 16.562 1 63.69 1031 ASN B O 1
ATOM 16667 N N . HIS B 1 1032 ? -19.875 18.828 14.789 1 71.25 1032 HIS B N 1
ATOM 16668 C CA . HIS B 1 1032 ? -20 17.5 14.211 1 71.25 1032 HIS B CA 1
ATOM 16669 C C . HIS B 1 1032 ? -19.391 16.438 15.133 1 71.25 1032 HIS B C 1
ATOM 16671 O O . HIS B 1 1032 ? -19.906 15.32 15.227 1 71.25 1032 HIS B O 1
ATOM 16677 N N . THR B 1 1033 ? -18.422 16.828 15.891 1 77.69 1033 THR B N 1
ATOM 16678 C CA . THR B 1 1033 ? -17.75 15.867 16.75 1 77.69 1033 THR B CA 1
ATOM 16679 C C . THR B 1 1033 ? -18.641 15.461 17.922 1 77.69 1033 THR B C 1
ATOM 16681 O O . THR B 1 1033 ? -18.625 14.305 18.359 1 77.69 1033 THR B O 1
ATOM 16684 N N . VAL B 1 1034 ? -19.5 16.406 18.281 1 81.31 1034 VAL B N 1
ATOM 16685 C CA . VAL B 1 1034 ? -20.375 16.141 19.422 1 81.31 1034 VAL B CA 1
ATOM 16686 C C . VAL B 1 1034 ? -21.562 15.289 18.953 1 81.31 1034 VAL B C 1
ATOM 16688 O O . VAL B 1 1034 ? -21.984 14.367 19.656 1 81.31 1034 VAL B O 1
ATOM 16691 N N . ARG B 1 1035 ? -21.984 15.492 17.766 1 79 1035 ARG B N 1
ATOM 16692 C CA . ARG B 1 1035 ? -23.109 14.758 17.219 1 79 1035 ARG B CA 1
ATOM 16693 C C . ARG B 1 1035 ? -22.75 13.297 16.969 1 79 1035 ARG B C 1
ATOM 16695 O O . ARG B 1 1035 ? -23.594 12.406 17.141 1 79 1035 ARG B O 1
ATOM 16702 N N . LYS B 1 1036 ? -21.562 13.133 16.656 1 80.5 1036 LYS B N 1
ATOM 16703 C CA . LYS B 1 1036 ? -21.094 11.789 16.328 1 80.5 1036 LYS B CA 1
ATOM 16704 C C . LYS B 1 1036 ? -21.156 10.875 17.547 1 80.5 1036 LYS B C 1
ATOM 16706 O O . LYS B 1 1036 ? -21.234 9.656 17.406 1 80.5 1036 LYS B O 1
ATOM 16711 N N . MET B 1 1037 ? -21.281 11.477 18.688 1 86.25 1037 MET B N 1
ATOM 16712 C CA . MET B 1 1037 ? -21.25 10.695 19.922 1 86.25 1037 MET B CA 1
ATOM 16713 C C . MET B 1 1037 ? -22.641 10.234 20.312 1 86.25 1037 MET B C 1
ATOM 16715 O O . MET B 1 1037 ? -22.797 9.289 21.094 1 86.25 1037 MET B O 1
ATOM 16719 N N . LEU B 1 1038 ? -23.672 10.82 19.734 1 85.06 1038 LEU B N 1
ATOM 16720 C CA . LEU B 1 1038 ? -25.031 10.641 20.234 1 85.06 1038 LEU B CA 1
ATOM 16721 C C . LEU B 1 1038 ? -25.547 9.25 19.875 1 85.06 1038 LEU B C 1
ATOM 16723 O O . LEU B 1 1038 ? -26.156 8.578 20.719 1 85.06 1038 LEU B O 1
ATOM 16727 N N . PRO B 1 1039 ? -25.344 8.781 18.703 1 83 1039 PRO B N 1
ATOM 16728 C CA . PRO B 1 1039 ? -25.859 7.445 18.391 1 83 1039 PRO B CA 1
ATOM 16729 C C . PRO B 1 1039 ? -25.312 6.371 19.328 1 83 1039 PRO B C 1
ATOM 16731 O O . PRO B 1 1039 ? -26.078 5.531 19.812 1 83 1039 PRO B O 1
ATOM 16734 N N . SER B 1 1040 ? -24.047 6.441 19.609 1 84.06 1040 SER B N 1
ATOM 16735 C CA . SER B 1 1040 ? -23.438 5.453 20.5 1 84.06 1040 SER B CA 1
ATOM 16736 C C . SER B 1 1040 ? -23.984 5.578 21.922 1 84.06 1040 SER B C 1
ATOM 16738 O O . SER B 1 1040 ? -24.188 4.57 22.609 1 84.06 1040 SER B O 1
ATOM 16740 N N . LEU B 1 1041 ? -24.203 6.785 22.219 1 86.44 1041 LEU B N 1
ATOM 16741 C CA . LEU B 1 1041 ? -24.719 7.047 23.562 1 86.44 1041 LEU B CA 1
ATOM 16742 C C . LEU B 1 1041 ? -26.125 6.461 23.734 1 86.44 1041 LEU B C 1
ATOM 16744 O O . LEU B 1 1041 ? -26.438 5.918 24.797 1 86.44 1041 LEU B O 1
ATOM 16748 N N . PHE B 1 1042 ? -26.875 6.422 22.703 1 83.56 1042 PHE B N 1
ATOM 16749 C CA . PHE B 1 1042 ? -28.25 5.934 22.781 1 83.56 1042 PHE B CA 1
ATOM 16750 C C . PHE B 1 1042 ? -28.281 4.41 22.766 1 83.56 1042 PHE B C 1
ATOM 16752 O O . PHE B 1 1042 ? -29.156 3.801 23.391 1 83.56 1042 PHE B O 1
ATOM 16759 N N . TYR B 1 1043 ? -27.344 3.838 22.125 1 82.12 1043 TYR B N 1
ATOM 16760 C CA . TYR B 1 1043 ? -27.281 2.381 22.109 1 82.12 1043 TYR B CA 1
ATOM 16761 C C . TYR B 1 1043 ? -26.734 1.841 23.422 1 82.12 1043 TYR B C 1
ATOM 16763 O O . TYR B 1 1043 ? -27.078 0.74 23.859 1 82.12 1043 TYR B O 1
ATOM 16771 N N . VAL B 1 1044 ? -25.812 2.551 24.047 1 82.06 1044 VAL B N 1
ATOM 16772 C CA . VAL B 1 1044 ? -25.172 2.09 25.266 1 82.06 1044 VAL B CA 1
ATOM 16773 C C . VAL B 1 1044 ? -26.188 2.039 26.406 1 82.06 1044 VAL B C 1
ATOM 16775 O O . VAL B 1 1044 ? -26.25 1.059 27.141 1 82.06 1044 VAL B O 1
ATOM 16778 N N . GLU B 1 1045 ? -26.922 3.105 26.531 1 76.44 1045 GLU B N 1
ATOM 16779 C CA . GLU B 1 1045 ? -27.875 3.164 27.641 1 76.44 1045 GLU B CA 1
ATOM 16780 C C . GLU B 1 1045 ? -29.234 3.646 27.156 1 76.44 1045 GLU B C 1
ATOM 16782 O O . GLU B 1 1045 ? -29.5 4.852 27.125 1 76.44 1045 GLU B O 1
ATOM 16787 N N . GLY B 1 1046 ? -30.062 2.604 26.688 1 67.31 1046 GLY B N 1
ATOM 16788 C CA . GLY B 1 1046 ? -31.406 2.9 26.188 1 67.31 1046 GLY B CA 1
ATOM 16789 C C . GLY B 1 1046 ? -32.25 3.662 27.188 1 67.31 1046 GLY B C 1
ATOM 16790 O O . GLY B 1 1046 ? -33.031 4.535 26.812 1 67.31 1046 GLY B O 1
ATOM 16791 N N . ASP B 1 1047 ? -32 3.469 28.562 1 68 1047 ASP B N 1
ATOM 16792 C CA . ASP B 1 1047 ? -32.781 4.125 29.609 1 68 1047 ASP B CA 1
ATOM 16793 C C . ASP B 1 1047 ? -32.438 5.609 29.703 1 68 1047 ASP B C 1
ATOM 16795 O O . ASP B 1 1047 ? -33.25 6.426 30.125 1 68 1047 ASP B O 1
ATOM 16799 N N . ALA B 1 1048 ? -31.188 5.867 29.281 1 72.25 1048 ALA B N 1
ATOM 16800 C CA . ALA B 1 1048 ? -30.75 7.262 29.312 1 72.25 1048 ALA B CA 1
ATOM 16801 C C . ALA B 1 1048 ? -31.594 8.125 28.375 1 72.25 1048 ALA B C 1
ATOM 16803 O O . ALA B 1 1048 ? -31.859 9.289 28.672 1 72.25 1048 ALA B O 1
ATOM 16804 N N . LEU B 1 1049 ? -32.156 7.426 27.406 1 79.31 1049 LEU B N 1
ATOM 16805 C CA . LEU B 1 1049 ? -32.938 8.164 26.422 1 79.31 1049 LEU B CA 1
ATOM 16806 C C . LEU B 1 1049 ? -34.25 8.625 27 1 79.31 1049 LEU B C 1
ATOM 16808 O O . LEU B 1 1049 ? -34.719 9.719 26.688 1 79.31 1049 LEU B O 1
ATOM 16812 N N . THR B 1 1050 ? -34.719 7.836 27.922 1 79.25 1050 THR B N 1
ATOM 16813 C CA . THR B 1 1050 ? -36 8.203 28.547 1 79.25 1050 THR B CA 1
ATOM 16814 C C . THR B 1 1050 ? -35.844 9.422 29.438 1 79.25 1050 THR B C 1
ATOM 16816 O O . THR B 1 1050 ? -36.656 10.336 29.422 1 79.25 1050 THR B O 1
ATOM 16819 N N . GLU B 1 1051 ? -34.75 9.492 30.172 1 79.75 1051 GLU B N 1
ATOM 16820 C CA . GLU B 1 1051 ? -34.5 10.625 31.062 1 79.75 1051 GLU B CA 1
ATOM 16821 C C . GLU B 1 1051 ? -34.125 11.875 30.281 1 79.75 1051 GLU B C 1
ATOM 16823 O O . GLU B 1 1051 ? -34.531 12.984 30.641 1 79.75 1051 GLU B O 1
ATOM 16828 N N . VAL B 1 1052 ? -33.375 11.656 29.281 1 84.88 1052 VAL B N 1
ATOM 16829 C CA . VAL B 1 1052 ? -33 12.773 28.422 1 84.88 1052 VAL B CA 1
ATOM 16830 C C . VAL B 1 1052 ? -34.219 13.352 27.734 1 84.88 1052 VAL B C 1
ATOM 16832 O O . VAL B 1 1052 ? -34.375 14.57 27.625 1 84.88 1052 VAL B O 1
ATOM 16835 N N . ALA B 1 1053 ? -35.094 12.391 27.312 1 86 1053 ALA B N 1
ATOM 16836 C CA . ALA B 1 1053 ? -36.344 12.828 26.688 1 86 1053 ALA B CA 1
ATOM 16837 C C . ALA B 1 1053 ? -37.188 13.656 27.656 1 86 1053 ALA B C 1
ATOM 16839 O O . ALA B 1 1053 ? -37.688 14.711 27.281 1 86 1053 ALA B O 1
ATOM 16840 N N . ASN B 1 1054 ? -37.281 13.188 28.938 1 81.56 1054 ASN B N 1
ATOM 16841 C CA . ASN B 1 1054 ? -38.062 13.914 29.938 1 81.56 1054 ASN B CA 1
ATOM 16842 C C . ASN B 1 1054 ? -37.469 15.297 30.219 1 81.56 1054 ASN B C 1
ATOM 16844 O O . ASN B 1 1054 ? -38.219 16.266 30.391 1 81.56 1054 ASN B O 1
ATOM 16848 N N . TYR B 1 1055 ? -36.156 15.391 30.219 1 81 1055 TYR B N 1
ATOM 16849 C CA . TYR B 1 1055 ? -35.438 16.641 30.469 1 81 1055 TYR B CA 1
ATOM 16850 C C . TYR B 1 1055 ? -35.75 17.672 29.375 1 81 1055 TYR B C 1
ATOM 16852 O O . TYR B 1 1055 ? -36.062 18.828 29.672 1 81 1055 TYR B O 1
ATOM 16860 N N . PHE B 1 1056 ? -35.844 17.297 28.156 1 83.62 1056 PHE B N 1
ATOM 16861 C CA . PHE B 1 1056 ? -36.062 18.234 27.047 1 83.62 1056 PHE B CA 1
ATOM 16862 C C . PHE B 1 1056 ? -37.531 18.5 26.828 1 83.62 1056 PHE B C 1
ATOM 16864 O O . PHE B 1 1056 ? -37.938 19.625 26.5 1 83.62 1056 PHE B O 1
ATOM 16871 N N . CYS B 1 1057 ? -38.344 17.359 26.984 1 82 1057 CYS B N 1
ATOM 16872 C CA . CYS B 1 1057 ? -39.781 17.484 26.766 1 82 1057 CYS B CA 1
ATOM 16873 C C . CYS B 1 1057 ? -40.406 18.438 27.781 1 82 1057 CYS B C 1
ATOM 16875 O O . CYS B 1 1057 ? -41.344 19.172 27.453 1 82 1057 CYS B O 1
ATOM 16877 N N . THR B 1 1058 ? -39.875 18.406 29.062 1 76.81 1058 THR B N 1
ATOM 16878 C CA . THR B 1 1058 ? -40.406 19.281 30.094 1 76.81 1058 THR B CA 1
ATOM 16879 C C . THR B 1 1058 ? -40 20.734 29.844 1 76.81 1058 THR B C 1
ATOM 16881 O O . THR B 1 1058 ? -40.594 21.656 30.391 1 76.81 1058 THR B O 1
ATOM 16884 N N . ARG B 1 1059 ? -39.125 20.969 28.984 1 72.5 1059 ARG B N 1
ATOM 16885 C CA . ARG B 1 1059 ? -38.594 22.297 28.719 1 72.5 1059 ARG B CA 1
ATOM 16886 C C . ARG B 1 1059 ? -39.094 22.828 27.391 1 72.5 1059 ARG B C 1
ATOM 16888 O O . ARG B 1 1059 ? -38.625 23.875 26.922 1 72.5 1059 ARG B O 1
ATOM 16895 N N . GLY B 1 1060 ? -40 22 26.812 1 73.12 1060 GLY B N 1
ATOM 16896 C CA . GLY B 1 1060 ? -40.594 22.438 25.547 1 73.12 1060 GLY B CA 1
ATOM 16897 C C . GLY B 1 1060 ? -41.406 23.719 25.672 1 73.12 1060 GLY B C 1
ATOM 16898 O O . GLY B 1 1060 ? -42 23.984 26.719 1 73.12 1060 GLY B O 1
ATOM 16899 N N . THR B 1 1061 ? -41.344 24.641 24.766 1 68.81 1061 THR B N 1
ATOM 16900 C CA . THR B 1 1061 ? -42 25.953 24.766 1 68.81 1061 THR B CA 1
ATOM 16901 C C . THR B 1 1061 ? -43.5 25.828 24.812 1 68.81 1061 THR B C 1
ATOM 16903 O O . THR B 1 1061 ? -44.188 26.688 25.375 1 68.81 1061 THR B O 1
ATOM 16906 N N . SER B 1 1062 ? -44.188 24.688 24.125 1 69.31 1062 SER B N 1
ATOM 16907 C CA . SER B 1 1062 ? -45.625 24.438 24.062 1 69.31 1062 SER B CA 1
ATOM 16908 C C . SER B 1 1062 ? -45.938 22.969 24.281 1 69.31 1062 SER B C 1
ATOM 16910 O O . SER B 1 1062 ? -45.031 22.109 24.219 1 69.31 1062 SER B O 1
ATOM 16912 N N . PRO B 1 1063 ? -47.125 22.734 24.828 1 78.12 1063 PRO B N 1
ATOM 16913 C CA . PRO B 1 1063 ? -47.531 21.328 24.969 1 78.12 1063 PRO B CA 1
ATOM 16914 C C . PRO B 1 1063 ? -47.438 20.562 23.656 1 78.12 1063 PRO B C 1
ATOM 16916 O O . PRO B 1 1063 ? -47.125 19.375 23.656 1 78.12 1063 PRO B O 1
ATOM 16919 N N . GLU B 1 1064 ? -47.656 21.25 22.469 1 77.94 1064 GLU B N 1
ATOM 16920 C CA . GLU B 1 1064 ? -47.531 20.594 21.172 1 77.94 1064 GLU B CA 1
ATOM 16921 C C . GLU B 1 1064 ? -46.062 20.266 20.859 1 77.94 1064 GLU B C 1
ATOM 16923 O O . GLU B 1 1064 ? -45.781 19.203 20.312 1 77.94 1064 GLU B O 1
ATOM 16928 N N . ALA B 1 1065 ? -45.219 21.328 21.219 1 82.38 1065 ALA B N 1
ATOM 16929 C CA . ALA B 1 1065 ? -43.812 21.094 21.016 1 82.38 1065 ALA B CA 1
ATOM 16930 C C . ALA B 1 1065 ? -43.312 19.922 21.875 1 82.38 1065 ALA B C 1
ATOM 16932 O O . ALA B 1 1065 ? -42.5 19.109 21.438 1 82.38 1065 ALA B O 1
ATOM 16933 N N . SER B 1 1066 ? -43.844 19.906 23.109 1 85.25 1066 SER B N 1
ATOM 16934 C CA . SER B 1 1066 ? -43.5 18.812 24 1 85.25 1066 SER B CA 1
ATOM 16935 C C . SER B 1 1066 ? -44 17.469 23.453 1 85.25 1066 SER B C 1
ATOM 16937 O O . SER B 1 1066 ? -43.281 16.453 23.562 1 85.25 1066 SER B O 1
ATOM 16939 N N . GLN B 1 1067 ? -45.188 17.469 22.859 1 84.62 1067 GLN B N 1
ATOM 16940 C CA . GLN B 1 1067 ? -45.719 16.234 22.281 1 84.62 1067 GLN B CA 1
ATOM 16941 C C . GLN B 1 1067 ? -44.906 15.82 21.062 1 84.62 1067 GLN B C 1
ATOM 16943 O O . GLN B 1 1067 ? -44.688 14.625 20.828 1 84.62 1067 GLN B O 1
ATOM 16948 N N . ALA B 1 1068 ? -44.5 16.828 20.266 1 87.5 1068 ALA B N 1
ATOM 16949 C CA . ALA B 1 1068 ? -43.656 16.531 19.094 1 87.5 1068 ALA B CA 1
ATOM 16950 C C . ALA B 1 1068 ? -42.344 15.93 19.5 1 87.5 1068 ALA B C 1
ATOM 16952 O O . ALA B 1 1068 ? -41.844 14.984 18.875 1 87.5 1068 ALA B O 1
ATOM 16953 N N . LEU B 1 1069 ? -41.719 16.609 20.516 1 89 1069 LEU B N 1
ATOM 16954 C CA . LEU B 1 1069 ? -40.469 16.078 21.016 1 89 1069 LEU B CA 1
ATOM 16955 C C . LEU B 1 1069 ? -40.625 14.672 21.562 1 89 1069 LEU B C 1
ATOM 16957 O O . LEU B 1 1069 ? -39.812 13.797 21.328 1 89 1069 LEU B O 1
ATOM 16961 N N . ARG B 1 1070 ? -41.719 14.438 22.266 1 88.5 1070 ARG B N 1
ATOM 16962 C CA . ARG B 1 1070 ? -42 13.109 22.812 1 88.5 1070 ARG B CA 1
ATOM 16963 C C . ARG B 1 1070 ? -42.125 12.07 21.703 1 88.5 1070 ARG B C 1
ATOM 16965 O O . ARG B 1 1070 ? -41.688 10.938 21.859 1 88.5 1070 ARG B O 1
ATOM 16972 N N . ALA B 1 1071 ? -42.719 12.438 20.641 1 87.5 1071 ALA B N 1
ATOM 16973 C CA . ALA B 1 1071 ? -42.906 11.531 19.5 1 87.5 1071 ALA B CA 1
ATOM 16974 C C . ALA B 1 1071 ? -41.562 11.18 18.859 1 87.5 1071 ALA B C 1
ATOM 16976 O O . ALA B 1 1071 ? -41.344 10.031 18.469 1 87.5 1071 ALA B O 1
ATOM 16977 N N . GLN B 1 1072 ? -40.75 12.18 18.75 1 89.19 1072 GLN B N 1
ATOM 16978 C CA . GLN B 1 1072 ? -39.438 11.938 18.125 1 89.19 1072 GLN B CA 1
ATOM 16979 C C . GLN B 1 1072 ? -38.562 11.062 19 1 89.19 1072 GLN B C 1
ATOM 16981 O O . GLN B 1 1072 ? -37.875 10.164 18.516 1 89.19 1072 GLN B O 1
ATOM 16986 N N . PHE B 1 1073 ? -38.562 11.391 20.234 1 89.12 1073 PHE B N 1
ATOM 16987 C CA . PHE B 1 1073 ? -37.812 10.562 21.156 1 89.12 1073 PHE B CA 1
ATOM 16988 C C . PHE B 1 1073 ? -38.344 9.141 21.188 1 89.12 1073 PHE B C 1
ATOM 16990 O O . PHE B 1 1073 ? -37.594 8.18 21.297 1 89.12 1073 PHE B O 1
ATOM 16997 N N . ALA B 1 1074 ? -39.594 9.008 21.078 1 87.25 1074 ALA B N 1
ATOM 16998 C CA . ALA B 1 1074 ? -40.219 7.684 21.062 1 87.25 1074 ALA B CA 1
ATOM 16999 C C . ALA B 1 1074 ? -39.781 6.91 19.812 1 87.25 1074 ALA B C 1
ATOM 17001 O O . ALA B 1 1074 ? -39.594 5.695 19.859 1 87.25 1074 ALA B O 1
ATOM 17002 N N . GLU B 1 1075 ? -39.719 7.598 18.75 1 87.19 1075 GLU B N 1
ATOM 17003 C CA . GLU B 1 1075 ? -39.281 6.965 17.516 1 87.19 1075 GLU B CA 1
ATOM 17004 C C . GLU B 1 1075 ? -37.844 6.461 17.641 1 87.19 1075 GLU B C 1
ATOM 17006 O O . GLU B 1 1075 ? -37.531 5.363 17.172 1 87.19 1075 GLU B O 1
ATOM 17011 N N . ILE B 1 1076 ? -37 7.246 18.203 1 87.69 1076 ILE B N 1
ATOM 17012 C CA . ILE B 1 1076 ? -35.625 6.855 18.406 1 87.69 1076 ILE B CA 1
ATOM 17013 C C . ILE B 1 1076 ? -35.531 5.672 19.359 1 87.69 1076 ILE B C 1
ATOM 17015 O O . ILE B 1 1076 ? -34.781 4.73 19.141 1 87.69 1076 ILE B O 1
ATOM 17019 N N . GLN B 1 1077 ? -36.375 5.715 20.344 1 85.88 1077 GLN B N 1
ATOM 17020 C CA . GLN B 1 1077 ? -36.406 4.609 21.297 1 85.88 1077 GLN B CA 1
ATOM 17021 C C . GLN B 1 1077 ? -36.875 3.322 20.625 1 85.88 1077 GLN B C 1
ATOM 17023 O O . GLN B 1 1077 ? -36.375 2.24 20.938 1 85.88 1077 GLN B O 1
ATOM 17028 N N . ARG B 1 1078 ? -37.75 3.42 19.781 1 84.25 1078 ARG B N 1
ATOM 17029 C CA . ARG B 1 1078 ? -38.25 2.262 19.047 1 84.25 1078 ARG B CA 1
ATOM 17030 C C . ARG B 1 1078 ? -37.156 1.69 18.141 1 84.25 1078 ARG B C 1
ATOM 17032 O O . ARG B 1 1078 ? -37 0.471 18.031 1 84.25 1078 ARG B O 1
ATOM 17039 N N . GLN B 1 1079 ? -36.469 2.549 17.531 1 82.75 1079 GLN B N 1
ATOM 17040 C CA . GLN B 1 1079 ? -35.406 2.121 16.609 1 82.75 1079 GLN B CA 1
ATOM 17041 C C . GLN B 1 1079 ? -34.281 1.419 17.359 1 82.75 1079 GLN B C 1
ATOM 17043 O O . GLN B 1 1079 ? -33.75 0.401 16.891 1 82.75 1079 GLN B O 1
ATOM 17048 N N . VAL B 1 1080 ? -33.906 1.953 18.484 1 82.5 1080 VAL B N 1
ATOM 17049 C CA . VAL B 1 1080 ? -32.812 1.402 19.266 1 82.5 1080 VAL B CA 1
ATOM 17050 C C . VAL B 1 1080 ? -33.219 0.076 19.891 1 82.5 1080 VAL B C 1
ATOM 17052 O O . VAL B 1 1080 ? -32.438 -0.855 20 1 82.5 1080 VAL B O 1
ATOM 17055 N N . ALA B 1 1081 ? -34.531 -0.043 20.219 1 77 1081 ALA B N 1
ATOM 17056 C CA . ALA B 1 1081 ? -35 -1.256 20.875 1 77 1081 ALA B CA 1
ATOM 17057 C C . ALA B 1 1081 ? -35.281 -2.352 19.844 1 77 1081 ALA B C 1
ATOM 17059 O O . ALA B 1 1081 ? -35.219 -3.541 20.172 1 77 1081 ALA B O 1
ATOM 17060 N N . ALA B 1 1082 ? -35.812 -2.016 18.641 1 68 1082 ALA B N 1
ATOM 17061 C CA . ALA B 1 1082 ? -36.281 -2.994 17.672 1 68 1082 ALA B CA 1
ATOM 17062 C C . ALA B 1 1082 ? -35.125 -3.797 17.062 1 68 1082 ALA B C 1
ATOM 17064 O O . ALA B 1 1082 ? -35.281 -4.977 16.75 1 68 1082 ALA B O 1
ATOM 17065 N N . SER B 1 1083 ? -34.031 -3.143 16.656 1 63.19 1083 SER B N 1
ATOM 17066 C CA . SER B 1 1083 ? -33.156 -3.84 15.742 1 63.19 1083 SER B CA 1
ATOM 17067 C C . SER B 1 1083 ? -32 -4.512 16.5 1 63.19 1083 SER B C 1
ATOM 17069 O O . SER B 1 1083 ? -31.141 -3.836 17.078 1 63.19 1083 SER B O 1
ATOM 17071 N N . PRO B 1 1084 ? -32.125 -5.836 16.734 1 62.53 1084 PRO B N 1
ATOM 17072 C CA . PRO B 1 1084 ? -31.031 -6.512 17.422 1 62.53 1084 PRO B CA 1
ATOM 17073 C C . PRO B 1 1084 ? -29.719 -6.457 16.641 1 62.53 1084 PRO B C 1
ATOM 17075 O O . PRO B 1 1084 ? -28.641 -6.508 17.234 1 62.53 1084 PRO B O 1
ATOM 17078 N N . ASP B 1 1085 ? -29.828 -6.301 15.195 1 69.62 1085 ASP B N 1
ATOM 17079 C CA . ASP B 1 1085 ? -28.609 -6.262 14.391 1 69.62 1085 ASP B CA 1
ATOM 17080 C C . ASP B 1 1085 ? -28.25 -4.828 14 1 69.62 1085 ASP B C 1
ATOM 17082 O O . ASP B 1 1085 ? -29.031 -4.156 13.32 1 69.62 1085 ASP B O 1
ATOM 17086 N N . ILE B 1 1086 ? -27.281 -4.285 14.688 1 73.81 1086 ILE B N 1
ATOM 17087 C CA . ILE B 1 1086 ? -26.844 -2.924 14.383 1 73.81 1086 ILE B CA 1
ATOM 17088 C C . ILE B 1 1086 ? -26.047 -2.914 13.086 1 73.81 1086 ILE B C 1
ATOM 17090 O O . ILE B 1 1086 ? -24.891 -3.344 13.062 1 73.81 1086 ILE B O 1
ATOM 17094 N N . THR B 1 1087 ? -26.609 -2.631 11.898 1 72.69 1087 THR B N 1
ATOM 17095 C CA . THR B 1 1087 ? -25.984 -2.529 10.594 1 72.69 1087 THR B CA 1
ATOM 17096 C C . THR B 1 1087 ? -25.766 -1.068 10.203 1 72.69 1087 THR B C 1
ATOM 17098 O O . THR B 1 1087 ? -26.188 -0.162 10.93 1 72.69 1087 THR B O 1
ATOM 17101 N N . ASN B 1 1088 ? -25.031 -0.831 9.203 1 70.06 1088 ASN B N 1
ATOM 17102 C CA . ASN B 1 1088 ? -24.844 0.531 8.719 1 70.06 1088 ASN B CA 1
ATOM 17103 C C . ASN B 1 1088 ? -26.172 1.181 8.336 1 70.06 1088 ASN B C 1
ATOM 17105 O O . ASN B 1 1088 ? -26.344 2.391 8.5 1 70.06 1088 ASN B O 1
ATOM 17109 N N . GLU B 1 1089 ? -27.047 0.312 7.91 1 73.62 1089 GLU B N 1
ATOM 17110 C CA . GLU B 1 1089 ? -28.359 0.843 7.527 1 73.62 1089 GLU B CA 1
ATOM 17111 C C . GLU B 1 1089 ? -29.125 1.335 8.75 1 73.62 1089 GLU B C 1
ATOM 17113 O O . GLU B 1 1089 ? -29.75 2.398 8.711 1 73.62 1089 GLU B O 1
ATOM 17118 N N . THR B 1 1090 ? -28.953 0.595 9.836 1 78.62 1090 THR B N 1
ATOM 17119 C CA . THR B 1 1090 ? -29.672 0.998 11.039 1 78.62 1090 THR B CA 1
ATOM 17120 C C . THR B 1 1090 ? -29.062 2.27 11.625 1 78.62 1090 THR B C 1
ATOM 17122 O O . THR B 1 1090 ? -29.781 3.117 12.164 1 78.62 1090 THR B O 1
ATOM 17125 N N . ILE B 1 1091 ? -27.797 2.383 11.516 1 79.62 1091 ILE B N 1
ATOM 17126 C CA . ILE B 1 1091 ? -27.125 3.564 12.039 1 79.62 1091 ILE B CA 1
ATOM 17127 C C . ILE B 1 1091 ? -27.5 4.785 11.195 1 79.62 1091 ILE B C 1
ATOM 17129 O O . ILE B 1 1091 ? -27.703 5.875 11.727 1 79.62 1091 ILE B O 1
ATOM 17133 N N . ASN B 1 1092 ? -27.656 4.438 9.938 1 78.75 1092 ASN B N 1
ATOM 17134 C CA . ASN B 1 1092 ? -28.062 5.535 9.062 1 78.75 1092 ASN B CA 1
ATOM 17135 C C . ASN B 1 1092 ? -29.484 5.996 9.367 1 78.75 1092 ASN B C 1
ATOM 17137 O O . ASN B 1 1092 ? -29.781 7.191 9.336 1 78.75 1092 ASN B O 1
ATOM 17141 N N . GLU B 1 1093 ? -30.281 5.031 9.617 1 82.31 1093 GLU B N 1
ATOM 17142 C CA . GLU B 1 1093 ? -31.656 5.367 9.992 1 82.31 1093 GLU B CA 1
ATOM 17143 C C . GLU B 1 1093 ? -31.703 6.16 11.297 1 82.31 1093 GLU B C 1
ATOM 17145 O O . GLU B 1 1093 ? -32.469 7.121 11.422 1 82.31 1093 GLU B O 1
ATOM 17150 N N . LEU B 1 1094 ? -30.891 5.844 12.25 1 85.31 1094 LEU B N 1
ATOM 17151 C CA . LEU B 1 1094 ? -30.828 6.547 13.531 1 85.31 1094 LEU B CA 1
ATOM 17152 C C . LEU B 1 1094 ? -30.266 7.957 13.344 1 85.31 1094 LEU B C 1
ATOM 17154 O O . LEU B 1 1094 ? -30.75 8.906 13.961 1 85.31 1094 LEU B O 1
ATOM 17158 N N . GLN B 1 1095 ? -29.312 7.949 12.492 1 85.44 1095 GLN B N 1
ATOM 17159 C CA . GLN B 1 1095 ? -28.719 9.258 12.219 1 85.44 1095 GLN B CA 1
ATOM 17160 C C . GLN B 1 1095 ? -29.75 10.195 11.586 1 85.44 1095 GLN B C 1
ATOM 17162 O O . GLN B 1 1095 ? -29.766 11.391 11.898 1 85.44 1095 GLN B O 1
ATOM 17167 N N . ASN B 1 1096 ? -30.562 9.578 10.789 1 83.94 1096 ASN B N 1
ATOM 17168 C CA . ASN B 1 1096 ? -31.625 10.367 10.188 1 83.94 1096 ASN B CA 1
ATOM 17169 C C . ASN B 1 1096 ? -32.656 10.82 11.227 1 83.94 1096 ASN B C 1
ATOM 17171 O O . ASN B 1 1096 ? -33.094 11.969 11.211 1 83.94 1096 ASN B O 1
ATOM 17175 N N . SER B 1 1097 ? -32.938 9.969 12.07 1 87 1097 SER B N 1
ATOM 17176 C CA . SER B 1 1097 ? -33.875 10.312 13.141 1 87 1097 SER B CA 1
ATOM 17177 C C . SER B 1 1097 ? -33.281 11.352 14.086 1 87 1097 SER B C 1
ATOM 17179 O O . SER B 1 1097 ? -34 12.188 14.625 1 87 1097 SER B O 1
ATOM 17181 N N . LEU B 1 1098 ? -32 11.32 14.32 1 86.62 1098 LEU B N 1
ATOM 17182 C CA . LEU B 1 1098 ? -31.312 12.266 15.18 1 86.62 1098 LEU B CA 1
ATOM 17183 C C . LEU B 1 1098 ? -31.297 13.656 14.555 1 86.62 1098 LEU B C 1
ATOM 17185 O O . LEU B 1 1098 ? -31.406 14.664 15.25 1 86.62 1098 LEU B O 1
ATOM 17189 N N . HIS B 1 1099 ? -31.188 13.562 13.266 1 84.81 1099 HIS B N 1
ATOM 17190 C CA . HIS B 1 1099 ? -31.234 14.828 12.555 1 84.81 1099 HIS B CA 1
ATOM 17191 C C . HIS B 1 1099 ? -32.594 15.492 12.695 1 84.81 1099 HIS B C 1
ATOM 17193 O O . HIS B 1 1099 ? -32.688 16.703 12.93 1 84.81 1099 HIS B O 1
ATOM 17199 N N . THR B 1 1100 ? -33.594 14.586 12.602 1 86.25 1100 THR B N 1
ATOM 17200 C CA . THR B 1 1100 ? -34.938 15.07 12.781 1 86.25 1100 THR B CA 1
ATOM 17201 C C . THR B 1 1100 ? -35.156 15.547 14.211 1 86.25 1100 THR B C 1
ATOM 17203 O O . THR B 1 1100 ? -35.844 16.547 14.438 1 86.25 1100 THR B O 1
ATOM 17206 N N . LEU B 1 1101 ? -34.625 14.961 15.125 1 87.94 1101 LEU B N 1
ATOM 17207 C CA . LEU B 1 1101 ? -34.75 15.352 16.531 1 87.94 1101 LEU B CA 1
ATOM 17208 C C . LEU B 1 1101 ? -34.031 16.688 16.781 1 87.94 1101 LEU B C 1
ATOM 17210 O O . LEU B 1 1101 ? -34.562 17.547 17.484 1 87.94 1101 LEU B O 1
ATOM 17214 N N . MET B 1 1102 ? -32.906 16.781 16.234 1 84.38 1102 MET B N 1
ATOM 17215 C CA . MET B 1 1102 ? -32.156 18.016 16.438 1 84.38 1102 MET B CA 1
ATOM 17216 C C . MET B 1 1102 ? -32.875 19.219 15.867 1 84.38 1102 MET B C 1
ATOM 17218 O O . MET B 1 1102 ? -32.906 20.281 16.484 1 84.38 1102 MET B O 1
ATOM 17222 N N . ASP B 1 1103 ? -33.5 18.859 14.812 1 79.44 1103 ASP B N 1
ATOM 17223 C CA . ASP B 1 1103 ? -34.312 19.906 14.188 1 79.44 1103 ASP B CA 1
ATOM 17224 C C . ASP B 1 1103 ? -35.531 20.25 15.047 1 79.44 1103 ASP B C 1
ATOM 17226 O O . ASP B 1 1103 ? -35.844 21.422 15.211 1 79.44 1103 ASP B O 1
ATOM 17230 N N . THR B 1 1104 ? -36.062 19.172 15.555 1 84.81 1104 THR B N 1
ATOM 17231 C CA . THR B 1 1104 ? -37.219 19.344 16.422 1 84.81 1104 THR B CA 1
ATOM 17232 C C . THR B 1 1104 ? -36.844 20.031 17.734 1 84.81 1104 THR B C 1
ATOM 17234 O O . THR B 1 1104 ? -37.594 20.859 18.266 1 84.81 1104 THR B O 1
ATOM 17237 N N . LEU B 1 1105 ? -35.719 19.875 18.219 1 85.12 1105 LEU B N 1
ATOM 17238 C CA . LEU B 1 1105 ? -35.188 20.469 19.453 1 85.12 1105 LEU B CA 1
ATOM 17239 C C . LEU B 1 1105 ? -34.906 21.953 19.266 1 85.12 1105 LEU B C 1
ATOM 17241 O O . LEU B 1 1105 ? -35.188 22.766 20.141 1 85.12 1105 LEU B O 1
ATOM 17245 N N . LYS B 1 1106 ? -34.344 22.203 18.125 1 75.56 1106 LYS B N 1
ATOM 17246 C CA . LYS B 1 1106 ? -34.031 23.594 17.812 1 75.56 1106 LYS B CA 1
ATOM 17247 C C . LYS B 1 1106 ? -35.281 24.453 17.766 1 75.56 1106 LYS B C 1
ATOM 17249 O O . LYS B 1 1106 ? -35.281 25.594 18.266 1 75.56 1106 LYS B O 1
ATOM 17254 N N . VAL B 1 1107 ? -36.375 23.656 17.328 1 72.81 1107 VAL B N 1
ATOM 17255 C CA . VAL B 1 1107 ? -37.656 24.344 17.172 1 72.81 1107 VAL B CA 1
ATOM 17256 C C . VAL B 1 1107 ? -38.375 24.375 18.5 1 72.81 1107 VAL B C 1
ATOM 17258 O O . VAL B 1 1107 ? -39.031 25.359 18.844 1 72.81 1107 VAL B O 1
ATOM 17261 N N . SER B 1 1108 ? -38.219 23.344 19.234 1 75.62 1108 SER B N 1
ATOM 17262 C CA . SER B 1 1108 ? -39.062 23.125 20.391 1 75.62 1108 SER B CA 1
ATOM 17263 C C . SER B 1 1108 ? -38.469 23.797 21.641 1 75.62 1108 SER B C 1
ATOM 17265 O O . SER B 1 1108 ? -39.188 23.984 22.625 1 75.62 1108 SER B O 1
ATOM 17267 N N . LEU B 1 1109 ? -37.188 24.297 21.531 1 70.56 1109 LEU B N 1
ATOM 17268 C CA . LEU B 1 1109 ? -36.562 24.891 22.703 1 70.56 1109 LEU B CA 1
ATOM 17269 C C . LEU B 1 1109 ? -36.312 26.391 22.484 1 70.56 1109 LEU B C 1
ATOM 17271 O O . LEU B 1 1109 ? -35.812 26.781 21.438 1 70.56 1109 LEU B O 1
#

Organism: Leptomonas pyrrhocoris (NCBI:txid157538)

Secondary structure (DSSP, 8-state):
--S--SHHHHHHHHHHHHTT-HHHHHHHHHHHHHHHHHHH-HHHHHHHHHH---HHHHHHHHHHHHHTHHHH--SHHHHHHHHHHHHHHHHHHGGGS-HHHHHHHHHHHHHHHHHHTTT-HHHHTHHHHHHHHHHHHHHTT--HHHHHHHHHHHHHHHHHHHS--SS-HHHHHHHHHHHIIIIIHHHHHHHHHHHHHS-TT-HHHHHHHHHHHHHHHTS-TT---S-----SS-SSB---GGGHHHHS-HHHHHHHHHHHT-TT--HHHHHHHHHHHHHHHTB-GGG-S-HHHHHHHHHHHHHHHHHHHHHTTT--SHHHHHHHHHHHHTHHHHS-HHHHHTSTTHHHHHHHHHHHHHHHHHTGGG-HHHHHHHHHHHHHHHHGGGG-SS--HHHHHHHHHHHHHHHHHHHHHHHHHHHHHHHHHHHHHHT-SS----TTS-----HHHH-HHHHHHHHHHHHHHHHHHTHHHHHHHHHHHHHHHHHHHHHHHS--SS--HHHHHHHHHHHHHHHHHHHHHHSTTTTTTT-HHHHHHHHHHHHHHHHHHH-HHHHTTS-HHHHHHHHHHHHHHHHHHHHHHIIIIIIS--TT-HHHHHHHHHHHHTT-S-TT--HHHHHHHHHHHHHHHHHH-TTS-HHHHHHHHHHHHHHHT-HHHHHHHHTSSGGGGGS---GGGS-GGGGSTT-HHHHHHHHHHHHHHHHS-GGG--HHHHHHHHHHHHHHHHHHHS--S---HHHHHHHHHHHHHHHHHHHT--SHHHHHHHHHHHHHHHHHHHHHHT-GGG--HHHHHHHHHHHHHHH--GGG-----TT--HHHHHHHHHHHHHHHHHHHHHHHHHTTSSS--S--SSSHHHHHHHHHHHHHHHHHHHHHHHSSSS-HHHHHHTT-HHHHHHHHHHHHHHHSS-HHHHHT-HHHHHHHHHHHHHHTSGGGHHHHHHS-HHHHHHHHHHHHHHHS-SS--HHHHHHHHHHHHHHHHHHHTT--SSS-SHHHHHHHHHHHHHHHHH-TTHHHHHHHHHHHHHHHS--HHHHTTHHHHHHH-HHHHHHHHHHHHTT-SSHHHHHHHHHHHHHHHHHHHH-SS--HHHHHHHHHHHHHHHHHHHHH-/--S--SHHHHHHHHHHHHTT-HHHHHHHHHHHHHHHHHHH-HHHHHHHHHH---HHHHHHHHHHHHHTHHHH--SHHHHHHHHHHHHHHHHHHGGGS-HHHHHHHHHHHHHHHHHHTTT-HHHHTHHHHHHHHHHHHHHTT--HHHHHHHHHHHHHHHHHHHS--SS-HHHHHHHHHHHIIIIIHHHHHHHHHHHHHS-TT-HHHHHHHHHHHHHHHTS-TT---S-----SS-SSB---GGGHHHH--HHHHHHHHHHHT-TT--HHHHHHHHHHHHHHHTB-GGG-S-HHHHHHHHHHHHHHHHHHHHHTTT-SSHHHHHHHHHHHHTHHHHS-HHHHHTSTTHHHHHHHHHHHHHHHHHTGGG-HHHHHHHHHHHHHHHHGGGG-SS--HHHHHHHHHHHHHHHHHHHHHHHHHHHHHHHHHHHHHHT-SS----TTSS----HHHH-HHHHHHHHHHHHHHHHHHTHHHHHHHHHHHHHHHHHHHHHHHS--SS--HHHHHHHHHHHHHHHHHHHHHHSTTTTTTT-HHHHHHHHHHHHHHHHHHHTHHHHTTS-HHHHHHHHHHHHHHHHHHHHHHHIIIIIS--TT-HHHHHHHHHHHHTT-S-TT--HHHHHHHHHHHHHHHHHH-TTS-HHHHHHHHHHHHHHHT-HHHHHHHHTSGGGGGGS---GGGS-GGGGSTT-HHHHHHHHHHHHHHHHS-GGG--HHHHHHHHHHHHHHHHHHHS--S---HHHHHHHHHHHHHHHHHHHT--SHHHHHHHHHHHHHHHHHHHHHHT-GGG--HHHHHHHHHHHHHHH--GGG-----TT--HHHHHHHHHHHHHHHHHHHHHHHHHTTSSS--S--SSSHHHHHHHHHHHHHHHHHHHHHHHSSSS-HHHHHHTT-HHHHHHHHHHHHHHHSS-HHHHHT-HHHHHHHHHHHHHHTSGGGHHHHHHS-HHHHHHHHHHHHHHHS-SS--HHHHHHHHHHHHHHHHHHHTT--SSS-SHHHHHHHHHHHHHHHHH-TTHHHHHHHHHHHHHHHS--HHHHTTHHHHHHH-HHHHHHHHHHHHTT-SSHHHHHHHHHHHHHHHHHHHH-SS--HHHHHHHHHHHHHHHHHHHHH-

InterPro domains:
  IPR016024 Armadillo-type fold [SSF48371] (32-935)
  IPR044189 Exportin 4/7-like [PTHR12596] (46-1083)

Radius of gyration: 48.76 Å; Cα contacts (8 Å, |Δi|>4): 2610; chains: 2; bounding box: 98×135×118 Å

Sequence (2218 aa):
MSEFTRIEDVDAFCLKLYSGDKKATLKVTLEGWRRIIDEIGLGLLLAVLQHSTSAYSIMFVSRAASECLETIFSDVEQLTQFTTSVYDLLCARDPELNAAAKLALRQLVCVAVQRGYRYSPTLAQMASSVCTSCFSFIRHEAQWDRLRVGCEVLADLVVTLNEHRMSTFASDVSIAKSFRDEHLLDVYRLAVEIVKQVPPSCRIGVAAALRLAQRVLDFDFTCDAGLVDAEENPVTRTYPESWTPYLVDVSFVDRLWSLYRIADWEAEVAQSVLEVLAALVSLRKTVFVDAAVRQQWYGVLLLQSQLVMKRYTHLEEEDTLSVFSRLLNRVKPNCEMNELMQHDVFPRWIESLRDFTKQCFTNWRHASTSLLSLLSTWACLIEARSYASYDTAAMAQAALEVVKNYLDCIHSRVHVFTTEFGRVMAVDDAQAGGLRLPTHNTHVVYMLDDDREGVRLETEFVLKIVTGCGEEAWDVVEAYAEGVGQAVLSLLRGASPNLSADHVVVIEEGAWSLHLLNAALLSAGAVDQGAPHVLLMLLHSLMQLTQYASGADSLDRLPGLVHGHFASSAVQALGTVLAKTVSVYVHSNRKTSAFVEQLNARLRQCEEMDAAGTFGVYFVNLAVYTLWAMLNATNMPSEVRIEALELLNEWTSTPSVLRLLKETQSYKLVMNLSAESFPAPLRQADAFAPRYLFVRCVAQVLFFDTATLTDSAVNALMEPLLARITEVLSYTTPQPAASHQATLALTLCDVRGVLSCTERRPYRIIMDMIEPSLYPLADAALREDSGNQLAVVQLLKLVNELAVNKSQRIVYGVQSARPVLIFRYASHVLVRAARLAQLALGSTGGAAALHRDAQAPLTEWGWKVMRLSLAVACSIMQGGWCNLGVLQLYSDPALTNVLESVWQLLTTPPHSELAVRPKVCTAVVKTVNALSSRFFHWFWVKQPPSAVSAVVGFVEALAFPASAGTVESAQQNDALQTLDRLINCCWVRTMFPTEEAQQAAAMKAMLLQADALIFHRIATCALERSVAVDNHTVRKMLPSLFYVEGDALTEVANYFCTRGTSPEASQALRAQFAEIQRQVAASPDITNETINELQNSLHTLMDTLKVSLMSEFTRIEDVDAFCLKLYSGDKKATLKVTLEGWRRIIDEIGLGLLLAVLQHSTSAYSIMFVSRAASECLETIFSDVEQLTQFTTSVYDLLCARDPELNAAAKLALRQLVCVAVQRGYRYSPTLAQMASSVCTSCFSFIRHEAQWDRLRVGCEVLADLVVTLNEHRMSTFASDVSIAKSFRDEHLLDVYRLAVEIVKQVPPSCRIGVAAALRLAQRVLDFDFTCDAGLVDAEENPVTRTYPESWTPYLVDVSFVDRLWSLYRIADWEAEVAQSVLEVLAALVSLRKTVFVDAAVRQQWYGVLLLQSQLVMKRYTHLEEEDTLSVFSRLLNRVKPNCEMNELMQHDVFPRWIESLRDFTKQCFTNWRHASTSLLSLLSTWACLIEARSYASYDTAAMAQAALEVVKNYLDCIHSRVHVFTTEFGRVMAVDDAQAGGLRLPTHNTHVVYMLDDDREGVRLETEFVLKIVTGCGEEAWDVVEAYAEGVGQAVLSLLRGASPNLSADHVVVIEEGAWSLHLLNAALLSAGAVDQGAPHVLLMLLHSLMQLTQYASGADSLDRLPGLVHGHFASSAVQALGTVLAKTVSVYVHSNRKTSAFVEQLNARLRQCEEMDAAGTFGVYFVNLAVYTLWAMLNATNMPSEVRIEALELLNEWTSTPSVLRLLKETQSYKLVMNLSAESFPAPLRQADAFAPRYLFVRCVAQVLFFDTATLTDSAVNALMEPLLARITEVLSYTTPQPAASHQATLALTLCDVRGVLSCTERRPYRIIMDMIEPSLYPLADAALREDSGNQLAVVQLLKLVNELAVNKSQRIVYGVQSARPVLIFRYASHVLVRAARLAQLALGSTGGAAALHRDAQAPLTEWGWKVMRLSLAVACSIMQGGWCNLGVLQLYSDPALTNVLESVWQLLTTPPHSELAVRPKVCTAVVKTVNALSSRFFHWFWVKQPPSAVSAVVGFVEALAFPASAGTVESAQQNDALQTLDRLINCCWVRTMFPTEEAQQAAAMKAMLLQADALIFHRIATCALERSVAVDNHTVRKMLPSLFYVEGDALTEVANYFCTRGTSPEASQALRAQFAEIQRQVAASPDITNETINELQNSLHTLMDTLKVSL

Foldseek 3Di:
DLQADALVSLLVLLCCCVVPNPVSVVCCQPCPLVNNCVSCDPVNLVVNLQDPLRLRSLLSSLVSCLQCVLQVFLALVVLVVVLVVLLVSLLVCVVSHDPSSSVSSLLSSLSSLLLSCVPDPCSVCVLVVLLVVLVVCLVVVDDLPSLLSSLQSLLSNLQSLLDCQFFDLVVSLVSLQVCQVPRLLSQLVSLLVQLLRPDCVSVSNNLSSLSSNLSSLQGDNVSPSDPPVPPSDPLADDDDLVCLVVLLDPSSLVSLLVSLPPQPHDLSSNLSSLSSLLSSLRYAPVSDPDPVSVLVVLQVVLVSLLVCLVVVRSCPAQSSVQSSLLSLLSNPVRDQLQSNVVHPSNLSSLVSLLVSLLVCLVVVVSHVNNLLSSLNSLLSNLVSVVVYPDDCVSSLVSLLSSLVSNLVSVLVLLLVLLVVVVVVVVVCVPCVPDDPPPPPPPCSQRCCNPPVPSLLSSLLSNVSSLVSSPPSSLVSLLVLLVVLLVVLLCLLVPPPLDCDSVNLSSLVSNLSLLSSLLSQLPHPPNQQVQPVSNLSSVVSLLVSLLSCLVSLVVLLSDAQVSSQSNLLSNLSSLLSVVVSCCCVVPVVVPVPRVNQVVNVVVCVVVVNDDPPDGPLLSSLQSLLSSLLSQQQRPSYDLVSNLSSLVSLLVQLVDLVSLVSPVVYPSVVLLQADAPVSHRPVCPDLVNLNSVLSSLLSSLSSLCSPVVPNDPVSVCRYCVRLVVLLCVLLVPPDPDPLVVSLSSLLSSLSNLLSNCLDLAQRSNVVSCVVCVVSLVSSLCVQLPLPRPSLSNLLSNLSSLLSNLACHNNNQADDPPDPVLVVSLLSLLVSLLSLLVQLLVLQVVPPDDPPDPVPPSVVSPVSSLSSLLSSLSSLLSSLPVPRDDVVVCVVVVPVSNVSSVVSNLCSLQRHDLVVQVVPVSSLLSLLSSLLSCLDLVNLVVLLPDDLQSVCSSLVSLVCLLLPSDADPSSVVSNLSSLSSVLSNLLQLDDLDCPPVVSHVSSVSSLVSNCVSPVCPLLVLLLSLLVSCLRHVDPSSLVSNLSSCLNDVVSLVVNLVVQLVSFSDVVLSVVSVVLSVVLSCLSPPDSRRDPVSSVVNSVSVVVNSVSSSSRD/DLQADALVSLLVLLCCCVVPPPVSVCCCLVCPLVNNCVSNDPVNLVVNLQDPLRLRSLLSSLVSCLLCVLQQFQFLVVLLVVLVVLLVSLLVCVVSHDPSSSVSSLLSSLSSLLLSCVPDPCSVCVLVVLLVVLVVCLVVVDDLPSLLSSLQSLLSNLQSLLDPQAQDLVVSLVSLQSCLVPRLLSQLVSLLVQLLRPDCVSVSNNLSSLSSNLSSLPGDNVSPSDCPVPPSDPLADDDDLVCLVVLLDPSSLVSLLVSLPPQPHDLSSNLSSLSSLLSSLRYAPVSDPDPVSVLVVLQVVLVSLLVCLVVVRSCPAQSSVQSSLLSLLSNPVRDQLQSNVVHPSNLSSLVSLLVSLLVCLVVVVSHVNNLLSSLNSLLSNLVSVVVYPDDCVSSLVSLLSSLVSNLVSVLVLLLVLLVVVVVVVVVCVPPVPDDPPPPPPPCSQRCCRPCVPSLLSSLLSNVSSLVSSPPSSLVSLLVLLVVLLVVLLCLLPPPPLDCDSVNLSSLVSNLSLLSSLLSCLVHPPNQQVLPVSNLVSVVSVLVSLLSCLVSLVVLLSDAQVSSLSSLLSNLSSLLSVVVSCCCVVPVVVPVPRVNQVVNVVVCVVVVNDDPPDGPLLSSLQSLLSSLLSQQQRPSYDLVSNLSSLVSLLVQLVDLVSLVSPVVYPSVVLLQADAPVSHRPVCNDLVNLNSVLSSLLSSLSSLCSPVVPNDPVSVCRHCVRLVVLLCVLLPPPDPDPLVVSLSSLLSSLSNLQSNCLDLAQRSNVVSCVVCVVSLVSSLCVQLPLPRPSLSNLLSNLSSLLSNLACHNNNQADDPPDPVLVVSLLSLLVSLLSLLVQLLVLQVVPPDDPPDPVPPSVVSPVSSLSSLLSSLSSLLSSLPVPRDDVVVCVVVVPVSNVSSVVSNLCSLQRHDLVVQVVPVSSLLSLLSSLLSCLDLVNLVVLLPDDLQSVCSSLVSLVCLLLPSDADPVSVVSNLSSLSSVLSNLLQLDDLDCPPVVSHVSSVSSLVSNCVSPVCPLLVLLLSLLVCSLSHVDVSSLVSNLSSCLNDVVSLVVNLVVLLVSFSDVVLSVVSVVLSVVLSCLSPPDSRRDPVSSVVSSVSVVVNSVSSSSRD